Protein 5YHV (pdb70)

Foldseek 3Di:
DDDDDDPDDDDDPLVPFDDLCLVVLVVVLVVCCVPPNQALEFSDQAFPDAFFPLLVVLLVVCVVVPPQDFDQLQADLLLLVLVQVCCCVPPNDHADSLLKGKALFLLRVLLLVPQLQDAAAFEEEEEPLFRLVNVSSCSSRRYHYHYQYADPVQLSFDALVSQVPDPPHGQEYEGEACTPPALAGDAPVRLLSNLVSCVVSVHEYEYEDAFPVFFAPPHHDHDDSVVRDLSYKYGYGCCHLSVNVVQRMTIIRHRPVRSVSSSVCSCVPPVHHRRSSRSSCSSCSDPSNSVVSVVLSVQLNVLVVLQQVLCVVLPFNDWRPNGGDFKIKTQQQVQDPFQVVVQSVLCVQNNYHWAFQCSRHVPPRRRITMTGRSDGSVSSVSSSVSCSVVRVVD/DDDDDPLLPFDDLCLVVLVVVLVVCCVPPNQAQEFSDQAFPDAFFPLLVVLLVVCVVVPPQDFDQLQADLLLLVLVQVCCCVPPNDHADSLLKGKALFLLRVLLLVPQLQDAAAFEEEEEPLFRLVNVSSCSSRRYHYHYQYADPVQLSFDALVSQVPDPPHGQEYEGEACTPPALAGDAPVRLLSNLVSCVVSVHEYEYEDAFPVFFAPPHHDHDDSVVRDLSYKYGYGCCHLSVNVVQRMTIIRHRPVRSVSSSVCSCVPPVHHRRSSRSSCSSCSDPSSNVVSVVLSVQLNVLVVLQQVLCVVLPFNDWRPNGGDFKIKTQQQVQDPFQVVVQSVLCVQRNYHWAFQCSRHVPPRRRITMTGRSDGSVSSVSSSVSCSVVRVVD/DDDDPLVPFDDFCVLVVVLVVCCVPPNQALEFADQFFPDAFFPLLVVLLVVCVVVPPQDFDQLQADLLLLVLVQVCCCVPPNDHADSLLKGKALFLLRVLLLVPQLQDAAAFEEEEEPLFRLVNVSSCSSRRYHYDYQYADPVQLSFDFLVSQVPDPPHGQEYEGEACTPPALAGDAPVRLLSNLVSCVVSVHEYEYEDAFPVFFAPPHHDHDDSVVRDLSYKYGYGCCHLSVNVVQRMTIIRHRPVRSVSSSVCSCVPPVHHRRSSRSSCSSCSDPSNNVVSVVLSVQLNVLVVLQQVLCVVLPFNDWRDNGGDFKIKTQQQVQDQFQVVVQSVLCVQNNYHWAFQCSRHVPPRRRITMTGRSDGSVSSVSSSVSCSVVRVVD/DDDDPLVPFDDFCVLVVLLVVLCLVAQEFADQAFPDAFFPLLVVLLVVCVVVPPQDFDQLQADLLLLVLVQVCCCVPPNDHADSLLKGKAQFLLRVLLLVPQLQDAAAFEEEEEPLFRLVNVSSCSSRRYHYDYQYDDPVDQSWDALVSVVPDPPHQEYETEACTPPALAGDAPVRLLRVLVSCVVVNHEYEYEDACPQQFAPDHHDDDDSVVRDLSYKYGYGCCHLSVNVVQRMTIIRHRPVRSVSSSVCSCVPPVHHRRSSRSSCSSCSDPSNNVVSVVLSVQLNVLVVLQQVLCVCVNDWNDNRRFKIKDDPVVFFPVPQSVCCVPVNYHWAFQCSRHVPPRSITMTGRSDGSVSSNVRRD

Secondary structure (P-SEA, 3-state):
cbbbbcccccccccccccccaaaaaaaaaaaaaaccccccccccccccccccaaaaaaaaaaaaccccccccccccaaaaaaaaaaaaaccccccccccbbbcccaaaaaaaaaaacccccbbbbbcccccaaaaaaaaaabbbbbbbbbcccccccccaaaaaaccccccbbbbbcccccccccccaaaaaaaaaaaaaacbbbbbbccccccccccccbbbbcccccccbbbbccccccccccccccccccccccaaaaaaaaaaaacccccaaaaaaacccccaaaaaaaaaaaaaaaaaaaaaaaaaaaaccccccccccccccccccccccccaaaaaaaaaacccbbbbbcccccccccccbbbbbccccaaaaaaaaaaaaaccccc/cccccccccccccaaaaaaaaaaaaaaccccccccccccccccccaaaaaaaaaaaaccccccccccccaaaaaaaaaaaaaccccccccccbbbcccaaaaaaaaaaacccccbbbbbcccccaaaaaaaaaabbbbbbbbbcccccccccaaaaaaccccccbbbbbcccccccccccaaaaaaaaaaaaaacbbbbbbccccccccccccbbbbcccccccbbbbccccccccccccccccccccccaaaaaaaaaaaacccccaaaaaaacccccaaaaaaaaaaaaaaaaaaaaaaaaaaaaccccccccccccccccccccccccaaaaaaaaaacccbbbbbcccccccccccbbbbbccccaaaaaaaaaaaaaccccc/cccccccccccccaaaaaaaaaaaccccccccccccccccccaaaaaaaaaaaaccccccccccccaaaaaaaaaaaaaccccccccccbbbcccaaaaaaaaaaacccccbbbbbcccccaaaaaaaaaabbbbbbbbbcccccccccaaaaaaccccccbbbbbcccccccccccaaaaaaaaaaaaaacbbbbbbccccccccccccbbbbcccccccbbbbccccccccccccccccccccccaaaaaaaaaaaacccccaaaaaaacccccaaaaaaaaaaaaaaaaaaaaaaaaaaaaccccccccccccccccccccccccaaaaaaaaaacccbbbbbcccccccccccbbbbbccccaaaaaaaaaaaaaccccc/cccccccccccccaaaaaaaaacccccccccccccccccaaaaaaaaaaaaccccccccccccaaaaaaaaaaaaaccccccccccbbbcccaaaaaaaaaaacccccbbbbbcccccaaaaaaaaaabbbbbbbbbcccccccccaaaaaacccccbbbbbcccccccccccaaaaaaaaaaaaaacbbbbbbcccccccccccccccccccccccbbbbccccccccccccccccccccccaaaaaaaaaaaacccccaaaaaaacccccaaaaaaaaaaaaaaaaaaaaaaaaaacccccccccccccccccccccaaaaaaaaacccbbbbbcccccccccccbbbbccccaaaaaaccc

Organism: Mycobacterium tuberculosis (strain ATCC 25618 / H37Rv) (NCBI:txid83332)

GO terms:
  GO:0009042 L-valine:pyruvate transaminase activity (F, EXP)

Sequence (1529 aa):
HHHHHHMTDRVALRAGVPPFYVMDVWLAAAERQRTHGDLVNLSAGQPSAGAPEPVRAAAAAALHLNQLGYSVALGIPELRDAIAADYQRRHGITVEPDAVVITTGSSGGFLLAFLACFDAGDRVAMASPGYPCYRNILSALGCEVVEIPCGPQTRFQPTAQMLAEIDPPLRGVVVASPANPTGTVIPPEELAAIASWCDASDVRLISDEVYHGLVYQGAPQTSCAWQTSRNAVVVNSFSKYYAMTGWRLGWLLVPTVLRRAVDCLTGNFTICPPVLSQIAAVSAFTPEATAEADGNLASYAINRSLLLDGLRRIGIDRLAPTDGAFYVYADVSDFTSDSLAFCSKLLADTGVAIAPGIDFDTARGGSFVRISFAGPSGDIEEALRRIGSWLPSQTDRVALRAGVPPFYVMDVWLAAAERQRTHGDLVNLSAGQPSAGAPEPVRAAAAAALHLNQLGYSVALGIPELRDAIAADYQRRHGITVEPDAVVITTGSSGGFLLAFLACFDAGDRVAMASPGYPCYRNILSALGCEVVEIPCGPQTRFQPTAQMLAEIDPPLRGVVVASPANPTGTVIPPEELAAIASWCDASDVRLISDEVYHGLVYQGAPQTSCAWQTSRNAVVVNSFSKYYAMTGWRLGWLLVPTVLRRAVDCLTGNFTICPPVLSQIAAVSAFTPEATAEADGNLASYAINRSLLLDGLRRIGIDRLAPTDGAFYVYADVSDFTSDSLAFCSKLLADTGVAIAPGIDFDTARGGSFVRISFAGPSGDIEEALRRIGSWLPSQDRVALRAGVPPFMDVWLAAAERQRTHGDLVNLSAGQPSAGAPEPVRAAAAAALHLNQLGYSVALGIPELRDAIAADYQRRHGITVEPDAVVITTGSSGGFLLAFLACFDAGDRVAMASPGYPCYRNILSALGCEVVEIPCGPQTRFQPTAQMLAEIDPPLRGVVVASPANPTGTVIPPEELAAIASWCDASDVRLISDEVYHGLVYQGAPQTSCAWQTSRNAVVVNSFSKYYAMTGWRLGWLLVPTVLRRAVDCLTGNFTICPPVLSQIAAVSAFTPEATAEADGNLASYAINRSLLLDGLRRIGIDRLAPTDGAFYVYADVSDFTSDSLAFCSKLLADTGVAIAPGIDFDTARGGSFVRISFAGPSGDIEEALRRIGSWLPSQDRVALRAGVPPFMDVWLAAAERQGDLVNLSAGQPSAGAPEPVRAAAAAALHLNQLGYSVALGIPELRDAIAADYQRRHGITVEPDAVVITTGSSGGFLLAFLACFDAGDRVAMASPGYPCYRNILSALGCEVVEIPCGPQTRFQPTAQMLAEIDPLRGVVVASPANPTGTVIPPEELAAIASWCDASDVRLISDEVYHGLVYQGAPQTSCAWQTSRNAVVVNSFSKYYAMTGWRLGWLLVPTVLRRAVDCLTGNFTICPPVLSQIAAVSAFTPEATAEADGNLASYAINRSLLLDGLRRIDRLAPTDAFYVYDVSDFTSLAFCSKLLADTGVAIAPGIDFDTARGGFVRISFAGPSGDIEEALR

Solvent-accessible surface area: 53468 Å² total

InterPro domains:
  IPR004838 Aminotransferases, class-I, pyridoxal-phosphate-binding site [PS00105] (231-244)
  IPR004839 Aminotransferase, class I/classII, large domain [PF00155] (32-381)
  IPR015421 Pyridoxal phosphate-dependent transferase, major domain [G3DSA:3.40.640.10] (4-388)
  IPR015424 Pyridoxal phosphate-dependent transferase [SSF53383] (9-385)
  IPR050596 Aspartate/prephenate aminotransferase-like [PTHR46383] (12-384)

CATH classification: 3.40.640.10

Structure (mmCIF, N/CA/C/O backbone):
data_5YHV
#
_entry.id   5YHV
#
_cell.length_a   93.277
_cell.length_b   98.224
_cell.length_c   198.774
_cell.angle_alpha   90.00
_cell.angle_beta   90.00
_cell.angle_gamma   90.00
#
_symmetry.space_group_name_H-M   'P 21 21 21'
#
loop_
_entity.id
_entity.type
_entity.pdbx_description
1 polymer Aminotransferase
2 non-polymer 'GLUTAMIC ACID'
3 non-polymer GLYCEROL
4 non-polymer "PYRIDOXAL-5'-PHOSPHATE"
5 non-polymer '2-OXOGLUTARIC ACID'
6 water water
#
loop_
_atom_site.group_PDB
_atom_site.id
_atom_site.type_symbol
_atom_site.label_atom_id
_atom_site.label_alt_id
_atom_site.label_comp_id
_atom_site.label_asym_id
_atom_site.label_entity_id
_atom_site.label_seq_id
_atom_site.pdbx_PDB_ins_code
_atom_site.Cartn_x
_atom_site.Cartn_y
_atom_site.Cartn_z
_atom_site.occupancy
_atom_site.B_iso_or_equiv
_atom_site.auth_seq_id
_atom_site.auth_comp_id
_atom_site.auth_asym_id
_atom_site.auth_atom_id
_atom_site.pdbx_PDB_model_num
ATOM 1 N N . HIS A 1 1 ? -17.107 -96.648 10.639 1.00 64.68 -5 HIS A N 1
ATOM 2 C CA . HIS A 1 1 ? -16.431 -97.966 10.465 1.00 65.66 -5 HIS A CA 1
ATOM 3 C C . HIS A 1 1 ? -15.538 -97.983 9.220 1.00 62.36 -5 HIS A C 1
ATOM 4 O O . HIS A 1 1 ? -14.335 -98.235 9.324 1.00 65.28 -5 HIS A O 1
ATOM 11 N N . HIS A 1 2 ? -16.127 -97.707 8.055 1.00 57.47 -4 HIS A N 1
ATOM 12 C CA . HIS A 1 2 ? -15.383 -97.651 6.796 1.00 53.79 -4 HIS A CA 1
ATOM 13 C C . HIS A 1 2 ? -14.870 -96.258 6.474 1.00 50.33 -4 HIS A C 1
ATOM 14 O O . HIS A 1 2 ? -15.607 -95.274 6.541 1.00 49.38 -4 HIS A O 1
ATOM 21 N N . HIS A 1 3 ? -13.592 -96.197 6.119 1.00 48.61 -3 HIS A N 1
ATOM 22 C CA . HIS A 1 3 ? -12.976 -94.991 5.590 1.00 46.28 -3 HIS A CA 1
ATOM 23 C C . HIS A 1 3 ? -13.485 -94.750 4.176 1.00 45.70 -3 HIS A C 1
ATOM 24 O O . HIS A 1 3 ? -13.978 -95.674 3.521 1.00 46.70 -3 HIS A O 1
ATOM 31 N N . HIS A 1 4 ? -13.386 -93.504 3.721 1.00 45.61 -2 HIS A N 1
ATOM 32 C CA . HIS A 1 4 ? -13.776 -93.131 2.362 1.00 47.37 -2 HIS A CA 1
ATOM 33 C C . HIS A 1 4 ? -13.114 -91.830 1.927 1.00 47.86 -2 HIS A C 1
ATOM 34 O O . HIS A 1 4 ? -12.810 -90.973 2.759 1.00 48.99 -2 HIS A O 1
ATOM 41 N N . HIS A 1 5 ? -12.899 -91.706 0.618 1.00 48.52 -1 HIS A N 1
ATOM 42 C CA . HIS A 1 5 ? -12.452 -90.472 -0.027 1.00 50.91 -1 HIS A CA 1
ATOM 43 C C . HIS A 1 5 ? -13.321 -89.285 0.390 1.00 53.18 -1 HIS A C 1
ATOM 44 O O . HIS A 1 5 ? -14.550 -89.388 0.440 1.00 52.58 -1 HIS A O 1
ATOM 51 N N . HIS A 1 6 ? -12.664 -88.176 0.716 1.00 58.45 0 HIS A N 1
ATOM 52 C CA . HIS A 1 6 ? -13.348 -86.921 1.013 1.00 60.14 0 HIS A CA 1
ATOM 53 C C . HIS A 1 6 ? -13.247 -86.037 -0.210 1.00 60.31 0 HIS A C 1
ATOM 54 O O . HIS A 1 6 ? -12.170 -85.922 -0.809 1.00 58.56 0 HIS A O 1
ATOM 61 N N . MET A 1 7 ? -14.378 -85.444 -0.588 1.00 62.79 1 MET A N 1
ATOM 62 C CA . MET A 1 7 ? -14.452 -84.544 -1.738 1.00 65.90 1 MET A CA 1
ATOM 63 C C . MET A 1 7 ? -13.495 -83.379 -1.553 1.00 65.81 1 MET A C 1
ATOM 64 O O . MET A 1 7 ? -13.411 -82.815 -0.455 1.00 64.39 1 MET A O 1
ATOM 69 N N . THR A 1 8 ? -12.757 -83.054 -2.617 1.00 66.47 2 THR A N 1
ATOM 70 C CA . THR A 1 8 ? -11.784 -81.955 -2.584 1.00 67.48 2 THR A CA 1
ATOM 71 C C . THR A 1 8 ? -12.469 -80.668 -2.113 1.00 66.99 2 THR A C 1
ATOM 72 O O . THR A 1 8 ? -13.499 -80.255 -2.669 1.00 64.27 2 THR A O 1
ATOM 76 N N . ASP A 1 9 ? -11.902 -80.084 -1.050 1.00 66.84 3 ASP A N 1
ATOM 77 C CA . ASP A 1 9 ? -12.365 -78.811 -0.487 1.00 67.03 3 ASP A CA 1
ATOM 78 C C . ASP A 1 9 ? -11.960 -77.672 -1.436 1.00 66.48 3 ASP A C 1
ATOM 79 O O . ASP A 1 9 ? -10.762 -77.473 -1.682 1.00 67.40 3 ASP A O 1
ATOM 84 N N . ARG A 1 10 ? -12.953 -76.953 -1.969 1.00 65.97 4 ARG A N 1
ATOM 85 C CA . ARG A 1 10 ? -12.727 -76.018 -3.067 1.00 64.29 4 ARG A CA 1
ATOM 86 C C . ARG A 1 10 ? -12.354 -74.611 -2.612 1.00 60.90 4 ARG A C 1
ATOM 87 O O . ARG A 1 10 ? -13.028 -74.009 -1.788 1.00 60.17 4 ARG A O 1
ATOM 95 N N . VAL A 1 11 ? -11.246 -74.119 -3.163 1.00 55.97 5 VAL A N 1
ATOM 96 C CA . VAL A 1 11 ? -10.806 -72.731 -3.064 1.00 52.03 5 VAL A CA 1
ATOM 97 C C . VAL A 1 11 ? -10.728 -72.240 -4.509 1.00 49.81 5 VAL A C 1
ATOM 98 O O . 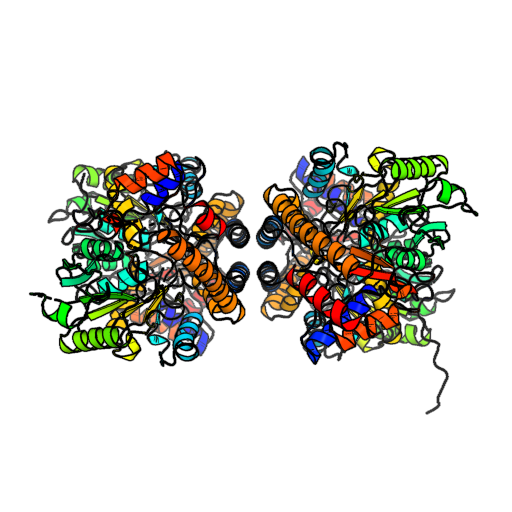VAL A 1 11 ? -10.210 -72.956 -5.388 1.00 52.72 5 VAL A O 1
ATOM 102 N N . ALA A 1 12 ? -11.248 -71.035 -4.760 1.00 46.44 6 ALA A N 1
ATOM 103 C CA . ALA A 1 12 ? -11.230 -70.439 -6.097 1.00 45.98 6 ALA A CA 1
ATOM 104 C C . ALA A 1 12 ? -9.802 -70.232 -6.598 1.00 45.80 6 ALA A C 1
ATOM 105 O O . ALA A 1 12 ? -8.903 -69.904 -5.811 1.00 45.45 6 ALA A O 1
ATOM 107 N N . LEU A 1 13 ? -9.598 -70.456 -7.898 1.00 46.52 7 LEU A N 1
ATOM 108 C CA . LEU A 1 13 ? -8.287 -70.274 -8.529 1.00 47.98 7 LEU A CA 1
ATOM 109 C C . LEU A 1 13 ? -7.863 -68.806 -8.549 1.00 47.13 7 LEU A C 1
ATOM 110 O O . LEU A 1 13 ? -6.695 -68.490 -8.310 1.00 47.11 7 LEU A O 1
ATOM 115 N N . ARG A 1 14 ? -8.833 -67.929 -8.813 1.00 46.50 8 ARG A N 1
ATOM 116 C CA . ARG A 1 14 ? -8.642 -66.469 -8.803 1.00 47.62 8 ARG A CA 1
ATOM 117 C C . ARG A 1 14 ? -8.242 -65.910 -7.433 1.00 47.35 8 ARG A C 1
ATOM 118 O O . ARG A 1 14 ? -7.586 -64.871 -7.350 1.00 46.53 8 ARG A O 1
ATOM 126 N N . ALA A 1 15 ? -8.647 -66.611 -6.375 1.00 48.43 9 ALA A N 1
ATOM 127 C CA . ALA A 1 15 ? -8.282 -66.279 -4.995 1.00 49.20 9 ALA A CA 1
ATOM 128 C C . ALA A 1 15 ? -6.798 -66.510 -4.718 1.00 48.94 9 ALA A C 1
ATOM 129 O O . ALA A 1 15 ? -6.216 -65.831 -3.867 1.00 50.75 9 ALA A O 1
ATOM 131 N N . GLY A 1 16 ? -6.197 -67.454 -5.445 1.00 49.76 10 GLY A N 1
ATOM 132 C CA . GLY A 1 16 ? -4.769 -67.754 -5.338 1.00 51.32 10 GLY A CA 1
ATOM 133 C C . GLY A 1 16 ? -3.886 -66.671 -5.932 1.00 53.81 10 GLY A C 1
ATOM 134 O O . GLY A 1 16 ? -3.178 -66.903 -6.913 1.00 56.40 10 GLY A O 1
ATOM 135 N N . VAL A 1 17 ? -3.948 -65.487 -5.332 1.00 55.01 11 VAL A N 1
ATOM 136 C CA . VAL A 1 17 ? -3.091 -64.350 -5.678 1.00 55.66 11 VAL A CA 1
ATOM 137 C C . VAL A 1 17 ? -1.955 -64.229 -4.659 1.00 57.18 11 VAL A C 1
ATOM 138 O O . VAL A 1 17 ? -2.093 -64.735 -3.541 1.00 59.09 11 VAL A O 1
ATOM 142 N N . PRO A 1 18 ? -0.823 -63.584 -5.038 1.00 59.30 12 PRO A N 1
ATOM 143 C CA . PRO A 1 18 ? 0.214 -63.267 -4.038 1.00 59.57 12 PRO A CA 1
ATOM 144 C C . PRO A 1 18 ? -0.321 -62.353 -2.930 1.00 61.19 12 PRO A C 1
ATOM 145 O O . PRO A 1 18 ? -1.221 -61.546 -3.196 1.00 61.57 12 PRO A O 1
ATOM 149 N N . PRO A 1 19 ? 0.206 -62.488 -1.690 1.00 62.70 13 PRO A N 1
ATOM 150 C CA . PRO A 1 19 ? -0.130 -61.517 -0.637 1.00 64.91 13 PRO A CA 1
ATOM 151 C C . PRO A 1 19 ? 0.481 -60.127 -0.884 1.00 68.26 13 PRO A C 1
ATOM 152 O O . PRO A 1 19 ? 1.363 -59.964 -1.727 1.00 65.41 13 PRO A O 1
ATOM 156 N N . PHE A 1 20 ? -0.016 -59.131 -0.154 1.00 76.15 14 PHE A N 1
ATOM 157 C CA . PHE A 1 20 ? 0.557 -57.794 -0.131 1.00 81.73 14 PHE A CA 1
ATOM 158 C C . PHE A 1 20 ? 1.764 -57.958 0.788 1.00 84.84 14 PHE A C 1
ATOM 159 O O . PHE A 1 20 ? 1.616 -57.952 2.011 1.00 86.16 14 PHE A O 1
ATOM 167 N N . TYR A 1 21 ? 2.933 -58.208 0.198 1.00 85.40 15 TYR A N 1
ATOM 168 C CA . TYR A 1 21 ? 4.107 -58.648 0.977 1.00 86.84 15 TYR A CA 1
ATOM 169 C C . TYR A 1 21 ? 4.696 -57.570 1.901 1.00 87.56 15 TYR A C 1
ATOM 170 O O . TYR A 1 21 ? 5.450 -57.884 2.829 1.00 89.79 15 TYR A O 1
ATOM 179 N N . VAL A 1 22 ? 4.340 -56.312 1.641 1.00 87.57 16 VAL A N 1
ATOM 180 C CA . VAL A 1 22 ? 4.766 -55.202 2.481 1.00 89.60 16 VAL A CA 1
ATOM 181 C C . VAL A 1 22 ? 4.289 -55.394 3.936 1.00 93.84 16 VAL A C 1
ATOM 182 O O . VAL A 1 22 ? 5.038 -55.104 4.864 1.00 97.68 16 VAL A O 1
ATOM 186 N N . MET A 1 23 ? 3.082 -55.944 4.113 1.00 95.16 17 MET A N 1
ATOM 187 C CA . MET A 1 23 ? 2.575 -56.388 5.415 1.00 95.66 17 MET A CA 1
ATOM 188 C C . MET A 1 23 ? 3.445 -57.453 6.088 1.00 97.51 17 MET A C 1
ATOM 189 O O . MET A 1 23 ? 3.640 -57.393 7.303 1.00 98.20 17 MET A O 1
ATOM 190 N N . ASP A 1 24 ? 3.951 -58.408 5.296 1.00 96.16 18 ASP A N 1
ATOM 191 C CA . ASP A 1 24 ? 4.798 -59.513 5.794 1.00 92.30 18 ASP A CA 1
ATOM 192 C C . ASP A 1 24 ? 6.118 -59.033 6.411 1.00 89.13 18 ASP A C 1
ATOM 193 O O . ASP A 1 24 ? 6.569 -59.578 7.430 1.00 84.15 18 ASP A O 1
ATOM 195 N N . VAL A 1 25 ? 6.719 -58.019 5.789 1.00 86.82 19 VAL A N 1
ATOM 196 C CA . VAL A 1 25 ? 7.923 -57.373 6.328 1.00 85.38 19 VAL A CA 1
ATOM 197 C C . VAL A 1 25 ? 7.613 -56.642 7.638 1.00 84.55 19 VAL A C 1
ATOM 198 O O . VAL A 1 25 ? 8.421 -56.675 8.570 1.00 82.72 19 VAL A O 1
ATOM 202 N N . TRP A 1 26 ? 6.431 -56.029 7.710 1.00 85.81 20 TRP A N 1
ATOM 203 C CA . TRP A 1 26 ? 5.968 -55.328 8.921 1.00 87.06 20 TRP A CA 1
ATOM 204 C C . TRP A 1 26 ? 5.851 -56.259 10.131 1.00 85.31 20 TRP A C 1
ATOM 205 O O . TRP A 1 26 ? 6.165 -55.859 11.254 1.00 82.93 20 TRP A O 1
ATOM 216 N N . LEU A 1 27 ? 5.419 -57.498 9.880 1.00 84.40 21 LEU A N 1
ATOM 217 C CA . LEU A 1 27 ? 5.383 -58.558 10.893 1.00 79.07 21 LEU A CA 1
ATOM 218 C C . LEU A 1 27 ? 6.783 -58.912 11.395 1.00 75.64 21 LEU A C 1
ATOM 219 O O . LEU A 1 27 ? 6.994 -59.044 12.600 1.00 74.23 21 LEU A O 1
ATOM 221 N N . ALA A 1 28 ? 7.726 -59.051 10.461 1.00 75.30 22 ALA A N 1
ATOM 222 C CA . ALA A 1 28 ? 9.127 -59.370 10.770 1.00 73.26 22 ALA A CA 1
ATOM 223 C C . ALA A 1 28 ? 9.787 -58.310 11.658 1.00 71.22 22 ALA A C 1
ATOM 224 O O . ALA A 1 28 ? 10.497 -58.650 12.606 1.00 70.07 22 ALA A O 1
ATOM 226 N N . ALA A 1 29 ? 9.522 -57.038 11.349 1.00 69.03 23 ALA A N 1
ATOM 227 C CA . ALA A 1 29 ? 10.003 -55.900 12.137 1.00 68.79 23 ALA A CA 1
ATOM 228 C C . ALA A 1 29 ? 9.472 -55.937 13.571 1.00 69.68 23 ALA A C 1
ATOM 229 O O . ALA A 1 29 ? 10.236 -55.749 14.521 1.00 69.94 23 ALA A O 1
ATOM 231 N N . ALA A 1 30 ? 8.172 -56.214 13.707 1.00 71.69 24 ALA A N 1
ATOM 232 C CA . ALA A 1 30 ? 7.484 -56.284 15.002 1.00 71.27 24 ALA A CA 1
ATOM 233 C C . ALA A 1 30 ? 8.130 -57.274 15.975 1.00 71.69 24 ALA A C 1
ATOM 234 O O . ALA A 1 30 ? 8.266 -56.972 17.164 1.00 69.12 24 ALA A O 1
ATOM 236 N N . GLU A 1 31 ? 8.541 -58.433 15.451 1.00 72.92 25 GLU A N 1
ATOM 237 C CA . GLU A 1 31 ? 9.230 -59.474 16.225 1.00 75.53 25 GLU A CA 1
ATOM 238 C C . GLU A 1 31 ? 10.565 -58.998 16.812 1.00 74.71 25 GLU A C 1
ATOM 239 O O . GLU A 1 31 ? 10.899 -59.355 17.943 1.00 75.05 25 GLU A O 1
ATOM 245 N N . ARG A 1 32 ? 11.304 -58.189 16.047 1.00 73.29 26 ARG A N 1
ATOM 246 C CA . ARG A 1 32 ? 12.595 -57.632 16.488 1.00 72.50 26 ARG A CA 1
ATOM 247 C C . ARG A 1 32 ? 12.460 -56.745 17.737 1.00 73.16 26 ARG A C 1
ATOM 248 O O . ARG A 1 32 ? 13.300 -56.814 18.641 1.00 73.54 26 ARG A O 1
ATOM 256 N N . GLN A 1 33 ? 11.397 -55.938 17.796 1.00 74.20 27 GLN A N 1
ATOM 257 C CA . GLN A 1 33 ? 11.127 -55.107 18.974 1.00 74.71 27 GLN A CA 1
ATOM 258 C C . GLN A 1 33 ? 10.774 -55.945 20.210 1.00 75.43 27 GLN A C 1
ATOM 259 O O . GLN A 1 33 ? 11.287 -55.676 21.293 1.00 74.18 27 GLN A O 1
ATOM 265 N N . ARG A 1 34 ? 9.943 -56.973 20.027 1.00 75.16 28 ARG A N 1
ATOM 266 C CA . ARG A 1 34 ? 9.568 -57.896 21.108 1.00 76.93 28 ARG A CA 1
ATOM 267 C C . ARG A 1 34 ? 10.744 -58.726 21.646 1.00 78.82 28 ARG A C 1
ATOM 268 O O . ARG A 1 34 ? 10.855 -58.919 22.861 1.00 81.64 28 ARG A O 1
ATOM 270 N N . THR A 1 35 ? 11.618 -59.190 20.749 1.00 78.86 29 THR A N 1
ATOM 271 C CA . THR A 1 35 ? 12.760 -60.054 21.117 1.00 75.87 29 THR A CA 1
ATOM 272 C C . THR A 1 35 ? 14.046 -59.284 21.476 1.00 73.10 29 THR A C 1
ATOM 273 O O . THR A 1 35 ? 14.775 -59.702 22.375 1.00 72.52 29 THR A O 1
ATOM 277 N N . HIS A 1 36 ? 14.315 -58.180 20.777 1.00 72.03 30 HIS A N 1
ATOM 278 C CA . HIS A 1 36 ? 15.587 -57.447 20.905 1.00 70.88 30 HIS A CA 1
ATOM 279 C C . HIS A 1 36 ? 15.420 -56.000 21.379 1.00 69.16 30 HIS A C 1
ATOM 280 O O . HIS A 1 36 ? 16.254 -55.501 22.140 1.00 69.40 30 HIS A O 1
ATOM 287 N N . GLY A 1 37 ? 14.357 -55.336 20.918 1.00 67.99 31 GLY A N 1
ATOM 288 C CA . GLY A 1 37 ? 14.033 -53.961 21.325 1.00 65.25 31 GLY A CA 1
ATOM 289 C C . GLY A 1 37 ? 14.886 -52.849 20.735 1.00 63.35 31 GLY A C 1
ATOM 290 O O . GLY A 1 37 ? 14.855 -51.717 21.228 1.00 62.86 31 GLY A O 1
ATOM 291 N N . ASP A 1 38 ? 15.626 -53.174 19.677 1.00 61.20 32 ASP A N 1
ATOM 292 C CA . ASP A 1 38 ? 16.527 -52.237 19.009 1.00 58.31 32 ASP A CA 1
ATOM 293 C C . ASP A 1 38 ? 16.049 -51.835 17.610 1.00 55.60 32 ASP A C 1
ATOM 294 O O . ASP A 1 38 ? 16.864 -51.441 16.765 1.00 56.93 32 ASP A O 1
ATOM 299 N N . LEU A 1 39 ? 14.740 -51.919 17.373 1.00 52.57 33 LEU A N 1
ATOM 300 C CA . LEU A 1 39 ? 14.173 -51.708 16.042 1.00 50.60 33 LEU A CA 1
ATOM 301 C C . LEU A 1 39 ? 14.216 -50.250 15.591 1.00 50.84 33 LEU A C 1
ATOM 302 O O . LEU A 1 39 ? 13.703 -49.349 16.269 1.00 51.08 33 LEU A O 1
ATOM 307 N N . VAL A 1 40 ? 14.852 -50.041 14.441 1.00 49.92 34 VAL A N 1
ATOM 308 C CA . VAL A 1 40 ? 14.700 -48.820 13.656 1.00 48.93 34 VAL A CA 1
ATOM 309 C C . VAL A 1 40 ? 13.922 -49.233 12.411 1.00 49.26 34 VAL A C 1
ATOM 310 O O . VAL A 1 40 ? 14.395 -50.062 11.629 1.00 52.23 34 VAL A O 1
ATOM 314 N N . ASN A 1 41 ? 12.724 -48.677 12.243 1.00 47.56 35 ASN A N 1
ATOM 315 C CA . ASN A 1 41 ? 11.832 -49.075 11.154 1.00 45.35 35 ASN A CA 1
ATOM 316 C C . ASN A 1 41 ? 11.788 -48.059 10.014 1.00 44.27 35 ASN A C 1
ATOM 317 O O . ASN A 1 41 ? 11.289 -46.939 10.171 1.00 44.58 35 ASN A O 1
ATOM 322 N N . LEU A 1 42 ? 12.304 -48.486 8.863 1.00 42.33 36 LEU A N 1
ATOM 323 C CA . LEU A 1 42 ? 12.274 -47.705 7.634 1.00 41.24 36 LEU A CA 1
ATOM 324 C C . LEU A 1 42 ? 11.572 -48.498 6.520 1.00 41.20 36 LEU A C 1
ATOM 325 O O . LEU A 1 42 ? 11.817 -48.273 5.331 1.00 40.60 36 LEU A O 1
ATOM 330 N N . SER A 1 43 ? 10.695 -49.414 6.925 1.00 40.93 37 SER A N 1
ATOM 331 C CA . SER A 1 43 ? 10.001 -50.320 6.010 1.00 40.64 37 SER A CA 1
ATOM 332 C C . SER A 1 43 ? 8.504 -50.014 5.839 1.00 41.18 37 SER A C 1
ATOM 333 O O . SER A 1 43 ? 7.836 -50.679 5.048 1.00 41.99 37 SER A O 1
ATOM 336 N N . ALA A 1 44 ? 8.006 -49.014 6.558 1.00 40.41 38 ALA A N 1
ATOM 337 C CA . ALA A 1 44 ? 6.564 -48.696 6.579 1.00 40.01 38 ALA A CA 1
ATOM 338 C C . ALA A 1 44 ? 6.064 -48.021 5.299 1.00 40.02 38 ALA A C 1
ATOM 339 O O . ALA A 1 44 ? 6.777 -47.234 4.688 1.00 39.80 38 ALA A O 1
ATOM 341 N N . GLY A 1 45 ? 4.833 -48.343 4.910 1.00 40.67 39 GLY A N 1
ATOM 342 C CA . GLY A 1 45 ? 4.173 -47.742 3.754 1.00 41.56 39 GLY A CA 1
ATOM 343 C C . GLY A 1 45 ? 3.101 -46.755 4.163 1.00 42.50 39 GLY A C 1
ATOM 344 O O . GLY A 1 45 ? 2.083 -46.592 3.463 1.00 45.31 39 GLY A O 1
ATOM 345 N N . GLN A 1 46 ? 3.338 -46.079 5.287 1.00 40.95 40 GLN A N 1
ATOM 346 C CA . GLN A 1 46 ? 2.371 -45.149 5.869 1.00 41.33 40 GLN A CA 1
ATOM 347 C C . GLN A 1 46 ? 3.067 -44.050 6.677 1.00 41.41 40 GLN A C 1
ATOM 348 O O . GLN A 1 46 ? 4.202 -44.259 7.132 1.00 41.73 40 GLN A O 1
ATOM 354 N N . PRO A 1 47 ? 2.406 -42.881 6.854 1.00 41.10 41 PRO A N 1
ATOM 355 C CA . PRO A 1 47 ? 2.946 -41.859 7.751 1.00 42.52 41 PRO A CA 1
ATOM 356 C C . PRO A 1 47 ? 2.980 -42.310 9.202 1.00 44.03 41 PRO A C 1
ATOM 357 O O . PRO A 1 47 ? 2.157 -43.145 9.611 1.00 46.07 41 PRO A O 1
ATOM 361 N N . SER A 1 48 ? 3.940 -41.770 9.958 1.00 45.31 42 SER A N 1
ATOM 362 C CA . SER A 1 48 ? 4.005 -42.009 11.401 1.00 45.03 42 SER A CA 1
ATOM 363 C C . SER A 1 48 ? 3.022 -41.106 12.152 1.00 46.16 42 SER A C 1
ATOM 364 O O . SER A 1 48 ? 2.598 -41.429 13.262 1.00 48.79 42 SER A O 1
ATOM 367 N N . ALA A 1 49 ? 2.672 -39.980 11.536 1.00 46.93 43 ALA A N 1
ATOM 368 C CA . ALA A 1 49 ? 1.649 -39.067 12.054 1.00 46.24 43 ALA A CA 1
ATOM 369 C C . ALA A 1 49 ? 0.237 -39.596 11.810 1.00 46.54 43 ALA A C 1
ATOM 370 O O . ALA A 1 49 ? 0.007 -40.367 10.872 1.00 47.79 43 ALA A O 1
ATOM 372 N N . GLY A 1 50 ? -0.697 -39.183 12.665 1.00 45.50 44 GLY A N 1
ATOM 373 C CA . GLY A 1 50 ? -2.117 -39.476 12.480 1.00 42.86 44 GLY A CA 1
ATOM 374 C C . GLY A 1 50 ? -2.849 -38.343 11.781 1.00 41.65 44 GLY A C 1
ATOM 375 O O . GLY A 1 50 ? -2.220 -37.438 11.230 1.00 41.88 44 GLY A O 1
ATOM 376 N N . ALA A 1 51 ? -4.180 -38.399 11.818 1.00 40.09 45 ALA A N 1
ATOM 377 C CA . ALA A 1 51 ? -5.054 -37.387 11.215 1.00 39.43 45 ALA A CA 1
ATOM 378 C C . ALA A 1 51 ? -4.813 -35.999 11.824 1.00 38.62 45 ALA A C 1
ATOM 379 O O . ALA A 1 51 ? -4.465 -35.912 13.007 1.00 38.67 45 ALA A O 1
ATOM 381 N N . PRO A 1 52 ? -4.993 -34.916 11.029 1.00 37.75 46 PRO A N 1
ATOM 382 C CA . PRO A 1 52 ? -4.828 -33.576 11.602 1.00 37.97 46 PRO A CA 1
ATOM 383 C C . PRO A 1 52 ? -5.892 -33.291 12.656 1.00 38.64 46 PRO A C 1
ATOM 384 O O . PRO A 1 52 ? -6.995 -33.852 12.592 1.00 39.61 46 PRO A O 1
ATOM 388 N N . GLU A 1 53 ? -5.558 -32.429 13.612 1.00 38.80 47 GLU A N 1
ATOM 389 C CA . GLU A 1 53 ? -6.450 -32.129 14.742 1.00 38.71 47 GLU A CA 1
ATOM 390 C C . GLU A 1 53 ? -7.856 -31.611 14.373 1.00 38.19 47 GLU A C 1
ATOM 391 O O . GLU A 1 53 ? -8.818 -31.991 15.048 1.00 38.69 47 GLU A O 1
ATOM 397 N N . PRO A 1 54 ? -7.989 -30.769 13.309 1.00 37.54 48 PRO A N 1
ATOM 398 C CA . PRO A 1 54 ? -9.353 -30.399 12.886 1.00 36.95 48 PRO A CA 1
ATOM 399 C C . PRO A 1 54 ? -10.209 -31.574 12.417 1.00 37.39 48 PRO A C 1
ATOM 400 O O . PRO A 1 54 ? -11.424 -31.565 12.638 1.00 38.81 48 PRO A O 1
ATOM 404 N N . VAL A 1 55 ? -9.577 -32.567 11.789 1.00 36.77 49 VAL A N 1
ATOM 405 C CA . VAL A 1 55 ? -10.255 -33.794 11.351 1.00 36.47 49 VAL A CA 1
ATOM 406 C C . VAL A 1 55 ? -10.720 -34.589 12.578 1.00 37.04 49 VAL A C 1
ATOM 407 O O . VAL A 1 55 ? -11.879 -35.010 12.645 1.00 38.01 49 VAL A O 1
ATOM 411 N N . ARG A 1 56 ? -9.822 -34.757 13.549 1.00 36.20 50 ARG A N 1
ATOM 412 C CA . ARG A 1 56 ? -10.135 -35.462 14.797 1.00 36.54 50 ARG A CA 1
ATOM 413 C C . ARG A 1 56 ? -11.237 -34.764 15.599 1.00 36.39 50 ARG A C 1
ATOM 414 O O . ARG A 1 56 ? -12.118 -35.430 16.157 1.00 35.95 50 ARG A O 1
ATOM 422 N N . ALA A 1 57 ? -11.183 -33.429 15.634 1.00 36.25 51 ALA A N 1
ATOM 423 C CA . ALA A 1 57 ? -12.192 -32.609 16.307 1.00 35.92 51 ALA A CA 1
ATOM 424 C C . ALA A 1 57 ? -13.574 -32.753 15.677 1.00 35.44 51 ALA A C 1
ATOM 425 O O . ALA A 1 57 ? -14.576 -32.841 16.389 1.00 35.09 51 ALA A O 1
ATOM 427 N N . ALA A 1 58 ? -13.613 -32.780 14.345 1.00 35.41 52 ALA A N 1
ATOM 428 C CA . ALA A 1 58 ? -14.858 -32.950 13.596 1.00 35.26 52 ALA A CA 1
ATOM 429 C C . ALA A 1 58 ? -15.485 -34.321 13.850 1.00 35.64 52 ALA A C 1
ATOM 430 O O . ALA A 1 58 ? -16.704 -34.422 13.977 1.00 36.44 52 ALA A O 1
ATOM 432 N N . ALA A 1 59 ? -14.650 -35.358 13.944 1.00 35.30 53 ALA A N 1
ATOM 433 C CA . ALA A 1 59 ? -15.104 -36.712 14.267 1.00 35.25 53 ALA A CA 1
ATOM 434 C C . ALA A 1 59 ? -15.650 -36.800 15.694 1.00 35.05 53 ALA A C 1
ATOM 435 O O . ALA A 1 59 ? -16.707 -37.398 15.924 1.00 35.74 53 ALA A O 1
ATOM 437 N N . ALA A 1 60 ? -14.931 -36.185 16.635 1.00 35.35 54 ALA A N 1
ATOM 438 C CA . ALA A 1 60 ? -15.327 -36.135 18.046 1.00 34.97 54 ALA A CA 1
ATOM 439 C C . ALA A 1 60 ? -16.688 -35.459 18.243 1.00 35.34 54 ALA A C 1
ATOM 440 O O . ALA A 1 60 ? -17.513 -35.938 19.033 1.00 35.84 54 ALA A O 1
ATOM 442 N N . ALA A 1 61 ? -16.911 -34.363 17.512 1.00 34.62 55 ALA A N 1
ATOM 443 C CA . ALA A 1 61 ? -18.186 -33.645 17.514 1.00 33.59 55 ALA A CA 1
ATOM 444 C C 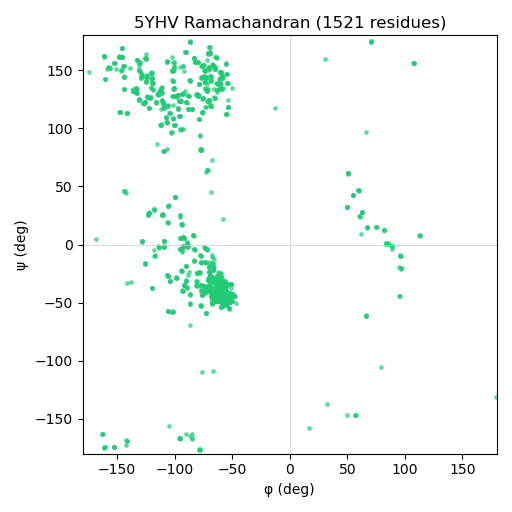. ALA A 1 61 ? -19.308 -34.449 16.848 1.00 33.20 55 ALA A C 1
ATOM 445 O O . ALA A 1 61 ? -20.440 -34.469 17.347 1.00 32.72 55 ALA A O 1
ATOM 447 N N . ALA A 1 62 ? -18.980 -35.118 15.738 1.00 32.26 56 ALA A N 1
ATOM 448 C CA . ALA A 1 62 ? -19.941 -35.931 14.980 1.00 32.29 56 ALA A CA 1
ATOM 449 C C . ALA A 1 62 ? -20.482 -37.116 15.778 1.00 32.90 56 ALA A C 1
ATOM 450 O O . ALA A 1 62 ? -21.643 -37.498 15.609 1.00 32.80 56 ALA A O 1
ATOM 452 N N . LEU A 1 63 ? -19.645 -37.680 16.656 1.00 33.40 57 LEU A N 1
ATOM 453 C CA . LEU A 1 63 ? -20.056 -38.764 17.558 1.00 33.07 57 LEU A CA 1
ATOM 454 C C . LEU A 1 63 ? -21.186 -38.352 18.517 1.00 33.00 57 LEU A C 1
ATOM 455 O O . LEU A 1 63 ? -21.955 -39.195 18.981 1.00 33.03 57 LEU A O 1
ATOM 460 N N . HIS A 1 64 ? -21.273 -37.052 18.793 1.00 33.13 58 HIS A N 1
ATOM 461 C CA . HIS A 1 64 ? -22.327 -36.475 19.613 1.00 34.46 58 HIS A CA 1
ATOM 462 C C . HIS A 1 64 ? -23.514 -35.975 18.780 1.00 35.80 58 HIS A C 1
ATOM 463 O O . HIS A 1 64 ? -24.672 -36.164 19.174 1.00 36.39 58 HIS A O 1
ATOM 470 N N . LEU A 1 65 ? -23.228 -35.369 17.627 1.00 35.05 59 LEU A N 1
ATOM 471 C CA . LEU A 1 65 ? -24.250 -34.688 16.823 1.00 34.60 59 LEU A CA 1
ATOM 472 C C . LEU A 1 65 ? -24.907 -35.511 15.714 1.00 36.23 59 LEU A C 1
ATOM 473 O O . LEU A 1 65 ? -26.015 -35.186 15.278 1.00 35.91 59 LEU A O 1
ATOM 478 N N . ASN A 1 66 ? -24.228 -36.561 15.259 1.00 38.60 60 ASN A N 1
ATOM 479 C CA . ASN A 1 66 ? -24.689 -37.334 14.106 1.00 38.48 60 ASN A CA 1
ATOM 480 C C . ASN A 1 66 ? -24.963 -38.797 14.452 1.00 38.68 60 ASN A C 1
ATOM 481 O O . ASN A 1 66 ? -24.208 -39.428 15.193 1.00 38.64 60 ASN A O 1
ATOM 486 N N . GLN A 1 67 ? -26.058 -39.312 13.894 1.00 40.52 61 GLN A N 1
ATOM 487 C CA . GLN A 1 67 ? -26.492 -40.711 14.024 1.00 40.81 61 GLN A CA 1
ATOM 488 C C . GLN A 1 67 ? -25.456 -41.681 13.447 1.00 39.80 61 GLN A C 1
ATOM 489 O O . GLN A 1 67 ? -25.310 -42.806 13.937 1.00 41.99 61 GLN A O 1
ATOM 495 N N . LEU A 1 68 ? -24.738 -41.220 12.421 1.00 37.57 62 LEU A N 1
ATOM 496 C CA . LEU A 1 68 ? -23.777 -42.018 11.653 1.00 36.48 62 LEU A CA 1
ATOM 497 C C . LEU A 1 68 ? -24.434 -43.233 10.994 1.00 36.43 62 LEU A C 1
ATOM 498 O O . LEU A 1 68 ? -23.926 -44.359 11.074 1.00 39.39 62 LEU A O 1
ATOM 503 N N . GLY A 1 69 ? -25.580 -42.989 10.360 1.00 34.29 63 GLY A N 1
ATOM 504 C CA . GLY A 1 69 ? -26.226 -43.966 9.492 1.00 31.61 63 GLY A CA 1
ATOM 505 C C . GLY A 1 69 ? -25.546 -43.988 8.136 1.00 31.16 63 GLY A C 1
ATOM 506 O O . GLY A 1 69 ? -24.540 -43.293 7.933 1.00 31.14 63 GLY A O 1
ATOM 507 N N . TYR A 1 70 ? -26.080 -44.786 7.207 1.00 30.24 64 TYR A N 1
ATOM 508 C CA . TYR A 1 70 ? -25.586 -44.808 5.832 1.00 30.06 64 TYR A CA 1
ATOM 509 C C . TYR A 1 70 ? -25.729 -43.433 5.194 1.00 30.65 64 TYR A C 1
ATOM 510 O O . TYR A 1 70 ? -26.771 -42.782 5.329 1.00 30.41 64 TYR A O 1
ATOM 519 N N . SER A 1 71 ? -24.674 -42.990 4.514 1.00 31.50 65 SER A N 1
ATOM 520 C CA . SER A 1 71 ? -24.761 -41.809 3.668 1.00 32.09 65 SER A CA 1
ATOM 521 C C . SER A 1 71 ? -25.251 -42.239 2.283 1.00 32.54 65 SER A C 1
ATOM 522 O O . SER A 1 71 ? -25.406 -43.436 2.014 1.00 33.03 65 SER A O 1
ATOM 525 N N . VAL A 1 72 ? -25.498 -41.265 1.413 1.00 32.58 66 VAL A N 1
ATOM 526 C CA . VAL A 1 72 ? -25.723 -41.544 -0.010 1.00 33.32 66 VAL A CA 1
ATOM 527 C C . VAL A 1 72 ? -24.475 -42.226 -0.583 1.00 34.75 66 VAL A C 1
ATOM 528 O O . VAL A 1 72 ? -23.352 -41.908 -0.181 1.00 36.72 66 VAL A O 1
ATOM 532 N N . ALA A 1 73 ? -24.685 -43.175 -1.492 1.00 35.41 67 ALA A N 1
ATOM 533 C CA . ALA A 1 73 ? -23.623 -44.056 -2.007 1.00 34.80 67 ALA A CA 1
ATOM 534 C C . ALA A 1 73 ? -22.356 -43.338 -2.480 1.00 34.78 67 ALA A C 1
ATOM 535 O O . ALA A 1 73 ? -21.246 -43.769 -2.166 1.00 35.81 67 ALA A O 1
ATOM 537 N N . LEU A 1 74 ? -22.535 -42.239 -3.211 1.00 34.79 68 LEU A N 1
ATOM 538 C CA . LEU A 1 74 ? -21.422 -41.489 -3.807 1.00 33.89 68 LEU A CA 1
ATOM 539 C C . LEU A 1 74 ? -20.663 -40.617 -2.803 1.00 33.48 68 LEU A C 1
ATOM 540 O O . LEU A 1 74 ? -19.604 -40.086 -3.127 1.00 33.68 68 LEU A O 1
ATOM 545 N N . GLY A 1 75 ? -21.207 -40.481 -1.597 1.00 33.81 69 GLY A N 1
ATOM 546 C CA . GLY A 1 75 ? -20.589 -39.684 -0.543 1.00 34.40 69 GLY A CA 1
ATOM 547 C C . GLY A 1 75 ? -21.323 -38.386 -0.270 1.00 34.84 69 GLY A C 1
ATOM 548 O O . GLY A 1 75 ? -22.024 -37.872 -1.141 1.00 36.68 69 GLY A O 1
ATOM 549 N N . ILE A 1 76 ? -21.145 -37.857 0.940 1.00 33.83 70 ILE A N 1
ATOM 550 C CA . ILE A 1 76 ? -21.824 -36.635 1.386 1.00 34.05 70 ILE A CA 1
ATOM 551 C C . ILE A 1 76 ? -21.478 -35.423 0.504 1.00 34.88 70 ILE A C 1
ATOM 552 O O . ILE A 1 76 ? -20.320 -35.269 0.106 1.00 35.26 70 ILE A O 1
ATOM 557 N N . PRO A 1 77 ? -22.490 -34.580 0.174 1.00 35.45 71 PRO A N 1
ATOM 558 C CA . PRO A 1 77 ? -22.274 -33.398 -0.669 1.00 35.42 71 PRO A CA 1
ATOM 559 C C . PRO A 1 77 ? -21.141 -32.488 -0.188 1.00 35.75 71 PRO A C 1
ATOM 560 O O . PRO A 1 77 ? -20.354 -32.024 -1.010 1.00 37.04 71 PRO A O 1
ATOM 564 N N . GLU A 1 78 ? -21.056 -32.269 1.126 1.00 36.70 72 GLU A N 1
ATOM 565 C CA . GLU A 1 78 ? -20.066 -31.367 1.733 1.00 38.75 72 GLU A CA 1
ATOM 566 C C . GLU A 1 78 ? -18.624 -31.760 1.410 1.00 38.98 72 GLU A C 1
ATOM 567 O O . GLU A 1 78 ? -17.805 -30.897 1.088 1.00 38.97 72 GLU A O 1
ATOM 573 N N . LEU A 1 79 ? -18.333 -33.059 1.489 1.00 38.98 73 LEU A N 1
ATOM 574 C CA . LEU A 1 79 ? -17.001 -33.589 1.198 1.00 39.19 73 LEU A CA 1
ATOM 575 C C . LEU A 1 79 ? -16.702 -33.557 -0.296 1.00 40.26 73 LEU A C 1
ATOM 576 O O . LEU A 1 79 ? -15.573 -33.250 -0.698 1.00 41.39 73 LEU A O 1
ATOM 581 N N . ARG A 1 80 ? -17.714 -33.876 -1.104 1.00 40.71 74 ARG A N 1
ATOM 582 C CA . ARG A 1 80 ? -17.618 -33.798 -2.566 1.00 41.85 74 ARG A CA 1
ATOM 583 C C . ARG A 1 80 ? -17.348 -32.364 -3.031 1.00 42.95 74 ARG A C 1
ATOM 584 O O . ARG A 1 80 ? -16.476 -32.144 -3.879 1.00 44.22 74 ARG A O 1
ATOM 592 N N . ASP A 1 81 ? -18.084 -31.408 -2.454 1.00 43.09 75 ASP A N 1
ATOM 593 C CA . ASP A 1 81 ? -17.897 -29.976 -2.711 1.00 42.84 75 ASP A CA 1
ATOM 594 C C . ASP A 1 81 ? -16.497 -29.497 -2.331 1.00 40.61 75 ASP A C 1
ATOM 595 O O . ASP A 1 81 ? -15.874 -28.753 -3.089 1.00 39.51 75 ASP A O 1
ATOM 600 N N . ALA A 1 82 ? -16.013 -29.950 -1.174 1.00 38.69 76 ALA A N 1
ATOM 601 C CA . ALA A 1 82 ? -14.699 -29.572 -0.652 1.00 38.31 76 ALA A CA 1
ATOM 602 C C . ALA A 1 82 ? -13.546 -30.072 -1.527 1.00 38.95 76 ALA A C 1
ATOM 603 O O . ALA A 1 82 ? -12.580 -29.333 -1.756 1.00 39.25 76 ALA A O 1
ATOM 605 N N . ILE A 1 83 ? -13.660 -31.314 -2.010 1.00 38.45 77 ILE A N 1
ATOM 606 C CA . ILE A 1 83 ? -12.662 -31.917 -2.901 1.00 39.03 77 ILE A CA 1
ATOM 607 C C . ILE A 1 83 ? -12.620 -31.187 -4.249 1.00 40.78 77 ILE A C 1
ATOM 608 O O . ILE A 1 83 ? -11.539 -30.816 -4.716 1.00 42.63 77 ILE A O 1
ATOM 613 N N . ALA A 1 84 ? -13.794 -30.969 -4.845 1.00 41.90 78 ALA A N 1
ATOM 614 C CA . ALA A 1 84 ? -13.932 -30.221 -6.099 1.00 43.43 78 ALA A CA 1
ATOM 615 C C . ALA A 1 84 ? -13.331 -28.811 -6.013 1.00 44.59 78 ALA A C 1
ATOM 616 O O . ALA A 1 84 ? -12.633 -28.375 -6.935 1.00 45.20 78 ALA A O 1
ATOM 618 N N . ALA A 1 85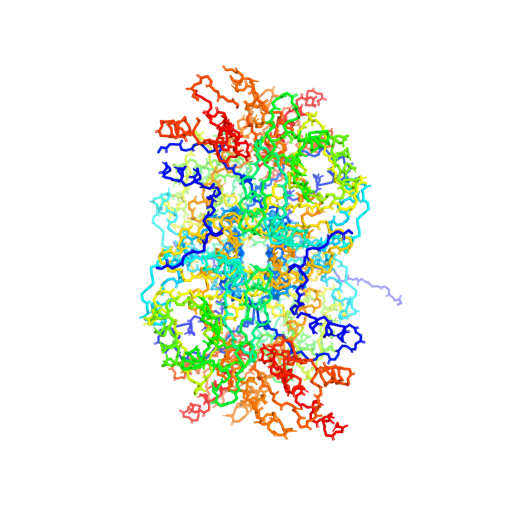 ? -13.589 -28.126 -4.897 1.00 44.30 79 ALA A N 1
ATOM 619 C CA . ALA A 1 85 ? -13.059 -26.783 -4.638 1.00 45.50 79 ALA A CA 1
ATOM 620 C C . ALA A 1 85 ? -11.546 -26.767 -4.401 1.00 48.04 79 ALA A C 1
ATOM 621 O O . ALA A 1 85 ? -10.897 -25.745 -4.639 1.00 50.72 79 ALA A O 1
ATOM 623 N N . ASP A 1 86 ? -10.999 -27.889 -3.928 1.00 48.54 80 ASP A N 1
ATOM 624 C CA . ASP A 1 86 ? -9.561 -28.025 -3.673 1.00 48.52 80 ASP A CA 1
ATOM 625 C C . ASP A 1 86 ? -8.747 -28.086 -4.967 1.00 48.93 80 ASP A C 1
ATOM 626 O O . ASP A 1 86 ? -7.633 -27.557 -5.021 1.00 50.28 80 ASP A O 1
ATOM 631 N N . TYR A 1 87 ? -9.310 -28.729 -5.992 1.00 49.52 81 TYR A N 1
ATOM 632 C CA . TYR A 1 87 ? -8.705 -28.793 -7.331 1.00 50.56 81 TYR A CA 1
ATOM 633 C C . TYR A 1 87 ? -8.566 -27.412 -7.969 1.00 54.04 81 TYR A C 1
ATOM 634 O O . TYR A 1 87 ? -7.578 -27.141 -8.657 1.00 54.06 81 TYR A O 1
ATOM 643 N N . GLN A 1 88 ? -9.557 -26.553 -7.726 1.00 58.11 82 GLN A N 1
ATOM 644 C CA . GLN A 1 88 ? -9.534 -25.163 -8.172 1.00 61.22 82 GLN A CA 1
ATOM 645 C C . GLN A 1 88 ? -8.549 -24.331 -7.346 1.00 63.11 82 GLN A C 1
ATOM 646 O O . GLN A 1 88 ? -7.596 -23.775 -7.899 1.00 62.32 82 GLN A O 1
ATOM 652 N N . ARG A 1 89 ? -8.775 -24.281 -6.030 1.00 65.98 83 ARG A N 1
ATOM 653 C CA . ARG A 1 89 ? -8.035 -23.409 -5.104 1.00 69.69 83 ARG A CA 1
ATOM 654 C C . ARG A 1 89 ? -6.528 -23.658 -5.064 1.00 71.58 83 ARG A C 1
ATOM 655 O O . ARG A 1 89 ? -5.751 -22.717 -4.888 1.00 75.87 83 ARG A O 1
ATOM 657 N N . ARG A 1 90 ? -6.125 -24.914 -5.241 1.00 71.11 84 ARG A N 1
ATOM 658 C CA . ARG A 1 90 ? -4.717 -25.289 -5.161 1.00 74.54 84 ARG A CA 1
ATOM 659 C C . ARG A 1 90 ? -4.044 -25.541 -6.514 1.00 76.54 84 ARG A C 1
ATOM 660 O O . ARG A 1 90 ? -2.845 -25.290 -6.657 1.00 77.69 84 ARG A O 1
ATOM 661 N N . HIS A 1 91 ? -4.805 -26.035 -7.493 1.00 78.09 85 HIS A N 1
ATOM 662 C CA . HIS A 1 91 ? -4.223 -26.494 -8.773 1.00 79.42 85 HIS A CA 1
ATOM 663 C C . HIS A 1 91 ? -4.866 -25.913 -10.043 1.00 78.29 85 HIS A C 1
ATOM 664 O O . HIS A 1 91 ? -4.476 -26.272 -11.157 1.00 77.15 85 HIS A O 1
ATOM 671 N N . GLY A 1 92 ? -5.840 -25.019 -9.863 1.00 77.23 86 GLY A N 1
ATOM 672 C CA . GLY A 1 92 ? -6.446 -24.257 -10.961 1.00 75.09 86 GLY A CA 1
ATOM 673 C C . GLY A 1 92 ? -7.185 -25.042 -12.033 1.00 74.26 86 GLY A C 1
ATOM 674 O O . GLY A 1 92 ? -7.255 -24.601 -13.183 1.00 75.34 86 GLY A O 1
ATOM 675 N N . ILE A 1 93 ? -7.725 -26.202 -11.662 1.00 71.17 87 ILE A N 1
ATOM 676 C CA . ILE A 1 93 ? -8.541 -27.014 -12.569 1.00 67.26 87 ILE A CA 1
ATOM 677 C C . ILE A 1 93 ? -9.985 -27.032 -12.050 1.00 64.06 87 ILE A C 1
ATOM 678 O O . ILE A 1 93 ? -10.221 -27.238 -10.848 1.00 63.76 87 ILE A O 1
ATOM 682 N N . THR A 1 94 ? -10.936 -26.781 -12.952 1.00 59.14 88 THR A N 1
ATOM 683 C CA . THR A 1 94 ? -12.356 -26.754 -12.608 1.00 55.09 88 THR A CA 1
ATOM 684 C C . THR A 1 94 ? -12.932 -28.170 -12.647 1.00 51.59 88 THR A C 1
ATOM 685 O O . THR A 1 94 ? -12.947 -28.818 -13.695 1.00 51.32 88 THR A O 1
ATOM 689 N N . VAL A 1 95 ? -13.385 -28.639 -11.487 1.00 49.04 89 VAL A N 1
ATOM 690 C CA . VAL A 1 95 ? -13.977 -29.967 -11.346 1.00 47.70 89 VAL A CA 1
ATOM 691 C C . VAL A 1 95 ? -15.370 -29.800 -10.753 1.00 49.16 89 VAL A C 1
ATOM 692 O O . VAL A 1 95 ? -15.542 -29.138 -9.725 1.00 48.53 89 VAL A O 1
ATOM 696 N N . GLU A 1 96 ? -16.358 -30.384 -11.429 1.00 50.69 90 GLU A N 1
ATOM 697 C CA . GLU A 1 96 ? -17.735 -30.411 -10.946 1.00 51.28 90 GLU A CA 1
ATOM 698 C C . GLU A 1 96 ? -17.856 -31.409 -9.786 1.00 51.30 90 GLU A C 1
ATOM 699 O O . GLU A 1 96 ? -17.244 -32.481 -9.837 1.00 50.66 90 GLU A O 1
ATOM 705 N N . PRO A 1 97 ? -18.630 -31.058 -8.729 1.00 51.22 91 PRO A N 1
ATOM 706 C CA . PRO A 1 97 ? -18.865 -31.981 -7.603 1.00 51.38 91 PRO A CA 1
ATOM 707 C C . PRO A 1 97 ? -19.336 -33.382 -8.010 1.00 52.68 91 PRO A C 1
ATOM 708 O O . PRO A 1 97 ? -18.961 -34.358 -7.358 1.00 53.07 91 PRO A O 1
ATOM 712 N N . ASP A 1 98 ? -20.117 -33.468 -9.090 1.00 53.25 92 ASP A N 1
ATOM 713 C CA . ASP A 1 98 ? -20.627 -34.742 -9.621 1.00 53.78 92 ASP A CA 1
ATOM 714 C C . ASP A 1 98 ? -19.542 -35.670 -10.179 1.00 50.19 92 ASP A C 1
ATOM 715 O O . ASP A 1 98 ? -19.753 -36.884 -10.280 1.00 49.64 92 ASP A O 1
ATOM 720 N N . ALA A 1 99 ? -18.394 -35.091 -10.540 1.00 45.78 93 ALA A N 1
ATOM 721 C CA . ALA A 1 99 ? -17.222 -35.856 -10.981 1.00 42.12 93 ALA A CA 1
ATOM 722 C C . ALA A 1 99 ? -16.577 -36.630 -9.832 1.00 39.11 93 ALA A C 1
ATOM 723 O O . ALA A 1 99 ? -15.996 -37.698 -10.049 1.00 37.99 93 ALA A O 1
ATOM 725 N N . VAL A 1 100 ? -16.688 -36.081 -8.621 1.00 37.22 94 VAL A N 1
ATOM 726 C CA . VAL A 1 100 ? -16.110 -36.669 -7.416 1.00 35.92 94 VAL A CA 1
ATOM 727 C C . VAL A 1 100 ? -17.020 -37.780 -6.884 1.00 36.04 94 VAL A C 1
ATOM 728 O O . VAL A 1 100 ? -18.231 -37.589 -6.737 1.00 38.65 94 VAL A O 1
ATOM 732 N N . VAL A 1 101 ? -16.427 -38.945 -6.635 1.00 34.76 95 VAL A N 1
ATOM 733 C CA . VAL A 1 101 ? -17.092 -40.070 -5.978 1.00 33.81 95 VAL A CA 1
ATOM 734 C C . VAL A 1 101 ? -16.225 -40.469 -4.786 1.00 33.85 95 VAL A C 1
ATOM 735 O O . VAL A 1 101 ? -15.047 -40.781 -4.951 1.00 34.35 95 VAL A O 1
ATOM 739 N N . ILE A 1 102 ? -16.810 -40.444 -3.592 1.00 33.03 96 ILE A N 1
ATOM 740 C CA . ILE A 1 102 ? -16.102 -40.820 -2.363 1.00 32.72 96 ILE A CA 1
ATOM 741 C C . ILE A 1 102 ? -16.042 -42.347 -2.266 1.00 33.63 96 ILE A C 1
ATOM 742 O O . ILE A 1 102 ? -17.023 -43.035 -2.575 1.00 34.57 96 ILE A O 1
ATOM 747 N N . THR A 1 103 ? -14.880 -42.864 -1.859 1.00 33.36 97 THR A N 1
ATOM 748 C CA . THR A 1 103 ? -14.610 -44.308 -1.813 1.00 33.14 97 THR A CA 1
ATOM 749 C C . THR A 1 103 ? -13.981 -44.731 -0.481 1.00 33.93 97 THR A C 1
ATOM 750 O O . THR A 1 103 ? -13.401 -43.897 0.231 1.00 34.19 97 THR A O 1
ATOM 754 N N . THR A 1 104 ? -14.093 -46.025 -0.159 1.00 33.61 98 THR A N 1
ATOM 755 C CA . THR A 1 104 ? -13.463 -46.612 1.033 1.00 33.45 98 THR A CA 1
ATOM 756 C C . THR A 1 104 ? -11.959 -46.807 0.772 1.00 33.60 98 THR A C 1
ATOM 757 O O . THR A 1 104 ? -11.496 -47.900 0.420 1.00 34.36 98 THR A O 1
ATOM 761 N N . GLY A 1 105 ? -11.210 -45.718 0.937 1.00 33.00 99 GLY A N 1
ATOM 762 C CA . GLY A 1 105 ? -9.805 -45.653 0.547 1.00 33.73 99 GLY A CA 1
ATOM 763 C C . GLY A 1 105 ? -9.638 -45.647 -0.964 1.00 34.55 99 GLY A C 1
ATOM 764 O O . GLY A 1 105 ? -10.615 -45.784 -1.710 1.00 33.20 99 GLY A O 1
ATOM 765 N N . SER A 1 106 ? -8.396 -45.485 -1.419 1.00 35.03 100 SER A N 1
ATOM 766 C CA . SER A 1 106 ? -8.088 -45.636 -2.839 1.00 35.88 100 SER A CA 1
ATOM 767 C C . SER A 1 106 ? -8.191 -47.106 -3.260 1.00 36.10 100 SER A C 1
ATOM 768 O O . SER A 1 106 ? -8.526 -47.395 -4.407 1.00 34.72 100 SER A O 1
ATOM 771 N N . SER A 1 107 ? -7.932 -48.015 -2.314 1.00 36.79 101 SER A N 1
ATOM 772 C CA . SER A 1 107 ? -8.146 -49.459 -2.493 1.00 38.00 101 SER A CA 1
ATOM 773 C C . SER A 1 107 ? -9.575 -49.793 -2.913 1.00 37.63 101 SER A C 1
ATOM 774 O O . SER A 1 107 ? -9.782 -50.639 -3.786 1.00 38.05 101 SER A O 1
ATOM 777 N N . GLY A 1 108 ? -10.547 -49.128 -2.285 1.00 36.86 102 GLY A N 1
ATOM 778 C CA . GLY A 1 108 ? -11.952 -49.236 -2.668 1.00 37.06 102 GLY A CA 1
ATOM 779 C C . GLY A 1 108 ? -12.201 -48.594 -4.019 1.00 37.72 102 GLY A C 1
ATOM 780 O O . GLY A 1 108 ? -13.001 -49.103 -4.813 1.00 38.06 102 GLY A O 1
ATOM 781 N N . GLY A 1 109 ? -11.503 -47.482 -4.269 1.00 36.69 103 GLY A N 1
ATOM 782 C CA . GLY A 1 109 ? -11.559 -46.759 -5.538 1.00 37.02 103 GLY A CA 1
ATOM 783 C C . GLY A 1 109 ? -11.065 -47.575 -6.719 1.00 38.44 103 GLY A C 1
ATOM 784 O O . GLY A 1 109 ? -11.679 -47.537 -7.793 1.00 38.10 103 GLY A O 1
ATOM 785 N N . PHE A 1 110 ? -9.968 -48.314 -6.514 1.00 37.87 104 PHE A N 1
ATOM 786 C CA . PHE A 1 110 ? -9.418 -49.213 -7.539 1.00 37.67 104 PHE A CA 1
ATOM 787 C C . PHE A 1 110 ? -10.366 -50.350 -7.888 1.00 38.05 104 PHE A C 1
ATOM 788 O O . PHE A 1 110 ? -10.494 -50.698 -9.061 1.00 39.83 104 PHE A O 1
ATOM 796 N N . LEU A 1 111 ? -11.029 -50.913 -6.877 1.00 38.51 105 LEU A N 1
ATOM 797 C CA . LEU A 1 111 ? -12.046 -51.948 -7.083 1.00 39.53 105 LEU A CA 1
ATOM 798 C C . LEU A 1 111 ? -13.171 -51.451 -7.994 1.00 40.70 105 LEU A C 1
ATOM 799 O O . LEU A 1 111 ? -13.574 -52.155 -8.922 1.00 40.83 105 LEU A O 1
ATOM 804 N N . LEU A 1 112 ? -13.655 -50.236 -7.727 1.00 40.40 106 LEU A N 1
ATOM 805 C CA . LEU A 1 112 ? -14.700 -49.614 -8.535 1.00 39.56 106 LEU A CA 1
ATOM 806 C C . LEU A 1 112 ? -14.204 -49.287 -9.937 1.00 39.68 106 LEU A C 1
ATOM 807 O O . LEU A 1 112 ? -14.879 -49.604 -10.915 1.00 39.59 106 LEU A O 1
ATOM 812 N N . ALA A 1 113 ? -13.021 -48.675 -10.021 1.00 39.65 107 ALA A N 1
ATOM 813 C CA . ALA A 1 113 ? -12.409 -48.299 -11.298 1.00 38.95 107 ALA A CA 1
ATOM 814 C C . ALA A 1 113 ? -12.184 -49.501 -12.211 1.00 38.49 107 ALA A C 1
ATOM 815 O O . ALA A 1 113 ? -12.521 -49.445 -13.389 1.00 39.94 107 ALA A O 1
ATOM 817 N N . PHE A 1 114 ? -11.650 -50.589 -11.660 1.00 38.32 108 PHE A N 1
ATOM 818 C CA . PHE A 1 114 ? -11.353 -51.786 -12.452 1.00 39.33 108 PHE A CA 1
ATOM 819 C C . PHE A 1 114 ? -12.609 -52.532 -12.919 1.00 40.33 108 PHE A C 1
ATOM 820 O O . PHE A 1 114 ? -12.643 -53.040 -14.043 1.00 40.96 108 PHE A O 1
ATOM 828 N N . LEU A 1 115 ? -13.630 -52.583 -12.065 1.00 39.58 109 LEU A N 1
ATOM 829 C CA . LEU A 1 115 ? -14.913 -53.216 -12.407 1.00 40.27 109 LEU A CA 1
ATOM 830 C C . LEU A 1 115 ? -15.727 -52.409 -13.424 1.00 41.20 109 LEU A C 1
ATOM 831 O O . LEU A 1 115 ? -16.402 -52.989 -14.279 1.00 40.94 109 LEU A O 1
ATOM 836 N N . ALA A 1 116 ? -15.661 -51.081 -13.323 1.00 41.56 110 ALA A N 1
ATOM 837 C CA . ALA A 1 116 ? -16.397 -50.189 -14.225 1.00 41.33 110 ALA A CA 1
ATOM 838 C C . ALA A 1 116 ? -15.751 -50.070 -15.604 1.00 42.27 110 ALA A C 1
ATOM 839 O O . ALA A 1 116 ? -16.455 -49.962 -16.611 1.00 43.24 110 ALA A O 1
ATOM 841 N N . CYS A 1 117 ? -14.417 -50.108 -15.642 1.00 41.47 111 CYS A N 1
ATOM 842 C CA . CYS A 1 117 ? -13.661 -49.878 -16.876 1.00 41.36 111 CYS A CA 1
ATOM 843 C C . CYS A 1 117 ? -13.335 -51.133 -17.672 1.00 41.51 111 CYS A C 1
ATOM 844 O O . CYS A 1 117 ? -13.292 -51.086 -18.903 1.00 42.16 111 CYS A O 1
ATOM 847 N N . PHE A 1 118 ? -13.090 -52.243 -16.977 1.00 41.36 112 PHE A N 1
ATOM 848 C CA . PHE A 1 118 ? -12.572 -53.449 -17.623 1.00 42.15 112 PHE A CA 1
ATOM 849 C C . PHE A 1 118 ? -13.424 -54.688 -17.388 1.00 43.69 112 PHE A C 1
ATOM 850 O O . PHE A 1 118 ? -13.953 -54.896 -16.294 1.00 44.14 112 PHE A O 1
ATOM 858 N N . ASP A 1 119 ? -13.554 -55.492 -18.439 1.00 44.88 113 ASP A N 1
ATOM 859 C CA . ASP A 1 119 ? -14.135 -56.831 -18.355 1.00 45.74 113 ASP A CA 1
ATOM 860 C C . ASP A 1 119 ? -13.023 -57.845 -18.092 1.00 45.86 113 ASP A C 1
ATOM 861 O O . ASP A 1 119 ? -11.833 -57.518 -18.221 1.00 46.10 113 ASP A O 1
ATOM 866 N N . ALA A 1 120 ? -13.403 -59.060 -17.693 1.00 46.36 114 ALA A N 1
ATOM 867 C CA . ALA A 1 120 ? -12.448 -60.155 -17.504 1.00 46.87 114 ALA A CA 1
ATOM 868 C C . ALA A 1 120 ? -11.760 -60.470 -18.831 1.00 47.56 114 ALA A C 1
ATOM 869 O O . ALA A 1 120 ? -12.418 -60.541 -19.878 1.00 49.23 114 ALA A O 1
ATOM 871 N N . GLY A 1 121 ? -10.436 -60.612 -18.782 1.00 46.86 115 GLY A N 1
ATOM 872 C CA . GLY A 1 121 ? -9.631 -60.893 -19.970 1.00 45.24 115 GLY A CA 1
ATOM 873 C C . GLY A 1 121 ? -9.009 -59.665 -20.621 1.00 46.75 115 GLY A C 1
ATOM 874 O O . GLY A 1 121 ? -8.179 -59.803 -21.523 1.00 48.72 115 GLY A O 1
ATOM 875 N N . ASP A 1 122 ? -9.408 -58.470 -20.175 1.00 44.71 116 ASP A N 1
ATOM 876 C CA . ASP A 1 122 ? -8.850 -57.215 -20.685 1.00 43.80 116 ASP A CA 1
ATOM 877 C C . ASP A 1 122 ? -7.398 -57.023 -20.270 1.00 43.75 116 ASP A C 1
ATOM 878 O O . ASP A 1 122 ? -7.005 -57.357 -19.143 1.00 42.01 116 ASP A O 1
ATOM 883 N N . ARG A 1 123 ? -6.612 -56.488 -21.204 1.00 43.12 117 ARG A N 1
ATOM 884 C CA . ARG A 1 123 ? -5.192 -56.255 -20.993 1.00 41.86 117 ARG A CA 1
ATOM 885 C C . ARG A 1 123 ? -4.986 -54.880 -20.370 1.00 42.11 117 ARG A C 1
ATOM 886 O O . ARG A 1 123 ? -5.339 -53.850 -20.963 1.00 40.71 117 ARG A O 1
ATOM 894 N N . VAL A 1 124 ? -4.452 -54.887 -19.148 1.00 42.61 118 VAL A N 1
ATOM 895 C CA . VAL A 1 124 ? -4.165 -53.660 -18.403 1.00 42.68 118 VAL A CA 1
ATOM 896 C C . VAL A 1 124 ? -2.672 -53.613 -18.076 1.00 44.48 118 VAL A C 1
ATOM 897 O O . VAL A 1 124 ? -2.115 -54.562 -17.506 1.00 43.82 118 VAL A O 1
ATOM 901 N N . ALA A 1 125 ? -2.041 -52.501 -18.458 1.00 45.80 119 ALA A N 1
ATOM 902 C CA . ALA A 1 125 ? -0.602 -52.307 -18.290 1.00 46.60 119 ALA A CA 1
ATOM 903 C C . ALA A 1 125 ? -0.245 -51.424 -17.095 1.00 48.23 119 ALA A C 1
ATOM 904 O O . ALA A 1 125 ? -1.006 -50.529 -16.720 1.00 49.91 119 ALA A O 1
ATOM 906 N N . MET A 1 126 ? 0.930 -51.687 -16.521 1.00 48.81 120 MET A N 1
ATOM 907 C CA . MET A 1 126 ? 1.467 -50.947 -15.372 1.00 50.25 120 MET A CA 1
ATOM 908 C C . MET A 1 126 ? 2.987 -51.060 -15.300 1.00 49.16 120 MET A C 1
ATOM 909 O O . MET A 1 126 ? 3.564 -52.054 -15.744 1.00 50.56 120 MET A O 1
ATOM 914 N N . ALA A 1 127 ? 3.619 -50.046 -14.711 1.00 47.29 121 ALA A N 1
ATOM 915 C CA . ALA A 1 127 ? 5.061 -50.030 -14.518 1.00 44.82 121 ALA A CA 1
ATOM 916 C C . ALA A 1 127 ? 5.510 -51.071 -13.500 1.00 43.70 121 ALA A C 1
ATOM 917 O O . ALA A 1 127 ? 4.805 -51.360 -12.527 1.00 42.58 121 ALA A O 1
ATOM 919 N N . SER A 1 128 ? 6.685 -51.637 -13.760 1.00 43.75 122 SER A N 1
ATOM 920 C CA . SER A 1 128 ? 7.395 -52.486 -12.816 1.00 43.77 122 SER A CA 1
ATOM 921 C C . SER A 1 128 ? 8.820 -51.924 -12.676 1.00 44.18 122 SER A C 1
ATOM 922 O O . SER A 1 128 ? 9.535 -51.831 -13.682 1.00 45.37 122 SER A O 1
ATOM 925 N N . PRO A 1 129 ? 9.250 -51.549 -11.462 1.00 42.42 123 PRO A N 1
ATOM 926 C CA . PRO A 1 129 ? 8.521 -51.771 -10.210 1.00 42.24 123 PRO A CA 1
ATOM 927 C C . PRO A 1 129 ? 7.315 -50.853 -9.987 1.00 42.60 123 PRO A C 1
ATOM 928 O O . PRO A 1 129 ? 7.256 -49.744 -10.527 1.00 42.82 123 PRO A O 1
ATOM 932 N N . GLY A 1 130 ? 6.370 -51.339 -9.188 1.00 43.17 124 GLY A N 1
ATOM 933 C CA . GLY A 1 130 ? 5.181 -50.584 -8.824 1.00 44.37 124 GLY A CA 1
ATOM 934 C C . GLY A 1 130 ? 4.516 -51.127 -7.580 1.00 45.74 124 GLY A C 1
ATOM 935 O O . GLY A 1 130 ? 5.034 -52.044 -6.925 1.00 45.54 124 GLY A O 1
ATOM 936 N N . TYR A 1 131 ? 3.361 -50.550 -7.263 1.00 47.53 125 TYR A N 1
ATOM 937 C CA . TYR A 1 131 ? 2.548 -50.973 -6.137 1.00 48.83 125 TYR A CA 1
ATOM 938 C C . TYR A 1 131 ? 1.973 -52.359 -6.439 1.00 50.04 125 TYR A C 1
ATOM 939 O O . TYR A 1 131 ? 1.259 -52.517 -7.435 1.00 50.58 125 TYR A O 1
ATOM 948 N N . PRO A 1 132 ? 2.311 -53.370 -5.605 1.00 51.21 126 PRO A N 1
ATOM 949 C CA . PRO A 1 132 ? 1.950 -54.775 -5.881 1.00 51.87 126 PRO A CA 1
ATOM 950 C C . PRO A 1 132 ? 0.445 -55.047 -5.995 1.00 53.87 126 PRO A C 1
ATOM 951 O O . PRO A 1 132 ? 0.037 -55.936 -6.749 1.00 55.54 126 PRO A O 1
ATOM 955 N N . CYS A 1 133 ? -0.358 -54.277 -5.270 1.00 55.31 127 CYS A N 1
ATOM 956 C CA . CYS A 1 133 ? -1.803 -54.502 -5.174 1.00 55.31 127 CYS A CA 1
ATOM 957 C C . CYS A 1 133 ? -2.596 -54.291 -6.474 1.00 53.70 127 CYS A C 1
ATOM 958 O O . CYS A 1 133 ? -3.632 -54.937 -6.651 1.00 54.12 127 CYS A O 1
ATOM 961 N N . TYR A 1 134 ? -2.122 -53.420 -7.373 1.00 52.66 128 TYR A N 1
ATOM 962 C CA . TYR A 1 134 ? -2.770 -53.260 -8.692 1.00 52.11 128 TYR A CA 1
ATOM 963 C C . TYR A 1 134 ? -2.795 -54.587 -9.441 1.00 49.80 128 TYR A C 1
ATOM 964 O O . TYR A 1 134 ? -3.840 -54.978 -9.962 1.00 48.31 128 TYR A O 1
ATOM 973 N N . ARG A 1 135 ? -1.637 -55.255 -9.507 1.00 47.85 129 ARG A N 1
ATOM 974 C CA . ARG A 1 135 ? -1.493 -56.561 -10.151 1.00 46.08 129 ARG A CA 1
ATOM 975 C C . ARG A 1 135 ? -2.447 -57.575 -9.525 1.00 45.01 129 ARG A C 1
ATOM 976 O O . ARG A 1 135 ? -3.188 -58.254 -10.244 1.00 45.52 129 ARG A O 1
ATOM 978 N N . ASN A 1 136 ? -2.445 -57.631 -8.192 1.00 42.58 130 ASN A N 1
ATOM 979 C CA . ASN A 1 136 ? -3.199 -58.627 -7.437 1.00 41.97 130 ASN A CA 1
ATOM 980 C C . ASN A 1 136 ? -4.715 -58.431 -7.484 1.00 41.46 130 ASN A C 1
ATOM 981 O O . ASN A 1 136 ? -5.455 -59.416 -7.521 1.00 41.42 130 ASN A O 1
ATOM 986 N N . ILE A 1 137 ? -5.165 -57.174 -7.479 1.00 40.52 131 ILE A N 1
ATOM 987 C CA . ILE A 1 137 ? -6.592 -56.856 -7.638 1.00 40.31 131 ILE A CA 1
ATOM 988 C C . ILE A 1 137 ? -7.052 -57.221 -9.054 1.00 39.16 131 ILE A C 1
ATOM 989 O O . ILE A 1 137 ? -8.043 -57.933 -9.217 1.00 39.34 131 ILE A O 1
ATOM 994 N N . LEU A 1 138 ? -6.310 -56.755 -10.058 1.00 38.55 132 LEU A N 1
ATOM 995 C CA . LEU A 1 138 ? -6.627 -57.019 -11.466 1.00 38.36 132 LEU A CA 1
ATOM 996 C C . LEU A 1 138 ? -6.621 -58.503 -11.821 1.00 38.71 132 LEU A C 1
ATOM 997 O O . LEU A 1 138 ? -7.496 -58.961 -12.563 1.00 38.75 132 LEU A O 1
ATOM 1002 N N . SER A 1 139 ? -5.651 -59.241 -11.272 1.00 39.90 133 SER A N 1
ATOM 1003 C CA . SER A 1 139 ? -5.565 -60.696 -11.447 1.00 40.09 133 SER A CA 1
ATOM 1004 C C . SER A 1 139 ? -6.791 -61.409 -10.874 1.00 39.79 133 SER A C 1
ATOM 1005 O O . SER A 1 139 ? -7.389 -62.253 -11.545 1.00 40.85 133 SER A O 1
ATOM 1008 N N . ALA A 1 140 ? -7.159 -61.048 -9.645 1.00 38.58 134 ALA A N 1
ATOM 1009 C CA . ALA A 1 140 ? -8.320 -61.611 -8.958 1.00 37.73 134 ALA A CA 1
ATOM 1010 C C . ALA A 1 140 ? -9.633 -61.271 -9.657 1.00 38.64 134 ALA A C 1
ATOM 1011 O O . ALA A 1 140 ? -10.562 -62.072 -9.651 1.00 38.36 134 ALA A O 1
ATOM 1013 N N . LEU A 1 141 ? -9.696 -60.083 -10.258 1.00 39.94 135 LEU A N 1
ATOM 1014 C CA . LEU A 1 141 ? -10.867 -59.647 -11.027 1.00 41.22 135 LEU A CA 1
ATOM 1015 C C . LEU A 1 141 ? -10.862 -60.167 -12.477 1.00 44.22 135 LEU A C 1
ATOM 1016 O O . LEU A 1 141 ? -11.707 -59.768 -13.283 1.00 46.02 135 LEU A O 1
ATOM 1021 N N . GLY A 1 142 ? -9.913 -61.052 -12.792 1.00 44.09 136 GLY A N 1
ATOM 1022 C CA . GLY A 1 142 ? -9.875 -61.768 -14.070 1.00 45.45 136 GLY A CA 1
ATOM 1023 C C . GLY A 1 142 ? -9.273 -61.037 -15.261 1.00 46.70 136 GLY A C 1
ATOM 1024 O O . GLY A 1 142 ? -9.418 -61.491 -16.398 1.00 46.21 136 GLY A O 1
ATOM 1025 N N . CYS A 1 143 ? -8.595 -59.917 -15.003 1.00 46.75 137 CYS A N 1
ATOM 1026 C CA . CYS A 1 143 ? -7.903 -59.163 -16.051 1.00 46.73 137 CYS A CA 1
ATOM 1027 C C . CYS A 1 143 ? -6.519 -59.739 -16.355 1.00 46.28 137 CYS A C 1
ATOM 1028 O O . CYS A 1 143 ? -5.954 -60.488 -15.549 1.00 45.86 137 CYS A O 1
ATOM 1031 N N . GLU A 1 144 ? -5.992 -59.391 -17.528 1.00 45.80 138 GLU A N 1
ATOM 1032 C CA . GLU A 1 144 ? -4.640 -59.767 -17.931 1.00 45.87 138 GLU A CA 1
ATOM 1033 C C . GLU A 1 144 ? -3.698 -58.601 -17.636 1.00 43.27 138 GLU A C 1
ATOM 1034 O O . GLU A 1 144 ? -3.852 -57.508 -18.194 1.00 42.57 138 GLU A O 1
ATOM 1040 N N . VAL A 1 145 ? -2.739 -58.841 -16.744 1.00 41.44 139 VAL A N 1
ATOM 1041 C CA . VAL A 1 145 ? -1.790 -57.815 -16.296 1.00 39.35 139 VAL A CA 1
ATOM 1042 C C . VAL A 1 145 ? -0.548 -57.809 -17.185 1.00 39.15 139 VAL A C 1
ATOM 1043 O O . VAL A 1 145 ? 0.136 -58.828 -17.322 1.00 39.07 139 VAL A O 1
ATOM 1047 N N . VAL A 1 146 ? -0.273 -56.648 -17.780 1.00 39.97 140 VAL A N 1
ATOM 1048 C CA . VAL A 1 146 ? 0.889 -56.454 -18.642 1.00 40.95 140 VAL A CA 1
ATOM 1049 C C . VAL A 1 146 ? 1.922 -55.604 -17.898 1.00 42.19 140 VAL A C 1
ATOM 1050 O O . VAL A 1 146 ? 1.743 -54.396 -17.740 1.00 42.51 140 VAL A O 1
ATOM 1054 N N . GLU A 1 147 ? 2.993 -56.245 -17.438 1.00 44.14 141 GLU A N 1
ATOM 1055 C CA . GLU A 1 147 ? 4.100 -55.536 -16.777 1.00 45.49 141 GLU A CA 1
ATOM 1056 C C . GLU A 1 147 ? 4.902 -54.775 -17.844 1.00 44.20 141 GLU A C 1
ATOM 1057 O O . GLU A 1 147 ? 5.213 -55.322 -18.892 1.00 46.12 141 GLU A O 1
ATOM 1063 N N . ILE A 1 148 ? 5.214 -53.520 -17.541 1.00 42.54 142 ILE A N 1
ATOM 1064 C CA . ILE A 1 148 ? 6.140 -52.724 -18.342 1.00 41.24 142 ILE A CA 1
ATOM 1065 C C . ILE A 1 148 ? 7.375 -52.490 -17.479 1.00 40.94 142 ILE A C 1
ATOM 1066 O O . ILE A 1 148 ? 7.323 -51.665 -16.563 1.00 40.78 142 ILE A O 1
ATOM 1071 N N . PRO A 1 149 ? 8.477 -53.231 -17.745 1.00 41.42 143 PRO A N 1
ATOM 1072 C CA . PRO A 1 149 ? 9.702 -53.019 -16.968 1.00 41.27 143 PRO A CA 1
ATOM 1073 C C . PRO A 1 149 ? 10.270 -51.627 -17.212 1.00 41.42 143 PRO A C 1
ATOM 1074 O O . PRO A 1 149 ? 10.456 -51.221 -18.361 1.00 42.85 143 PRO A O 1
ATOM 1078 N N . CYS A 1 150 ? 10.485 -50.896 -16.125 1.00 42.00 144 CYS A N 1
ATOM 1079 C CA . CYS A 1 150 ? 10.993 -49.533 -16.182 1.00 43.56 144 CYS A CA 1
ATOM 1080 C C . CYS A 1 150 ? 12.242 -49.411 -15.328 1.00 44.51 144 CYS A C 1
ATOM 1081 O O . CYS A 1 150 ? 12.356 -50.048 -14.277 1.00 44.29 144 CYS A O 1
ATOM 1084 N N . GLY A 1 151 ? 13.176 -48.588 -15.792 1.00 44.39 145 GLY A N 1
ATOM 1085 C CA . GLY A 1 151 ? 14.461 -48.423 -15.128 1.00 43.95 145 GLY A CA 1
ATOM 1086 C C . GLY A 1 151 ? 14.951 -46.991 -15.157 1.00 43.77 145 GLY A C 1
ATOM 1087 O O . GLY A 1 151 ? 14.169 -46.084 -15.504 1.00 42.70 145 GLY A O 1
ATOM 1088 N N . PRO A 1 152 ? 16.238 -46.770 -14.795 1.00 43.40 146 PRO A N 1
ATOM 1089 C CA . PRO A 1 152 ? 16.840 -45.428 -14.724 1.00 43.02 146 PRO A CA 1
ATOM 1090 C C . PRO A 1 152 ? 16.718 -44.613 -16.014 1.00 42.61 146 PRO A C 1
ATOM 1091 O O . PRO A 1 152 ? 16.566 -43.390 -15.946 1.00 42.28 146 PRO A O 1
ATOM 1095 N N . GLN A 1 153 ? 16.770 -45.299 -17.161 1.00 44.00 147 GLN A N 1
ATOM 1096 C CA . GLN A 1 153 ? 16.666 -44.682 -18.485 1.00 45.64 147 GLN A CA 1
ATOM 1097 C C . GLN A 1 153 ? 15.411 -43.812 -18.627 1.00 46.24 147 GLN A C 1
ATOM 1098 O O . GLN A 1 153 ? 15.490 -42.687 -19.120 1.00 46.88 147 GLN A O 1
ATOM 1104 N N . THR A 1 154 ? 14.273 -44.331 -18.171 1.00 46.20 148 THR A N 1
ATOM 1105 C CA . THR A 1 154 ? 12.992 -43.638 -18.316 1.00 45.90 148 THR A CA 1
ATOM 1106 C C . THR A 1 154 ? 12.424 -43.126 -16.998 1.00 45.98 148 THR A C 1
ATOM 1107 O O . THR A 1 154 ? 11.212 -42.941 -16.882 1.00 47.35 148 THR A O 1
ATOM 1111 N N . ARG A 1 155 ? 13.281 -42.866 -16.010 1.00 46.28 149 ARG A N 1
ATOM 1112 C CA . ARG A 1 155 ? 12.862 -42.356 -14.689 1.00 45.49 149 ARG A CA 1
ATOM 1113 C C . ARG A 1 155 ? 11.905 -43.270 -13.896 1.00 45.90 149 ARG A C 1
ATOM 1114 O O . ARG A 1 155 ? 11.235 -42.833 -12.952 1.00 48.92 149 ARG A O 1
ATOM 1122 N N . PHE A 1 156 ? 11.961 -44.564 -14.215 1.00 44.52 150 PHE A N 1
ATOM 1123 C CA . PHE A 1 156 ? 11.185 -45.639 -13.555 1.00 43.80 150 PHE A CA 1
ATOM 1124 C C . PHE A 1 156 ? 9.687 -45.525 -13.809 1.00 44.57 150 PHE A C 1
ATOM 1125 O O . PHE A 1 156 ? 8.859 -46.140 -13.127 1.00 45.36 150 PHE A O 1
ATOM 1133 N N . GLN A 1 157 ? 9.360 -44.709 -14.802 1.00 45.03 151 GLN A N 1
ATOM 1134 C CA . GLN A 1 157 ? 8.001 -44.417 -15.195 1.00 45.84 151 GLN A CA 1
ATOM 1135 C C . GLN A 1 157 ? 7.837 -44.745 -16.679 1.00 47.08 151 GLN A C 1
ATOM 1136 O O . GLN A 1 157 ? 8.785 -44.583 -17.454 1.00 49.48 151 GLN A O 1
ATOM 1142 N N . PRO A 1 158 ? 6.642 -45.225 -17.074 1.00 47.35 152 PRO A N 1
ATOM 1143 C CA . PRO A 1 158 ? 6.322 -45.490 -18.480 1.00 46.82 152 PRO A CA 1
ATOM 1144 C C . PRO A 1 158 ? 6.335 -44.234 -19.344 1.00 47.33 152 PRO A C 1
ATOM 1145 O O . PRO A 1 158 ? 6.268 -43.118 -18.816 1.00 47.87 152 PRO A O 1
ATOM 1149 N N . THR A 1 159 ? 6.451 -44.428 -20.654 1.00 48.03 153 THR A N 1
ATOM 1150 C CA . THR A 1 159 ? 6.315 -43.341 -21.628 1.00 48.27 153 THR A CA 1
ATOM 1151 C C . THR A 1 159 ? 5.250 -43.723 -22.651 1.00 47.58 153 THR A C 1
ATOM 1152 O O . THR A 1 159 ? 4.927 -44.909 -22.802 1.00 47.18 153 THR A O 1
ATOM 1156 N N . ALA A 1 160 ? 4.718 -42.715 -23.347 1.00 48.12 154 ALA A N 1
ATOM 1157 C CA . ALA A 1 160 ? 3.771 -42.902 -24.457 1.00 48.83 154 ALA A CA 1
ATOM 1158 C C . ALA A 1 160 ? 4.318 -43.860 -25.531 1.00 50.07 154 ALA A C 1
ATOM 1159 O O . ALA A 1 160 ? 3.627 -44.803 -25.947 1.00 50.31 154 ALA A O 1
ATOM 1161 N N . GLN A 1 161 ? 5.568 -43.610 -25.939 1.00 51.53 155 GLN A N 1
ATOM 1162 C CA . GLN A 1 161 ? 6.314 -44.449 -26.879 1.00 52.51 155 GLN A CA 1
ATOM 1163 C C . GLN A 1 161 ? 6.386 -45.902 -26.410 1.00 52.17 155 GLN A C 1
ATOM 1164 O O . GLN A 1 161 ? 6.123 -46.817 -27.196 1.00 52.51 155 GLN A O 1
ATOM 1170 N N . MET A 1 162 ? 6.727 -46.096 -25.134 1.00 51.79 156 MET A N 1
ATOM 1171 C CA . MET A 1 162 ? 6.769 -47.425 -24.515 1.00 52.38 156 MET A CA 1
ATOM 1172 C C . MET A 1 162 ? 5.426 -48.135 -24.597 1.00 52.06 156 MET A C 1
ATOM 1173 O O . MET A 1 162 ? 5.383 -49.338 -24.864 1.00 52.72 156 MET A O 1
ATOM 1178 N N . LEU A 1 163 ? 4.348 -47.379 -24.374 1.00 49.60 157 LEU A N 1
ATOM 1179 C CA . LEU A 1 163 ? 2.990 -47.896 -24.499 1.00 48.83 157 LEU A CA 1
ATOM 1180 C C . LEU A 1 163 ? 2.677 -48.243 -25.952 1.00 48.86 157 LEU A C 1
ATOM 1181 O O . LEU A 1 163 ? 2.109 -49.310 -26.224 1.00 49.11 157 LEU A O 1
ATOM 1186 N N . ALA A 1 164 ? 3.086 -47.363 -26.871 1.00 48.72 158 ALA A N 1
ATOM 1187 C CA . ALA A 1 164 ? 2.840 -47.534 -28.308 1.00 48.69 158 ALA A CA 1
ATOM 1188 C C . ALA A 1 164 ? 3.404 -48.845 -28.858 1.00 50.08 158 ALA A C 1
ATOM 1189 O O . ALA A 1 164 ? 2.795 -49.477 -29.719 1.00 52.14 158 ALA A O 1
ATOM 1191 N N . GLU A 1 165 ? 4.548 -49.258 -28.321 1.00 52.39 159 GLU A N 1
ATOM 1192 C CA . GLU A 1 165 ? 5.253 -50.466 -28.751 1.00 54.53 159 GLU A CA 1
ATOM 1193 C C . GLU A 1 165 ? 4.598 -51.784 -28.310 1.00 54.31 159 GLU A C 1
ATOM 1194 O O . GLU A 1 165 ? 4.938 -52.840 -28.847 1.00 55.48 159 GLU A O 1
ATOM 1200 N N . ILE A 1 166 ? 3.674 -51.716 -27.351 1.00 53.77 160 ILE A N 1
ATOM 1201 C CA . ILE A 1 166 ? 3.073 -52.915 -26.748 1.00 54.32 160 ILE A CA 1
ATOM 1202 C C . ILE A 1 166 ? 2.112 -53.617 -27.712 1.00 55.24 160 ILE A C 1
ATOM 1203 O O . ILE A 1 166 ? 1.267 -52.974 -28.332 1.00 55.81 160 ILE A O 1
ATOM 1208 N N . ASP A 1 167 ? 2.276 -54.937 -27.829 1.00 56.03 161 ASP A N 1
ATOM 1209 C CA . ASP A 1 167 ? 1.458 -55.789 -28.688 1.00 57.97 161 ASP A CA 1
ATOM 1210 C C . ASP A 1 167 ? 1.245 -57.143 -27.990 1.00 56.62 161 ASP A C 1
ATOM 1211 O O . ASP A 1 167 ? 2.218 -57.712 -27.472 1.00 56.82 161 ASP A O 1
ATOM 1216 N N . PRO A 1 168 ? 0.014 -57.684 -27.953 1.00 54.91 162 PRO A N 1
ATOM 1217 C CA . PRO A 1 168 ? -1.213 -57.110 -28.554 1.00 53.98 162 PRO A CA 1
ATOM 1218 C C . PRO A 1 168 ? -1.731 -55.840 -27.848 1.00 54.65 162 PRO A C 1
ATOM 1219 O O . PRO A 1 168 ? -1.219 -55.500 -26.770 1.00 53.51 162 PRO A O 1
ATOM 1223 N N . PRO A 1 169 ? -2.721 -55.129 -28.451 1.00 54.44 163 PRO A N 1
ATOM 1224 C CA . PRO A 1 169 ? -3.225 -53.874 -27.865 1.00 53.07 163 PRO A CA 1
ATOM 1225 C C . PRO A 1 169 ? -3.713 -53.981 -26.420 1.00 52.06 163 PRO A C 1
ATOM 1226 O O . PRO A 1 169 ? -4.084 -55.066 -25.953 1.00 52.15 163 PRO A O 1
ATOM 1230 N N . LEU A 1 170 ? -3.690 -52.844 -25.731 1.00 50.66 164 LEU A N 1
ATOM 1231 C CA . LEU A 1 170 ? -4.126 -52.743 -24.342 1.00 47.72 164 LEU A CA 1
ATOM 1232 C C . LEU A 1 170 ? -5.531 -52.157 -24.256 1.00 47.53 164 LEU A C 1
ATOM 1233 O O . LEU A 1 170 ? -5.955 -51.403 -25.140 1.00 48.34 164 LEU A O 1
ATOM 1238 N N . ARG A 1 171 ? -6.250 -52.519 -23.192 1.00 46.64 165 ARG A N 1
ATOM 1239 C CA . ARG A 1 171 ? -7.529 -51.893 -22.857 1.00 45.77 165 ARG A CA 1
ATOM 1240 C C . ARG A 1 171 ? -7.368 -50.820 -21.783 1.00 45.10 165 ARG A C 1
ATOM 1241 O O . ARG A 1 171 ? -8.143 -49.855 -21.741 1.00 44.83 165 ARG A O 1
ATOM 1246 N N . GLY A 1 172 ? -6.354 -50.990 -20.931 1.00 43.81 166 GLY A N 1
ATOM 1247 C CA . GLY A 1 172 ? -6.083 -50.065 -19.831 1.00 42.31 166 GLY A CA 1
ATOM 1248 C C . GLY A 1 172 ? -4.627 -49.838 -19.488 1.00 41.03 166 GLY A C 1
ATOM 1249 O O . GLY A 1 172 ? -3.774 -50.692 -19.738 1.00 40.47 166 GLY A O 1
ATOM 1250 N N . VAL A 1 173 ? -4.350 -48.667 -18.917 1.00 40.87 167 VAL A N 1
ATOM 1251 C CA . VAL A 1 173 ? -3.022 -48.321 -18.390 1.00 40.71 167 VAL A CA 1
ATOM 1252 C C . VAL A 1 173 ? -3.184 -47.708 -16.999 1.00 40.01 167 VAL A C 1
ATOM 1253 O O . VAL A 1 173 ? -4.003 -46.804 -16.805 1.00 41.30 167 VAL A O 1
ATOM 1257 N N . VAL A 1 174 ? -2.401 -48.209 -16.044 1.00 38.93 168 VAL A N 1
ATOM 1258 C CA . VAL A 1 174 ? -2.325 -47.638 -14.698 1.00 38.36 168 VAL A CA 1
ATOM 1259 C C . VAL A 1 174 ? -0.963 -46.964 -14.506 1.00 37.47 168 VAL A C 1
ATOM 1260 O O . VAL A 1 174 ? 0.082 -47.610 -14.650 1.00 37.99 168 VAL A O 1
ATOM 1264 N N . VAL A 1 175 ? -0.990 -45.665 -14.201 1.00 35.47 169 VAL A N 1
ATOM 1265 C CA . VAL A 1 175 ? 0.214 -44.907 -13.829 1.00 34.62 169 VAL A CA 1
ATOM 1266 C C . VAL A 1 175 ? 0.083 -44.328 -12.417 1.00 34.67 169 VAL A C 1
ATOM 1267 O O . VAL A 1 175 ? -1.016 -43.996 -11.974 1.00 35.67 169 VAL A O 1
ATOM 1271 N N . ALA A 1 176 ? 1.208 -44.221 -11.717 1.00 35.70 170 ALA A N 1
ATOM 1272 C CA . ALA A 1 176 ? 1.255 -43.658 -10.367 1.00 35.73 170 ALA A CA 1
ATOM 1273 C C . ALA A 1 176 ? 2.355 -42.610 -10.259 1.00 36.48 170 ALA A C 1
ATOM 1274 O O . ALA A 1 176 ? 3.517 -42.888 -10.556 1.00 37.63 170 ALA A O 1
ATOM 1276 N N . SER A 1 177 ? 1.978 -41.405 -9.840 1.00 36.13 171 SER A N 1
ATOM 1277 C CA . SER A 1 177 ? 2.901 -40.278 -9.730 1.00 35.92 171 SER A CA 1
ATOM 1278 C C . SER A 1 177 ? 2.468 -39.377 -8.568 1.00 37.21 171 SER A C 1
ATOM 1279 O O . SER A 1 177 ? 1.374 -38.811 -8.626 1.00 37.38 171 SER A O 1
ATOM 1282 N N . PRO A 1 178 ? 3.267 -39.266 -7.492 1.00 37.13 172 PRO A N 1
ATOM 1283 C CA . PRO A 1 178 ? 4.478 -40.069 -7.243 1.00 36.44 172 PRO A CA 1
ATOM 1284 C C . PRO A 1 178 ? 4.158 -41.541 -7.002 1.00 36.60 172 PRO A C 1
ATOM 1285 O O . PRO A 1 178 ? 3.048 -41.864 -6.565 1.00 37.02 172 PRO A O 1
ATOM 1289 N N . ALA A 1 179 ? 5.123 -42.415 -7.281 1.00 37.99 173 ALA A N 1
ATOM 1290 C CA . ALA A 1 179 ? 4.900 -43.864 -7.203 1.00 38.10 173 ALA A CA 1
ATOM 1291 C C . ALA A 1 179 ? 5.480 -44.512 -5.946 1.00 37.95 173 ALA A C 1
ATOM 1292 O O . ALA A 1 179 ? 6.462 -44.030 -5.380 1.00 38.99 173 ALA A O 1
ATOM 1294 N N . ASN A 1 180 ? 4.836 -45.588 -5.506 1.00 38.32 174 ASN A N 1
ATOM 1295 C CA . ASN A 1 180 ? 5.419 -46.560 -4.587 1.00 38.53 174 ASN A CA 1
ATOM 1296 C C . ASN A 1 180 ? 5.971 -47.646 -5.518 1.00 38.14 174 ASN A C 1
ATOM 1297 O O . ASN A 1 180 ? 5.203 -48.193 -6.316 1.00 38.79 174 ASN A O 1
ATOM 1302 N N . PRO A 1 181 ? 7.267 -47.985 -5.449 1.00 37.94 175 PRO A N 1
ATOM 1303 C CA . PRO A 1 181 ? 8.199 -47.633 -4.358 1.00 37.86 175 PRO A CA 1
ATOM 1304 C C . PRO A 1 181 ? 9.278 -46.599 -4.663 1.00 38.30 175 PRO A C 1
ATOM 1305 O O . PRO A 1 181 ? 10.109 -46.310 -3.798 1.00 37.64 175 PRO A O 1
ATOM 1309 N N . THR A 1 182 ? 9.264 -46.050 -5.875 1.00 37.71 176 THR A N 1
ATOM 1310 C CA . THR A 1 182 ? 10.353 -45.225 -6.376 1.00 36.64 176 THR A CA 1
ATOM 1311 C C . THR A 1 182 ? 10.342 -43.817 -5.788 1.00 36.90 176 THR A C 1
ATOM 1312 O O . THR A 1 182 ? 11.400 -43.256 -5.479 1.00 38.59 176 THR A O 1
ATOM 1316 N N . GLY A 1 183 ? 9.141 -43.255 -5.652 1.00 36.16 177 GLY A N 1
ATOM 1317 C CA . GLY A 1 183 ? 8.957 -41.857 -5.291 1.00 35.93 177 GLY A CA 1
ATOM 1318 C C . GLY A 1 183 ? 9.048 -40.916 -6.480 1.00 36.36 177 GLY A C 1
ATOM 1319 O O . GLY A 1 183 ? 8.934 -39.701 -6.301 1.00 35.75 177 GLY A O 1
ATOM 1320 N N . THR A 1 184 ? 9.261 -41.460 -7.685 1.00 37.46 178 THR A N 1
ATOM 1321 C CA . THR A 1 184 ? 9.434 -40.633 -8.875 1.00 39.04 178 THR A CA 1
ATOM 1322 C C . THR A 1 184 ? 8.073 -40.118 -9.330 1.00 39.53 178 THR A C 1
ATOM 1323 O O . THR A 1 184 ? 7.065 -40.832 -9.231 1.00 38.30 178 THR A O 1
ATOM 1327 N N . VAL A 1 185 ? 8.058 -38.881 -9.833 1.00 40.68 179 VAL A N 1
ATOM 1328 C CA . VAL A 1 185 ? 6.879 -38.342 -10.496 1.00 41.67 179 VAL A CA 1
ATOM 1329 C C . VAL A 1 185 ? 7.042 -38.393 -12.016 1.00 42.92 179 VAL A C 1
ATOM 1330 O O . VAL A 1 185 ? 8.138 -38.171 -12.538 1.00 43.20 179 VAL A O 1
ATOM 1334 N N . ILE A 1 186 ? 5.953 -38.719 -12.712 1.00 45.09 180 ILE A N 1
ATOM 1335 C CA . ILE A 1 186 ? 5.899 -38.575 -14.164 1.00 47.39 180 ILE A CA 1
ATOM 1336 C C . ILE A 1 186 ? 5.871 -37.065 -14.437 1.00 49.14 180 ILE A C 1
ATOM 1337 O O . ILE A 1 186 ? 5.010 -36.362 -13.885 1.00 50.96 180 ILE A O 1
ATOM 1341 N N . PRO A 1 187 ? 6.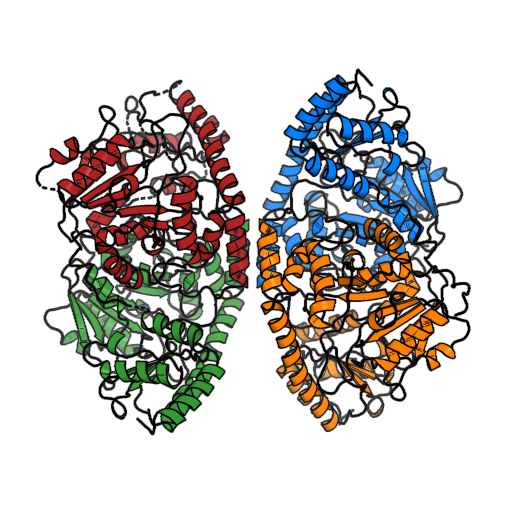827 -36.559 -15.253 1.00 50.40 181 PRO A N 1
ATOM 1342 C CA . PRO A 1 187 ? 6.831 -35.139 -15.633 1.00 52.04 181 PRO A CA 1
ATOM 1343 C C . PRO A 1 187 ? 5.534 -34.736 -16.355 1.00 52.40 181 PRO A C 1
ATOM 1344 O O . PRO A 1 187 ? 4.993 -35.553 -17.114 1.00 52.07 181 PRO A O 1
ATOM 1348 N N . PRO A 1 188 ? 5.030 -33.498 -16.121 1.00 53.93 182 PRO A N 1
ATOM 1349 C CA . PRO A 1 188 ? 3.744 -33.052 -16.688 1.00 53.86 182 PRO A CA 1
ATOM 1350 C C . PRO A 1 188 ? 3.582 -33.337 -18.183 1.00 54.42 182 PRO A C 1
ATOM 1351 O O . PRO A 1 188 ? 2.524 -33.823 -18.590 1.00 55.08 182 PRO A O 1
ATOM 1355 N N . GLU A 1 189 ? 4.631 -33.060 -18.968 1.00 54.40 183 GLU A N 1
ATOM 1356 C CA . GLU A 1 189 ? 4.640 -33.310 -20.413 1.00 53.01 183 GLU A CA 1
ATOM 1357 C C . GLU A 1 189 ? 4.412 -34.789 -20.742 1.00 52.09 183 GLU A C 1
ATOM 1358 O O . GLU A 1 189 ? 3.581 -35.113 -21.594 1.00 52.61 183 GLU A O 1
ATOM 1361 N N . GLU A 1 190 ? 5.129 -35.670 -20.043 1.00 50.45 184 GLU A N 1
ATOM 1362 C CA . GLU A 1 190 ? 5.052 -37.114 -20.284 1.00 51.34 184 GLU A CA 1
ATOM 1363 C C . GLU A 1 190 ? 3.686 -37.704 -19.919 1.00 49.74 184 GLU A C 1
ATOM 1364 O O . GLU A 1 190 ? 3.141 -38.519 -20.676 1.00 50.14 184 GLU A O 1
ATOM 1370 N N . LEU A 1 191 ? 3.136 -37.272 -18.782 1.00 46.31 185 LEU A N 1
ATOM 1371 C CA . LEU A 1 191 ? 1.796 -37.691 -18.353 1.00 45.70 185 LEU A CA 1
ATOM 1372 C C . LEU A 1 191 ? 0.721 -37.246 -19.344 1.00 45.39 185 LEU A C 1
ATOM 1373 O O . LEU A 1 191 ? -0.176 -38.029 -19.672 1.00 43.63 185 LEU A O 1
ATOM 1378 N N . ALA A 1 192 ? 0.837 -36.000 -19.818 1.00 45.01 186 ALA A N 1
ATOM 1379 C CA . ALA A 1 192 ? -0.032 -35.453 -20.861 1.00 44.55 186 ALA A CA 1
ATOM 1380 C C . ALA A 1 192 ? 0.051 -36.276 -22.137 1.00 45.00 186 ALA A C 1
ATOM 1381 O O . ALA A 1 192 ? -0.977 -36.596 -22.741 1.00 45.67 186 ALA A O 1
ATOM 1383 N N . ALA A 1 193 ? 1.281 -36.624 -22.522 1.00 44.99 187 ALA A N 1
ATOM 1384 C CA . ALA A 1 193 ? 1.544 -37.460 -23.687 1.00 47.01 187 ALA A CA 1
ATOM 1385 C C . ALA A 1 193 ? 0.886 -38.831 -23.523 1.00 49.65 187 ALA A C 1
ATOM 1386 O O . ALA A 1 193 ? 0.166 -39.287 -24.431 1.00 50.28 187 ALA A O 1
ATOM 1388 N N . ILE A 1 194 ? 1.113 -39.452 -22.354 1.00 48.83 188 ILE A N 1
ATOM 1389 C CA . ILE A 1 194 ? 0.482 -40.722 -21.979 1.00 48.50 188 ILE A CA 1
ATOM 1390 C C . ILE A 1 194 ? -1.048 -40.608 -22.021 1.00 50.32 188 ILE A C 1
ATOM 1391 O O . ILE A 1 194 ? -1.721 -41.490 -22.565 1.00 49.89 188 ILE A O 1
ATOM 1396 N N . ALA A 1 195 ? -1.574 -39.514 -21.466 1.00 50.43 189 ALA A N 1
ATOM 1397 C CA . ALA A 1 195 ? -3.012 -39.239 -21.463 1.00 50.73 189 ALA A CA 1
ATOM 1398 C C . ALA A 1 195 ? -3.561 -39.100 -22.878 1.00 51.86 189 ALA A C 1
ATOM 1399 O O . ALA A 1 195 ? -4.579 -39.716 -23.207 1.00 52.44 189 ALA A O 1
ATOM 1401 N N . SER A 1 196 ? -2.865 -38.319 -23.710 1.00 52.15 190 SER A N 1
ATOM 1402 C CA . SER A 1 196 ? -3.253 -38.088 -25.105 1.00 51.74 190 SER A CA 1
ATOM 1403 C C . SER A 1 196 ? -3.228 -39.376 -25.924 1.00 51.09 190 SER A C 1
ATOM 1404 O O . SER A 1 196 ? -4.182 -39.653 -26.668 1.00 51.91 190 SER A O 1
ATOM 1407 N N . TRP A 1 197 ? -2.155 -40.158 -25.759 1.00 49.52 191 TRP A N 1
ATOM 1408 C CA . TRP A 1 197 ? -2.006 -41.447 -26.426 1.00 49.50 191 TRP A CA 1
ATOM 1409 C C . TRP A 1 197 ? -3.207 -42.350 -26.160 1.00 50.98 191 TRP A C 1
ATOM 1410 O O . TRP A 1 197 ? -3.781 -42.912 -27.093 1.00 52.24 191 TRP A O 1
ATOM 1421 N N . CYS A 1 198 ? -3.568 -42.461 -24.883 1.00 51.88 192 CYS A N 1
ATOM 1422 C CA . CYS A 1 198 ? -4.684 -43.280 -24.416 1.00 52.28 192 CYS A CA 1
ATOM 1423 C C . CYS A 1 198 ? -5.999 -42.955 -25.130 1.00 52.67 192 CYS A C 1
ATOM 1424 O O . CYS A 1 198 ? -6.670 -43.867 -25.625 1.00 53.21 192 CYS A O 1
ATOM 1427 N N . ASP A 1 199 ? -6.335 -41.660 -25.200 1.00 53.10 193 ASP A N 1
ATOM 1428 C CA . ASP A 1 199 ? -7.516 -41.179 -25.917 1.00 54.94 193 ASP A CA 1
ATOM 1429 C C . ASP A 1 199 ? -7.511 -41.645 -27.376 1.00 55.99 193 ASP A C 1
ATOM 1430 O O . ASP A 1 199 ? -8.486 -42.243 -27.844 1.00 56.78 193 ASP A O 1
ATOM 1435 N N . ALA A 1 200 ? -6.394 -41.390 -28.061 1.00 54.42 194 ALA A N 1
ATOM 1436 C CA . ALA A 1 200 ? -6.212 -41.750 -29.463 1.00 54.47 194 ALA A CA 1
ATOM 1437 C C . ALA A 1 200 ? -6.311 -43.258 -29.694 1.00 56.02 194 ALA A C 1
ATOM 1438 O O . ALA A 1 200 ? -6.893 -43.698 -30.687 1.00 59.00 194 ALA A O 1
ATOM 1440 N N . SER A 1 201 ? -5.765 -44.033 -28.757 1.00 54.24 195 SER A N 1
ATOM 1441 C CA . SER A 1 201 ? -5.703 -45.488 -28.867 1.00 53.85 195 SER A CA 1
ATOM 1442 C C . SER A 1 201 ? -6.939 -46.190 -28.287 1.00 54.39 195 SER A C 1
ATOM 1443 O O . SER A 1 201 ? -7.008 -47.428 -28.298 1.00 56.48 195 SER A O 1
ATOM 1446 N N . ASP A 1 202 ? -7.904 -45.401 -27.801 1.00 53.03 196 ASP A N 1
ATOM 1447 C CA . ASP A 1 202 ? -9.119 -45.899 -27.113 1.00 52.73 196 ASP A CA 1
ATOM 1448 C C . ASP A 1 202 ? -8.787 -46.819 -25.910 1.00 51.49 196 ASP A C 1
ATOM 1449 O O . ASP A 1 202 ? -9.414 -47.865 -25.698 1.00 51.64 196 ASP A O 1
ATOM 1452 N N . VAL A 1 203 ? -7.785 -46.402 -25.138 1.00 49.80 197 VAL A N 1
ATOM 1453 C CA . VAL A 1 203 ? -7.311 -47.126 -23.952 1.00 47.19 197 VAL A CA 1
ATOM 1454 C C . VAL A 1 203 ? -7.665 -46.305 -22.709 1.00 45.56 197 VAL A C 1
ATOM 1455 O O . VAL A 1 203 ? -7.478 -45.094 -22.690 1.00 44.89 197 VAL A O 1
ATOM 1459 N N . ARG A 1 204 ? -8.195 -46.963 -21.682 1.00 42.62 198 ARG A N 1
ATOM 1460 C CA . ARG A 1 204 ? -8.572 -46.279 -20.447 1.00 41.34 198 ARG A CA 1
ATOM 1461 C C . ARG A 1 204 ? -7.359 -46.024 -19.547 1.00 41.67 198 ARG A C 1
ATOM 1462 O O . ARG A 1 204 ? -6.603 -46.951 -19.244 1.00 43.22 198 ARG A O 1
ATOM 1470 N N . LEU A 1 205 ? -7.183 -44.775 -19.119 1.00 39.98 199 LEU A N 1
ATOM 1471 C CA . LEU A 1 205 ? -6.111 -44.436 -18.181 1.00 39.54 199 LEU A CA 1
ATOM 1472 C C . LEU A 1 205 ? -6.592 -44.340 -16.732 1.00 39.65 199 LEU A C 1
ATOM 1473 O O . LEU A 1 205 ? -7.555 -43.628 -16.425 1.00 40.55 199 LEU A O 1
ATOM 1478 N N . ILE A 1 206 ? -5.905 -45.068 -15.858 1.00 38.83 200 ILE A N 1
ATOM 1479 C CA . ILE A 1 206 ? -6.127 -44.993 -14.418 1.00 39.03 200 ILE A CA 1
ATOM 1480 C C . ILE A 1 206 ? -4.922 -44.266 -13.825 1.00 39.14 200 ILE A C 1
ATOM 1481 O O . ILE A 1 206 ? -3.807 -44.797 -13.803 1.00 39.37 200 ILE A O 1
ATOM 1486 N N . SER A 1 207 ? -5.159 -43.041 -13.367 1.00 39.03 201 SER A N 1
ATOM 1487 C CA . SER A 1 207 ? -4.110 -42.196 -12.809 1.00 38.44 201 SER A CA 1
ATOM 1488 C C . SER A 1 207 ? -4.137 -42.226 -11.279 1.00 38.53 201 SER A C 1
ATOM 1489 O O . SER A 1 207 ? -5.004 -41.606 -10.648 1.00 38.80 201 SER A O 1
ATOM 1492 N N . ASP A 1 208 ? -3.200 -42.975 -10.696 1.00 38.42 202 ASP A N 1
ATOM 1493 C CA . ASP A 1 208 ? -2.996 -42.984 -9.250 1.00 39.35 202 ASP A CA 1
ATOM 1494 C C . ASP A 1 208 ? -2.277 -41.702 -8.859 1.00 38.89 202 ASP A C 1
ATOM 1495 O O . ASP A 1 208 ? -1.117 -41.480 -9.220 1.00 38.07 202 ASP A O 1
ATOM 1500 N N . GLU A 1 209 ? -2.994 -40.872 -8.113 1.00 39.10 203 GLU A N 1
ATOM 1501 C CA . GLU A 1 209 ? -2.516 -39.561 -7.686 1.00 39.05 203 GLU A CA 1
ATOM 1502 C C . GLU A 1 209 ? -2.537 -39.462 -6.151 1.00 38.90 203 GLU A C 1
ATOM 1503 O O . GLU A 1 209 ? -2.634 -38.378 -5.582 1.00 39.61 203 GLU A O 1
ATOM 1509 N N . VAL A 1 210 ? -2.408 -40.624 -5.512 1.00 38.40 204 VAL A N 1
ATOM 1510 C CA . VAL A 1 210 ? -2.497 -40.816 -4.056 1.00 38.37 204 VAL A CA 1
ATOM 1511 C C . VAL A 1 210 ? -1.453 -40.006 -3.267 1.00 37.93 204 VAL A C 1
ATOM 1512 O O . VAL A 1 210 ? -1.765 -39.468 -2.199 1.00 39.57 204 VAL A O 1
ATOM 1516 N N . TYR A 1 211 ? -0.241 -39.895 -3.806 1.00 37.10 205 TYR A N 1
ATOM 1517 C CA . TYR A 1 211 ? 0.852 -39.195 -3.120 1.00 35.93 205 TYR A CA 1
ATOM 1518 C C . TYR A 1 211 ? 0.997 -37.711 -3.466 1.00 36.79 205 TYR A C 1
ATOM 1519 O O . TYR A 1 211 ? 1.953 -37.061 -3.029 1.00 39.07 205 TYR A O 1
ATOM 1528 N N . HIS A 1 212 ? 0.046 -37.180 -4.238 1.00 36.22 206 HIS A N 1
ATOM 1529 C CA . HIS A 1 212 ? -0.034 -35.744 -4.518 1.00 36.14 206 HIS A CA 1
ATOM 1530 C C . HIS A 1 212 ? -0.059 -34.944 -3.220 1.00 36.82 206 HIS A C 1
ATOM 1531 O O . HIS A 1 212 ? -0.706 -35.342 -2.248 1.00 37.96 206 HIS A O 1
ATOM 1538 N N . GLY A 1 213 ? 0.668 -33.830 -3.211 1.00 37.20 207 GLY A N 1
ATOM 1539 C CA . GLY A 1 213 ? 0.838 -33.020 -2.003 1.00 37.84 207 GLY A CA 1
ATOM 1540 C C . GLY A 1 213 ? 2.130 -33.330 -1.268 1.00 39.01 207 GLY A C 1
ATOM 1541 O O . GLY A 1 213 ? 2.605 -32.519 -0.467 1.00 38.61 207 GLY A O 1
ATOM 1542 N N . LEU A 1 214 ? 2.687 -34.511 -1.524 1.00 39.40 208 LEU A N 1
ATOM 1543 C CA . LEU A 1 214 ? 3.955 -34.924 -0.933 1.00 38.66 208 LEU A CA 1
ATOM 1544 C C . LEU A 1 214 ? 5.031 -34.942 -2.013 1.00 39.47 208 LEU A C 1
ATOM 1545 O O . LEU A 1 214 ? 5.357 -35.989 -2.575 1.00 38.95 208 LEU A O 1
ATOM 1550 N N . VAL A 1 215 ? 5.550 -33.751 -2.316 1.00 40.50 209 VAL A N 1
ATOM 1551 C CA . VAL A 1 215 ? 6.567 -33.528 -3.348 1.00 40.37 209 VAL A CA 1
ATOM 1552 C C . VAL A 1 215 ? 7.718 -32.676 -2.816 1.00 40.11 209 VAL A C 1
ATOM 1553 O O . VAL A 1 215 ? 7.523 -31.821 -1.942 1.00 42.11 209 VAL A O 1
ATOM 1557 N N . TYR A 1 216 ? 8.916 -32.906 -3.347 1.00 38.35 210 TYR A N 1
ATOM 1558 C CA . TYR A 1 216 ? 10.118 -32.255 -2.828 1.00 37.44 210 TYR A CA 1
ATOM 1559 C C . TYR A 1 216 ? 10.638 -31.167 -3.747 1.00 38.90 210 TYR A C 1
ATOM 1560 O O . TYR A 1 216 ? 10.322 -31.167 -4.934 1.00 40.48 210 TYR A O 1
ATOM 1569 N N . GLN A 1 217 ? 11.402 -30.223 -3.193 1.00 40.03 211 GLN A N 1
ATOM 1570 C CA . GLN A 1 217 ? 11.934 -29.086 -3.966 1.00 40.93 211 GLN A CA 1
ATOM 1571 C C . GLN A 1 217 ? 12.888 -29.549 -5.074 1.00 40.93 211 GLN A C 1
ATOM 1572 O O . GLN A 1 217 ? 13.761 -30.394 -4.839 1.00 41.09 211 GLN A O 1
ATOM 1574 N N . GLY A 1 218 ? 12.683 -29.010 -6.272 1.00 40.75 212 GLY A N 1
ATOM 1575 C CA . GLY A 1 218 ? 13.536 -29.303 -7.427 1.00 42.96 212 GLY A CA 1
ATOM 1576 C C . GLY A 1 218 ? 13.153 -30.547 -8.211 1.00 44.03 212 GLY A C 1
ATOM 1577 O O . GLY A 1 218 ? 13.819 -30.906 -9.186 1.00 44.16 212 GLY A O 1
ATOM 1578 N N . ALA A 1 219 ? 12.093 -31.210 -7.765 1.00 45.83 213 ALA A N 1
ATOM 1579 C CA . ALA A 1 219 ? 11.484 -32.337 -8.448 1.00 45.37 213 ALA A CA 1
ATOM 1580 C C . ALA A 1 219 ? 10.617 -31.783 -9.561 1.00 44.78 213 ALA A C 1
ATOM 1581 O O . ALA A 1 219 ? 10.149 -30.652 -9.438 1.00 44.63 213 ALA A O 1
ATOM 1583 N N . PRO A 1 220 ? 10.324 -32.588 -10.617 1.00 45.14 214 PRO A N 1
ATOM 1584 C CA . PRO A 1 220 ? 9.266 -32.228 -11.587 1.00 45.64 214 PRO A CA 1
ATOM 1585 C C . PRO A 1 220 ? 7.935 -31.964 -10.872 1.00 46.79 214 PRO A C 1
ATOM 1586 O O . PRO A 1 220 ? 7.640 -32.610 -9.844 1.00 47.25 214 PRO A O 1
ATOM 1590 N N . GLN A 1 221 ? 7.156 -31.034 -11.421 1.00 48.97 215 GLN A N 1
ATOM 1591 C CA . GLN A 1 221 ? 5.875 -30.646 -10.841 1.00 49.52 215 GLN A CA 1
ATOM 1592 C C . GLN A 1 221 ? 4.885 -31.788 -11.009 1.00 47.81 215 GLN A C 1
ATOM 1593 O O . GLN A 1 221 ? 4.982 -32.604 -11.926 1.00 46.44 215 GLN A O 1
ATOM 1599 N N . THR A 1 222 ? 3.939 -31.882 -10.067 1.00 46.62 216 THR A N 1
ATOM 1600 C CA . THR A 1 222 ? 2.922 -32.910 -10.101 1.00 44.76 216 THR A CA 1
ATOM 1601 C C . THR A 1 222 ? 1.724 -32.312 -10.861 1.00 44.76 216 THR A C 1
ATOM 1602 O O . THR A 1 222 ? 1.517 -31.083 -10.839 1.00 44.68 216 THR A O 1
ATOM 1606 N N . SER A 1 223 ? 0.973 -33.161 -11.556 1.00 43.15 217 SER A N 1
ATOM 1607 C CA . SER A 1 223 ? -0.140 -32.731 -12.372 1.00 42.37 217 SER A CA 1
ATOM 1608 C C . SER A 1 223 ? -1.250 -33.774 -12.375 1.00 42.97 217 SER A C 1
ATOM 1609 O O . SER A 1 223 ? -0.992 -34.972 -12.215 1.00 43.40 217 SER A O 1
ATOM 1612 N N . CYS A 1 224 ? -2.480 -33.292 -12.519 1.00 42.47 218 CYS A N 1
ATOM 1613 C CA . CYS A 1 224 ? -3.639 -34.158 -12.601 1.00 41.81 218 CYS A CA 1
ATOM 1614 C C . CYS A 1 224 ? -3.851 -34.573 -14.055 1.00 43.90 218 CYS A C 1
ATOM 1615 O O . CYS A 1 224 ? -3.678 -33.760 -14.971 1.00 46.49 218 CYS A O 1
ATOM 1618 N N . ALA A 1 225 ? -4.240 -35.833 -14.252 1.00 42.84 219 ALA A N 1
ATOM 1619 C CA . ALA A 1 225 ? -4.569 -36.368 -15.576 1.00 42.73 219 ALA A CA 1
ATOM 1620 C C . ALA A 1 225 ? -5.664 -35.564 -16.281 1.00 44.26 219 ALA A C 1
ATOM 1621 O O . ALA A 1 225 ? -5.659 -35.448 -17.508 1.00 44.81 219 ALA A O 1
ATOM 1623 N N . TRP A 1 226 ? -6.576 -34.993 -15.488 1.00 45.14 220 TRP A N 1
ATOM 1624 C CA . TRP A 1 226 ? -7.681 -34.169 -15.987 1.00 46.32 220 TRP A CA 1
ATOM 1625 C C . TRP A 1 226 ? -7.277 -32.784 -16.511 1.00 48.79 220 TRP A C 1
ATOM 1626 O O . TRP A 1 226 ? -8.122 -32.034 -17.019 1.00 51.75 220 TRP A O 1
ATOM 1637 N N . GLN A 1 227 ? -5.993 -32.444 -16.388 1.00 48.81 221 GLN A N 1
ATOM 1638 C CA . GLN A 1 227 ? -5.444 -31.264 -17.055 1.00 49.52 221 GLN A CA 1
ATOM 1639 C C . GLN A 1 227 ? -5.363 -31.477 -18.567 1.00 49.52 221 GLN A C 1
ATOM 1640 O O . GLN A 1 227 ? -5.498 -30.525 -19.333 1.00 52.01 221 GLN A O 1
ATOM 1646 N N . THR A 1 228 ? -5.157 -32.730 -18.978 1.00 48.47 222 THR A N 1
ATOM 1647 C CA . THR A 1 228 ? -5.071 -33.099 -20.391 1.00 48.49 222 THR A CA 1
ATOM 1648 C C . THR A 1 228 ? -6.370 -33.740 -20.878 1.00 49.75 222 THR A C 1
ATOM 1649 O O . THR A 1 228 ? -6.994 -33.242 -21.817 1.00 52.57 222 THR A O 1
ATOM 1653 N N . SER A 1 229 ? -6.768 -34.834 -20.228 1.00 48.11 223 SER A N 1
ATOM 1654 C CA . SER A 1 229 ? -7.899 -35.644 -20.659 1.00 46.23 223 SER A CA 1
ATOM 1655 C C . SER A 1 229 ? -8.820 -35.965 -19.493 1.00 46.68 223 SER A C 1
ATOM 1656 O O . SER A 1 229 ? -8.360 -36.355 -18.426 1.00 47.82 223 SER A O 1
ATOM 1659 N N . ARG A 1 230 ? -10.122 -35.796 -19.716 1.00 46.45 224 ARG A N 1
ATOM 1660 C CA . ARG A 1 230 ? -11.140 -36.132 -18.719 1.00 45.21 224 ARG A CA 1
ATOM 1661 C C . ARG A 1 230 ? -11.690 -37.540 -18.944 1.00 44.72 224 ARG A C 1
ATOM 1662 O O . ARG A 1 230 ? -12.618 -37.967 -18.259 1.00 44.89 224 ARG A O 1
ATOM 1670 N N . ASN A 1 231 ? -11.104 -38.256 -19.902 1.00 44.86 225 ASN A N 1
ATOM 1671 C CA . ASN A 1 231 ? -11.450 -39.653 -20.151 1.00 45.08 225 ASN A CA 1
ATOM 1672 C C . ASN A 1 231 ? -10.793 -40.578 -19.134 1.00 43.90 225 ASN A C 1
ATOM 1673 O O . ASN A 1 231 ? -11.278 -41.682 -18.899 1.00 44.95 225 ASN A O 1
ATOM 1678 N N . ALA A 1 232 ? -9.698 -40.116 -18.536 1.00 42.48 226 ALA A N 1
ATOM 1679 C CA . ALA A 1 232 ? -8.953 -40.869 -17.521 1.00 41.54 226 ALA A CA 1
ATOM 1680 C C . ALA A 1 232 ? -9.675 -40.912 -16.176 1.00 39.81 226 ALA A C 1
ATOM 1681 O O . ALA A 1 232 ? -10.412 -39.984 -15.837 1.00 39.53 226 ALA A O 1
ATOM 1683 N N . VAL A 1 233 ? -9.469 -41.998 -15.430 1.00 38.93 227 VAL A N 1
ATOM 1684 C CA . VAL A 1 233 ? -9.978 -42.125 -14.059 1.00 38.47 227 VAL A CA 1
ATOM 1685 C C . VAL A 1 233 ? -8.864 -41.721 -13.093 1.00 39.09 227 VAL A C 1
ATOM 1686 O O . VAL A 1 233 ? -7.766 -42.283 -13.137 1.00 41.13 227 VAL A O 1
ATOM 1690 N N . VAL A 1 234 ? -9.156 -40.741 -12.239 1.00 37.23 228 VAL A N 1
ATOM 1691 C CA . VAL A 1 234 ? -8.213 -40.260 -11.228 1.00 35.67 228 VAL A CA 1
ATOM 1692 C C . VAL A 1 234 ? -8.521 -40.950 -9.907 1.00 34.73 228 VAL A C 1
ATOM 1693 O O . VAL A 1 234 ? -9.664 -40.966 -9.459 1.00 35.42 228 VAL A O 1
ATOM 1697 N N . VAL A 1 235 ? -7.493 -41.527 -9.301 1.00 33.95 229 VAL A N 1
ATOM 1698 C CA . VAL A 1 235 ? -7.613 -42.177 -7.998 1.00 32.44 229 VAL A CA 1
ATOM 1699 C C . VAL A 1 235 ? -6.768 -41.386 -7.003 1.00 32.42 229 VAL A C 1
ATOM 1700 O O . VAL A 1 235 ? -5.597 -41.090 -7.264 1.00 31.88 229 VAL A O 1
ATOM 1704 N N . ASN A 1 236 ? -7.378 -41.033 -5.875 1.00 31.95 230 ASN A N 1
ATOM 1705 C CA . ASN A 1 236 ? -6.694 -40.302 -4.808 1.00 32.50 230 ASN A CA 1
ATOM 1706 C C . ASN A 1 236 ? -7.209 -40.742 -3.436 1.00 32.24 230 ASN A C 1
ATOM 1707 O O . ASN A 1 236 ? -8.212 -41.450 -3.341 1.00 32.09 230 ASN A O 1
ATOM 1712 N N . SER A 1 237 ? -6.522 -40.314 -2.381 1.00 32.88 231 SER A N 1
ATOM 1713 C CA . SER A 1 237 ? -6.802 -40.775 -1.024 1.00 32.54 231 SER A CA 1
ATOM 1714 C C . SER A 1 237 ? -6.513 -39.725 0.041 1.00 31.96 231 SER A C 1
ATOM 1715 O O . SER A 1 237 ? -5.793 -38.760 -0.207 1.00 32.74 231 SER A O 1
ATOM 1718 N N . PHE A 1 238 ? -7.087 -39.935 1.223 1.00 31.58 232 PHE A N 1
ATOM 1719 C CA . PHE A 1 238 ? -6.771 -39.153 2.417 1.00 32.07 232 PHE A CA 1
ATOM 1720 C C . PHE A 1 238 ? -5.668 -39.815 3.242 1.00 32.55 232 PHE A C 1
ATOM 1721 O O . PHE A 1 238 ? -5.251 -39.275 4.264 1.00 34.52 232 PHE A O 1
ATOM 1729 N N . SER A 1 239 ? -5.200 -40.973 2.785 1.00 32.82 233 SER A N 1
ATOM 1730 C CA . SER A 1 239 ? -4.289 -41.823 3.558 1.00 33.71 233 SER A CA 1
ATOM 1731 C C . SER A 1 239 ? -2.881 -41.281 3.748 1.00 34.22 233 SER A C 1
ATOM 1732 O O . SER A 1 239 ? -2.289 -41.470 4.808 1.00 34.16 233 SER A O 1
ATOM 1735 N N . LYS A 1 240 ? -2.348 -40.609 2.737 1.00 35.93 234 LYS A N 1
ATOM 1736 C CA . LYS A 1 240 ? -0.935 -40.266 2.749 1.00 36.72 234 LYS A CA 1
ATOM 1737 C C . LYS A 1 240 ? -0.658 -38.804 3.038 1.00 37.25 234 LYS A C 1
ATOM 1738 O O . LYS A 1 240 ? 0.059 -38.494 3.988 1.00 38.35 234 LYS A O 1
ATOM 1744 N N . TYR A 1 241 ? -1.215 -37.909 2.228 1.00 37.91 235 TYR A N 1
ATOM 1745 C CA . TYR A 1 241 ? -0.992 -36.486 2.447 1.00 37.96 235 TYR A CA 1
ATOM 1746 C C . TYR A 1 241 ? -1.670 -36.014 3.731 1.00 37.42 235 TYR A C 1
ATOM 1747 O O . TYR A 1 241 ? -1.063 -35.294 4.519 1.00 37.70 235 TYR A O 1
ATOM 1756 N N . TYR A 1 242 ? -2.910 -36.449 3.939 1.00 37.23 236 TYR A N 1
ATOM 1757 C CA . TYR A 1 242 ? -3.668 -36.089 5.134 1.00 37.55 236 TYR A CA 1
ATOM 1758 C C . TYR A 1 242 ? -3.522 -37.071 6.292 1.00 37.01 236 TYR A C 1
ATOM 1759 O O . TYR A 1 242 ? -4.185 -36.919 7.318 1.00 37.36 236 TYR A O 1
ATOM 1768 N N . ALA A 1 243 ? -2.646 -38.066 6.117 1.00 36.60 237 ALA A N 1
ATOM 1769 C CA . ALA A 1 243 ? -2.307 -39.073 7.143 1.00 36.69 237 ALA A CA 1
ATOM 1770 C C . ALA A 1 243 ? -3.518 -39.765 7.818 1.00 37.44 237 ALA A C 1
ATOM 1771 O O . ALA A 1 243 ? -3.457 -40.150 8.989 1.00 39.12 237 ALA A O 1
ATOM 1773 N N . MET A 1 244 ? -4.596 -39.934 7.052 1.00 37.14 238 MET A N 1
ATOM 1774 C CA . MET A 1 244 ? -5.833 -40.553 7.540 1.00 37.62 238 MET A CA 1
ATOM 1775 C C . MET A 1 244 ? -5.919 -42.019 7.110 1.00 38.15 238 MET A C 1
ATOM 1776 O O . MET A 1 244 ? -6.981 -42.530 6.737 1.00 39.31 238 MET A O 1
ATOM 1781 N N . THR A 1 245 ? -4.773 -42.681 7.199 1.00 39.02 239 THR A N 1
ATOM 1782 C CA . THR A 1 245 ? -4.535 -44.031 6.694 1.00 38.93 239 THR A CA 1
ATOM 1783 C C . THR A 1 245 ? -5.557 -45.096 7.152 1.00 38.00 239 THR A C 1
ATOM 1784 O O . THR A 1 245 ? -6.106 -45.821 6.316 1.00 37.38 239 THR A O 1
ATOM 1788 N N . GLY A 1 246 ? -5.833 -45.157 8.456 1.00 37.75 240 GLY A N 1
ATOM 1789 C CA . GLY A 1 246 ? -6.793 -46.121 9.016 1.00 34.93 240 GLY A CA 1
ATOM 1790 C C . GLY A 1 246 ? -8.254 -45.705 8.945 1.00 34.86 240 GLY A C 1
ATOM 1791 O O . GLY A 1 246 ? -9.146 -46.480 9.320 1.00 35.33 240 GLY A O 1
ATOM 1792 N N . TRP A 1 247 ? -8.504 -44.487 8.465 1.00 33.81 241 TRP A N 1
ATOM 1793 C CA . TRP A 1 247 ? -9.865 -43.959 8.307 1.00 31.82 241 TRP A CA 1
ATOM 1794 C C . TRP A 1 247 ? -10.559 -44.542 7.081 1.00 31.24 241 TRP A C 1
ATOM 1795 O O . TRP A 1 247 ? -11.780 -44.439 6.955 1.00 31.11 241 TRP A O 1
ATOM 1806 N N . ARG A 1 248 ? -9.765 -45.149 6.189 1.00 31.75 242 ARG A N 1
ATOM 1807 C CA . ARG A 1 248 ? -10.218 -45.788 4.938 1.00 31.73 242 ARG A CA 1
ATOM 1808 C C . ARG A 1 248 ? -11.125 -44.877 4.102 1.00 31.32 242 ARG A C 1
ATOM 1809 O O . ARG A 1 248 ? -12.296 -45.190 3.851 1.00 29.85 242 ARG A O 1
ATOM 1817 N N . LEU A 1 249 ? -10.566 -43.742 3.685 1.00 30.84 243 LEU A N 1
ATOM 1818 C CA . LEU A 1 249 ? -11.299 -42.780 2.881 1.00 30.49 243 LEU A CA 1
ATOM 1819 C C . LEU A 1 249 ? -10.474 -42.242 1.721 1.00 30.92 243 LEU A C 1
ATOM 1820 O O . LEU A 1 249 ? -9.316 -41.840 1.894 1.00 31.40 243 LEU A O 1
ATOM 1825 N N . GLY A 1 250 ? -11.089 -42.245 0.541 1.00 30.37 244 GLY A N 1
ATOM 1826 C CA . GLY A 1 250 ? -10.495 -41.683 -0.668 1.00 29.81 244 GLY A CA 1
ATOM 1827 C C . GLY A 1 250 ? -11.553 -41.210 -1.643 1.00 29.51 244 GLY A C 1
ATOM 1828 O O . GLY A 1 250 ? -12.747 -41.225 -1.330 1.00 29.72 244 GLY A O 1
ATOM 1829 N N . TRP A 1 251 ? -11.118 -40.791 -2.829 1.00 29.13 245 TRP A N 1
ATOM 1830 C CA . TRP A 1 251 ? -12.046 -40.377 -3.879 1.00 29.37 245 TRP A CA 1
ATOM 1831 C C . TRP A 1 251 ? -11.582 -40.708 -5.294 1.00 29.45 245 TRP A C 1
ATOM 1832 O O . TRP A 1 251 ? -10.403 -40.958 -5.533 1.00 29.42 245 TRP A O 1
ATOM 1843 N N . LEU A 1 252 ? -12.544 -40.706 -6.212 1.00 30.08 246 LEU A N 1
ATOM 1844 C CA . LEU A 1 252 ? -12.301 -40.838 -7.642 1.00 31.51 246 LEU A CA 1
ATOM 1845 C C . LEU A 1 252 ? -12.820 -39.610 -8.377 1.00 32.77 246 LEU A C 1
ATOM 1846 O O . LEU A 1 252 ? -13.845 -39.045 -7.996 1.00 33.88 246 LEU A O 1
ATOM 1851 N N . LEU A 1 253 ? -12.104 -39.195 -9.419 1.00 34.07 247 LEU A N 1
ATOM 1852 C CA . LEU A 1 253 ? -12.686 -38.329 -10.443 1.00 35.21 247 LEU A CA 1
ATOM 1853 C C . LEU A 1 253 ? -13.148 -39.243 -11.572 1.00 36.08 247 LEU A C 1
ATOM 1854 O O . LEU A 1 253 ? -12.329 -39.868 -12.255 1.00 36.37 247 LEU A O 1
ATOM 1859 N N . VAL A 1 254 ? -14.467 -39.349 -11.726 1.00 36.58 248 VAL A N 1
ATOM 1860 C CA . VAL A 1 254 ? -15.074 -40.294 -12.663 1.00 37.75 248 VAL A CA 1
ATOM 1861 C C . VAL A 1 254 ? -15.523 -39.575 -13.938 1.00 38.40 248 VAL A C 1
ATOM 1862 O O . VAL A 1 254 ? -16.234 -38.565 -13.855 1.00 39.08 248 VAL A O 1
ATOM 1866 N N . PRO A 1 255 ? -15.092 -40.080 -15.118 1.00 39.86 249 PRO A N 1
ATOM 1867 C CA . PRO A 1 255 ? -15.594 -39.595 -16.413 1.00 40.90 249 PRO A CA 1
ATOM 1868 C C . PRO A 1 255 ? -17.105 -39.765 -16.519 1.00 42.44 249 PRO A C 1
ATOM 1869 O O . PRO A 1 255 ? -17.649 -40.740 -15.993 1.00 43.81 249 PRO A O 1
ATOM 1873 N N . THR A 1 256 ? -17.762 -38.822 -17.194 1.00 44.53 250 THR A N 1
ATOM 1874 C CA . THR A 1 256 ? -19.233 -38.764 -17.295 1.00 44.77 250 THR A CA 1
ATOM 1875 C C . THR A 1 256 ? -19.863 -40.095 -17.714 1.00 44.30 250 THR A C 1
ATOM 1876 O O . THR A 1 256 ? -20.866 -40.517 -17.131 1.00 46.09 250 THR A O 1
ATOM 1880 N N . VAL A 1 257 ? -19.248 -40.755 -18.696 1.00 43.53 251 VAL A N 1
ATOM 1881 C CA . VAL A 1 257 ? -19.740 -42.026 -19.245 1.00 44.13 251 VAL A CA 1
ATOM 1882 C C . VAL A 1 257 ? -19.736 -43.171 -18.211 1.00 43.10 251 VAL A C 1
ATOM 1883 O O . VAL A 1 257 ? -20.578 -44.072 -18.278 1.00 43.85 251 VAL A O 1
ATOM 1887 N N . LEU A 1 258 ? -18.813 -43.110 -17.251 1.00 41.13 252 LEU A N 1
ATOM 1888 C CA . LEU A 1 258 ? -18.646 -44.170 -16.254 1.00 39.78 252 LEU A CA 1
ATOM 1889 C C . LEU A 1 258 ? -19.381 -43.938 -14.927 1.00 39.94 252 LEU A C 1
ATOM 1890 O O . LEU A 1 258 ? -19.382 -44.819 -14.057 1.00 39.96 252 LEU A O 1
ATOM 1895 N N . ARG A 1 259 ? -20.018 -42.775 -14.791 1.00 38.62 253 ARG A N 1
ATOM 1896 C CA . ARG A 1 259 ? -20.667 -42.367 -13.537 1.00 39.46 253 ARG A CA 1
ATOM 1897 C C . ARG A 1 259 ? -21.824 -43.264 -13.101 1.00 39.65 253 ARG A C 1
ATOM 1898 O O . ARG A 1 259 ? -21.926 -43.594 -11.921 1.00 40.28 253 ARG A O 1
ATOM 1906 N N . ARG A 1 260 ? -22.670 -43.664 -14.048 1.00 40.12 254 ARG A N 1
ATOM 1907 C CA . ARG A 1 260 ? -23.784 -44.571 -13.772 1.00 40.73 254 ARG A CA 1
ATOM 1908 C C . ARG A 1 260 ? -23.271 -45.933 -13.286 1.00 41.02 254 ARG A C 1
ATOM 1909 O O . ARG A 1 260 ? -23.767 -46.464 -12.290 1.00 41.04 254 ARG A O 1
ATOM 1912 N N . ALA A 1 261 ? -22.263 -46.464 -13.979 1.00 40.36 255 ALA A N 1
ATOM 1913 C CA . ALA A 1 261 ? -21.643 -47.748 -13.626 1.00 38.54 255 ALA A CA 1
ATOM 1914 C C . ALA A 1 261 ? -21.009 -47.726 -12.235 1.00 37.88 255 ALA A C 1
ATOM 1915 O O . ALA A 1 261 ? -21.201 -48.659 -11.458 1.00 37.76 255 ALA A O 1
ATOM 1917 N N . VAL A 1 262 ? -20.282 -46.649 -11.926 1.00 37.45 256 VAL A N 1
ATOM 1918 C CA . VAL A 1 262 ? -19.614 -46.476 -10.627 1.00 38.32 256 VAL A CA 1
ATOM 1919 C C . VAL A 1 262 ? -20.638 -46.366 -9.493 1.00 40.14 256 VAL A C 1
ATOM 1920 O O . VAL A 1 262 ? -20.463 -46.993 -8.448 1.00 40.35 256 VAL A O 1
ATOM 1924 N N . ASP A 1 263 ? -21.704 -45.596 -9.727 1.00 43.02 257 ASP A N 1
ATOM 1925 C CA . ASP A 1 263 ? -22.816 -45.426 -8.783 1.00 45.20 257 ASP A CA 1
ATOM 1926 C C . ASP A 1 263 ? -23.475 -46.758 -8.411 1.00 44.59 257 ASP A C 1
ATOM 1927 O O . ASP A 1 263 ? -23.684 -47.034 -7.227 1.00 43.21 257 ASP A O 1
ATOM 1932 N N . CYS A 1 264 ? -23.784 -47.572 -9.422 1.00 43.99 258 CYS A N 1
ATOM 1933 C CA . CYS A 1 264 ? -24.443 -48.862 -9.221 1.00 44.22 258 CYS A CA 1
ATOM 1934 C C . CYS A 1 264 ? -23.547 -49.870 -8.502 1.00 42.47 258 CYS A C 1
ATOM 1935 O O . CYS A 1 264 ? -24.016 -50.607 -7.625 1.00 41.80 258 CYS A O 1
ATOM 1938 N N . LEU A 1 265 ? -22.264 -49.885 -8.867 1.00 40.39 259 LEU A N 1
ATOM 1939 C CA . LEU A 1 265 ? -21.291 -50.785 -8.256 1.00 38.68 259 LEU A CA 1
ATOM 1940 C C . LEU A 1 265 ? -21.034 -50.448 -6.790 1.00 37.58 259 LEU A C 1
ATOM 1941 O O . LEU A 1 265 ? -21.051 -51.342 -5.944 1.00 36.83 259 LEU A O 1
ATOM 1946 N N . THR A 1 266 ? -20.834 -49.161 -6.494 1.00 37.13 260 THR A N 1
ATOM 1947 C CA . THR A 1 266 ? -20.501 -48.719 -5.133 1.00 36.12 260 THR A CA 1
ATOM 1948 C C . THR A 1 266 ? -21.611 -48.998 -4.113 1.00 35.76 260 THR A C 1
ATOM 1949 O O . THR A 1 266 ? -21.326 -49.434 -2.993 1.00 36.34 260 THR A O 1
ATOM 1953 N N . GLY A 1 267 ? -22.861 -48.784 -4.524 1.00 33.95 261 GLY A N 1
ATOM 1954 C CA . GLY A 1 267 ? -24.034 -49.048 -3.691 1.00 33.07 261 GLY A CA 1
ATOM 1955 C C . GLY A 1 267 ? -24.189 -50.520 -3.351 1.00 33.40 261 GLY A C 1
ATOM 1956 O O . GLY A 1 267 ? -24.544 -50.861 -2.221 1.00 34.27 261 GLY A O 1
ATOM 1957 N N . ASN A 1 268 ? -23.919 -51.388 -4.326 1.00 33.04 262 ASN A N 1
ATOM 1958 C CA . ASN A 1 268 ? -23.996 -52.833 -4.126 1.00 32.55 262 ASN A CA 1
ATOM 1959 C C . ASN A 1 268 ? -22.804 -53.393 -3.346 1.00 32.52 262 ASN A C 1
ATOM 1960 O O . ASN A 1 268 ? -22.990 -54.221 -2.448 1.00 33.58 262 ASN A O 1
ATOM 1965 N N . PHE A 1 269 ? -21.599 -52.930 -3.682 1.00 31.74 263 PHE A N 1
ATOM 1966 C CA . PHE A 1 269 ? -20.364 -53.462 -3.103 1.00 32.41 263 PHE A CA 1
ATOM 1967 C C . PHE A 1 269 ? -20.000 -52.926 -1.719 1.00 33.63 263 PHE A C 1
ATOM 1968 O O . PHE A 1 269 ? -19.446 -53.672 -0.904 1.00 34.20 263 PHE A O 1
ATOM 1976 N N . THR A 1 270 ? -20.295 -51.646 -1.466 1.00 34.31 264 THR A N 1
ATOM 1977 C CA . THR A 1 270 ? -19.882 -50.970 -0.219 1.00 34.19 264 THR A CA 1
ATOM 1978 C C . THR A 1 270 ? -21.026 -50.310 0.557 1.00 33.84 264 THR A C 1
ATOM 1979 O O . THR A 1 270 ? -20.862 -49.986 1.737 1.00 32.91 264 THR A O 1
ATOM 1983 N N . ILE A 1 271 ? -22.169 -50.119 -0.111 1.00 34.55 265 ILE A N 1
ATOM 1984 C CA . ILE A 1 271 ? -23.301 -49.268 0.346 1.00 34.92 265 ILE A CA 1
ATOM 1985 C C . ILE A 1 271 ? -22.923 -47.781 0.389 1.00 35.78 265 ILE A C 1
ATOM 1986 O O . ILE A 1 271 ? -23.535 -46.973 -0.307 1.00 38.09 265 ILE A O 1
ATOM 1991 N N . CYS A 1 272 ? -21.928 -47.437 1.210 1.00 35.96 266 CYS A N 1
ATOM 1992 C CA . CYS A 1 272 ? -21.355 -46.085 1.292 1.00 35.30 266 CYS A CA 1
ATOM 1993 C C . CYS A 1 272 ? -19.970 -46.148 1.951 1.00 34.61 266 CYS A C 1
ATOM 1994 O O . CYS A 1 272 ? -19.655 -47.150 2.592 1.00 35.01 266 CYS A O 1
ATOM 1997 N N . PRO A 1 273 ? -19.132 -45.094 1.784 1.00 34.41 267 PRO A N 1
ATOM 1998 C CA . PRO A 1 273 ? -17.846 -45.021 2.508 1.00 33.90 267 PRO A CA 1
ATOM 1999 C C . PRO A 1 273 ? -18.053 -44.757 4.008 1.00 33.67 267 PRO A C 1
ATOM 2000 O O . PRO A 1 273 ? -19.163 -44.367 4.395 1.00 34.80 267 PRO A O 1
ATOM 2004 N N . PRO A 1 274 ? -17.010 -44.977 4.852 1.00 33.17 268 PRO A N 1
ATOM 2005 C CA . PRO A 1 274 ? -17.139 -44.705 6.296 1.00 32.30 268 PRO A CA 1
ATOM 2006 C C . PRO A 1 274 ? -17.613 -43.282 6.587 1.00 32.38 268 PRO A C 1
ATOM 2007 O O . PRO A 1 274 ? -16.942 -42.311 6.218 1.00 32.52 268 PRO A O 1
ATOM 2011 N N . VAL A 1 275 ? -18.773 -43.184 7.235 1.00 31.76 269 VAL A N 1
ATOM 2012 C CA . VAL A 1 275 ? -19.503 -41.919 7.391 1.00 31.93 269 VAL A CA 1
ATOM 2013 C C . VAL A 1 275 ? -18.829 -40.962 8.380 1.00 33.33 269 VAL A C 1
ATOM 2014 O O . VAL A 1 275 ? -18.775 -39.749 8.134 1.00 33.74 269 VAL A O 1
ATOM 2018 N N . LEU A 1 276 ? -18.302 -41.509 9.476 1.00 34.28 270 LEU A N 1
ATOM 2019 C CA . LEU A 1 276 ? -17.517 -40.719 10.426 1.00 34.07 270 LEU A CA 1
ATOM 2020 C C . LEU A 1 276 ? -16.260 -40.145 9.758 1.00 34.13 270 LEU A C 1
ATOM 2021 O O . LEU A 1 276 ? -15.910 -38.988 9.990 1.00 35.79 270 LEU A O 1
ATOM 2026 N N . SER A 1 277 ? -15.618 -40.948 8.912 1.00 34.24 271 SER A N 1
ATOM 2027 C CA . SER A 1 277 ? -14.461 -40.511 8.125 1.00 34.31 271 SER A CA 1
ATOM 2028 C C . SER A 1 277 ? -14.828 -39.404 7.132 1.00 33.79 271 SER A C 1
ATOM 2029 O O . SER A 1 277 ? -14.076 -38.441 6.978 1.00 32.52 271 SER A O 1
ATOM 2032 N N . GLN A 1 278 ? -15.990 -39.546 6.489 1.00 34.35 272 GLN A N 1
ATOM 2033 C CA . GLN A 1 278 ? -16.532 -38.547 5.556 1.00 33.90 272 GLN A CA 1
ATOM 2034 C C . GLN A 1 278 ? -16.765 -37.185 6.213 1.00 33.82 272 GLN A C 1
ATOM 2035 O O . GLN A 1 278 ? -16.270 -36.171 5.720 1.00 33.26 272 GLN A O 1
ATOM 2041 N N . ILE A 1 279 ? -17.516 -37.181 7.319 1.00 33.43 273 ILE A N 1
ATOM 2042 C CA . ILE A 1 279 ? -17.852 -35.959 8.061 1.00 34.46 273 ILE A CA 1
ATOM 2043 C C . ILE A 1 279 ? -16.575 -35.269 8.550 1.00 35.19 273 ILE A C 1
ATOM 2044 O O . ILE A 1 279 ? -16.426 -34.053 8.396 1.00 36.88 273 ILE A O 1
ATOM 2049 N N . ALA A 1 280 ? -15.654 -36.064 9.093 1.00 34.44 274 ALA A N 1
ATOM 2050 C CA . ALA A 1 280 ? -14.376 -35.575 9.600 1.00 34.28 274 ALA A CA 1
ATOM 2051 C C . ALA A 1 280 ? -13.466 -34.994 8.516 1.00 34.59 274 ALA A C 1
ATOM 2052 O O . ALA A 1 280 ? -12.781 -33.998 8.759 1.00 34.90 274 ALA A O 1
ATOM 2054 N N . ALA A 1 281 ? -13.476 -35.607 7.331 1.00 34.81 275 ALA A N 1
ATOM 2055 C CA . ALA A 1 281 ? -12.571 -35.218 6.239 1.00 34.66 275 ALA A CA 1
ATOM 2056 C C . ALA A 1 281 ? -12.881 -33.863 5.593 1.00 35.19 275 ALA A C 1
ATOM 2057 O O . ALA A 1 281 ? -12.014 -33.284 4.939 1.00 34.54 275 ALA A O 1
ATOM 2059 N N . VAL A 1 282 ? -14.104 -33.363 5.777 1.00 35.14 276 VAL A N 1
ATOM 2060 C CA . VAL A 1 282 ? -14.463 -31.994 5.371 1.00 35.78 276 VAL A CA 1
ATOM 2061 C C . VAL A 1 282 ? -13.505 -30.980 6.029 1.00 36.40 276 VAL A C 1
ATOM 2062 O O . VAL A 1 282 ? -13.063 -30.030 5.379 1.00 36.48 276 VAL A O 1
ATOM 2066 N N . SER A 1 283 ? -13.156 -31.222 7.294 1.00 36.63 277 SER A N 1
ATOM 2067 C CA . SER A 1 283 ? -12.207 -30.387 8.031 1.00 37.27 277 SER A CA 1
ATOM 2068 C C . SER A 1 283 ? -10.727 -30.548 7.629 1.00 38.99 277 SER A C 1
ATOM 2069 O O . SER A 1 283 ? -9.865 -29.841 8.165 1.00 40.44 277 SER A O 1
ATOM 2072 N N . ALA A 1 284 ? -10.432 -31.458 6.698 1.00 38.91 278 ALA A N 1
ATOM 2073 C CA . ALA A 1 284 ? -9.075 -31.590 6.146 1.00 39.64 278 ALA A CA 1
ATOM 2074 C C . ALA A 1 284 ? -8.704 -30.396 5.263 1.00 39.88 278 ALA A C 1
ATOM 2075 O O . ALA A 1 284 ? -7.524 -30.089 5.087 1.00 40.31 278 ALA A O 1
ATOM 2077 N N . PHE A 1 285 ? -9.719 -29.722 4.731 1.00 40.32 279 PHE A N 1
ATOM 2078 C CA . PHE A 1 285 ? -9.520 -28.610 3.808 1.00 42.61 279 PHE A CA 1
ATOM 2079 C C . PHE A 1 285 ? -9.507 -27.242 4.501 1.00 45.32 279 PHE A C 1
ATOM 2080 O O . PHE A 1 285 ? -9.638 -26.201 3.849 1.00 50.46 279 PHE A O 1
ATOM 2088 N N . THR A 1 286 ? -9.314 -27.261 5.817 1.00 45.85 280 THR A N 1
ATOM 2089 C CA . THR A 1 286 ? -9.122 -26.051 6.617 1.00 45.19 280 THR A CA 1
ATOM 2090 C C . THR A 1 286 ? -7.651 -25.606 6.531 1.00 45.77 280 THR A C 1
ATOM 2091 O O . THR A 1 286 ? -6.785 -26.436 6.228 1.00 45.95 280 THR A O 1
ATOM 2095 N N . PRO A 1 287 ? -7.362 -24.301 6.783 1.00 46.30 281 PRO A N 1
ATOM 2096 C CA . PRO A 1 287 ? -5.966 -23.830 6.856 1.00 44.95 281 PRO A CA 1
ATOM 2097 C C . PRO A 1 287 ? -5.107 -24.537 7.911 1.00 44.24 281 PRO A C 1
ATOM 2098 O O . PRO A 1 287 ? -3.929 -24.800 7.651 1.00 44.98 281 PRO A O 1
ATOM 2102 N N . GLU A 1 288 ? -5.697 -24.845 9.069 1.00 43.82 282 GLU A N 1
ATOM 2103 C CA . GLU A 1 288 ? -4.987 -25.516 10.166 1.00 44.71 282 GLU A CA 1
ATOM 2104 C C . GLU A 1 288 ? -4.564 -26.949 9.816 1.00 44.44 282 GLU A C 1
ATOM 2105 O O . GLU A 1 288 ? -3.432 -27.348 10.110 1.00 43.63 282 GLU A O 1
ATOM 2111 N N . ALA A 1 289 ? -5.467 -27.703 9.187 1.00 44.50 283 ALA A N 1
ATOM 2112 C CA . ALA A 1 289 ? -5.184 -29.079 8.760 1.00 43.52 283 ALA A CA 1
ATOM 2113 C C . ALA A 1 289 ? -4.107 -29.128 7.675 1.00 43.23 283 ALA A C 1
ATOM 2114 O O . ALA A 1 289 ? -3.221 -29.989 7.715 1.00 44.18 283 ALA A O 1
ATOM 2116 N N . THR A 1 290 ? -4.188 -28.188 6.731 1.00 41.76 284 THR A N 1
ATOM 2117 C CA . THR A 1 290 ? -3.213 -28.042 5.644 1.00 41.34 284 THR A CA 1
ATOM 2118 C C . THR A 1 290 ? -1.818 -27.698 6.182 1.00 42.32 284 THR A C 1
ATOM 2119 O O . THR A 1 290 ? -0.818 -28.211 5.675 1.00 42.93 284 THR A O 1
ATOM 2123 N N . ALA A 1 291 ? -1.763 -26.854 7.212 1.00 42.47 285 ALA A N 1
ATOM 2124 C CA . ALA A 1 291 ? -0.508 -26.498 7.884 1.00 41.16 285 ALA A CA 1
ATOM 2125 C C . ALA A 1 291 ? 0.146 -27.709 8.554 1.00 40.84 285 ALA A C 1
ATOM 2126 O O . ALA A 1 291 ? 1.366 -27.877 8.475 1.00 41.42 285 ALA A O 1
ATOM 2128 N N . GLU A 1 292 ? -0.673 -28.545 9.195 1.00 39.93 286 GLU A N 1
ATOM 2129 C CA . GLU A 1 292 ? -0.212 -29.772 9.851 1.00 40.21 286 GLU A CA 1
ATOM 2130 C C . GLU A 1 292 ? 0.270 -30.812 8.835 1.00 40.89 286 GLU A C 1
ATOM 2131 O O . GLU A 1 292 ? 1.268 -31.499 9.074 1.00 42.61 286 GLU A O 1
ATOM 2137 N N . ALA A 1 293 ? -0.444 -30.909 7.709 1.00 39.68 287 ALA A N 1
ATOM 2138 C CA . ALA A 1 293 ? -0.074 -31.784 6.595 1.00 38.35 287 ALA A CA 1
ATOM 2139 C C . ALA A 1 293 ? 1.256 -31.360 5.971 1.00 39.10 287 ALA A C 1
ATOM 2140 O O . ALA A 1 293 ? 2.142 -32.195 5.769 1.00 39.50 287 ALA A O 1
ATOM 2142 N N . ASP A 1 294 ? 1.388 -30.062 5.687 1.00 40.10 288 ASP A N 1
ATOM 2143 C CA . ASP A 1 294 ? 2.626 -29.478 5.158 1.00 40.84 288 ASP A CA 1
ATOM 2144 C C . ASP A 1 294 ? 3.771 -29.550 6.163 1.00 41.26 288 ASP A C 1
ATOM 2145 O O . ASP A 1 294 ? 4.933 -29.685 5.771 1.00 41.14 288 ASP A O 1
ATOM 2150 N N . GLY A 1 295 ? 3.430 -29.471 7.452 1.00 40.49 289 GLY A N 1
ATOM 2151 C CA . GLY A 1 295 ? 4.376 -29.668 8.552 1.00 38.66 289 GLY A CA 1
ATOM 2152 C C . GLY A 1 295 ? 5.012 -31.045 8.535 1.00 38.12 289 GLY A C 1
ATOM 2153 O O . GLY A 1 295 ? 6.220 -31.168 8.755 1.00 36.80 289 GLY A O 1
ATOM 2154 N N . ASN A 1 296 ? 4.197 -32.070 8.266 1.00 38.52 290 ASN A N 1
ATOM 2155 C CA . ASN A 1 296 ? 4.676 -33.445 8.071 1.00 38.74 290 ASN A CA 1
ATOM 2156 C C . ASN A 1 296 ? 5.653 -33.534 6.897 1.00 38.70 290 ASN A C 1
ATOM 2157 O O . ASN A 1 296 ? 6.707 -34.167 7.014 1.00 39.36 290 ASN A O 1
ATOM 2162 N N . LEU A 1 297 ? 5.305 -32.880 5.787 1.00 37.62 291 LEU A N 1
ATOM 2163 C CA . LEU A 1 297 ? 6.151 -32.832 4.595 1.00 37.39 291 LEU A CA 1
ATOM 2164 C C . LEU A 1 297 ? 7.511 -32.183 4.861 1.00 38.56 291 LEU A C 1
ATOM 2165 O O . LEU A 1 297 ? 8.532 -32.670 4.370 1.00 40.69 291 LEU A O 1
ATOM 2170 N N . ALA A 1 298 ? 7.515 -31.097 5.640 1.00 38.48 292 ALA A N 1
ATOM 2171 C CA . ALA A 1 298 ? 8.743 -30.410 6.054 1.00 37.49 292 ALA A CA 1
ATOM 2172 C C . ALA A 1 298 ? 9.669 -31.347 6.827 1.00 37.42 292 ALA A C 1
ATOM 2173 O O . ALA A 1 298 ? 10.886 -31.350 6.607 1.00 37.64 292 ALA A O 1
ATOM 2175 N N . SER A 1 299 ? 9.077 -32.151 7.713 1.00 37.63 293 SER A N 1
ATOM 2176 C CA . SER A 1 299 ? 9.793 -33.178 8.466 1.00 36.98 293 SER A CA 1
ATOM 2177 C C . SER A 1 299 ? 10.352 -34.264 7.538 1.00 37.65 293 SER A C 1
ATOM 2178 O O . SER A 1 299 ? 11.467 -34.754 7.758 1.00 38.83 293 SER A O 1
ATOM 2181 N N . TYR A 1 300 ? 9.585 -34.614 6.501 1.00 36.81 294 TYR A N 1
ATOM 2182 C CA . TYR A 1 300 ? 10.020 -35.596 5.508 1.00 36.58 294 TYR A CA 1
ATOM 2183 C C . TYR A 1 300 ? 11.192 -35.072 4.676 1.00 37.51 294 TYR A C 1
ATOM 2184 O O . TYR A 1 300 ? 12.135 -35.813 4.408 1.00 38.59 294 TYR A O 1
ATOM 2193 N N . ALA A 1 301 ? 11.124 -33.800 4.280 1.00 38.03 295 ALA A N 1
ATOM 2194 C CA . ALA A 1 301 ? 12.167 -33.150 3.464 1.00 38.55 295 ALA A CA 1
ATOM 2195 C C . ALA A 1 301 ? 13.532 -33.171 4.153 1.00 38.40 295 ALA A C 1
ATOM 2196 O O . ALA A 1 301 ? 14.547 -33.515 3.528 1.00 38.46 295 ALA A O 1
ATOM 2198 N N . ILE A 1 302 ? 13.531 -32.823 5.444 1.00 38.21 296 ILE A N 1
ATOM 2199 C CA . ILE A 1 302 ? 14.708 -32.906 6.310 1.00 38.47 296 ILE A CA 1
ATOM 2200 C C . ILE A 1 302 ? 15.223 -34.345 6.318 1.00 38.35 296 ILE A C 1
ATOM 2201 O O . ILE A 1 302 ? 16.417 -34.579 6.084 1.00 39.01 296 ILE A O 1
ATOM 2206 N N . ASN A 1 303 ? 14.304 -35.288 6.543 1.00 38.01 297 ASN A N 1
ATOM 2207 C CA . ASN A 1 303 ? 14.610 -36.718 6.569 1.00 37.81 297 ASN A CA 1
ATOM 2208 C C . ASN A 1 303 ? 15.190 -37.215 5.247 1.00 38.10 297 ASN A C 1
ATOM 2209 O O . ASN A 1 303 ? 16.142 -38.001 5.247 1.00 37.82 297 ASN A O 1
ATOM 2214 N N . ARG A 1 304 ? 14.620 -36.737 4.136 1.00 37.66 298 ARG A N 1
ATOM 2215 C CA . ARG A 1 304 ? 15.074 -37.078 2.790 1.00 37.29 298 ARG A CA 1
ATOM 2216 C C . ARG A 1 304 ? 16.534 -36.671 2.593 1.00 37.83 298 ARG A C 1
ATOM 2217 O O . ARG A 1 304 ? 17.360 -37.501 2.203 1.00 38.23 298 ARG A O 1
ATOM 2225 N N . SER A 1 305 ? 16.839 -35.406 2.892 1.00 39.04 299 SER A N 1
ATOM 2226 C CA . SER A 1 305 ? 18.193 -34.860 2.758 1.00 39.16 299 SER A CA 1
ATOM 2227 C C . SER A 1 305 ? 19.217 -35.671 3.543 1.00 40.58 299 SER A C 1
ATOM 2228 O O . SER A 1 305 ? 20.251 -36.047 2.992 1.00 40.79 299 SER A O 1
ATOM 2231 N N . LEU A 1 306 ? 18.908 -35.965 4.808 1.00 40.43 300 LEU A N 1
ATOM 2232 C CA . LEU A 1 306 ? 19.779 -36.782 5.653 1.00 41.48 300 LEU A CA 1
ATOM 2233 C C . LEU A 1 306 ? 20.000 -38.171 5.051 1.00 43.39 300 LEU A C 1
ATOM 2234 O O . LEU A 1 306 ? 21.136 -38.655 5.022 1.00 44.86 300 LEU A O 1
ATOM 2239 N N . LEU A 1 307 ? 18.925 -38.783 4.544 1.00 43.14 301 LEU A N 1
ATOM 2240 C CA . LEU A 1 307 ? 18.991 -40.133 3.986 1.00 42.17 301 LEU A CA 1
ATOM 2241 C C . LEU A 1 307 ? 19.801 -40.216 2.698 1.00 41.69 301 LEU A C 1
ATOM 2242 O O . LEU A 1 307 ? 20.683 -41.065 2.587 1.00 42.88 301 LEU A O 1
ATOM 2247 N N . LEU A 1 308 ? 19.501 -39.336 1.744 1.00 41.40 302 LEU A N 1
ATOM 2248 C CA . LEU A 1 308 ? 20.217 -39.286 0.463 1.00 42.28 302 LEU A CA 1
ATOM 2249 C C . LEU A 1 308 ? 21.709 -39.038 0.657 1.00 43.06 302 LEU A C 1
ATOM 2250 O O . LEU A 1 308 ? 22.529 -39.791 0.138 1.00 42.81 302 LEU A O 1
ATOM 2255 N N . ASP A 1 309 ? 22.041 -37.999 1.429 1.00 45.89 303 ASP A N 1
ATOM 2256 C CA . ASP A 1 309 ? 23.433 -37.634 1.733 1.00 46.64 303 ASP A CA 1
ATOM 2257 C C . ASP A 1 309 ? 24.157 -38.755 2.466 1.00 46.72 303 ASP A C 1
ATOM 2258 O O . ASP A 1 309 ? 25.309 -39.045 2.159 1.00 47.49 303 ASP A O 1
ATOM 2263 N N . GLY A 1 310 ? 23.466 -39.389 3.412 1.00 46.11 304 GLY A N 1
ATOM 2264 C CA . GLY A 1 310 ? 23.993 -40.535 4.147 1.00 46.62 304 GLY A CA 1
ATOM 2265 C C . GLY A 1 310 ? 24.253 -41.740 3.258 1.00 48.01 304 GLY A C 1
ATOM 2266 O O . GLY A 1 310 ? 25.277 -42.422 3.413 1.00 48.36 304 GLY A O 1
ATOM 2267 N N . LEU A 1 311 ? 23.336 -41.989 2.322 1.00 45.96 305 LEU A N 1
ATOM 2268 C CA . LEU A 1 311 ? 23.441 -43.141 1.429 1.00 44.19 305 LEU A CA 1
ATOM 2269 C C . LEU A 1 311 ? 24.669 -43.081 0.518 1.00 45.62 305 LEU A C 1
ATOM 2270 O O . LEU A 1 311 ? 25.337 -44.092 0.326 1.00 44.66 305 LEU A O 1
ATOM 2275 N N . ARG A 1 312 ? 24.971 -41.893 -0.008 1.00 48.50 306 ARG A N 1
ATOM 2276 C CA . ARG A 1 312 ? 26.156 -41.674 -0.854 1.00 50.14 306 ARG A CA 1
ATOM 2277 C C . ARG A 1 312 ? 27.449 -42.000 -0.097 1.00 49.99 306 ARG A C 1
ATOM 2278 O O . ARG A 1 312 ? 28.312 -42.698 -0.620 1.00 51.57 306 ARG A O 1
ATOM 2286 N N . ARG A 1 313 ? 27.540 -41.512 1.139 1.00 50.67 307 ARG A N 1
ATOM 2287 C CA . ARG A 1 313 ? 28.680 -41.722 2.027 1.00 52.15 307 ARG A CA 1
ATOM 2288 C C . ARG A 1 313 ? 28.967 -43.196 2.298 1.00 52.40 307 ARG A C 1
ATOM 2289 O O . ARG A 1 313 ? 30.132 -43.600 2.335 1.00 53.74 307 ARG A O 1
ATOM 2297 N N . ILE A 1 314 ? 27.919 -43.994 2.477 1.00 52.69 308 ILE A N 1
ATOM 2298 C CA . ILE A 1 314 ? 28.070 -45.435 2.755 1.00 52.49 308 ILE A CA 1
ATOM 2299 C C . ILE A 1 314 ? 28.268 -46.245 1.455 1.00 50.60 308 ILE A C 1
ATOM 2300 O O . ILE A 1 314 ? 28.659 -47.412 1.502 1.00 50.10 308 ILE A O 1
ATOM 2305 N N . GLY A 1 315 ? 27.995 -45.620 0.310 1.00 49.26 309 GLY A N 1
ATOM 2306 C CA . GLY A 1 315 ? 28.312 -46.191 -1.005 1.00 47.09 309 GLY A CA 1
ATOM 2307 C C . GLY A 1 315 ? 27.147 -46.571 -1.902 1.00 46.27 309 GLY A C 1
ATOM 2308 O O . GLY A 1 315 ? 27.350 -47.207 -2.937 1.00 46.42 309 GLY A O 1
ATOM 2309 N N . ILE A 1 316 ? 25.930 -46.215 -1.497 1.00 44.67 310 ILE A N 1
ATOM 2310 C CA . ILE A 1 316 ? 24.723 -46.494 -2.275 1.00 43.28 310 ILE A CA 1
ATOM 2311 C C . ILE A 1 316 ? 24.292 -45.195 -2.969 1.00 43.69 310 ILE A C 1
ATOM 2312 O O . ILE A 1 316 ? 23.616 -44.352 -2.369 1.00 42.79 310 ILE A O 1
ATOM 2317 N N . ASP A 1 317 ? 24.694 -45.048 -4.229 1.00 44.30 311 ASP A N 1
ATOM 2318 C CA . ASP A 1 317 ? 24.513 -43.787 -4.960 1.00 45.68 311 ASP A CA 1
ATOM 2319 C C . ASP A 1 317 ? 23.614 -43.865 -6.198 1.00 44.55 311 ASP A C 1
ATOM 2320 O O . ASP A 1 317 ? 23.258 -42.837 -6.774 1.00 47.04 311 ASP A O 1
ATOM 2325 N N . ARG A 1 318 ? 23.249 -45.084 -6.603 1.00 43.82 312 ARG A N 1
ATOM 2326 C CA . ARG A 1 318 ? 22.312 -45.310 -7.709 1.00 41.93 312 ARG A CA 1
ATOM 2327 C C . ARG A 1 318 ? 20.882 -45.459 -7.164 1.00 40.71 312 ARG A C 1
ATOM 2328 O O . ARG A 1 318 ? 20.486 -46.527 -6.684 1.00 39.98 312 ARG A O 1
ATOM 2336 N N . LEU A 1 319 ? 20.125 -44.371 -7.248 1.00 39.05 313 LEU A N 1
ATOM 2337 C CA . LEU A 1 319 ? 18.771 -44.309 -6.697 1.00 38.84 313 LEU A CA 1
ATOM 2338 C C . LEU A 1 319 ? 17.768 -43.795 -7.720 1.00 39.68 313 LEU A C 1
ATOM 2339 O O . LEU A 1 319 ? 18.105 -42.962 -8.559 1.00 40.36 313 LEU A O 1
ATOM 2344 N N . ALA A 1 320 ? 16.537 -44.299 -7.635 1.00 40.29 314 ALA A N 1
ATOM 2345 C CA . ALA A 1 320 ? 15.387 -43.726 -8.338 1.00 40.58 314 ALA A CA 1
ATOM 2346 C C . ALA A 1 320 ? 15.141 -42.304 -7.819 1.00 41.17 314 ALA A C 1
ATOM 2347 O O . ALA A 1 320 ? 15.242 -42.065 -6.615 1.00 41.70 314 ALA A O 1
ATOM 2349 N N . PRO A 1 321 ? 14.837 -41.343 -8.731 1.00 42.20 315 PRO A N 1
ATOM 2350 C CA . PRO A 1 321 ? 14.626 -39.949 -8.322 1.00 42.98 315 PRO A CA 1
ATOM 2351 C C . PRO A 1 321 ? 13.559 -39.798 -7.228 1.00 44.47 315 PRO A C 1
ATOM 2352 O O . PRO A 1 321 ? 12.387 -40.094 -7.466 1.00 45.65 315 PRO A O 1
ATOM 2356 N N . THR A 1 322 ? 13.981 -39.398 -6.037 1.00 45.42 316 THR A N 1
ATOM 2357 C CA . THR A 1 322 ? 13.072 -39.173 -4.900 1.00 46.51 316 THR A CA 1
ATOM 2358 C C . THR A 1 322 ? 12.347 -37.830 -5.063 1.00 45.51 316 THR A C 1
ATOM 2359 O O . THR A 1 322 ? 12.756 -36.808 -4.498 1.00 46.51 316 THR A O 1
ATOM 2363 N N . ASP A 1 323 ? 11.283 -37.846 -5.860 1.00 42.50 317 ASP A N 1
ATOM 2364 C CA . ASP A 1 323 ? 10.537 -36.639 -6.220 1.00 41.01 317 ASP A CA 1
ATOM 2365 C C . ASP A 1 323 ? 9.404 -36.341 -5.253 1.00 40.43 317 ASP A C 1
ATOM 2366 O O . ASP A 1 323 ? 9.042 -35.177 -5.036 1.00 41.07 317 ASP A O 1
ATOM 2371 N N . GLY A 1 324 ? 8.844 -37.410 -4.698 1.00 39.11 318 GLY A N 1
ATOM 2372 C CA . GLY A 1 324 ? 7.694 -37.332 -3.823 1.00 38.02 318 GLY A CA 1
ATOM 2373 C C . GLY A 1 324 ? 7.531 -38.599 -3.020 1.00 36.88 318 GLY A C 1
ATOM 2374 O O . GLY A 1 324 ? 8.462 -39.405 -2.931 1.00 37.76 318 GLY A O 1
ATOM 2375 N N . ALA A 1 325 ? 6.333 -38.778 -2.455 1.00 35.85 319 ALA A N 1
ATOM 2376 C CA . ALA A 1 325 ? 6.039 -39.834 -1.484 1.00 35.59 319 ALA A CA 1
ATOM 2377 C C . ALA A 1 325 ? 6.992 -39.723 -0.287 1.00 36.01 319 ALA A C 1
ATOM 2378 O O . ALA A 1 325 ? 7.374 -38.612 0.094 1.00 36.46 319 ALA A O 1
ATOM 2380 N N . PHE A 1 326 ? 7.368 -40.849 0.312 1.00 3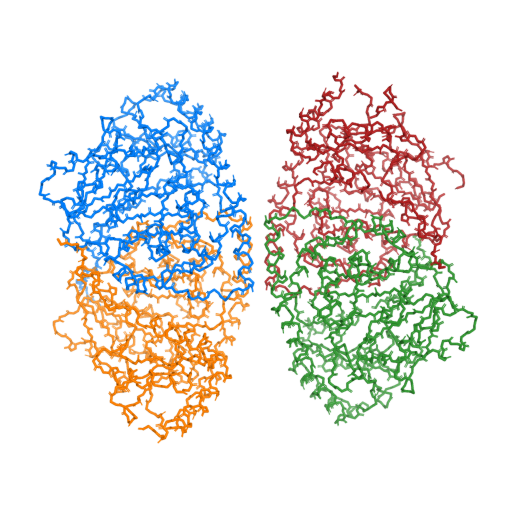6.60 320 PHE A N 1
ATOM 2381 C CA . PHE A 1 326 ? 8.384 -40.865 1.363 1.00 36.44 320 PHE A CA 1
ATOM 2382 C C . PHE A 1 326 ? 9.255 -42.119 1.267 1.00 36.24 320 PHE A C 1
ATOM 2383 O O . PHE A 1 326 ? 9.549 -42.770 2.275 1.00 37.14 320 PHE A O 1
ATOM 2391 N N . TYR A 1 327 ? 9.686 -42.425 0.041 1.00 35.88 321 TYR A N 1
ATOM 2392 C CA . TYR A 1 327 ? 10.517 -43.598 -0.236 1.00 33.91 321 TYR A CA 1
ATOM 2393 C C . TYR A 1 327 ? 11.770 -43.281 -1.044 1.00 33.70 321 TYR A C 1
ATOM 2394 O O . TYR A 1 327 ? 11.754 -42.430 -1.939 1.00 32.65 321 TYR A O 1
ATOM 2403 N N . VAL A 1 328 ? 12.846 -43.990 -0.714 1.00 32.91 322 VAL A N 1
ATOM 2404 C CA . VAL A 1 328 ? 14.044 -44.057 -1.540 1.00 33.00 322 VAL A CA 1
ATOM 2405 C C . VAL A 1 328 ? 14.137 -45.473 -2.105 1.00 32.43 322 VAL A C 1
ATOM 2406 O O . VAL A 1 328 ? 14.118 -46.449 -1.360 1.00 31.44 322 VAL A O 1
ATOM 2410 N N . TYR A 1 329 ? 14.203 -45.573 -3.426 1.00 32.85 323 TYR A N 1
ATOM 2411 C CA . TYR A 1 329 ? 14.351 -46.847 -4.105 1.00 33.99 323 TYR A CA 1
ATOM 2412 C C . TYR A 1 329 ? 15.805 -46.990 -4.524 1.00 34.83 323 TYR A C 1
ATOM 2413 O O . TYR A 1 329 ? 16.279 -46.296 -5.423 1.00 35.43 323 TYR A O 1
ATOM 2422 N N . ALA A 1 330 ? 16.512 -47.880 -3.829 1.00 35.38 324 ALA A N 1
ATOM 2423 C CA . ALA A 1 330 ? 17.972 -47.952 -3.889 1.00 36.58 324 ALA A CA 1
ATOM 2424 C C . ALA A 1 330 ? 18.463 -49.206 -4.593 1.00 38.17 324 ALA A C 1
ATOM 2425 O O . ALA A 1 330 ? 18.025 -50.315 -4.276 1.00 39.45 324 ALA A O 1
ATOM 2427 N N . ASP A 1 331 ? 19.382 -49.011 -5.537 1.00 39.10 325 ASP A N 1
ATOM 2428 C CA . ASP A 1 331 ? 20.075 -50.104 -6.213 1.00 39.78 325 ASP A CA 1
ATOM 2429 C C . ASP A 1 331 ? 21.186 -50.636 -5.307 1.00 40.10 325 ASP A C 1
ATOM 2430 O O . ASP A 1 331 ? 22.214 -49.973 -5.112 1.00 41.16 325 ASP A O 1
ATOM 2435 N N . VAL A 1 332 ? 20.968 -51.827 -4.763 1.00 41.07 326 VAL A N 1
ATOM 2436 C CA . VAL A 1 332 ? 21.930 -52.434 -3.842 1.00 41.68 326 VAL A CA 1
ATOM 2437 C C . VAL A 1 332 ? 22.715 -53.581 -4.475 1.00 43.26 326 VAL A C 1
ATOM 2438 O O . VAL A 1 332 ? 23.315 -54.361 -3.732 1.00 43.79 326 VAL A O 1
ATOM 2442 N N . SER A 1 333 ? 22.753 -53.668 -5.812 1.00 44.02 327 SER A N 1
ATOM 2443 C CA . SER A 1 333 ? 23.306 -54.849 -6.499 1.00 46.39 327 SER A CA 1
ATOM 2444 C C . SER A 1 333 ? 24.788 -55.107 -6.209 1.00 48.11 327 SER A C 1
ATOM 2445 O O . SER A 1 333 ? 25.188 -56.268 -6.039 1.00 51.29 327 SER A O 1
ATOM 2448 N N . ASP A 1 334 ? 25.570 -54.025 -6.107 1.00 47.26 328 ASP A N 1
ATOM 2449 C CA . ASP A 1 334 ? 27.002 -54.102 -5.767 1.00 47.41 328 ASP A CA 1
ATOM 2450 C C . ASP A 1 334 ? 27.270 -54.840 -4.451 1.00 48.20 328 ASP A C 1
ATOM 2451 O O . ASP A 1 334 ? 28.255 -55.568 -4.321 1.00 50.62 328 ASP A O 1
ATOM 2456 N N . PHE A 1 335 ? 26.369 -54.677 -3.496 1.00 48.22 329 PHE A N 1
ATOM 2457 C CA . PHE A 1 335 ? 26.524 -55.290 -2.190 1.00 49.22 329 PHE A CA 1
ATOM 2458 C C . PHE A 1 335 ? 25.912 -56.682 -2.082 1.00 49.58 329 PHE A C 1
ATOM 2459 O O . PHE A 1 335 ? 26.277 -57.427 -1.180 1.00 50.77 329 PHE A O 1
ATOM 2467 N N . THR A 1 336 ? 25.008 -57.041 -2.998 1.00 47.63 330 THR A N 1
ATOM 2468 C CA . THR A 1 336 ? 24.285 -58.328 -2.942 1.00 47.95 330 THR A CA 1
ATOM 2469 C C . THR A 1 336 ? 23.653 -58.795 -4.246 1.00 49.23 330 THR A C 1
ATOM 2470 O O . THR A 1 336 ? 23.118 -58.000 -5.002 1.00 52.09 330 THR A O 1
ATOM 2474 N N . SER A 1 337 ? 23.702 -60.104 -4.470 1.00 49.73 331 SER A N 1
ATOM 2475 C CA . SER A 1 337 ? 22.966 -60.746 -5.564 1.00 51.93 331 SER A CA 1
ATOM 2476 C C . SER A 1 337 ? 21.460 -60.848 -5.267 1.00 52.18 331 SER A C 1
ATOM 2477 O O . SER A 1 337 ? 20.640 -60.725 -6.183 1.00 52.36 331 SER A O 1
ATOM 2480 N N . ASP A 1 338 ? 21.115 -61.070 -3.994 1.00 51.77 332 ASP A N 1
ATOM 2481 C CA . ASP A 1 338 ? 19.720 -61.176 -3.561 1.00 53.50 332 ASP A CA 1
ATOM 2482 C C . ASP A 1 338 ? 19.374 -60.147 -2.482 1.00 51.46 332 ASP A C 1
ATOM 2483 O O . ASP A 1 338 ? 19.930 -60.174 -1.381 1.00 50.93 332 ASP A O 1
ATOM 2488 N N . SER A 1 339 ? 18.433 -59.258 -2.817 1.00 48.94 333 SER A N 1
ATOM 2489 C CA . SER A 1 339 ? 17.966 -58.203 -1.915 1.00 45.69 333 SER A CA 1
ATOM 2490 C C . SER A 1 339 ? 17.168 -58.722 -0.723 1.00 44.73 333 SER A C 1
ATOM 2491 O O . SER A 1 339 ? 17.205 -58.121 0.349 1.00 42.58 333 SER A O 1
ATOM 2494 N N . LEU A 1 340 ? 16.424 -59.815 -0.922 1.00 44.75 334 LEU A N 1
ATOM 2495 C CA . LEU A 1 340 ? 15.626 -60.430 0.146 1.00 45.64 334 LEU A CA 1
ATOM 2496 C C . LEU A 1 340 ? 16.528 -60.894 1.287 1.00 45.39 334 LEU A C 1
ATOM 2497 O O . LEU A 1 340 ? 16.218 -60.646 2.453 1.00 44.48 334 LEU A O 1
ATOM 2502 N N . ALA A 1 341 ? 17.646 -61.540 0.936 1.00 45.87 335 ALA A N 1
ATOM 2503 C CA . ALA A 1 341 ? 18.658 -61.981 1.902 1.00 44.47 335 ALA A CA 1
ATOM 2504 C C . ALA A 1 341 ? 19.300 -60.805 2.632 1.00 43.15 335 ALA A C 1
ATOM 2505 O O . ALA A 1 341 ? 19.468 -60.847 3.854 1.00 41.52 335 ALA A O 1
ATOM 2507 N N . PHE A 1 342 ? 19.641 -59.765 1.869 1.00 43.66 336 PHE A N 1
ATOM 2508 C CA . PHE A 1 342 ? 20.248 -58.526 2.379 1.00 43.51 336 PHE A CA 1
ATOM 2509 C C . PHE A 1 342 ? 19.422 -57.929 3.523 1.00 45.19 336 PHE A C 1
ATOM 2510 O O . PHE A 1 342 ? 19.946 -57.733 4.618 1.00 46.80 336 PHE A O 1
ATOM 2518 N N . CYS A 1 343 ? 18.133 -57.699 3.262 1.00 44.44 337 CYS A N 1
ATOM 2519 C CA . CYS A 1 343 ? 17.193 -57.118 4.233 1.00 44.22 337 CYS A CA 1
ATOM 2520 C C . CYS A 1 343 ? 16.999 -57.974 5.480 1.00 45.38 337 CYS A C 1
ATOM 2521 O O . CYS A 1 343 ? 16.969 -57.441 6.591 1.00 45.91 337 CYS A O 1
ATOM 2524 N N . SER A 1 344 ? 16.874 -59.289 5.289 1.00 46.07 338 SER A N 1
ATOM 2525 C CA . SER A 1 344 ? 16.723 -60.231 6.399 1.00 47.42 338 SER A CA 1
ATOM 2526 C C . SER A 1 344 ? 17.929 -60.181 7.331 1.00 48.14 338 SER A C 1
ATOM 2527 O O . SER A 1 344 ? 17.761 -60.135 8.557 1.00 48.70 338 SER A O 1
ATOM 2530 N N . LYS A 1 345 ? 19.130 -60.153 6.739 1.00 47.12 339 LYS A N 1
ATOM 2531 C CA . LYS A 1 345 ? 20.386 -60.111 7.488 1.00 45.91 339 LYS A CA 1
ATOM 2532 C C . LYS A 1 345 ? 20.544 -58.819 8.299 1.00 45.87 339 LYS A C 1
ATOM 2533 O O . LYS A 1 345 ? 20.865 -58.882 9.487 1.00 45.67 339 LYS A O 1
ATOM 2536 N N . LEU A 1 346 ? 20.290 -57.672 7.661 1.00 44.66 340 LEU A N 1
ATOM 2537 C CA . LEU A 1 346 ? 20.394 -56.352 8.302 1.00 44.11 340 LEU A CA 1
ATOM 2538 C C . LEU A 1 346 ? 19.509 -56.234 9.552 1.00 45.63 340 LEU A C 1
ATOM 2539 O O . LEU A 1 346 ? 19.954 -55.707 10.585 1.00 45.58 340 LEU A O 1
ATOM 2544 N N . LEU A 1 347 ? 18.279 -56.748 9.452 1.00 47.21 341 LEU A N 1
ATOM 2545 C CA . LEU A 1 347 ? 17.358 -56.809 10.589 1.00 47.57 341 LEU A CA 1
ATOM 2546 C C . LEU A 1 347 ? 17.917 -57.698 11.700 1.00 48.07 341 LEU A C 1
ATOM 2547 O O . LEU A 1 347 ? 17.949 -57.286 12.856 1.00 49.83 341 LEU A O 1
ATOM 2552 N N . ALA A 1 348 ? 18.379 -58.895 11.332 1.00 48.13 342 ALA A N 1
ATOM 2553 C CA . ALA A 1 348 ? 18.975 -59.841 12.280 1.00 48.15 342 ALA A CA 1
ATOM 2554 C C . ALA A 1 348 ? 20.239 -59.284 12.947 1.00 50.19 342 ALA A C 1
ATOM 2555 O O . ALA A 1 348 ? 20.466 -59.500 14.139 1.00 51.72 342 ALA A O 1
ATOM 2557 N N . ASP A 1 349 ? 21.037 -58.554 12.173 1.00 50.88 343 ASP A N 1
ATOM 2558 C CA . ASP A 1 349 ? 22.317 -58.015 12.643 1.00 50.80 343 ASP A CA 1
ATOM 2559 C C . ASP A 1 349 ? 22.227 -56.661 13.343 1.00 51.62 343 ASP A C 1
ATOM 2560 O O . ASP A 1 349 ? 22.852 -56.471 14.395 1.00 53.53 343 ASP A O 1
ATOM 2565 N N . THR A 1 350 ? 21.572 -55.687 12.714 1.00 49.85 344 THR A N 1
ATOM 2566 C CA . THR A 1 350 ? 21.528 -54.314 13.229 1.00 47.67 344 THR A CA 1
ATOM 2567 C C . THR A 1 350 ? 20.178 -53.926 13.831 1.00 47.19 344 THR A C 1
ATOM 2568 O O . THR A 1 350 ? 20.110 -53.057 14.699 1.00 47.61 344 THR A O 1
ATOM 2572 N N . GLY A 1 351 ? 19.115 -54.574 13.364 1.00 46.57 345 GLY A N 1
ATOM 2573 C CA . GLY A 1 351 ? 17.752 -54.222 13.766 1.00 46.37 345 GLY A CA 1
ATOM 2574 C C . GLY A 1 351 ? 17.090 -53.153 12.908 1.00 45.83 345 GLY A C 1
ATOM 2575 O O . GLY A 1 351 ? 15.931 -52.789 13.146 1.00 44.40 345 GLY A O 1
ATOM 2576 N N . VAL A 1 352 ? 17.825 -52.646 11.915 1.00 44.41 346 VAL A N 1
ATOM 2577 C CA . VAL A 1 352 ? 17.277 -51.708 10.934 1.00 43.65 346 VAL A CA 1
ATOM 2578 C C . VAL A 1 352 ? 16.396 -52.490 9.958 1.00 43.61 346 VAL A C 1
ATOM 2579 O O . VAL A 1 352 ? 16.846 -53.476 9.367 1.00 44.72 346 VAL A O 1
ATOM 2583 N N . ALA A 1 353 ? 15.148 -52.047 9.813 1.00 42.84 347 ALA A N 1
ATOM 2584 C CA . ALA A 1 353 ? 14.162 -52.721 8.966 1.00 43.01 347 ALA A CA 1
ATOM 2585 C C . ALA A 1 353 ? 13.898 -51.962 7.669 1.00 42.40 347 ALA A C 1
ATOM 2586 O O . ALA A 1 353 ? 13.468 -50.809 7.690 1.00 43.90 347 ALA A O 1
ATOM 2588 N N . ILE A 1 354 ? 14.181 -52.623 6.551 1.00 41.55 348 ILE A N 1
ATOM 2589 C CA . ILE A 1 354 ? 13.956 -52.083 5.206 1.00 42.36 348 ILE A CA 1
ATOM 2590 C C . ILE A 1 354 ? 13.209 -53.110 4.340 1.00 41.84 348 ILE A C 1
ATOM 2591 O O . ILE A 1 354 ? 13.275 -54.316 4.613 1.00 42.62 348 ILE A O 1
ATOM 2596 N N . ALA A 1 355 ? 12.518 -52.630 3.303 1.00 40.72 349 ALA A N 1
ATOM 2597 C CA . ALA A 1 355 ? 11.722 -53.486 2.423 1.00 39.71 349 ALA A CA 1
ATOM 2598 C C . ALA A 1 355 ? 12.499 -53.969 1.190 1.00 39.30 349 ALA A C 1
ATOM 2599 O O . ALA A 1 355 ? 13.122 -53.155 0.492 1.00 38.67 349 ALA A O 1
ATOM 2601 N N . PRO A 1 356 ? 12.469 -55.297 0.921 1.00 39.75 350 PRO A N 1
ATOM 2602 C CA . PRO A 1 356 ? 13.113 -55.836 -0.285 1.00 39.25 350 PRO A CA 1
ATOM 2603 C C . PRO A 1 356 ? 12.326 -55.503 -1.551 1.00 40.04 350 PRO A C 1
ATOM 2604 O O . PRO A 1 356 ? 11.088 -55.477 -1.532 1.00 40.52 350 PRO A O 1
ATOM 2608 N N . GLY A 1 357 ? 13.052 -55.249 -2.637 1.00 41.53 351 GLY A N 1
ATOM 2609 C CA . GLY A 1 357 ? 12.454 -54.890 -3.923 1.00 43.44 351 GLY A CA 1
ATOM 2610 C C . GLY A 1 357 ? 11.637 -55.973 -4.610 1.00 44.80 351 GLY A C 1
ATOM 2611 O O . GLY A 1 357 ? 10.868 -55.667 -5.526 1.00 45.46 351 GLY A O 1
ATOM 2612 N N . ILE A 1 358 ? 11.805 -57.228 -4.175 1.00 46.22 352 ILE A N 1
ATOM 2613 C CA . ILE A 1 358 ? 11.063 -58.376 -4.723 1.00 46.07 352 ILE A CA 1
ATOM 2614 C C . ILE A 1 358 ? 9.539 -58.210 -4.627 1.00 47.30 352 ILE A C 1
ATOM 2615 O O . ILE A 1 358 ? 8.807 -58.618 -5.536 1.00 47.59 352 ILE A O 1
ATOM 2620 N N . ASP A 1 359 ? 9.094 -57.586 -3.534 1.00 47.83 353 ASP A N 1
ATOM 2621 C CA . ASP A 1 359 ? 7.685 -57.278 -3.268 1.00 49.33 353 ASP A CA 1
ATOM 2622 C C . ASP A 1 359 ? 7.051 -56.376 -4.329 1.00 50.08 353 ASP A C 1
ATOM 2623 O O . ASP A 1 359 ? 5.836 -56.430 -4.552 1.00 54.09 353 ASP A O 1
ATOM 2628 N N . PHE A 1 360 ? 7.879 -55.557 -4.976 1.00 47.24 354 PHE A N 1
ATOM 2629 C CA . PHE A 1 360 ? 7.421 -54.571 -5.953 1.00 45.78 354 PHE A CA 1
ATOM 2630 C C . PHE A 1 360 ? 7.729 -54.991 -7.383 1.00 44.96 354 PHE A C 1
ATOM 2631 O O . PHE A 1 360 ? 7.032 -54.585 -8.319 1.00 44.77 354 PHE A O 1
ATOM 2639 N N . ASP A 1 361 ? 8.782 -55.790 -7.541 1.00 46.37 355 ASP A N 1
ATOM 2640 C CA . ASP A 1 361 ? 9.222 -56.290 -8.839 1.00 49.35 355 ASP A CA 1
ATOM 2641 C C . ASP A 1 361 ? 9.686 -57.738 -8.688 1.00 50.14 355 ASP A C 1
ATOM 2642 O O . ASP A 1 361 ? 10.696 -58.011 -8.036 1.00 50.09 355 ASP A O 1
ATOM 2647 N N . THR A 1 362 ? 8.940 -58.658 -9.297 1.00 51.64 356 THR A N 1
ATOM 2648 C CA . THR A 1 362 ? 9.280 -60.086 -9.251 1.00 52.96 356 THR A CA 1
ATOM 2649 C C . THR A 1 362 ? 10.499 -60.428 -10.115 1.00 51.36 356 THR A C 1
ATOM 2650 O O . THR A 1 362 ? 11.316 -61.264 -9.726 1.00 51.60 356 THR A O 1
ATOM 2654 N N . ALA A 1 363 ? 10.624 -59.763 -11.262 1.00 50.91 357 ALA A N 1
ATOM 2655 C CA . ALA A 1 363 ? 11.720 -60.013 -12.202 1.00 50.90 357 ALA A CA 1
ATOM 2656 C C . ALA A 1 363 ? 13.055 -59.384 -11.782 1.00 51.84 357 ALA A C 1
ATOM 2657 O O . ALA A 1 363 ? 14.069 -60.078 -11.714 1.00 52.39 357 ALA A O 1
ATOM 2659 N N . ARG A 1 364 ? 13.047 -58.082 -11.490 1.00 52.52 358 ARG A N 1
ATOM 2660 C CA . ARG A 1 364 ? 14.287 -57.308 -11.300 1.00 50.73 358 ARG A CA 1
ATOM 2661 C C . ARG A 1 364 ? 14.512 -56.772 -9.877 1.00 47.78 358 ARG A C 1
ATOM 2662 O O . ARG A 1 364 ? 15.542 -56.141 -9.600 1.00 48.31 358 ARG A O 1
ATOM 2670 N N . GLY A 1 365 ? 13.559 -57.031 -8.974 1.00 46.05 359 GLY A N 1
ATOM 2671 C CA . GLY A 1 365 ? 13.568 -56.478 -7.616 1.00 44.99 359 GLY A CA 1
ATOM 2672 C C . GLY A 1 365 ? 14.678 -56.928 -6.682 1.00 44.29 359 GLY A C 1
ATOM 2673 O O . GLY A 1 365 ? 14.967 -56.253 -5.682 1.00 45.77 359 GLY A O 1
ATOM 2674 N N . GLY A 1 366 ? 15.306 -58.064 -7.002 1.00 42.27 360 GLY A N 1
ATOM 2675 C CA . GLY A 1 366 ? 16.382 -58.635 -6.182 1.00 39.93 360 GLY A CA 1
ATOM 2676 C C . GLY A 1 366 ? 17.654 -57.806 -6.179 1.00 39.10 360 GLY A C 1
ATOM 2677 O O . GLY A 1 366 ? 18.566 -58.078 -5.400 1.00 40.13 360 GLY A O 1
ATOM 2678 N N . SER A 1 367 ? 17.714 -56.799 -7.044 1.00 37.93 361 SER A N 1
ATOM 2679 C CA . SER A 1 367 ? 18.798 -55.817 -7.046 1.00 37.93 361 SER A CA 1
ATOM 2680 C C . SER A 1 367 ? 18.438 -54.580 -6.212 1.00 37.59 361 SER A C 1
ATOM 2681 O O . SER A 1 367 ? 19.286 -53.699 -6.010 1.00 38.10 361 SER A O 1
ATOM 2684 N N . PHE A 1 368 ? 17.192 -54.522 -5.731 1.00 35.54 362 PHE A N 1
ATOM 2685 C CA . PHE A 1 368 ? 16.658 -53.276 -5.187 1.00 33.62 362 PHE A CA 1
ATOM 2686 C C . PHE A 1 368 ? 16.110 -53.327 -3.763 1.00 33.79 362 PHE A C 1
ATOM 2687 O O . PHE A 1 368 ? 15.770 -54.393 -3.250 1.00 33.88 362 PHE A O 1
ATOM 2695 N N . VAL A 1 369 ? 16.019 -52.152 -3.146 1.00 33.19 363 VAL A N 1
ATOM 2696 C CA . VAL A 1 369 ? 15.602 -51.986 -1.755 1.00 32.41 363 VAL A CA 1
ATOM 2697 C C . VAL A 1 369 ? 14.784 -50.702 -1.626 1.00 31.95 363 VAL A C 1
ATOM 2698 O O . VAL A 1 369 ? 15.061 -49.728 -2.328 1.00 32.88 363 VAL A O 1
ATOM 2702 N N . ARG A 1 370 ? 13.768 -50.721 -0.765 1.00 31.40 364 ARG A N 1
ATOM 2703 C CA . ARG A 1 370 ? 12.937 -49.536 -0.501 1.00 31.37 364 ARG A CA 1
ATOM 2704 C C . ARG A 1 370 ? 13.068 -49.083 0.950 1.00 31.58 364 ARG A C 1
ATOM 2705 O O . ARG A 1 370 ? 12.782 -49.846 1.871 1.00 31.12 364 ARG A O 1
ATOM 2713 N N . ILE A 1 371 ? 13.488 -47.833 1.128 1.00 31.81 365 ILE A N 1
ATOM 2714 C CA . ILE A 1 371 ? 13.695 -47.231 2.445 1.00 31.81 365 ILE A CA 1
ATOM 2715 C C . ILE A 1 371 ? 12.689 -46.101 2.657 1.00 32.22 365 ILE A C 1
ATOM 2716 O O . ILE A 1 371 ? 12.546 -45.219 1.811 1.00 32.24 365 ILE A O 1
ATOM 2721 N N . SER A 1 372 ? 11.996 -46.139 3.790 1.00 33.56 366 SER A N 1
ATOM 2722 C CA . SER A 1 372 ? 10.978 -45.144 4.140 1.00 33.64 366 SER A CA 1
ATOM 2723 C C . SER A 1 372 ? 11.530 -44.118 5.115 1.00 33.69 366 SER A C 1
ATOM 2724 O O . SER A 1 372 ? 12.190 -44.475 6.095 1.00 34.04 366 SER A O 1
ATOM 2727 N N . PHE A 1 373 ? 11.254 -42.844 4.839 1.00 33.78 367 PHE A N 1
ATOM 2728 C CA . PHE A 1 373 ? 11.734 -41.752 5.692 1.00 34.53 367 PHE A CA 1
ATOM 2729 C C . PHE A 1 373 ? 10.625 -40.916 6.345 1.00 36.07 367 PHE A C 1
ATOM 2730 O O . PHE A 1 373 ? 10.816 -39.733 6.631 1.00 36.54 367 PHE A O 1
ATOM 2738 N N . ALA A 1 374 ? 9.490 -41.559 6.611 1.00 38.17 368 ALA A N 1
ATOM 2739 C CA . ALA A 1 374 ? 8.325 -40.901 7.208 1.00 38.52 368 ALA A CA 1
ATOM 2740 C C . ALA A 1 374 ? 8.310 -40.906 8.745 1.00 39.15 368 ALA A C 1
ATOM 2741 O O . ALA A 1 374 ? 7.398 -40.350 9.361 1.00 40.49 368 ALA A O 1
ATOM 2743 N N . GLY A 1 375 ? 9.307 -41.534 9.354 1.00 39.46 369 GLY A N 1
ATOM 2744 C CA . GLY A 1 375 ? 9.422 -41.563 10.829 1.00 41.39 369 GLY A CA 1
ATOM 2745 C C . GLY A 1 375 ? 10.233 -40.381 11.360 1.00 43.45 369 GLY A C 1
ATOM 2746 O O . GLY A 1 375 ? 10.403 -39.383 10.655 1.00 42.75 369 GLY A O 1
ATOM 2747 N N . PRO A 1 376 ? 10.709 -40.471 12.625 1.00 44.79 370 PRO A N 1
ATOM 2748 C CA . PRO A 1 376 ? 11.572 -39.422 13.188 1.00 46.10 370 PRO A CA 1
ATOM 2749 C C . PRO A 1 376 ? 12.979 -39.403 12.570 1.00 48.59 370 PRO A C 1
ATOM 2750 O O . PRO A 1 376 ? 13.474 -40.446 12.127 1.00 50.33 370 PRO A O 1
ATOM 2754 N N . SER A 1 377 ? 13.607 -38.226 12.564 1.00 49.59 371 SER A N 1
ATOM 2755 C CA . SER A 1 377 ? 14.975 -38.036 12.052 1.00 48.77 371 SER A CA 1
ATOM 2756 C C . SER A 1 377 ? 16.021 -38.880 12.787 1.00 48.79 371 SER A C 1
ATOM 2757 O O . SER A 1 377 ? 16.987 -39.357 12.174 1.00 49.32 371 SER A O 1
ATOM 2760 N N . GLY A 1 378 ? 15.814 -39.057 14.093 1.00 48.54 372 GLY A N 1
ATOM 2761 C CA . GLY A 1 378 ? 16.623 -39.948 14.930 1.00 49.83 372 GLY A CA 1
ATOM 2762 C C . GLY A 1 378 ? 16.773 -41.332 14.328 1.00 51.22 372 GLY A C 1
ATOM 2763 O O . GLY A 1 378 ? 17.890 -41.845 14.223 1.00 52.41 372 GLY A O 1
ATOM 2764 N N . ASP A 1 379 ? 15.645 -41.915 13.915 1.00 52.85 373 ASP A N 1
ATOM 2765 C CA . ASP A 1 379 ? 15.603 -43.211 13.229 1.00 52.17 373 ASP A CA 1
ATOM 2766 C C . ASP A 1 379 ? 16.504 -43.242 11.993 1.00 49.93 373 ASP A C 1
ATOM 2767 O O . ASP A 1 379 ? 17.327 -44.149 11.857 1.00 49.79 373 ASP A O 1
ATOM 2772 N N . ILE A 1 380 ? 16.364 -42.243 11.124 1.00 48.36 374 ILE A N 1
ATOM 2773 C CA . ILE A 1 380 ? 17.212 -42.100 9.929 1.00 48.77 374 ILE A CA 1
ATOM 2774 C C . ILE A 1 380 ? 18.694 -42.047 10.321 1.00 49.46 374 ILE A C 1
ATOM 2775 O O . ILE A 1 380 ? 19.505 -42.821 9.797 1.00 49.43 374 ILE A O 1
ATOM 2780 N N . GLU A 1 381 ? 19.016 -41.151 11.257 1.00 49.34 375 GLU A N 1
ATOM 2781 C CA . GLU A 1 381 ? 20.392 -40.919 11.709 1.00 50.09 375 GLU A CA 1
ATOM 2782 C C . GLU A 1 381 ? 21.036 -42.160 12.321 1.00 48.24 375 GLU A C 1
ATOM 2783 O O . GLU A 1 381 ? 22.176 -42.497 11.979 1.00 48.06 375 GLU A O 1
ATOM 2789 N N . GLU A 1 382 ? 20.290 -42.838 13.197 1.00 47.44 376 GLU A N 1
ATOM 2790 C CA . GLU A 1 382 ? 20.739 -44.071 13.852 1.00 47.41 376 GLU A CA 1
ATOM 2791 C C . GLU A 1 382 ? 20.885 -45.217 12.864 1.00 47.41 376 GLU A C 1
ATOM 2792 O O . GLU A 1 382 ? 21.852 -45.989 12.925 1.00 47.92 376 GLU A O 1
ATOM 2798 N N . ALA A 1 383 ? 19.941 -45.297 11.924 1.00 46.44 377 ALA A N 1
ATOM 2799 C CA . ALA A 1 383 ? 19.968 -46.306 10.853 1.00 44.21 377 ALA A CA 1
ATOM 2800 C C . ALA A 1 383 ? 21.225 -46.146 10.005 1.00 43.23 377 ALA A C 1
ATOM 2801 O O . ALA A 1 383 ? 21.896 -47.128 9.704 1.00 42.66 377 ALA A O 1
ATOM 2803 N N . LEU A 1 384 ? 21.555 -44.902 9.647 1.00 43.18 378 LEU A N 1
ATOM 2804 C CA . LEU A 1 384 ? 22.754 -44.612 8.878 1.00 44.52 378 LEU A CA 1
ATOM 2805 C C . LEU A 1 384 ? 24.035 -45.023 9.597 1.00 46.21 378 LEU A C 1
ATOM 2806 O O . LEU A 1 384 ? 24.933 -45.553 8.951 1.00 46.42 378 LEU A O 1
ATOM 2811 N N . ARG A 1 385 ? 24.098 -44.803 10.914 1.00 45.51 379 ARG A N 1
ATOM 2812 C CA . ARG A 1 385 ? 25.237 -45.236 11.730 1.00 43.49 379 ARG A CA 1
ATOM 2813 C C . ARG A 1 385 ? 25.410 -46.751 11.704 1.00 42.73 379 ARG A C 1
ATOM 2814 O O . ARG A 1 385 ? 26.537 -47.245 11.578 1.00 42.85 379 ARG A O 1
ATOM 2822 N N . ARG A 1 386 ? 24.294 -47.472 11.799 1.00 42.44 380 ARG A N 1
ATOM 2823 C CA . ARG A 1 386 ? 24.311 -48.932 11.888 1.00 43.00 380 ARG A CA 1
ATOM 2824 C C . ARG A 1 386 ? 24.661 -49.614 10.565 1.00 44.20 380 ARG A C 1
ATOM 2825 O O . ARG A 1 386 ? 25.429 -50.581 10.568 1.00 44.78 380 ARG A O 1
ATOM 2833 N N . ILE A 1 387 ? 24.112 -49.105 9.456 1.00 43.45 381 ILE A N 1
ATOM 2834 C CA . ILE A 1 387 ? 24.396 -49.632 8.113 1.00 41.70 381 ILE A CA 1
ATOM 2835 C C . ILE A 1 387 ? 25.868 -49.384 7.751 1.00 42.13 381 ILE A C 1
ATOM 2836 O O . ILE A 1 387 ? 26.542 -50.284 7.240 1.00 42.82 381 ILE A O 1
ATOM 2841 N N . GLY A 1 388 ? 26.356 -48.176 8.054 1.00 42.10 382 GLY A N 1
ATOM 2842 C CA . GLY A 1 388 ? 27.753 -47.794 7.836 1.00 42.03 382 GLY A CA 1
ATOM 2843 C C . GLY A 1 388 ? 28.799 -48.687 8.484 1.00 42.25 382 GLY A C 1
ATOM 2844 O O . GLY A 1 388 ? 29.870 -48.888 7.911 1.00 43.29 382 GLY A O 1
ATOM 2845 N N . SER A 1 389 ? 28.492 -49.212 9.673 1.00 43.13 383 SER A N 1
ATOM 2846 C CA . SER A 1 389 ? 29.375 -50.142 10.390 1.00 44.47 383 SER A CA 1
ATOM 2847 C C . SER A 1 389 ? 29.251 -51.571 9.873 1.00 45.22 383 SER A C 1
ATOM 2848 O O . SER A 1 389 ? 30.222 -52.332 9.900 1.00 47.97 383 SER A O 1
ATOM 2851 N N . TRP A 1 390 ? 28.052 -51.921 9.409 1.00 44.18 384 TRP A N 1
ATOM 2852 C CA . TRP A 1 390 ? 27.698 -53.288 9.029 1.00 43.81 384 TRP A CA 1
ATOM 2853 C C . TRP A 1 390 ? 28.057 -53.626 7.579 1.00 44.02 384 TRP A C 1
ATOM 2854 O O . TRP A 1 390 ? 28.579 -54.717 7.313 1.00 44.91 384 TRP A O 1
ATOM 2865 N N . LEU A 1 391 ? 27.783 -52.693 6.663 1.00 42.63 385 LEU A N 1
ATOM 2866 C CA . LEU A 1 391 ? 27.924 -52.920 5.217 1.00 43.35 385 LEU A CA 1
ATOM 2867 C C . LEU A 1 391 ? 29.333 -53.303 4.704 1.00 44.42 385 LEU A C 1
ATOM 2868 O O . LEU A 1 391 ? 29.431 -54.221 3.885 1.00 44.24 385 LEU A O 1
ATOM 2873 N N . PRO A 1 392 ? 30.411 -52.610 5.171 1.00 46.39 386 PRO A N 1
ATOM 2874 C CA . PRO A 1 392 ? 31.744 -52.931 4.611 1.00 45.43 386 PRO A CA 1
ATOM 2875 C C . PRO A 1 392 ? 32.219 -54.369 4.868 1.00 45.14 386 PRO A C 1
ATOM 2876 O O . PRO A 1 392 ? 33.050 -54.871 4.112 1.00 46.07 386 PRO A O 1
ATOM 2880 N N . SER A 1 393 ? 31.688 -55.017 5.908 1.00 45.68 387 SER A N 1
ATOM 2881 C CA . SER A 1 393 ? 32.031 -56.401 6.215 1.00 47.13 387 SER A CA 1
ATOM 2882 C C . SER A 1 393 ? 31.041 -57.432 5.634 1.00 49.48 387 SER A C 1
ATOM 2883 O O . SER A 1 393 ? 30.970 -58.561 6.136 1.00 49.84 387 SER A O 1
ATOM 2886 N N . GLN A 1 394 ? 30.303 -57.081 4.580 1.00 53.61 388 GLN A N 1
ATOM 2887 C CA . GLN A 1 394 ? 29.316 -58.011 4.001 1.00 55.49 388 GLN A CA 1
ATOM 2888 C C . GLN A 1 394 ? 29.829 -58.855 2.838 1.00 57.37 388 GLN A C 1
ATOM 2889 O O . GLN A 1 394 ? 30.549 -58.361 1.975 1.00 61.29 388 GLN A O 1
ATOM 2895 N N . THR B 1 8 ? -15.392 -45.510 -29.763 1.00 81.72 2 THR B N 1
ATOM 2896 C CA . THR B 1 8 ? -16.429 -45.861 -28.756 1.00 85.31 2 THR B CA 1
ATOM 2897 C C . THR B 1 8 ? -15.839 -45.777 -27.353 1.00 86.91 2 THR B C 1
ATOM 2898 O O . THR B 1 8 ? -14.822 -46.422 -27.067 1.00 86.66 2 THR B O 1
ATOM 2899 N N . ASP B 1 9 ? -16.469 -44.958 -26.507 1.00 85.56 3 ASP B N 1
ATOM 2900 C CA . ASP B 1 9 ? -16.085 -44.824 -25.091 1.00 82.62 3 ASP B CA 1
ATOM 2901 C C . ASP B 1 9 ? -16.548 -46.076 -24.328 1.00 80.08 3 ASP B C 1
ATOM 2902 O O . ASP B 1 9 ? -17.748 -46.352 -24.284 1.00 81.04 3 ASP B O 1
ATOM 2907 N N . ARG B 1 10 ? -15.599 -46.824 -23.761 1.00 74.60 4 ARG B N 1
ATOM 2908 C CA . ARG B 1 10 ? -15.876 -48.161 -23.241 1.00 69.40 4 ARG B CA 1
ATOM 2909 C C . ARG B 1 10 ? -16.328 -48.167 -21.780 1.00 65.33 4 ARG B C 1
ATOM 2910 O O . ARG B 1 10 ? -15.675 -47.580 -20.914 1.00 66.68 4 ARG B O 1
ATOM 2912 N N . VAL B 1 11 ? -17.455 -48.836 -21.541 1.00 59.04 5 VAL B N 1
ATOM 2913 C CA . VAL B 1 11 ? -17.912 -49.214 -20.200 1.00 54.88 5 VAL B CA 1
ATOM 2914 C C . VAL B 1 11 ? -17.965 -50.744 -20.191 1.00 53.84 5 VAL B C 1
ATOM 2915 O O . VAL B 1 11 ? -18.459 -51.351 -21.145 1.00 54.58 5 VAL B O 1
ATOM 2919 N N . ALA B 1 12 ? -17.436 -51.352 -19.131 1.00 53.20 6 ALA B N 1
ATOM 2920 C CA . ALA B 1 12 ? -17.441 -52.808 -18.972 1.00 54.10 6 ALA B CA 1
ATOM 2921 C C . ALA B 1 12 ? -18.860 -53.371 -18.946 1.00 54.58 6 ALA B C 1
ATOM 2922 O O . ALA B 1 12 ? -19.767 -52.743 -18.399 1.00 54.27 6 ALA B O 1
ATOM 2924 N N . LEU B 1 13 ? -19.038 -54.538 -19.562 1.00 56.60 7 LEU B N 1
ATOM 2925 C CA . LEU B 1 13 ? -20.334 -55.226 -19.603 1.00 59.84 7 LEU B CA 1
ATOM 2926 C C . LEU B 1 13 ? -20.768 -55.701 -18.216 1.00 59.66 7 LEU B C 1
ATOM 2927 O O . LEU B 1 13 ? -21.943 -55.586 -17.857 1.00 58.74 7 LEU B O 1
ATOM 2932 N N . ARG B 1 14 ? -19.806 -56.209 -17.446 1.00 60.13 8 ARG B N 1
ATOM 2933 C CA . ARG B 1 14 ? -20.017 -56.661 -16.060 1.00 58.70 8 ARG B CA 1
ATOM 2934 C C . ARG B 1 14 ? -20.437 -55.534 -15.110 1.00 59.31 8 ARG B C 1
ATOM 2935 O O . ARG B 1 14 ? -21.102 -55.786 -14.100 1.00 58.73 8 ARG B O 1
ATOM 2943 N N . ALA B 1 15 ? -20.038 -54.303 -15.444 1.00 60.59 9 ALA B N 1
ATOM 2944 C CA . ALA B 1 15 ? -20.425 -53.102 -14.703 1.00 63.94 9 ALA B CA 1
ATOM 2945 C C . ALA B 1 15 ? -21.911 -52.782 -14.861 1.00 67.95 9 ALA B C 1
ATOM 2946 O O . ALA B 1 15 ? -22.518 -52.187 -13.970 1.00 64.72 9 ALA B O 1
ATOM 2948 N N . GLY B 1 16 ? -22.486 -53.184 -15.998 1.00 73.48 10 GLY B N 1
ATOM 2949 C CA . GLY B 1 16 ? -23.897 -52.966 -16.305 1.00 77.64 10 GLY B CA 1
ATOM 2950 C C . GLY B 1 16 ? -24.813 -53.866 -15.495 1.00 81.96 10 GLY B C 1
ATOM 2951 O O . GLY B 1 16 ? -25.527 -54.702 -16.058 1.00 84.60 10 GLY B O 1
ATOM 2952 N N . VAL B 1 17 ? -24.778 -53.696 -14.172 1.00 85.02 11 VAL B N 1
ATOM 2953 C CA . VAL B 1 17 ? -25.657 -54.391 -13.245 1.00 91.93 11 VAL B CA 1
ATOM 2954 C C . VAL B 1 17 ? -26.776 -53.437 -12.797 1.00 96.39 11 VAL B C 1
ATOM 2955 O O . VAL B 1 17 ? -26.641 -52.208 -12.939 1.00 95.86 11 VAL B O 1
ATOM 2956 N N . PRO B 1 18 ? -27.895 -53.989 -12.262 1.00 102.75 12 PRO B N 1
ATOM 2957 C CA . PRO B 1 18 ? -28.907 -53.134 -11.623 1.00 108.72 12 PRO B CA 1
ATOM 2958 C C . PRO B 1 18 ? -28.333 -52.357 -10.432 1.00 114.30 12 PRO B C 1
ATOM 2959 O O . PRO B 1 18 ? -27.408 -52.853 -9.776 1.00 114.68 12 PRO B O 1
ATOM 2963 N N . PRO B 1 19 ? -28.855 -51.137 -10.163 1.00 117.30 13 PRO B N 1
ATOM 2964 C CA . PRO B 1 19 ? -28.474 -50.429 -8.929 1.00 117.91 13 PRO B CA 1
ATOM 2965 C C . PRO B 1 19 ? -29.030 -51.090 -7.661 1.00 118.58 13 PRO B C 1
ATOM 2966 O O . PRO B 1 19 ? -29.928 -51.944 -7.739 1.00 120.85 13 PRO B O 1
ATOM 2970 N N . PHE B 1 20 ? -28.497 -50.703 -6.501 1.00 116.22 14 PHE B N 1
ATOM 2971 C CA . PHE B 1 20 ? -29.061 -51.078 -5.210 1.00 113.28 14 PHE B CA 1
ATOM 2972 C C . PHE B 1 20 ? -30.248 -50.125 -5.078 1.00 114.97 14 PHE B C 1
ATOM 2973 O O . PHE B 1 20 ? -30.076 -48.971 -4.696 1.00 116.44 14 PHE B O 1
ATOM 2981 N N . TYR B 1 21 ? -31.432 -50.586 -5.498 1.00 115.57 15 TYR B N 1
ATOM 2982 C CA . TYR B 1 21 ? -32.565 -49.676 -5.678 1.00 116.48 15 TYR B CA 1
ATOM 2983 C C . TYR B 1 21 ? -33.168 -49.146 -4.391 1.00 118.72 15 TYR B C 1
ATOM 2984 O O . TYR B 1 21 ? -33.915 -48.166 -4.419 1.00 121.11 15 TYR B O 1
ATOM 2993 N N . VAL B 1 22 ? -32.832 -49.779 -3.269 1.00 118.28 16 VAL B N 1
ATOM 2994 C CA . VAL B 1 22 ? -33.217 -49.298 -1.938 1.00 116.01 16 VAL B CA 1
ATOM 2995 C C . VAL B 1 22 ? -32.769 -47.847 -1.724 1.00 116.25 16 VAL B C 1
ATOM 2996 O O . VAL B 1 22 ? -33.523 -47.039 -1.188 1.00 114.17 16 VAL B O 1
ATOM 2997 N N . MET B 1 23 ? -31.553 -47.531 -2.177 1.00 115.19 17 MET B N 1
ATOM 2998 C CA . MET B 1 23 ? -31.033 -46.161 -2.213 1.00 114.74 17 MET B CA 1
ATOM 2999 C C . MET B 1 23 ? -31.875 -45.202 -3.057 1.00 113.82 17 MET B C 1
ATOM 3000 O O . MET B 1 23 ? -32.062 -44.057 -2.648 1.00 112.18 17 MET B O 1
ATOM 3001 N N . ASP B 1 24 ? -32.368 -45.674 -4.208 1.00 113.61 18 ASP B N 1
ATOM 3002 C CA . ASP B 1 24 ? -33.189 -44.872 -5.138 1.00 109.84 18 ASP B CA 1
ATOM 3003 C C . ASP B 1 24 ? -34.510 -44.398 -4.524 1.00 106.16 18 ASP B C 1
ATOM 3004 O O . ASP B 1 24 ? -34.942 -43.260 -4.756 1.00 101.50 18 ASP B O 1
ATOM 3009 N N . VAL B 1 25 ? -35.138 -45.280 -3.742 1.00 103.17 19 VAL B N 1
ATOM 3010 C CA . VAL B 1 25 ? -36.347 -44.951 -2.986 1.00 103.64 19 VAL B CA 1
ATOM 3011 C C . VAL B 1 25 ? -36.045 -43.904 -1.910 1.00 105.77 19 VAL B C 1
ATOM 3012 O O . VAL B 1 25 ? -36.847 -42.990 -1.692 1.00 105.54 19 VAL B O 1
ATOM 3013 N N . TRP B 1 26 ? -34.877 -44.029 -1.274 1.00 106.94 20 TRP B N 1
ATOM 3014 C CA . TRP B 1 26 ? -34.423 -43.084 -0.241 1.00 106.00 20 TRP B CA 1
ATOM 3015 C C . TRP B 1 26 ? -34.274 -41.658 -0.779 1.00 101.28 20 TRP B C 1
ATOM 3016 O O . TRP B 1 26 ? -34.582 -40.701 -0.077 1.00 97.08 20 TRP B O 1
ATOM 3027 N N . LEU B 1 27 ? -33.818 -41.541 -2.027 1.00 99.71 21 LEU B N 1
ATOM 3028 C CA . LEU B 1 27 ? -33.746 -40.263 -2.744 1.00 97.25 21 LEU B CA 1
ATOM 3029 C C . LEU B 1 27 ? -35.129 -39.656 -2.963 1.00 93.91 21 LEU B C 1
ATOM 3030 O O . LEU B 1 27 ? -35.326 -38.455 -2.733 1.00 94.08 21 LEU B O 1
ATOM 3031 N N . ALA B 1 28 ? -36.078 -40.494 -3.390 1.00 92.98 22 ALA B N 1
ATOM 3032 C CA . ALA B 1 28 ? -37.467 -40.080 -3.634 1.00 89.22 22 ALA B CA 1
ATOM 3033 C C . ALA B 1 28 ? -38.139 -39.528 -2.372 1.00 84.84 22 ALA B C 1
ATOM 3034 O O . ALA B 1 28 ? -38.833 -38.503 -2.427 1.00 78.72 22 ALA B O 1
ATOM 3035 N N . ALA B 1 29 ? -37.912 -40.210 -1.247 1.00 83.11 23 ALA B N 1
ATOM 3036 C CA . ALA B 1 29 ? -38.414 -39.793 0.063 1.00 82.28 23 ALA B CA 1
ATOM 3037 C C . ALA B 1 29 ? -37.868 -38.427 0.472 1.00 84.52 23 ALA B C 1
ATOM 3038 O O . ALA B 1 29 ? -38.624 -37.572 0.928 1.00 84.31 23 ALA B O 1
ATOM 3040 N N . ALA B 1 30 ? -36.560 -38.234 0.276 1.00 84.90 24 ALA B N 1
ATOM 3041 C CA . ALA B 1 30 ? -35.857 -36.987 0.613 1.00 82.94 24 ALA B CA 1
ATOM 3042 C C . ALA B 1 30 ? -36.468 -35.756 -0.043 1.00 82.21 24 ALA B C 1
ATOM 3043 O O . ALA B 1 30 ? -36.597 -34.714 0.605 1.00 85.20 24 ALA B O 1
ATOM 3044 N N . GLU B 1 31 ? -36.857 -35.893 -1.314 1.00 81.22 25 GLU B N 1
ATOM 3045 C CA . GLU B 1 31 ? -37.511 -34.823 -2.082 1.00 81.12 25 GLU B CA 1
ATOM 3046 C C . GLU B 1 31 ? -38.852 -34.386 -1.472 1.00 81.01 25 GLU B C 1
ATOM 3047 O O . GLU B 1 31 ? -39.165 -33.190 -1.463 1.00 83.74 25 GLU B O 1
ATOM 3053 N N . ARG B 1 32 ? -39.617 -35.353 -0.957 1.00 80.23 26 ARG B N 1
ATOM 3054 C CA . ARG B 1 32 ? -40.915 -35.089 -0.318 1.00 77.04 26 ARG B CA 1
ATOM 3055 C C . ARG B 1 32 ? -40.793 -34.181 0.917 1.00 78.58 26 ARG B C 1
ATOM 3056 O O . ARG B 1 32 ? -41.622 -33.294 1.121 1.00 78.14 26 ARG B O 1
ATOM 3064 N N . GLN B 1 33 ? -39.751 -34.390 1.724 1.00 77.46 27 GLN B N 1
ATOM 3065 C CA . GLN B 1 33 ? -39.487 -33.541 2.887 1.00 75.34 27 GLN B CA 1
ATOM 3066 C C . GLN B 1 33 ? -39.107 -32.111 2.489 1.00 76.36 27 GLN B C 1
ATOM 3067 O O . GLN B 1 33 ? -39.618 -31.161 3.077 1.00 75.53 27 GLN B O 1
ATOM 3073 N N . ARG B 1 34 ? -38.254 -31.972 1.472 1.00 77.30 28 ARG B N 1
ATOM 3074 C CA . ARG B 1 34 ? -37.847 -30.660 0.948 1.00 78.39 28 ARG B CA 1
ATOM 3075 C C . ARG B 1 34 ? -39.003 -29.872 0.306 1.00 77.96 28 ARG B C 1
ATOM 3076 O O . ARG B 1 34 ? -39.105 -28.657 0.503 1.00 79.05 28 ARG B O 1
ATOM 3078 N N . THR B 1 35 ? -39.868 -30.568 -0.438 1.00 76.31 29 THR B N 1
ATOM 3079 C CA . THR B 1 35 ? -40.986 -29.936 -1.157 1.00 74.18 29 THR B CA 1
ATOM 3080 C C . THR B 1 35 ? -42.294 -29.824 -0.356 1.00 70.57 29 THR B C 1
ATOM 3081 O O . THR B 1 35 ? -43.007 -28.828 -0.481 1.00 72.09 29 THR B O 1
ATOM 3085 N N . HIS B 1 36 ? -42.591 -30.826 0.468 1.00 67.88 30 HIS B N 1
ATOM 3086 C CA . HIS B 1 36 ? -43.875 -30.916 1.186 1.00 67.52 30 HIS B CA 1
ATOM 3087 C C . HIS B 1 36 ? -43.739 -30.918 2.712 1.00 66.82 30 HIS B C 1
ATOM 3088 O O . HIS B 1 36 ? -44.579 -30.342 3.407 1.00 65.53 30 HIS B O 1
ATOM 3095 N N . GLY B 1 37 ? -42.696 -31.580 3.218 1.00 66.76 31 GLY B N 1
ATOM 3096 C CA . GLY B 1 37 ? -42.402 -31.633 4.658 1.00 65.92 31 GLY B CA 1
ATOM 3097 C C . GLY B 1 37 ? -43.284 -32.531 5.508 1.00 66.33 31 GLY B C 1
ATOM 3098 O O . GLY B 1 37 ? -43.276 -32.421 6.740 1.00 65.81 31 GLY B O 1
ATOM 3099 N N . ASP B 1 38 ? -44.025 -33.422 4.849 1.00 64.34 32 ASP B N 1
ATOM 3100 C CA . ASP B 1 38 ? -44.959 -34.333 5.513 1.00 62.64 32 ASP B CA 1
ATOM 3101 C C . ASP B 1 38 ? -44.503 -35.798 5.471 1.00 60.86 32 ASP B C 1
ATOM 3102 O O . ASP B 1 38 ? -45.322 -36.699 5.561 1.00 60.80 32 ASP B O 1
ATOM 3107 N N . LEU B 1 39 ? -43.195 -36.019 5.345 1.00 58.35 33 LEU B N 1
ATOM 3108 C CA . LEU B 1 39 ? -42.644 -37.358 5.155 1.00 56.14 33 LEU B CA 1
ATOM 3109 C C . LEU B 1 39 ? -42.731 -38.239 6.403 1.00 54.48 33 LEU B C 1
ATOM 3110 O O . LEU B 1 39 ? -42.231 -37.877 7.475 1.00 56.23 33 LEU B O 1
ATOM 3115 N N . VAL B 1 40 ? -43.384 -39.386 6.233 1.00 51.67 34 VAL B N 1
ATOM 3116 C CA . VAL B 1 40 ? -43.264 -40.512 7.153 1.00 49.89 34 VAL B CA 1
ATOM 3117 C C . VAL B 1 40 ? -42.486 -41.583 6.395 1.00 48.10 34 VAL B C 1
ATOM 3118 O O . VAL B 1 40 ? -42.946 -42.063 5.356 1.00 46.44 34 VAL B O 1
ATOM 3122 N N . ASN B 1 41 ? -41.307 -41.933 6.903 1.00 47.05 35 ASN B N 1
ATOM 3123 C CA . ASN B 1 41 ? -40.421 -42.874 6.218 1.00 47.48 35 ASN B CA 1
ATOM 3124 C C . ASN B 1 41 ? -40.416 -44.266 6.842 1.00 48.25 35 ASN B C 1
ATOM 3125 O O . ASN B 1 41 ? -39.940 -44.464 7.965 1.00 48.27 35 ASN B O 1
ATOM 3130 N N . LEU B 1 42 ? -40.933 -45.225 6.074 1.00 47.63 36 LEU B N 1
ATOM 3131 C CA . LEU B 1 42 ? -40.929 -46.641 6.450 1.00 46.85 36 LEU B CA 1
ATOM 3132 C C . LEU B 1 42 ? -40.224 -47.471 5.371 1.00 46.44 36 LEU B C 1
ATOM 3133 O O . LEU B 1 42 ? -40.487 -48.667 5.215 1.00 46.00 36 LEU B O 1
ATOM 3138 N N . SER B 1 43 ? -39.319 -46.819 4.636 1.00 45.50 37 SER B N 1
ATOM 3139 C CA . SER B 1 43 ? -38.610 -47.427 3.510 1.00 44.38 37 SER B CA 1
ATOM 3140 C C . SER B 1 43 ? -37.123 -47.701 3.787 1.00 45.50 37 SER B C 1
ATOM 3141 O O . SER B 1 43 ? -36.417 -48.236 2.920 1.00 46.58 37 SER B O 1
ATOM 3144 N N . ALA B 1 44 ? -36.655 -47.333 4.981 1.00 45.94 38 ALA B N 1
ATOM 3145 C CA . ALA B 1 44 ? -35.232 -47.433 5.339 1.00 46.17 38 ALA B CA 1
ATOM 3146 C C . ALA B 1 44 ? -34.754 -48.864 5.586 1.00 46.43 38 ALA B C 1
ATOM 3147 O O . ALA B 1 44 ? -35.495 -49.683 6.117 1.00 45.12 38 ALA B O 1
ATOM 3149 N N . GLY B 1 45 ? -33.516 -49.147 5.191 1.00 48.12 39 GLY B N 1
ATOM 3150 C CA . GLY B 1 45 ? -32.881 -50.447 5.418 1.00 46.94 39 GLY B CA 1
ATOM 3151 C C . GLY B 1 45 ? -31.846 -50.383 6.525 1.00 47.68 39 GLY B C 1
ATOM 3152 O O . GLY B 1 45 ? -30.839 -51.095 6.487 1.00 48.80 39 GLY B O 1
ATOM 3153 N N . GLN B 1 46 ? -32.107 -49.530 7.514 1.00 47.09 40 GLN B N 1
ATOM 3154 C CA . GLN B 1 46 ? -31.175 -49.264 8.604 1.00 47.15 40 GLN B CA 1
ATOM 3155 C C . GLN B 1 46 ? -31.910 -48.835 9.879 1.00 46.35 40 GLN B C 1
ATOM 3156 O O . GLN B 1 46 ? -33.032 -48.331 9.791 1.00 47.25 40 GLN B O 1
ATOM 3162 N N . PRO B 1 47 ? -31.284 -49.035 11.061 1.00 44.82 41 PRO B N 1
ATOM 3163 C CA . PRO B 1 47 ? -31.851 -48.495 12.300 1.00 44.11 41 PRO B CA 1
ATOM 3164 C C . PRO B 1 47 ? -31.861 -46.970 12.318 1.00 42.92 41 PRO B C 1
ATOM 3165 O O . PRO B 1 47 ? -31.020 -46.335 11.677 1.00 43.03 41 PRO B O 1
ATOM 3169 N N . SER B 1 48 ? -32.825 -46.402 13.037 1.00 42.71 42 SER B N 1
ATOM 3170 C CA . SER B 1 48 ? -32.881 -44.959 13.262 1.00 42.77 42 SER B CA 1
ATOM 3171 C C . SER B 1 48 ? -31.926 -44.539 14.382 1.00 41.93 42 SER B C 1
ATOM 3172 O O . SER B 1 48 ? -31.489 -43.387 14.432 1.00 43.00 42 SER B O 1
ATOM 3175 N N . ALA B 1 49 ? -31.612 -45.481 15.271 1.00 40.97 43 ALA B N 1
ATOM 3176 C CA . ALA B 1 49 ? -30.617 -45.284 16.327 1.00 39.98 43 ALA B CA 1
ATOM 3177 C C . ALA B 1 49 ? -29.191 -45.366 15.782 1.00 39.43 43 ALA B C 1
ATOM 3178 O O . ALA B 1 49 ? -28.943 -46.017 14.762 1.00 39.71 43 ALA B O 1
ATOM 3180 N N . GLY B 1 50 ? -28.267 -44.694 16.465 1.00 39.39 44 GLY B N 1
ATOM 3181 C CA . GLY B 1 50 ? -26.843 -44.784 16.162 1.00 37.42 44 GLY B CA 1
ATOM 3182 C C . GLY B 1 50 ? -26.143 -45.813 17.033 1.00 36.99 44 GLY B C 1
ATOM 3183 O O . GLY B 1 50 ? -26.792 -46.617 17.710 1.00 36.77 44 GLY B O 1
ATOM 3184 N N . ALA B 1 51 ? -24.810 -45.771 17.015 1.00 36.44 45 ALA B N 1
ATOM 3185 C CA . ALA B 1 51 ? -23.958 -46.668 17.800 1.00 34.81 45 ALA B CA 1
ATOM 3186 C C . ALA B 1 51 ? -24.220 -46.519 19.303 1.00 34.58 45 ALA B C 1
ATOM 3187 O O . ALA B 1 51 ? -24.571 -45.426 19.752 1.00 34.67 45 ALA B O 1
ATOM 3189 N N . PRO B 1 52 ? -24.063 -47.614 20.088 1.00 34.45 46 PRO B N 1
ATOM 3190 C CA . PRO B 1 52 ? -24.242 -47.490 21.534 1.00 34.24 46 PRO B CA 1
ATOM 3191 C C . PRO B 1 52 ? -23.179 -46.583 22.149 1.00 35.53 46 PRO B C 1
ATOM 3192 O O . PRO B 1 52 ? -22.069 -46.478 21.613 1.00 36.57 46 PRO B O 1
ATOM 3196 N N . GLU B 1 53 ? -23.525 -45.941 23.262 1.00 35.58 47 GLU B N 1
ATOM 3197 C CA . GLU B 1 53 ? -22.637 -44.974 23.916 1.00 36.24 47 GLU B CA 1
ATOM 3198 C C . GLU B 1 53 ? -21.240 -45.498 24.313 1.00 36.26 47 GLU B C 1
ATOM 3199 O O . GLU B 1 53 ? -20.270 -44.744 24.181 1.00 37.01 47 GLU B O 1
ATOM 3205 N N . PRO B 1 54 ? -21.122 -46.774 24.777 1.00 35.81 48 PRO B N 1
ATOM 3206 C CA . PRO B 1 54 ? -19.764 -47.300 25.015 1.00 35.60 48 PRO B CA 1
ATOM 3207 C C . PRO B 1 54 ? -18.887 -47.376 23.766 1.00 35.91 48 PRO B C 1
ATOM 3208 O O . PRO B 1 54 ? -17.670 -47.171 23.863 1.00 37.22 48 PRO B O 1
ATOM 3212 N N . VAL B 1 55 ? -19.505 -47.657 22.616 1.00 35.25 49 VAL B N 1
ATOM 3213 C CA . VAL B 1 55 ? -18.809 -47.687 21.326 1.00 34.61 49 VAL B CA 1
ATOM 3214 C C . VAL B 1 55 ? -18.333 -46.275 20.964 1.00 34.38 49 VAL B C 1
ATOM 3215 O O . VAL B 1 55 ? -17.169 -46.082 20.603 1.00 34.97 49 VAL B O 1
ATOM 3219 N N . ARG B 1 56 ? -19.229 -45.298 21.098 1.00 33.62 50 ARG B N 1
ATOM 3220 C CA . ARG B 1 56 ? -18.908 -43.892 20.824 1.00 33.90 50 ARG B CA 1
ATOM 3221 C C . ARG B 1 56 ? -17.818 -43.355 21.755 1.00 34.21 50 ARG B C 1
ATOM 3222 O O . ARG B 1 56 ? -16.931 -42.618 21.310 1.00 34.65 50 ARG B O 1
ATOM 3230 N N . ALA B 1 57 ? -17.888 -43.741 23.033 1.00 33.58 51 ALA B N 1
ATOM 3231 C CA . ALA B 1 57 ? -16.892 -43.360 24.035 1.00 33.41 51 ALA B CA 1
ATOM 3232 C C . ALA B 1 57 ? -15.506 -43.916 23.719 1.00 33.94 51 ALA B C 1
ATOM 3233 O O . ALA B 1 57 ? -14.503 -43.210 23.872 1.00 33.22 51 ALA B O 1
ATOM 3235 N N . ALA B 1 58 ? -15.465 -45.174 23.274 1.00 34.32 52 ALA B N 1
ATOM 3236 C CA . ALA B 1 58 ? -14.216 -45.831 22.894 1.00 33.87 52 ALA B CA 1
ATOM 3237 C C . ALA B 1 58 ? -13.571 -45.156 21.682 1.00 34.01 52 ALA B C 1
ATOM 3238 O O . ALA B 1 58 ? -12.350 -45.003 21.643 1.00 34.94 52 ALA B O 1
ATOM 3240 N N . ALA B 1 59 ? -14.395 -44.743 20.716 1.00 32.99 53 ALA B N 1
ATOM 3241 C CA . ALA B 1 59 ? -13.924 -44.013 19.537 1.00 33.24 53 ALA B CA 1
ATOM 3242 C C . ALA B 1 59 ? -13.384 -42.628 19.908 1.00 33.50 53 ALA B C 1
ATOM 3243 O O . ALA B 1 59 ? -12.327 -42.219 19.424 1.00 33.55 53 ALA B O 1
ATOM 3245 N N . ALA B 1 60 ? -14.112 -41.927 20.778 1.00 33.07 54 ALA B N 1
ATOM 3246 C CA . ALA B 1 60 ? -13.723 -40.606 21.272 1.00 34.08 54 ALA B CA 1
ATOM 3247 C C . ALA B 1 60 ? -12.372 -40.626 21.992 1.00 35.01 54 ALA B C 1
ATOM 3248 O O . ALA B 1 60 ? -11.547 -39.726 21.794 1.00 36.37 54 ALA B O 1
ATOM 3250 N N . ALA B 1 61 ? -12.157 -41.663 22.806 1.00 35.91 55 ALA B N 1
ATOM 3251 C CA . ALA B 1 61 ? -10.888 -41.885 23.503 1.00 35.93 55 ALA B CA 1
ATOM 3252 C C . ALA B 1 61 ? -9.753 -42.263 22.538 1.00 36.40 55 ALA B C 1
ATOM 3253 O O . ALA B 1 61 ? -8.622 -41.775 22.684 1.00 36.45 55 ALA B O 1
ATOM 3255 N N . ALA B 1 62 ? -10.072 -43.110 21.554 1.00 36.33 56 ALA B N 1
ATOM 3256 C CA . ALA B 1 62 ? -9.105 -43.569 20.552 1.00 37.34 56 ALA B CA 1
ATOM 3257 C C . ALA B 1 62 ? -8.558 -42.437 19.679 1.00 38.37 56 ALA B C 1
ATOM 3258 O O . ALA B 1 62 ? -7.396 -42.480 19.270 1.00 39.08 56 ALA B O 1
ATOM 3260 N N . LEU B 1 63 ? -9.392 -41.429 19.411 1.00 39.39 57 LEU B N 1
ATOM 3261 C CA . LEU B 1 63 ? -8.976 -40.233 18.668 1.00 39.63 57 LEU B CA 1
ATOM 3262 C C . LEU B 1 63 ? -7.853 -39.450 19.365 1.00 40.28 57 LEU B C 1
ATOM 3263 O O . LEU B 1 63 ? -7.077 -38.748 18.709 1.00 39.37 57 LEU B O 1
ATOM 3268 N N . HIS B 1 64 ? -7.777 -39.592 20.690 1.00 39.95 58 HIS B N 1
ATOM 3269 C CA . HIS B 1 64 ? -6.719 -39.003 21.497 1.00 39.87 58 HIS B CA 1
ATOM 3270 C C . HIS B 1 64 ? -5.533 -39.952 21.712 1.00 40.32 58 HIS B C 1
ATOM 3271 O O . HIS B 1 64 ? -4.378 -39.522 21.660 1.00 40.16 58 HIS B O 1
ATOM 3278 N N . LEU B 1 65 ? -5.827 -41.232 21.932 1.00 39.63 59 LEU B N 1
ATOM 3279 C CA . LEU B 1 65 ? -4.811 -42.212 22.342 1.00 39.31 59 LEU B CA 1
ATOM 3280 C C . LEU B 1 65 ? -4.152 -43.020 21.221 1.00 39.72 59 LEU B C 1
ATOM 3281 O O . LEU B 1 65 ? -3.049 -43.543 21.402 1.00 38.73 59 LEU B O 1
ATOM 3286 N N . ASN B 1 66 ? -4.821 -43.120 20.075 1.00 39.96 60 ASN B N 1
ATOM 3287 C CA . ASN B 1 66 ? -4.345 -43.954 18.976 1.00 41.15 60 ASN B CA 1
ATOM 3288 C C . ASN B 1 66 ? -4.056 -43.154 17.706 1.00 41.35 60 ASN B C 1
ATOM 3289 O O . ASN B 1 66 ? -4.811 -42.248 17.340 1.00 41.62 60 ASN B O 1
ATOM 3294 N N . GLN B 1 67 ? -2.954 -43.517 17.049 1.00 42.70 61 GLN B N 1
ATOM 3295 C CA . GLN B 1 67 ? -2.511 -42.938 15.772 1.00 43.04 61 GLN B CA 1
ATOM 3296 C C . GLN B 1 67 ? -3.539 -43.172 14.656 1.00 40.68 61 GLN B C 1
ATOM 3297 O O . GLN B 1 67 ? -3.678 -42.346 13.748 1.00 40.97 61 GLN B O 1
ATOM 3303 N N . LEU B 1 68 ? -4.254 -44.293 14.754 1.00 37.84 62 LEU B N 1
ATOM 3304 C CA . LEU B 1 68 ? -5.205 -44.762 13.742 1.00 36.92 62 LEU B CA 1
ATOM 3305 C C . LEU B 1 68 ? -4.538 -44.997 12.386 1.00 36.87 62 LEU B C 1
ATOM 3306 O O . LEU B 1 68 ? -5.035 -44.560 11.343 1.00 36.89 62 LEU B O 1
ATOM 3311 N N . GLY B 1 69 ? -3.394 -45.679 12.425 1.00 36.29 63 GLY B N 1
ATOM 3312 C CA . GLY B 1 69 ? -2.745 -46.197 11.218 1.00 34.50 63 GLY B CA 1
ATOM 3313 C C . GLY B 1 69 ? -3.436 -47.473 10.764 1.00 33.54 63 GLY B C 1
ATOM 3314 O O . GLY B 1 69 ? -4.437 -47.886 11.357 1.00 33.72 63 GLY B O 1
ATOM 3315 N N . TYR B 1 70 ? -2.905 -48.098 9.716 1.00 32.67 64 TYR B N 1
ATOM 3316 C CA . TYR B 1 70 ? -3.380 -49.406 9.261 1.00 31.59 64 TYR B CA 1
ATOM 3317 C C . TYR B 1 70 ? -3.233 -50.443 10.368 1.00 31.54 64 TYR B C 1
ATOM 3318 O O . TYR B 1 70 ? -2.195 -50.509 11.031 1.00 31.57 64 TYR B O 1
ATOM 3327 N N . SER B 1 71 ? -4.280 -51.234 10.571 1.00 31.07 65 SER B N 1
ATOM 3328 C CA . SER B 1 71 ? -4.197 -52.401 11.434 1.00 31.33 65 SER B CA 1
ATOM 3329 C C . SER B 1 71 ? -3.698 -53.585 10.606 1.00 31.57 65 SER B C 1
ATOM 3330 O O . SER B 1 71 ? -3.530 -53.470 9.385 1.00 31.60 65 SER B O 1
ATOM 3333 N N . VAL B 1 72 ? -3.459 -54.717 11.268 1.00 31.06 66 VAL B N 1
ATOM 3334 C CA . VAL B 1 72 ? -3.223 -55.981 10.569 1.00 30.76 66 VAL B CA 1
ATOM 3335 C C . VAL B 1 72 ? -4.461 -56.317 9.731 1.00 31.18 66 VAL B C 1
ATOM 3336 O O . VAL B 1 72 ? -5.597 -56.040 10.148 1.00 31.67 66 VAL B O 1
ATOM 3340 N N . ALA B 1 73 ? -4.230 -56.887 8.547 1.00 31.71 67 ALA B N 1
ATOM 3341 C CA . ALA B 1 73 ? -5.280 -57.104 7.537 1.00 32.10 67 ALA B CA 1
ATOM 3342 C C . ALA B 1 73 ? -6.547 -57.786 8.056 1.00 33.52 67 ALA B C 1
ATOM 3343 O O . ALA B 1 73 ? -7.659 -57.355 7.734 1.00 35.01 67 ALA B O 1
ATOM 3345 N N . LEU B 1 74 ? -6.372 -58.823 8.875 1.00 34.89 68 LEU B N 1
ATOM 3346 C CA . LEU B 1 74 ? -7.492 -59.632 9.369 1.00 36.38 68 LEU B CA 1
ATOM 3347 C C . LEU B 1 74 ? -8.271 -58.975 10.504 1.00 37.36 68 LEU B C 1
ATOM 3348 O O . LEU B 1 74 ? -9.345 -59.455 10.894 1.00 37.26 68 LEU B O 1
ATOM 3353 N N . GLY B 1 75 ? -7.736 -57.871 11.026 1.00 37.04 69 GLY B N 1
ATOM 3354 C CA . GLY B 1 75 ? -8.379 -57.122 12.104 1.00 38.71 69 GLY B CA 1
ATOM 3355 C C . GLY B 1 75 ? -7.662 -57.275 13.430 1.00 41.40 69 GLY B C 1
ATOM 3356 O O . GLY B 1 75 ? -6.959 -58.267 13.652 1.00 44.93 69 GLY B O 1
ATOM 3357 N N . ILE B 1 76 ? -7.844 -56.290 14.310 1.00 40.39 70 ILE B N 1
ATOM 3358 C CA . ILE B 1 76 ? -7.182 -56.257 15.618 1.00 40.14 70 ILE B CA 1
ATOM 3359 C C . ILE B 1 76 ? -7.542 -57.474 16.487 1.00 40.60 70 ILE B C 1
ATOM 3360 O O . ILE B 1 76 ? -8.702 -57.900 16.493 1.00 40.27 70 ILE B O 1
ATOM 3365 N N . PRO B 1 77 ? -6.541 -58.056 17.195 1.00 41.78 71 PRO B N 1
ATOM 3366 C CA . PRO B 1 77 ? -6.771 -59.231 18.046 1.00 41.67 71 PRO B CA 1
ATOM 3367 C C . PRO B 1 77 ? -7.914 -59.056 19.050 1.00 42.93 71 PRO B C 1
ATOM 3368 O O . PRO B 1 77 ? -8.706 -59.981 19.225 1.00 44.14 71 PRO B O 1
ATOM 3372 N N . GLU B 1 78 ? -8.004 -57.877 19.671 1.00 42.80 72 GLU B N 1
ATOM 3373 C CA . GLU B 1 78 ? -9.007 -57.582 20.704 1.00 43.62 72 GLU B CA 1
ATOM 3374 C C . GLU B 1 78 ? -10.442 -57.762 20.214 1.00 42.84 72 GLU B C 1
ATOM 3375 O O . GLU B 1 78 ? -11.270 -58.336 20.923 1.00 42.87 72 GLU B O 1
ATOM 3381 N N . LEU B 1 79 ? -10.718 -57.280 19.001 1.00 40.91 73 LEU B N 1
ATOM 3382 C CA . LEU B 1 79 ? -12.043 -57.389 18.391 1.00 39.28 73 LEU B CA 1
ATOM 3383 C C . LEU B 1 79 ? -12.341 -58.816 17.952 1.00 39.92 73 LEU B C 1
ATOM 3384 O O . LEU B 1 79 ? -13.472 -59.293 18.105 1.00 40.42 73 LEU B O 1
ATOM 3389 N N . ARG B 1 80 ? -11.323 -59.485 17.406 1.00 40.41 74 ARG B N 1
ATOM 3390 C CA . ARG B 1 80 ? -11.416 -60.899 17.021 1.00 40.59 74 ARG B CA 1
ATOM 3391 C C . ARG B 1 80 ? -11.703 -61.790 18.237 1.00 39.87 74 ARG B C 1
ATOM 3392 O O . ARG B 1 80 ? -12.576 -62.659 18.173 1.00 38.74 74 ARG B O 1
ATOM 3400 N N . ASP B 1 81 ? -10.979 -61.542 19.332 1.00 40.48 75 ASP B N 1
ATOM 3401 C CA . ASP B 1 81 ? -11.181 -62.233 20.613 1.00 40.18 75 ASP B CA 1
ATOM 3402 C C . ASP B 1 81 ? -12.587 -62.017 21.171 1.00 38.68 75 ASP B C 1
ATOM 3403 O O . ASP B 1 81 ? -13.216 -62.966 21.638 1.00 38.36 75 ASP B O 1
ATOM 3408 N N . ALA B 1 82 ? -13.069 -60.776 21.095 1.00 37.64 76 ALA B N 1
ATOM 3409 C CA . ALA B 1 82 ? -14.389 -60.395 21.602 1.00 37.51 76 ALA B CA 1
ATOM 3410 C C . ALA B 1 82 ? -15.534 -61.069 20.843 1.00 38.76 76 ALA B C 1
ATOM 3411 O O . ALA B 1 82 ? -16.507 -61.517 21.462 1.00 39.76 76 ALA B O 1
ATOM 3413 N N . ILE B 1 83 ? -15.405 -61.142 19.514 1.00 39.07 77 ILE B N 1
ATOM 3414 C CA . ILE B 1 83 ? -16.396 -61.797 18.653 1.00 40.34 77 ILE B CA 1
ATOM 3415 C C . ILE B 1 83 ? -16.442 -63.307 18.924 1.00 41.75 77 ILE B C 1
ATOM 3416 O O . ILE B 1 83 ? -17.526 -63.865 19.119 1.00 43.50 77 ILE B O 1
ATOM 3421 N N . ALA B 1 84 ? -15.269 -63.941 18.958 1.00 41.36 78 ALA B N 1
ATOM 3422 C CA . ALA B 1 84 ? -15.134 -65.366 19.282 1.00 41.61 78 ALA B CA 1
ATOM 3423 C C . ALA B 1 84 ? -15.751 -65.724 20.638 1.00 41.97 78 ALA B C 1
ATOM 3424 O O . ALA B 1 84 ? -16.452 -66.735 20.756 1.00 43.30 78 ALA B O 1
ATOM 3426 N N . ALA B 1 85 ? -15.504 -64.878 21.639 1.00 43.32 79 ALA B N 1
ATOM 3427 C CA . ALA B 1 85 ? -16.050 -65.050 22.992 1.00 45.31 79 ALA B CA 1
ATOM 3428 C C . ALA B 1 85 ? -17.562 -64.829 23.064 1.00 47.06 79 ALA B C 1
ATOM 3429 O O . ALA B 1 85 ? -18.221 -65.375 23.953 1.00 48.43 79 ALA B O 1
ATOM 3431 N N . ASP B 1 86 ? -18.098 -64.028 22.139 1.00 48.42 80 ASP B N 1
ATOM 3432 C CA . ASP B 1 86 ? -19.536 -63.740 22.075 1.00 48.46 80 ASP B CA 1
ATOM 3433 C C . ASP B 1 86 ? -20.346 -64.951 21.608 1.00 46.78 80 ASP B C 1
ATOM 3434 O O . ASP B 1 86 ? -21.465 -65.166 22.085 1.00 46.23 80 ASP B O 1
ATOM 3439 N N . TYR B 1 87 ? -19.773 -65.725 20.681 1.00 46.00 81 TYR B N 1
ATOM 3440 C CA . TYR B 1 87 ? -20.376 -66.974 20.196 1.00 46.29 81 TYR B CA 1
ATOM 3441 C C . TYR B 1 87 ? -20.530 -68.012 21.307 1.00 48.58 81 TYR B C 1
ATOM 3442 O O . TYR B 1 87 ? -21.520 -68.746 21.342 1.00 47.76 81 TYR B O 1
ATOM 3451 N N . GLN B 1 88 ? -19.546 -68.053 22.207 1.00 52.86 82 GLN B N 1
ATOM 3452 C CA . GLN B 1 88 ? -19.580 -68.911 23.387 1.00 57.38 82 GLN B CA 1
ATOM 3453 C C . GLN B 1 88 ? -20.575 -68.385 24.428 1.00 61.13 82 GLN B C 1
ATOM 3454 O O . GLN B 1 88 ? -21.532 -69.082 24.775 1.00 63.79 82 GLN B O 1
ATOM 3460 N N . ARG B 1 89 ? -20.350 -67.151 24.891 1.00 62.77 83 ARG B N 1
ATOM 3461 C CA . ARG B 1 89 ? -21.099 -66.545 26.003 1.00 64.23 83 ARG B CA 1
ATOM 3462 C C . ARG B 1 89 ? -22.603 -66.425 25.765 1.00 65.08 83 ARG B C 1
ATOM 3463 O O . ARG B 1 89 ? -23.388 -66.551 26.708 1.00 68.86 83 ARG B O 1
ATOM 3465 N N . ARG B 1 90 ? -22.994 -66.196 24.514 1.00 65.06 84 ARG B N 1
ATOM 3466 C CA . ARG B 1 90 ? -24.400 -65.997 24.173 1.00 67.42 84 ARG B CA 1
ATOM 3467 C C . ARG B 1 90 ? -25.070 -67.198 23.498 1.00 68.92 84 ARG B C 1
ATOM 3468 O O . ARG B 1 90 ? -26.271 -67.409 23.681 1.00 73.19 84 ARG B O 1
ATOM 3470 N N . HIS B 1 91 ? -24.304 -67.980 22.732 1.00 67.89 85 HIS B N 1
ATOM 3471 C CA . HIS B 1 91 ? -24.881 -69.049 21.893 1.00 66.22 85 HIS B CA 1
ATOM 3472 C C . HIS B 1 91 ? -24.245 -70.438 22.052 1.00 63.45 85 HIS B C 1
ATOM 3473 O O . HIS B 1 91 ? -24.630 -71.383 21.354 1.00 61.38 85 HIS B O 1
ATOM 3480 N N . GLY B 1 92 ? -23.279 -70.550 22.966 1.00 62.47 86 GLY B N 1
ATOM 3481 C CA . GLY B 1 92 ? -22.679 -71.835 23.349 1.00 60.15 86 GLY B CA 1
ATOM 3482 C C . GLY B 1 92 ? -21.936 -72.610 22.275 1.00 58.36 86 GLY B C 1
ATOM 3483 O O . GLY B 1 92 ? -21.869 -73.840 22.336 1.00 59.00 86 GLY B O 1
ATOM 3484 N N . ILE B 1 93 ? -21.386 -71.897 21.294 1.00 57.64 87 ILE B N 1
ATOM 3485 C CA . ILE B 1 93 ? -20.551 -72.502 20.249 1.00 55.68 87 ILE B CA 1
ATOM 3486 C C . ILE B 1 93 ? -19.113 -72.007 20.410 1.00 53.78 87 ILE B C 1
ATOM 3487 O O . ILE B 1 93 ? -18.883 -70.809 20.582 1.00 55.00 87 ILE B O 1
ATOM 3491 N N . THR B 1 94 ? -18.164 -72.939 20.369 1.00 50.65 88 THR B N 1
ATOM 3492 C CA . THR B 1 94 ? -16.741 -72.623 20.515 1.00 48.78 88 THR B CA 1
ATOM 3493 C C . THR B 1 94 ? -16.156 -72.216 19.164 1.00 47.99 88 THR B C 1
ATOM 3494 O O . THR B 1 94 ? -16.138 -73.006 18.218 1.00 46.41 88 THR B O 1
ATOM 3498 N N . VAL B 1 95 ? -15.697 -70.970 19.087 1.00 47.34 89 VAL B N 1
ATOM 3499 C CA . VAL B 1 95 ? -15.086 -70.423 17.875 1.00 46.29 89 VAL B CA 1
ATOM 3500 C C . VAL B 1 95 ? -13.692 -69.920 18.233 1.00 46.78 89 VAL B C 1
ATOM 3501 O O . VAL B 1 95 ? -13.528 -69.153 19.187 1.00 46.58 89 VAL B O 1
ATOM 3505 N N . GLU B 1 96 ? -12.702 -70.374 17.473 1.00 48.32 90 GLU B N 1
ATOM 3506 C CA . GLU B 1 96 ? -11.320 -69.919 17.619 1.00 50.37 90 GLU B CA 1
ATOM 3507 C C . GLU B 1 96 ? -11.191 -68.497 17.042 1.00 50.33 90 GLU B C 1
ATOM 3508 O O . GLU B 1 96 ? -11.793 -68.201 16.001 1.00 50.91 90 GLU B O 1
ATOM 3514 N N . PRO B 1 97 ? -10.422 -67.606 17.715 1.00 50.18 91 PRO B N 1
ATOM 3515 C CA . PRO B 1 97 ? -10.176 -66.250 17.196 1.00 49.56 91 PRO B CA 1
ATOM 3516 C C . PRO B 1 97 ? -9.688 -66.195 15.742 1.00 48.91 91 PRO B C 1
ATOM 3517 O O . PRO B 1 97 ? -10.054 -65.268 15.012 1.00 50.38 91 PRO B O 1
ATOM 3521 N N . ASP B 1 98 ? -8.906 -67.195 15.329 1.00 49.14 92 ASP B N 1
ATOM 3522 C CA . ASP B 1 98 ? -8.379 -67.299 13.958 1.00 49.82 92 ASP B CA 1
ATOM 3523 C C . ASP B 1 98 ? -9.456 -67.540 12.893 1.00 47.37 92 ASP B C 1
ATOM 3524 O O . ASP B 1 98 ? -9.233 -67.259 11.711 1.00 46.43 92 ASP B O 1
ATOM 3529 N N . ALA B 1 99 ? -10.611 -68.060 13.318 1.00 43.58 93 ALA B N 1
ATOM 3530 C CA . ALA B 1 99 ? -11.773 -68.237 12.444 1.00 41.76 93 ALA B CA 1
ATOM 3531 C C . ALA B 1 99 ? -12.410 -66.903 12.057 1.00 40.73 93 ALA B C 1
ATOM 3532 O O . ALA B 1 99 ? -12.980 -66.776 10.971 1.00 39.95 93 ALA B O 1
ATOM 3534 N N . VAL B 1 100 ? -12.306 -65.924 12.958 1.00 38.22 94 VAL B N 1
ATOM 3535 C CA . VAL B 1 100 ? -12.881 -64.594 12.769 1.00 36.88 94 VAL B CA 1
ATOM 3536 C C . VAL B 1 100 ? -11.962 -63.743 11.889 1.00 36.69 94 VAL B C 1
ATOM 3537 O O . VAL B 1 100 ? -10.757 -63.667 12.128 1.00 38.61 94 VAL B O 1
ATOM 3541 N N . VAL B 1 101 ? -12.544 -63.140 10.853 1.00 34.64 95 VAL B N 1
ATOM 3542 C CA . VAL B 1 101 ? -11.865 -62.166 9.997 1.00 33.56 95 VAL B CA 1
ATOM 3543 C C . VAL B 1 101 ? -12.726 -60.906 9.979 1.00 33.18 95 VAL B C 1
ATOM 3544 O O . VAL B 1 101 ? -13.905 -60.962 9.622 1.00 33.07 95 VAL B O 1
ATOM 3548 N N . ILE B 1 102 ? -12.136 -59.781 10.383 1.00 33.00 96 ILE B N 1
ATOM 3549 C CA . ILE B 1 102 ? -12.843 -58.496 10.402 1.00 32.85 96 ILE B CA 1
ATOM 3550 C C . ILE B 1 102 ? -12.887 -57.924 8.983 1.00 33.05 96 ILE B C 1
ATOM 3551 O O . ILE B 1 102 ? -11.900 -58.001 8.246 1.00 33.28 96 ILE B O 1
ATOM 3556 N N . THR B 1 103 ? -14.045 -57.376 8.608 1.00 33.32 97 THR B N 1
ATOM 3557 C CA . THR B 1 103 ? -14.300 -56.881 7.247 1.00 33.66 97 THR B CA 1
ATOM 3558 C C . THR B 1 103 ? -14.930 -55.482 7.259 1.00 34.28 97 THR B C 1
ATOM 3559 O O . THR B 1 103 ? -15.523 -55.070 8.268 1.00 35.01 97 THR B O 1
ATOM 3563 N N . THR B 1 104 ? -14.803 -54.769 6.135 1.00 34.09 98 THR B N 1
ATOM 3564 C CA . THR B 1 104 ? -15.432 -53.453 5.944 1.00 33.63 98 THR B CA 1
ATOM 3565 C C . THR B 1 104 ? -16.933 -53.643 5.657 1.00 34.58 98 THR B C 1
ATOM 3566 O O . THR B 1 104 ? -17.380 -53.640 4.498 1.00 34.79 98 THR B O 1
ATOM 3570 N N . GLY B 1 105 ? -17.695 -53.827 6.734 1.00 34.33 99 GLY B N 1
ATOM 3571 C CA . GLY B 1 105 ? -19.097 -54.222 6.657 1.00 33.92 99 GLY B CA 1
ATOM 3572 C C . GLY B 1 105 ? -19.255 -55.659 6.185 1.00 34.73 99 GLY B C 1
ATOM 3573 O O . GLY B 1 105 ? -18.274 -56.323 5.832 1.00 34.52 99 GLY B O 1
ATOM 3574 N N . SER B 1 106 ? -20.491 -56.151 6.188 1.00 35.03 100 SER B N 1
ATOM 3575 C CA . SER B 1 106 ? -20.797 -57.444 5.590 1.00 35.07 100 SER B CA 1
ATOM 3576 C C . SER B 1 106 ? -20.676 -57.383 4.063 1.00 35.07 100 SER B C 1
ATOM 3577 O O . SER B 1 106 ? -20.334 -58.382 3.435 1.00 35.36 100 SER B O 1
ATOM 3580 N N . SER B 1 107 ? -20.924 -56.201 3.492 1.00 35.82 101 SER B N 1
ATOM 3581 C CA . SER B 1 107 ? -20.683 -55.910 2.073 1.00 37.10 101 SER B CA 1
ATOM 3582 C C . SER B 1 107 ? -19.251 -56.215 1.640 1.00 36.67 101 SER B C 1
ATOM 3583 O O . SER B 1 107 ? -19.030 -56.779 0.566 1.00 36.94 101 SER B O 1
ATOM 3586 N N . GLY B 1 108 ? -18.289 -55.832 2.480 1.00 35.87 102 GLY B N 1
ATOM 3587 C CA . GLY B 1 108 ? -16.882 -56.164 2.278 1.00 34.48 102 GLY B CA 1
ATOM 3588 C C . GLY B 1 108 ? -16.640 -57.647 2.471 1.00 34.59 102 GLY B C 1
ATOM 3589 O O . GLY B 1 108 ? -15.828 -58.245 1.759 1.00 34.32 102 GLY B O 1
ATOM 3590 N N . GLY B 1 109 ? -17.357 -58.230 3.433 1.00 34.88 103 GLY B N 1
ATOM 3591 C CA . GLY B 1 109 ? -17.311 -59.663 3.725 1.00 36.97 103 GLY B CA 1
ATOM 3592 C C . GLY B 1 109 ? -17.789 -60.527 2.574 1.00 38.40 103 GLY B C 1
ATOM 3593 O O . GLY B 1 109 ? -17.175 -61.560 2.285 1.00 40.42 103 GLY B O 1
ATOM 3594 N N . PHE B 1 110 ? -18.871 -60.097 1.916 1.00 38.04 104 PHE B N 1
ATOM 3595 C CA . PHE B 1 110 ? -19.405 -60.786 0.734 1.00 38.81 104 PHE B CA 1
ATOM 3596 C C . PHE B 1 110 ? -18.434 -60.768 -0.442 1.00 39.42 104 PHE B C 1
ATOM 3597 O O . PHE B 1 110 ? -18.293 -61.777 -1.134 1.00 39.58 104 PHE B O 1
ATOM 3605 N N . LEU B 1 111 ? -17.762 -59.631 -0.646 1.00 38.63 105 LEU B N 1
ATOM 3606 C CA . LEU B 1 111 ? -16.723 -59.506 -1.671 1.00 39.09 105 LEU B CA 1
ATOM 3607 C C . LEU B 1 111 ? -15.605 -60.535 -1.462 1.00 40.06 105 LEU B C 1
ATOM 3608 O O . LEU B 1 111 ? -15.185 -61.197 -2.412 1.00 41.45 105 LEU B O 1
ATOM 3613 N N . LEU B 1 112 ? -15.149 -60.666 -0.217 1.00 39.19 106 LEU B N 1
ATOM 3614 C CA . LEU B 1 112 ? -14.111 -61.628 0.140 1.00 38.27 106 LEU B CA 1
ATOM 3615 C C . LEU B 1 112 ? -14.606 -63.059 0.005 1.00 38.64 106 LEU B C 1
ATOM 3616 O O . LEU B 1 112 ? -13.920 -63.891 -0.594 1.00 38.79 106 LEU B O 1
ATOM 3621 N N . ALA B 1 113 ? -15.801 -63.327 0.540 1.00 38.57 107 ALA B N 1
ATOM 3622 C CA . ALA B 1 113 ? -16.413 -64.656 0.491 1.00 38.53 107 ALA B CA 1
ATOM 3623 C C . ALA B 1 113 ? -16.610 -65.149 -0.942 1.00 40.16 107 ALA B C 1
ATOM 3624 O O . ALA B 1 113 ? -16.272 -66.286 -1.251 1.00 40.72 107 ALA B O 1
ATOM 3626 N N . PHE B 1 114 ? -17.128 -64.283 -1.817 1.00 40.57 108 PHE B N 1
ATOM 3627 C CA . PHE B 1 114 ? -17.403 -64.665 -3.202 1.00 40.31 108 PHE B CA 1
ATOM 3628 C C . PHE B 1 114 ? -16.140 -64.877 -4.035 1.00 40.94 108 PHE B C 1
ATOM 3629 O O . PHE B 1 114 ? -16.099 -65.793 -4.868 1.00 42.95 108 PHE B O 1
ATOM 3637 N N . LEU B 1 115 ? -15.119 -64.043 -3.805 1.00 40.50 109 LEU B N 1
ATOM 3638 C CA . LEU B 1 115 ? -13.828 -64.178 -4.493 1.00 40.41 109 LEU B CA 1
ATOM 3639 C C . LEU B 1 115 ? -13.026 -65.399 -4.034 1.00 40.32 109 LEU B C 1
ATOM 3640 O O . LEU B 1 115 ? -12.344 -66.034 -4.847 1.00 41.76 109 LEU B O 1
ATOM 3645 N N . ALA B 1 116 ? -13.109 -65.716 -2.739 1.00 38.82 110 ALA B N 1
ATOM 3646 C CA . ALA B 1 116 ? -12.384 -66.853 -2.166 1.00 37.76 110 ALA B CA 1
ATOM 3647 C C . ALA B 1 116 ? -13.029 -68.198 -2.490 1.00 37.16 110 ALA B C 1
ATOM 3648 O O . ALA B 1 116 ? -12.323 -69.190 -2.691 1.00 37.05 110 ALA B O 1
ATOM 3650 N N . CYS B 1 117 ? -14.360 -68.222 -2.554 1.00 37.62 111 CYS B N 1
ATOM 3651 C CA . CYS B 1 117 ? -15.117 -69.467 -2.728 1.00 37.63 111 CYS B CA 1
ATOM 3652 C C . CYS B 1 117 ? -15.424 -69.835 -4.172 1.00 36.90 111 CYS B C 1
ATOM 3653 O O . CYS B 1 117 ? -15.463 -71.021 -4.508 1.00 37.44 111 CYS B O 1
ATOM 3656 N N . PHE B 1 118 ? -15.657 -68.830 -5.015 1.00 36.86 112 PHE B N 1
ATOM 3657 C CA . PHE B 1 118 ? -16.155 -69.070 -6.369 1.00 37.72 112 PHE B CA 1
ATOM 3658 C C . PHE B 1 118 ? -15.289 -68.465 -7.463 1.00 39.10 112 PHE B C 1
ATOM 3659 O O . PHE B 1 118 ? -14.765 -67.358 -7.315 1.00 39.70 112 PHE B O 1
ATOM 3667 N N . ASP B 1 119 ? -15.137 -69.223 -8.549 1.00 40.82 113 ASP B N 1
ATOM 3668 C CA . ASP B 1 119 ? -14.548 -68.725 -9.787 1.00 42.09 113 ASP B CA 1
ATOM 3669 C C . ASP B 1 119 ? -15.646 -68.164 -10.687 1.00 42.30 113 ASP B C 1
ATOM 3670 O O . ASP B 1 119 ? -16.830 -68.396 -10.439 1.00 42.22 113 ASP B O 1
ATOM 3675 N N . ALA B 1 120 ? -15.248 -67.410 -11.714 1.00 41.58 114 ALA B N 1
ATOM 3676 C CA . ALA B 1 120 ? -16.178 -66.902 -12.718 1.00 40.17 114 ALA B CA 1
ATOM 3677 C C . ALA B 1 120 ? -16.852 -68.068 -13.436 1.00 40.53 114 ALA B C 1
ATOM 3678 O O . ALA B 1 120 ? -16.187 -69.038 -13.815 1.00 40.68 114 ALA B O 1
ATOM 3680 N N . GLY B 1 121 ? -18.174 -67.979 -13.581 1.00 41.13 115 GLY B N 1
ATOM 3681 C CA . GLY B 1 121 ? -18.967 -69.026 -14.221 1.00 40.86 115 GLY B CA 1
ATOM 3682 C C . GLY B 1 121 ? -19.607 -70.019 -13.266 1.00 42.81 115 GLY B C 1
ATOM 3683 O O . GLY B 1 121 ? -20.439 -70.830 -13.689 1.00 44.74 115 GLY B O 1
ATOM 3684 N N . ASP B 1 122 ? -19.227 -69.964 -11.987 1.00 43.43 116 ASP B N 1
ATOM 3685 C CA . ASP B 1 122 ? -19.804 -70.837 -10.956 1.00 43.28 116 ASP B CA 1
ATOM 3686 C C . ASP B 1 122 ? -21.262 -70.498 -10.670 1.00 42.81 116 ASP B C 1
ATOM 3687 O O . ASP B 1 122 ? -21.653 -69.319 -10.649 1.00 43.66 116 ASP B O 1
ATOM 3692 N N . ARG B 1 123 ? -22.054 -71.547 -10.460 1.00 40.99 117 ARG B N 1
ATOM 3693 C CA . ARG B 1 123 ? -23.477 -71.412 -10.197 1.00 39.49 117 ARG B CA 1
ATOM 3694 C C . ARG B 1 123 ? -23.710 -71.241 -8.702 1.00 39.10 117 ARG B C 1
ATOM 3695 O O . ARG B 1 123 ? -23.375 -72.124 -7.898 1.00 37.38 117 ARG B O 1
ATOM 3703 N N . VAL B 1 124 ? -24.246 -70.075 -8.342 1.00 38.56 118 VAL B N 1
ATOM 3704 C CA . VAL B 1 124 ? -24.553 -69.742 -6.950 1.00 38.50 118 VAL B CA 1
ATOM 3705 C C . VAL B 1 124 ? -26.046 -69.441 -6.826 1.00 39.25 118 VAL B C 1
ATOM 3706 O O . VAL B 1 124 ? -26.588 -68.602 -7.560 1.00 41.57 118 VAL B O 1
ATOM 3710 N N . ALA B 1 125 ? -26.693 -70.144 -5.897 1.00 38.56 119 ALA B N 1
ATOM 3711 C CA . ALA B 1 125 ? -28.132 -70.040 -5.679 1.00 38.26 119 ALA B CA 1
ATOM 3712 C C . ALA B 1 125 ? -28.502 -69.175 -4.476 1.00 37.47 119 ALA B C 1
ATOM 3713 O O . ALA B 1 125 ? -27.760 -69.094 -3.496 1.00 37.05 119 ALA B O 1
ATOM 3715 N N . MET B 1 126 ? -29.671 -68.541 -4.571 1.00 37.85 120 MET B N 1
ATOM 3716 C CA . MET B 1 126 ? -30.222 -67.677 -3.521 1.00 39.00 120 MET B CA 1
ATOM 3717 C C . MET B 1 126 ? -31.736 -67.571 -3.627 1.00 38.52 120 MET B C 1
ATOM 3718 O O . MET B 1 126 ? -32.301 -67.680 -4.719 1.00 38.68 120 MET B O 1
ATOM 3723 N N . ALA B 1 127 ? -32.381 -67.330 -2.488 1.00 37.66 121 ALA B N 1
ATOM 3724 C CA . ALA B 1 127 ? -33.826 -67.146 -2.428 1.00 37.72 121 ALA B CA 1
ATOM 3725 C C . ALA B 1 127 ? -34.256 -65.852 -3.100 1.00 38.34 121 ALA B C 1
ATOM 3726 O O . ALA B 1 127 ? -33.536 -64.839 -3.059 1.00 38.08 121 ALA B O 1
ATOM 3728 N N . SER B 1 128 ? -35.422 -65.912 -3.742 1.00 39.39 122 SER B N 1
ATOM 3729 C CA . SER B 1 128 ? -36.096 -64.737 -4.277 1.00 39.15 122 SER B CA 1
ATOM 3730 C C . SER B 1 128 ? -37.534 -64.758 -3.736 1.00 39.80 122 SER B C 1
ATOM 3731 O O . SER B 1 128 ? -38.262 -65.732 -3.986 1.00 41.16 122 SER B O 1
ATOM 3734 N N . PRO B 1 129 ? -37.964 -63.713 -3.011 1.00 38.64 123 PRO B N 1
ATOM 3735 C CA . PRO B 1 129 ? -37.219 -62.465 -2.818 1.00 38.75 123 PRO B CA 1
ATOM 3736 C C . PRO B 1 129 ? -36.039 -62.552 -1.844 1.00 39.56 123 PRO B C 1
ATOM 3737 O O . PRO B 1 129 ? -36.014 -63.413 -0.955 1.00 40.15 123 PRO B O 1
ATOM 3741 N N . GLY B 1 130 ? -35.072 -61.656 -2.036 1.00 38.56 124 GLY B N 1
ATOM 3742 C CA . GLY B 1 130 ? -33.901 -61.556 -1.179 1.00 39.01 124 GLY B CA 1
ATOM 3743 C C . GLY B 1 130 ? -33.215 -60.211 -1.299 1.00 39.99 124 GLY B C 1
ATOM 3744 O O . GLY B 1 130 ? -33.703 -59.306 -1.976 1.00 39.45 124 GLY B O 1
ATOM 3745 N N . TYR B 1 131 ? -32.073 -60.093 -0.626 1.00 40.82 125 TYR B N 1
ATOM 3746 C CA . TYR B 1 131 ? -31.250 -58.895 -0.660 1.00 41.67 125 TYR B CA 1
ATOM 3747 C C . TYR B 1 131 ? -30.646 -58.749 -2.058 1.00 41.65 125 TYR B C 1
ATOM 3748 O O . TYR B 1 131 ? -29.937 -59.644 -2.509 1.00 42.47 125 TYR B O 1
ATOM 3757 N N . PRO B 1 132 ? -30.965 -57.638 -2.765 1.00 41.52 126 PRO B N 1
ATOM 3758 C CA . PRO B 1 132 ? -30.576 -57.445 -4.172 1.00 42.75 126 PRO B CA 1
ATOM 3759 C C . PRO B 1 132 ? -29.068 -57.495 -4.441 1.00 45.97 126 PRO B C 1
ATOM 3760 O O . PRO B 1 132 ? -28.655 -57.942 -5.518 1.00 47.74 126 PRO B O 1
ATOM 3764 N N . CYS B 1 133 ? -28.268 -57.065 -3.461 1.00 47.95 127 CYS B N 1
ATOM 3765 C CA . CYS B 1 133 ? -26.825 -56.924 -3.627 1.00 50.61 127 CYS B CA 1
ATOM 3766 C C . CYS B 1 133 ? -26.051 -58.235 -3.832 1.00 52.40 127 CYS B C 1
ATOM 3767 O O . CYS B 1 133 ? -25.010 -58.213 -4.491 1.00 55.11 127 CYS B O 1
ATOM 3770 N N . TYR B 1 134 ? -26.546 -59.357 -3.297 1.00 50.66 128 TYR B N 1
ATOM 3771 C CA . TYR B 1 134 ? -25.917 -60.667 -3.553 1.00 51.09 128 TYR B CA 1
ATOM 3772 C C . TYR B 1 134 ? -25.878 -60.965 -5.047 1.00 50.73 128 TYR B C 1
ATOM 3773 O O . TYR B 1 134 ? -24.829 -61.335 -5.572 1.00 51.87 128 TYR B O 1
ATOM 3782 N N . ARG B 1 135 ? -27.022 -60.799 -5.716 1.00 51.24 129 ARG B N 1
ATOM 3783 C CA . ARG B 1 135 ? -27.149 -60.999 -7.164 1.00 50.48 129 ARG B CA 1
ATOM 3784 C C . ARG B 1 135 ? -26.175 -60.095 -7.914 1.00 46.43 129 ARG B C 1
ATOM 3785 O O . ARG B 1 135 ? -25.434 -60.565 -8.777 1.00 44.77 129 ARG B O 1
ATOM 3793 N N . ASN B 1 136 ? -26.169 -58.814 -7.548 1.00 43.44 130 ASN B N 1
ATOM 3794 C CA . ASN B 1 136 ? -25.396 -57.788 -8.247 1.00 42.48 130 ASN B CA 1
ATOM 3795 C C . ASN B 1 136 ? -23.887 -57.905 -8.055 1.00 40.74 130 ASN B C 1
ATOM 3796 O O . ASN B 1 136 ? -23.134 -57.634 -8.993 1.00 40.21 130 ASN B O 1
ATOM 3801 N N . ILE B 1 137 ? -23.456 -58.302 -6.855 1.00 39.19 131 ILE B N 1
ATOM 3802 C CA . ILE B 1 137 ? -22.033 -58.562 -6.585 1.00 38.98 131 ILE B CA 1
ATOM 3803 C C . ILE B 1 137 ? -21.577 -59.793 -7.376 1.00 38.83 131 ILE B C 1
ATOM 3804 O O . ILE B 1 137 ? -20.576 -59.726 -8.099 1.00 39.74 131 ILE B O 1
ATOM 3809 N N . LEU B 1 138 ? -22.330 -60.888 -7.255 1.00 37.75 132 LEU B N 1
ATOM 3810 C CA . LEU B 1 138 ? -22.020 -62.139 -7.949 1.00 38.23 132 LEU B CA 1
ATOM 3811 C C . LEU B 1 138 ? -22.007 -62.005 -9.470 1.00 40.01 132 LEU B C 1
ATOM 3812 O O . LEU B 1 138 ? -21.129 -62.570 -10.129 1.00 41.87 132 LEU B O 1
ATOM 3817 N N . SER B 1 139 ? -22.962 -61.248 -10.011 1.00 40.64 133 SER B N 1
ATOM 3818 C CA . SER B 1 139 ? -23.031 -60.954 -11.448 1.00 41.55 133 SER B CA 1
ATOM 3819 C C . SER B 1 139 ? -21.795 -60.197 -11.932 1.00 41.98 133 SER B C 1
ATOM 3820 O O . SER B 1 139 ? -21.188 -60.575 -12.939 1.00 43.21 133 SER B O 1
ATOM 3823 N N . ALA B 1 140 ? -21.424 -59.146 -11.196 1.00 40.95 134 ALA B N 1
ATOM 3824 C CA . ALA B 1 140 ? -20.257 -58.324 -11.511 1.00 39.98 134 ALA B CA 1
ATOM 3825 C C . ALA B 1 140 ? -18.950 -59.104 -11.391 1.00 39.19 134 ALA B C 1
ATOM 3826 O O . ALA B 1 140 ? -18.010 -58.857 -12.150 1.00 39.54 134 ALA B O 1
ATOM 3828 N N . LEU B 1 141 ? -18.905 -60.048 -10.450 1.00 38.63 135 LEU B N 1
ATOM 3829 C CA . LEU B 1 141 ? -17.740 -60.923 -10.268 1.00 37.92 135 LEU B CA 1
ATOM 3830 C C . LEU B 1 141 ? -17.745 -62.140 -11.209 1.00 39.84 135 LEU B C 1
ATOM 3831 O O . LEU B 1 141 ? -16.912 -63.043 -11.067 1.00 42.13 135 LEU B O 1
ATOM 3836 N N . GLY B 1 142 ? -18.684 -62.155 -12.159 1.00 40.09 136 GLY B N 1
ATOM 3837 C CA . GLY B 1 142 ? -18.718 -63.147 -13.236 1.00 40.18 136 GLY B CA 1
ATOM 3838 C C . GLY B 1 142 ? -19.341 -64.497 -12.920 1.00 41.84 136 GLY B C 1
ATOM 3839 O O . GLY B 1 142 ? -19.192 -65.440 -13.706 1.00 43.43 136 GLY B O 1
ATOM 3840 N N . CYS B 1 143 ? -20.029 -64.598 -11.784 1.00 41.45 137 CYS B N 1
ATOM 3841 C CA . CYS B 1 143 ? -20.732 -65.824 -11.398 1.00 42.83 137 CYS B CA 1
ATOM 3842 C C . CYS B 1 143 ? -22.109 -65.928 -12.056 1.00 45.09 137 CYS B C 1
ATOM 3843 O O . CYS B 1 143 ? -22.665 -64.924 -12.524 1.00 44.66 137 CYS B O 1
ATOM 3846 N N . GLU B 1 144 ? -22.638 -67.153 -12.098 1.00 46.23 138 GLU B N 1
ATOM 3847 C CA . GLU B 1 144 ? -23.979 -67.415 -12.606 1.00 46.79 138 GLU B CA 1
ATOM 3848 C C . GLU B 1 144 ? -24.944 -67.494 -11.423 1.00 44.73 138 GLU B C 1
ATOM 3849 O O . GLU B 1 144 ? -24.806 -68.361 -10.552 1.00 43.60 138 GLU B O 1
ATOM 3855 N N . VAL B 1 145 ? -25.903 -66.567 -11.396 1.00 43.05 139 VAL B N 1
ATOM 3856 C CA . VAL B 1 145 ? -26.864 -66.451 -10.295 1.00 42.71 139 VAL B CA 1
ATOM 3857 C C . VAL B 1 145 ? -28.107 -67.299 -10.579 1.00 42.14 139 VAL B C 1
ATOM 3858 O O . VAL B 1 145 ? -28.775 -67.123 -11.608 1.00 40.73 139 VAL B O 1
ATOM 3862 N N . VAL B 1 146 ? -28.397 -68.211 -9.654 1.00 40.38 140 VAL B N 1
ATOM 3863 C CA . VAL B 1 146 ? -29.557 -69.095 -9.754 1.00 40.59 140 VAL B CA 1
ATOM 3864 C C . VAL B 1 146 ? -30.607 -68.648 -8.733 1.00 41.42 140 VAL B C 1
ATOM 3865 O O . VAL B 1 146 ? -30.445 -68.875 -7.533 1.00 41.79 140 VAL B O 1
ATOM 3869 N N . GLU B 1 147 ? -31.670 -68.005 -9.212 1.00 42.26 141 GLU B N 1
ATOM 3870 C CA . GLU B 1 147 ? -32.796 -67.624 -8.358 1.00 42.37 141 GLU B CA 1
ATOM 3871 C C . GLU B 1 147 ? -33.598 -68.849 -7.967 1.00 41.61 141 GLU B C 1
ATOM 3872 O O . GLU B 1 147 ? -33.889 -69.702 -8.808 1.00 42.79 141 GLU B O 1
ATOM 3878 N N . ILE B 1 148 ? -33.926 -68.952 -6.680 1.00 40.96 142 ILE B N 1
ATOM 3879 C CA . ILE B 1 148 ? -34.867 -69.950 -6.180 1.00 40.79 142 ILE B CA 1
ATOM 3880 C C . ILE B 1 148 ? -36.104 -69.187 -5.719 1.00 40.52 142 ILE B C 1
ATOM 3881 O O . ILE B 1 148 ? -36.069 -68.558 -4.652 1.00 40.41 142 ILE B O 1
ATOM 3886 N N . PRO B 1 149 ? -37.192 -69.216 -6.528 1.00 40.65 143 PRO B N 1
ATOM 3887 C CA . PRO B 1 149 ? -38.413 -68.511 -6.123 1.00 40.72 143 PRO B CA 1
ATOM 3888 C C . PRO B 1 149 ? -39.017 -69.156 -4.880 1.00 40.66 143 PRO B C 1
ATOM 3889 O O . PRO B 1 149 ? -39.219 -70.374 -4.840 1.00 40.96 143 PRO B O 1
ATOM 3893 N N . CYS B 1 150 ? -39.246 -68.334 -3.862 1.00 42.21 144 CYS B N 1
ATOM 3894 C CA . CYS B 1 150 ? -39.791 -68.790 -2.593 1.00 44.63 144 CYS B CA 1
ATOM 3895 C C . CYS B 1 150 ? -41.045 -68.001 -2.255 1.00 45.19 144 CYS B C 1
ATOM 3896 O O . CYS B 1 150 ? -41.147 -66.811 -2.561 1.00 45.66 144 CYS B O 1
ATOM 3899 N N . GLY B 1 151 ? -41.998 -68.694 -1.640 1.00 45.40 145 GLY B N 1
ATOM 3900 C CA . GLY B 1 151 ? -43.297 -68.125 -1.335 1.00 45.71 145 GLY B CA 1
ATOM 3901 C C . GLY B 1 151 ? -43.816 -68.571 0.020 1.00 46.90 145 GLY B C 1
ATOM 3902 O O . GLY B 1 151 ? -43.063 -69.190 0.802 1.00 46.32 145 GLY B O 1
ATOM 3903 N N . PRO B 1 152 ? -45.110 -68.278 0.307 1.00 48.85 146 PRO B N 1
ATOM 3904 C CA . PRO B 1 152 ? -45.749 -68.612 1.588 1.00 50.52 146 PRO B CA 1
ATOM 3905 C C . PRO B 1 152 ? -45.662 -70.100 1.960 1.00 52.62 146 PRO B C 1
ATOM 3906 O O . PRO B 1 152 ? -45.550 -70.421 3.149 1.00 54.04 146 PRO B O 1
ATOM 3910 N N . GLN B 1 153 ? -45.696 -70.975 0.949 1.00 53.60 147 GLN B N 1
ATOM 3911 C CA . GLN B 1 153 ? -45.613 -72.425 1.118 1.00 55.66 147 GLN B CA 1
ATOM 3912 C C . GLN B 1 153 ? -44.390 -72.850 1.946 1.00 55.10 147 GLN B C 1
ATOM 3913 O O . GLN B 1 153 ? -44.508 -73.668 2.860 1.00 54.03 147 GLN B O 1
ATOM 3919 N N . THR B 1 154 ? -43.234 -72.271 1.629 1.00 56.22 148 THR B N 1
ATOM 3920 C CA . THR B 1 154 ? -41.976 -72.643 2.277 1.00 54.60 148 THR B CA 1
ATOM 3921 C C . THR B 1 154 ? -41.418 -71.560 3.193 1.00 53.26 148 THR B C 1
ATOM 3922 O O . THR B 1 154 ? -40.206 -71.524 3.436 1.00 53.50 148 THR B O 1
ATOM 3926 N N . ARG B 1 155 ? -42.282 -70.693 3.727 1.00 52.00 149 ARG B N 1
ATOM 3927 C CA . ARG B 1 155 ? -41.870 -69.605 4.635 1.00 50.46 149 ARG B CA 1
ATOM 3928 C C . ARG B 1 155 ? -40.880 -68.579 4.040 1.00 49.06 149 ARG B C 1
ATOM 3929 O O . ARG B 1 155 ? -40.223 -67.831 4.770 1.00 49.64 149 ARG B O 1
ATOM 3937 N N . PHE B 1 156 ? -40.898 -68.476 2.709 1.00 46.35 150 PHE B N 1
ATOM 3938 C CA . PHE B 1 156 ? -40.088 -67.513 1.924 1.00 45.26 150 PHE B CA 1
ATOM 3939 C C . PHE B 1 156 ? -38.597 -67.812 1.990 1.00 45.58 150 PHE B C 1
ATOM 3940 O O . PHE B 1 156 ? -37.752 -66.977 1.643 1.00 46.48 150 PHE B O 1
ATOM 3948 N N . GLN B 1 157 ? -38.294 -69.013 2.465 1.00 44.22 151 GLN B N 1
ATOM 3949 C CA . GLN B 1 157 ? -36.945 -69.490 2.659 1.00 44.03 151 GLN B CA 1
ATOM 3950 C C . GLN B 1 157 ? -36.776 -70.802 1.891 1.00 45.53 151 GLN B C 1
ATOM 3951 O O . GLN B 1 157 ? -37.732 -71.583 1.774 1.00 45.46 151 GLN B O 1
ATOM 3957 N N . PRO B 1 158 ? -35.569 -71.041 1.339 1.00 44.90 152 PRO B N 1
ATOM 3958 C CA . PRO B 1 158 ? -35.249 -72.296 0.654 1.00 44.81 152 PRO B CA 1
ATOM 3959 C C . PRO B 1 158 ? -35.292 -73.510 1.586 1.00 46.15 152 PRO B C 1
ATOM 3960 O O . PRO B 1 158 ? -35.250 -73.354 2.814 1.00 46.93 152 PRO B O 1
ATOM 3964 N N . THR B 1 159 ? -35.402 -74.695 0.994 1.00 45.82 153 THR B N 1
ATOM 3965 C CA . THR B 1 159 ? -35.280 -75.956 1.728 1.00 45.39 153 THR B CA 1
ATOM 3966 C C . THR B 1 159 ? -34.201 -76.813 1.065 1.00 44.68 153 THR B C 1
ATOM 3967 O O . THR B 1 159 ? -33.857 -76.591 -0.105 1.00 44.16 153 THR B O 1
ATOM 3971 N N . ALA B 1 160 ? -33.681 -77.786 1.818 1.00 43.94 154 ALA B N 1
ATOM 3972 C CA . ALA B 1 160 ? -32.730 -78.785 1.313 1.00 43.67 154 ALA B CA 1
ATOM 3973 C C . ALA B 1 160 ? -33.255 -79.511 0.064 1.00 44.58 154 ALA B C 1
ATOM 3974 O O . ALA B 1 160 ? -32.548 -79.619 -0.950 1.00 45.03 154 ALA B O 1
ATOM 3976 N N . GLN B 1 161 ? -34.507 -79.973 0.155 1.00 45.17 155 GLN B N 1
ATOM 3977 C CA . GLN B 1 161 ? -35.241 -80.613 -0.943 1.00 46.34 155 GLN B CA 1
ATOM 3978 C C . GLN B 1 161 ? -35.286 -79.720 -2.186 1.00 45.62 155 GLN B C 1
ATOM 3979 O O . GLN B 1 161 ? -35.001 -80.184 -3.294 1.00 45.53 155 GLN B O 1
ATOM 3985 N N . MET B 1 162 ? -35.627 -78.442 -1.985 1.00 45.15 156 MET B N 1
ATOM 3986 C CA . MET B 1 162 ? -35.649 -77.446 -3.057 1.00 44.74 156 MET B CA 1
ATOM 3987 C C . MET B 1 162 ? -34.294 -77.307 -3.734 1.00 44.50 156 MET B C 1
ATOM 3988 O O . MET B 1 162 ? -34.225 -77.188 -4.963 1.00 43.75 156 MET B O 1
ATOM 3993 N N . LEU B 1 163 ? -33.229 -77.326 -2.927 1.00 43.67 157 LEU B N 1
ATOM 3994 C CA . LEU B 1 163 ? -31.862 -77.289 -3.433 1.00 44.09 157 LEU B CA 1
ATOM 3995 C C . LEU B 1 163 ? -31.538 -78.565 -4.208 1.00 44.43 157 LEU B C 1
ATOM 3996 O O . LEU B 1 163 ? -30.951 -78.498 -5.294 1.00 43.89 157 LEU B O 1
ATOM 4001 N N . ALA B 1 164 ? -31.958 -79.709 -3.660 1.00 45.79 158 ALA B N 1
ATOM 4002 C CA . ALA B 1 164 ? -31.700 -81.023 -4.260 1.00 46.73 158 ALA B CA 1
ATOM 4003 C C . ALA B 1 164 ? -32.240 -81.146 -5.685 1.00 47.35 158 ALA B C 1
ATOM 4004 O O . ALA B 1 164 ? -31.612 -81.775 -6.536 1.00 47.77 158 ALA B O 1
ATOM 4006 N N . GLU B 1 165 ? -33.378 -80.504 -5.936 1.00 48.60 159 GLU B N 1
ATOM 4007 C CA . GLU B 1 165 ? -34.056 -80.539 -7.231 1.00 51.78 159 GLU B CA 1
ATOM 4008 C C . GLU B 1 165 ? -33.369 -79.725 -8.342 1.00 51.54 159 GLU B C 1
ATOM 4009 O O . GLU B 1 165 ? -33.681 -79.913 -9.517 1.00 53.52 159 GLU B O 1
ATOM 4015 N N . ILE B 1 166 ? -32.453 -78.834 -7.964 1.00 51.71 160 ILE B N 1
ATOM 4016 C CA . ILE B 1 166 ? -31.820 -77.901 -8.911 1.00 51.62 160 ILE B CA 1
ATOM 4017 C C . ILE B 1 166 ? -30.840 -78.610 -9.849 1.00 51.82 160 ILE B C 1
ATOM 4018 O O . ILE B 1 166 ? -30.009 -79.398 -9.409 1.00 50.67 160 ILE B O 1
ATOM 4023 N N . ASP B 1 167 ? -30.972 -78.321 -11.144 1.00 53.69 161 ASP B N 1
ATOM 4024 C CA . ASP B 1 167 ? -30.130 -78.878 -12.203 1.00 55.44 161 ASP B CA 1
ATOM 4025 C C . ASP B 1 167 ? -29.898 -77.797 -13.272 1.00 54.84 161 ASP B C 1
ATOM 4026 O O . ASP B 1 167 ? -30.865 -77.132 -13.673 1.00 57.18 161 ASP B O 1
ATOM 4031 N N . PRO B 1 168 ? -28.659 -77.588 -13.750 1.00 51.90 162 PRO B N 1
ATOM 4032 C CA . PRO B 1 168 ? -27.438 -78.332 -13.370 1.00 50.16 162 PRO B CA 1
ATOM 4033 C C . PRO B 1 168 ? -26.947 -78.064 -11.934 1.00 49.18 162 PRO B C 1
ATOM 4034 O O . PRO B 1 168 ? -27.470 -77.154 -11.284 1.00 49.93 162 PRO B O 1
ATOM 4038 N N . PRO B 1 169 ? -25.955 -78.852 -11.438 1.00 49.35 163 PRO B N 1
ATOM 4039 C CA . PRO B 1 169 ? -25.466 -78.681 -10.059 1.00 49.14 163 PRO B CA 1
ATOM 4040 C C . PRO B 1 169 ? -24.987 -77.271 -9.711 1.00 47.41 163 PRO B C 1
ATOM 4041 O O . PRO B 1 169 ? -24.613 -76.489 -10.595 1.00 45.42 163 PRO B O 1
ATOM 4045 N N . LEU B 1 170 ? -25.028 -76.966 -8.417 1.00 46.54 164 LEU B N 1
ATOM 4046 C CA . LEU B 1 170 ? -24.602 -75.672 -7.889 1.00 44.77 164 LEU B CA 1
ATOM 4047 C C . LEU B 1 170 ? -23.203 -75.772 -7.289 1.00 44.38 164 LEU B C 1
ATOM 4048 O O . LEU B 1 170 ? -22.789 -76.842 -6.834 1.00 43.35 164 LEU B O 1
ATOM 4053 N N . ARG B 1 171 ? -22.483 -74.652 -7.294 1.00 45.81 165 ARG B N 1
ATOM 4054 C CA . ARG B 1 171 ? -21.208 -74.527 -6.580 1.00 45.39 165 ARG B CA 1
ATOM 4055 C C . ARG B 1 171 ? -21.390 -73.832 -5.231 1.00 43.59 165 ARG B C 1
ATOM 4056 O O . ARG B 1 171 ? -20.637 -74.093 -4.285 1.00 42.01 165 ARG B O 1
ATOM 4064 N N . GLY B 1 172 ? -22.402 -72.962 -5.148 1.00 41.96 166 GLY B N 1
ATOM 4065 C CA . GLY B 1 172 ? -22.692 -72.198 -3.936 1.00 41.35 166 GLY B CA 1
ATOM 4066 C C . GLY B 1 172 ? -24.153 -71.940 -3.631 1.00 41.03 166 GLY B C 1
ATOM 4067 O O . GLY B 1 172 ? -24.984 -71.916 -4.535 1.00 41.65 166 GLY B O 1
ATOM 4068 N N . VAL B 1 173 ? -24.456 -71.762 -2.346 1.00 41.16 167 VAL B N 1
ATOM 4069 C CA . VAL B 1 173 ? -25.788 -71.371 -1.875 1.00 40.53 167 VAL B CA 1
ATOM 4070 C C . VAL B 1 173 ? -25.645 -70.241 -0.854 1.00 40.26 167 VAL B C 1
ATOM 4071 O O . VAL B 1 173 ? -24.843 -70.339 0.081 1.00 40.91 167 VAL B O 1
ATOM 4075 N N . VAL B 1 174 ? -26.419 -69.175 -1.051 1.00 38.22 168 VAL B N 1
ATOM 4076 C CA . VAL B 1 174 ? -26.496 -68.065 -0.097 1.00 37.62 168 VAL B CA 1
ATOM 4077 C C . VAL B 1 174 ? -27.870 -68.069 0.579 1.00 37.06 168 VAL B C 1
ATOM 4078 O O . VAL B 1 174 ? -28.896 -67.994 -0.100 1.00 37.65 168 VAL B O 1
ATOM 4082 N N . VAL B 1 175 ? -27.872 -68.180 1.907 1.00 36.69 169 VAL B N 1
ATOM 4083 C CA . VAL B 1 175 ? -29.094 -68.061 2.717 1.00 36.61 169 VAL B CA 1
ATOM 4084 C C . VAL B 1 175 ? -28.977 -66.908 3.718 1.00 36.97 169 VAL B C 1
ATOM 4085 O O . VAL B 1 175 ? -27.883 -66.606 4.201 1.00 38.83 169 VAL B O 1
ATOM 4089 N N . ALA B 1 176 ? -30.105 -66.272 4.023 1.00 37.00 170 ALA B N 1
ATOM 4090 C CA . ALA B 1 176 ? -30.162 -65.176 4.989 1.00 35.73 170 ALA B CA 1
ATOM 4091 C C . ALA B 1 176 ? -31.288 -65.405 5.993 1.00 36.53 170 ALA B C 1
ATOM 4092 O O . ALA B 1 176 ? -32.449 -65.594 5.611 1.00 37.91 170 ALA B O 1
ATOM 4094 N N . SER B 1 177 ? -30.935 -65.388 7.276 1.00 36.45 171 SER B N 1
ATOM 4095 C CA . SER B 1 177 ? -31.886 -65.621 8.360 1.00 36.50 171 SER B CA 1
ATOM 4096 C C . SER B 1 177 ? -31.469 -64.796 9.588 1.00 36.39 171 SER B C 1
ATOM 4097 O O . SER B 1 177 ? -30.383 -65.037 10.126 1.00 36.76 171 SER B O 1
ATOM 4100 N N . PRO B 1 178 ? -32.264 -63.802 10.011 1.00 36.07 172 PRO B N 1
ATOM 4101 C CA . PRO B 1 178 ? -33.457 -63.304 9.301 1.00 35.32 172 PRO B CA 1
ATOM 4102 C C . PRO B 1 178 ? -33.103 -62.623 7.981 1.00 34.26 172 PRO B C 1
ATOM 4103 O O . PRO B 1 178 ? -31.987 -62.120 7.831 1.00 35.21 172 PRO B O 1
ATOM 4107 N N . ALA B 1 179 ? -34.050 -62.607 7.046 1.00 33.36 173 ALA B N 1
ATOM 4108 C CA . ALA B 1 179 ? -33.803 -62.087 5.702 1.00 33.57 173 ALA B CA 1
ATOM 4109 C C . ALA B 1 179 ? -34.348 -60.679 5.463 1.00 33.67 173 ALA B C 1
ATOM 4110 O O . ALA B 1 179 ? -35.333 -60.278 6.069 1.00 33.96 173 ALA B O 1
ATOM 4112 N N . ASN B 1 180 ? -33.670 -59.938 4.594 1.00 33.70 174 ASN B N 1
ATOM 4113 C CA . ASN B 1 180 ? -34.215 -58.755 3.939 1.00 33.51 174 ASN B CA 1
ATOM 4114 C C . ASN B 1 180 ? -34.743 -59.297 2.605 1.00 33.91 174 ASN B C 1
ATOM 4115 O O . ASN B 1 180 ? -33.971 -59.905 1.864 1.00 33.95 174 ASN B O 1
ATOM 4120 N N . PRO B 1 181 ? -36.030 -59.107 2.271 1.00 33.46 175 PRO B N 1
ATOM 4121 C CA . PRO B 1 181 ? -36.963 -58.163 2.923 1.00 33.01 175 PRO B CA 1
ATOM 4122 C C . PRO B 1 181 ? -38.071 -58.762 3.784 1.00 33.23 175 PRO B C 1
ATOM 4123 O O . PRO B 1 181 ? -38.897 -58.008 4.305 1.00 33.69 175 PRO B O 1
ATOM 4127 N N . THR B 1 182 ? -38.084 -60.085 3.930 1.00 32.87 176 THR B N 1
ATOM 4128 C CA . THR B 1 182 ? -39.201 -60.789 4.543 1.00 33.82 176 THR B CA 1
ATOM 4129 C C . THR B 1 182 ? -39.219 -60.668 6.063 1.00 34.21 176 THR B C 1
ATOM 4130 O O . THR B 1 182 ? -40.282 -60.525 6.670 1.00 35.39 176 THR B O 1
ATOM 4134 N N . GLY B 1 183 ? -38.033 -60.728 6.664 1.00 34.62 177 GLY B N 1
ATOM 4135 C CA . GLY B 1 183 ? -37.875 -60.825 8.111 1.00 34.65 177 GLY B CA 1
ATOM 4136 C C . GLY B 1 183 ? -37.995 -62.245 8.638 1.00 36.03 177 GLY B C 1
ATOM 4137 O O . GLY B 1 183 ? -37.918 -62.455 9.845 1.00 35.37 177 GLY B O 1
ATOM 4138 N N . THR B 1 184 ? -38.197 -63.210 7.745 1.00 37.03 178 THR B N 1
ATOM 4139 C CA . THR B 1 184 ? -38.400 -64.605 8.143 1.00 40.09 178 THR B CA 1
ATOM 4140 C C . THR B 1 184 ? -37.064 -65.221 8.529 1.00 41.74 178 THR B C 1
ATOM 4141 O O . THR B 1 184 ? -36.040 -64.922 7.905 1.00 42.51 178 THR B O 1
ATOM 4145 N N . VAL B 1 185 ? -37.082 -66.081 9.544 1.00 42.08 179 VAL B N 1
ATOM 4146 C CA . VAL B 1 185 ? -35.915 -66.894 9.882 1.00 43.61 179 VAL B CA 1
ATOM 4147 C C . VAL B 1 185 ? -36.082 -68.325 9.368 1.00 44.36 179 VAL B C 1
ATOM 4148 O O . VAL B 1 185 ? -37.182 -68.878 9.399 1.00 44.92 179 VAL B O 1
ATOM 4152 N N . ILE B 1 186 ? -34.990 -68.900 8.868 1.00 44.57 180 ILE B N 1
ATOM 4153 C CA . ILE B 1 186 ? -34.941 -70.330 8.569 1.00 45.12 180 ILE B CA 1
ATOM 4154 C C . ILE B 1 186 ? -34.945 -71.049 9.923 1.00 45.82 180 ILE B C 1
ATOM 4155 O O . ILE B 1 186 ? -34.100 -70.747 10.775 1.00 48.72 180 ILE B O 1
ATOM 4160 N N . PRO B 1 187 ? -35.910 -71.971 10.142 1.00 45.40 181 PRO B N 1
ATOM 4161 C CA . PRO B 1 187 ? -35.936 -72.780 11.372 1.00 45.73 181 PRO B CA 1
ATOM 4162 C C . PRO B 1 187 ? -34.643 -73.601 11.547 1.00 46.05 181 PRO B C 1
ATOM 4163 O O . PRO B 1 187 ? -34.088 -74.070 10.541 1.00 45.90 181 PRO B O 1
ATOM 4167 N N . PRO B 1 188 ? -34.162 -73.764 12.804 1.00 46.65 182 PRO B N 1
ATOM 4168 C CA . PRO B 1 188 ? -32.869 -74.429 13.068 1.00 45.89 182 PRO B CA 1
ATOM 4169 C C . PRO B 1 188 ? -32.689 -75.764 12.339 1.00 46.19 182 PRO B C 1
ATOM 4170 O O . PRO B 1 188 ? -31.624 -76.000 11.768 1.00 47.42 182 PRO B O 1
ATOM 4174 N N . GLU B 1 189 ? -33.733 -76.602 12.346 1.00 44.88 183 GLU B N 1
ATOM 4175 C CA . GLU B 1 189 ? -33.728 -77.900 11.665 1.00 43.37 183 GLU B CA 1
ATOM 4176 C C . GLU B 1 189 ? -33.481 -77.756 10.160 1.00 43.01 183 GLU B C 1
ATOM 4177 O O . GLU B 1 189 ? -32.641 -78.464 9.600 1.00 41.96 183 GLU B O 1
ATOM 4179 N N . GLU B 1 190 ? -34.194 -76.823 9.528 1.00 43.74 184 GLU B N 1
ATOM 4180 C CA . GLU B 1 190 ? -34.100 -76.606 8.081 1.00 44.27 184 GLU B CA 1
ATOM 4181 C C . GLU B 1 190 ? -32.728 -76.073 7.648 1.00 42.80 184 GLU B C 1
ATOM 4182 O O . GLU B 1 190 ? -32.168 -76.536 6.648 1.00 42.21 184 GLU B O 1
ATOM 4188 N N . LEU B 1 191 ? -32.191 -75.123 8.418 1.00 40.97 185 LEU B N 1
ATOM 4189 C CA . LEU B 1 191 ? -30.848 -74.585 8.174 1.00 40.24 185 LEU B CA 1
ATOM 4190 C C . LEU B 1 191 ? -29.770 -75.663 8.307 1.00 39.31 185 LEU B C 1
ATOM 4191 O O . LEU B 1 191 ? -28.859 -75.733 7.476 1.00 40.06 185 LEU B O 1
ATOM 4196 N N . ALA B 1 192 ? -29.899 -76.496 9.344 1.00 37.25 186 ALA B N 1
ATOM 4197 C CA . ALA B 1 192 ? -29.023 -77.655 9.560 1.00 37.06 186 ALA B CA 1
ATOM 4198 C C . ALA B 1 192 ? -29.097 -78.618 8.374 1.00 37.06 186 ALA B C 1
ATOM 4199 O O . ALA B 1 192 ? -28.064 -79.095 7.897 1.00 38.47 186 ALA B O 1
ATOM 4201 N N . ALA B 1 193 ? -30.319 -78.876 7.906 1.00 35.98 187 ALA B N 1
ATOM 4202 C CA . ALA B 1 193 ? -30.565 -79.721 6.747 1.00 36.51 187 ALA B CA 1
ATOM 4203 C C . ALA B 1 193 ? -29.891 -79.140 5.500 1.00 37.34 187 ALA B C 1
ATOM 4204 O O . ALA B 1 193 ? -29.167 -79.857 4.792 1.00 38.50 187 ALA B O 1
ATOM 4206 N N . ILE B 1 194 ? -30.112 -77.840 5.271 1.00 36.93 188 ILE B N 1
ATOM 4207 C CA . ILE B 1 194 ? -29.465 -77.084 4.191 1.00 36.65 188 ILE B CA 1
ATOM 4208 C C . ILE B 1 194 ? -27.933 -77.163 4.308 1.00 37.84 188 ILE B C 1
ATOM 4209 O O . ILE B 1 194 ? -27.241 -77.404 3.308 1.00 36.24 188 ILE B O 1
ATOM 4214 N N . ALA B 1 195 ? -27.427 -76.978 5.530 1.00 38.61 189 ALA B N 1
ATOM 4215 C CA . ALA B 1 195 ? -25.996 -77.064 5.812 1.00 40.82 189 ALA B CA 1
ATOM 4216 C C . ALA B 1 195 ? -25.444 -78.460 5.509 1.00 43.03 189 ALA B C 1
ATOM 4217 O O . ALA B 1 195 ? -24.413 -78.586 4.837 1.00 44.49 189 ALA B O 1
ATOM 4219 N N . SER B 1 196 ? -26.152 -79.489 5.983 1.00 42.26 190 SER B N 1
ATOM 4220 C CA . SER B 1 196 ? -25.770 -80.888 5.772 1.00 42.64 190 SER B CA 1
ATOM 4221 C C . SER B 1 196 ? -25.774 -81.266 4.291 1.00 42.21 190 SER B C 1
ATOM 4222 O O . SER B 1 196 ? -24.820 -81.895 3.810 1.00 42.93 190 SER B O 1
ATOM 4225 N N . TRP B 1 197 ? -26.830 -80.858 3.583 1.00 40.86 191 TRP B N 1
ATOM 4226 C CA . TRP B 1 197 ? -26.958 -81.086 2.148 1.00 40.84 191 TRP B CA 1
ATOM 4227 C C . TRP B 1 197 ? -25.738 -80.562 1.391 1.00 41.29 191 TRP B C 1
ATOM 4228 O O . TRP B 1 197 ? -25.154 -81.277 0.577 1.00 40.57 191 TRP B O 1
ATOM 4239 N N . CYS B 1 198 ? -25.375 -79.317 1.690 1.00 43.04 192 CYS B N 1
ATOM 4240 C CA . CYS B 1 198 ? -24.243 -78.626 1.077 1.00 43.12 192 CYS B CA 1
ATOM 4241 C C . CYS B 1 198 ? -22.934 -79.417 1.188 1.00 43.90 192 CYS B C 1
ATOM 4242 O O . CYS B 1 198 ? -22.242 -79.609 0.185 1.00 43.49 192 CYS B O 1
ATOM 4245 N N . ASP B 1 199 ? -22.624 -79.889 2.402 1.00 45.00 193 ASP B N 1
ATOM 4246 C CA . ASP B 1 199 ? -21.456 -80.734 2.657 1.00 44.96 193 ASP B CA 1
ATOM 4247 C C . ASP B 1 199 ? -21.452 -81.973 1.762 1.00 45.70 193 ASP B C 1
ATOM 4248 O O . ASP B 1 199 ? -20.464 -82.237 1.067 1.00 47.30 193 ASP B O 1
ATOM 4253 N N . ALA B 1 200 ? -22.575 -82.693 1.769 1.00 43.89 194 ALA B N 1
ATOM 4254 C CA . ALA B 1 200 ? -22.752 -83.911 0.983 1.00 42.80 194 ALA B CA 1
ATOM 4255 C C . ALA B 1 200 ? -22.620 -83.661 -0.518 1.00 42.11 194 ALA B C 1
ATOM 4256 O O . ALA B 1 200 ? -22.031 -84.471 -1.234 1.00 42.13 194 ALA B O 1
ATOM 4258 N N . SER B 1 201 ? -23.147 -82.524 -0.971 1.00 42.17 195 SER B N 1
ATOM 4259 C CA . SER B 1 201 ? -23.180 -82.171 -2.388 1.00 42.95 195 SER B CA 1
ATOM 4260 C C . SER B 1 201 ? -21.927 -81.414 -2.851 1.00 42.99 195 SER B C 1
ATOM 4261 O O . SER B 1 201 ? -21.833 -81.039 -4.029 1.00 42.50 195 SER B O 1
ATOM 4264 N N . ASP B 1 202 ? -20.977 -81.206 -1.930 1.00 43.53 196 ASP B N 1
ATOM 4265 C CA . ASP B 1 202 ? -19.753 -80.406 -2.164 1.00 45.46 196 ASP B CA 1
ATOM 4266 C C . ASP B 1 202 ? -20.065 -78.975 -2.673 1.00 44.74 196 ASP B C 1
ATOM 4267 O O . ASP B 1 202 ? -19.421 -78.450 -3.592 1.00 45.90 196 ASP B O 1
ATOM 4272 N N . VAL B 1 203 ? -21.070 -78.367 -2.050 1.00 43.81 197 VAL B N 1
ATOM 4273 C CA . VAL B 1 203 ? -21.537 -77.017 -2.379 1.00 42.18 197 VAL B CA 1
ATOM 4274 C C . VAL B 1 203 ? -21.190 -76.094 -1.210 1.00 41.02 197 VAL B C 1
ATOM 4275 O O . VAL B 1 203 ? -21.405 -76.448 -0.054 1.00 39.96 197 VAL B O 1
ATOM 4279 N N . ARG B 1 204 ? -20.641 -74.922 -1.515 1.00 40.22 198 ARG B N 1
ATOM 4280 C CA . ARG B 1 204 ? -20.268 -73.961 -0.478 1.00 39.88 198 ARG B CA 1
ATOM 4281 C C . ARG B 1 204 ? -21.482 -73.173 0.018 1.00 39.22 198 ARG B C 1
ATOM 4282 O O . ARG B 1 204 ? -22.221 -72.594 -0.782 1.00 38.37 198 ARG B O 1
ATOM 4290 N N . LEU B 1 205 ? -21.680 -73.152 1.338 1.00 38.50 199 LEU B N 1
ATOM 4291 C CA . LEU B 1 205 ? -22.765 -72.378 1.936 1.00 39.02 199 LEU B CA 1
ATOM 4292 C C . LEU B 1 205 ? -22.290 -71.032 2.485 1.00 40.33 199 LEU B C 1
ATOM 4293 O O . LEU B 1 205 ? -21.341 -70.964 3.271 1.00 41.02 199 LEU B O 1
ATOM 4298 N N . ILE B 1 206 ? -22.969 -69.971 2.052 1.00 39.63 200 ILE B N 1
ATOM 4299 C CA . ILE B 1 206 ? -22.749 -68.628 2.570 1.00 39.05 200 ILE B CA 1
ATOM 4300 C C . ILE B 1 206 ? -23.967 -68.287 3.429 1.00 39.33 200 ILE B C 1
ATOM 4301 O O . ILE B 1 206 ? -25.075 -68.101 2.915 1.00 40.92 200 ILE B O 1
ATOM 4306 N N . SER B 1 207 ? -23.752 -68.237 4.740 1.00 38.40 201 SER B N 1
ATOM 4307 C CA . SER B 1 207 ? -24.816 -67.979 5.701 1.00 38.90 201 SER B CA 1
ATOM 4308 C C . SER B 1 207 ? -24.795 -66.518 6.157 1.00 39.40 201 SER B C 1
ATOM 4309 O O . SER B 1 207 ? -23.936 -66.112 6.956 1.00 39.55 201 SER B O 1
ATOM 4312 N N . ASP B 1 208 ? -25.726 -65.729 5.617 1.00 38.97 202 ASP B N 1
ATOM 4313 C CA . ASP B 1 208 ? -25.927 -64.351 6.054 1.00 39.89 202 ASP B CA 1
ATOM 4314 C C . ASP B 1 208 ? -26.666 -64.374 7.380 1.00 39.64 202 ASP B C 1
ATOM 4315 O O . ASP B 1 208 ? -27.832 -64.782 7.458 1.00 40.28 202 ASP B O 1
ATOM 4320 N N . GLU B 1 209 ? -25.963 -63.928 8.415 1.00 39.14 203 GLU B N 1
ATOM 4321 C CA . GLU B 1 209 ? -26.467 -63.928 9.781 1.00 38.75 203 GLU B CA 1
ATOM 4322 C C . GLU B 1 209 ? -26.443 -62.503 10.359 1.00 38.69 203 GLU B C 1
ATOM 4323 O O . GLU B 1 209 ? -26.368 -62.301 11.575 1.00 37.78 203 GLU B O 1
ATOM 4329 N N . VAL B 1 210 ? -26.551 -61.531 9.450 1.00 38.82 204 VAL B N 1
ATOM 4330 C CA . VAL B 1 210 ? -26.457 -60.089 9.724 1.00 37.80 204 VAL B CA 1
ATOM 4331 C C . VAL B 1 210 ? -27.515 -59.589 10.722 1.00 37.49 204 VAL B C 1
ATOM 4332 O O . VAL B 1 210 ? -27.219 -58.744 11.569 1.00 38.61 204 VAL B O 1
ATOM 4336 N N . TYR B 1 211 ? -28.729 -60.130 10.634 1.00 37.11 205 TYR B N 1
ATOM 4337 C CA . TYR B 1 211 ? -29.841 -59.692 11.487 1.00 35.70 205 TYR B CA 1
ATOM 4338 C C . TYR B 1 211 ? -30.019 -60.483 12.785 1.00 36.14 205 TYR B C 1
ATOM 4339 O O . TYR B 1 211 ? -30.989 -60.261 13.521 1.00 36.25 205 TYR B O 1
ATOM 4348 N N . HIS B 1 212 ? -29.081 -61.390 13.068 1.00 36.50 206 HIS B N 1
ATOM 4349 C CA . HIS B 1 212 ? -29.035 -62.108 14.345 1.00 36.82 206 HIS B CA 1
ATOM 4350 C C . HIS B 1 212 ? -29.020 -61.121 15.509 1.00 37.49 206 HIS B C 1
ATOM 4351 O O . HIS B 1 212 ? -28.361 -60.077 15.446 1.00 36.91 206 HIS B O 1
ATOM 4358 N N . GLY B 1 213 ? -29.769 -61.449 16.557 1.00 38.95 207 GLY B N 1
ATOM 4359 C CA . GLY B 1 213 ? -29.956 -60.555 17.697 1.00 38.82 207 GLY B CA 1
ATOM 4360 C C . GLY B 1 213 ? -31.238 -59.746 17.607 1.00 40.50 207 GLY B C 1
ATOM 4361 O O . GLY B 1 213 ? -31.726 -59.231 18.619 1.00 43.04 207 GLY B O 1
ATOM 4362 N N . LEU B 1 214 ? -31.773 -59.618 16.395 1.00 39.83 208 LEU B N 1
ATOM 4363 C CA . LEU B 1 214 ? -33.027 -58.911 16.166 1.00 39.48 208 LEU B CA 1
ATOM 4364 C C . LEU B 1 214 ? -34.110 -59.914 15.790 1.00 41.45 208 LEU B C 1
ATOM 4365 O O . LEU B 1 214 ? -34.416 -60.115 14.609 1.00 42.68 208 LEU B O 1
ATOM 4370 N N . VAL B 1 215 ? -34.664 -60.560 16.818 1.00 42.90 209 VAL B N 1
ATOM 4371 C CA . VAL B 1 215 ? -35.707 -61.585 16.683 1.00 43.22 209 VAL B CA 1
ATOM 4372 C C . VAL B 1 215 ? -36.879 -61.319 17.627 1.00 44.18 209 VAL B C 1
ATOM 4373 O O . VAL B 1 215 ? -36.704 -60.765 18.711 1.00 46.33 209 VAL B O 1
ATOM 4377 N N . TYR B 1 216 ? -38.072 -61.734 17.217 1.00 45.56 210 TYR B N 1
ATOM 4378 C CA . TYR B 1 216 ? -39.292 -61.432 17.966 1.00 44.92 210 TYR B CA 1
ATOM 4379 C C . TYR B 1 216 ? -39.844 -62.647 18.689 1.00 47.42 210 TYR B C 1
ATOM 4380 O O . TYR B 1 216 ? -39.527 -63.774 18.325 1.00 48.93 210 TYR B O 1
ATOM 4389 N N . GLN B 1 217 ? -40.643 -62.414 19.732 1.00 50.68 211 GLN B N 1
ATOM 4390 C CA . GLN B 1 217 ? -41.202 -63.496 20.557 1.00 52.06 211 GLN B CA 1
ATOM 4391 C C . GLN B 1 217 ? -42.133 -64.405 19.744 1.00 50.51 211 GLN B C 1
ATOM 4392 O O . GLN B 1 217 ? -42.982 -63.923 18.983 1.00 48.56 211 GLN B O 1
ATOM 4398 N N . GLY B 1 218 ? -41.935 -65.712 19.902 1.00 49.83 212 GLY B N 1
ATOM 4399 C CA . GLY B 1 218 ? -42.767 -66.723 19.249 1.00 50.53 212 GLY B CA 1
ATOM 4400 C C . GLY B 1 218 ? -42.344 -67.089 17.834 1.00 52.05 212 GLY B C 1
ATOM 4401 O O . GLY B 1 218 ? -42.999 -67.901 17.172 1.00 54.45 212 GLY B O 1
ATOM 4402 N N . ALA B 1 219 ? -41.264 -66.466 17.375 1.00 51.10 213 ALA B N 1
ATOM 4403 C CA . ALA B 1 219 ? -40.629 -66.763 16.107 1.00 50.37 213 ALA B CA 1
ATOM 4404 C C . ALA B 1 219 ? -39.773 -67.999 16.307 1.00 49.47 213 ALA B C 1
ATOM 4405 O O . ALA B 1 219 ? -39.333 -68.237 17.430 1.00 48.31 213 ALA B O 1
ATOM 4407 N N . PRO B 1 220 ? -39.463 -68.756 15.216 1.00 48.51 214 PRO B N 1
ATOM 4408 C CA . PRO B 1 220 ? -38.417 -69.797 15.281 1.00 47.32 214 PRO B CA 1
ATOM 4409 C C . PRO B 1 220 ? -37.089 -69.206 15.779 1.00 47.04 214 PRO B C 1
ATOM 4410 O O . PRO B 1 220 ? -36.780 -68.033 15.492 1.00 46.61 214 PRO B O 1
ATOM 4414 N N . GLN B 1 221 ? -36.324 -70.012 16.510 1.00 47.97 215 GLN B N 1
ATOM 4415 C CA . GLN B 1 221 ? -35.044 -69.590 17.059 1.00 49.52 215 GLN B CA 1
ATOM 4416 C C . GLN B 1 221 ? -34.038 -69.408 15.925 1.00 49.34 215 GLN B C 1
ATOM 4417 O O . GLN B 1 221 ? -34.139 -70.060 14.878 1.00 51.40 215 GLN B O 1
ATOM 4423 N N . THR B 1 222 ? -33.070 -68.531 16.139 1.00 47.51 216 THR B N 1
ATOM 4424 C CA . THR B 1 222 ? -32.006 -68.354 15.162 1.00 46.50 216 THR B CA 1
ATOM 4425 C C . THR B 1 222 ? -30.858 -69.275 15.549 1.00 46.45 216 THR B C 1
ATOM 4426 O O . THR B 1 222 ? -30.698 -69.639 16.721 1.00 46.53 216 THR B O 1
ATOM 4430 N N . SER B 1 223 ? -30.075 -69.651 14.549 1.00 45.45 217 SER B N 1
ATOM 4431 C CA . SER B 1 223 ? -28.938 -70.548 14.737 1.00 44.50 217 SER B CA 1
ATOM 4432 C C . SER B 1 223 ? -27.811 -70.199 13.780 1.00 43.65 217 SER B C 1
ATOM 4433 O O . SER B 1 223 ? -28.045 -69.668 12.691 1.00 43.83 217 SER B O 1
ATOM 4436 N N . CYS B 1 224 ? -26.585 -70.470 14.223 1.00 41.52 218 CYS B N 1
ATOM 4437 C CA . CYS B 1 224 ? -25.409 -70.281 13.397 1.00 38.94 218 CYS B CA 1
ATOM 4438 C C . CYS B 1 224 ? -25.177 -71.531 12.555 1.00 38.56 218 CYS B C 1
ATOM 4439 O O . CYS B 1 224 ? -25.357 -72.655 13.040 1.00 39.77 218 CYS B O 1
ATOM 4442 N N . ALA B 1 225 ? -24.768 -71.327 11.302 1.00 37.02 219 ALA B N 1
ATOM 4443 C CA . ALA B 1 225 ? -24.428 -72.421 10.388 1.00 37.02 219 ALA B CA 1
ATOM 4444 C C . ALA B 1 225 ? -23.339 -73.333 10.947 1.00 37.74 219 ALA B C 1
ATOM 4445 O O . ALA B 1 225 ? -23.341 -74.535 10.673 1.00 38.87 219 ALA B O 1
ATOM 4447 N N . TRP B 1 226 ? -22.439 -72.761 11.748 1.00 37.90 220 TRP B N 1
ATOM 4448 C CA . TRP B 1 226 ? -21.344 -73.498 12.396 1.00 38.51 220 TRP B CA 1
ATOM 4449 C C . TRP B 1 226 ? -21.769 -74.428 13.540 1.00 39.84 220 TRP B C 1
ATOM 4450 O O . TRP B 1 226 ? -20.935 -75.152 14.100 1.00 41.71 220 TRP B O 1
ATOM 4461 N N . GLN B 1 227 ? -23.055 -74.409 13.883 1.00 41.66 221 GLN B N 1
ATOM 4462 C CA . GLN B 1 227 ? -23.623 -75.411 14.792 1.00 43.35 221 GLN B CA 1
ATOM 4463 C C . GLN B 1 227 ? -23.710 -76.776 14.111 1.00 43.81 221 GLN B C 1
ATOM 4464 O O . GLN B 1 227 ? -23.589 -77.805 14.774 1.00 44.87 221 GLN B O 1
ATOM 4470 N N . THR B 1 228 ? -23.901 -76.771 12.791 1.00 44.47 222 THR B N 1
ATOM 4471 C CA . THR B 1 228 ? -23.990 -77.997 11.993 1.00 45.81 222 THR B CA 1
ATOM 4472 C C . THR B 1 228 ? -22.684 -78.275 11.251 1.00 45.79 222 THR B C 1
ATOM 4473 O O . THR B 1 228 ? -22.081 -79.330 11.433 1.00 47.47 222 THR B O 1
ATOM 4477 N N . SER B 1 229 ? -22.255 -77.320 10.431 1.00 45.18 223 SER B N 1
ATOM 4478 C CA . SER B 1 229 ? -21.108 -77.485 9.545 1.00 43.97 223 SER B CA 1
ATOM 4479 C C . SER B 1 229 ? -20.178 -76.285 9.619 1.00 42.66 223 SER B C 1
ATOM 4480 O O . SER B 1 229 ? -20.633 -75.142 9.571 1.00 41.71 223 SER B O 1
ATOM 4483 N N . ARG B 1 230 ? -18.878 -76.555 9.715 1.00 41.61 224 ARG B N 1
ATOM 4484 C CA . ARG B 1 230 ? -17.858 -75.501 9.717 1.00 41.30 224 ARG B CA 1
ATOM 4485 C C . ARG B 1 230 ? -17.292 -75.274 8.318 1.00 40.98 224 ARG B C 1
ATOM 4486 O O . ARG B 1 230 ? -16.355 -74.492 8.135 1.00 41.56 224 ARG B O 1
ATOM 4494 N N . ASN B 1 231 ? -17.872 -75.957 7.332 1.00 41.30 225 ASN B N 1
ATOM 4495 C CA . ASN B 1 231 ? -17.508 -75.761 5.930 1.00 40.21 225 ASN B CA 1
ATOM 4496 C C . ASN B 1 231 ? -18.146 -74.503 5.362 1.00 39.50 225 ASN B C 1
ATOM 4497 O O . ASN B 1 231 ? -17.645 -73.939 4.395 1.00 40.26 225 ASN B O 1
ATOM 4502 N N . ALA B 1 232 ? -19.249 -74.072 5.976 1.00 39.32 226 ALA B N 1
ATOM 4503 C CA . ALA B 1 232 ? -19.981 -72.870 5.567 1.00 39.24 226 ALA B CA 1
ATOM 4504 C C . ALA B 1 232 ? -19.255 -71.582 5.951 1.00 38.71 226 ALA B C 1
ATOM 4505 O O . ALA B 1 232 ? -18.532 -71.552 6.949 1.00 37.82 226 ALA B O 1
ATOM 4507 N N . VAL B 1 233 ? -19.445 -70.534 5.149 1.00 37.34 227 VAL B N 1
ATOM 4508 C CA . VAL B 1 233 ? -18.942 -69.192 5.463 1.00 36.17 227 VAL B CA 1
ATOM 4509 C C . VAL B 1 233 ? -20.065 -68.400 6.133 1.00 35.94 227 VAL B C 1
ATOM 4510 O O . VAL B 1 233 ? -21.156 -68.266 5.573 1.00 36.75 227 VAL B O 1
ATOM 4514 N N . VAL B 1 234 ? -19.789 -67.896 7.336 1.00 34.54 228 VAL B N 1
ATOM 4515 C CA . VAL B 1 234 ? -20.742 -67.090 8.100 1.00 33.83 228 VAL B CA 1
ATOM 4516 C C . VAL B 1 234 ? -20.428 -65.619 7.863 1.00 34.68 228 VAL B C 1
ATOM 4517 O O . VAL B 1 234 ? -19.281 -65.189 7.999 1.00 34.34 228 VAL B O 1
ATOM 4521 N N . VAL B 1 235 ? -21.454 -64.861 7.485 1.00 34.93 229 VAL B N 1
ATOM 4522 C CA . VAL B 1 235 ? -21.326 -63.425 7.274 1.00 34.50 229 VAL B CA 1
ATOM 4523 C C . VAL B 1 235 ? -22.184 -62.721 8.322 1.00 35.71 229 VAL B C 1
ATOM 4524 O O . VAL B 1 235 ? -23.357 -63.059 8.508 1.00 36.00 229 VAL B O 1
ATOM 4528 N N . ASN B 1 236 ? -21.580 -61.762 9.021 1.00 36.82 230 ASN B N 1
ATOM 4529 C CA . ASN B 1 236 ? -22.273 -60.978 10.040 1.00 37.17 230 ASN B CA 1
ATOM 4530 C C . ASN B 1 236 ? -21.750 -59.539 10.060 1.00 37.21 230 ASN B C 1
ATOM 4531 O O . ASN B 1 236 ? -20.739 -59.229 9.421 1.00 38.85 230 ASN B O 1
ATOM 4536 N N . SER B 1 237 ? -22.445 -58.666 10.785 1.00 36.02 231 SER B N 1
ATOM 4537 C CA . SER B 1 237 ? -22.157 -57.237 10.770 1.00 35.89 231 SER B CA 1
ATOM 4538 C C . SER B 1 237 ? -22.460 -56.549 12.097 1.00 36.39 231 SER B C 1
ATOM 4539 O O . SER B 1 237 ? -23.200 -57.081 12.929 1.00 36.59 231 SER B O 1
ATOM 4542 N N . PHE B 1 238 ? -21.875 -55.364 12.274 1.00 35.47 232 PHE B N 1
ATOM 4543 C CA . PHE B 1 238 ? -22.200 -54.472 13.383 1.00 36.02 232 PHE B CA 1
ATOM 4544 C C . PHE B 1 238 ? -23.290 -53.474 12.997 1.00 35.82 232 PHE B C 1
ATOM 4545 O O . PHE B 1 238 ? -23.726 -52.676 13.833 1.00 36.27 232 PHE B O 1
ATOM 4553 N N . SER B 1 239 ? -23.737 -53.540 11.743 1.00 34.36 233 SER B N 1
ATOM 4554 C CA . SER B 1 239 ? -24.637 -52.543 11.168 1.00 34.40 233 SER B CA 1
ATOM 4555 C C . SER B 1 239 ? -26.053 -52.532 11.723 1.00 34.59 233 SER B C 1
ATOM 4556 O O . SER B 1 239 ? -26.644 -51.468 11.866 1.00 34.74 233 SER B O 1
ATOM 4559 N N . LYS B 1 240 ? -26.594 -53.699 12.034 1.00 35.35 234 LYS B N 1
ATOM 4560 C CA . LYS B 1 240 ? -28.017 -53.789 12.330 1.00 37.15 234 LYS B CA 1
ATOM 4561 C C . LYS B 1 240 ? -28.325 -53.973 13.805 1.00 37.55 234 LYS B C 1
ATOM 4562 O O . LYS B 1 240 ? -29.051 -53.161 14.383 1.00 38.97 234 LYS B O 1
ATOM 4568 N N . TYR B 1 241 ? -27.784 -55.024 14.412 1.00 37.56 235 TYR B N 1
ATOM 4569 C CA . TYR B 1 241 ? -28.032 -55.261 15.825 1.00 37.23 235 TYR B CA 1
ATOM 4570 C C . TYR B 1 241 ? -27.368 -54.193 16.688 1.00 38.06 235 TYR B C 1
ATOM 4571 O O . TYR B 1 241 ? -27.994 -53.668 17.607 1.00 39.78 235 TYR B O 1
ATOM 4580 N N . TYR B 1 242 ? -26.121 -53.859 16.366 1.00 38.76 236 TYR B N 1
ATOM 4581 C CA . TYR B 1 242 ? -25.376 -52.841 17.101 1.00 39.51 236 TYR B CA 1
ATOM 4582 C C . TYR B 1 242 ? -25.507 -51.433 16.527 1.00 40.76 236 TYR B C 1
ATOM 4583 O O . TYR B 1 242 ? -24.842 -50.505 17.006 1.00 42.60 236 TYR B O 1
ATOM 4592 N N . ALA B 1 243 ? -26.363 -51.283 15.511 1.00 39.79 237 ALA B N 1
ATOM 4593 C CA . ALA B 1 243 ? -26.679 -49.992 14.871 1.00 38.63 237 ALA B CA 1
ATOM 4594 C C . ALA B 1 243 ? -25.461 -49.141 14.449 1.00 37.82 237 ALA B C 1
ATOM 4595 O O . ALA B 1 243 ? -25.510 -47.905 14.454 1.00 38.80 237 ALA B O 1
ATOM 4597 N N . MET B 1 244 ? -24.380 -49.820 14.067 1.00 36.96 238 MET B N 1
ATOM 4598 C CA . MET B 1 244 ? -23.134 -49.168 13.646 1.00 37.27 238 MET B CA 1
ATOM 4599 C C . MET B 1 244 ? -23.030 -49.114 12.124 1.00 38.07 238 MET B C 1
ATOM 4600 O O . MET B 1 244 ? -21.965 -49.307 11.540 1.00 40.98 238 MET B O 1
ATOM 4605 N N . THR B 1 245 ? -24.164 -48.817 11.508 1.00 38.65 239 THR B N 1
ATOM 4606 C CA . THR B 1 245 ? -24.384 -48.872 10.063 1.00 38.49 239 THR B CA 1
ATOM 4607 C C . THR B 1 245 ? -23.352 -48.105 9.212 1.00 38.07 239 THR B C 1
ATOM 4608 O O . THR B 1 245 ? -22.790 -48.668 8.270 1.00 37.79 239 THR B O 1
ATOM 4612 N N . GLY B 1 246 ? -23.084 -46.846 9.568 1.00 37.52 240 GLY B N 1
ATOM 4613 C CA . GLY B 1 246 ? -22.113 -46.007 8.850 1.00 36.31 240 GLY B CA 1
ATOM 4614 C C . GLY B 1 246 ? -20.655 -46.207 9.245 1.00 36.16 240 GLY B C 1
ATOM 4615 O O . GLY B 1 246 ? -19.752 -45.609 8.650 1.00 36.65 240 GLY B O 1
ATOM 4616 N N . TRP B 1 247 ? -20.422 -47.050 10.249 1.00 34.90 241 TRP B N 1
ATOM 4617 C CA . TRP B 1 247 ? -19.070 -47.373 10.717 1.00 33.45 241 TRP B CA 1
ATOM 4618 C C . TRP B 1 247 ? -18.367 -48.361 9.788 1.00 32.22 241 TRP B C 1
ATOM 4619 O O . TRP B 1 247 ? -17.155 -48.524 9.866 1.00 32.20 241 TRP B O 1
ATOM 4630 N N . ARG B 1 248 ? -19.148 -49.006 8.918 1.00 31.74 242 ARG B N 1
ATOM 4631 C CA . ARG B 1 248 ? -18.688 -49.993 7.916 1.00 30.35 242 ARG B CA 1
ATOM 4632 C C . ARG B 1 248 ? -17.803 -51.084 8.523 1.00 29.97 242 ARG B C 1
ATOM 4633 O O . ARG B 1 248 ? -16.628 -51.227 8.164 1.00 29.06 242 ARG B O 1
ATOM 4641 N N . LEU B 1 249 ? -18.377 -51.837 9.460 1.00 29.79 243 LEU B N 1
ATOM 4642 C CA . LEU B 1 249 ? -17.648 -52.902 10.135 1.00 29.20 243 LEU B CA 1
ATOM 4643 C C . LEU B 1 249 ? -18.471 -54.174 10.272 1.00 29.28 243 LEU B C 1
ATOM 4644 O O . LEU B 1 249 ? -19.629 -54.138 10.697 1.00 29.45 243 LEU B O 1
ATOM 4649 N N . GLY B 1 250 ? -17.852 -55.291 9.906 1.00 29.44 244 GLY B N 1
ATOM 4650 C CA . GLY B 1 250 ? -18.454 -56.617 10.050 1.00 30.48 244 GLY B CA 1
ATOM 4651 C C . GLY B 1 250 ? -17.399 -57.693 10.203 1.00 31.22 244 GLY B C 1
ATOM 4652 O O . GLY B 1 250 ? -16.199 -57.392 10.304 1.00 32.11 244 GLY B O 1
ATOM 4653 N N . TRP B 1 251 ? -17.841 -58.948 10.227 1.00 31.39 245 TRP B N 1
ATOM 4654 C CA . TRP B 1 251 ? -16.915 -60.075 10.308 1.00 32.76 245 TRP B CA 1
ATOM 4655 C C . TRP B 1 251 ? -17.371 -61.317 9.548 1.00 33.67 245 TRP B C 1
ATOM 4656 O O . TRP B 1 251 ? -18.553 -61.465 9.222 1.00 34.40 245 TRP B O 1
ATOM 4667 N N . LEU B 1 252 ? -16.404 -62.190 9.275 1.00 33.64 246 LEU B N 1
ATOM 4668 C CA . LEU B 1 252 ? -16.644 -63.506 8.703 1.00 33.25 246 LEU B CA 1
ATOM 4669 C C . LEU B 1 252 ? -16.139 -64.587 9.646 1.00 33.38 246 LEU B C 1
ATOM 4670 O O . LEU B 1 252 ? -15.120 -64.402 10.312 1.00 33.00 246 LEU B O 1
ATOM 4675 N N . LEU B 1 253 ? -16.857 -65.706 9.710 1.00 33.51 247 LEU B N 1
ATOM 4676 C CA . LEU B 1 253 ? -16.285 -66.951 10.222 1.00 34.24 247 LEU B CA 1
ATOM 4677 C C . LEU B 1 253 ? -15.812 -67.738 9.003 1.00 35.02 247 LEU B C 1
ATOM 4678 O O . LEU B 1 253 ? -16.621 -68.190 8.190 1.00 34.96 247 LEU B O 1
ATOM 4683 N N . VAL B 1 254 ? -14.492 -67.855 8.868 1.00 36.02 248 VAL B N 1
ATOM 4684 C CA . VAL B 1 254 ? -13.873 -68.451 7.685 1.00 36.11 248 VAL B CA 1
ATOM 4685 C C . VAL B 1 254 ? -13.429 -69.888 7.982 1.00 37.29 248 VAL B C 1
ATOM 4686 O O . VAL B 1 254 ? -12.733 -70.128 8.974 1.00 39.15 248 VAL B O 1
ATOM 4690 N N . PRO B 1 255 ? -13.852 -70.852 7.129 1.00 37.93 249 PRO B N 1
ATOM 4691 C CA . PRO B 1 255 ? -13.358 -72.236 7.194 1.00 37.50 249 PRO B CA 1
ATOM 4692 C C . PRO B 1 255 ? -11.841 -72.283 7.011 1.00 37.86 249 PRO B C 1
ATOM 4693 O O . PRO B 1 255 ? -11.286 -71.477 6.253 1.00 39.03 249 PRO B O 1
ATOM 4697 N N . THR B 1 256 ? -11.195 -73.222 7.704 1.00 38.47 250 THR B N 1
ATOM 4698 C CA . THR B 1 256 ? -9.727 -73.340 7.748 1.00 38.32 250 THR B CA 1
ATOM 4699 C C . THR B 1 256 ? -9.077 -73.319 6.363 1.00 37.59 250 THR B C 1
ATOM 4700 O O . THR B 1 256 ? -8.069 -72.636 6.162 1.00 38.35 250 THR B O 1
ATOM 4704 N N . VAL B 1 257 ? -9.681 -74.043 5.419 1.00 36.11 251 VAL B N 1
ATOM 4705 C CA . VAL B 1 257 ? -9.169 -74.164 4.048 1.00 36.95 251 VAL B CA 1
ATOM 4706 C C . VAL B 1 257 ? -9.150 -72.825 3.285 1.00 36.34 251 VAL B C 1
ATOM 4707 O O . VAL B 1 257 ? -8.300 -72.613 2.420 1.00 36.10 251 VAL B O 1
ATOM 4711 N N . LEU B 1 258 ? -10.072 -71.929 3.632 1.00 36.39 252 LEU B N 1
ATOM 4712 C CA . LEU B 1 258 ? -10.225 -70.646 2.932 1.00 36.55 252 LEU B CA 1
ATOM 4713 C C . LEU B 1 258 ? -9.496 -69.463 3.578 1.00 36.59 252 LEU B C 1
ATOM 4714 O O . LEU B 1 258 ? -9.482 -68.359 3.014 1.00 36.13 252 LEU B O 1
ATOM 4719 N N . ARG B 1 259 ? -8.881 -69.702 4.737 1.00 36.85 253 ARG B N 1
ATOM 4720 C CA . ARG B 1 259 ? -8.243 -68.639 5.530 1.00 37.89 253 ARG B CA 1
ATOM 4721 C C . ARG B 1 259 ? -7.079 -67.936 4.837 1.00 38.35 253 ARG B C 1
ATOM 4722 O O . ARG B 1 259 ? -6.982 -66.710 4.898 1.00 40.24 253 ARG B O 1
ATOM 4730 N N . ARG B 1 260 ? -6.218 -68.709 4.175 1.00 38.63 254 ARG B N 1
ATOM 4731 C CA . ARG B 1 260 ? -5.084 -68.154 3.433 1.00 38.17 254 ARG B CA 1
ATOM 4732 C C . ARG B 1 260 ? -5.576 -67.269 2.282 1.00 37.72 254 ARG B C 1
ATOM 4733 O O . ARG B 1 260 ? -5.078 -66.156 2.101 1.00 35.40 254 ARG B O 1
ATOM 4735 N N . ALA B 1 261 ? -6.569 -67.764 1.538 1.00 37.69 255 ALA B N 1
ATOM 4736 C CA . ALA B 1 261 ? -7.164 -67.029 0.416 1.00 36.93 255 ALA B CA 1
ATOM 4737 C C . ALA B 1 261 ? -7.809 -65.717 0.860 1.00 37.88 255 ALA B C 1
ATOM 4738 O O . ALA B 1 261 ? -7.603 -64.687 0.219 1.00 38.10 255 ALA B O 1
ATOM 4740 N N . VAL B 1 262 ? -8.564 -65.761 1.962 1.00 38.62 256 VAL B N 1
ATOM 4741 C CA . VAL B 1 262 ? -9.243 -64.581 2.515 1.00 38.62 256 VAL B CA 1
ATOM 4742 C C . VAL B 1 262 ? -8.229 -63.534 2.996 1.00 38.81 256 VAL B C 1
ATOM 4743 O O . VAL B 1 262 ? -8.396 -62.345 2.723 1.00 41.03 256 VAL B O 1
ATOM 4747 N N . ASP B 1 263 ? -7.180 -63.997 3.680 1.00 39.23 257 ASP B N 1
ATOM 4748 C CA . ASP B 1 263 ? -6.078 -63.151 4.158 1.00 39.00 257 ASP B CA 1
ATOM 4749 C C . ASP B 1 263 ? -5.388 -62.382 3.024 1.00 38.31 257 ASP B C 1
ATOM 4750 O O . ASP B 1 263 ? -5.181 -61.171 3.129 1.00 38.28 257 ASP B O 1
ATOM 4755 N N . CYS B 1 264 ? -5.058 -63.088 1.947 1.00 38.01 258 CYS B N 1
ATOM 4756 C CA . CYS B 1 264 ? -4.374 -62.497 0.792 1.00 38.66 258 CYS B CA 1
ATOM 4757 C C . CYS B 1 264 ? -5.254 -61.504 0.035 1.00 38.72 258 CYS B C 1
ATOM 4758 O O . CYS B 1 264 ? -4.778 -60.442 -0.385 1.00 39.47 258 CYS B O 1
ATOM 4761 N N . LEU B 1 265 ? -6.534 -61.847 -0.118 1.00 36.37 259 LEU B N 1
ATOM 4762 C CA . LEU B 1 265 ? -7.496 -60.988 -0.806 1.00 34.65 259 LEU B CA 1
ATOM 4763 C C . LEU B 1 265 ? -7.767 -59.699 -0.035 1.00 33.47 259 LEU B C 1
ATOM 4764 O O . LEU B 1 265 ? -7.739 -58.618 -0.625 1.00 33.40 259 LEU B O 1
ATOM 4769 N N . THR B 1 266 ? -7.990 -59.815 1.276 1.00 32.99 260 THR B N 1
ATOM 4770 C CA . THR B 1 266 ? -8.336 -58.657 2.110 1.00 33.56 260 THR B CA 1
ATOM 4771 C C . THR B 1 266 ? -7.229 -57.597 2.176 1.00 33.13 260 THR B C 1
ATOM 4772 O O . THR B 1 266 ? -7.516 -56.399 2.100 1.00 32.97 260 THR B O 1
ATOM 4776 N N . GLY B 1 267 ? -5.979 -58.052 2.276 1.00 33.50 261 GLY B N 1
ATOM 4777 C CA . GLY B 1 267 ? -4.810 -57.176 2.292 1.00 34.24 261 GLY B CA 1
ATOM 4778 C C . GLY B 1 267 ? -4.634 -56.398 1.006 1.00 36.00 261 GLY B C 1
ATOM 4779 O O . GLY B 1 267 ? -4.283 -55.219 1.035 1.00 37.82 261 GLY B O 1
ATOM 4780 N N . ASN B 1 268 ? -4.884 -57.060 -0.123 1.00 37.21 262 ASN B N 1
ATOM 4781 C CA . ASN B 1 268 ? -4.781 -56.428 -1.439 1.00 38.16 262 ASN B CA 1
ATOM 4782 C C . ASN B 1 268 ? -5.968 -55.515 -1.753 1.00 39.33 262 ASN B C 1
ATOM 4783 O O . ASN B 1 268 ? -5.777 -54.403 -2.259 1.00 39.38 262 ASN B O 1
ATOM 4788 N N . PHE B 1 269 ? -7.178 -55.978 -1.434 1.00 39.22 263 PHE B N 1
ATOM 4789 C CA . PHE B 1 269 ? -8.409 -55.268 -1.789 1.00 39.22 263 PHE B CA 1
ATOM 4790 C C . PHE B 1 269 ? -8.795 -54.121 -0.857 1.00 40.63 263 PHE B C 1
ATOM 4791 O O . PHE B 1 269 ? -9.345 -53.117 -1.324 1.00 43.06 263 PHE B O 1
ATOM 4799 N N . THR B 1 270 ? -8.524 -54.271 0.443 1.00 40.58 264 THR B N 1
ATOM 4800 C CA . THR B 1 270 ? -8.963 -53.296 1.462 1.00 39.85 264 THR B CA 1
ATOM 4801 C C . THR B 1 270 ? -7.835 -52.752 2.351 1.00 38.98 264 THR B C 1
ATOM 4802 O O . THR B 1 270 ? -8.015 -51.728 3.024 1.00 39.45 264 THR B O 1
ATOM 4806 N N . ILE B 1 271 ? -6.686 -53.442 2.342 1.00 36.71 265 ILE B N 1
ATOM 4807 C CA . ILE B 1 271 ? -5.570 -53.261 3.304 1.00 35.05 265 ILE B CA 1
ATOM 4808 C C . ILE B 1 271 ? -5.962 -53.677 4.728 1.00 34.60 265 ILE B C 1
ATOM 4809 O O . ILE B 1 271 ? -5.341 -54.581 5.290 1.00 35.07 265 ILE B O 1
ATOM 4814 N N . CYS B 1 272 ? -6.968 -53.009 5.296 1.00 33.91 266 CYS B N 1
ATOM 4815 C CA . CYS B 1 272 ? -7.553 -53.355 6.601 1.00 34.23 266 CYS B CA 1
ATOM 4816 C C . CYS B 1 272 ? -8.946 -52.718 6.732 1.00 33.19 266 CYS B C 1
ATOM 4817 O O . CYS B 1 272 ? -9.259 -51.799 5.974 1.00 32.72 266 CYS B O 1
ATOM 4820 N N . PRO B 1 273 ? -9.789 -53.208 7.675 1.00 32.62 267 PRO B N 1
ATOM 4821 C CA . PRO B 1 273 ? -11.075 -52.545 7.962 1.00 32.60 267 PRO B CA 1
ATOM 4822 C C . PRO B 1 273 ? -10.876 -51.202 8.685 1.00 32.17 267 PRO B C 1
ATOM 4823 O O . PRO B 1 273 ? -9.777 -50.957 9.188 1.00 32.07 267 PRO B O 1
ATOM 4827 N N . PRO B 1 274 ? -11.920 -50.333 8.732 1.00 32.29 268 PRO B N 1
ATOM 4828 C CA . PRO B 1 274 ? -11.801 -49.049 9.449 1.00 32.10 268 PRO B CA 1
ATOM 4829 C C . PRO B 1 274 ? -11.344 -49.222 10.897 1.00 32.27 268 PRO B C 1
ATOM 4830 O O . PRO B 1 274 ? -12.021 -49.880 11.695 1.00 32.33 268 PRO B O 1
ATOM 4834 N N . VAL B 1 275 ? -10.188 -48.635 11.206 1.00 32.30 269 VAL B N 1
ATOM 4835 C CA . VAL B 1 275 ? -9.467 -48.887 12.463 1.00 31.47 269 VAL B CA 1
ATOM 4836 C C . VAL B 1 275 ? -10.153 -48.254 13.677 1.00 31.84 269 VAL B C 1
ATOM 4837 O O . VAL B 1 275 ? -10.216 -48.871 14.749 1.00 31.76 269 VAL B O 1
ATOM 4841 N N . LEU B 1 276 ? -10.679 -47.041 13.502 1.00 32.52 270 LEU B N 1
ATOM 4842 C CA . LEU B 1 276 ? -11.470 -46.392 14.549 1.00 33.14 270 LEU B CA 1
ATOM 4843 C C . LEU B 1 276 ? -12.730 -47.204 14.867 1.00 33.36 270 LEU B C 1
ATOM 4844 O O . LEU B 1 276 ? -13.095 -47.347 16.034 1.00 34.00 270 LEU B O 1
ATOM 4849 N N . SER B 1 277 ? -13.363 -47.754 13.830 1.00 33.25 271 SER B N 1
ATOM 4850 C CA . SER B 1 277 ? -14.521 -48.638 13.983 1.00 32.68 271 SER B CA 1
ATOM 4851 C C . SER B 1 277 ? -14.162 -49.928 14.723 1.00 33.09 271 SER B C 1
ATOM 4852 O O . SER B 1 277 ? -14.923 -50.378 15.582 1.00 33.54 271 SER B O 1
ATOM 4855 N N . GLN B 1 278 ? -12.997 -50.495 14.397 1.00 33.08 272 GLN B N 1
ATOM 4856 C CA . GLN B 1 278 ? -12.463 -51.695 15.055 1.00 32.90 272 GLN B CA 1
ATOM 4857 C C . GLN B 1 278 ? -12.246 -51.502 16.559 1.00 33.41 272 GLN B C 1
ATOM 4858 O O . GLN B 1 278 ? -12.756 -52.290 17.363 1.00 32.97 272 GLN B O 1
ATOM 4864 N N . ILE B 1 279 ? -11.497 -50.453 16.919 1.00 33.19 273 ILE B N 1
ATOM 4865 C CA . ILE B 1 279 ? -11.176 -50.133 18.315 1.00 34.08 273 ILE B CA 1
ATOM 4866 C C . ILE B 1 279 ? -12.465 -49.892 19.112 1.00 35.55 273 ILE B C 1
ATOM 4867 O O . ILE B 1 279 ? -12.627 -50.423 20.216 1.00 37.64 273 ILE B O 1
ATOM 4872 N N . ALA B 1 280 ? -13.379 -49.124 18.521 1.00 35.73 274 ALA B N 1
ATOM 4873 C CA . ALA B 1 280 ? -14.661 -48.795 19.134 1.00 35.86 274 ALA B CA 1
ATOM 4874 C C . ALA B 1 280 ? -15.577 -50.004 19.332 1.00 36.06 274 ALA B C 1
ATOM 4875 O O . ALA B 1 280 ? -16.277 -50.088 20.348 1.00 36.15 274 ALA B O 1
ATOM 4877 N N . ALA B 1 281 ? -15.559 -50.935 18.373 1.00 35.74 275 ALA B N 1
ATOM 4878 C CA . ALA B 1 281 ? -16.468 -52.090 18.388 1.00 35.58 275 ALA B CA 1
ATOM 4879 C C . ALA B 1 281 ? -16.179 -53.130 19.475 1.00 35.17 275 ALA B C 1
ATOM 4880 O O . ALA B 1 281 ? -17.055 -53.932 19.806 1.00 35.85 275 ALA B O 1
ATOM 4882 N N . VAL B 1 282 ? -14.963 -53.117 20.025 1.00 35.21 276 VAL B N 1
ATOM 4883 C CA . VAL B 1 282 ? -14.623 -53.933 21.201 1.00 35.51 276 VAL B CA 1
ATOM 4884 C C . VAL B 1 282 ? -15.597 -53.633 22.355 1.00 35.92 276 VAL B C 1
ATOM 4885 O O . VAL B 1 282 ? -16.051 -54.549 23.045 1.00 37.56 276 VAL B O 1
ATOM 4889 N N . SER B 1 283 ? -15.946 -52.356 22.521 1.00 35.65 277 SER B N 1
ATOM 4890 C CA . SER B 1 283 ? -16.908 -51.920 23.539 1.00 34.61 277 SER B CA 1
ATOM 4891 C C . SER B 1 283 ? -18.385 -52.244 23.237 1.00 35.54 277 SER B C 1
ATOM 4892 O O . SER B 1 283 ? -19.261 -51.954 24.062 1.00 35.98 277 SER B O 1
ATOM 4895 N N . ALA B 1 284 ? -18.666 -52.839 22.073 1.00 35.90 278 ALA B N 1
ATOM 4896 C CA . ALA B 1 284 ? -20.022 -53.315 21.755 1.00 35.88 278 ALA B CA 1
ATOM 4897 C C . ALA B 1 284 ? -20.412 -54.525 22.602 1.00 37.27 278 ALA B C 1
ATOM 4898 O O . ALA B 1 284 ? -21.600 -54.783 22.824 1.00 37.40 278 ALA B O 1
ATOM 4900 N N . PHE B 1 285 ? -19.404 -55.246 23.092 1.00 38.88 279 PHE B N 1
ATOM 4901 C CA . PHE B 1 285 ? -19.622 -56.471 23.853 1.00 40.33 279 PHE B CA 1
ATOM 4902 C C . PHE B 1 285 ? -19.671 -56.251 25.370 1.00 42.24 279 PHE B C 1
ATOM 4903 O O . PHE B 1 285 ? -19.556 -57.193 26.152 1.00 45.44 279 PHE B O 1
ATOM 4911 N N . THR B 1 286 ? -19.864 -54.992 25.762 1.00 42.93 280 THR B N 1
ATOM 4912 C CA . THR B 1 286 ? -20.083 -54.610 27.156 1.00 43.50 280 THR B CA 1
ATOM 4913 C C . THR B 1 286 ? -21.561 -54.826 27.527 1.00 44.39 280 THR B C 1
ATOM 4914 O O . THR B 1 286 ? -22.413 -54.850 26.629 1.00 45.35 280 THR B O 1
ATOM 4918 N N . PRO B 1 287 ? -21.872 -54.995 28.840 1.00 45.46 281 PRO B N 1
ATOM 4919 C CA . PRO B 1 287 ? -23.278 -55.072 29.283 1.00 45.34 281 PRO B CA 1
ATOM 4920 C C . PRO B 1 287 ? -24.124 -53.841 28.933 1.00 46.39 281 PRO B C 1
ATOM 4921 O O . PRO B 1 287 ? -25.299 -53.995 28.584 1.00 47.47 281 PRO B O 1
ATOM 4925 N N . GLU B 1 288 ? -23.529 -52.648 29.015 1.00 46.80 282 GLU B N 1
ATOM 4926 C CA . GLU B 1 288 ? -24.229 -51.390 28.716 1.00 47.55 282 GLU B CA 1
ATOM 4927 C C . GLU B 1 288 ? -24.624 -51.267 27.238 1.00 46.54 282 GLU B C 1
ATOM 4928 O O . GLU B 1 288 ? -25.748 -50.854 26.933 1.00 47.27 282 GLU B O 1
ATOM 4934 N N . ALA B 1 289 ? -23.707 -51.633 26.338 1.00 44.58 283 ALA B N 1
ATOM 4935 C CA . ALA B 1 289 ? -23.967 -51.608 24.896 1.00 44.17 283 ALA B CA 1
ATOM 4936 C C . ALA B 1 289 ? -25.049 -52.610 24.489 1.00 44.96 283 ALA B C 1
ATOM 4937 O O . ALA B 1 289 ? -25.922 -52.296 23.672 1.00 45.09 283 ALA B O 1
ATOM 4939 N N . THR B 1 290 ? -24.984 -53.803 25.083 1.00 45.25 284 THR B N 1
ATOM 4940 C CA . THR B 1 290 ? -25.966 -54.874 24.868 1.00 45.14 284 THR B CA 1
ATOM 4941 C C . THR B 1 290 ? -27.369 -54.458 25.342 1.00 43.89 284 THR B C 1
ATOM 4942 O O . THR B 1 290 ? -28.362 -54.769 24.683 1.00 44.69 284 THR B O 1
ATOM 4946 N N . ALA B 1 291 ? -27.434 -53.744 26.466 1.00 42.76 285 ALA B N 1
ATOM 4947 C CA . ALA B 1 291 ? -28.692 -53.210 26.997 1.00 42.96 285 ALA B CA 1
ATOM 4948 C C . ALA B 1 291 ? -29.328 -52.188 26.047 1.00 44.76 285 ALA B C 1
ATOM 4949 O O . ALA B 1 291 ? -30.549 -52.202 25.842 1.00 45.70 285 ALA B O 1
ATOM 4951 N N . GLU B 1 292 ? -28.491 -51.322 25.468 1.00 44.59 286 GLU B N 1
ATOM 4952 C CA . GLU B 1 292 ? -28.928 -50.313 24.502 1.00 44.59 286 GLU B CA 1
ATOM 4953 C C . GLU B 1 292 ? -29.396 -50.946 23.190 1.00 44.26 286 GLU B C 1
ATOM 4954 O O . GLU B 1 292 ? -30.381 -50.494 22.596 1.00 43.47 286 GLU B O 1
ATOM 4960 N N . ALA B 1 293 ? -28.685 -51.990 22.755 1.00 44.05 287 ALA B N 1
ATOM 4961 C CA . ALA B 1 293 ? -29.042 -52.770 21.568 1.00 43.21 287 ALA B CA 1
ATOM 4962 C C . ALA B 1 293 ? -30.383 -53.483 21.752 1.00 43.13 287 ALA B C 1
ATOM 4963 O O . ALA B 1 293 ? -31.253 -53.404 20.879 1.00 44.03 287 ALA B O 1
ATOM 4965 N N . ASP B 1 294 ? -30.540 -54.157 22.893 1.00 43.02 288 ASP B N 1
ATOM 4966 C CA . ASP B 1 294 ? -31.789 -54.833 23.258 1.00 43.93 288 ASP B CA 1
ATOM 4967 C C . ASP B 1 294 ? -32.939 -53.844 23.480 1.00 42.47 288 ASP B C 1
ATOM 4968 O O . ASP B 1 294 ? -34.102 -54.163 23.203 1.00 41.46 288 ASP B O 1
ATOM 4973 N N . GLY B 1 295 ? -32.591 -52.649 23.970 1.00 41.37 289 GLY B N 1
ATOM 4974 C CA . GLY B 1 295 ? -33.528 -51.535 24.109 1.00 39.54 289 GLY B CA 1
ATOM 4975 C C . GLY B 1 295 ? -34.137 -51.111 22.781 1.00 39.20 289 GLY B C 1
ATOM 4976 O O . GLY B 1 295 ? -35.343 -50.850 22.705 1.00 40.04 289 GLY B O 1
ATOM 4977 N N . ASN B 1 296 ? -33.300 -51.052 21.742 1.00 38.74 290 ASN B N 1
ATOM 4978 C CA . ASN B 1 296 ? -33.749 -50.799 20.366 1.00 38.55 290 ASN B CA 1
ATOM 4979 C C . ASN B 1 296 ? -34.727 -51.874 19.888 1.00 38.65 290 ASN B C 1
ATOM 4980 O O . ASN B 1 296 ? -35.762 -51.553 19.298 1.00 38.62 290 ASN B O 1
ATOM 4985 N N . LEU B 1 297 ? -34.402 -53.139 20.170 1.00 37.86 291 LEU B N 1
ATOM 4986 C CA . LEU B 1 297 ? -35.256 -54.274 19.823 1.00 37.27 291 LEU B CA 1
ATOM 4987 C C . LEU B 1 297 ? -36.635 -54.207 20.490 1.00 38.74 291 LEU B C 1
ATOM 4988 O O . LEU B 1 297 ? -37.648 -54.507 19.847 1.00 39.70 291 LEU B O 1
ATOM 4993 N N . ALA B 1 298 ? -36.658 -53.806 21.766 1.00 38.94 292 ALA B N 1
ATOM 4994 C CA . ALA B 1 298 ? -37.901 -53.613 22.516 1.00 38.42 292 ALA B CA 1
ATOM 4995 C C . ALA B 1 298 ? -38.803 -52.569 21.843 1.00 38.15 292 ALA B C 1
ATOM 4996 O O . ALA B 1 298 ? -40.022 -52.759 21.740 1.00 37.72 292 ALA B O 1
ATOM 4998 N N . SER B 1 299 ? -38.183 -51.486 21.372 1.00 38.27 293 SER B N 1
ATOM 4999 C CA . SER B 1 299 ? -38.864 -50.440 20.617 1.00 37.89 293 SER B CA 1
ATOM 5000 C C . SER B 1 299 ? -39.398 -50.969 19.281 1.00 38.65 293 SER B C 1
ATOM 5001 O O . SER B 1 299 ? -40.495 -50.583 18.847 1.00 40.48 293 SER B O 1
ATOM 5004 N N . TYR B 1 300 ? -38.630 -51.859 18.644 1.00 38.56 294 TYR B N 1
ATOM 5005 C CA . TYR B 1 300 ? -39.044 -52.485 17.387 1.00 37.86 294 TYR B CA 1
ATOM 5006 C C . TYR B 1 300 ? -40.239 -53.417 17.592 1.00 38.04 294 TYR B C 1
ATOM 5007 O O . TYR B 1 300 ? -41.159 -53.424 16.776 1.00 38.70 294 TYR B O 1
ATOM 5016 N N . ALA B 1 301 ? -40.211 -54.193 18.680 1.00 38.51 295 ALA B N 1
ATOM 5017 C CA . ALA B 1 301 ? -41.279 -55.151 19.010 1.00 39.95 295 ALA B CA 1
ATOM 5018 C C . ALA B 1 301 ? -42.641 -54.463 19.169 1.00 41.80 295 ALA B C 1
ATOM 5019 O O . ALA B 1 301 ? -43.651 -54.930 18.620 1.00 42.77 295 ALA B O 1
ATOM 5021 N N . ILE B 1 302 ? -42.637 -53.347 19.904 1.00 42.46 296 ILE B N 1
ATOM 5022 C CA . ILE B 1 302 ? -43.801 -52.477 20.066 1.00 42.79 296 ILE B CA 1
ATOM 5023 C C . ILE B 1 302 ? -44.275 -52.009 18.685 1.00 42.81 296 ILE B C 1
ATOM 5024 O O . ILE B 1 302 ? -45.467 -52.136 18.356 1.00 42.76 296 ILE B O 1
ATOM 5029 N N . ASN B 1 303 ? -43.325 -51.518 17.884 1.00 41.71 297 ASN B N 1
ATOM 5030 C CA . ASN B 1 303 ? -43.588 -51.045 16.528 1.00 41.81 297 ASN B CA 1
ATOM 5031 C C . ASN B 1 303 ? -44.164 -52.135 15.626 1.00 42.07 297 ASN B C 1
ATOM 5032 O O . ASN B 1 303 ? -45.088 -51.870 14.852 1.00 42.15 297 ASN B O 1
ATOM 5037 N N . ARG B 1 304 ? -43.620 -53.349 15.749 1.00 42.09 298 ARG B N 1
ATOM 5038 C CA . ARG B 1 304 ? -44.075 -54.514 14.995 1.00 43.19 298 ARG B CA 1
ATOM 5039 C C . ARG B 1 304 ? -45.549 -54.801 15.276 1.00 43.70 298 ARG B C 1
ATOM 5040 O O . ARG B 1 304 ? -46.349 -54.895 14.337 1.00 44.22 298 ARG B O 1
ATOM 5048 N N . SER B 1 305 ? -45.892 -54.904 16.563 1.00 44.29 299 SER B N 1
ATOM 5049 C CA . SER B 1 305 ? -47.262 -55.174 16.999 1.00 45.35 299 SER B CA 1
ATOM 5050 C C . SER B 1 305 ? -48.255 -54.157 16.438 1.00 45.94 299 SER B C 1
ATOM 5051 O O . SER B 1 305 ? -49.281 -54.546 15.872 1.00 46.98 299 SER B O 1
ATOM 5054 N N . LEU B 1 306 ? -47.926 -52.869 16.564 1.00 44.58 300 LEU B N 1
ATOM 5055 C CA . LEU B 1 306 ? -48.759 -51.798 16.022 1.00 43.59 300 LEU B CA 1
ATOM 5056 C C . LEU B 1 306 ? -48.938 -51.928 14.511 1.00 43.42 300 LEU B C 1
ATOM 5057 O O . LEU B 1 306 ? -50.057 -51.782 14.009 1.00 45.10 300 LEU B O 1
ATOM 5062 N N . LEU B 1 307 ? -47.848 -52.240 13.805 1.00 42.90 301 LEU B N 1
ATOM 5063 C CA . LEU B 1 307 ? -47.868 -52.346 12.345 1.00 42.62 301 LEU B CA 1
ATOM 5064 C C . LEU B 1 307 ? -48.690 -53.520 11.837 1.00 43.63 301 LEU B C 1
ATOM 5065 O O . LEU B 1 307 ? -49.548 -53.333 10.968 1.00 44.82 301 LEU B O 1
ATOM 5070 N N . LEU B 1 308 ? -48.428 -54.713 12.383 1.00 43.87 302 LEU B N 1
ATOM 5071 C CA . LEU B 1 308 ? -49.157 -55.927 12.002 1.00 42.57 302 LEU B CA 1
ATOM 5072 C C . LEU B 1 308 ? -50.657 -55.787 12.248 1.00 43.91 302 LEU B C 1
ATOM 5073 O O . LEU B 1 308 ? -51.455 -56.016 11.335 1.00 44.13 302 LEU B O 1
ATOM 5078 N N . ASP B 1 309 ? -51.019 -55.378 13.469 1.00 46.28 303 ASP B N 1
ATOM 5079 C CA . ASP B 1 309 ? -52.417 -55.183 13.868 1.00 47.14 303 ASP B CA 1
ATOM 5080 C C . ASP B 1 309 ? -53.099 -54.117 13.016 1.00 47.96 303 ASP B C 1
ATOM 5081 O O . ASP B 1 309 ? -54.245 -54.297 12.609 1.00 50.51 303 ASP B O 1
ATOM 5086 N N . GLY B 1 310 ? -52.378 -53.030 12.736 1.00 46.76 304 GLY B N 1
ATOM 5087 C CA . GLY B 1 310 ? -52.865 -51.960 11.875 1.00 46.65 304 GLY B CA 1
ATOM 5088 C C . GLY B 1 310 ? -53.093 -52.409 10.442 1.00 47.48 304 GLY B C 1
ATOM 5089 O O . GLY B 1 310 ? -54.104 -52.025 9.818 1.00 47.57 304 GLY B O 1
ATOM 5090 N N . LEU B 1 311 ? -52.172 -53.236 9.931 1.00 47.85 305 LEU B N 1
ATOM 5091 C CA . LEU B 1 311 ? -52.244 -53.697 8.550 1.00 47.16 305 LEU B CA 1
ATOM 5092 C C . LEU B 1 311 ? -53.483 -54.556 8.275 1.00 49.11 305 LEU B C 1
ATOM 5093 O O . LEU B 1 311 ? -54.122 -54.393 7.231 1.00 48.27 305 LEU B O 1
ATOM 5098 N N . ARG B 1 312 ? -53.827 -55.438 9.222 1.00 51.57 306 ARG B N 1
ATOM 5099 C CA . ARG B 1 312 ? -55.015 -56.288 9.117 1.00 53.29 306 ARG B CA 1
ATOM 5100 C C . ARG B 1 312 ? -56.296 -55.453 9.011 1.00 53.11 306 ARG B C 1
ATOM 5101 O O . ARG B 1 312 ? -57.138 -55.713 8.148 1.00 54.99 306 ARG B O 1
ATOM 5109 N N . ARG B 1 313 ? -56.401 -54.440 9.876 1.00 49.58 307 ARG B N 1
ATOM 5110 C CA . ARG B 1 313 ? -57.534 -53.527 9.936 1.00 47.22 307 ARG B CA 1
ATOM 5111 C C . ARG B 1 313 ? -57.777 -52.788 8.621 1.00 47.37 307 ARG B C 1
ATOM 5112 O O . ARG B 1 313 ? -58.935 -52.615 8.214 1.00 47.75 307 ARG B O 1
ATOM 5120 N N . ILE B 1 314 ? -56.700 -52.366 7.953 1.00 46.81 308 ILE B N 1
ATOM 5121 C CA . ILE B 1 314 ? -56.819 -51.638 6.685 1.00 46.62 308 ILE B CA 1
ATOM 5122 C C . ILE B 1 314 ? -56.986 -52.587 5.485 1.00 46.07 308 ILE B C 1
ATOM 5123 O O . ILE B 1 314 ? -57.345 -52.148 4.388 1.00 45.33 308 ILE B O 1
ATOM 5128 N N . GLY B 1 315 ? -56.726 -53.878 5.705 1.00 46.15 309 GLY B N 1
ATOM 5129 C CA . GLY B 1 315 ? -57.020 -54.922 4.715 1.00 46.56 309 GLY B CA 1
ATOM 5130 C C . GLY B 1 315 ? -55.842 -55.644 4.083 1.00 48.14 309 GLY B C 1
ATOM 5131 O O . GLY B 1 315 ? -56.028 -56.428 3.152 1.00 51.24 309 GLY B O 1
ATOM 5132 N N . ILE B 1 316 ? -54.638 -55.400 4.602 1.00 46.91 310 ILE B N 1
ATOM 5133 C CA . ILE B 1 316 ? -53.430 -56.083 4.136 1.00 45.42 310 ILE B CA 1
ATOM 5134 C C . ILE B 1 316 ? -53.058 -57.166 5.151 1.00 45.47 310 ILE B C 1
ATOM 5135 O O . ILE B 1 316 ? -52.412 -56.881 6.159 1.00 47.09 310 ILE B O 1
ATOM 5140 N N . ASP B 1 317 ? -53.480 -58.397 4.882 1.00 45.76 311 ASP B N 1
ATOM 5141 C CA . ASP B 1 317 ? -53.375 -59.489 5.867 1.00 44.97 311 ASP B CA 1
ATOM 5142 C C . ASP B 1 317 ? -52.480 -60.665 5.467 1.00 43.76 311 ASP B C 1
ATOM 5143 O O . ASP B 1 317 ? -52.194 -61.530 6.295 1.00 44.83 311 ASP B O 1
ATOM 5148 N N . ARG B 1 318 ? -52.049 -60.689 4.204 1.00 43.02 312 ARG B N 1
ATOM 5149 C CA . ARG B 1 318 ? -51.135 -61.734 3.703 1.00 41.91 312 ARG B CA 1
ATOM 5150 C C . ARG B 1 318 ? -49.692 -61.252 3.775 1.00 41.10 312 ARG B C 1
ATOM 5151 O O . ARG B 1 318 ? -49.228 -60.493 2.906 1.00 40.49 312 ARG B O 1
ATOM 5159 N N . LEU B 1 319 ? -48.991 -61.674 4.828 1.00 41.26 313 LEU B N 1
ATOM 5160 C CA . LEU B 1 319 ? -47.627 -61.196 5.099 1.00 41.20 313 LEU B CA 1
ATOM 5161 C C . LEU B 1 319 ? -46.650 -62.347 5.308 1.00 42.18 313 LEU B C 1
ATOM 5162 O O . LEU B 1 319 ? -47.024 -63.395 5.831 1.00 45.17 313 LEU B O 1
ATOM 5167 N N . ALA B 1 320 ? -45.406 -62.135 4.878 1.00 41.19 314 ALA B N 1
ATOM 5168 C CA . ALA B 1 320 ? -44.284 -63.000 5.235 1.00 40.17 314 ALA B CA 1
ATOM 5169 C C . ALA B 1 320 ? -44.064 -62.981 6.750 1.00 39.66 314 ALA B C 1
ATOM 5170 O O . ALA B 1 320 ? -44.163 -61.911 7.352 1.00 39.89 314 ALA B O 1
ATOM 5172 N N . PRO B 1 321 ? -43.793 -64.152 7.370 1.00 40.07 315 PRO B N 1
ATOM 5173 C CA . PRO B 1 321 ? -43.617 -64.206 8.836 1.00 40.50 315 PRO B CA 1
ATOM 5174 C C . PRO B 1 321 ? -42.538 -63.246 9.345 1.00 41.45 315 PRO B C 1
ATOM 5175 O O . PRO B 1 321 ? -41.362 -63.396 9.017 1.00 42.90 315 PRO B O 1
ATOM 5179 N N . THR B 1 322 ? -42.968 -62.218 10.088 1.00 42.40 316 THR B N 1
ATOM 5180 C CA . THR B 1 322 ? -42.061 -61.228 10.678 1.00 42.55 316 THR B CA 1
ATOM 5181 C C . THR B 1 322 ? -41.379 -61.811 11.918 1.00 41.62 316 THR B C 1
ATOM 5182 O O . THR B 1 322 ? -41.813 -61.576 13.054 1.00 42.98 316 THR B O 1
ATOM 5186 N N . ASP B 1 323 ? -40.317 -62.577 11.683 1.00 40.25 317 ASP B N 1
ATOM 5187 C CA . ASP B 1 323 ? -39.607 -63.303 12.738 1.00 39.48 317 ASP B CA 1
ATOM 5188 C C . ASP B 1 323 ? -38.479 -62.488 13.352 1.00 38.15 317 ASP B C 1
ATOM 5189 O O . ASP B 1 323 ? -38.151 -62.644 14.533 1.00 37.21 317 ASP B O 1
ATOM 5194 N N . GLY B 1 324 ? -37.883 -61.640 12.523 1.00 36.93 318 GLY B N 1
ATOM 5195 C CA . GLY B 1 324 ? -36.728 -60.849 12.895 1.00 35.04 318 GLY B CA 1
ATOM 5196 C C . GLY B 1 324 ? -36.526 -59.694 11.943 1.00 34.45 318 GLY B C 1
ATOM 5197 O O . GLY B 1 324 ? -37.438 -59.347 11.179 1.00 33.75 318 GLY B O 1
ATOM 5198 N N . ALA B 1 325 ? -35.321 -59.120 11.978 1.00 34.18 319 ALA B N 1
ATOM 5199 C CA . ALA B 1 325 ? -34.997 -57.873 11.275 1.00 33.88 319 ALA B CA 1
ATOM 5200 C C . ALA B 1 325 ? -35.947 -56.754 11.727 1.00 33.65 319 ALA B C 1
ATOM 5201 O O . ALA B 1 325 ? -36.360 -56.732 12.890 1.00 33.38 319 ALA B O 1
ATOM 5203 N N . PHE B 1 326 ? -36.286 -55.832 10.833 1.00 33.84 320 PHE B N 1
ATOM 5204 C CA . PHE B 1 326 ? -37.293 -54.810 11.117 1.00 33.85 320 PHE B CA 1
ATOM 5205 C C . PHE B 1 326 ? -38.129 -54.497 9.873 1.00 34.10 320 PHE B C 1
ATOM 5206 O O . PHE B 1 326 ? -38.397 -53.327 9.557 1.00 34.97 320 PHE B O 1
ATOM 5214 N N . TYR B 1 327 ? -38.558 -55.561 9.191 1.00 33.88 321 TYR B N 1
ATOM 5215 C CA . TYR B 1 327 ? -39.357 -55.445 7.971 1.00 34.30 321 TYR B CA 1
ATOM 5216 C C . TYR B 1 327 ? -40.625 -56.289 7.986 1.00 34.55 321 TYR B C 1
ATOM 5217 O O . TYR B 1 327 ? -40.640 -57.405 8.523 1.00 35.45 321 TYR B O 1
ATOM 5226 N N . VAL B 1 328 ? -41.678 -55.738 7.386 1.00 33.24 322 VAL B N 1
ATOM 5227 C CA . VAL B 1 328 ? -42.873 -56.492 7.034 1.00 33.38 322 VAL B CA 1
ATOM 5228 C C . VAL B 1 328 ? -42.926 -56.583 5.510 1.00 33.88 322 VAL B C 1
ATOM 5229 O O . VAL B 1 328 ? -42.872 -55.566 4.811 1.00 34.73 322 VAL B O 1
ATOM 5233 N N . TYR B 1 329 ? -43.001 -57.811 5.003 1.00 33.44 323 TYR B N 1
ATOM 5234 C CA . TYR B 1 329 ? -43.118 -58.045 3.571 1.00 32.63 323 TYR B CA 1
ATOM 5235 C C . TYR B 1 329 ? -44.573 -58.368 3.262 1.00 32.90 323 TYR B C 1
ATOM 5236 O O . TYR B 1 329 ? -45.082 -59.430 3.632 1.00 32.34 323 TYR B O 1
ATOM 5245 N N . ALA B 1 330 ? -45.235 -57.416 2.610 1.00 33.54 324 ALA B N 1
ATOM 5246 C CA . ALA B 1 330 ? -46.691 -57.409 2.480 1.00 33.79 324 ALA B CA 1
ATOM 5247 C C . ALA B 1 330 ? -47.158 -57.674 1.064 1.00 35.42 324 ALA B C 1
ATOM 5248 O O . ALA B 1 330 ? -46.678 -57.036 0.117 1.00 35.61 324 ALA B O 1
ATOM 5250 N N . ASP B 1 331 ? -48.099 -58.611 0.934 1.00 36.85 325 ASP B N 1
ATOM 5251 C CA . ASP B 1 331 ? -48.764 -58.893 -0.336 1.00 38.55 325 ASP B CA 1
ATOM 5252 C C . ASP B 1 331 ? -49.838 -57.834 -0.607 1.00 39.81 325 ASP B C 1
ATOM 5253 O O . ASP B 1 331 ? -50.883 -57.825 0.050 1.00 42.58 325 ASP B O 1
ATOM 5258 N N . VAL B 1 332 ? -49.567 -56.955 -1.562 1.00 40.13 326 VAL B N 1
ATOM 5259 C CA . VAL B 1 332 ? -50.496 -55.874 -1.893 1.00 42.13 326 VAL B CA 1
ATOM 5260 C C . VAL B 1 332 ? -51.230 -56.101 -3.215 1.00 44.58 326 VAL B C 1
ATOM 5261 O O . VAL B 1 332 ? -51.758 -55.134 -3.782 1.00 45.93 326 VAL B O 1
ATOM 5265 N N . SER B 1 333 ? -51.286 -57.345 -3.703 1.00 44.98 327 SER B N 1
ATOM 5266 C CA . SER B 1 333 ? -51.775 -57.621 -5.077 1.00 45.92 327 SER B CA 1
ATOM 5267 C C . SER B 1 333 ? -53.239 -57.222 -5.302 1.00 46.72 327 SER B C 1
ATOM 5268 O O . SER B 1 333 ? -53.574 -56.696 -6.372 1.00 47.87 327 SER B O 1
ATOM 5271 N N . ASP B 1 334 ? -54.073 -57.420 -4.276 1.00 45.09 328 ASP B N 1
ATOM 5272 C CA . ASP B 1 334 ? -55.490 -57.040 -4.292 1.00 45.24 328 ASP B CA 1
ATOM 5273 C C . ASP B 1 334 ? -55.700 -55.554 -4.623 1.00 45.30 328 ASP B C 1
ATOM 5274 O O . ASP B 1 334 ? -56.646 -55.177 -5.317 1.00 44.18 328 ASP B O 1
ATOM 5279 N N . PHE B 1 335 ? -54.789 -54.717 -4.140 1.00 45.37 329 PHE B N 1
ATOM 5280 C CA . PHE B 1 335 ? -54.895 -53.290 -4.316 1.00 45.49 329 PHE B CA 1
ATOM 5281 C C . PHE B 1 335 ? -54.212 -52.779 -5.583 1.00 46.50 329 PHE B C 1
ATOM 5282 O O . PHE B 1 335 ? -54.522 -51.675 -6.026 1.00 47.94 329 PHE B O 1
ATOM 5290 N N . THR B 1 336 ? -53.308 -53.571 -6.171 1.00 47.35 330 THR B N 1
ATOM 5291 C CA . THR B 1 336 ? -52.534 -53.151 -7.355 1.00 49.04 330 THR B CA 1
ATOM 5292 C C . THR B 1 336 ? -51.900 -54.265 -8.181 1.00 51.37 330 THR B C 1
ATOM 5293 O O . THR B 1 336 ? -51.402 -55.249 -7.639 1.00 52.63 330 THR B O 1
ATOM 5297 N N . SER B 1 337 ? -51.902 -54.066 -9.497 1.00 55.08 331 SER B N 1
ATOM 5298 C CA . SER B 1 337 ? -51.154 -54.911 -10.428 1.00 58.54 331 SER B CA 1
ATOM 5299 C C . SER B 1 337 ? -49.647 -54.625 -10.387 1.00 61.07 331 SER B C 1
ATOM 5300 O O . SER B 1 337 ? -48.839 -55.548 -10.531 1.00 63.80 331 SER B O 1
ATOM 5303 N N . ASP B 1 338 ? -49.279 -53.357 -10.189 1.00 60.81 332 ASP B N 1
ATOM 5304 C CA . ASP B 1 338 ? -47.871 -52.941 -10.108 1.00 58.79 332 ASP B CA 1
ATOM 5305 C C . ASP B 1 338 ? -47.562 -52.237 -8.785 1.00 58.40 332 ASP B C 1
ATOM 5306 O O . ASP B 1 338 ? -48.113 -51.174 -8.486 1.00 60.48 332 ASP B O 1
ATOM 5311 N N . SER B 1 339 ? -46.666 -52.845 -8.011 1.00 55.71 333 SER B N 1
ATOM 5312 C CA . SER B 1 339 ? -46.239 -52.326 -6.705 1.00 53.44 333 SER B CA 1
ATOM 5313 C C . SER B 1 339 ? -45.416 -51.047 -6.790 1.00 53.29 333 SER B C 1
ATOM 5314 O O . SER B 1 339 ? -45.481 -50.217 -5.887 1.00 52.27 333 SER B O 1
ATOM 5317 N N . LEU B 1 340 ? -44.628 -50.908 -7.855 1.00 54.41 334 LEU B N 1
ATOM 5318 C CA . LEU B 1 340 ? -43.805 -49.708 -8.074 1.00 52.24 334 LEU B CA 1
ATOM 5319 C C . LEU B 1 340 ? -44.687 -48.459 -8.191 1.00 51.50 334 LEU B C 1
ATOM 5320 O O . LEU B 1 340 ? -44.389 -47.437 -7.577 1.00 50.79 334 LEU B O 1
ATOM 5325 N N . ALA B 1 341 ? -45.774 -48.575 -8.959 1.00 50.75 335 ALA B N 1
ATOM 5326 C CA . ALA B 1 341 ? -46.767 -47.507 -9.115 1.00 48.98 335 ALA B CA 1
ATOM 5327 C C . ALA B 1 341 ? -47.464 -47.180 -7.795 1.00 48.38 335 ALA B C 1
ATOM 5328 O O . ALA B 1 341 ? -47.639 -46.007 -7.458 1.00 51.08 335 ALA B O 1
ATOM 5330 N N . PHE B 1 342 ? -47.845 -48.227 -7.060 1.00 45.46 336 PHE B N 1
ATOM 5331 C CA . PHE B 1 342 ? -48.504 -48.125 -5.751 1.00 44.19 336 PHE B CA 1
ATOM 5332 C C . PHE B 1 342 ? -47.707 -47.237 -4.794 1.00 43.94 336 PHE B C 1
ATOM 5333 O O . PHE B 1 342 ? -48.244 -46.253 -4.279 1.00 44.81 336 PHE B O 1
ATOM 5341 N N . CYS B 1 343 ? -46.427 -47.570 -4.605 1.00 44.27 337 CYS B N 1
ATOM 5342 C CA . CYS B 1 343 ? -45.515 -46.841 -3.714 1.00 45.04 337 CYS B CA 1
ATOM 5343 C C . CYS B 1 343 ? -45.290 -45.392 -4.125 1.00 45.70 337 CYS B C 1
ATOM 5344 O O . CYS B 1 343 ? -45.286 -44.504 -3.274 1.00 45.97 337 CYS B O 1
ATOM 5347 N N . SER B 1 344 ? -45.111 -45.161 -5.426 1.00 45.53 338 SER B N 1
ATOM 5348 C CA . SER B 1 344 ? -44.933 -43.811 -5.970 1.00 44.78 338 SER B CA 1
ATOM 5349 C C . SER B 1 344 ? -46.146 -42.932 -5.678 1.00 45.25 338 SER B C 1
ATOM 5350 O O . SER B 1 344 ? -45.988 -41.788 -5.255 1.00 46.43 338 SER B O 1
ATOM 5353 N N . LYS B 1 345 ? -47.341 -43.489 -5.878 1.00 45.34 339 LYS B N 1
ATOM 5354 C CA . LYS B 1 345 ? -48.607 -42.784 -5.651 1.00 45.83 339 LYS B CA 1
ATOM 5355 C C . LYS B 1 345 ? -48.815 -42.414 -4.177 1.00 46.22 339 LYS B C 1
ATOM 5356 O O . LYS B 1 345 ? -49.141 -41.263 -3.874 1.00 47.91 339 LYS B O 1
ATOM 5362 N N . LEU B 1 346 ? -48.601 -43.381 -3.280 1.00 45.18 340 LEU B N 1
ATOM 5363 C CA . LEU B 1 346 ? -48.754 -43.182 -1.830 1.00 47.40 340 LEU B CA 1
ATOM 5364 C C . LEU B 1 346 ? -47.873 -42.036 -1.298 1.00 48.53 340 LEU B C 1
ATOM 5365 O O . LEU B 1 346 ? -48.333 -41.213 -0.489 1.00 49.58 340 LEU B O 1
ATOM 5370 N N . LEU B 1 347 ? -46.628 -41.985 -1.777 1.00 48.86 341 LEU B N 1
ATOM 5371 C CA . LEU B 1 347 ? -45.708 -40.897 -1.455 1.00 49.05 341 LEU B CA 1
ATOM 5372 C C . LEU B 1 347 ? -46.232 -39.558 -1.973 1.00 48.13 341 LEU B C 1
ATOM 5373 O O . LEU B 1 347 ? -46.274 -38.586 -1.224 1.00 48.80 341 LEU B O 1
ATOM 5378 N N . ALA B 1 348 ? -46.654 -39.531 -3.239 1.00 45.87 342 ALA B N 1
ATOM 5379 C CA . ALA B 1 348 ? -47.218 -38.331 -3.863 1.00 46.35 342 ALA B CA 1
ATOM 5380 C C . ALA B 1 348 ? -48.496 -37.854 -3.164 1.00 47.75 342 ALA B C 1
ATOM 5381 O O . ALA B 1 348 ? -48.716 -36.650 -3.006 1.00 50.29 342 ALA B O 1
ATOM 5383 N N . ASP B 1 349 ? -49.320 -38.807 -2.734 1.00 47.72 343 ASP B N 1
ATOM 5384 C CA . ASP B 1 349 ? -50.612 -38.511 -2.113 1.00 47.97 343 ASP B CA 1
ATOM 5385 C C . ASP B 1 349 ? -50.563 -38.269 -0.604 1.00 48.04 343 ASP B C 1
ATOM 5386 O O . ASP B 1 349 ? -51.191 -37.322 -0.117 1.00 49.35 343 ASP B O 1
ATOM 5391 N N . THR B 1 350 ? -49.938 -39.172 0.147 1.00 47.41 344 THR B N 1
ATOM 5392 C CA . THR B 1 350 ? -49.935 -39.108 1.613 1.00 46.16 344 THR B CA 1
ATOM 5393 C C . THR B 1 350 ? -48.596 -38.678 2.210 1.00 44.44 344 THR B C 1
ATOM 5394 O O . THR B 1 350 ? -48.548 -38.131 3.318 1.00 44.31 344 THR B O 1
ATOM 5398 N N . GLY B 1 351 ? -47.516 -38.934 1.478 1.00 43.17 345 GLY B N 1
ATOM 5399 C CA . GLY B 1 351 ? -46.162 -38.680 1.974 1.00 41.75 345 GLY B CA 1
ATOM 5400 C C . GLY B 1 351 ? -45.538 -39.846 2.739 1.00 41.08 345 GLY B C 1
ATOM 5401 O O . GLY B 1 351 ? -44.391 -39.752 3.193 1.00 39.65 345 GLY B O 1
ATOM 5402 N N . VAL B 1 352 ? -46.293 -40.937 2.890 1.00 39.24 346 VAL B N 1
ATOM 5403 C CA . VAL B 1 352 ? -45.781 -42.167 3.494 1.00 38.09 346 VAL B CA 1
ATOM 5404 C C . VAL B 1 352 ? -44.882 -42.868 2.474 1.00 38.47 346 VAL B C 1
ATOM 5405 O O . VAL B 1 352 ? -45.304 -43.117 1.340 1.00 38.08 346 VAL B O 1
ATOM 5409 N N . ALA B 1 353 ? -43.649 -43.164 2.886 1.00 39.40 347 ALA B N 1
ATOM 5410 C CA . ALA B 1 353 ? -42.654 -43.786 2.014 1.00 40.44 347 ALA B CA 1
ATOM 5411 C C . ALA B 1 353 ? -42.433 -45.263 2.359 1.00 40.78 347 ALA B C 1
ATOM 5412 O O . ALA B 1 353 ? -42.044 -45.609 3.480 1.00 41.43 347 ALA B O 1
ATOM 5414 N N . ILE B 1 354 ? -42.701 -46.119 1.376 1.00 41.15 348 ILE B N 1
ATOM 5415 C CA . ILE B 1 354 ? -42.502 -47.572 1.482 1.00 40.51 348 ILE B CA 1
ATOM 5416 C C . ILE B 1 354 ? -41.723 -48.094 0.263 1.00 40.03 348 ILE B C 1
ATOM 5417 O O . ILE B 1 354 ? -41.718 -47.456 -0.792 1.00 39.60 348 ILE B O 1
ATOM 5422 N N . ALA B 1 355 ? -41.056 -49.240 0.423 1.00 39.53 349 ALA B N 1
ATOM 5423 C CA . ALA B 1 355 ? -40.217 -49.819 -0.631 1.00 39.56 349 ALA B CA 1
ATOM 5424 C C . ALA B 1 355 ? -40.973 -50.836 -1.498 1.00 39.86 349 ALA B C 1
ATOM 5425 O O . ALA B 1 355 ? -41.626 -51.740 -0.962 1.00 40.74 349 ALA B O 1
ATOM 5427 N N . PRO B 1 356 ? -40.895 -50.686 -2.840 1.00 39.42 350 PRO B N 1
ATOM 5428 C CA . PRO B 1 356 ? -41.528 -51.649 -3.749 1.00 39.58 350 PRO B CA 1
ATOM 5429 C C . PRO B 1 356 ? -40.775 -52.977 -3.801 1.00 40.45 350 PRO B C 1
ATOM 5430 O O . PRO B 1 356 ? -39.553 -53.000 -3.740 1.00 41.15 350 PRO B O 1
ATOM 5434 N N . GLY B 1 357 ? -41.522 -54.070 -3.915 1.00 41.08 351 GLY B N 1
ATOM 5435 C CA . GLY B 1 357 ? -40.962 -55.421 -3.960 1.00 41.40 351 GLY B CA 1
ATOM 5436 C C . GLY B 1 357 ? -40.122 -55.762 -5.178 1.00 42.60 351 GLY B C 1
ATOM 5437 O O . GLY B 1 357 ? -39.379 -56.746 -5.150 1.00 42.90 351 GLY B O 1
ATOM 5438 N N . ILE B 1 358 ? -40.241 -54.959 -6.240 1.00 43.92 352 ILE B N 1
ATOM 5439 C CA . ILE B 1 358 ? -39.482 -55.154 -7.487 1.00 45.89 352 ILE B CA 1
ATOM 5440 C C . ILE B 1 358 ? -37.964 -55.148 -7.267 1.00 47.97 352 ILE B C 1
ATOM 5441 O O . ILE B 1 358 ? -37.234 -55.904 -7.915 1.00 47.48 352 ILE B O 1
ATOM 5446 N N . ASP B 1 359 ? -37.522 -54.307 -6.329 1.00 50.88 353 ASP B N 1
ATOM 5447 C CA . ASP B 1 359 ? -36.116 -54.182 -5.917 1.00 51.56 353 ASP B CA 1
ATOM 5448 C C . ASP B 1 359 ? -35.531 -55.483 -5.363 1.00 49.81 353 ASP B C 1
ATOM 5449 O O . ASP B 1 359 ? -34.329 -55.711 -5.459 1.00 49.98 353 ASP B O 1
ATOM 5454 N N . PHE B 1 360 ? -36.392 -56.325 -4.801 1.00 47.00 354 PHE B N 1
ATOM 5455 C CA . PHE B 1 360 ? -35.984 -57.566 -4.147 1.00 45.96 354 PHE B CA 1
ATOM 5456 C C . PHE B 1 360 ? -36.301 -58.796 -4.987 1.00 46.81 354 PHE B C 1
ATOM 5457 O O . PHE B 1 360 ? -35.630 -59.822 -4.869 1.00 48.14 354 PHE B O 1
ATOM 5465 N N . ASP B 1 361 ? -37.324 -58.677 -5.829 1.00 47.83 355 ASP B N 1
ATOM 5466 C CA . ASP B 1 361 ? -37.765 -59.750 -6.715 1.00 47.62 355 ASP B CA 1
ATOM 5467 C C . ASP B 1 361 ? -38.176 -59.157 -8.057 1.00 48.06 355 ASP B C 1
ATOM 5468 O O . ASP B 1 361 ? -39.169 -58.430 -8.141 1.00 51.75 355 ASP B O 1
ATOM 5473 N N . THR B 1 362 ? -37.413 -59.473 -9.101 1.00 47.84 356 THR B N 1
ATOM 5474 C CA . THR B 1 362 ? -37.712 -58.982 -10.455 1.00 48.59 356 THR B CA 1
ATOM 5475 C C . THR B 1 362 ? -38.933 -59.674 -11.072 1.00 47.90 356 THR B C 1
ATOM 5476 O O . THR B 1 362 ? -39.722 -59.035 -11.768 1.00 47.79 356 THR B O 1
ATOM 5480 N N . ALA B 1 363 ? -39.089 -60.968 -10.795 1.00 47.47 357 ALA B N 1
ATOM 5481 C CA . ALA B 1 363 ? -40.181 -61.768 -11.352 1.00 47.85 357 ALA B CA 1
ATOM 5482 C C . ALA B 1 363 ? -41.533 -61.540 -10.659 1.00 48.74 357 ALA B C 1
ATOM 5483 O O . ALA B 1 363 ? -42.525 -61.240 -11.331 1.00 49.39 357 ALA B O 1
ATOM 5485 N N . ARG B 1 364 ? -41.562 -61.661 -9.330 1.00 48.85 358 ARG B N 1
ATOM 5486 C CA . ARG B 1 364 ? -42.819 -61.665 -8.569 1.00 50.41 358 ARG B CA 1
ATOM 5487 C C . ARG B 1 364 ? -43.043 -60.459 -7.642 1.00 50.17 358 ARG B C 1
ATOM 5488 O O . ARG B 1 364 ? -44.092 -60.357 -7.006 1.00 51.95 358 ARG B O 1
ATOM 5496 N N . GLY B 1 365 ? -42.069 -59.552 -7.585 1.00 48.34 359 GLY B N 1
ATOM 5497 C CA . GLY B 1 365 ? -42.076 -58.428 -6.631 1.00 44.29 359 GLY B CA 1
ATOM 5498 C C . GLY B 1 365 ? -43.146 -57.367 -6.819 1.00 43.56 359 GLY B C 1
ATOM 5499 O O . GLY B 1 365 ? -43.442 -56.613 -5.878 1.00 43.79 359 GLY B O 1
ATOM 5500 N N . GLY B 1 366 ? -43.729 -57.303 -8.021 1.00 40.82 360 GLY B N 1
ATOM 5501 C CA . GLY B 1 366 ? -44.761 -56.317 -8.347 1.00 37.99 360 GLY B CA 1
ATOM 5502 C C . GLY B 1 366 ? -46.065 -56.515 -7.589 1.00 37.20 360 GLY B C 1
ATOM 5503 O O . GLY B 1 366 ? -46.947 -55.661 -7.632 1.00 37.69 360 GLY B O 1
ATOM 5504 N N . SER B 1 367 ? -46.187 -57.651 -6.906 1.00 36.06 361 SER B N 1
ATOM 5505 C CA . SER B 1 367 ? -47.304 -57.929 -6.006 1.00 35.87 361 SER B CA 1
ATOM 5506 C C . SER B 1 367 ? -46.972 -57.541 -4.561 1.00 35.33 361 SER B C 1
ATOM 5507 O O . SER B 1 367 ? -47.840 -57.608 -3.679 1.00 35.44 361 SER B O 1
ATOM 5510 N N . PHE B 1 368 ? -45.728 -57.124 -4.317 1.00 34.56 362 PHE B N 1
ATOM 5511 C CA . PHE B 1 368 ? -45.227 -57.012 -2.947 1.00 34.18 362 PHE B CA 1
ATOM 5512 C C . PHE B 1 368 ? -44.663 -55.656 -2.540 1.00 34.41 362 PHE B C 1
ATOM 5513 O O . PHE B 1 368 ? -44.281 -54.844 -3.387 1.00 35.29 362 PHE B O 1
ATOM 5521 N N . VAL B 1 369 ? -44.601 -55.441 -1.227 1.00 33.68 363 VAL B N 1
ATOM 5522 C CA . VAL B 1 369 ? -44.172 -54.180 -0.624 1.00 32.80 363 VAL B CA 1
ATOM 5523 C C . VAL B 1 369 ? -43.396 -54.482 0.657 1.00 32.88 363 VAL B C 1
ATOM 5524 O O . VAL B 1 369 ? -43.711 -55.446 1.357 1.00 33.46 363 VAL B O 1
ATOM 5528 N N . ARG B 1 370 ? -42.369 -53.679 0.938 1.00 34.04 364 ARG B N 1
ATOM 5529 C CA . ARG B 1 370 ? -41.588 -53.807 2.176 1.00 34.80 364 ARG B CA 1
ATOM 5530 C C . ARG B 1 370 ? -41.726 -52.568 3.053 1.00 35.28 364 ARG B C 1
ATOM 5531 O O . ARG B 1 370 ? -41.411 -51.455 2.620 1.00 35.11 364 ARG B O 1
ATOM 5539 N N . ILE B 1 371 ? -42.192 -52.783 4.283 1.00 35.43 365 ILE B N 1
ATOM 5540 C CA . ILE B 1 371 ? -42.408 -51.712 5.256 1.00 36.14 365 ILE B CA 1
ATOM 5541 C C . ILE B 1 371 ? -41.435 -51.877 6.427 1.00 36.56 365 ILE B C 1
ATOM 5542 O O . ILE B 1 371 ? -41.323 -52.962 7.007 1.00 35.51 365 ILE B O 1
ATOM 5547 N N . SER B 1 372 ? -40.733 -50.792 6.758 1.00 37.62 366 SER B N 1
ATOM 5548 C CA . SER B 1 372 ? -39.744 -50.790 7.837 1.00 37.57 366 SER B CA 1
ATOM 5549 C C . SER B 1 372 ? -40.318 -50.178 9.106 1.00 37.57 366 SER B C 1
ATOM 5550 O O . SER B 1 372 ? -40.951 -49.118 9.053 1.00 38.04 366 SER B O 1
ATOM 5553 N N . PHE B 1 373 ? -40.084 -50.843 10.237 1.00 36.95 367 PHE B N 1
ATOM 5554 C CA . PHE B 1 373 ? -40.587 -50.365 11.526 1.00 37.04 367 PHE B CA 1
ATOM 5555 C C . PHE B 1 373 ? -39.499 -50.031 12.554 1.00 37.54 367 PHE B C 1
ATOM 5556 O O . PHE B 1 373 ? -39.723 -50.124 13.770 1.00 37.60 367 PHE B O 1
ATOM 5564 N N . ALA B 1 374 ? -38.337 -49.610 12.056 1.00 38.95 368 ALA B N 1
ATOM 5565 C CA . ALA B 1 374 ? -37.191 -49.267 12.908 1.00 40.16 368 ALA B CA 1
ATOM 5566 C C . ALA B 1 374 ? -37.170 -47.799 13.371 1.00 41.57 368 ALA B C 1
ATOM 5567 O O . ALA B 1 374 ? -36.285 -47.400 14.131 1.00 42.50 368 ALA B O 1
ATOM 5569 N N . GLY B 1 375 ? -38.146 -47.009 12.915 1.00 41.94 369 GLY B N 1
ATOM 5570 C CA . GLY B 1 375 ? -38.278 -45.610 13.325 1.00 42.76 369 GLY B CA 1
ATOM 5571 C C . GLY B 1 375 ? -39.087 -45.435 14.604 1.00 43.75 369 GLY B C 1
ATOM 5572 O O . GLY B 1 375 ? -39.289 -46.403 15.342 1.00 44.69 369 GLY B O 1
ATOM 5573 N N . PRO B 1 376 ? -39.541 -44.192 14.891 1.00 44.02 370 PRO B N 1
ATOM 5574 C CA . PRO B 1 376 ? -40.429 -43.958 16.046 1.00 44.52 370 PRO B CA 1
ATOM 5575 C C . PRO B 1 376 ? -41.839 -44.524 15.838 1.00 45.81 370 PRO B C 1
ATOM 5576 O O . PRO B 1 376 ? -42.306 -44.619 14.695 1.00 47.28 370 PRO B O 1
ATOM 5580 N N . SER B 1 377 ? -42.505 -44.881 16.940 1.00 46.34 371 SER B N 1
ATOM 5581 C CA . SER B 1 377 ? -43.882 -45.405 16.924 1.00 45.87 371 SER B CA 1
ATOM 5582 C C . SER B 1 377 ? -44.895 -44.423 16.314 1.00 47.33 371 SER B C 1
ATOM 5583 O O . SER B 1 377 ? -45.847 -44.839 15.642 1.00 48.76 371 SER B O 1
ATOM 5586 N N . GLY B 1 378 ? -44.670 -43.128 16.552 1.00 48.37 372 GLY B N 1
ATOM 5587 C CA . GLY B 1 378 ? -45.447 -42.046 15.942 1.00 48.64 372 GLY B CA 1
ATOM 5588 C C . GLY B 1 378 ? -45.551 -42.187 14.434 1.00 49.06 372 GLY B C 1
ATOM 5589 O O . GLY B 1 378 ? -46.652 -42.108 13.881 1.00 49.03 372 GLY B O 1
ATOM 5590 N N . ASP B 1 379 ? -44.405 -42.421 13.786 1.00 49.86 373 ASP B N 1
ATOM 5591 C CA . ASP B 1 379 ? -44.327 -42.673 12.344 1.00 50.16 373 ASP B CA 1
ATOM 5592 C C . ASP B 1 379 ? -45.237 -43.821 11.904 1.00 48.95 373 ASP B C 1
ATOM 5593 O O . ASP B 1 379 ? -46.032 -43.655 10.973 1.00 49.10 373 ASP B O 1
ATOM 5598 N N . ILE B 1 380 ? -45.138 -44.961 12.592 1.00 47.61 374 ILE B N 1
ATOM 5599 C CA . ILE B 1 380 ? -45.997 -46.124 12.332 1.00 47.78 374 ILE B CA 1
ATOM 5600 C C . ILE B 1 380 ? -47.475 -45.744 12.457 1.00 49.35 374 ILE B C 1
ATOM 5601 O O . ILE B 1 380 ? -48.262 -45.988 11.531 1.00 48.86 374 ILE B O 1
ATOM 5606 N N . GLU B 1 381 ? -47.823 -45.122 13.590 1.00 49.77 375 GLU B N 1
ATOM 5607 C CA . GLU B 1 381 ? -49.199 -44.746 13.910 1.00 49.00 375 GLU B CA 1
ATOM 5608 C C . GLU B 1 381 ? -49.798 -43.768 12.901 1.00 46.64 375 GLU B C 1
ATOM 5609 O O . GLU B 1 381 ? -50.932 -43.971 12.443 1.00 45.43 375 GLU B O 1
ATOM 5615 N N . GLU B 1 382 ? -49.025 -42.737 12.548 1.00 44.42 376 GLU B N 1
ATOM 5616 C CA . GLU B 1 382 ? -49.430 -41.727 11.568 1.00 44.78 376 GLU B CA 1
ATOM 5617 C C . GLU B 1 382 ? -49.551 -42.308 10.170 1.00 44.69 376 GLU B C 1
ATOM 5618 O O . GLU B 1 382 ? -50.498 -41.994 9.428 1.00 43.75 376 GLU B O 1
ATOM 5624 N N . ALA B 1 383 ? -48.608 -43.192 9.828 1.00 45.18 377 ALA B N 1
ATOM 5625 C CA . ALA B 1 383 ? -48.612 -43.892 8.534 1.00 43.90 377 ALA B CA 1
ATOM 5626 C C . ALA B 1 383 ? -49.881 -44.729 8.386 1.00 42.79 377 ALA B C 1
ATOM 5627 O O . ALA B 1 383 ? -50.526 -44.695 7.340 1.00 41.91 377 ALA B O 1
ATOM 5629 N N . LEU B 1 384 ? -50.249 -45.450 9.450 1.00 43.36 378 LEU B N 1
ATOM 5630 C CA . LEU B 1 384 ? -51.463 -46.249 9.454 1.00 44.36 378 LEU B CA 1
ATOM 5631 C C . LEU B 1 384 ? -52.726 -45.422 9.253 1.00 45.54 378 LEU B C 1
ATOM 5632 O O . LEU B 1 384 ? -53.613 -45.856 8.519 1.00 46.36 378 LEU B O 1
ATOM 5637 N N . ARG B 1 385 ? -52.789 -44.240 9.870 1.00 48.59 379 ARG B N 1
ATOM 5638 C CA . ARG B 1 385 ? -53.913 -43.313 9.686 1.00 48.71 379 ARG B CA 1
ATOM 5639 C C . ARG B 1 385 ? -54.041 -42.861 8.233 1.00 48.87 379 ARG B C 1
ATOM 5640 O O . ARG B 1 385 ? -55.148 -42.795 7.694 1.00 48.66 379 ARG B O 1
ATOM 5648 N N . ARG B 1 386 ? -52.902 -42.564 7.608 1.00 48.92 380 ARG B N 1
ATOM 5649 C CA . ARG B 1 386 ? -52.878 -42.030 6.247 1.00 49.01 380 ARG B CA 1
ATOM 5650 C C . ARG B 1 386 ? -53.205 -43.054 5.177 1.00 48.11 380 ARG B C 1
ATOM 5651 O O . ARG B 1 386 ? -53.933 -42.739 4.238 1.00 49.67 380 ARG B O 1
ATOM 5659 N N . ILE B 1 387 ? -52.684 -44.273 5.329 1.00 46.72 381 ILE B N 1
ATOM 5660 C CA . ILE B 1 387 ? -52.966 -45.386 4.400 1.00 45.59 381 ILE B CA 1
ATOM 5661 C C . ILE B 1 387 ? -54.452 -45.775 4.486 1.00 46.44 381 ILE B C 1
ATOM 5662 O O . ILE B 1 387 ? -55.104 -45.966 3.456 1.00 48.02 381 ILE B O 1
ATOM 5667 N N . GLY B 1 388 ? -54.973 -45.855 5.711 1.00 44.93 382 GLY B N 1
ATOM 5668 C CA . GLY B 1 388 ? -56.387 -46.136 5.970 1.00 45.10 382 GLY B CA 1
ATOM 5669 C C . GLY B 1 388 ? -57.395 -45.216 5.290 1.00 46.63 382 GLY B C 1
ATOM 5670 O O . GLY B 1 388 ? -58.467 -45.670 4.895 1.00 48.55 382 GLY B O 1
ATOM 5671 N N . SER B 1 389 ? -57.053 -43.933 5.166 1.00 45.17 383 SER B N 1
ATOM 5672 C CA . SER B 1 389 ? -57.891 -42.941 4.478 1.00 44.61 383 SER B CA 1
ATOM 5673 C C . SER B 1 389 ? -57.723 -42.995 2.963 1.00 43.93 383 SER B C 1
ATOM 5674 O O . SER B 1 389 ? -58.667 -42.711 2.217 1.00 43.92 383 SER B O 1
ATOM 5677 N N . TRP B 1 390 ? -56.519 -43.359 2.524 1.00 41.40 384 TRP B N 1
ATOM 5678 C CA . TRP B 1 390 ? -56.124 -43.313 1.116 1.00 40.35 384 TRP B CA 1
ATOM 5679 C C . TRP B 1 390 ? -56.491 -44.578 0.335 1.00 40.29 384 TRP B C 1
ATOM 5680 O O . TRP B 1 390 ? -56.972 -44.490 -0.796 1.00 40.70 384 TRP B O 1
ATOM 5691 N N . LEU B 1 391 ? -56.261 -45.739 0.947 1.00 40.30 385 LEU B N 1
ATOM 5692 C CA . LEU B 1 391 ? -56.417 -47.044 0.284 1.00 41.44 385 LEU B CA 1
ATOM 5693 C C . LEU B 1 391 ? -57.821 -47.388 -0.264 1.00 41.68 385 LEU B C 1
ATOM 5694 O O . LEU B 1 391 ? -57.907 -47.898 -1.378 1.00 41.85 385 LEU B O 1
ATOM 5699 N N . PRO B 1 392 ? -58.914 -47.118 0.499 1.00 43.13 386 PRO B N 1
ATOM 5700 C CA . PRO B 1 392 ? -60.253 -47.456 -0.015 1.00 43.98 386 PRO B CA 1
ATOM 5701 C C . PRO B 1 392 ? -60.652 -46.780 -1.329 1.00 43.94 386 PRO B C 1
ATOM 5702 O O . PRO B 1 392 ? -61.493 -47.317 -2.047 1.00 47.17 386 PRO B O 1
ATOM 5706 N N . SER B 1 393 ? -60.054 -45.633 -1.639 1.00 43.13 387 SER B N 1
ATOM 5707 C CA . SER B 1 393 ? -60.317 -44.937 -2.910 1.00 44.75 387 SER B CA 1
ATOM 5708 C C . SER B 1 393 ? -59.288 -45.271 -4.007 1.00 44.88 387 SER B C 1
ATOM 5709 O O . SER B 1 393 ? -59.070 -44.485 -4.939 1.00 43.95 387 SER B O 1
ATOM 5712 N N . GLN B 1 394 ? -58.675 -46.452 -3.877 1.00 45.18 388 GLN B N 1
ATOM 5713 C CA . GLN B 1 394 ? -57.735 -46.996 -4.869 1.00 44.95 388 GLN B CA 1
ATOM 5714 C C . GLN B 1 394 ? -58.293 -48.266 -5.519 1.00 45.44 388 GLN B C 1
ATOM 5715 O O . GLN B 1 394 ? -58.203 -48.447 -6.733 1.00 46.00 388 GLN B O 1
ATOM 5721 N N . ASP C 1 9 ? -6.358 -28.749 66.851 1.00 97.80 3 ASP C N 1
ATOM 5722 C CA . ASP C 1 9 ? -5.982 -27.375 67.227 1.00 98.88 3 ASP C CA 1
ATOM 5723 C C . ASP C 1 9 ? -7.136 -26.402 66.975 1.00 97.32 3 ASP C C 1
ATOM 5724 O O . ASP C 1 9 ? -8.293 -26.638 67.352 1.00 93.98 3 ASP C O 1
ATOM 5729 N N . ARG C 1 10 ? -6.816 -25.318 66.281 1.00 95.73 4 ARG C N 1
ATOM 5730 C CA . ARG C 1 10 ? -7.770 -24.227 66.018 1.00 93.44 4 ARG C CA 1
ATOM 5731 C C . ARG C 1 10 ? -8.604 -24.452 64.755 1.00 93.04 4 ARG C C 1
ATOM 5732 O O . ARG C 1 10 ? -8.063 -24.741 63.671 1.00 92.40 4 ARG C O 1
ATOM 5735 N N . VAL C 1 11 ? -9.921 -24.340 64.928 1.00 90.51 5 VAL C N 1
ATOM 5736 C CA . VAL C 1 11 ? -10.881 -24.291 63.820 1.00 88.75 5 VAL C CA 1
ATOM 5737 C C . VAL C 1 11 ? -11.583 -22.939 63.922 1.00 89.06 5 VAL C C 1
ATOM 5738 O O . VAL C 1 11 ? -11.983 -22.536 65.011 1.00 90.43 5 VAL C O 1
ATOM 5742 N N . ALA C 1 12 ? -11.694 -22.239 62.794 1.00 88.47 6 ALA C N 1
ATOM 5743 C CA . ALA C 1 12 ? -12.364 -20.935 62.739 1.00 87.44 6 ALA C CA 1
ATOM 5744 C C . ALA C 1 12 ? -13.832 -21.046 63.151 1.00 86.69 6 ALA C C 1
ATOM 5745 O O . ALA C 1 12 ? -14.498 -22.040 62.840 1.00 86.63 6 ALA C O 1
ATOM 5747 N N . LEU C 1 13 ? -14.313 -20.031 63.869 1.00 84.62 7 LEU C N 1
ATOM 5748 C CA . LEU C 1 13 ? -15.707 -19.973 64.323 1.00 83.20 7 LEU C CA 1
ATOM 5749 C C . LEU C 1 13 ? -16.673 -19.812 63.147 1.00 83.09 7 LEU C C 1
ATOM 5750 O O . LEU C 1 13 ? -17.737 -20.442 63.123 1.00 82.17 7 LEU C O 1
ATOM 5753 N N . ARG C 1 14 ? -16.276 -18.984 62.176 1.00 84.16 8 ARG C N 1
ATOM 5754 C CA . ARG C 1 14 ? -17.041 -18.750 60.942 1.00 84.82 8 ARG C CA 1
ATOM 5755 C C . ARG C 1 14 ? -17.191 -20.004 60.070 1.00 86.92 8 ARG C C 1
ATOM 5756 O O . ARG C 1 14 ? -18.156 -20.119 59.306 1.00 85.96 8 ARG C O 1
ATOM 5764 N N . ALA C 1 15 ? -16.230 -20.924 60.194 1.00 90.04 9 ALA C N 1
ATOM 5765 C CA . ALA C 1 15 ? -16.259 -22.216 59.511 1.00 92.81 9 ALA C CA 1
ATOM 5766 C C . ALA C 1 15 ? -17.357 -23.130 60.049 1.00 95.17 9 ALA C C 1
ATOM 5767 O O . ALA C 1 15 ? -17.868 -23.981 59.318 1.00 99.81 9 ALA C O 1
ATOM 5769 N N . GLY C 1 16 ? -17.715 -22.947 61.322 1.00 94.58 10 GLY C N 1
ATOM 5770 C CA . GLY C 1 16 ? -18.792 -23.702 61.966 1.00 96.91 10 GLY C CA 1
ATOM 5771 C C . GLY C 1 16 ? -20.172 -23.310 61.471 1.00 100.47 10 GLY C C 1
ATOM 5772 O O . GLY C 1 16 ? -20.987 -22.785 62.233 1.00 102.12 10 GLY C O 1
ATOM 5773 N N . VAL C 1 17 ? -20.415 -23.559 60.184 1.00 103.57 11 VAL C N 1
ATOM 5774 C CA . VAL C 1 17 ? -21.715 -23.340 59.545 1.00 104.44 11 VAL C CA 1
ATOM 5775 C C . VAL C 1 17 ? -22.453 -24.676 59.405 1.00 105.02 11 VAL C C 1
ATOM 5776 O O . VAL C 1 17 ? -21.807 -25.730 59.427 1.00 102.61 11 VAL C O 1
ATOM 5778 N N . PRO C 1 18 ? -23.805 -24.646 59.290 1.00 107.19 12 PRO C N 1
ATOM 5779 C CA . PRO C 1 18 ? -24.542 -25.878 58.959 1.00 108.24 12 PRO C CA 1
ATOM 5780 C C . PRO C 1 18 ? -24.117 -26.456 57.603 1.00 110.22 12 PRO C C 1
ATOM 5781 O O . PRO C 1 18 ? -23.726 -25.686 56.717 1.00 112.71 12 PRO C O 1
ATOM 5785 N N . PRO C 1 19 ? -24.167 -27.800 57.446 1.00 110.59 13 PRO C N 1
ATOM 5786 C CA . PRO C 1 19 ? -23.954 -28.397 56.120 1.00 109.60 13 PRO C CA 1
ATOM 5787 C C . PRO C 1 19 ? -25.099 -28.108 55.134 1.00 108.35 13 PRO C C 1
ATOM 5788 O O . PRO C 1 19 ? -26.182 -27.670 55.542 1.00 107.13 13 PRO C O 1
ATOM 5792 N N . PHE C 1 20 ? -24.835 -28.346 53.850 1.00 106.98 14 PHE C N 1
ATOM 5793 C CA . PHE C 1 20 ? -25.827 -28.186 52.799 1.00 104.77 14 PHE C CA 1
ATOM 5794 C C . PHE C 1 20 ? -26.772 -29.373 52.855 1.00 102.30 14 PHE C C 1
ATOM 5795 O O . PHE C 1 20 ? -26.387 -30.487 52.538 1.00 100.94 14 PHE C O 1
ATOM 5797 N N . MET C 1 23 ? -27.312 -32.587 50.290 1.00 92.26 17 MET C N 1
ATOM 5798 C CA . MET C 1 23 ? -26.173 -33.480 50.061 1.00 95.07 17 MET C CA 1
ATOM 5799 C C . MET C 1 23 ? -26.186 -34.725 50.966 1.00 95.60 17 MET C C 1
ATOM 5800 O O . MET C 1 23 ? -25.947 -35.851 50.508 1.00 92.77 17 MET C O 1
ATOM 5802 N N . ASP C 1 24 ? -26.477 -34.506 52.251 1.00 98.52 18 ASP C N 1
ATOM 5803 C CA . ASP C 1 24 ? -26.577 -35.562 53.275 1.00 99.69 18 ASP C CA 1
ATOM 5804 C C . ASP C 1 24 ? -27.678 -36.583 52.981 1.00 99.88 18 ASP C C 1
ATOM 5805 O O . ASP C 1 24 ? -27.492 -37.780 53.211 1.00 96.80 18 ASP C O 1
ATOM 5807 N N . VAL C 1 25 ? -28.814 -36.097 52.478 1.00 100.53 19 VAL C N 1
ATOM 5808 C CA . VAL C 1 25 ? -29.920 -36.952 52.037 1.00 101.32 19 VAL C CA 1
ATOM 5809 C C . VAL C 1 25 ? -29.496 -37.790 50.818 1.00 101.18 19 VAL C C 1
ATOM 5810 O O . VAL C 1 25 ? -29.847 -38.971 50.727 1.00 101.53 19 VAL C O 1
ATOM 5814 N N . TRP C 1 26 ? -28.718 -37.181 49.916 1.00 101.49 20 TRP C N 1
ATOM 5815 C CA . TRP C 1 26 ? -28.203 -37.859 48.721 1.00 104.08 20 TRP C CA 1
ATOM 5816 C C . TRP C 1 26 ? -27.306 -39.054 49.067 1.00 105.79 20 TRP C C 1
ATOM 5817 O O . TRP C 1 26 ? -27.352 -40.086 48.384 1.00 106.65 20 TRP C O 1
ATOM 5819 N N . LEU C 1 27 ? -26.520 -38.911 50.138 1.00 105.72 21 LEU C N 1
ATOM 5820 C CA . LEU C 1 27 ? -25.708 -39.998 50.689 1.00 104.08 21 LEU C CA 1
ATOM 5821 C C . LEU C 1 27 ? -26.573 -41.148 51.209 1.00 101.39 21 LEU C C 1
ATOM 5822 O O . LEU C 1 27 ? -26.283 -42.314 50.940 1.00 100.91 21 LEU C O 1
ATOM 5823 N N . ALA C 1 28 ? -27.635 -40.801 51.941 1.00 98.64 22 ALA C N 1
ATOM 5824 C CA . ALA C 1 28 ? -28.581 -41.772 52.503 1.00 95.81 22 ALA C CA 1
ATOM 5825 C C . ALA C 1 28 ? -29.266 -42.611 51.420 1.00 94.67 22 ALA C C 1
ATOM 5826 O O . ALA C 1 28 ? -29.406 -43.826 51.573 1.00 93.03 22 ALA C O 1
ATOM 5828 N N . ALA C 1 29 ? -29.670 -41.950 50.332 1.00 94.50 23 ALA C N 1
ATOM 5829 C CA . ALA C 1 29 ? -30.277 -42.605 49.170 1.00 94.70 23 ALA C CA 1
ATOM 5830 C C . ALA C 1 29 ? -29.321 -43.610 48.526 1.00 96.33 23 ALA C C 1
ATOM 5831 O O . ALA C 1 29 ? -29.723 -44.739 48.223 1.00 94.84 23 ALA C O 1
ATOM 5833 N N . ALA C 1 30 ? -28.062 -43.197 48.356 1.00 99.87 24 ALA C N 1
ATOM 5834 C CA . ALA C 1 30 ? -27.009 -44.019 47.749 1.00 100.67 24 ALA C CA 1
ATOM 5835 C C . ALA C 1 30 ? -26.818 -45.369 48.450 1.00 100.72 24 ALA C C 1
ATOM 5836 O O . ALA C 1 30 ? -26.652 -46.396 47.784 1.00 101.51 24 ALA C O 1
ATOM 5838 N N . GLU C 1 31 ? -26.867 -45.350 49.784 1.00 99.87 25 GLU C N 1
ATOM 5839 C CA . GLU C 1 31 ? -26.754 -46.552 50.618 1.00 99.17 25 GLU C CA 1
ATOM 5840 C C . GLU C 1 31 ? -27.880 -47.564 50.362 1.00 98.58 25 GLU C C 1
ATOM 5841 O O . GLU C 1 31 ? -27.631 -48.773 50.357 1.00 98.60 25 GLU C O 1
ATOM 5843 N N . ARG C 1 32 ? -29.099 -47.065 50.133 1.00 98.43 26 ARG C N 1
ATOM 5844 C CA . ARG C 1 32 ? -30.269 -47.909 49.843 1.00 101.06 26 ARG C CA 1
ATOM 5845 C C . ARG C 1 32 ? -30.095 -48.739 48.561 1.00 100.55 26 ARG C C 1
ATOM 5846 O O . ARG C 1 32 ? -30.471 -49.914 48.529 1.00 98.83 26 ARG C O 1
ATOM 5852 N N . GLN C 1 33 ? -29.509 -48.140 47.527 1.00 101.02 27 GLN C N 1
ATOM 5853 C CA . GLN C 1 33 ? -29.219 -48.859 46.275 1.00 102.70 27 GLN C CA 1
ATOM 5854 C C . GLN C 1 33 ? -28.158 -49.951 46.469 1.00 104.90 27 GLN C C 1
ATOM 5855 O O . GLN C 1 33 ? -28.336 -51.065 45.981 1.00 104.81 27 GLN C O 1
ATOM 5861 N N . ARG C 1 34 ? -27.094 -49.636 47.212 1.00 107.08 28 ARG C N 1
ATOM 5862 C CA . ARG C 1 34 ? -26.029 -50.602 47.524 1.00 107.86 28 ARG C CA 1
ATOM 5863 C C . ARG C 1 34 ? -26.503 -51.777 48.397 1.00 109.05 28 ARG C C 1
ATOM 5864 O O . ARG C 1 34 ? -26.108 -52.921 48.157 1.00 109.81 28 ARG C O 1
ATOM 5866 N N . THR C 1 35 ? -27.354 -51.491 49.388 1.00 108.10 29 THR C N 1
ATOM 5867 C CA . THR C 1 35 ? -27.840 -52.507 50.338 1.00 108.13 29 THR C CA 1
ATOM 5868 C C . THR C 1 35 ? -29.128 -53.229 49.904 1.00 110.13 29 THR C C 1
ATOM 5869 O O . THR C 1 35 ? -29.268 -54.431 50.148 1.00 113.38 29 THR C O 1
ATOM 5871 N N . HIS C 1 36 ? -30.046 -52.510 49.255 1.00 110.66 30 HIS C N 1
ATOM 5872 C CA . HIS C 1 36 ? -31.375 -53.040 48.911 1.00 112.00 30 HIS C CA 1
ATOM 5873 C C . HIS C 1 36 ? -31.669 -53.068 47.407 1.00 109.75 30 HIS C C 1
ATOM 5874 O O . HIS C 1 36 ? -32.320 -53.995 46.920 1.00 107.94 30 HIS C O 1
ATOM 5881 N N . GLY C 1 37 ? -31.202 -52.046 46.689 1.00 108.29 31 GLY C N 1
ATOM 5882 C CA . GLY C 1 37 ? -31.359 -51.955 45.228 1.00 102.50 31 GLY C CA 1
ATOM 5883 C C . GLY C 1 37 ? -32.735 -51.577 44.711 1.00 100.11 31 GLY C C 1
ATOM 5884 O O . GLY C 1 37 ? -33.011 -51.743 43.517 1.00 98.86 31 GLY C O 1
ATOM 5885 N N . ASP C 1 38 ? -33.588 -51.071 45.603 1.00 97.84 32 ASP C N 1
ATOM 5886 C CA . ASP C 1 38 ? -34.965 -50.705 45.276 1.00 94.23 32 ASP C CA 1
ATOM 5887 C C . ASP C 1 38 ? -35.207 -49.190 45.301 1.00 91.84 32 ASP C C 1
ATOM 5888 O O . ASP C 1 38 ? -36.349 -48.747 45.493 1.00 93.29 32 ASP C O 1
ATOM 5893 N N . LEU C 1 39 ? -34.149 -48.407 45.091 1.00 86.74 33 LEU C N 1
ATOM 5894 C CA . LEU C 1 39 ? -34.215 -46.955 45.221 1.00 81.74 33 LEU C CA 1
ATOM 5895 C C . LEU C 1 39 ? -35.010 -46.275 44.108 1.00 77.68 33 LEU C C 1
ATOM 5896 O O . LEU C 1 39 ? -34.719 -46.440 42.918 1.00 76.26 33 LEU C O 1
ATOM 5901 N N . VAL C 1 40 ? -36.027 -45.526 44.527 1.00 76.42 34 VAL C N 1
ATOM 5902 C CA . VAL C 1 40 ? -36.675 -44.520 43.693 1.00 76.63 34 VAL C CA 1
ATOM 5903 C C . VAL C 1 40 ? -36.273 -43.174 44.288 1.00 74.83 34 VAL C C 1
ATOM 5904 O O . VAL C 1 40 ? -36.585 -42.886 45.451 1.00 76.19 34 VAL C O 1
ATOM 5906 N N . ASN C 1 41 ? -35.558 -42.368 43.500 1.00 72.43 35 ASN C N 1
ATOM 5907 C CA . ASN C 1 41 ? -35.014 -41.103 43.997 1.00 69.63 35 ASN C CA 1
ATOM 5908 C C . ASN C 1 41 ? -35.789 -39.877 43.520 1.00 68.51 35 ASN C C 1
ATOM 5909 O O . ASN C 1 41 ? -35.780 -39.545 42.330 1.00 67.96 35 ASN C O 1
ATOM 5914 N N . LEU C 1 42 ? -36.435 -39.209 44.473 1.00 65.05 36 LEU C N 1
ATOM 5915 C CA . LEU C 1 42 ? -37.147 -37.957 44.226 1.00 62.43 36 LEU C CA 1
ATOM 5916 C C . LEU C 1 42 ? -36.603 -36.850 45.138 1.00 62.09 36 LEU C C 1
ATOM 5917 O O . LEU C 1 42 ? -37.303 -35.879 45.443 1.00 63.81 36 LEU C O 1
ATOM 5922 N N . SER C 1 43 ? -35.343 -37.008 45.554 1.00 59.52 37 SER C N 1
ATOM 5923 C CA . SER C 1 43 ? -34.695 -36.099 46.502 1.00 57.78 37 SER C CA 1
ATOM 5924 C C . SER C 1 43 ? -33.610 -35.221 45.874 1.00 59.37 37 SER C C 1
ATOM 5925 O O . SER C 1 43 ? -33.008 -34.383 46.562 1.00 57.98 37 SER C O 1
ATOM 5928 N N . ALA C 1 44 ? -33.359 -35.408 44.571 1.00 59.96 38 ALA C N 1
ATOM 5929 C CA . ALA C 1 44 ? -32.245 -34.747 43.880 1.00 57.76 38 ALA C CA 1
ATOM 5930 C C . ALA C 1 44 ? -32.527 -33.270 43.598 1.00 57.44 38 ALA C C 1
ATOM 5931 O O . ALA C 1 44 ? -33.668 -32.878 43.325 1.00 56.94 38 ALA C O 1
ATOM 5933 N N . GLY C 1 45 ? -31.469 -32.458 43.676 1.00 56.85 39 GLY C N 1
ATOM 5934 C CA . GLY C 1 45 ? -31.545 -31.031 43.361 1.00 54.19 39 GLY C CA 1
ATOM 5935 C C . GLY C 1 45 ? -30.916 -30.716 42.017 1.00 53.31 39 GLY C C 1
ATOM 5936 O O . GLY C 1 45 ? -30.331 -29.657 41.839 1.00 53.21 39 GLY C O 1
ATOM 5937 N N . GLN C 1 46 ? -31.043 -31.657 41.084 1.00 52.99 40 GLN C N 1
ATOM 5938 C CA . GLN C 1 46 ? -30.426 -31.583 39.772 1.00 54.08 40 GLN C CA 1
ATOM 5939 C C . GLN C 1 46 ? -31.233 -32.372 38.730 1.00 53.02 40 GLN C C 1
ATOM 5940 O O . GLN C 1 46 ? -31.973 -33.289 39.087 1.00 55.43 40 GLN C O 1
ATOM 5946 N N . PRO C 1 47 ? -31.098 -32.008 37.433 1.00 50.21 41 PRO C N 1
ATOM 5947 C CA . PRO C 1 47 ? -31.693 -32.819 36.365 1.00 48.12 41 PRO C CA 1
ATOM 5948 C C . PRO C 1 47 ? -31.058 -34.204 36.271 1.00 47.50 41 PRO C C 1
ATOM 5949 O O . PRO C 1 47 ? -29.891 -34.379 36.621 1.00 47.97 41 PRO C O 1
ATOM 5953 N N . SER C 1 48 ? -31.833 -35.174 35.810 1.00 47.87 42 SER C N 1
ATOM 5954 C CA . SER C 1 48 ? -31.335 -36.517 35.522 1.00 48.15 42 SER C CA 1
ATOM 5955 C C . SER C 1 48 ? -30.633 -36.560 34.161 1.00 48.10 42 SER C C 1
ATOM 5956 O O . SER C 1 48 ? -29.778 -37.418 33.927 1.00 48.53 42 SER C O 1
ATOM 5959 N N . ALA C 1 49 ? -31.006 -35.630 33.279 1.00 47.51 43 ALA C N 1
ATOM 5960 C CA . ALA C 1 49 ? -30.368 -35.451 31.979 1.00 46.63 43 ALA C CA 1
ATOM 5961 C C . ALA C 1 49 ? -29.022 -34.738 32.123 1.00 45.79 43 ALA C C 1
ATOM 5962 O O . ALA C 1 49 ? -28.798 -33.981 33.079 1.00 47.63 43 ALA C O 1
ATOM 5964 N N . GLY C 1 50 ? -28.130 -34.997 31.171 1.00 43.79 44 GLY C N 1
ATOM 5965 C CA . GLY C 1 50 ? -26.847 -34.301 31.093 1.00 41.31 44 GLY C CA 1
ATOM 5966 C C . GLY C 1 50 ? -26.912 -33.128 30.129 1.00 40.25 44 GLY C C 1
ATOM 5967 O O . GLY C 1 50 ? -28.000 -32.712 29.705 1.00 40.46 44 GLY C O 1
ATOM 5968 N N . ALA C 1 51 ? -25.739 -32.602 29.782 1.00 39.04 45 ALA C N 1
ATOM 5969 C CA . ALA C 1 51 ? -25.594 -31.483 28.851 1.00 37.58 45 ALA C CA 1
ATOM 5970 C C . ALA C 1 51 ? -26.173 -31.822 27.469 1.00 37.11 45 ALA C C 1
ATOM 5971 O O . ALA C 1 51 ? -26.140 -32.991 27.067 1.00 37.24 45 ALA C O 1
ATOM 5973 N N . PRO C 1 52 ? -26.711 -30.810 26.742 1.00 35.98 46 PRO C N 1
ATOM 5974 C CA . PRO C 1 52 ? -27.210 -31.087 25.393 1.00 35.35 46 PRO C CA 1
ATOM 5975 C C . PRO C 1 52 ? -26.078 -31.498 24.458 1.00 34.64 46 PRO C C 1
ATOM 5976 O O . PRO C 1 52 ? -24.925 -31.101 24.667 1.00 34.55 46 PRO C O 1
ATOM 5980 N N . GLU C 1 53 ? -26.411 -32.288 23.442 1.00 34.76 47 GLU C N 1
ATOM 5981 C CA . GLU C 1 53 ? -25.410 -32.835 22.512 1.00 34.52 47 GLU C CA 1
ATOM 5982 C C . GLU C 1 53 ? -24.526 -31.802 21.789 1.00 34.04 47 GLU C C 1
ATOM 5983 O O . GLU C 1 53 ? -23.336 -32.072 21.608 1.00 34.44 47 GLU C O 1
ATOM 5989 N N . PRO C 1 54 ? -25.079 -30.622 21.390 1.00 34.06 48 PRO C N 1
ATOM 5990 C CA . PRO C 1 54 ? -24.183 -29.588 20.832 1.00 33.62 48 PRO C CA 1
ATOM 5991 C C . PRO C 1 54 ? -23.119 -29.082 21.801 1.00 33.77 48 PRO C C 1
ATOM 5992 O O . PRO C 1 54 ? -22.006 -28.764 21.368 1.00 34.69 48 PRO C O 1
ATOM 5996 N N . VAL C 1 55 ? -23.461 -29.021 23.090 1.00 33.46 49 VAL C N 1
ATOM 5997 C CA . VAL C 1 55 ? -22.522 -28.627 24.146 1.00 33.21 49 VAL C CA 1
ATOM 5998 C C . VAL C 1 55 ? -21.424 -29.686 24.276 1.00 33.54 49 VAL C C 1
ATOM 5999 O O . VAL C 1 55 ? -20.233 -29.355 24.298 1.00 33.69 49 VAL C O 1
ATOM 6003 N N . ARG C 1 56 ? -21.830 -30.953 24.328 1.00 33.83 50 ARG C N 1
ATOM 6004 C CA . ARG C 1 56 ? -20.890 -32.079 24.412 1.00 34.18 50 ARG C CA 1
ATOM 6005 C C . ARG C 1 56 ? -19.976 -32.166 23.194 1.00 33.87 50 ARG C C 1
ATOM 6006 O O . ARG C 1 56 ? -18.780 -32.440 23.338 1.00 34.20 50 ARG C O 1
ATOM 6014 N N . ALA C 1 57 ? -20.543 -31.918 22.010 1.00 33.09 51 ALA C N 1
ATOM 6015 C CA . ALA C 1 57 ? -19.791 -31.904 20.752 1.00 32.97 51 ALA C CA 1
ATOM 6016 C C . ALA C 1 57 ? -18.737 -30.805 20.720 1.00 32.26 51 ALA C C 1
ATOM 6017 O O . ALA C 1 57 ? -17.620 -31.033 20.258 1.00 32.04 51 ALA C O 1
ATOM 6019 N N . ALA C 1 58 ? -19.101 -29.623 21.216 1.00 32.38 52 ALA C N 1
ATOM 6020 C CA . ALA C 1 58 ? -18.190 -28.483 21.284 1.00 33.06 52 ALA C CA 1
ATOM 6021 C C . ALA C 1 58 ? -17.019 -28.756 22.234 1.00 33.65 52 ALA C C 1
ATOM 6022 O O . ALA C 1 58 ? -15.886 -28.385 21.932 1.00 34.36 52 ALA C O 1
ATOM 6024 N N . ALA C 1 59 ? -17.299 -29.419 23.358 1.00 33.70 53 ALA C N 1
ATOM 6025 C CA . ALA C 1 59 ? -16.268 -29.820 24.314 1.00 34.58 53 ALA C CA 1
ATOM 6026 C C . ALA C 1 59 ? -15.322 -30.872 23.723 1.00 35.57 53 ALA C C 1
ATOM 6027 O O . ALA C 1 59 ? -14.102 -30.772 23.873 1.00 35.47 53 ALA C O 1
ATOM 6029 N N . ALA C 1 60 ? -15.903 -31.861 23.043 1.00 35.88 54 ALA C N 1
ATOM 6030 C CA . ALA C 1 60 ? -15.152 -32.927 22.374 1.00 36.24 54 ALA C CA 1
ATOM 6031 C C . ALA C 1 60 ? -14.190 -32.388 21.314 1.00 36.67 54 ALA C C 1
ATOM 6032 O O . ALA C 1 60 ? -13.056 -32.851 21.212 1.00 37.74 54 ALA C O 1
ATOM 6034 N N . ALA C 1 61 ? -14.655 -31.405 20.544 1.00 36.85 55 ALA C N 1
ATOM 6035 C CA . ALA C 1 61 ? -13.841 -30.712 19.539 1.00 36.62 55 ALA C CA 1
ATOM 6036 C C . ALA C 1 61 ? -12.754 -29.843 20.177 1.00 37.22 55 ALA C C 1
ATOM 6037 O O . ALA C 1 61 ? -11.615 -29.817 19.692 1.00 38.76 55 ALA C O 1
ATOM 6039 N N . ALA C 1 62 ? -13.105 -29.152 21.266 1.00 36.08 56 ALA C N 1
ATOM 6040 C CA . ALA C 1 62 ? -12.175 -28.277 21.993 1.00 35.09 56 ALA C CA 1
ATOM 6041 C C . ALA C 1 62 ? -10.991 -29.034 22.603 1.00 34.77 56 ALA C C 1
ATOM 6042 O O . ALA C 1 62 ? -9.887 -28.497 22.679 1.00 33.70 56 ALA C O 1
ATOM 6044 N N . LEU C 1 63 ? -11.226 -30.278 23.015 1.00 35.05 57 LEU C N 1
ATOM 6045 C CA . LEU C 1 63 ? -10.168 -31.160 23.530 1.00 36.48 57 LEU C CA 1
ATOM 6046 C C . LEU C 1 63 ? -9.073 -31.452 22.491 1.00 38.06 57 LEU C C 1
ATOM 6047 O O . LEU C 1 63 ? -7.929 -31.740 22.855 1.00 40.00 57 LEU C O 1
ATOM 6052 N N . HIS C 1 64 ? -9.429 -31.351 21.215 1.00 37.47 58 HIS C N 1
ATOM 6053 C CA . HIS C 1 64 ? -8.493 -31.496 20.108 1.00 37.26 58 HIS C CA 1
ATOM 6054 C C . HIS C 1 64 ? -7.913 -30.147 19.649 1.00 38.80 58 HIS C C 1
ATOM 6055 O O . HIS C 1 64 ? -6.715 -30.051 19.356 1.00 40.20 58 HIS C O 1
ATOM 6062 N N . LEU C 1 65 ? -8.756 -29.112 19.612 1.00 39.65 59 LEU C N 1
ATOM 6063 C CA . LEU C 1 65 ? -8.393 -27.825 19.005 1.00 40.59 59 LEU C CA 1
ATOM 6064 C C . LEU C 1 65 ? -7.838 -26.761 19.957 1.00 40.88 59 LEU C C 1
ATOM 6065 O O . LEU C 1 65 ? -7.139 -25.846 19.516 1.00 41.27 59 LEU C O 1
ATOM 6070 N N . ASN C 1 66 ? -8.146 -26.880 21.245 1.00 42.60 60 ASN C N 1
ATOM 6071 C CA . ASN C 1 66 ? -7.800 -25.849 22.218 1.00 43.97 60 ASN C CA 1
ATOM 6072 C C . ASN C 1 66 ? -6.873 -26.358 23.319 1.00 44.93 60 ASN C C 1
ATOM 6073 O O . ASN C 1 66 ? -7.050 -27.469 23.832 1.00 44.81 60 ASN C O 1
ATOM 6078 N N . GLN C 1 67 ? -5.893 -25.520 23.668 1.00 47.17 61 GLN C N 1
ATOM 6079 C CA . GLN C 1 67 ? -4.924 -25.772 24.745 1.00 49.11 61 GLN C CA 1
ATOM 6080 C C . GLN C 1 67 ? -5.614 -25.912 26.110 1.00 48.44 61 GLN C C 1
ATOM 6081 O O . GLN C 1 67 ? -5.147 -26.658 26.977 1.00 48.61 61 GLN C O 1
ATOM 6087 N N . LEU C 1 68 ? -6.730 -25.198 26.267 1.00 47.84 62 LEU C N 1
ATOM 6088 C CA . LEU C 1 68 ? -7.477 -25.089 27.524 1.00 48.02 62 LEU C CA 1
ATOM 6089 C C . LEU C 1 68 ? -6.624 -24.510 28.658 1.00 49.88 62 LEU C C 1
ATOM 6090 O O . LEU C 1 68 ? -6.591 -25.043 29.774 1.00 49.51 62 LEU C O 1
ATOM 6095 N N . GLY C 1 69 ? -5.921 -23.420 28.340 1.00 50.50 63 GLY C N 1
ATOM 6096 C CA . GLY C 1 69 ? -5.248 -22.600 29.348 1.00 51.42 63 GLY C CA 1
ATOM 6097 C C . GLY C 1 69 ? -6.249 -21.699 30.051 1.00 51.78 63 GLY C C 1
ATOM 6098 O O . GLY C 1 69 ? -7.448 -21.782 29.786 1.00 51.20 63 GLY C O 1
ATOM 6099 N N . TYR C 1 70 ? -5.762 -20.847 30.952 1.00 50.99 64 TYR C N 1
ATOM 6100 C CA . TYR C 1 70 ? -6.596 -19.833 31.600 1.00 49.46 64 TYR C CA 1
ATOM 6101 C C . TYR C 1 70 ? -7.210 -18.902 30.565 1.00 49.85 64 TYR C C 1
ATOM 6102 O O . TYR C 1 70 ? -6.524 -18.444 29.646 1.00 49.91 64 TYR C O 1
ATOM 6111 N N . SER C 1 71 ? -8.505 -18.640 30.709 1.00 50.79 65 SER C N 1
ATOM 6112 C CA . SER C 1 71 ? -9.161 -17.599 29.931 1.00 52.09 65 SER C CA 1
ATOM 6113 C C . SER C 1 71 ? -8.999 -16.268 30.666 1.00 53.92 65 SER C C 1
ATOM 6114 O O . SER C 1 71 ? -8.470 -16.228 31.785 1.00 57.01 65 SER C O 1
ATOM 6117 N N . VAL C 1 72 ? -9.448 -15.184 30.036 1.00 54.19 66 VAL C N 1
ATOM 6118 C CA . VAL C 1 72 ? -9.585 -13.898 30.726 1.00 53.62 66 VAL C CA 1
ATOM 6119 C C . VAL C 1 72 ? -10.567 -14.063 31.893 1.00 53.30 66 VAL C C 1
ATOM 6120 O O . VAL C 1 72 ? -11.540 -14.817 31.787 1.00 52.74 66 VAL C O 1
ATOM 6124 N N . ALA C 1 73 ? -10.286 -13.376 32.999 1.00 52.27 67 ALA C N 1
ATOM 6125 C CA . ALA C 1 73 ? -11.009 -13.549 34.269 1.00 48.44 67 ALA C CA 1
ATOM 6126 C C . ALA C 1 73 ? -12.535 -13.499 34.156 1.00 47.46 67 ALA C C 1
ATOM 6127 O O . ALA C 1 73 ? -13.226 -14.338 34.748 1.00 46.67 67 ALA C O 1
ATOM 6129 N N . LEU C 1 74 ? -13.044 -12.539 33.380 1.00 46.44 68 LEU C N 1
ATOM 6130 C CA . LEU C 1 74 ? -14.482 -12.313 33.245 1.00 47.71 68 LEU C CA 1
ATOM 6131 C C . LEU C 1 74 ? -15.187 -13.330 32.341 1.00 47.83 68 LEU C C 1
ATOM 6132 O O . LEU C 1 74 ? -16.419 -13.362 32.289 1.00 48.59 68 LEU C O 1
ATOM 6137 N N . GLY C 1 75 ? -14.401 -14.142 31.636 1.00 48.13 69 GLY C N 1
ATOM 6138 C CA . GLY C 1 75 ? -14.930 -15.143 30.724 1.00 46.88 69 GLY C CA 1
ATOM 6139 C C . GLY C 1 75 ? -14.733 -14.786 29.265 1.00 46.08 69 GLY C C 1
ATOM 6140 O O . GLY C 1 75 ? -14.602 -13.604 28.920 1.00 47.21 69 GLY C O 1
ATOM 6141 N N . ILE C 1 76 ? -14.722 -15.812 28.414 1.00 44.62 70 ILE C N 1
ATOM 6142 C CA . ILE C 1 76 ? -14.480 -15.648 26.975 1.00 43.99 70 ILE C CA 1
ATOM 6143 C C . ILE C 1 76 ? -15.539 -14.749 26.308 1.00 44.01 70 ILE C C 1
ATOM 6144 O O . ILE C 1 76 ? -16.726 -14.847 26.647 1.00 44.63 70 ILE C O 1
ATOM 6149 N N . PRO C 1 77 ? -15.109 -13.852 25.389 1.00 43.96 71 PRO C N 1
ATOM 6150 C CA . PRO C 1 77 ? -16.031 -12.936 24.703 1.00 44.29 71 PRO C CA 1
ATOM 6151 C C . PRO C 1 77 ? -17.225 -13.633 24.045 1.00 46.31 71 PRO C C 1
ATOM 6152 O O . PRO C 1 77 ? -18.346 -13.137 24.151 1.00 47.29 71 PRO C O 1
ATOM 6156 N N . GLU C 1 78 ? -16.981 -14.779 23.405 1.00 47.30 72 GLU C N 1
ATOM 6157 C CA . GLU C 1 78 ? -18.008 -15.531 22.667 1.00 46.27 72 GLU C CA 1
ATOM 6158 C C . GLU C 1 78 ? -19.188 -15.938 23.543 1.00 44.34 72 GLU C C 1
ATOM 6159 O O . GLU C 1 78 ? -20.339 -15.810 23.124 1.00 43.53 72 GLU C O 1
ATOM 6165 N N . LEU C 1 79 ? -18.893 -16.415 24.754 1.00 42.16 73 LEU C N 1
ATOM 6166 C CA . LEU C 1 79 ? -19.919 -16.834 25.709 1.00 41.28 73 LEU C CA 1
ATOM 6167 C C . LEU C 1 79 ? -20.656 -15.637 26.299 1.00 41.98 73 LEU C C 1
ATOM 6168 O O . LEU C 1 79 ? -21.877 -15.691 26.489 1.00 41.12 73 LEU C O 1
ATOM 6173 N N . ARG C 1 80 ? -19.908 -14.569 26.583 1.00 42.03 74 ARG C N 1
ATOM 6174 C CA . ARG C 1 80 ? -20.477 -13.306 27.062 1.00 43.14 74 ARG C CA 1
ATOM 6175 C C . ARG C 1 80 ? -21.431 -12.695 26.029 1.00 43.28 74 ARG C C 1
ATOM 6176 O O . ARG C 1 80 ? -22.535 -12.268 26.383 1.00 41.94 74 ARG C O 1
ATOM 6184 N N . ASP C 1 81 ? -21.000 -12.686 24.763 1.00 44.42 75 ASP C N 1
ATOM 6185 C CA . ASP C 1 81 ? -21.813 -12.225 23.633 1.00 45.78 75 ASP C CA 1
ATOM 6186 C C . ASP C 1 81 ? -23.095 -13.042 23.471 1.00 45.32 75 ASP C C 1
ATOM 6187 O O . ASP C 1 81 ? -24.168 -12.477 23.253 1.00 45.61 75 ASP C O 1
ATOM 6192 N N . ALA C 1 82 ? -22.969 -14.364 23.600 1.00 44.44 76 ALA C N 1
ATOM 6193 C CA . ALA C 1 82 ? -24.091 -15.294 23.450 1.00 43.77 76 ALA C CA 1
ATOM 6194 C C . ALA C 1 82 ? -25.155 -15.121 24.537 1.00 43.70 76 ALA C C 1
ATOM 6195 O O . ALA C 1 82 ? -26.353 -15.168 24.241 1.00 42.71 76 ALA C O 1
ATOM 6197 N N . ILE C 1 83 ? -24.710 -14.918 25.780 1.00 44.48 77 ILE C N 1
ATOM 6198 C CA . ILE C 1 83 ? -25.605 -14.682 26.921 1.00 44.70 77 ILE C CA 1
ATOM 6199 C C . ILE C 1 83 ? -26.355 -13.357 26.765 1.00 45.93 77 ILE C C 1
ATOM 6200 O O . ILE C 1 83 ? -27.580 -13.322 26.911 1.00 46.14 77 ILE C O 1
ATOM 6205 N N . ALA C 1 84 ? -25.618 -12.290 26.446 1.00 45.74 78 ALA C N 1
ATOM 6206 C CA . ALA C 1 84 ? -26.193 -10.965 26.187 1.00 45.24 78 ALA C CA 1
ATOM 6207 C C . ALA C 1 84 ? -27.251 -10.991 25.076 1.00 46.15 78 ALA C C 1
ATOM 6208 O O . ALA C 1 84 ? -28.315 -10.378 25.216 1.00 49.32 78 ALA C O 1
ATOM 6210 N N . ALA C 1 85 ? -26.956 -11.718 23.995 1.00 45.23 79 ALA C N 1
ATOM 6211 C CA . ALA C 1 85 ? -27.872 -11.881 22.862 1.00 45.06 79 ALA C CA 1
ATOM 6212 C C . ALA C 1 85 ? -29.108 -12.721 23.197 1.00 47.01 79 ALA C C 1
ATOM 6213 O O . ALA C 1 85 ? -30.156 -12.561 22.561 1.00 47.44 79 ALA C O 1
ATOM 6215 N N . ASP C 1 86 ? -28.976 -13.613 24.183 1.00 48.94 80 ASP C N 1
ATOM 6216 C CA . ASP C 1 86 ? -30.077 -14.478 24.624 1.00 49.88 80 ASP C CA 1
ATOM 6217 C C . ASP C 1 86 ? -31.158 -13.694 25.374 1.00 50.94 80 ASP C C 1
ATOM 6218 O O . ASP C 1 86 ? -32.347 -14.002 25.241 1.00 50.22 80 ASP C O 1
ATOM 6223 N N . TYR C 1 87 ? -30.734 -12.691 26.151 1.00 51.52 81 TYR C N 1
ATOM 6224 C CA . TYR C 1 87 ? -31.645 -11.789 26.859 1.00 53.93 81 TYR C CA 1
ATOM 6225 C C . TYR C 1 87 ? -32.525 -10.985 25.907 1.00 57.10 81 TYR C C 1
ATOM 6226 O O . TYR C 1 87 ? -33.699 -10.743 26.199 1.00 59.82 81 TYR C O 1
ATOM 6235 N N . GLN C 1 88 ? -31.944 -10.588 24.772 1.00 58.04 82 GLN C N 1
ATOM 6236 C CA . GLN C 1 88 ? -32.668 -9.902 23.708 1.00 57.39 82 GLN C CA 1
ATOM 6237 C C . GLN C 1 88 ? -33.592 -10.864 22.955 1.00 58.82 82 GLN C C 1
ATOM 6238 O O . GLN C 1 88 ? -34.809 -10.660 22.934 1.00 58.16 82 GLN C O 1
ATOM 6244 N N . ARG C 1 89 ? -33.005 -11.912 22.370 1.00 64.75 83 ARG C N 1
ATOM 6245 C CA . ARG C 1 89 ? -33.707 -12.850 21.475 1.00 68.30 83 ARG C CA 1
ATOM 6246 C C . ARG C 1 89 ? -34.888 -13.576 22.114 1.00 68.38 83 ARG C C 1
ATOM 6247 O O . ARG C 1 89 ? -35.882 -13.852 21.439 1.00 69.24 83 ARG C O 1
ATOM 6249 N N . ARG C 1 90 ? -34.779 -13.869 23.408 1.00 71.09 84 ARG C N 1
ATOM 6250 C CA . ARG C 1 90 ? -35.812 -14.623 24.115 1.00 73.02 84 ARG C CA 1
ATOM 6251 C C . ARG C 1 90 ? -36.706 -13.781 25.027 1.00 74.14 84 ARG C C 1
ATOM 6252 O O . ARG C 1 90 ? -37.882 -14.111 25.202 1.00 78.13 84 ARG C O 1
ATOM 6260 N N . HIS C 1 91 ? -36.162 -12.701 25.597 1.00 73.26 85 HIS C N 1
ATOM 6261 C CA . HIS C 1 91 ? -36.877 -11.927 26.632 1.00 72.25 85 HIS C CA 1
ATOM 6262 C C . HIS C 1 91 ? -36.960 -10.411 26.389 1.00 73.04 85 HIS C C 1
ATOM 6263 O O . HIS C 1 91 ? -37.500 -9.676 27.222 1.00 75.72 85 HIS C O 1
ATOM 6270 N N . GLY C 1 92 ? -36.431 -9.959 25.251 1.00 72.12 86 GLY C N 1
ATOM 6271 C CA . GLY C 1 92 ? -36.561 -8.568 24.799 1.00 69.58 86 GLY C CA 1
ATOM 6272 C C . GLY C 1 92 ? -35.947 -7.485 25.670 1.00 68.98 86 GLY C C 1
ATOM 6273 O O . GLY C 1 92 ? -36.423 -6.349 25.668 1.00 72.48 86 GLY C O 1
ATOM 6274 N N . ILE C 1 93 ? -34.899 -7.837 26.413 1.00 65.58 87 ILE C N 1
ATOM 6275 C CA . ILE C 1 93 ? -34.141 -6.871 27.218 1.00 65.16 87 ILE C CA 1
ATOM 6276 C C . ILE C 1 93 ? -32.737 -6.721 26.635 1.00 63.32 87 ILE C C 1
ATOM 6277 O O . ILE C 1 93 ? -32.082 -7.716 26.327 1.00 63.71 87 ILE C O 1
ATOM 6281 N N . THR C 1 94 ? -32.303 -5.473 26.467 1.00 61.15 88 THR C N 1
ATOM 6282 C CA . THR C 1 94 ? -30.986 -5.161 25.911 1.00 59.18 88 THR C CA 1
ATOM 6283 C C . THR C 1 94 ? -29.929 -5.199 27.012 1.00 57.78 88 THR C C 1
ATOM 6284 O O . THR C 1 94 ? -29.981 -4.418 27.964 1.00 57.46 88 THR C O 1
ATOM 6288 N N . VAL C 1 95 ? -28.986 -6.126 26.876 1.00 56.97 89 VAL C N 1
ATOM 6289 C CA . VAL C 1 95 ? -27.891 -6.289 27.835 1.00 54.88 89 VAL C CA 1
ATOM 6290 C C . VAL C 1 95 ? -26.574 -6.176 27.079 1.00 55.38 89 VAL C C 1
ATOM 6291 O O . VAL C 1 95 ? -26.371 -6.859 26.073 1.00 58.14 89 VAL C O 1
ATOM 6295 N N . GLU C 1 96 ? -25.702 -5.293 27.560 1.00 55.41 90 GLU C N 1
ATOM 6296 C CA . GLU C 1 96 ? -24.355 -5.139 27.017 1.00 56.78 90 GLU C CA 1
ATOM 6297 C C . GLU C 1 96 ? -23.485 -6.328 27.454 1.00 58.57 90 GLU C C 1
ATOM 6298 O O . GLU C 1 96 ? -23.596 -6.778 28.602 1.00 59.21 90 GLU C O 1
ATOM 6300 N N . PRO C 1 97 ? -22.631 -6.857 26.543 1.00 59.06 91 PRO C N 1
ATOM 6301 C CA . PRO C 1 97 ? -21.707 -7.949 26.892 1.00 59.18 91 PRO C CA 1
ATOM 6302 C C . PRO C 1 97 ? -20.862 -7.700 28.150 1.00 59.49 91 PRO C C 1
ATOM 6303 O O . PRO C 1 97 ? -20.588 -8.645 28.892 1.00 59.99 91 PRO C O 1
ATOM 6307 N N . ASP C 1 98 ? -20.493 -6.442 28.391 1.00 61.25 92 ASP C N 1
ATOM 6308 C CA . ASP C 1 98 ? -19.702 -6.037 29.565 1.00 61.06 92 ASP C CA 1
ATOM 6309 C C . ASP C 1 98 ? -20.441 -6.202 30.901 1.00 58.39 92 ASP C C 1
ATOM 6310 O O . ASP C 1 98 ? -19.803 -6.289 31.957 1.00 58.66 92 ASP C O 1
ATOM 6315 N N . ALA C 1 99 ? -21.775 -6.242 30.844 1.00 54.68 93 ALA C N 1
ATOM 6316 C CA . ALA C 1 99 ? -22.613 -6.515 32.013 1.00 52.51 93 ALA C CA 1
ATOM 6317 C C . ALA C 1 99 ? -22.498 -7.968 32.476 1.00 51.29 93 ALA C C 1
ATOM 6318 O O . ALA C 1 99 ? -22.641 -8.256 33.668 1.00 51.30 93 ALA C O 1
ATOM 6320 N N . VAL C 1 100 ? -22.243 -8.866 31.524 1.00 48.77 94 VAL C N 1
ATOM 6321 C CA . VAL C 1 100 ? -22.132 -10.301 31.780 1.00 46.36 94 VAL C CA 1
ATOM 6322 C C . VAL C 1 100 ? -20.736 -10.631 32.321 1.00 45.72 94 VAL C C 1
ATOM 6323 O O . VAL C 1 100 ? -19.722 -10.207 31.755 1.00 45.46 94 VAL C O 1
ATOM 6327 N N . VAL C 1 101 ? -20.707 -11.356 33.440 1.00 44.28 95 VAL C N 1
ATOM 6328 C CA . VAL C 1 101 ? -19.477 -11.899 34.017 1.00 43.43 95 VAL C CA 1
ATOM 6329 C C . VAL C 1 101 ? -19.692 -13.402 34.194 1.00 43.27 95 VAL C C 1
ATOM 6330 O O . VAL C 1 101 ? -20.638 -13.821 34.866 1.00 44.94 95 VAL C O 1
ATOM 6334 N N . ILE C 1 102 ? -18.824 -14.202 33.579 1.00 41.10 96 ILE C N 1
ATOM 6335 C CA . ILE C 1 102 ? -18.904 -15.663 33.675 1.00 40.88 96 ILE C CA 1
ATOM 6336 C C . ILE C 1 102 ? -18.315 -16.113 35.014 1.00 41.78 96 ILE C C 1
ATOM 6337 O O . ILE C 1 102 ? -17.290 -15.582 35.456 1.00 42.75 96 ILE C O 1
ATOM 6342 N N . THR C 1 103 ? -18.985 -17.071 35.657 1.00 41.92 97 THR C N 1
ATOM 6343 C CA . THR C 1 103 ? -18.625 -17.543 37.002 1.00 42.07 97 THR C CA 1
ATOM 6344 C C . THR C 1 103 ? -18.590 -19.074 37.080 1.00 42.17 97 THR C C 1
ATOM 6345 O O . THR C 1 103 ? -19.205 -19.759 36.250 1.00 40.84 97 THR C O 1
ATOM 6349 N N . THR C 1 104 ? -17.878 -19.597 38.085 1.00 42.69 98 THR C N 1
ATOM 6350 C CA . THR C 1 104 ? -17.818 -21.040 38.362 1.00 42.84 98 THR C CA 1
ATOM 6351 C C . THR C 1 104 ? -19.118 -21.482 39.055 1.00 43.45 98 THR C C 1
ATOM 6352 O O . THR C 1 104 ? -19.191 -21.605 40.284 1.00 45.13 98 THR C O 1
ATOM 6356 N N . GLY C 1 105 ? -20.148 -21.701 38.240 1.00 43.98 99 GLY C N 1
ATOM 6357 C CA . GLY C 1 105 ? -21.509 -21.928 38.720 1.00 42.85 99 GLY C CA 1
ATOM 6358 C C . GLY C 1 105 ? -22.123 -20.667 39.299 1.00 43.84 99 GLY C C 1
ATOM 6359 O O . GLY C 1 105 ? -21.456 -19.631 39.410 1.00 44.88 99 GLY C O 1
ATOM 6360 N N . SER C 1 106 ? -23.402 -20.744 39.663 1.00 43.74 100 SER C N 1
ATOM 6361 C CA . SER C 1 106 ? -24.048 -19.656 40.394 1.00 43.14 100 SER C CA 1
ATOM 6362 C C . SER C 1 106 ? -23.504 -19.567 41.823 1.00 43.94 100 SER C C 1
ATOM 6363 O O . SER C 1 106 ? -23.454 -18.480 42.394 1.00 44.25 100 SER C O 1
ATOM 6366 N N . SER C 1 107 ? -23.073 -20.708 42.371 1.00 45.02 101 SER C N 1
ATOM 6367 C CA . SER C 1 107 ? -22.367 -20.783 43.656 1.00 47.30 101 SER C CA 1
ATOM 6368 C C . SER C 1 107 ? -21.129 -19.886 43.700 1.00 49.37 101 SER C C 1
ATOM 6369 O O . SER C 1 107 ? -20.883 -19.216 44.707 1.00 51.95 101 SER C O 1
ATOM 6372 N N . GLY C 1 108 ? -20.360 -19.885 42.610 1.00 48.60 102 GLY C N 1
ATOM 6373 C CA . GLY C 1 108 ? -19.224 -18.984 42.445 1.00 49.17 102 GLY C CA 1
ATOM 6374 C C . GLY C 1 108 ? -19.684 -17.548 42.284 1.00 49.36 102 GLY C C 1
ATOM 6375 O O . GLY C 1 108 ? -19.037 -16.625 42.789 1.00 49.97 102 GLY C O 1
ATOM 6376 N N . GLY C 1 109 ? -20.807 -17.376 41.583 1.00 48.46 103 GLY C N 1
ATOM 6377 C CA . GLY C 1 109 ? -21.443 -16.075 41.376 1.00 48.18 103 GLY C CA 1
ATOM 6378 C C . GLY C 1 109 ? -21.909 -15.422 42.662 1.00 49.47 103 GLY C C 1
ATOM 6379 O O . GLY C 1 109 ? -21.730 -14.213 42.837 1.00 48.22 103 GLY C O 1
ATOM 6380 N N . PHE C 1 110 ? -22.496 -16.223 43.559 1.00 50.19 104 PHE C N 1
ATOM 6381 C CA . PHE C 1 110 ? -22.930 -15.749 44.882 1.00 49.51 104 PHE C CA 1
ATOM 6382 C C . PHE C 1 110 ? -21.764 -15.294 45.750 1.00 49.86 104 PHE C C 1
ATOM 6383 O O . PHE C 1 110 ? -21.878 -14.282 46.440 1.00 51.05 104 PHE C O 1
ATOM 6391 N N . LEU C 1 111 ? -20.652 -16.028 45.699 1.00 50.62 105 LEU C N 1
ATOM 6392 C CA . LEU C 1 111 ? -19.423 -15.645 46.401 1.00 52.36 105 LEU C CA 1
ATOM 6393 C C . LEU C 1 111 ? -18.938 -14.261 45.963 1.00 53.51 105 LEU C C 1
ATOM 6394 O O . LEU C 1 111 ? -18.598 -13.427 46.806 1.00 55.32 105 LEU C O 1
ATOM 6399 N N . LEU C 1 112 ? -18.926 -14.028 44.650 1.00 52.84 106 LEU C N 1
ATOM 6400 C CA . LEU C 1 112 ? -18.526 -12.742 44.086 1.00 50.86 106 LEU C CA 1
ATOM 6401 C C . LEU C 1 112 ? -19.523 -11.644 44.436 1.00 50.33 106 LEU C C 1
ATOM 6402 O O . LEU C 1 112 ? -19.119 -10.568 44.875 1.00 51.48 106 LEU C O 1
ATOM 6407 N N . ALA C 1 113 ? -20.813 -11.934 44.258 1.00 49.72 107 ALA C N 1
ATOM 6408 C CA . ALA C 1 113 ? -21.890 -10.985 44.549 1.00 49.65 107 ALA C CA 1
ATOM 6409 C C . ALA C 1 113 ? -21.888 -10.537 46.011 1.00 51.09 107 ALA C C 1
ATOM 6410 O O . ALA C 1 113 ? -21.990 -9.345 46.284 1.00 50.83 107 ALA C O 1
ATOM 6412 N N . PHE C 1 114 ? -21.738 -11.484 46.937 1.00 50.77 108 PHE C N 1
ATOM 6413 C CA . PHE C 1 114 ? -21.764 -11.169 48.366 1.00 51.13 108 PHE C CA 1
ATOM 6414 C C . PHE C 1 114 ? -20.531 -10.397 48.840 1.00 53.89 108 PHE C C 1
ATOM 6415 O O . PHE C 1 114 ? -20.655 -9.502 49.683 1.00 58.43 108 PHE C O 1
ATOM 6423 N N . LEU C 1 115 ? -19.362 -10.731 48.292 1.00 53.92 109 LEU C N 1
ATOM 6424 C CA . LEU C 1 115 ? -18.113 -10.025 48.613 1.00 55.61 109 LEU C CA 1
ATOM 6425 C C . LEU C 1 115 ? -18.054 -8.613 48.025 1.00 57.37 109 LEU C C 1
ATOM 6426 O O . LEU C 1 115 ? -17.510 -7.704 48.656 1.00 60.15 109 LEU C O 1
ATOM 6431 N N . ALA C 1 116 ? -18.609 -8.440 46.826 1.00 57.71 110 ALA C N 1
ATOM 6432 C CA . ALA C 1 116 ? -18.615 -7.141 46.144 1.00 58.65 110 ALA C CA 1
ATOM 6433 C C . ALA C 1 116 ? -19.655 -6.173 46.716 1.00 60.02 110 ALA C C 1
ATOM 6434 O O . ALA C 1 116 ? -19.408 -4.968 46.779 1.00 59.49 110 ALA C O 1
ATOM 6436 N N . CYS C 1 117 ? -20.800 -6.710 47.140 1.00 61.47 111 CYS C N 1
ATOM 6437 C CA . CYS C 1 117 ? -21.930 -5.893 47.589 1.00 63.23 111 CYS C CA 1
ATOM 6438 C C . CYS C 1 117 ? -21.960 -5.601 49.084 1.00 63.36 111 CYS C C 1
ATOM 6439 O O . CYS C 1 117 ? -22.401 -4.524 49.493 1.00 62.93 111 CYS C O 1
ATOM 6442 N N . PHE C 1 118 ? -21.510 -6.559 49.893 1.00 61.85 112 PHE C N 1
ATOM 6443 C CA . PHE C 1 118 ? -21.675 -6.470 51.344 1.00 61.42 112 PHE C CA 1
ATOM 6444 C C . PHE C 1 118 ? -20.371 -6.589 52.121 1.00 64.47 112 PHE C C 1
ATOM 6445 O O . PHE C 1 118 ? -19.491 -7.378 51.765 1.00 64.92 112 PHE C O 1
ATOM 6453 N N . ASP C 1 119 ? -20.258 -5.775 53.170 1.00 66.58 113 ASP C N 1
ATOM 6454 C CA . ASP C 1 119 ? -19.207 -5.911 54.172 1.00 65.70 113 ASP C CA 1
ATOM 6455 C C . ASP C 1 119 ? -19.681 -6.825 55.297 1.00 64.81 113 ASP C C 1
ATOM 6456 O O . ASP C 1 119 ? -20.869 -7.126 55.390 1.00 63.25 113 ASP C O 1
ATOM 6461 N N . ALA C 1 120 ? -18.744 -7.279 56.131 1.00 65.21 114 ALA C N 1
ATOM 6462 C CA . ALA C 1 120 ? -19.070 -8.074 57.315 1.00 65.89 114 ALA C CA 1
ATOM 6463 C C . ALA C 1 120 ? -19.947 -7.251 58.259 1.00 68.36 114 ALA C C 1
ATOM 6464 O O . ALA C 1 120 ? -19.675 -6.072 58.502 1.00 67.25 114 ALA C O 1
ATOM 6466 N N . GLY C 1 121 ? -21.015 -7.874 58.750 1.00 70.19 115 GLY C N 1
ATOM 6467 C CA . GLY C 1 121 ? -21.971 -7.219 59.641 1.00 71.57 115 GLY C CA 1
ATOM 6468 C C . GLY C 1 121 ? -23.203 -6.657 58.952 1.00 72.25 115 GLY C C 1
ATOM 6469 O O . GLY C 1 121 ? -24.151 -6.246 59.631 1.00 74.47 115 GLY C O 1
ATOM 6470 N N . ASP C 1 122 ? -23.193 -6.626 57.616 1.00 71.47 116 ASP C N 1
ATOM 6471 C CA . ASP C 1 122 ? -24.336 -6.138 56.834 1.00 72.74 116 ASP C CA 1
ATOM 6472 C C . ASP C 1 122 ? -25.538 -7.071 56.925 1.00 72.48 116 ASP C C 1
ATOM 6473 O O . ASP C 1 122 ? -25.393 -8.300 56.943 1.00 72.99 116 ASP C O 1
ATOM 6478 N N . ARG C 1 123 ? -26.718 -6.462 57.000 1.00 71.50 117 ARG C N 1
ATOM 6479 C CA . ARG C 1 123 ? -27.971 -7.193 57.124 1.00 70.55 117 ARG C CA 1
ATOM 6480 C C . ARG C 1 123 ? -28.507 -7.537 55.741 1.00 69.47 117 ARG C C 1
ATOM 6481 O O . ARG C 1 123 ? -28.804 -6.647 54.933 1.00 67.56 117 ARG C O 1
ATOM 6489 N N . VAL C 1 124 ? -28.586 -8.838 55.468 1.00 68.55 118 VAL C N 1
ATOM 6490 C CA . VAL C 1 124 ? -29.097 -9.354 54.197 1.00 67.60 118 VAL C CA 1
ATOM 6491 C C . VAL C 1 124 ? -30.298 -10.259 54.462 1.00 66.77 118 VAL C C 1
ATOM 6492 O O . VAL C 1 124 ? -30.218 -11.197 55.263 1.00 65.94 118 VAL C O 1
ATOM 6496 N N . ALA C 1 125 ? -31.405 -9.955 53.787 1.00 67.05 119 ALA C N 1
ATOM 6497 C CA . ALA C 1 125 ? -32.671 -10.669 53.963 1.00 67.75 119 ALA C CA 1
ATOM 6498 C C . ALA C 1 125 ? -32.960 -11.683 52.859 1.00 70.47 119 ALA C C 1
ATOM 6499 O O . ALA C 1 125 ? -32.544 -11.494 51.710 1.00 72.44 119 ALA C O 1
ATOM 6501 N N . MET C 1 126 ? -33.678 -12.747 53.225 1.00 72.30 120 MET C N 1
ATOM 6502 C CA . MET C 1 126 ? -34.067 -13.830 52.314 1.00 73.29 120 MET C CA 1
ATOM 6503 C C . MET C 1 126 ? -35.292 -14.591 52.829 1.00 71.87 120 MET C C 1
ATOM 6504 O O . MET C 1 126 ? -35.533 -14.650 54.034 1.00 70.98 120 MET C O 1
ATOM 6509 N N . ALA C 1 127 ? -36.051 -15.166 51.901 1.00 72.22 121 ALA C N 1
ATOM 6510 C CA . ALA C 1 127 ? -37.238 -15.942 52.229 1.00 72.92 121 ALA C CA 1
ATOM 6511 C C . ALA C 1 127 ? -36.896 -17.253 52.926 1.00 74.09 121 ALA C C 1
ATOM 6512 O O . ALA C 1 127 ? -35.876 -17.867 52.639 1.00 74.79 121 ALA C O 1
ATOM 6514 N N . SER C 1 128 ? -37.759 -17.645 53.855 1.00 75.14 122 SER C N 1
ATOM 6515 C CA . SER C 1 128 ? -37.742 -18.963 54.474 1.00 73.80 122 SER C CA 1
ATOM 6516 C C . SER C 1 128 ? -39.146 -19.573 54.331 1.00 72.55 122 SER C C 1
ATOM 6517 O O . SER C 1 128 ? -40.113 -18.970 54.811 1.00 72.43 122 SER C O 1
ATOM 6520 N N . PRO C 1 129 ? -39.284 -20.737 53.682 1.00 69.54 123 PRO C N 1
ATOM 6521 C CA . PRO C 1 129 ? -38.165 -21.576 53.221 1.00 68.55 123 PRO C CA 1
ATOM 6522 C C . PRO C 1 129 ? -37.435 -21.057 51.980 1.00 66.88 123 PRO C C 1
ATOM 6523 O O . PRO C 1 129 ? -38.004 -20.317 51.178 1.00 64.82 123 PRO C O 1
ATOM 6527 N N . GLY C 1 130 ? -36.173 -21.453 51.853 1.00 67.75 124 GLY C N 1
ATOM 6528 C CA . GLY C 1 130 ? -35.337 -21.092 50.714 1.00 66.68 124 GLY C CA 1
ATOM 6529 C C . GLY C 1 130 ? -34.140 -22.005 50.564 1.00 66.63 124 GLY C C 1
ATOM 6530 O O . GLY C 1 130 ? -34.001 -22.995 51.288 1.00 66.47 124 GLY C O 1
ATOM 6531 N N . TYR C 1 131 ? -33.279 -21.661 49.611 1.00 67.46 125 TYR C N 1
ATOM 6532 C CA . TYR C 1 131 ? -32.050 -22.393 49.352 1.00 66.47 125 TYR C CA 1
ATOM 6533 C C . TYR C 1 131 ? -31.094 -22.183 50.530 1.00 66.71 125 TYR C C 1
ATOM 6534 O O . TYR C 1 131 ? -30.734 -21.041 50.820 1.00 66.61 125 TYR C O 1
ATOM 6543 N N . PRO C 1 132 ? -30.712 -23.277 51.228 1.00 67.02 126 PRO C N 1
ATOM 6544 C CA . PRO C 1 132 ? -29.918 -23.194 52.466 1.00 67.49 126 PRO C CA 1
ATOM 6545 C C . PRO C 1 132 ? -28.557 -22.504 52.323 1.00 68.74 126 PRO C C 1
ATOM 6546 O O . PRO C 1 132 ? -28.094 -21.861 53.272 1.00 69.93 126 PRO C O 1
ATOM 6550 N N . CYS C 1 133 ? -27.946 -22.622 51.144 1.00 70.55 127 CYS C N 1
ATOM 6551 C CA . CYS C 1 133 ? -26.579 -22.149 50.915 1.00 70.89 127 CYS C CA 1
ATOM 6552 C C . CYS C 1 133 ? -26.398 -20.625 50.968 1.00 71.35 127 CYS C C 1
ATOM 6553 O O . CYS C 1 133 ? -25.309 -20.168 51.318 1.00 71.82 127 CYS C O 1
ATOM 6556 N N . TYR C 1 134 ? -27.442 -19.847 50.643 1.00 70.58 128 TYR C N 1
ATOM 6557 C CA . TYR C 1 134 ? -27.370 -18.381 50.787 1.00 71.95 128 TYR C CA 1
ATOM 6558 C C . TYR C 1 134 ? -27.062 -17.995 52.234 1.00 72.46 128 TYR C C 1
ATOM 6559 O O . TYR C 1 134 ? -26.163 -17.184 52.474 1.00 71.94 128 TYR C O 1
ATOM 6568 N N . ARG C 1 135 ? -27.809 -18.578 53.176 1.00 72.70 129 ARG C N 1
ATOM 6569 C CA . ARG C 1 135 ? -27.619 -18.356 54.610 1.00 73.19 129 ARG C CA 1
ATOM 6570 C C . ARG C 1 135 ? -26.192 -18.719 55.023 1.00 73.89 129 ARG C C 1
ATOM 6571 O O . ARG C 1 135 ? -25.511 -17.926 55.678 1.00 75.50 129 ARG C O 1
ATOM 6574 N N . ASN C 1 136 ? -25.747 -19.904 54.600 1.00 72.59 130 ASN C N 1
ATOM 6575 C CA . ASN C 1 136 ? -24.464 -20.466 55.010 1.00 72.28 130 ASN C CA 1
ATOM 6576 C C . ASN C 1 136 ? -23.252 -19.746 54.424 1.00 70.34 130 ASN C C 1
ATOM 6577 O O . ASN C 1 136 ? -22.233 -19.618 55.107 1.00 70.74 130 ASN C O 1
ATOM 6582 N N . ILE C 1 137 ? -23.363 -19.283 53.175 1.00 66.87 131 ILE C N 1
ATOM 6583 C CA . ILE C 1 137 ? -22.307 -18.474 52.548 1.00 64.75 131 ILE C CA 1
ATOM 6584 C C . ILE C 1 137 ? -22.213 -17.116 53.252 1.00 62.42 131 ILE C C 1
ATOM 6585 O O . ILE C 1 137 ? -21.123 -16.711 53.670 1.00 60.94 131 ILE C O 1
ATOM 6590 N N . LEU C 1 138 ? -23.358 -16.443 53.400 1.00 60.51 132 LEU C N 1
ATOM 6591 C CA . LEU C 1 138 ? -23.422 -15.132 54.047 1.00 59.90 132 LEU C CA 1
ATOM 6592 C C . LEU C 1 138 ? -22.949 -15.149 55.500 1.00 61.97 132 LEU C C 1
ATOM 6593 O O . LEU C 1 138 ? -22.247 -14.231 55.929 1.00 64.44 132 LEU C O 1
ATOM 6598 N N . SER C 1 139 ? -23.319 -16.199 56.236 1.00 62.70 133 SER C N 1
ATOM 6599 C CA . SER C 1 139 ? -22.869 -16.403 57.618 1.00 63.45 133 SER C CA 1
ATOM 6600 C C . SER C 1 139 ? -21.351 -16.548 57.710 1.00 64.19 133 SER C C 1
ATOM 6601 O O . SER C 1 139 ? -20.713 -15.890 58.534 1.00 65.24 133 SER C O 1
ATOM 6604 N N . ALA C 1 140 ? -20.788 -17.393 56.846 1.00 65.48 134 ALA C N 1
ATOM 6605 C CA . ALA C 1 140 ? -19.344 -17.634 56.786 1.00 66.58 134 ALA C CA 1
ATOM 6606 C C . ALA C 1 140 ? -18.569 -16.386 56.360 1.00 67.06 134 ALA C C 1
ATOM 6607 O O . ALA C 1 140 ? -17.446 -16.170 56.819 1.00 67.44 134 ALA C O 1
ATOM 6609 N N . LEU C 1 141 ? -19.177 -15.570 55.497 1.00 66.70 135 LEU C N 1
ATOM 6610 C CA . LEU C 1 141 ? -18.582 -14.303 55.061 1.00 67.35 135 LEU C CA 1
ATOM 6611 C C . LEU C 1 141 ? -18.838 -13.142 56.038 1.00 68.23 135 LEU C C 1
ATOM 6612 O O . LEU C 1 141 ? -18.521 -11.987 55.734 1.00 66.68 135 LEU C O 1
ATOM 6617 N N . GLY C 1 142 ? -19.408 -13.462 57.203 1.00 67.98 136 GLY C N 1
ATOM 6618 C CA . GLY C 1 142 ? -19.567 -12.509 58.306 1.00 67.99 136 GLY C CA 1
ATOM 6619 C C . GLY C 1 142 ? -20.752 -11.560 58.241 1.00 69.71 136 GLY C C 1
ATOM 6620 O O . GLY C 1 142 ? -20.806 -10.592 59.000 1.00 70.55 136 GLY C O 1
ATOM 6621 N N . CYS C 1 143 ? -21.693 -11.827 57.338 1.00 70.79 137 CYS C N 1
ATOM 6622 C CA . CYS C 1 143 ? -22.922 -11.032 57.222 1.00 69.68 137 CYS C CA 1
ATOM 6623 C C . CYS C 1 143 ? -23.986 -11.471 58.227 1.00 68.01 137 CYS C C 1
ATOM 6624 O O . CYS C 1 143 ? -23.922 -12.581 58.771 1.00 66.93 137 CYS C O 1
ATOM 6627 N N . GLU C 1 144 ? -24.949 -10.585 58.477 1.00 68.54 138 GLU C N 1
ATOM 6628 C CA . GLU C 1 144 ? -26.093 -10.880 59.333 1.00 69.63 138 GLU C CA 1
ATOM 6629 C C . GLU C 1 144 ? -27.274 -11.288 58.453 1.00 71.30 138 GLU C C 1
ATOM 6630 O O . GLU C 1 144 ? -27.752 -10.495 57.634 1.00 70.40 138 GLU C O 1
ATOM 6632 N N . VAL C 1 145 ? -27.720 -12.535 58.617 1.00 72.22 139 VAL C N 1
ATOM 6633 C CA . VAL C 1 145 ? -28.810 -13.101 57.820 1.00 72.07 139 VAL C CA 1
ATOM 6634 C C . VAL C 1 145 ? -30.161 -12.841 58.486 1.00 73.36 139 VAL C C 1
ATOM 6635 O O . VAL C 1 145 ? -30.382 -13.223 59.643 1.00 74.77 139 VAL C O 1
ATOM 6637 N N . VAL C 1 146 ? -31.051 -12.182 57.745 1.00 72.04 140 VAL C N 1
ATOM 6638 C CA . VAL C 1 146 ? -32.399 -11.871 58.209 1.00 70.72 140 VAL C CA 1
ATOM 6639 C C . VAL C 1 146 ? -33.396 -12.782 57.488 1.00 71.89 140 VAL C C 1
ATOM 6640 O O . VAL C 1 146 ? -33.677 -12.592 56.302 1.00 73.77 140 VAL C O 1
ATOM 6644 N N . GLU C 1 147 ? -33.915 -13.776 58.206 1.00 71.39 141 GLU C N 1
ATOM 6645 C CA . GLU C 1 147 ? -34.935 -14.679 57.664 1.00 71.69 141 GLU C CA 1
ATOM 6646 C C . GLU C 1 147 ? -36.265 -13.942 57.580 1.00 72.82 141 GLU C C 1
ATOM 6647 O O . GLU C 1 147 ? -36.657 -13.235 58.523 1.00 76.67 141 GLU C O 1
ATOM 6653 N N . ILE C 1 148 ? -36.940 -14.075 56.440 1.00 73.27 142 ILE C N 1
ATOM 6654 C CA . ILE C 1 148 ? -38.311 -13.600 56.276 1.00 72.67 142 ILE C CA 1
ATOM 6655 C C . ILE C 1 148 ? -39.187 -14.837 56.120 1.00 74.57 142 ILE C C 1
ATOM 6656 O O . ILE C 1 148 ? -39.182 -15.453 55.047 1.00 75.20 142 ILE C O 1
ATOM 6661 N N . PRO C 1 149 ? -39.920 -15.227 57.190 1.00 76.05 143 PRO C N 1
ATOM 6662 C CA . PRO C 1 149 ? -40.808 -16.390 57.074 1.00 75.69 143 PRO C CA 1
ATOM 6663 C C . PRO C 1 149 ? -41.935 -16.117 56.082 1.00 75.52 143 PRO C C 1
ATOM 6664 O O . PRO C 1 149 ? -42.623 -15.102 56.184 1.00 74.26 143 PRO C O 1
ATOM 6668 N N . CYS C 1 150 ? -42.069 -17.008 55.104 1.00 74.82 144 CYS C N 1
ATOM 6669 C CA . CYS C 1 150 ? -43.069 -16.883 54.058 1.00 74.63 144 CYS C CA 1
ATOM 6670 C C . CYS C 1 150 ? -43.930 -18.134 54.002 1.00 75.28 144 CYS C C 1
ATOM 6671 O O . CYS C 1 150 ? -43.448 -19.242 54.246 1.00 73.13 144 CYS C O 1
ATOM 6674 N N . GLY C 1 151 ? -45.209 -17.931 53.700 1.00 75.99 145 GLY C N 1
ATOM 6675 C CA . GLY C 1 151 ? -46.187 -19.007 53.707 1.00 78.46 145 GLY C CA 1
ATOM 6676 C C . GLY C 1 151 ? -47.180 -18.897 52.564 1.00 81.02 145 GLY C C 1
ATOM 6677 O O . GLY C 1 151 ? -46.985 -18.062 51.655 1.00 82.73 145 GLY C O 1
ATOM 6678 N N . PRO C 1 152 ? -48.259 -19.716 52.603 1.00 81.11 146 PRO C N 1
ATOM 6679 C CA . PRO C 1 152 ? -49.288 -19.750 51.551 1.00 80.86 146 PRO C CA 1
ATOM 6680 C C . PRO C 1 152 ? -49.929 -18.385 51.260 1.00 82.16 146 PRO C C 1
ATOM 6681 O O . PRO C 1 152 ? -50.274 -18.111 50.107 1.00 82.28 146 PRO C O 1
ATOM 6685 N N . GLN C 1 153 ? -50.062 -17.552 52.297 1.00 84.31 147 GLN C N 1
ATOM 6686 C CA . GLN C 1 153 ? -50.638 -16.213 52.204 1.00 87.52 147 GLN C CA 1
ATOM 6687 C C . GLN C 1 153 ? -49.962 -15.358 51.121 1.00 89.72 147 GLN C C 1
ATOM 6688 O O . GLN C 1 153 ? -50.643 -14.714 50.319 1.00 89.43 147 GLN C O 1
ATOM 6690 N N . THR C 1 154 ? -48.631 -15.384 51.092 1.00 91.92 148 THR C N 1
ATOM 6691 C CA . THR C 1 154 ? -47.859 -14.554 50.166 1.00 90.61 148 THR C CA 1
ATOM 6692 C C . THR C 1 154 ? -47.160 -15.355 49.072 1.00 90.19 148 THR C C 1
ATOM 6693 O O . THR C 1 154 ? -46.157 -14.898 48.522 1.00 86.01 148 THR C O 1
ATOM 6697 N N . ARG C 1 155 ? -47.690 -16.529 48.726 1.00 88.46 149 ARG C N 1
ATOM 6698 C CA . ARG C 1 155 ? -47.119 -17.392 47.674 1.00 84.34 149 ARG C CA 1
ATOM 6699 C C . ARG C 1 155 ? -45.678 -17.888 47.930 1.00 83.54 149 ARG C C 1
ATOM 6700 O O . ARG C 1 155 ? -44.987 -18.341 47.009 1.00 85.60 149 ARG C O 1
ATOM 6708 N N . PHE C 1 156 ? -45.304 -17.917 49.209 1.00 79.53 150 PHE C N 1
ATOM 6709 C CA . PHE C 1 156 ? -43.993 -18.408 49.701 1.00 76.11 150 PHE C CA 1
ATOM 6710 C C . PHE C 1 156 ? -42.837 -17.518 49.268 1.00 74.16 150 PHE C C 1
ATOM 6711 O O . PHE C 1 156 ? -41.663 -17.901 49.327 1.00 74.07 150 PHE C O 1
ATOM 6719 N N . GLN C 1 157 ? -43.199 -16.329 48.809 1.00 71.13 151 GLN C N 1
ATOM 6720 C CA . GLN C 1 157 ? -42.275 -15.341 48.298 1.00 69.51 151 GLN C CA 1
ATOM 6721 C C . GLN C 1 157 ? -42.467 -14.038 49.074 1.00 68.46 151 GLN C C 1
ATOM 6722 O O . GLN C 1 157 ? -43.590 -13.720 49.480 1.00 67.87 151 GLN C O 1
ATOM 6728 N N . PRO C 1 158 ? -41.369 -13.292 49.302 1.00 67.40 152 PRO C N 1
ATOM 6729 C CA . PRO C 1 158 ? -41.431 -11.976 49.948 1.00 68.02 152 PRO C CA 1
ATOM 6730 C C . PRO C 1 158 ? -42.211 -10.946 49.130 1.00 68.61 152 PRO C C 1
ATOM 6731 O O . PRO C 1 158 ? -42.430 -11.142 47.931 1.00 68.99 152 PRO C O 1
ATOM 6735 N N . THR C 1 159 ? -42.643 -9.879 49.792 1.00 70.02 153 THR C N 1
ATOM 6736 C CA . THR C 1 159 ? -43.259 -8.726 49.126 1.00 69.99 153 THR C CA 1
ATOM 6737 C C . THR C 1 159 ? -42.509 -7.457 49.528 1.00 69.07 153 THR C C 1
ATOM 6738 O O . THR C 1 159 ? -41.802 -7.446 50.545 1.00 67.77 153 THR C O 1
ATOM 6742 N N . ALA C 1 160 ? -42.671 -6.401 48.731 1.00 70.79 154 ALA C N 1
ATOM 6743 C CA . ALA C 1 160 ? -42.127 -5.064 49.023 1.00 74.36 154 ALA C CA 1
ATOM 6744 C C . ALA C 1 160 ? -42.551 -4.558 50.406 1.00 78.01 154 ALA C C 1
ATOM 6745 O O . ALA C 1 160 ? -41.709 -4.103 51.196 1.00 80.47 154 ALA C O 1
ATOM 6747 N N . GLN C 1 161 ? -43.855 -4.669 50.682 1.00 79.58 155 GLN C N 1
ATOM 6748 C CA . GLN C 1 161 ? -44.460 -4.338 51.977 1.00 79.52 155 GLN C CA 1
ATOM 6749 C C . GLN C 1 161 ? -43.790 -5.095 53.127 1.00 79.17 155 GLN C C 1
ATOM 6750 O O . GLN C 1 161 ? -43.439 -4.491 54.142 1.00 79.64 155 GLN C O 1
ATOM 6752 N N . MET C 1 162 ? -43.604 -6.403 52.944 1.00 79.44 156 MET C N 1
ATOM 6753 C CA . MET C 1 162 ? -42.910 -7.254 53.918 1.00 79.30 156 MET C CA 1
ATOM 6754 C C . MET C 1 162 ? -41.495 -6.771 54.194 1.00 79.60 156 MET C C 1
ATOM 6755 O O . MET C 1 162 ? -41.055 -6.778 55.344 1.00 79.66 156 MET C O 1
ATOM 6760 N N . LEU C 1 163 ? -40.801 -6.351 53.135 1.00 82.33 157 LEU C N 1
ATOM 6761 C CA . LEU C 1 163 ? -39.465 -5.773 53.246 1.00 86.50 157 LEU C CA 1
ATOM 6762 C C . LEU C 1 163 ? -39.514 -4.439 53.990 1.00 89.54 157 LEU C C 1
ATOM 6763 O O . LEU C 1 163 ? -38.683 -4.187 54.871 1.00 88.86 157 LEU C O 1
ATOM 6764 N N . ALA C 1 164 ? -40.508 -3.613 53.648 1.00 91.00 158 ALA C N 1
ATOM 6765 C CA . ALA C 1 164 ? -40.678 -2.280 54.240 1.00 90.51 158 ALA C CA 1
ATOM 6766 C C . ALA C 1 164 ? -40.813 -2.317 55.765 1.00 91.34 158 ALA C C 1
ATOM 6767 O O . ALA C 1 164 ? -40.308 -1.437 56.458 1.00 90.77 158 ALA C O 1
ATOM 6769 N N . GLU C 1 165 ? -41.462 -3.365 56.268 1.00 92.15 159 GLU C N 1
ATOM 6770 C CA . GLU C 1 165 ? -41.719 -3.545 57.696 1.00 92.46 159 GLU C CA 1
ATOM 6771 C C . GLU C 1 165 ? -40.485 -3.937 58.527 1.00 93.95 159 GLU C C 1
ATOM 6772 O O . GLU C 1 165 ? -40.523 -3.834 59.756 1.00 95.39 159 GLU C O 1
ATOM 6778 N N . ILE C 1 166 ? -39.414 -4.376 57.862 1.00 93.40 160 ILE C N 1
ATOM 6779 C CA . ILE C 1 166 ? -38.224 -4.897 58.545 1.00 91.20 160 ILE C CA 1
ATOM 6780 C C . ILE C 1 166 ? -37.422 -3.791 59.237 1.00 90.37 160 ILE C C 1
ATOM 6781 O O . ILE C 1 166 ? -37.156 -2.744 58.644 1.00 88.73 160 ILE C O 1
ATOM 6783 N N . ASP C 1 167 ? -37.071 -4.034 60.501 1.00 88.10 161 ASP C N 1
ATOM 6784 C CA . ASP C 1 167 ? -36.297 -3.108 61.330 1.00 83.65 161 ASP C CA 1
ATOM 6785 C C . ASP C 1 167 ? -35.348 -3.922 62.228 1.00 81.36 161 ASP C C 1
ATOM 6786 O O . ASP C 1 167 ? -35.792 -4.910 62.832 1.00 79.72 161 ASP C O 1
ATOM 6788 N N . PRO C 1 168 ? -34.061 -3.549 62.343 1.00 79.31 162 PRO C N 1
ATOM 6789 C CA . PRO C 1 168 ? -33.428 -2.380 61.691 1.00 79.57 162 PRO C CA 1
ATOM 6790 C C . PRO C 1 168 ? -33.270 -2.514 60.161 1.00 81.49 162 PRO C C 1
ATOM 6791 O O . PRO C 1 168 ? -33.507 -3.606 59.625 1.00 81.36 162 PRO C O 1
ATOM 6795 N N . PRO C 1 169 ? -32.896 -1.412 59.456 1.00 81.76 163 PRO C N 1
ATOM 6796 C CA . PRO C 1 169 ? -32.780 -1.446 57.989 1.00 81.68 163 PRO C CA 1
ATOM 6797 C C . PRO C 1 169 ? -31.859 -2.535 57.435 1.00 79.93 163 PRO C C 1
ATOM 6798 O O . PRO C 1 169 ? -30.956 -3.020 58.134 1.00 80.61 163 PRO C O 1
ATOM 6802 N N . LEU C 1 170 ? -32.117 -2.913 56.186 1.00 75.12 164 LEU C N 1
ATOM 6803 C CA . LEU C 1 170 ? -31.345 -3.933 55.484 1.00 72.70 164 LEU C CA 1
ATOM 6804 C C . LEU C 1 170 ? -30.338 -3.295 54.532 1.00 72.63 164 LEU C C 1
ATOM 6805 O O . LEU C 1 170 ? -30.547 -2.176 54.050 1.00 71.41 164 LEU C O 1
ATOM 6810 N N . ARG C 1 171 ? -29.244 -4.012 54.276 1.00 74.58 165 ARG C N 1
ATOM 6811 C CA . ARG C 1 171 ? -28.282 -3.638 53.236 1.00 73.32 165 ARG C CA 1
ATOM 6812 C C . ARG C 1 171 ? -28.523 -4.422 51.945 1.00 69.72 165 ARG C C 1
ATOM 6813 O O . ARG C 1 171 ? -28.234 -3.923 50.853 1.00 65.44 165 ARG C O 1
ATOM 6821 N N . GLY C 1 172 ? -29.064 -5.635 52.083 1.00 68.63 166 GLY C N 1
ATOM 6822 C CA . GLY C 1 172 ? -29.321 -6.519 50.949 1.00 67.05 166 GLY C CA 1
ATOM 6823 C C . GLY C 1 172 ? -30.568 -7.382 51.043 1.00 65.53 166 GLY C C 1
ATOM 6824 O O . GLY C 1 172 ? -31.038 -7.704 52.136 1.00 63.94 166 GLY C O 1
ATOM 6825 N N . VAL C 1 173 ? -31.101 -7.745 49.877 1.00 65.74 167 VAL C N 1
ATOM 6826 C CA . VAL C 1 173 ? -32.214 -8.694 49.762 1.00 64.87 167 VAL C CA 1
ATOM 6827 C C . VAL C 1 173 ? -31.885 -9.720 48.675 1.00 65.13 167 VAL C C 1
ATOM 6828 O O . VAL C 1 173 ? -31.481 -9.349 47.565 1.00 67.08 167 VAL C O 1
ATOM 6832 N N . VAL C 1 174 ? -32.055 -10.999 49.008 1.00 63.44 168 VAL C N 1
ATOM 6833 C CA . VAL C 1 174 ? -31.918 -12.093 48.044 1.00 61.74 168 VAL C CA 1
ATOM 6834 C C . VAL C 1 174 ? -33.296 -12.701 47.765 1.00 61.65 168 VAL C C 1
ATOM 6835 O O . VAL C 1 174 ? -33.978 -13.161 48.690 1.00 62.77 168 VAL C O 1
ATOM 6839 N N . VAL C 1 175 ? -33.699 -12.679 46.493 1.00 60.94 169 VAL C N 1
ATOM 6840 C CA . VAL C 1 175 ? -34.925 -13.352 46.034 1.00 59.90 169 VAL C CA 1
ATOM 6841 C C . VAL C 1 175 ? -34.603 -14.413 44.975 1.00 58.26 169 VAL C C 1
ATOM 6842 O O . VAL C 1 175 ? -33.658 -14.257 44.203 1.00 58.67 169 VAL C O 1
ATOM 6846 N N . ALA C 1 176 ? -35.395 -15.482 44.955 1.00 54.80 170 ALA C N 1
ATOM 6847 C CA . ALA C 1 176 ? -35.244 -16.563 43.982 1.00 52.20 170 ALA C CA 1
ATOM 6848 C C . ALA C 1 176 ? -36.584 -16.892 43.330 1.00 51.96 170 ALA C C 1
ATOM 6849 O O . ALA C 1 176 ? -37.562 -17.182 44.021 1.00 54.95 170 ALA C O 1
ATOM 6851 N N . SER C 1 177 ? -36.620 -16.840 42.003 1.00 50.42 171 SER C N 1
ATOM 6852 C CA . SER C 1 177 ? -37.834 -17.087 41.232 1.00 49.53 171 SER C CA 1
ATOM 6853 C C . SER C 1 177 ? -37.463 -17.736 39.890 1.00 48.70 171 SER C C 1
ATOM 6854 O O . SER C 1 177 ? -36.763 -17.097 39.098 1.00 52.01 171 SER C O 1
ATOM 6857 N N . PRO C 1 178 ? -37.857 -18.996 39.640 1.00 45.74 172 PRO C N 1
ATOM 6858 C CA . PRO C 1 178 ? -38.501 -19.899 40.616 1.00 45.68 172 PRO C CA 1
ATOM 6859 C C . PRO C 1 178 ? -37.553 -20.291 41.745 1.00 46.29 172 PRO C C 1
ATOM 6860 O O . PRO C 1 178 ? -36.334 -20.276 41.558 1.00 46.91 172 PRO C O 1
ATOM 6864 N N . ALA C 1 179 ? -38.113 -20.643 42.901 1.00 47.03 173 ALA C N 1
ATOM 6865 C CA . ALA C 1 179 ? -37.315 -20.929 44.097 1.00 47.68 173 ALA C CA 1
ATOM 6866 C C . ALA C 1 179 ? -37.147 -22.419 44.394 1.00 47.95 173 ALA C C 1
ATOM 6867 O O . ALA C 1 179 ? -37.999 -23.234 44.044 1.00 47.47 173 ALA C O 1
ATOM 6869 N N . ASN C 1 180 ? -36.014 -22.758 45.002 1.00 50.92 174 ASN C N 1
ATOM 6870 C CA . ASN C 1 180 ? -35.815 -24.032 45.688 1.00 53.35 174 ASN C CA 1
ATOM 6871 C C . ASN C 1 180 ? -36.139 -23.695 47.151 1.00 54.24 174 ASN C C 1
ATOM 6872 O O . ASN C 1 180 ? -35.511 -22.784 47.704 1.00 54.09 174 ASN C O 1
ATOM 6877 N N . PRO C 1 181 ? -37.085 -24.394 47.798 1.00 55.25 175 PRO C N 1
ATOM 6878 C CA . PRO C 1 181 ? -37.671 -25.675 47.357 1.00 53.39 175 PRO C CA 1
ATOM 6879 C C . PRO C 1 181 ? -39.116 -25.652 46.865 1.00 52.93 175 PRO C C 1
ATOM 6880 O O . PRO C 1 181 ? -39.659 -26.714 46.534 1.00 54.31 175 PRO C O 1
ATOM 6884 N N . THR C 1 182 ? -39.722 -24.469 46.819 1.00 51.50 176 THR C N 1
ATOM 6885 C CA . THR C 1 182 ? -41.155 -24.338 46.576 1.00 52.07 176 THR C CA 1
ATOM 6886 C C . THR C 1 182 ? -41.526 -24.535 45.108 1.00 54.63 176 THR C C 1
ATOM 6887 O O . THR C 1 182 ? -42.551 -25.151 44.798 1.00 57.77 176 THR C O 1
ATOM 6891 N N . GLY C 1 183 ? -40.686 -24.005 44.219 1.00 54.71 177 GLY C N 1
ATOM 6892 C CA . GLY C 1 183 ? -40.982 -23.934 42.795 1.00 53.08 177 GLY C CA 1
ATOM 6893 C C . GLY C 1 183 ? -41.828 -22.729 42.417 1.00 53.88 177 GLY C C 1
ATOM 6894 O O . GLY C 1 183 ? -42.171 -22.577 41.241 1.00 54.68 177 GLY C O 1
ATOM 6895 N N . THR C 1 184 ? -42.174 -21.886 43.399 1.00 54.89 178 THR C N 1
ATOM 6896 C CA . THR C 1 184 ? -43.035 -20.735 43.140 1.00 56.49 178 THR C CA 1
ATOM 6897 C C . THR C 1 184 ? -42.234 -19.635 42.449 1.00 56.00 178 THR C C 1
ATOM 6898 O O . THR C 1 184 ? -41.047 -19.447 42.754 1.00 54.08 178 THR C O 1
ATOM 6902 N N . VAL C 1 185 ? -42.882 -18.919 41.536 1.00 57.18 179 VAL C N 1
ATOM 6903 C CA . VAL C 1 185 ? -42.288 -17.713 40.949 1.00 59.08 179 VAL C CA 1
ATOM 6904 C C . VAL C 1 185 ? -42.884 -16.448 41.575 1.00 60.11 179 VAL C C 1
ATOM 6905 O O . VAL C 1 185 ? -44.081 -16.405 41.874 1.00 59.06 179 VAL C O 1
ATOM 6909 N N . ILE C 1 186 ? -42.039 -15.442 41.791 1.00 62.99 180 ILE C N 1
ATOM 6910 C CA . ILE C 1 186 ? -42.509 -14.107 42.151 1.00 63.96 180 ILE C CA 1
ATOM 6911 C C . ILE C 1 186 ? -43.181 -13.535 40.895 1.00 67.02 180 ILE C C 1
ATOM 6912 O O . ILE C 1 186 ? -42.559 -13.513 39.825 1.00 71.37 180 ILE C O 1
ATOM 6916 N N . PRO C 1 187 ? -44.459 -13.109 41.006 1.00 67.65 181 PRO C N 1
ATOM 6917 C CA . PRO C 1 187 ? -45.153 -12.452 39.890 1.00 67.03 181 PRO C CA 1
ATOM 6918 C C . PRO C 1 187 ? -44.418 -11.184 39.413 1.00 65.46 181 PRO C C 1
ATOM 6919 O O . PRO C 1 187 ? -43.852 -10.466 40.252 1.00 65.08 181 PRO C O 1
ATOM 6923 N N . PRO C 1 188 ? -44.416 -10.916 38.083 1.00 65.79 182 PRO C N 1
ATOM 6924 C CA . PRO C 1 188 ? -43.648 -9.791 37.514 1.00 67.18 182 PRO C CA 1
ATOM 6925 C C . PRO C 1 188 ? -43.843 -8.458 38.243 1.00 69.56 182 PRO C C 1
ATOM 6926 O O . PRO C 1 188 ? -42.861 -7.765 38.511 1.00 71.03 182 PRO C O 1
ATOM 6930 N N . GLU C 1 189 ? -45.090 -8.133 38.575 1.00 72.65 183 GLU C N 1
ATOM 6931 C CA . GLU C 1 189 ? -45.452 -6.910 39.295 1.00 73.59 183 GLU C CA 1
ATOM 6932 C C . GLU C 1 189 ? -44.770 -6.845 40.664 1.00 73.61 183 GLU C C 1
ATOM 6933 O O . GLU C 1 189 ? -44.186 -5.811 41.012 1.00 73.38 183 GLU C O 1
ATOM 6939 N N . GLU C 1 190 ? -44.823 -7.949 41.416 1.00 73.25 184 GLU C N 1
ATOM 6940 C CA . GLU C 1 190 ? -44.254 -8.009 42.761 1.00 73.60 184 GLU C CA 1
ATOM 6941 C C . GLU C 1 190 ? -42.726 -7.889 42.768 1.00 73.56 184 GLU C C 1
ATOM 6942 O O . GLU C 1 190 ? -42.165 -7.164 43.602 1.00 72.79 184 GLU C O 1
ATOM 6948 N N . LEU C 1 191 ? -42.071 -8.575 41.829 1.00 73.46 185 LEU C N 1
ATOM 6949 C CA . LEU C 1 191 ? -40.616 -8.484 41.668 1.00 69.79 185 LEU C CA 1
ATOM 6950 C C . LEU C 1 191 ? -40.173 -7.062 41.306 1.00 67.05 185 LEU C C 1
ATOM 6951 O O . LEU C 1 191 ? -39.188 -6.561 41.857 1.00 65.79 185 LEU C O 1
ATOM 6956 N N . ALA C 1 192 ? -40.916 -6.429 40.393 1.00 65.76 186 ALA C N 1
ATOM 6957 C CA . ALA C 1 192 ? -40.705 -5.028 40.014 1.00 64.87 186 ALA C CA 1
ATOM 6958 C C . ALA C 1 192 ? -40.850 -4.107 41.224 1.00 65.36 186 ALA C C 1
ATOM 6959 O O . ALA C 1 192 ? -40.026 -3.210 41.426 1.00 65.85 186 ALA C O 1
ATOM 6961 N N . ALA C 1 193 ? -41.891 -4.354 42.022 1.00 64.37 187 ALA C N 1
ATOM 6962 C CA . ALA C 1 193 ? -42.145 -3.614 43.252 1.00 64.96 187 ALA C CA 1
ATOM 6963 C C . ALA C 1 193 ? -40.981 -3.777 44.229 1.00 66.44 187 ALA C C 1
ATOM 6964 O O . ALA C 1 193 ? -40.463 -2.776 44.749 1.00 67.79 187 ALA C O 1
ATOM 6966 N N . ILE C 1 194 ? -40.563 -5.033 44.436 1.00 67.91 188 ILE C N 1
ATOM 6967 C CA . ILE C 1 194 ? -39.393 -5.374 45.256 1.00 66.37 188 ILE C CA 1
ATOM 6968 C C . ILE C 1 194 ? -38.134 -4.670 44.729 1.00 67.34 188 ILE C C 1
ATOM 6969 O O . ILE C 1 194 ? -37.371 -4.098 45.512 1.00 65.99 188 ILE C O 1
ATOM 6974 N N . ALA C 1 195 ? -37.946 -4.707 43.408 1.00 69.53 189 ALA C N 1
ATOM 6975 C CA . ALA C 1 195 ? -36.819 -4.046 42.749 1.00 71.87 189 ALA C CA 1
ATOM 6976 C C . ALA C 1 195 ? -36.842 -2.534 42.970 1.00 73.46 189 ALA C C 1
ATOM 6977 O O . ALA C 1 195 ? -35.820 -1.947 43.345 1.00 71.46 189 ALA C O 1
ATOM 6979 N N . SER C 1 196 ? -38.016 -1.927 42.765 1.00 74.69 190 SER C N 1
ATOM 6980 C CA . SER C 1 196 ? -38.211 -0.486 42.941 1.00 76.60 190 SER C CA 1
ATOM 6981 C C . SER C 1 196 ? -37.974 -0.047 44.385 1.00 79.12 190 SER C C 1
ATOM 6982 O O . SER C 1 196 ? -37.273 0.952 44.625 1.00 78.62 190 SER C O 1
ATOM 6985 N N . TRP C 1 197 ? -38.534 -0.813 45.330 1.00 81.00 191 TRP C N 1
ATOM 6986 C CA . TRP C 1 197 ? -38.356 -0.564 46.758 1.00 83.10 191 TRP C CA 1
ATOM 6987 C C . TRP C 1 197 ? -36.877 -0.488 47.125 1.00 83.24 191 TRP C C 1
ATOM 6988 O O . TRP C 1 197 ? -36.453 0.456 47.791 1.00 85.01 191 TRP C O 1
ATOM 6999 N N . CYS C 1 198 ? -36.120 -1.486 46.669 1.00 81.91 192 CYS C N 1
ATOM 7000 C CA . CYS C 1 198 ? -34.685 -1.603 46.918 1.00 80.74 192 CYS C CA 1
ATOM 7001 C C . CYS C 1 198 ? -33.907 -0.352 46.510 1.00 79.29 192 CYS C C 1
ATOM 7002 O O . CYS C 1 198 ? -33.121 0.168 47.309 1.00 79.37 192 CYS C O 1
ATOM 7005 N N . ASP C 1 199 ? -34.157 0.132 45.286 1.00 78.44 193 ASP C N 1
ATOM 7006 C CA . ASP C 1 199 ? -33.556 1.367 44.779 1.00 77.86 193 ASP C CA 1
ATOM 7007 C C . ASP C 1 199 ? -33.829 2.546 45.711 1.00 76.47 193 ASP C C 1
ATOM 7008 O O . ASP C 1 199 ? -32.896 3.237 46.134 1.00 75.11 193 ASP C O 1
ATOM 7013 N N . ALA C 1 200 ? -35.108 2.736 46.042 1.00 76.59 194 ALA C N 1
ATOM 7014 C CA . ALA C 1 200 ? -35.560 3.818 46.911 1.00 74.94 194 ALA C CA 1
ATOM 7015 C C . ALA C 1 200 ? -34.947 3.735 48.310 1.00 74.91 194 ALA C C 1
ATOM 7016 O O . ALA C 1 200 ? -34.578 4.759 48.890 1.00 75.85 194 ALA C O 1
ATOM 7018 N N . SER C 1 201 ? -34.820 2.511 48.823 1.00 71.78 195 SER C N 1
ATOM 7019 C CA . SER C 1 201 ? -34.330 2.262 50.177 1.00 69.78 195 SER C CA 1
ATOM 7020 C C . SER C 1 201 ? -32.805 2.117 50.251 1.00 69.39 195 SER C C 1
ATOM 7021 O O . SER C 1 201 ? -32.256 1.888 51.338 1.00 69.01 195 SER C O 1
ATOM 7023 N N . ASP C 1 202 ? -32.133 2.268 49.101 1.00 69.58 196 ASP C N 1
ATOM 7024 C CA . ASP C 1 202 ? -30.671 2.072 48.958 1.00 69.94 196 ASP C CA 1
ATOM 7025 C C . ASP C 1 202 ? -30.211 0.677 49.443 1.00 67.51 196 ASP C C 1
ATOM 7026 O O . ASP C 1 202 ? -29.185 0.531 50.120 1.00 67.59 196 ASP C O 1
ATOM 7031 N N . VAL C 1 203 ? -30.996 -0.338 49.082 1.00 65.14 197 VAL C N 1
ATOM 7032 C CA . VAL C 1 203 ? -30.740 -1.736 49.441 1.00 65.32 197 VAL C CA 1
ATOM 7033 C C . VAL C 1 203 ? -30.371 -2.504 48.171 1.00 63.80 197 VAL C C 1
ATOM 7034 O O . VAL C 1 203 ? -31.013 -2.340 47.138 1.00 62.24 197 VAL C O 1
ATOM 7038 N N . ARG C 1 204 ? -29.330 -3.326 48.243 1.00 63.07 198 ARG C N 1
ATOM 7039 C CA . ARG C 1 204 ? -28.892 -4.112 47.090 1.00 60.29 198 ARG C CA 1
ATOM 7040 C C . ARG C 1 204 ? -29.754 -5.356 46.890 1.00 58.09 198 ARG C C 1
ATOM 7041 O O . ARG C 1 204 ? -29.943 -6.142 47.823 1.00 58.32 198 ARG C O 1
ATOM 7049 N N . LEU C 1 205 ? -30.270 -5.536 45.674 1.00 54.85 199 LEU C N 1
ATOM 7050 C CA . LEU C 1 205 ? -31.041 -6.740 45.345 1.00 52.13 199 LEU C CA 1
ATOM 7051 C C . LEU C 1 205 ? -30.208 -7.791 44.609 1.00 50.32 199 LEU C C 1
ATOM 7052 O O . LEU C 1 205 ? -29.568 -7.499 43.595 1.00 51.00 199 LEU C O 1
ATOM 7057 N N . ILE C 1 206 ? -30.234 -9.008 45.145 1.00 48.99 200 ILE C N 1
ATOM 7058 C CA . ILE C 1 206 ? -29.619 -10.165 44.507 1.00 48.65 200 ILE C CA 1
ATOM 7059 C C . ILE C 1 206 ? -30.761 -11.039 43.991 1.00 48.74 200 ILE C C 1
ATOM 7060 O O . ILE C 1 206 ? -31.505 -11.645 44.772 1.00 49.91 200 ILE C O 1
ATOM 7065 N N . SER C 1 207 ? -30.906 -11.074 42.669 1.00 47.61 201 SER C N 1
ATOM 7066 C CA . SER C 1 207 ? -31.976 -11.817 42.017 1.00 46.71 201 SER C CA 1
ATOM 7067 C C . SER C 1 207 ? -31.464 -13.159 41.490 1.00 47.34 201 SER C C 1
ATOM 7068 O O . SER C 1 207 ? -30.767 -13.213 40.468 1.00 47.95 201 SER C O 1
ATOM 7071 N N . ASP C 1 208 ? -31.791 -14.231 42.213 1.00 47.86 202 ASP C N 1
ATOM 7072 C CA . ASP C 1 208 ? -31.507 -15.591 41.767 1.00 47.11 202 ASP C CA 1
ATOM 7073 C C . ASP C 1 208 ? -32.520 -15.959 40.693 1.00 46.30 202 ASP C C 1
ATOM 7074 O O . ASP C 1 208 ? -33.725 -16.083 40.957 1.00 44.59 202 ASP C O 1
ATOM 7079 N N . GLU C 1 209 ? -32.002 -16.130 39.481 1.00 46.28 203 GLU C N 1
ATOM 7080 C CA . GLU C 1 209 ? -32.812 -16.420 38.304 1.00 45.68 203 GLU C CA 1
ATOM 7081 C C . GLU C 1 209 ? -32.352 -17.738 37.656 1.00 44.79 203 GLU C C 1
ATOM 7082 O O . GLU C 1 209 ? -32.531 -17.962 36.455 1.00 44.51 203 GLU C O 1
ATOM 7088 N N . VAL C 1 210 ? -31.794 -18.608 38.499 1.00 44.07 204 VAL C N 1
ATOM 7089 C CA . VAL C 1 210 ? -31.188 -19.895 38.123 1.00 44.28 204 VAL C CA 1
ATOM 7090 C C . VAL C 1 210 ? -32.167 -20.848 37.418 1.00 44.88 204 VAL C C 1
ATOM 7091 O O . VAL C 1 210 ? -31.785 -21.542 36.469 1.00 46.54 204 VAL C O 1
ATOM 7095 N N . TYR C 1 211 ? -33.423 -20.859 37.862 1.00 44.18 205 TYR C N 1
ATOM 7096 C CA . TYR C 1 211 ? -34.433 -21.769 37.312 1.00 43.15 205 TYR C CA 1
ATOM 7097 C C . TYR C 1 211 ? -35.269 -21.204 36.161 1.00 43.51 205 TYR C C 1
ATOM 7098 O O . TYR C 1 211 ? -36.219 -21.857 35.702 1.00 44.99 205 TYR C O 1
ATOM 7107 N N . HIS C 1 212 ? -34.908 -20.010 35.692 1.00 43.25 206 HIS C N 1
ATOM 7108 C CA . HIS C 1 212 ? -35.510 -19.416 34.496 1.00 44.07 206 HIS C CA 1
ATOM 7109 C C . HIS C 1 212 ? -35.409 -20.373 33.313 1.00 44.23 206 HIS C C 1
ATOM 7110 O O . HIS C 1 212 ? -34.386 -21.039 33.130 1.00 44.12 206 HIS C O 1
ATOM 7117 N N . GLY C 1 213 ? -36.483 -20.449 32.532 1.00 44.45 207 GLY C N 1
ATOM 7118 C CA . GLY C 1 213 ? -36.583 -21.406 31.432 1.00 45.08 207 GLY C CA 1
ATOM 7119 C C . GLY C 1 213 ? -37.327 -22.673 31.814 1.00 45.69 207 GLY C C 1
ATOM 7120 O O . GLY C 1 213 ? -37.801 -23.404 30.943 1.00 46.94 207 GLY C O 1
ATOM 7121 N N . LEU C 1 214 ? -37.406 -22.940 33.114 1.00 45.70 208 LEU C N 1
ATOM 7122 C CA . LEU C 1 214 ? -38.132 -24.095 33.632 1.00 46.26 208 LEU C CA 1
ATOM 7123 C C . LEU C 1 214 ? -39.393 -23.625 34.347 1.00 46.79 208 LEU C C 1
ATOM 7124 O O . LEU C 1 214 ? -39.424 -23.499 35.574 1.00 44.35 208 LEU C O 1
ATOM 7129 N N . VAL C 1 215 ? -40.421 -23.336 33.546 1.00 47.65 209 VAL C N 1
ATOM 7130 C CA . VAL C 1 215 ? -41.718 -22.836 34.017 1.00 49.58 209 VAL C CA 1
ATOM 7131 C C . VAL C 1 215 ? -42.875 -23.624 33.408 1.00 52.78 209 VAL C C 1
ATOM 7132 O O . VAL C 1 215 ? -42.782 -24.118 32.283 1.00 54.06 209 VAL C O 1
ATOM 7136 N N . TYR C 1 216 ? -43.972 -23.726 34.151 1.00 56.45 210 TYR C N 1
ATOM 7137 C CA . TYR C 1 216 ? -45.105 -24.558 33.738 1.00 58.76 210 TYR C CA 1
ATOM 7138 C C . TYR C 1 216 ? -46.289 -23.728 33.268 1.00 61.06 210 TYR C C 1
ATOM 7139 O O . TYR C 1 216 ? -46.388 -22.553 33.605 1.00 61.88 210 TYR C O 1
ATOM 7148 N N . GLN C 1 217 ? -47.163 -24.334 32.463 1.00 65.26 211 GLN C N 1
ATOM 7149 C CA . GLN C 1 217 ? -48.321 -23.630 31.889 1.00 69.77 211 GLN C CA 1
ATOM 7150 C C . GLN C 1 217 ? -49.295 -23.152 32.969 1.00 70.42 211 GLN C C 1
ATOM 7151 O O . GLN C 1 217 ? -49.627 -23.904 33.889 1.00 71.19 211 GLN C O 1
ATOM 7157 N N . GLY C 1 218 ? -49.710 -21.894 32.854 1.00 69.18 212 GLY C N 1
ATOM 7158 C CA . GLY C 1 218 ? -50.687 -21.297 33.772 1.00 70.03 212 GLY C CA 1
ATOM 7159 C C . GLY C 1 218 ? -50.091 -20.707 35.040 1.00 68.78 212 GLY C C 1
ATOM 7160 O O . GLY C 1 218 ? -50.819 -20.199 35.897 1.00 69.27 212 GLY C O 1
ATOM 7161 N N . ALA C 1 219 ? -48.771 -20.796 35.158 1.00 68.94 213 ALA C N 1
ATOM 7162 C CA . ALA C 1 219 ? -47.999 -20.176 36.217 1.00 69.04 213 ALA C CA 1
ATOM 7163 C C . ALA C 1 219 ? -47.825 -18.714 35.861 1.00 69.62 213 ALA C C 1
ATOM 7164 O O . ALA C 1 219 ? -47.847 -18.388 34.677 1.00 70.57 213 ALA C O 1
ATOM 7166 N N . PRO C 1 220 ? -47.578 -17.829 36.866 1.00 71.00 214 PRO C N 1
ATOM 7167 C CA . PRO C 1 220 ? -47.124 -16.449 36.572 1.00 71.88 214 PRO C CA 1
ATOM 7168 C C . PRO C 1 220 ? -45.856 -16.467 35.703 1.00 72.20 214 PRO C C 1
ATOM 7169 O O . PRO C 1 220 ? -45.018 -17.381 35.840 1.00 70.29 214 PRO C O 1
ATOM 7173 N N . GLN C 1 221 ? -45.735 -15.470 34.827 1.00 73.48 215 GLN C N 1
ATOM 7174 C CA . GLN C 1 221 ? -44.582 -15.372 33.934 1.00 71.74 215 GLN C CA 1
ATOM 7175 C C . GLN C 1 221 ? -43.340 -15.007 34.733 1.00 69.62 215 GLN C C 1
ATOM 7176 O O . GLN C 1 221 ? -43.443 -14.374 35.771 1.00 68.34 215 GLN C O 1
ATOM 7182 N N . THR C 1 222 ? -42.180 -15.411 34.246 1.00 66.86 216 THR C N 1
ATOM 7183 C CA . THR C 1 222 ? -40.930 -15.061 34.899 1.00 62.86 216 THR C CA 1
ATOM 7184 C C . THR C 1 222 ? -40.412 -13.778 34.266 1.00 61.48 216 THR C C 1
ATOM 7185 O O . THR C 1 222 ? -40.725 -13.461 33.107 1.00 63.18 216 THR C O 1
ATOM 7189 N N . SER C 1 223 ? -39.629 -13.044 35.044 1.00 57.99 217 SER C N 1
ATOM 7190 C CA . SER C 1 223 ? -39.070 -11.767 34.608 1.00 55.80 217 SER C CA 1
ATOM 7191 C C . SER C 1 223 ? -37.688 -11.546 35.201 1.00 54.28 217 SER C C 1
ATOM 7192 O O . SER C 1 223 ? -37.375 -12.056 36.278 1.00 54.42 217 SER C O 1
ATOM 7195 N N . CYS C 1 224 ? -36.862 -10.815 34.461 1.00 52.16 218 CYS C N 1
ATOM 7196 C CA . CYS C 1 224 ? -35.539 -10.442 34.923 1.00 50.69 218 CYS C CA 1
ATOM 7197 C C . CYS C 1 224 ? -35.635 -9.159 35.742 1.00 51.09 218 CYS C C 1
ATOM 7198 O O . CYS C 1 224 ? -36.391 -8.246 35.390 1.00 51.72 218 CYS C O 1
ATOM 7201 N N . ALA C 1 225 ? -34.856 -9.095 36.823 1.00 50.99 219 ALA C N 1
ATOM 7202 C CA . ALA C 1 225 ? -34.770 -7.906 37.673 1.00 51.65 219 ALA C CA 1
ATOM 7203 C C . ALA C 1 225 ? -34.362 -6.655 36.893 1.00 53.25 219 ALA C C 1
ATOM 7204 O O . ALA C 1 225 ? -34.793 -5.549 37.225 1.00 55.08 219 ALA C O 1
ATOM 7206 N N . TRP C 1 226 ? -33.558 -6.848 35.846 1.00 54.53 220 TRP C N 1
ATOM 7207 C CA . TRP C 1 226 ? -33.091 -5.764 34.971 1.00 53.84 220 TRP C CA 1
ATOM 7208 C C . TRP C 1 226 ? -34.158 -5.170 34.039 1.00 54.00 220 TRP C C 1
ATOM 7209 O O . TRP C 1 226 ? -33.888 -4.196 33.325 1.00 53.57 220 TRP C O 1
ATOM 7220 N N . GLN C 1 227 ? -35.359 -5.749 34.054 1.00 54.03 221 GLN C N 1
ATOM 7221 C CA . GLN C 1 227 ? -36.513 -5.138 33.392 1.00 55.62 221 GLN C CA 1
ATOM 7222 C C . GLN C 1 227 ? -36.979 -3.892 34.147 1.00 56.64 221 GLN C C 1
ATOM 7223 O O . GLN C 1 227 ? -37.486 -2.951 33.535 1.00 56.49 221 GLN C O 1
ATOM 7229 N N . THR C 1 228 ? -36.784 -3.891 35.467 1.00 57.08 222 THR C N 1
ATOM 7230 C CA . THR C 1 228 ? -37.157 -2.764 36.326 1.00 56.79 222 THR C CA 1
ATOM 7231 C C . THR C 1 228 ? -35.937 -1.920 36.696 1.00 56.28 222 THR C C 1
ATOM 7232 O O . THR C 1 228 ? -35.903 -0.725 36.414 1.00 56.41 222 THR C O 1
ATOM 7236 N N . SER C 1 229 ? -34.947 -2.555 37.317 1.00 58.24 223 SER C N 1
ATOM 7237 C CA . SER C 1 229 ? -33.784 -1.868 37.869 1.00 60.20 223 SER C CA 1
ATOM 7238 C C . SER C 1 229 ? -32.495 -2.574 37.478 1.00 61.15 223 SER C C 1
ATOM 7239 O O . SER C 1 229 ? -32.398 -3.800 37.586 1.00 62.00 223 SER C O 1
ATOM 7242 N N . ARG C 1 230 ? -31.506 -1.792 37.053 1.00 60.54 224 ARG C N 1
ATOM 7243 C CA . ARG C 1 230 ? -30.181 -2.322 36.718 1.00 61.28 224 ARG C CA 1
ATOM 7244 C C . ARG C 1 230 ? -29.219 -2.208 37.896 1.00 61.29 224 ARG C C 1
ATOM 7245 O O . ARG C 1 230 ? -28.032 -2.511 37.775 1.00 62.87 224 ARG C O 1
ATOM 7253 N N . ASN C 1 231 ? -29.743 -1.771 39.040 1.00 61.54 225 ASN C N 1
ATOM 7254 C CA . ASN C 1 231 ? -28.968 -1.705 40.278 1.00 60.75 225 ASN C CA 1
ATOM 7255 C C . ASN C 1 231 ? -28.845 -3.077 40.925 1.00 59.37 225 ASN C C 1
ATOM 7256 O O . ASN C 1 231 ? -27.912 -3.320 41.687 1.00 61.51 225 ASN C O 1
ATOM 7261 N N . ALA C 1 232 ? -29.785 -3.967 40.609 1.00 58.13 226 ALA C N 1
ATOM 7262 C CA . ALA C 1 232 ? -29.807 -5.337 41.135 1.00 57.75 226 ALA C CA 1
ATOM 7263 C C . ALA C 1 232 ? -28.742 -6.225 40.489 1.00 57.30 226 ALA C C 1
ATOM 7264 O O . ALA C 1 232 ? -28.370 -6.011 39.331 1.00 57.12 226 ALA C O 1
ATOM 7266 N N . VAL C 1 233 ? -28.252 -7.206 41.250 1.00 56.37 227 VAL C N 1
ATOM 7267 C CA . VAL C 1 233 ? -27.337 -8.227 40.731 1.00 54.56 227 VAL C CA 1
ATOM 7268 C C . VAL C 1 233 ? -28.155 -9.458 40.344 1.00 53.74 227 VAL C C 1
ATOM 7269 O O . VAL C 1 233 ? -28.893 -10.006 41.171 1.00 54.44 227 VAL C O 1
ATOM 7273 N N . VAL C 1 234 ? -28.026 -9.872 39.084 1.00 51.83 228 VAL C N 1
ATOM 7274 C CA . VAL C 1 234 ? -28.723 -11.053 38.562 1.00 47.72 228 VAL C CA 1
ATOM 7275 C C . VAL C 1 234 ? -27.766 -12.237 38.618 1.00 45.90 228 VAL C C 1
ATOM 7276 O O . VAL C 1 234 ? -26.627 -12.153 38.149 1.00 45.63 228 VAL C O 1
ATOM 7280 N N . VAL C 1 235 ? -28.234 -13.330 39.210 1.00 43.83 229 VAL C N 1
ATOM 7281 C CA . VAL C 1 235 ? -27.462 -14.565 39.291 1.00 42.53 229 VAL C CA 1
ATOM 7282 C C . VAL C 1 235 ? -28.195 -15.625 38.473 1.00 41.61 229 VAL C C 1
ATOM 7283 O O . VAL C 1 235 ? -29.408 -15.824 38.634 1.00 41.65 229 VAL C O 1
ATOM 7287 N N . ASN C 1 236 ? -27.457 -16.284 37.582 1.00 40.76 230 ASN C N 1
ATOM 7288 C CA . ASN C 1 236 ? -28.006 -17.349 36.746 1.00 40.04 230 ASN C CA 1
ATOM 7289 C C . ASN C 1 236 ? -26.957 -18.434 36.500 1.00 40.10 230 ASN C C 1
ATOM 7290 O O . ASN C 1 236 ? -25.775 -18.250 36.814 1.00 39.96 230 ASN C O 1
ATOM 7295 N N . SER C 1 237 ? -27.396 -19.563 35.946 1.00 39.29 231 SER C N 1
ATOM 7296 C CA . SER C 1 237 ? -26.541 -20.735 35.790 1.00 39.00 231 SER C CA 1
ATOM 7297 C C . SER C 1 237 ? -26.876 -21.562 34.553 1.00 39.57 231 SER C C 1
ATOM 7298 O O . SER C 1 237 ? -27.965 -21.439 33.988 1.00 41.16 231 SER C O 1
ATOM 7301 N N . PHE C 1 238 ? -25.923 -22.401 34.151 1.00 39.12 232 PHE C N 1
ATOM 7302 C CA . PHE C 1 238 ? -26.133 -23.411 33.117 1.00 39.66 232 PHE C CA 1
ATOM 7303 C C . PHE C 1 238 ? -26.557 -24.749 33.717 1.00 40.31 232 PHE C C 1
ATOM 7304 O O . PHE C 1 238 ? -26.821 -25.704 32.986 1.00 39.94 232 PHE C O 1
ATOM 7312 N N . SER C 1 239 ? -26.637 -24.801 35.047 1.00 40.95 233 SER C N 1
ATOM 7313 C CA . SER C 1 239 ? -26.845 -26.048 35.783 1.00 41.17 233 SER C CA 1
ATOM 7314 C C . SER C 1 239 ? -28.215 -26.683 35.630 1.00 41.71 233 SER C C 1
ATOM 7315 O O . SER C 1 239 ? -28.318 -27.905 35.585 1.00 42.83 233 SER C O 1
ATOM 7318 N N . LYS C 1 240 ? -29.259 -25.868 35.546 1.00 42.79 234 LYS C N 1
ATOM 7319 C CA . LYS C 1 240 ? -30.611 -26.406 35.650 1.00 43.03 234 LYS C CA 1
ATOM 7320 C C . LYS C 1 240 ? -31.351 -26.462 34.327 1.00 43.44 234 LYS C C 1
ATOM 7321 O O . LYS C 1 240 ? -31.793 -27.535 33.914 1.00 43.67 234 LYS C O 1
ATOM 7327 N N . TYR C 1 241 ? -31.490 -25.320 33.663 1.00 44.25 235 TYR C N 1
ATOM 7328 C CA . TYR C 1 241 ? -32.183 -25.291 32.386 1.00 44.57 235 TYR C CA 1
ATOM 7329 C C . TYR C 1 241 ? -31.387 -26.030 31.311 1.00 44.42 235 TYR C C 1
ATOM 7330 O O . TYR C 1 241 ? -31.955 -26.819 30.560 1.00 44.47 235 TYR C O 1
ATOM 7339 N N . TYR C 1 242 ? -30.079 -25.786 31.269 1.00 43.68 236 TYR C N 1
ATOM 7340 C CA . TYR C 1 242 ? -29.203 -26.436 30.299 1.00 43.64 236 TYR C CA 1
ATOM 7341 C C . TYR C 1 242 ? -28.569 -27.733 30.797 1.00 44.05 236 TYR C C 1
ATOM 7342 O O . TYR C 1 242 ? -27.734 -28.321 30.099 1.00 45.24 236 TYR C O 1
ATOM 7351 N N . ALA C 1 243 ? -28.976 -28.169 31.994 1.00 43.47 237 ALA C N 1
ATOM 7352 C CA . ALA C 1 243 ? -28.537 -29.435 32.612 1.00 42.30 237 ALA C CA 1
ATOM 7353 C C . ALA C 1 243 ? -27.011 -29.671 32.641 1.00 42.22 237 ALA C C 1
ATOM 7354 O O . ALA C 1 243 ? -26.536 -30.812 32.568 1.00 43.03 237 ALA C O 1
ATOM 7356 N N . MET C 1 244 ? -26.255 -28.580 32.762 1.00 42.23 238 MET C N 1
ATOM 7357 C CA . MET C 1 244 ? -24.789 -28.624 32.790 1.00 41.57 238 MET C CA 1
ATOM 7358 C C . MET C 1 244 ? -24.265 -28.535 34.222 1.00 42.32 238 MET C C 1
ATOM 7359 O O . MET C 1 244 ? -23.261 -27.879 34.509 1.00 42.98 238 MET C O 1
ATOM 7364 N N . THR C 1 245 ? -24.959 -29.243 35.102 1.00 43.54 239 THR C N 1
ATOM 7365 C CA . THR C 1 245 ? -24.782 -29.197 36.552 1.00 43.41 239 THR C CA 1
ATOM 7366 C C . THR C 1 245 ? -23.336 -29.409 37.046 1.00 43.62 239 THR C C 1
ATOM 7367 O O . THR C 1 245 ? -22.830 -28.600 37.835 1.00 44.00 239 THR C O 1
ATOM 7371 N N . GLY C 1 246 ? -22.672 -30.458 36.556 1.00 42.64 240 GLY C N 1
ATOM 7372 C CA . GLY C 1 246 ? -21.284 -30.763 36.942 1.00 40.53 240 GLY C CA 1
ATOM 7373 C C . GLY C 1 246 ? -20.210 -29.997 36.183 1.00 39.17 240 GLY C C 1
ATOM 7374 O O . GLY C 1 246 ? -19.018 -30.124 36.483 1.00 38.99 240 GLY C O 1
ATOM 7375 N N . TRP C 1 247 ? -20.630 -29.198 35.201 1.00 38.40 241 TRP C N 1
ATOM 7376 C CA . TRP C 1 247 ? -19.717 -28.374 34.405 1.00 36.86 241 TRP C CA 1
ATOM 7377 C C . TRP C 1 247 ? -19.270 -27.125 35.167 1.00 36.29 241 TRP C C 1
ATOM 7378 O O . TRP C 1 247 ? -18.304 -26.476 34.774 1.00 35.62 241 TRP C O 1
ATOM 7389 N N . ARG C 1 248 ? -19.987 -26.810 36.251 1.00 36.34 242 ARG C N 1
ATOM 7390 C CA . ARG C 1 248 ? -19.735 -25.661 37.145 1.00 36.06 242 ARG C CA 1
ATOM 7391 C C . ARG C 1 248 ? -19.581 -24.343 36.385 1.00 37.09 242 ARG C C 1
ATOM 7392 O O . ARG C 1 248 ? -18.520 -23.697 36.419 1.00 37.78 242 ARG C O 1
ATOM 7400 N N . LEU C 1 249 ? -20.647 -23.957 35.686 1.00 36.53 243 LEU C N 1
ATOM 7401 C CA . LEU C 1 249 ? -20.645 -22.729 34.906 1.00 36.57 243 LEU C CA 1
ATOM 7402 C C . LEU C 1 249 ? -21.929 -21.933 35.076 1.00 37.12 243 LEU C C 1
ATOM 7403 O O . LEU C 1 249 ? -23.033 -22.477 34.981 1.00 36.79 243 LEU C O 1
ATOM 7408 N N . GLY C 1 250 ? -21.762 -20.637 35.325 1.00 37.50 244 GLY C N 1
ATOM 7409 C CA . GLY C 1 250 ? -22.877 -19.698 35.427 1.00 38.18 244 GLY C CA 1
ATOM 7410 C C . GLY C 1 250 ? -22.454 -18.291 35.058 1.00 39.12 244 GLY C C 1
ATOM 7411 O O . GLY C 1 250 ? -21.317 -18.068 34.615 1.00 39.31 244 GLY C O 1
ATOM 7412 N N . TRP C 1 251 ? -23.369 -17.339 35.233 1.00 38.26 245 TRP C N 1
ATOM 7413 C CA . TRP C 1 251 ? -23.058 -15.934 34.972 1.00 38.15 245 TRP C CA 1
ATOM 7414 C C . TRP C 1 251 ? -23.768 -14.955 35.901 1.00 38.32 245 TRP C C 1
ATOM 7415 O O . TRP C 1 251 ? -24.767 -15.296 36.544 1.00 38.16 245 TRP C O 1
ATOM 7426 N N . LEU C 1 252 ? -23.222 -13.741 35.954 1.00 38.38 246 LEU C N 1
ATOM 7427 C CA . LEU C 1 252 ? -23.829 -12.615 36.649 1.00 39.27 246 LEU C CA 1
ATOM 7428 C C . LEU C 1 252 ? -24.101 -11.480 35.671 1.00 41.03 246 LEU C C 1
ATOM 7429 O O . LEU C 1 252 ? -23.319 -11.260 34.742 1.00 41.81 246 LEU C O 1
ATOM 7434 N N . LEU C 1 253 ? -25.212 -10.775 35.874 1.00 43.14 247 LEU C N 1
ATOM 7435 C CA . LEU C 1 253 ? -25.375 -9.439 35.299 1.00 45.94 247 LEU C CA 1
ATOM 7436 C C . LEU C 1 253 ? -24.967 -8.449 36.386 1.00 47.93 247 LEU C C 1
ATOM 7437 O O . LEU C 1 253 ? -25.639 -8.330 37.419 1.00 49.24 247 LEU C O 1
ATOM 7442 N N . VAL C 1 254 ? -23.838 -7.781 36.164 1.00 49.58 248 VAL C N 1
ATOM 7443 C CA . VAL C 1 254 ? -23.232 -6.908 37.169 1.00 51.63 248 VAL C CA 1
ATOM 7444 C C . VAL C 1 254 ? -23.532 -5.438 36.853 1.00 54.11 248 VAL C C 1
ATOM 7445 O O . VAL C 1 254 ? -23.297 -4.991 35.724 1.00 53.48 248 VAL C O 1
ATOM 7449 N N . PRO C 1 255 ? -24.072 -4.691 37.846 1.00 56.35 249 PRO C N 1
ATOM 7450 C CA . PRO C 1 255 ? -24.238 -3.234 37.735 1.00 57.68 249 PRO C CA 1
ATOM 7451 C C . PRO C 1 255 ? -22.898 -2.543 37.499 1.00 60.01 249 PRO C C 1
ATOM 7452 O O . PRO C 1 255 ? -21.874 -2.993 38.029 1.00 61.53 249 PRO C O 1
ATOM 7456 N N . THR C 1 256 ? -22.920 -1.465 36.714 1.00 60.29 250 THR C N 1
ATOM 7457 C CA . THR C 1 256 ? -21.708 -0.745 36.282 1.00 60.79 250 THR C CA 1
ATOM 7458 C C . THR C 1 256 ? -20.761 -0.405 37.438 1.00 61.14 250 THR C C 1
ATOM 7459 O O . THR C 1 256 ? -19.547 -0.587 37.320 1.00 63.07 250 THR C O 1
ATOM 7463 N N . VAL C 1 257 ? -21.333 0.053 38.549 1.00 60.77 251 VAL C N 1
ATOM 7464 C CA . VAL C 1 257 ? -20.577 0.468 39.738 1.00 60.38 251 VAL C CA 1
ATOM 7465 C C . VAL C 1 257 ? -19.796 -0.693 40.389 1.00 58.75 251 VAL C C 1
ATOM 7466 O O . VAL C 1 257 ? -18.730 -0.476 40.976 1.00 56.71 251 VAL C O 1
ATOM 7470 N N . LEU C 1 258 ? -20.312 -1.915 40.251 1.00 56.38 252 LEU C N 1
ATOM 7471 C CA . LEU C 1 258 ? -19.718 -3.095 40.888 1.00 53.91 252 LEU C CA 1
ATOM 7472 C C . LEU C 1 258 ? -18.761 -3.901 40.000 1.00 53.33 252 LEU C C 1
ATOM 7473 O O . LEU C 1 258 ? -18.134 -4.861 40.470 1.00 51.46 252 LEU C O 1
ATOM 7478 N N . ARG C 1 259 ? -18.637 -3.497 38.735 1.00 53.21 253 ARG C N 1
ATOM 7479 C CA . ARG C 1 259 ? -17.850 -4.238 37.737 1.00 52.71 253 ARG C CA 1
ATOM 7480 C C . ARG C 1 259 ? -16.359 -4.337 38.049 1.00 55.44 253 ARG C C 1
ATOM 7481 O O . ARG C 1 259 ? -15.772 -5.408 37.891 1.00 56.88 253 ARG C O 1
ATOM 7489 N N . ARG C 1 260 ? -15.762 -3.235 38.502 1.00 57.92 254 ARG C N 1
ATOM 7490 C CA . ARG C 1 260 ? -14.350 -3.211 38.889 1.00 58.85 254 ARG C CA 1
ATOM 7491 C C . ARG C 1 260 ? -14.095 -4.155 40.071 1.00 59.64 254 ARG C C 1
ATOM 7492 O O . ARG C 1 260 ? -13.145 -4.943 40.041 1.00 60.53 254 ARG C O 1
ATOM 7495 N N . ALA C 1 261 ? -14.966 -4.085 41.081 1.00 59.36 255 ALA C N 1
ATOM 7496 C CA . ALA C 1 261 ? -14.873 -4.938 42.270 1.00 60.00 255 ALA C CA 1
ATOM 7497 C C . ALA C 1 261 ? -14.997 -6.424 41.933 1.00 58.42 255 ALA C C 1
ATOM 7498 O O . ALA C 1 261 ? -14.212 -7.232 42.429 1.00 57.48 255 ALA C O 1
ATOM 7500 N N . VAL C 1 262 ? -15.962 -6.764 41.076 1.00 58.27 256 VAL C N 1
ATOM 7501 C CA . VAL C 1 262 ? -16.203 -8.151 40.649 1.00 58.60 256 VAL C CA 1
ATOM 7502 C C . VAL C 1 262 ? -15.014 -8.698 39.850 1.00 59.74 256 VAL C C 1
ATOM 7503 O O . VAL C 1 262 ? -14.587 -9.831 40.083 1.00 58.57 256 VAL C O 1
ATOM 7507 N N . ASP C 1 263 ? -14.479 -7.875 38.943 1.00 61.94 257 ASP C N 1
ATOM 7508 C CA . ASP C 1 263 ? -13.297 -8.206 38.135 1.00 62.37 257 ASP C CA 1
ATOM 7509 C C . ASP C 1 263 ? -12.078 -8.547 38.996 1.00 61.57 257 ASP C C 1
ATOM 7510 O O . ASP C 1 263 ? -11.418 -9.562 38.761 1.00 63.13 257 ASP C O 1
ATOM 7515 N N . CYS C 1 264 ? -11.799 -7.707 39.994 1.00 63.44 258 CYS C N 1
ATOM 7516 C CA . CYS C 1 264 ? -10.645 -7.889 40.877 1.00 65.86 258 CYS C CA 1
ATOM 7517 C C . CYS C 1 264 ? -10.788 -9.116 41.775 1.00 64.39 258 CYS C C 1
ATOM 7518 O O . CYS C 1 264 ? -9.816 -9.854 41.981 1.00 63.33 258 CYS C O 1
ATOM 7521 N N . LEU C 1 265 ? -12.001 -9.335 42.288 1.00 61.21 259 LEU C N 1
ATOM 7522 C CA . LEU C 1 265 ? -12.288 -10.480 43.148 1.00 59.24 259 LEU C CA 1
ATOM 7523 C C . LEU C 1 265 ? -12.188 -11.806 42.396 1.00 58.30 259 LEU C C 1
ATOM 7524 O O . LEU C 1 265 ? -11.549 -12.739 42.884 1.00 58.29 259 LEU C O 1
ATOM 7529 N N . THR C 1 266 ? -12.786 -11.870 41.204 1.00 57.05 260 THR C N 1
ATOM 7530 C CA . THR C 1 266 ? -12.825 -13.112 40.420 1.00 56.09 260 THR C CA 1
ATOM 7531 C C . THR C 1 266 ? -11.439 -13.608 39.987 1.00 55.93 260 THR C C 1
ATOM 7532 O O . THR C 1 266 ? -11.162 -14.809 40.060 1.00 57.06 260 THR C O 1
ATOM 7536 N N . GLY C 1 267 ? -10.576 -12.673 39.584 1.00 55.31 261 GLY C N 1
ATOM 7537 C CA . GLY C 1 267 ? -9.201 -12.976 39.188 1.00 55.82 261 GLY C CA 1
ATOM 7538 C C . GLY C 1 267 ? -8.370 -13.533 40.331 1.00 57.17 261 GLY C C 1
ATOM 7539 O O . GLY C 1 267 ? -7.579 -14.455 40.133 1.00 56.21 261 GLY C O 1
ATOM 7540 N N . ASN C 1 268 ? -8.559 -12.975 41.527 1.00 58.45 262 ASN C N 1
ATOM 7541 C CA . ASN C 1 268 ? -7.849 -13.430 42.721 1.00 57.62 262 ASN C CA 1
ATOM 7542 C C . ASN C 1 268 ? -8.405 -14.735 43.285 1.00 57.48 262 ASN C C 1
ATOM 7543 O O . ASN C 1 268 ? -7.633 -15.630 43.649 1.00 57.35 262 ASN C O 1
ATOM 7548 N N . PHE C 1 269 ? -9.734 -14.844 43.338 1.00 57.20 263 PHE C N 1
ATOM 7549 C CA . PHE C 1 269 ? -10.405 -15.988 43.963 1.00 57.29 263 PHE C CA 1
ATOM 7550 C C . PHE C 1 269 ? -10.505 -17.243 43.096 1.00 57.02 263 PHE C C 1
ATOM 7551 O O . PHE C 1 269 ? -10.433 -18.355 43.627 1.00 56.98 263 PHE C O 1
ATOM 7559 N N . THR C 1 270 ? -10.686 -17.065 41.784 1.00 56.89 264 THR C N 1
ATOM 7560 C CA . THR C 1 270 ? -10.930 -18.191 40.858 1.00 54.98 264 THR C CA 1
ATOM 7561 C C . THR C 1 270 ? -9.965 -18.255 39.668 1.00 54.43 264 THR C C 1
ATOM 7562 O O . THR C 1 270 ? -9.870 -19.294 39.010 1.00 58.69 264 THR C O 1
ATOM 7566 N N . ILE C 1 271 ? -9.264 -17.149 39.406 1.00 53.33 265 ILE C N 1
ATOM 7567 C CA . ILE C 1 271 ? -8.484 -16.896 38.165 1.00 51.14 265 ILE C CA 1
ATOM 7568 C C . ILE C 1 271 ? -9.389 -16.767 36.934 1.00 49.90 265 ILE C C 1
ATOM 7569 O O . ILE C 1 271 ? -9.391 -15.722 36.284 1.00 50.85 265 ILE C O 1
ATOM 7574 N N . CYS C 1 272 ? -10.131 -17.834 36.620 1.00 48.03 266 CYS C N 1
ATOM 7575 C CA . CYS C 1 272 ? -11.138 -17.850 35.551 1.00 46.52 266 CYS C CA 1
ATOM 7576 C C . CYS C 1 272 ? -12.103 -19.024 35.768 1.00 45.34 266 CYS C C 1
ATOM 7577 O O . CYS C 1 272 ? -11.777 -19.943 36.525 1.00 44.54 266 CYS C O 1
ATOM 7580 N N . PRO C 1 273 ? -13.300 -18.996 35.127 1.00 44.86 267 PRO C N 1
ATOM 7581 C CA . PRO C 1 273 ? -14.213 -20.157 35.172 1.00 45.66 267 PRO C CA 1
ATOM 7582 C C . PRO C 1 273 ? -13.675 -21.335 34.341 1.00 45.92 267 PRO C C 1
ATOM 7583 O O . PRO C 1 273 ? -12.757 -21.127 33.539 1.00 48.52 267 PRO C O 1
ATOM 7587 N N . PRO C 1 274 ? -14.222 -22.564 34.534 1.00 45.84 268 PRO C N 1
ATOM 7588 C CA . PRO C 1 274 ? -13.779 -23.722 33.736 1.00 44.71 268 PRO C CA 1
ATOM 7589 C C . PRO C 1 274 ? -13.850 -23.468 32.230 1.00 43.41 268 PRO C C 1
ATOM 7590 O O . PRO C 1 274 ? -14.931 -23.208 31.690 1.00 42.89 268 PRO C O 1
ATOM 7594 N N . VAL C 1 275 ? -12.687 -23.535 31.583 1.00 41.43 269 VAL C N 1
ATOM 7595 C CA . VAL C 1 275 ? -12.513 -23.090 30.195 1.00 41.32 269 VAL C CA 1
ATOM 7596 C C . VAL C 1 275 ? -13.172 -24.030 29.179 1.00 40.91 269 VAL C C 1
ATOM 7597 O O . VAL C 1 275 ? -13.776 -23.566 28.201 1.00 41.28 269 VAL C O 1
ATOM 7601 N N . LEU C 1 276 ? -13.072 -25.337 29.420 1.00 39.34 270 LEU C N 1
ATOM 7602 C CA . LEU C 1 276 ? -13.771 -26.326 28.594 1.00 37.84 270 LEU C CA 1
ATOM 7603 C C . LEU C 1 276 ? -15.290 -26.133 28.678 1.00 37.63 270 LEU C C 1
ATOM 7604 O O . LEU C 1 276 ? -15.984 -26.226 27.663 1.00 37.02 270 LEU C O 1
ATOM 7609 N N . SER C 1 277 ? -15.784 -25.834 29.882 1.00 37.01 271 SER C N 1
ATOM 7610 C CA . SER C 1 277 ? -17.199 -25.527 30.103 1.00 36.55 271 SER C CA 1
ATOM 7611 C C . SER C 1 277 ? -17.629 -24.253 29.369 1.00 37.18 271 SER C C 1
ATOM 7612 O O . SER C 1 277 ? -18.710 -24.218 28.778 1.00 38.65 271 SER C O 1
ATOM 7615 N N . GLN C 1 278 ? -16.768 -23.232 29.398 1.00 35.95 272 GLN C N 1
ATOM 7616 C CA . GLN C 1 278 ? -16.987 -21.963 28.689 1.00 35.67 272 GLN C CA 1
ATOM 7617 C C . GLN C 1 278 ? -17.127 -22.140 27.178 1.00 34.92 272 GLN C C 1
ATOM 7618 O O . GLN C 1 278 ? -18.113 -21.688 26.594 1.00 35.44 272 GLN C O 1
ATOM 7624 N N . ILE C 1 279 ? -16.139 -22.798 26.564 1.00 34.55 273 ILE C N 1
ATOM 7625 C CA . ILE C 1 279 ? -16.109 -23.041 25.115 1.00 34.15 273 ILE C CA 1
ATOM 7626 C C . ILE C 1 279 ? -17.336 -23.849 24.687 1.00 33.98 273 ILE C C 1
ATOM 7627 O O . ILE C 1 279 ? -17.997 -23.504 23.703 1.00 34.70 273 ILE C O 1
ATOM 7632 N N . ALA C 1 280 ? -17.647 -24.890 25.458 1.00 33.24 274 ALA C N 1
ATOM 7633 C CA . ALA C 1 280 ? -18.787 -25.762 25.198 1.00 33.28 274 ALA C CA 1
ATOM 7634 C C . ALA C 1 280 ? -20.138 -25.060 25.329 1.00 33.52 274 ALA C C 1
ATOM 7635 O O . ALA C 1 280 ? -21.056 -25.337 24.548 1.00 33.91 274 ALA C O 1
ATOM 7637 N N . ALA C 1 281 ? -20.251 -24.151 26.302 1.00 33.16 275 ALA C N 1
ATOM 7638 C CA . ALA C 1 281 ? -21.525 -23.483 26.604 1.00 33.54 275 ALA C CA 1
ATOM 7639 C C . ALA C 1 281 ? -22.001 -22.483 25.547 1.00 33.65 275 ALA C C 1
ATOM 7640 O O . ALA C 1 281 ? -23.182 -22.143 25.516 1.00 34.45 275 ALA C O 1
ATOM 7642 N N . VAL C 1 282 ? -21.091 -22.020 24.689 1.00 33.94 276 VAL C N 1
ATOM 7643 C CA . VAL C 1 282 ? -21.454 -21.206 23.518 1.00 34.97 276 VAL C CA 1
ATOM 7644 C C . VAL C 1 282 ? -22.488 -21.955 22.653 1.00 36.10 276 VAL C C 1
ATOM 7645 O O . VAL C 1 282 ? -23.447 -21.357 22.168 1.00 36.35 276 VAL C O 1
ATOM 7649 N N . SER C 1 283 ? -22.301 -23.269 22.509 1.00 36.96 277 SER C N 1
ATOM 7650 C CA . SER C 1 283 ? -23.226 -24.128 21.767 1.00 37.25 277 SER C CA 1
ATOM 7651 C C . SER C 1 283 ? -24.562 -24.431 22.476 1.00 38.42 277 SER C C 1
ATOM 7652 O O . SER C 1 283 ? -25.425 -25.102 21.898 1.00 39.23 277 SER C O 1
ATOM 7655 N N . ALA C 1 284 ? -24.740 -23.940 23.707 1.00 37.23 278 ALA C N 1
ATOM 7656 C CA . ALA C 1 284 ? -26.028 -24.052 24.406 1.00 37.24 278 ALA C CA 1
ATOM 7657 C C . ALA C 1 284 ? -27.101 -23.167 23.772 1.00 37.76 278 ALA C C 1
ATOM 7658 O O . ALA C 1 284 ? -28.297 -23.437 23.896 1.00 38.25 278 ALA C O 1
ATOM 7660 N N . PHE C 1 285 ? -26.658 -22.124 23.073 1.00 37.90 279 PHE C N 1
ATOM 7661 C CA . PHE C 1 285 ? -27.559 -21.145 22.476 1.00 37.92 279 PHE C CA 1
ATOM 7662 C C . PHE C 1 285 ? -27.903 -21.449 21.016 1.00 39.03 279 PHE C C 1
ATOM 7663 O O . PHE C 1 285 ? -28.396 -20.588 20.281 1.00 41.23 279 PHE C O 1
ATOM 7671 N N . THR C 1 286 ? -27.660 -22.694 20.613 1.00 39.40 280 THR C N 1
ATOM 7672 C CA . THR C 1 286 ? -28.062 -23.207 19.302 1.00 41.73 280 THR C CA 1
ATOM 7673 C C . THR C 1 286 ? -29.535 -23.645 19.354 1.00 43.08 280 THR C C 1
ATOM 7674 O O . THR C 1 286 ? -30.044 -23.927 20.448 1.00 43.55 280 THR C O 1
ATOM 7678 N N . PRO C 1 287 ? -30.228 -23.696 18.184 1.00 44.10 281 PRO C N 1
ATOM 7679 C CA . PRO C 1 287 ? -31.601 -24.236 18.137 1.00 43.81 281 PRO C CA 1
ATOM 7680 C C . PRO C 1 287 ? -31.731 -25.684 18.626 1.00 44.18 281 PRO C C 1
ATOM 7681 O O . PRO C 1 287 ? -32.721 -26.013 19.286 1.00 47.33 281 PRO C O 1
ATOM 7685 N N . GLU C 1 288 ? -30.741 -26.525 18.312 1.00 43.58 282 GLU C N 1
ATOM 7686 C CA . GLU C 1 288 ? -30.743 -27.937 18.708 1.00 42.44 282 GLU C CA 1
ATOM 7687 C C . GLU C 1 288 ? -30.638 -28.131 20.226 1.00 42.89 282 GLU C C 1
ATOM 7688 O O . GLU C 1 288 ? -31.357 -28.958 20.792 1.00 43.45 282 GLU C O 1
ATOM 7694 N N . ALA C 1 289 ? -29.755 -27.367 20.871 1.00 42.40 283 ALA C N 1
ATOM 7695 C CA . ALA C 1 289 ? -29.579 -27.421 22.327 1.00 43.44 283 ALA C CA 1
ATOM 7696 C C . ALA C 1 289 ? -30.822 -26.933 23.067 1.00 45.43 283 ALA C C 1
ATOM 7697 O O . ALA C 1 289 ? -31.227 -27.533 24.068 1.00 46.38 283 ALA C O 1
ATOM 7699 N N . THR C 1 290 ? -31.427 -25.859 22.554 1.00 45.50 284 THR C N 1
ATOM 7700 C CA . THR C 1 290 ? -32.664 -25.284 23.094 1.00 44.34 284 THR C CA 1
ATOM 7701 C C . THR C 1 290 ? -33.834 -26.272 22.991 1.00 43.43 284 THR C C 1
ATOM 7702 O O . THR C 1 290 ? -34.646 -26.369 23.918 1.00 44.01 284 THR C O 1
ATOM 7706 N N . ALA C 1 291 ? -33.898 -27.011 21.880 1.00 42.15 285 ALA C N 1
ATOM 7707 C CA . ALA C 1 291 ? -34.910 -28.048 21.675 1.00 42.75 285 ALA C CA 1
ATOM 7708 C C . ALA C 1 291 ? -34.778 -29.187 22.693 1.00 44.28 285 ALA C C 1
ATOM 7709 O O . ALA C 1 291 ? -35.784 -29.675 23.218 1.00 44.51 285 ALA C O 1
ATOM 7711 N N . GLU C 1 292 ? -33.536 -29.591 22.968 1.00 45.20 286 GLU C N 1
ATOM 7712 C CA . GLU C 1 292 ? -33.233 -30.634 23.948 1.00 46.84 286 GLU C CA 1
ATOM 7713 C C . GLU C 1 292 ? -33.539 -30.184 25.374 1.00 48.16 286 GLU C C 1
ATOM 7714 O O . GLU C 1 292 ? -34.039 -30.974 26.177 1.00 49.57 286 GLU C O 1
ATOM 7720 N N . ALA C 1 293 ? -33.241 -28.918 25.671 1.00 48.33 287 ALA C N 1
ATOM 7721 C CA . ALA C 1 293 ? -33.553 -28.295 26.962 1.00 47.96 287 ALA C CA 1
ATOM 7722 C C . ALA C 1 293 ? -35.061 -28.220 27.192 1.00 47.79 287 ALA C C 1
ATOM 7723 O O . ALA C 1 293 ? -35.544 -28.612 28.257 1.00 48.99 287 ALA C O 1
ATOM 7725 N N . ASP C 1 294 ? -35.789 -27.737 26.182 1.00 47.56 288 ASP C N 1
ATOM 7726 C CA . ASP C 1 294 ? -37.254 -27.669 26.213 1.00 46.99 288 ASP C CA 1
ATOM 7727 C C . ASP C 1 294 ? -37.892 -29.059 26.236 1.00 45.64 288 ASP C C 1
ATOM 7728 O O . ASP C 1 294 ? -38.958 -29.244 26.830 1.00 46.61 288 ASP C O 1
ATOM 7733 N N . GLY C 1 295 ? -37.229 -30.020 25.595 1.00 43.94 289 GLY C N 1
ATOM 7734 C CA . GLY C 1 295 ? -37.612 -31.433 25.636 1.00 44.00 289 GLY C CA 1
ATOM 7735 C C . GLY C 1 295 ? -37.600 -32.002 27.042 1.00 43.02 289 GLY C C 1
ATOM 7736 O O . GLY C 1 295 ? -38.510 -32.739 27.415 1.00 43.03 289 GLY C O 1
ATOM 7737 N N . ASN C 1 296 ? -36.568 -31.649 27.815 1.00 42.61 290 ASN C N 1
ATOM 7738 C CA . ASN C 1 296 ? -36.479 -31.994 29.241 1.00 42.72 290 ASN C CA 1
ATOM 7739 C C . ASN C 1 296 ? -37.646 -31.399 30.030 1.00 43.77 290 ASN C C 1
ATOM 7740 O O . ASN C 1 296 ? -38.248 -32.090 30.851 1.00 45.60 290 ASN C O 1
ATOM 7745 N N . LEU C 1 297 ? -37.968 -30.133 29.758 1.00 42.85 291 LEU C N 1
ATOM 7746 C CA . LEU C 1 297 ? -39.089 -29.440 30.393 1.00 43.26 291 LEU C CA 1
ATOM 7747 C C . LEU C 1 297 ? -40.437 -30.116 30.115 1.00 45.84 291 LEU C C 1
ATOM 7748 O O . LEU C 1 297 ? -41.268 -30.236 31.022 1.00 48.06 291 LEU C O 1
ATOM 7753 N N . ALA C 1 298 ? -40.635 -30.556 28.869 1.00 46.53 292 ALA C N 1
ATOM 7754 C CA . ALA C 1 298 ? -41.834 -31.296 28.464 1.00 46.87 292 ALA C CA 1
ATOM 7755 C C . ALA C 1 298 ? -41.996 -32.583 29.278 1.00 48.50 292 ALA C C 1
ATOM 7756 O O . ALA C 1 298 ? -43.103 -32.919 29.713 1.00 48.85 292 ALA C O 1
ATOM 7758 N N . SER C 1 299 ? -40.878 -33.277 29.492 1.00 49.56 293 SER C N 1
ATOM 7759 C CA . SER C 1 299 ? -40.827 -34.472 30.333 1.00 50.96 293 SER C CA 1
ATOM 7760 C C . SER C 1 299 ? -41.148 -34.145 31.794 1.00 49.95 293 SER C C 1
ATOM 7761 O O . SER C 1 299 ? -41.815 -34.926 32.471 1.00 49.37 293 SER C O 1
ATOM 7764 N N . TYR C 1 300 ? -40.685 -32.985 32.261 1.00 49.74 294 TYR C N 1
ATOM 7765 C CA . TYR C 1 300 ? -40.970 -32.517 33.621 1.00 50.05 294 TYR C CA 1
ATOM 7766 C C . TYR C 1 300 ? -42.451 -32.190 33.804 1.00 51.00 294 TYR C C 1
ATOM 7767 O O . TYR C 1 300 ? -43.032 -32.530 34.832 1.00 52.51 294 TYR C O 1
ATOM 7776 N N . ALA C 1 301 ? -43.046 -31.535 32.803 1.00 51.21 295 ALA C N 1
ATOM 7777 C CA . ALA C 1 301 ? -44.464 -31.139 32.833 1.00 51.54 295 ALA C CA 1
ATOM 7778 C C . ALA C 1 301 ? -45.397 -32.350 32.992 1.00 52.44 295 ALA C C 1
ATOM 7779 O O . ALA C 1 301 ? -46.320 -32.330 33.818 1.00 53.23 295 ALA C O 1
ATOM 7781 N N . ILE C 1 302 ? -45.121 -33.395 32.211 1.00 52.92 296 ILE C N 1
ATOM 7782 C CA . ILE C 1 302 ? -45.803 -34.687 32.305 1.00 53.16 296 ILE C CA 1
ATOM 7783 C C . ILE C 1 302 ? -45.640 -35.238 33.724 1.00 54.24 296 ILE C C 1
ATOM 7784 O O . ILE C 1 302 ? -46.625 -35.618 34.362 1.00 55.57 296 ILE C O 1
ATOM 7789 N N . ASN C 1 303 ? -44.397 -35.234 34.208 1.00 55.70 297 ASN C N 1
ATOM 7790 C CA . ASN C 1 303 ? -44.054 -35.700 35.553 1.00 54.63 297 ASN C CA 1
ATOM 7791 C C . ASN C 1 303 ? -44.769 -34.912 36.644 1.00 55.14 297 ASN C C 1
ATOM 7792 O O . ASN C 1 303 ? -45.245 -35.504 37.616 1.00 55.23 297 ASN C O 1
ATOM 7797 N N . ARG C 1 304 ? -44.852 -33.590 36.464 1.00 53.82 298 ARG C N 1
ATOM 7798 C CA . ARG C 1 304 ? -45.539 -32.689 37.388 1.00 54.72 298 ARG C CA 1
ATOM 7799 C C . ARG C 1 304 ? -47.009 -33.081 37.526 1.00 56.26 298 ARG C C 1
ATOM 7800 O O . ARG C 1 304 ? -47.488 -33.291 38.643 1.00 56.10 298 ARG C O 1
ATOM 7808 N N . SER C 1 305 ? -47.694 -33.203 36.387 1.00 58.59 299 SER C N 1
ATOM 7809 C CA . SER C 1 305 ? -49.109 -33.578 36.346 1.00 62.26 299 SER C CA 1
ATOM 7810 C C . SER C 1 305 ? -49.381 -34.891 37.076 1.00 64.43 299 SER C C 1
ATOM 7811 O O . SER C 1 305 ? -50.282 -34.952 37.913 1.00 66.10 299 SER C O 1
ATOM 7814 N N . LEU C 1 306 ? -48.581 -35.918 36.780 1.00 65.07 300 LEU C N 1
ATOM 7815 C CA . LEU C 1 306 ? -48.696 -37.213 37.449 1.00 66.65 300 LEU C CA 1
ATOM 7816 C C . LEU C 1 306 ? -48.503 -37.087 38.961 1.00 70.49 300 LEU C C 1
ATOM 7817 O O . LEU C 1 306 ? -49.272 -37.671 39.731 1.00 74.85 300 LEU C O 1
ATOM 7822 N N . LEU C 1 307 ? -47.505 -36.301 39.374 1.00 71.53 301 LEU C N 1
ATOM 7823 C CA . LEU C 1 307 ? -47.178 -36.135 40.791 1.00 72.37 301 LEU C CA 1
ATOM 7824 C C . LEU C 1 307 ? -48.257 -35.391 41.572 1.00 73.98 301 LEU C C 1
ATOM 7825 O O . LEU C 1 307 ? -48.686 -35.870 42.622 1.00 78.25 301 LEU C O 1
ATOM 7830 N N . LEU C 1 308 ? -48.686 -34.239 41.057 1.00 75.54 302 LEU C N 1
ATOM 7831 C CA . LEU C 1 308 ? -49.733 -33.429 41.691 1.00 76.60 302 LEU C CA 1
ATOM 7832 C C . LEU C 1 308 ? -51.037 -34.213 41.839 1.00 79.63 302 LEU C C 1
ATOM 7833 O O . LEU C 1 308 ? -51.587 -34.289 42.940 1.00 78.97 302 LEU C O 1
ATOM 7838 N N . ASP C 1 309 ? -51.498 -34.809 40.735 1.00 84.00 303 ASP C N 1
ATOM 7839 C CA . ASP C 1 309 ? -52.727 -35.612 40.711 1.00 86.35 303 ASP C CA 1
ATOM 7840 C C . ASP C 1 309 ? -52.632 -36.815 41.644 1.00 88.64 303 ASP C C 1
ATOM 7841 O O . ASP C 1 309 ? -53.590 -37.123 42.350 1.00 91.98 303 ASP C O 1
ATOM 7846 N N . GLY C 1 310 ? -51.468 -37.465 41.653 1.00 86.83 304 GLY C N 1
ATOM 7847 C CA . GLY C 1 310 ? -51.195 -38.585 42.549 1.00 85.30 304 GLY C CA 1
ATOM 7848 C C . GLY C 1 310 ? -51.205 -38.188 44.016 1.00 84.51 304 GLY C C 1
ATOM 7849 O O . GLY C 1 310 ? -51.739 -38.926 44.860 1.00 88.01 304 GLY C O 1
ATOM 7850 N N . LEU C 1 311 ? -50.633 -37.019 44.311 1.00 82.82 305 LEU C N 1
ATOM 7851 C CA . LEU C 1 311 ? -50.528 -36.539 45.689 1.00 82.26 305 LEU C CA 1
ATOM 7852 C C . LEU C 1 311 ? -51.897 -36.281 46.333 1.00 82.92 305 LEU C C 1
ATOM 7853 O O . LEU C 1 311 ? -52.102 -36.629 47.491 1.00 82.39 305 LEU C O 1
ATOM 7856 N N . ARG C 1 312 ? -52.822 -35.705 45.566 1.00 83.07 306 ARG C N 1
ATOM 7857 C CA . ARG C 1 312 ? -54.194 -35.451 46.034 1.00 84.12 306 ARG C CA 1
ATOM 7858 C C . ARG C 1 312 ? -54.906 -36.747 46.420 1.00 84.85 306 ARG C C 1
ATOM 7859 O O . ARG C 1 312 ? -55.516 -36.825 47.483 1.00 86.72 306 ARG C O 1
ATOM 7867 N N . ARG C 1 313 ? -54.782 -37.755 45.559 1.00 83.71 307 ARG C N 1
ATOM 7868 C CA . ARG C 1 313 ? -55.372 -39.081 45.750 1.00 81.10 307 ARG C CA 1
ATOM 7869 C C . ARG C 1 313 ? -54.908 -39.762 47.035 1.00 80.56 307 ARG C C 1
ATOM 7870 O O . ARG C 1 313 ? -55.716 -40.397 47.718 1.00 83.45 307 ARG C O 1
ATOM 7878 N N . ILE C 1 314 ? -53.624 -39.625 47.366 1.00 79.12 308 ILE C N 1
ATOM 7879 C CA . ILE C 1 314 ? -53.068 -40.239 48.579 1.00 77.88 308 ILE C CA 1
ATOM 7880 C C . ILE C 1 314 ? -53.320 -39.379 49.832 1.00 75.85 308 ILE C C 1
ATOM 7881 O O . ILE C 1 314 ? -53.159 -39.854 50.960 1.00 76.04 308 ILE C O 1
ATOM 7883 N N . GLY C 1 315 ? -53.723 -38.122 49.625 1.00 73.40 309 GLY C N 1
ATOM 7884 C CA . GLY C 1 315 ? -54.169 -37.243 50.709 1.00 74.64 309 GLY C CA 1
ATOM 7885 C C . GLY C 1 315 ? -53.300 -36.040 51.044 1.00 77.56 309 GLY C C 1
ATOM 7886 O O . GLY C 1 315 ? -53.536 -35.368 52.052 1.00 76.77 309 GLY C O 1
ATOM 7887 N N . ILE C 1 316 ? -52.290 -35.774 50.215 1.00 78.52 310 ILE C N 1
ATOM 7888 C CA . ILE C 1 316 ? -51.415 -34.615 50.385 1.00 76.68 310 ILE C CA 1
ATOM 7889 C C . ILE C 1 316 ? -51.830 -33.539 49.377 1.00 77.16 310 ILE C C 1
ATOM 7890 O O . ILE C 1 316 ? -51.426 -33.577 48.209 1.00 80.75 310 ILE C O 1
ATOM 7892 N N . ASP C 1 317 ? -52.644 -32.591 49.836 1.00 76.39 311 ASP C N 1
ATOM 7893 C CA . ASP C 1 317 ? -53.264 -31.598 48.947 1.00 76.45 311 ASP C CA 1
ATOM 7894 C C . ASP C 1 317 ? -52.869 -30.138 49.204 1.00 74.73 311 ASP C C 1
ATOM 7895 O O . ASP C 1 317 ? -53.208 -29.266 48.388 1.00 73.50 311 ASP C O 1
ATOM 7900 N N . ARG C 1 318 ? -52.162 -29.884 50.301 1.00 72.34 312 ARG C N 1
ATOM 7901 C CA . ARG C 1 318 ? -51.670 -28.524 50.605 1.00 71.11 312 ARG C CA 1
ATOM 7902 C C . ARG C 1 318 ? -50.228 -28.361 50.111 1.00 70.50 312 ARG C C 1
ATOM 7903 O O . ARG C 1 318 ? -49.271 -28.817 50.767 1.00 68.12 312 ARG C O 1
ATOM 7908 N N . LEU C 1 319 ? -50.087 -27.735 48.938 1.00 68.56 313 LEU C N 1
ATOM 7909 C CA . LEU C 1 319 ? -48.783 -27.601 48.282 1.00 65.39 313 LEU C CA 1
ATOM 7910 C C . LEU C 1 319 ? -48.478 -26.158 47.901 1.00 64.33 313 LEU C C 1
ATOM 7911 O O . LEU C 1 319 ? -49.385 -25.398 47.567 1.00 65.26 313 LEU C O 1
ATOM 7916 N N . ALA C 1 320 ? -47.195 -25.797 47.969 1.00 64.10 314 ALA C N 1
ATOM 7917 C CA . ALA C 1 320 ? -46.689 -24.543 47.405 1.00 62.34 314 ALA C CA 1
ATOM 7918 C C . ALA C 1 320 ? -46.893 -24.553 45.881 1.00 61.35 314 ALA C C 1
ATOM 7919 O O . ALA C 1 320 ? -46.680 -25.600 45.253 1.00 63.22 314 ALA C O 1
ATOM 7921 N N . PRO C 1 321 ? -47.319 -23.416 45.287 1.00 59.21 315 PRO C N 1
ATOM 7922 C CA . PRO C 1 321 ? -47.574 -23.370 43.840 1.00 60.01 315 PRO C CA 1
ATOM 7923 C C . PRO C 1 321 ? -46.368 -23.809 42.999 1.00 59.91 315 PRO C C 1
ATOM 7924 O O . PRO C 1 321 ? -45.328 -23.144 43.011 1.00 59.66 315 PRO C O 1
ATOM 7928 N N . THR C 1 322 ? -46.505 -24.961 42.328 1.00 57.75 316 THR C N 1
ATOM 7929 C CA . THR C 1 322 ? -45.462 -25.494 41.453 1.00 57.59 316 THR C CA 1
ATOM 7930 C C . THR C 1 322 ? -45.460 -24.739 40.116 1.00 54.66 316 THR C C 1
ATOM 7931 O O . THR C 1 322 ? -46.037 -25.208 39.119 1.00 50.93 316 THR C O 1
ATOM 7935 N N . ASP C 1 323 ? -44.798 -23.580 40.117 1.00 53.56 317 ASP C N 1
ATOM 7936 C CA . ASP C 1 323 ? -44.768 -22.686 38.963 1.00 55.06 317 ASP C CA 1
ATOM 7937 C C . ASP C 1 323 ? -43.609 -22.988 38.021 1.00 54.91 317 ASP C C 1
ATOM 7938 O O . ASP C 1 323 ? -43.702 -22.777 36.806 1.00 53.93 317 ASP C O 1
ATOM 7943 N N . GLY C 1 324 ? -42.514 -23.460 38.607 1.00 53.53 318 GLY C N 1
ATOM 7944 C CA . GLY C 1 324 ? -41.280 -23.706 37.890 1.00 52.23 318 GLY C CA 1
ATOM 7945 C C . GLY C 1 324 ? -40.364 -24.611 38.678 1.00 52.47 318 GLY C C 1
ATOM 7946 O O . GLY C 1 324 ? -40.802 -25.267 39.632 1.00 52.75 318 GLY C O 1
ATOM 7947 N N . ALA C 1 325 ? -39.087 -24.623 38.287 1.00 52.67 319 ALA C N 1
ATOM 7948 C CA . ALA C 1 325 ? -38.094 -25.576 38.792 1.00 51.90 319 ALA C CA 1
ATOM 7949 C C . ALA C 1 325 ? -38.565 -27.013 38.530 1.00 51.72 319 ALA C C 1
ATOM 7950 O O . ALA C 1 325 ? -39.222 -27.270 37.517 1.00 52.69 319 ALA C O 1
ATOM 7952 N N . PHE C 1 326 ? -38.230 -27.943 39.418 1.00 50.78 320 PHE C N 1
ATOM 7953 C CA . PHE C 1 326 ? -38.753 -29.308 39.343 1.00 51.43 320 PHE C CA 1
ATOM 7954 C C . PHE C 1 326 ? -39.012 -29.878 40.738 1.00 51.65 320 PHE C C 1
ATOM 7955 O O . PHE C 1 326 ? -38.665 -31.029 41.035 1.00 51.96 320 PHE C O 1
ATOM 7963 N N . TYR C 1 327 ? -39.651 -29.062 41.578 1.00 51.56 321 TYR C N 1
ATOM 7964 C CA . TYR C 1 327 ? -39.965 -29.436 42.957 1.00 51.47 321 TYR C CA 1
ATOM 7965 C C . TYR C 1 327 ? -41.424 -29.216 43.331 1.00 51.75 321 TYR C C 1
ATOM 7966 O O . TYR C 1 327 ? -42.051 -28.240 42.901 1.00 52.07 321 TYR C O 1
ATOM 7975 N N . VAL C 1 328 ? -41.942 -30.132 44.148 1.00 53.34 322 VAL C N 1
ATOM 7976 C CA . VAL C 1 328 ? -43.201 -29.941 44.857 1.00 54.71 322 VAL C CA 1
ATOM 7977 C C . VAL C 1 328 ? -42.877 -29.796 46.343 1.00 55.56 322 VAL C C 1
ATOM 7978 O O . VAL C 1 328 ? -42.208 -30.658 46.932 1.00 55.22 322 VAL C O 1
ATOM 7980 N N . TYR C 1 329 ? -43.317 -28.682 46.929 1.00 56.42 323 TYR C N 1
ATOM 7981 C CA . TYR C 1 329 ? -43.129 -28.443 48.353 1.00 58.43 323 TYR C CA 1
ATOM 7982 C C . TYR C 1 329 ? -44.446 -28.756 49.060 1.00 61.99 323 TYR C C 1
ATOM 7983 O O . TYR C 1 329 ? -45.441 -28.033 48.912 1.00 59.59 323 TYR C O 1
ATOM 7992 N N . ALA C 1 330 ? -44.437 -29.866 49.796 1.00 66.40 324 ALA C N 1
ATOM 7993 C CA . ALA C 1 330 ? -45.660 -30.497 50.282 1.00 71.90 324 ALA C CA 1
ATOM 7994 C C . ALA C 1 330 ? -45.801 -30.405 51.791 1.00 76.57 324 ALA C C 1
ATOM 7995 O O . ALA C 1 330 ? -44.860 -30.720 52.534 1.00 76.77 324 ALA C O 1
ATOM 7996 N N . ASP C 1 331 ? -46.982 -29.967 52.231 1.00 78.12 325 ASP C N 1
ATOM 7997 C CA . ASP C 1 331 ? -47.334 -29.936 53.649 1.00 81.64 325 ASP C CA 1
ATOM 7998 C C . ASP C 1 331 ? -47.729 -31.345 54.116 1.00 80.64 325 ASP C C 1
ATOM 7999 O O . ASP C 1 331 ? -48.800 -31.843 53.756 1.00 78.96 325 ASP C O 1
ATOM 8004 N N . VAL C 1 332 ? -46.856 -31.968 54.902 1.00 80.71 326 VAL C N 1
ATOM 8005 C CA . VAL C 1 332 ? -47.094 -33.328 55.378 1.00 83.83 326 VAL C CA 1
ATOM 8006 C C . VAL C 1 332 ? -47.482 -33.387 56.859 1.00 86.42 326 VAL C C 1
ATOM 8007 O O . VAL C 1 332 ? -47.380 -34.471 57.467 1.00 85.36 326 VAL C O 1
ATOM 8009 N N . SER C 1 333 ? -47.942 -32.269 57.436 1.00 88.40 327 SER C N 1
ATOM 8010 C CA . SER C 1 333 ? -48.115 -32.169 58.901 1.00 89.00 327 SER C CA 1
ATOM 8011 C C . SER C 1 333 ? -49.139 -33.151 59.476 1.00 91.31 327 SER C C 1
ATOM 8012 O O . SER C 1 333 ? -48.916 -33.713 60.555 1.00 90.50 327 SER C O 1
ATOM 8015 N N . ASP C 1 334 ? -50.224 -33.386 58.728 1.00 92.01 328 ASP C N 1
ATOM 8016 C CA . ASP C 1 334 ? -51.273 -34.349 59.104 1.00 91.45 328 ASP C CA 1
ATOM 8017 C C . ASP C 1 334 ? -50.727 -35.757 59.358 1.00 92.53 328 ASP C C 1
ATOM 8018 O O . ASP C 1 334 ? -51.191 -36.468 60.252 1.00 95.44 328 ASP C O 1
ATOM 8023 N N . PHE C 1 335 ? -49.714 -36.137 58.592 1.00 92.39 329 PHE C N 1
ATOM 8024 C CA . PHE C 1 335 ? -49.143 -37.463 58.691 1.00 91.23 329 PHE C CA 1
ATOM 8025 C C . PHE C 1 335 ? -47.994 -37.558 59.693 1.00 91.32 329 PHE C C 1
ATOM 8026 O O . PHE C 1 335 ? -47.669 -38.662 60.129 1.00 90.87 329 PHE C O 1
ATOM 8034 N N . THR C 1 336 ? -47.396 -36.422 60.073 1.00 91.66 330 THR C N 1
ATOM 8035 C CA . THR C 1 336 ? -46.234 -36.400 60.979 1.00 91.72 330 THR C CA 1
ATOM 8036 C C . THR C 1 336 ? -45.946 -35.076 61.680 1.00 90.64 330 THR C C 1
ATOM 8037 O O . THR C 1 336 ? -46.085 -34.007 61.090 1.00 89.97 330 THR C O 1
ATOM 8041 N N . SER C 1 337 ? -45.516 -35.177 62.936 1.00 89.71 331 SER C N 1
ATOM 8042 C CA . SER C 1 337 ? -44.995 -34.037 63.689 1.00 89.08 331 SER C CA 1
ATOM 8043 C C . SER C 1 337 ? -43.585 -33.638 63.234 1.00 88.78 331 SER C C 1
ATOM 8044 O O . SER C 1 337 ? -43.251 -32.450 63.226 1.00 87.79 331 SER C O 1
ATOM 8045 N N . ASP C 1 338 ? -42.770 -34.629 62.861 1.00 89.09 332 ASP C N 1
ATOM 8046 C CA . ASP C 1 338 ? -41.400 -34.396 62.386 1.00 89.55 332 ASP C CA 1
ATOM 8047 C C . ASP C 1 338 ? -41.185 -34.961 60.980 1.00 90.19 332 ASP C C 1
ATOM 8048 O O . ASP C 1 338 ? -41.280 -36.184 60.763 1.00 88.86 332 ASP C O 1
ATOM 8051 N N . SER C 1 339 ? -40.874 -34.056 60.047 1.00 87.87 333 SER C N 1
ATOM 8052 C CA . SER C 1 339 ? -40.642 -34.412 58.639 1.00 85.84 333 SER C CA 1
ATOM 8053 C C . SER C 1 339 ? -39.353 -35.218 58.422 1.00 84.04 333 SER C C 1
ATOM 8054 O O . SER C 1 339 ? -39.295 -36.044 57.513 1.00 82.38 333 SER C O 1
ATOM 8057 N N . LEU C 1 340 ? -38.326 -34.951 59.237 1.00 82.12 334 LEU C N 1
ATOM 8058 C CA . LEU C 1 340 ? -37.048 -35.657 59.149 1.00 80.95 334 LEU C CA 1
ATOM 8059 C C . LEU C 1 340 ? -37.237 -37.155 59.400 1.00 82.41 334 LEU C C 1
ATOM 8060 O O . LEU C 1 340 ? -36.699 -37.978 58.657 1.00 82.77 334 LEU C O 1
ATOM 8063 N N . ALA C 1 341 ? -38.018 -37.484 60.433 1.00 83.42 335 ALA C N 1
ATOM 8064 C CA . ALA C 1 341 ? -38.368 -38.868 60.770 1.00 81.09 335 ALA C CA 1
ATOM 8065 C C . ALA C 1 341 ? -39.174 -39.540 59.654 1.00 81.06 335 ALA C C 1
ATOM 8066 O O . ALA C 1 341 ? -38.898 -40.689 59.292 1.00 80.31 335 ALA C O 1
ATOM 8067 N N . PHE C 1 342 ? -40.151 -38.803 59.121 1.00 79.83 336 PHE C N 1
ATOM 8068 C CA . PHE C 1 342 ? -41.021 -39.251 58.029 1.00 80.23 336 PHE C CA 1
ATOM 8069 C C . PHE C 1 342 ? -40.203 -39.757 56.833 1.00 82.16 336 PHE C C 1
ATOM 8070 O O . PHE C 1 342 ? -40.371 -40.905 56.406 1.00 83.58 336 PHE C O 1
ATOM 8074 N N . CYS C 1 343 ? -39.299 -38.908 56.340 1.00 82.10 337 CYS C N 1
ATOM 8075 C CA . CYS C 1 343 ? -38.436 -39.209 55.191 1.00 81.97 337 CYS C CA 1
ATOM 8076 C C . CYS C 1 343 ? -37.500 -40.391 55.424 1.00 82.16 337 CYS C C 1
ATOM 8077 O O . CYS C 1 343 ? -37.337 -41.234 54.538 1.00 80.87 337 CYS C O 1
ATOM 8080 N N . SER C 1 344 ? -36.899 -40.450 56.613 1.00 84.47 338 SER C N 1
ATOM 8081 C CA . SER C 1 344 ? -36.012 -41.551 56.991 1.00 85.82 338 SER C CA 1
ATOM 8082 C C . SER C 1 344 ? -36.747 -42.890 56.966 1.00 85.96 338 SER C C 1
ATOM 8083 O O . SER C 1 344 ? -36.223 -43.871 56.433 1.00 86.00 338 SER C O 1
ATOM 8086 N N . LYS C 1 345 ? -37.965 -42.902 57.514 1.00 85.53 339 LYS C N 1
ATOM 8087 C CA . LYS C 1 345 ? -38.805 -44.103 57.574 1.00 85.25 339 LYS C CA 1
ATOM 8088 C C . LYS C 1 345 ? -39.214 -44.606 56.185 1.00 84.98 339 LYS C C 1
ATOM 8089 O O . LYS C 1 345 ? -39.068 -45.798 55.901 1.00 84.78 339 LYS C O 1
ATOM 8091 N N . LEU C 1 346 ? -39.691 -43.694 55.332 1.00 82.40 340 LEU C N 1
ATOM 8092 C CA . LEU C 1 346 ? -40.125 -44.018 53.962 1.00 79.74 340 LEU C CA 1
ATOM 8093 C C . LEU C 1 346 ? -39.012 -44.694 53.141 1.00 78.19 340 LEU C C 1
ATOM 8094 O O . LEU C 1 346 ? -39.266 -45.679 52.426 1.00 76.93 340 LEU C O 1
ATOM 8099 N N . LEU C 1 347 ? -37.789 -44.167 53.269 1.00 77.58 341 LEU C N 1
ATOM 8100 C CA . LEU C 1 347 ? -36.615 -44.758 52.639 1.00 78.50 341 LEU C CA 1
ATOM 8101 C C . LEU C 1 347 ? -36.340 -46.161 53.182 1.00 78.84 341 LEU C C 1
ATOM 8102 O O . LEU C 1 347 ? -36.152 -47.093 52.404 1.00 79.41 341 LEU C O 1
ATOM 8107 N N . ALA C 1 348 ? -36.350 -46.300 54.508 1.00 78.64 342 ALA C N 1
ATOM 8108 C CA . ALA C 1 348 ? -36.144 -47.591 55.173 1.00 76.61 342 ALA C CA 1
ATOM 8109 C C . ALA C 1 348 ? -37.225 -48.617 54.807 1.00 76.63 342 ALA C C 1
ATOM 8110 O O . ALA C 1 348 ? -36.931 -49.801 54.627 1.00 72.17 342 ALA C O 1
ATOM 8112 N N . ASP C 1 349 ? -38.462 -48.144 54.680 1.00 78.54 343 ASP C N 1
ATOM 8113 C CA . ASP C 1 349 ? -39.613 -49.008 54.406 1.00 81.38 343 ASP C CA 1
ATOM 8114 C C . ASP C 1 349 ? -39.870 -49.292 52.924 1.00 84.34 343 ASP C C 1
ATOM 8115 O O . ASP C 1 349 ? -40.123 -50.446 52.554 1.00 83.80 343 ASP C O 1
ATOM 8120 N N . THR C 1 350 ? -39.929 -48.248 52.100 1.00 85.46 344 THR C N 1
ATOM 8121 C CA . THR C 1 350 ? -40.292 -48.387 50.685 1.00 84.17 344 THR C CA 1
ATOM 8122 C C . THR C 1 350 ? -39.110 -48.226 49.727 1.00 85.10 344 THR C C 1
ATOM 8123 O O . THR C 1 350 ? -39.126 -48.764 48.614 1.00 81.06 344 THR C O 1
ATOM 8127 N N . GLY C 1 351 ? -38.099 -47.479 50.163 1.00 86.74 345 GLY C N 1
ATOM 8128 C CA . GLY C 1 351 ? -36.960 -47.142 49.307 1.00 87.79 345 GLY C CA 1
ATOM 8129 C C . GLY C 1 351 ? -37.138 -45.870 48.485 1.00 86.55 345 GLY C C 1
ATOM 8130 O O . GLY C 1 351 ? -36.231 -45.474 47.744 1.00 84.52 345 GLY C O 1
ATOM 8131 N N . VAL C 1 352 ? -38.304 -45.233 48.610 1.00 84.91 346 VAL C N 1
ATOM 8132 C CA . VAL C 1 352 ? -38.565 -43.935 47.988 1.00 83.18 346 VAL C CA 1
ATOM 8133 C C . VAL C 1 352 ? -37.830 -42.861 48.788 1.00 82.06 346 VAL C C 1
ATOM 8134 O O . VAL C 1 352 ? -37.996 -42.760 49.997 1.00 82.67 346 VAL C O 1
ATOM 8138 N N . ALA C 1 353 ? -37.008 -42.073 48.091 1.00 79.95 347 ALA C N 1
ATOM 8139 C CA . ALA C 1 353 ? -36.191 -41.031 48.715 1.00 76.40 347 ALA C CA 1
ATOM 8140 C C . ALA C 1 353 ? -36.736 -39.631 48.448 1.00 73.92 347 ALA C C 1
ATOM 8141 O O . ALA C 1 353 ? -36.854 -39.213 47.295 1.00 74.57 347 ALA C O 1
ATOM 8143 N N . ILE C 1 354 ? -37.081 -38.927 49.525 1.00 71.84 348 ILE C N 1
ATOM 8144 C CA . ILE C 1 354 ? -37.559 -37.535 49.477 1.00 68.86 348 ILE C CA 1
ATOM 8145 C C . ILE C 1 354 ? -36.779 -36.662 50.476 1.00 68.51 348 ILE C C 1
ATOM 8146 O O . ILE C 1 354 ? -36.202 -37.177 51.438 1.00 69.05 348 ILE C O 1
ATOM 8150 N N . ALA C 1 355 ? -36.746 -35.353 50.224 1.00 67.55 349 ALA C N 1
ATOM 8151 C CA . ALA C 1 355 ? -35.994 -34.406 51.056 1.00 66.99 349 ALA C CA 1
ATOM 8152 C C . ALA C 1 355 ? -36.848 -33.773 52.161 1.00 67.16 349 ALA C C 1
ATOM 8153 O O . ALA C 1 355 ? -37.944 -33.270 51.883 1.00 65.37 349 ALA C O 1
ATOM 8155 N N . PRO C 1 356 ? -36.357 -33.806 53.422 1.00 67.18 350 PRO C N 1
ATOM 8156 C CA . PRO C 1 356 ? -37.073 -33.165 54.531 1.00 65.96 350 PRO C CA 1
ATOM 8157 C C . PRO C 1 356 ? -36.976 -31.640 54.477 1.00 66.02 350 PRO C C 1
ATOM 8158 O O . PRO C 1 356 ? -35.937 -31.096 54.094 1.00 66.54 350 PRO C O 1
ATOM 8162 N N . GLY C 1 357 ? -38.058 -30.970 54.863 1.00 66.51 351 GLY C N 1
ATOM 8163 C CA . GLY C 1 357 ? -38.134 -29.508 54.838 1.00 69.20 351 GLY C CA 1
ATOM 8164 C C . GLY C 1 357 ? -37.229 -28.770 55.812 1.00 71.52 351 GLY C C 1
ATOM 8165 O O . GLY C 1 357 ? -37.010 -27.564 55.655 1.00 74.34 351 GLY C O 1
ATOM 8166 N N . ILE C 1 358 ? -36.709 -29.487 56.814 1.00 72.55 352 ILE C N 1
ATOM 8167 C CA . ILE C 1 358 ? -35.809 -28.919 57.832 1.00 73.56 352 ILE C CA 1
ATOM 8168 C C . ILE C 1 358 ? -34.547 -28.295 57.218 1.00 75.61 352 ILE C C 1
ATOM 8169 O O . ILE C 1 358 ? -34.065 -27.262 57.703 1.00 76.49 352 ILE C O 1
ATOM 8171 N N . ASP C 1 359 ? -34.054 -28.914 56.138 1.00 76.54 353 ASP C N 1
ATOM 8172 C CA . ASP C 1 359 ? -32.896 -28.449 55.371 1.00 75.76 353 ASP C CA 1
ATOM 8173 C C . ASP C 1 359 ? -33.082 -27.054 54.774 1.00 74.48 353 ASP C C 1
ATOM 8174 O O . ASP C 1 359 ? -32.107 -26.330 54.573 1.00 76.63 353 ASP C O 1
ATOM 8179 N N . PHE C 1 360 ? -34.334 -26.688 54.512 1.00 70.76 354 PHE C N 1
ATOM 8180 C CA . PHE C 1 360 ? -34.674 -25.427 53.858 1.00 69.60 354 PHE C CA 1
ATOM 8181 C C . PHE C 1 360 ? -35.248 -24.407 54.831 1.00 71.20 354 PHE C C 1
ATOM 8182 O O . PHE C 1 360 ? -35.135 -23.197 54.609 1.00 72.51 354 PHE C O 1
ATOM 8190 N N . ASP C 1 361 ? -35.867 -24.907 55.899 1.00 72.28 355 ASP C N 1
ATOM 8191 C CA . ASP C 1 361 ? -36.474 -24.075 56.934 1.00 72.53 355 ASP C CA 1
ATOM 8192 C C . ASP C 1 361 ? -36.224 -24.718 58.296 1.00 72.85 355 ASP C C 1
ATOM 8193 O O . ASP C 1 361 ? -36.754 -25.792 58.589 1.00 75.28 355 ASP C O 1
ATOM 8198 N N . THR C 1 362 ? -35.423 -24.052 59.123 1.00 73.10 356 THR C N 1
ATOM 8199 C CA . THR C 1 362 ? -35.120 -24.547 60.474 1.00 71.32 356 THR C CA 1
ATOM 8200 C C . THR C 1 362 ? -36.310 -24.403 61.430 1.00 71.60 356 THR C C 1
ATOM 8201 O O . THR C 1 362 ? -36.541 -25.277 62.266 1.00 72.19 356 THR C O 1
ATOM 8205 N N . ALA C 1 363 ? -37.066 -23.314 61.283 1.00 70.59 357 ALA C N 1
ATOM 8206 C CA . ALA C 1 363 ? -38.208 -23.025 62.150 1.00 71.03 357 ALA C CA 1
ATOM 8207 C C . ALA C 1 363 ? -39.463 -23.845 61.819 1.00 74.17 357 ALA C C 1
ATOM 8208 O O . ALA C 1 363 ? -40.024 -24.497 62.703 1.00 77.05 357 ALA C O 1
ATOM 8210 N N . ARG C 1 364 ? -39.885 -23.827 60.553 1.00 75.39 358 ARG C N 1
ATOM 8211 C CA . ARG C 1 364 ? -41.180 -24.393 60.144 1.00 74.02 358 ARG C CA 1
ATOM 8212 C C . ARG C 1 364 ? -41.104 -25.636 59.240 1.00 75.17 358 ARG C C 1
ATOM 8213 O O . ARG C 1 364 ? -42.143 -26.224 58.917 1.00 74.73 358 ARG C O 1
ATOM 8216 N N . GLY C 1 365 ? -39.890 -26.042 58.873 1.00 75.76 359 GLY C N 1
ATOM 8217 C CA . GLY C 1 365 ? -39.671 -27.120 57.895 1.00 75.83 359 GLY C CA 1
ATOM 8218 C C . GLY C 1 365 ? -40.101 -28.530 58.282 1.00 78.52 359 GLY C C 1
ATOM 8219 O O . GLY C 1 365 ? -40.282 -29.371 57.414 1.00 76.70 359 GLY C O 1
ATOM 8220 N N . GLY C 1 366 ? -40.253 -28.768 59.581 1.00 79.55 360 GLY C N 1
ATOM 8221 C CA . GLY C 1 366 ? -40.635 -30.068 60.133 1.00 76.89 360 GLY C CA 1
ATOM 8222 C C . GLY C 1 366 ? -42.043 -30.508 59.751 1.00 74.69 360 GLY C C 1
ATOM 8223 O O . GLY C 1 366 ? -42.419 -31.661 59.961 1.00 73.73 360 GLY C O 1
ATOM 8224 N N . SER C 1 367 ? -42.822 -29.573 59.203 1.00 74.37 361 SER C N 1
ATOM 8225 C CA . SER C 1 367 ? -44.144 -29.856 58.653 1.00 73.31 361 SER C CA 1
ATOM 8226 C C . SER C 1 367 ? -44.082 -30.138 57.148 1.00 74.15 361 SER C C 1
ATOM 8227 O O . SER C 1 367 ? -45.099 -30.502 56.535 1.00 73.07 361 SER C O 1
ATOM 8229 N N . PHE C 1 368 ? -42.895 -29.992 56.557 1.00 74.06 362 PHE C N 1
ATOM 8230 C CA . PHE C 1 368 ? -42.779 -29.946 55.098 1.00 72.12 362 PHE C CA 1
ATOM 8231 C C . PHE C 1 368 ? -41.819 -30.954 54.471 1.00 69.23 362 PHE C C 1
ATOM 8232 O O . PHE C 1 368 ? -40.917 -31.469 55.122 1.00 69.53 362 PHE C O 1
ATOM 8240 N N . VAL C 1 369 ? -42.027 -31.192 53.179 1.00 66.55 363 VAL C N 1
ATOM 8241 C CA . VAL C 1 369 ? -41.276 -32.173 52.397 1.00 65.01 363 VAL C CA 1
ATOM 8242 C C . VAL C 1 369 ? -41.075 -31.625 50.984 1.00 64.30 363 VAL C C 1
ATOM 8243 O O . VAL C 1 369 ? -41.943 -30.921 50.462 1.00 65.94 363 VAL C O 1
ATOM 8247 N N . ARG C 1 370 ? -39.921 -31.930 50.388 1.00 62.00 364 ARG C N 1
ATOM 8248 C CA . ARG C 1 370 ? -39.635 -31.554 48.998 1.00 57.90 364 ARG C CA 1
ATOM 8249 C C . ARG C 1 370 ? -39.470 -32.783 48.111 1.00 57.62 364 ARG C C 1
ATOM 8250 O O . ARG C 1 370 ? -38.615 -33.638 48.372 1.00 57.64 364 ARG C O 1
ATOM 8258 N N . ILE C 1 371 ? -40.293 -32.850 47.066 1.00 58.78 365 ILE C N 1
ATOM 8259 C CA . ILE C 1 371 ? -40.283 -33.965 46.116 1.00 59.12 365 ILE C CA 1
ATOM 8260 C C . ILE C 1 371 ? -39.824 -33.460 44.744 1.00 59.15 365 ILE C C 1
ATOM 8261 O O . ILE C 1 371 ? -40.351 -32.466 44.232 1.00 56.65 365 ILE C O 1
ATOM 8266 N N . SER C 1 372 ? -38.843 -34.156 44.168 1.00 59.76 366 SER C N 1
ATOM 8267 C CA . SER C 1 372 ? -38.280 -33.797 42.867 1.00 59.23 366 SER C CA 1
ATOM 8268 C C . SER C 1 372 ? -38.857 -34.665 41.762 1.00 59.59 366 SER C C 1
ATOM 8269 O O . SER C 1 372 ? -38.941 -35.893 41.910 1.00 60.70 366 SER C O 1
ATOM 8272 N N . PHE C 1 373 ? -39.245 -34.029 40.656 1.00 57.03 367 PHE C N 1
ATOM 8273 C CA . PHE C 1 373 ? -39.831 -34.751 39.523 1.00 56.01 367 PHE C CA 1
ATOM 8274 C C . PHE C 1 373 ? -39.030 -34.656 38.218 1.00 56.19 367 PHE C C 1
ATOM 8275 O O . PHE C 1 373 ? -39.587 -34.740 37.123 1.00 56.95 367 PHE C O 1
ATOM 8283 N N . ALA C 1 374 ? -37.712 -34.507 38.357 1.00 56.13 368 ALA C N 1
ATOM 8284 C CA . ALA C 1 374 ? -36.798 -34.387 37.225 1.00 55.82 368 ALA C CA 1
ATOM 8285 C C . ALA C 1 374 ? -36.278 -35.730 36.686 1.00 55.44 368 ALA C C 1
ATOM 8286 O O . ALA C 1 374 ? -35.528 -35.755 35.704 1.00 53.41 368 ALA C O 1
ATOM 8288 N N . GLY C 1 375 ? -36.690 -36.835 37.314 1.00 57.57 369 GLY C N 1
ATOM 8289 C CA . GLY C 1 375 ? -36.337 -38.179 36.863 1.00 58.73 369 GLY C CA 1
ATOM 8290 C C . GLY C 1 375 ? -37.253 -38.723 35.775 1.00 60.62 369 GLY C C 1
ATOM 8291 O O . GLY C 1 375 ? -38.037 -37.964 35.188 1.00 60.29 369 GLY C O 1
ATOM 8292 N N . PRO C 1 376 ? -37.180 -40.043 35.500 1.00 63.12 370 PRO C N 1
ATOM 8293 C CA . PRO C 1 376 ? -38.157 -40.691 34.605 1.00 64.94 370 PRO C CA 1
ATOM 8294 C C . PRO C 1 376 ? -39.559 -40.785 35.221 1.00 67.04 370 PRO C C 1
ATOM 8295 O O . PRO C 1 376 ? -39.692 -40.844 36.453 1.00 68.12 370 PRO C O 1
ATOM 8299 N N . SER C 1 377 ? -40.586 -40.805 34.367 1.00 69.28 371 SER C N 1
ATOM 8300 C CA . SER C 1 377 ? -41.991 -40.934 34.791 1.00 70.64 371 SER C CA 1
ATOM 8301 C C . SER C 1 377 ? -42.274 -42.224 35.574 1.00 71.11 371 SER C C 1
ATOM 8302 O O . SER C 1 377 ? -43.088 -42.224 36.507 1.00 72.97 371 SER C O 1
ATOM 8305 N N . GLY C 1 378 ? -41.590 -43.303 35.186 1.00 71.31 372 GLY C N 1
ATOM 8306 C CA . GLY C 1 378 ? -41.618 -44.580 35.904 1.00 72.81 372 GLY C CA 1
ATOM 8307 C C . GLY C 1 378 ? -41.356 -44.421 37.390 1.00 74.65 372 GLY C C 1
ATOM 8308 O O . GLY C 1 378 ? -42.113 -44.941 38.207 1.00 77.02 372 GLY C O 1
ATOM 8309 N N . ASP C 1 379 ? -40.298 -43.679 37.726 1.00 75.12 373 ASP C N 1
ATOM 8310 C CA . ASP C 1 379 ? -39.950 -43.340 39.112 1.00 74.89 373 ASP C CA 1
ATOM 8311 C C . ASP C 1 379 ? -41.109 -42.681 39.859 1.00 72.61 373 ASP C C 1
ATOM 8312 O O . ASP C 1 379 ? -41.465 -43.129 40.950 1.00 74.06 373 ASP C O 1
ATOM 8317 N N . ILE C 1 380 ? -41.705 -41.651 39.257 1.00 71.18 374 ILE C N 1
ATOM 8318 C CA . ILE C 1 380 ? -42.879 -40.969 39.824 1.00 71.60 374 ILE C CA 1
ATOM 8319 C C . ILE C 1 380 ? -44.018 -41.964 40.064 1.00 72.82 374 ILE C C 1
ATOM 8320 O O . ILE C 1 380 ? -44.550 -42.044 41.175 1.00 73.13 374 ILE C O 1
ATOM 8325 N N . GLU C 1 381 ? -44.351 -42.728 39.022 1.00 73.86 375 GLU C N 1
ATOM 8326 C CA . GLU C 1 381 ? -45.454 -43.697 39.051 1.00 74.56 375 GLU C CA 1
ATOM 8327 C C . GLU C 1 381 ? -45.267 -44.785 40.106 1.00 73.35 375 GLU C C 1
ATOM 8328 O O . GLU C 1 381 ? -46.195 -45.085 40.856 1.00 75.20 375 GLU C O 1
ATOM 8334 N N . GLU C 1 382 ? -44.061 -45.349 40.163 1.00 71.22 376 GLU C N 1
ATOM 8335 C CA . GLU C 1 382 ? -43.697 -46.385 41.137 1.00 70.76 376 GLU C CA 1
ATOM 8336 C C . GLU C 1 382 ? -43.666 -45.838 42.558 1.00 69.68 376 GLU C C 1
ATOM 8337 O O . GLU C 1 382 ? -44.130 -46.496 43.500 1.00 69.56 376 GLU C O 1
ATOM 8339 N N . ALA C 1 383 ? -43.161 -44.611 42.701 1.00 68.80 377 ALA C N 1
ATOM 8340 C CA . ALA C 1 383 ? -43.121 -43.915 43.996 1.00 69.70 377 ALA C CA 1
ATOM 8341 C C . ALA C 1 383 ? -44.538 -43.715 44.529 1.00 69.88 377 ALA C C 1
ATOM 8342 O O . ALA C 1 383 ? -44.795 -43.964 45.700 1.00 70.93 377 ALA C O 1
ATOM 8344 N N . LEU C 1 384 ? -45.458 -43.294 43.659 1.00 70.08 378 LEU C N 1
ATOM 8345 C CA . LEU C 1 384 ? -46.855 -43.116 44.031 1.00 73.39 378 LEU C CA 1
ATOM 8346 C C . LEU C 1 384 ? -47.511 -44.414 44.500 1.00 76.69 378 LEU C C 1
ATOM 8347 O O . LEU C 1 384 ? -48.268 -44.381 45.459 1.00 80.42 378 LEU C O 1
ATOM 8350 N N . ARG C 1 385 ? -47.204 -45.534 43.843 1.00 78.14 379 ARG C N 1
ATOM 8351 C CA . ARG C 1 385 ? -47.698 -46.851 44.256 1.00 78.69 379 ARG C CA 1
ATOM 8352 C C . ARG C 1 385 ? -47.217 -47.227 45.658 1.00 78.14 379 ARG C C 1
ATOM 8353 O O . ARG C 1 385 ? -47.995 -47.742 46.471 1.00 82.86 379 ARG C O 1
ATOM 8355 N N . ARG C 1 386 ? -45.945 -46.946 45.934 1.00 75.70 380 ARG C N 1
ATOM 8356 C CA . ARG C 1 386 ? -45.317 -47.329 47.200 1.00 74.47 380 ARG C CA 1
ATOM 8357 C C . ARG C 1 386 ? -45.780 -46.485 48.388 1.00 75.72 380 ARG C C 1
ATOM 8358 O O . ARG C 1 386 ? -46.012 -47.026 49.466 1.00 79.69 380 ARG C O 1
ATOM 8366 N N . ILE C 1 387 ? -45.917 -45.173 48.180 1.00 75.20 381 ILE C N 1
ATOM 8367 C CA . ILE C 1 387 ? -46.405 -44.244 49.216 1.00 74.80 381 ILE C CA 1
ATOM 8368 C C . ILE C 1 387 ? -47.868 -44.551 49.551 1.00 74.99 381 ILE C C 1
ATOM 8369 O O . ILE C 1 387 ? -48.235 -44.595 50.724 1.00 74.24 381 ILE C O 1
ATOM 8374 N N . GLY C 1 388 ? -48.676 -44.798 48.518 1.00 76.57 382 GLY C N 1
ATOM 8375 C CA . GLY C 1 388 ? -50.085 -45.182 48.663 1.00 78.81 382 GLY C CA 1
ATOM 8376 C C . GLY C 1 388 ? -50.358 -46.400 49.535 1.00 82.00 382 GLY C C 1
ATOM 8377 O O . GLY C 1 388 ? -51.371 -46.436 50.235 1.00 81.27 382 GLY C O 1
ATOM 8378 N N . SER C 1 389 ? -49.464 -47.390 49.486 1.00 83.32 383 SER C N 1
ATOM 8379 C CA . SER C 1 389 ? -49.558 -48.596 50.320 1.00 85.50 383 SER C CA 1
ATOM 8380 C C . SER C 1 389 ? -49.036 -48.363 51.738 1.00 87.83 383 SER C C 1
ATOM 8381 O O . SER C 1 389 ? -49.520 -48.974 52.692 1.00 89.77 383 SER C O 1
ATOM 8384 N N . TRP C 1 390 ? -48.045 -47.481 51.853 1.00 87.63 384 TRP C N 1
ATOM 8385 C CA . TRP C 1 390 ? -47.305 -47.252 53.094 1.00 87.44 384 TRP C CA 1
ATOM 8386 C C . TRP C 1 390 ? -47.960 -46.223 54.021 1.00 88.64 384 TRP C C 1
ATOM 8387 O O . TRP C 1 390 ? -48.036 -46.437 55.233 1.00 89.74 384 TRP C O 1
ATOM 8398 N N . LEU C 1 391 ? -48.427 -45.119 53.439 1.00 87.43 385 LEU C N 1
ATOM 8399 C CA . LEU C 1 391 ? -48.942 -43.963 54.194 1.00 85.61 385 LEU C CA 1
ATOM 8400 C C . LEU C 1 391 ? -50.153 -44.220 55.120 1.00 85.43 385 LEU C C 1
ATOM 8401 O O . LEU C 1 391 ? -50.143 -43.724 56.248 1.00 83.76 385 LEU C O 1
ATOM 8406 N N . PRO C 1 392 ? -51.186 -44.985 54.663 1.00 84.96 386 PRO C N 1
ATOM 8407 C CA . PRO C 1 392 ? -52.353 -45.200 55.538 1.00 84.93 386 PRO C CA 1
ATOM 8408 C C . PRO C 1 392 ? -52.059 -45.895 56.872 1.00 84.26 386 PRO C C 1
ATOM 8409 O O . PRO C 1 392 ? -52.819 -45.714 57.824 1.00 86.81 386 PRO C O 1
ATOM 8413 N N . SER C 1 393 ? -50.973 -46.664 56.939 1.00 83.21 387 SER C N 1
ATOM 8414 C CA . SER C 1 393 ? -50.564 -47.327 58.184 1.00 85.01 387 SER C CA 1
ATOM 8415 C C . SER C 1 393 ? -49.517 -46.528 58.982 1.00 85.45 387 SER C C 1
ATOM 8416 O O . SER C 1 393 ? -48.742 -47.091 59.767 1.00 85.93 387 SER C O 1
ATOM 8419 N N . GLN C 1 394 ? -49.524 -45.208 58.770 1.00 86.95 388 GLN C N 1
ATOM 8420 C CA . GLN C 1 394 ? -48.680 -44.257 59.506 1.00 88.59 388 GLN C CA 1
ATOM 8421 C C . GLN C 1 394 ? -49.522 -43.311 60.367 1.00 90.37 388 GLN C C 1
ATOM 8422 O O . GLN C 1 394 ? -50.685 -43.022 60.064 1.00 91.41 388 GLN C O 1
ATOM 8428 N N . ASP D 1 9 ? -24.299 4.696 45.338 1.00 86.75 3 ASP D N 1
ATOM 8429 C CA . ASP D 1 9 ? -24.236 3.254 44.973 1.00 87.13 3 ASP D CA 1
ATOM 8430 C C . ASP D 1 9 ? -23.154 2.578 45.811 1.00 85.91 3 ASP D C 1
ATOM 8431 O O . ASP D 1 9 ? -21.986 2.954 45.727 1.00 85.47 3 ASP D O 1
ATOM 8433 N N . ARG D 1 10 ? -23.547 1.589 46.619 1.00 84.54 4 ARG D N 1
ATOM 8434 C CA . ARG D 1 10 ? -22.653 0.985 47.609 1.00 84.66 4 ARG D CA 1
ATOM 8435 C C . ARG D 1 10 ? -21.825 -0.178 47.061 1.00 82.33 4 ARG D C 1
ATOM 8436 O O . ARG D 1 10 ? -22.364 -1.109 46.447 1.00 81.95 4 ARG D O 1
ATOM 8444 N N . VAL D 1 11 ? -20.514 -0.084 47.267 1.00 76.82 5 VAL D N 1
ATOM 8445 C CA . VAL D 1 11 ? -19.560 -1.160 46.996 1.00 71.79 5 VAL D CA 1
ATOM 8446 C C . VAL D 1 11 ? -18.888 -1.472 48.330 1.00 70.76 5 VAL D C 1
ATOM 8447 O O . VAL D 1 11 ? -18.505 -0.552 49.055 1.00 71.85 5 VAL D O 1
ATOM 8451 N N . ALA D 1 12 ? -18.763 -2.757 48.656 1.00 71.33 6 ALA D N 1
ATOM 8452 C CA . ALA D 1 12 ? -18.106 -3.202 49.890 1.00 72.72 6 ALA D CA 1
ATOM 8453 C C . ALA D 1 12 ? -16.646 -2.751 49.941 1.00 73.51 6 ALA D C 1
ATOM 8454 O O . ALA D 1 12 ? -15.959 -2.724 48.917 1.00 73.64 6 ALA D O 1
ATOM 8456 N N . LEU D 1 13 ? -16.197 -2.380 51.138 1.00 75.03 7 LEU D N 1
ATOM 8457 C CA . LEU D 1 13 ? -14.815 -1.948 51.373 1.00 77.75 7 LEU D CA 1
ATOM 8458 C C . LEU D 1 13 ? -13.826 -3.098 51.173 1.00 78.72 7 LEU D C 1
ATOM 8459 O O . LEU D 1 13 ? -12.752 -2.903 50.590 1.00 79.29 7 LEU D O 1
ATOM 8464 N N . ARG D 1 14 ? -14.214 -4.292 51.640 1.00 78.67 8 ARG D N 1
ATOM 8465 C CA . ARG D 1 14 ? -13.426 -5.522 51.487 1.00 79.48 8 ARG D CA 1
ATOM 8466 C C . ARG D 1 14 ? -13.230 -5.947 50.025 1.00 81.42 8 ARG D C 1
ATOM 8467 O O . ARG D 1 14 ? -12.243 -6.615 49.694 1.00 82.15 8 ARG D O 1
ATOM 8475 N N . ALA D 1 15 ? -14.180 -5.557 49.173 1.00 81.62 9 ALA D N 1
ATOM 8476 C CA . ALA D 1 15 ? -14.117 -5.794 47.729 1.00 81.10 9 ALA D CA 1
ATOM 8477 C C . ALA D 1 15 ? -13.018 -4.972 47.058 1.00 83.26 9 ALA D C 1
ATOM 8478 O O . ALA D 1 15 ? -12.475 -5.389 46.031 1.00 83.96 9 ALA D O 1
ATOM 8480 N N . GLY D 1 16 ? -12.695 -3.816 47.643 1.00 84.17 10 GLY D N 1
ATOM 8481 C CA . GLY D 1 16 ? -11.627 -2.945 47.152 1.00 84.72 10 GLY D CA 1
ATOM 8482 C C . GLY D 1 16 ? -10.239 -3.508 47.395 1.00 86.65 10 GLY D C 1
ATOM 8483 O O . GLY D 1 16 ? -9.452 -2.932 48.150 1.00 86.99 10 GLY D O 1
ATOM 8484 N N . VAL D 1 17 ? -9.959 -4.646 46.761 1.00 90.01 11 VAL D N 1
ATOM 8485 C CA . VAL D 1 17 ? -8.643 -5.291 46.793 1.00 93.40 11 VAL D CA 1
ATOM 8486 C C . VAL D 1 17 ? -7.882 -4.983 45.498 1.00 96.30 11 VAL D C 1
ATOM 8487 O O . VAL D 1 17 ? -8.512 -4.649 44.492 1.00 93.51 11 VAL D O 1
ATOM 8489 N N . PRO D 1 18 ? -6.527 -5.060 45.525 1.00 101.11 12 PRO D N 1
ATOM 8490 C CA . PRO D 1 18 ? -5.763 -4.962 44.267 1.00 104.00 12 PRO D CA 1
ATOM 8491 C C . PRO D 1 18 ? -6.129 -6.088 43.286 1.00 107.98 12 PRO D C 1
ATOM 8492 O O . PRO D 1 18 ? -6.494 -7.181 43.734 1.00 109.26 12 PRO D O 1
ATOM 8496 N N . PRO D 1 19 ? -6.059 -5.818 41.962 1.00 108.44 13 PRO D N 1
ATOM 8497 C CA . PRO D 1 19 ? -6.209 -6.906 40.980 1.00 106.31 13 PRO D CA 1
ATOM 8498 C C . PRO D 1 19 ? -5.023 -7.886 40.965 1.00 103.87 13 PRO D C 1
ATOM 8499 O O . PRO D 1 19 ? -3.964 -7.583 41.540 1.00 103.85 13 PRO D O 1
ATOM 8503 N N . PHE D 1 20 ? -5.243 -9.053 40.363 1.00 100.78 14 PHE D N 1
ATOM 8504 C CA . PHE D 1 20 ? -4.173 -10.031 40.168 1.00 99.49 14 PHE D CA 1
ATOM 8505 C C . PHE D 1 20 ? -3.061 -9.587 39.205 1.00 98.33 14 PHE D C 1
ATOM 8506 O O . PHE D 1 20 ? -3.245 -8.820 38.248 1.00 97.11 14 PHE D O 1
ATOM 8508 N N . MET D 1 23 ? -2.191 -10.966 35.279 1.00 99.38 17 MET D N 1
ATOM 8509 C CA . MET D 1 23 ? -3.340 -10.800 34.383 1.00 99.77 17 MET D CA 1
ATOM 8510 C C . MET D 1 23 ? -3.282 -9.495 33.569 1.00 100.34 17 MET D C 1
ATOM 8511 O O . MET D 1 23 ? -3.553 -9.494 32.361 1.00 97.96 17 MET D O 1
ATOM 8513 N N . ASP D 1 24 ? -2.924 -8.395 34.243 1.00 101.93 18 ASP D N 1
ATOM 8514 C CA . ASP D 1 24 ? -2.796 -7.060 33.635 1.00 100.44 18 ASP D CA 1
ATOM 8515 C C . ASP D 1 24 ? -1.722 -6.994 32.544 1.00 101.08 18 ASP D C 1
ATOM 8516 O O . ASP D 1 24 ? -1.914 -6.333 31.516 1.00 100.37 18 ASP D O 1
ATOM 8517 N N . VAL D 1 25 ? -0.602 -7.680 32.780 1.00 100.27 19 VAL D N 1
ATOM 8518 C CA . VAL D 1 25 ? 0.467 -7.825 31.792 1.00 101.65 19 VAL D CA 1
ATOM 8519 C C . VAL D 1 25 ? -0.015 -8.624 30.578 1.00 103.61 19 VAL D C 1
ATOM 8520 O O . VAL D 1 25 ? 0.317 -8.289 29.437 1.00 103.48 19 VAL D O 1
ATOM 8521 N N . TRP D 1 26 ? -0.821 -9.657 30.836 1.00 105.48 20 TRP D N 1
ATOM 8522 C CA . TRP D 1 26 ? -1.398 -10.506 29.782 1.00 105.49 20 TRP D CA 1
ATOM 8523 C C . TRP D 1 26 ? -2.292 -9.714 28.820 1.00 105.93 20 TRP D C 1
ATOM 8524 O O . TRP D 1 26 ? -2.290 -9.975 27.613 1.00 106.94 20 TRP D O 1
ATOM 8535 N N . LEU D 1 27 ? -3.029 -8.742 29.365 1.00 105.91 21 LEU D N 1
ATOM 8536 C CA . LEU D 1 27 ? -3.831 -7.802 28.577 1.00 104.88 21 LEU D CA 1
ATOM 8537 C C . LEU D 1 27 ? -2.958 -6.930 27.673 1.00 105.51 21 LEU D C 1
ATOM 8538 O O . LEU D 1 27 ? -3.274 -6.746 26.496 1.00 104.45 21 LEU D O 1
ATOM 8539 N N . ALA D 1 28 ? -1.862 -6.414 28.234 1.00 106.51 22 ALA D N 1
ATOM 8540 C CA . ALA D 1 28 ? -0.904 -5.570 27.508 1.00 106.52 22 ALA D CA 1
ATOM 8541 C C . ALA D 1 28 ? -0.276 -6.296 26.314 1.00 107.36 22 ALA D C 1
ATOM 8542 O O . ALA D 1 28 ? -0.149 -5.716 25.232 1.00 107.40 22 ALA D O 1
ATOM 8544 N N . ALA D 1 29 ? 0.089 -7.563 26.523 1.00 107.26 23 ALA D N 1
ATOM 8545 C CA . ALA D 1 29 ? 0.635 -8.429 25.476 1.00 107.73 23 ALA D CA 1
ATOM 8546 C C . ALA D 1 29 ? -0.359 -8.627 24.330 1.00 110.83 23 ALA D C 1
ATOM 8547 O O . ALA D 1 29 ? 0.014 -8.512 23.156 1.00 113.51 23 ALA D O 1
ATOM 8548 N N . ALA D 1 30 ? -1.619 -8.893 24.687 1.00 112.48 24 ALA D N 1
ATOM 8549 C CA . ALA D 1 30 ? -2.708 -9.120 23.730 1.00 114.12 24 ALA D CA 1
ATOM 8550 C C . ALA D 1 30 ? -2.885 -7.972 22.731 1.00 116.82 24 ALA D C 1
ATOM 8551 O O . ALA D 1 30 ? -3.093 -8.214 21.539 1.00 115.96 24 ALA D O 1
ATOM 8552 N N . GLU D 1 31 ? -2.779 -6.738 23.231 1.00 118.48 25 GLU D N 1
ATOM 8553 C CA . GLU D 1 31 ? -2.872 -5.521 22.415 1.00 120.90 25 GLU D CA 1
ATOM 8554 C C . GLU D 1 31 ? -1.772 -5.433 21.346 1.00 123.16 25 GLU D C 1
ATOM 8555 O O . GLU D 1 31 ? -2.038 -4.991 20.224 1.00 122.45 25 GLU D O 1
ATOM 8557 N N . ARG D 1 32 ? -0.557 -5.868 21.698 1.00 123.19 26 ARG D N 1
ATOM 8558 C CA . ARG D 1 32 ? 0.590 -5.870 20.775 1.00 121.98 26 ARG D CA 1
ATOM 8559 C C . ARG D 1 32 ? 0.354 -6.755 19.538 1.00 122.21 26 ARG D C 1
ATOM 8560 O O . ARG D 1 32 ? 0.714 -6.373 18.430 1.00 122.56 26 ARG D O 1
ATOM 8564 N N . GLN D 1 33 ? -0.271 -7.918 19.740 1.00 121.16 27 GLN D N 1
ATOM 8565 C CA . GLN D 1 33 ? -0.616 -8.812 18.630 1.00 118.57 27 GLN D CA 1
ATOM 8566 C C . GLN D 1 33 ? -1.693 -8.203 17.713 1.00 116.79 27 GLN D C 1
ATOM 8567 O O . GLN D 1 33 ? -2.600 -7.472 18.155 1.00 116.14 27 GLN D O 1
ATOM 8569 N N . GLY D 1 37 ? 2.901 -5.499 16.752 1.00 105.96 31 GLY D N 1
ATOM 8570 C CA . GLY D 1 37 ? 4.271 -5.988 16.679 1.00 104.88 31 GLY D CA 1
ATOM 8571 C C . GLY D 1 37 ? 4.411 -7.494 16.504 1.00 102.88 31 GLY D C 1
ATOM 8572 O O . GLY D 1 37 ? 3.499 -8.177 16.036 1.00 102.02 31 GLY D O 1
ATOM 8573 N N . ASP D 1 38 ? 5.581 -8.004 16.891 1.00 99.59 32 ASP D N 1
ATOM 8574 C CA . ASP D 1 38 ? 5.937 -9.417 16.780 1.00 98.91 32 ASP D CA 1
ATOM 8575 C C . ASP D 1 38 ? 6.111 -9.962 18.201 1.00 97.61 32 ASP D C 1
ATOM 8576 O O . ASP D 1 38 ? 7.213 -9.938 18.757 1.00 98.75 32 ASP D O 1
ATOM 8578 N N . LEU D 1 39 ? 5.002 -10.388 18.798 1.00 94.97 33 LEU D N 1
ATOM 8579 C CA . LEU D 1 39 ? 4.966 -10.753 20.221 1.00 93.37 33 LEU D CA 1
ATOM 8580 C C . LEU D 1 39 ? 5.724 -12.025 20.568 1.00 94.19 33 LEU D C 1
ATOM 8581 O O . LEU D 1 39 ? 5.456 -13.089 20.014 1.00 97.27 33 LEU D O 1
ATOM 8583 N N . VAL D 1 40 ? 6.701 -11.872 21.457 1.00 93.13 34 VAL D N 1
ATOM 8584 C CA . VAL D 1 40 ? 7.370 -12.980 22.119 1.00 92.59 34 VAL D CA 1
ATOM 8585 C C . VAL D 1 40 ? 6.944 -12.881 23.580 1.00 92.74 34 VAL D C 1
ATOM 8586 O O . VAL D 1 40 ? 7.225 -11.877 24.249 1.00 94.65 34 VAL D O 1
ATOM 8588 N N . ASN D 1 41 ? 6.240 -13.907 24.060 1.00 91.56 35 ASN D N 1
ATOM 8589 C CA . ASN D 1 41 ? 5.649 -13.871 25.397 1.00 87.79 35 ASN D CA 1
ATOM 8590 C C . ASN D 1 41 ? 6.401 -14.718 26.415 1.00 84.54 35 ASN D C 1
ATOM 8591 O O . ASN D 1 41 ? 6.418 -15.950 26.332 1.00 81.96 35 ASN D O 1
ATOM 8596 N N . LEU D 1 42 ? 6.998 -14.032 27.387 1.00 83.14 36 LEU D N 1
ATOM 8597 C CA . LEU D 1 42 ? 7.678 -14.671 28.517 1.00 82.08 36 LEU D CA 1
ATOM 8598 C C . LEU D 1 42 ? 7.073 -14.187 29.840 1.00 81.84 36 LEU D C 1
ATOM 8599 O O . LEU D 1 42 ? 7.734 -14.199 30.885 1.00 81.99 36 LEU D O 1
ATOM 8601 N N . SER D 1 43 ? 5.807 -13.770 29.781 1.00 81.04 37 SER D N 1
ATOM 8602 C CA . SER D 1 43 ? 5.098 -13.193 30.925 1.00 80.06 37 SER D CA 1
ATOM 8603 C C . SER D 1 43 ? 4.008 -14.106 31.506 1.00 80.33 37 SER D C 1
ATOM 8604 O O . SER D 1 43 ? 3.357 -13.746 32.495 1.00 80.59 37 SER D O 1
ATOM 8607 N N . ALA D 1 44 ? 3.813 -15.277 30.893 1.00 78.51 38 ALA D N 1
ATOM 8608 C CA . ALA D 1 44 ? 2.725 -16.193 31.256 1.00 74.55 38 ALA D CA 1
ATOM 8609 C C . ALA D 1 44 ? 2.959 -16.924 32.579 1.00 72.80 38 ALA D C 1
ATOM 8610 O O . ALA D 1 44 ? 4.092 -17.274 32.910 1.00 71.71 38 ALA D O 1
ATOM 8612 N N . GLY D 1 45 ? 1.875 -17.140 33.326 1.00 71.38 39 GLY D N 1
ATOM 8613 C CA . GLY D 1 45 ? 1.921 -17.883 34.587 1.00 68.47 39 GLY D CA 1
ATOM 8614 C C . GLY D 1 45 ? 1.324 -19.269 34.444 1.00 68.46 39 GLY D C 1
ATOM 8615 O O . GLY D 1 45 ? 0.726 -19.798 35.383 1.00 68.68 39 GLY D O 1
ATOM 8616 N N . GLN D 1 46 ? 1.502 -19.854 33.262 1.00 65.96 40 GLN D N 1
ATOM 8617 C CA . GLN D 1 46 ? 0.913 -21.143 32.908 1.00 63.52 40 GLN D CA 1
ATOM 8618 C C . GLN D 1 46 ? 1.761 -21.874 31.861 1.00 61.33 40 GLN D C 1
ATOM 8619 O O . GLN D 1 46 ? 2.504 -21.226 31.119 1.00 61.45 40 GLN D O 1
ATOM 8625 N N . PRO D 1 47 ? 1.654 -23.221 31.798 1.00 58.44 41 PRO D N 1
ATOM 8626 C CA . PRO D 1 47 ? 2.290 -23.967 30.707 1.00 57.60 41 PRO D CA 1
ATOM 8627 C C . PRO D 1 47 ? 1.693 -23.634 29.346 1.00 58.42 41 PRO D C 1
ATOM 8628 O O . PRO D 1 47 ? 0.521 -23.269 29.255 1.00 59.31 41 PRO D O 1
ATOM 8632 N N . SER D 1 48 ? 2.509 -23.748 28.305 1.00 59.84 42 SER D N 1
ATOM 8633 C CA . SER D 1 48 ? 2.050 -23.593 26.926 1.00 59.77 42 SER D CA 1
ATOM 8634 C C . SER D 1 48 ? 1.388 -24.879 26.425 1.00 59.58 42 SER D C 1
ATOM 8635 O O . SER D 1 48 ? 0.563 -24.840 25.509 1.00 59.91 42 SER D O 1
ATOM 8638 N N . ALA D 1 49 ? 1.759 -26.010 27.033 1.00 57.36 43 ALA D N 1
ATOM 8639 C CA . ALA D 1 49 ? 1.134 -27.302 26.759 1.00 56.95 43 ALA D CA 1
ATOM 8640 C C . ALA D 1 49 ? -0.230 -27.419 27.443 1.00 57.97 43 ALA D C 1
ATOM 8641 O O . ALA D 1 49 ? -0.487 -26.767 28.461 1.00 60.64 43 ALA D O 1
ATOM 8643 N N . GLY D 1 50 ? -1.100 -28.247 26.865 1.00 55.60 44 GLY D N 1
ATOM 8644 C CA . GLY D 1 50 ? -2.385 -28.579 27.463 1.00 53.04 44 GLY D CA 1
ATOM 8645 C C . GLY D 1 50 ? -2.323 -29.867 28.265 1.00 53.77 44 GLY D C 1
ATOM 8646 O O . GLY D 1 50 ? -1.237 -30.381 28.551 1.00 54.18 44 GLY D O 1
ATOM 8647 N N . ALA D 1 51 ? -3.500 -30.386 28.616 1.00 54.75 45 ALA D N 1
ATOM 8648 C CA . ALA D 1 51 ? -3.644 -31.632 29.375 1.00 53.65 45 ALA D CA 1
ATOM 8649 C C . ALA D 1 51 ? -3.026 -32.819 28.628 1.00 52.26 45 ALA D C 1
ATOM 8650 O O . ALA D 1 51 ? -3.024 -32.826 27.393 1.00 53.27 45 ALA D O 1
ATOM 8652 N N . PRO D 1 52 ? -2.491 -33.824 29.366 1.00 51.26 46 PRO D N 1
ATOM 8653 C CA . PRO D 1 52 ? -1.956 -35.004 28.684 1.00 51.64 46 PRO D CA 1
ATOM 8654 C C . PRO D 1 52 ? -3.054 -35.775 27.962 1.00 51.43 46 PRO D C 1
ATOM 8655 O O . PRO D 1 52 ? -4.218 -35.731 28.377 1.00 51.90 46 PRO D O 1
ATOM 8659 N N . GLU D 1 53 ? -2.679 -36.472 26.890 1.00 50.21 47 GLU D N 1
ATOM 8660 C CA . GLU D 1 53 ? -3.642 -37.195 26.049 1.00 48.74 47 GLU D CA 1
ATOM 8661 C C . GLU D 1 53 ? -4.525 -38.235 26.774 1.00 49.23 47 GLU D C 1
ATOM 8662 O O . GLU D 1 53 ? -5.705 -38.344 26.429 1.00 50.83 47 GLU D O 1
ATOM 8668 N N . PRO D 1 54 ? -3.979 -38.982 27.774 1.00 48.68 48 PRO D N 1
ATOM 8669 C CA . PRO D 1 54 ? -4.874 -39.867 28.544 1.00 47.94 48 PRO D CA 1
ATOM 8670 C C . PRO D 1 54 ? -5.974 -39.137 29.314 1.00 48.11 48 PRO D C 1
ATOM 8671 O O . PRO D 1 54 ? -7.081 -39.674 29.447 1.00 48.93 48 PRO D O 1
ATOM 8675 N N . VAL D 1 55 ? -5.670 -37.930 29.799 1.00 46.29 49 VAL D N 1
ATOM 8676 C CA . VAL D 1 55 ? -6.645 -37.081 30.489 1.00 45.15 49 VAL D CA 1
ATOM 8677 C C . VAL D 1 55 ? -7.730 -36.638 29.503 1.00 42.88 49 VAL D C 1
ATOM 8678 O O . VAL D 1 55 ? -8.924 -36.752 29.796 1.00 42.70 49 VAL D O 1
ATOM 8682 N N . ARG D 1 56 ? -7.306 -36.168 28.331 1.00 41.62 50 ARG D N 1
ATOM 8683 C CA . ARG D 1 56 ? -8.229 -35.743 27.269 1.00 41.31 50 ARG D CA 1
ATOM 8684 C C . ARG D 1 56 ? -9.111 -36.891 26.772 1.00 41.00 50 ARG D C 1
ATOM 8685 O O . ARG D 1 56 ? -10.305 -36.696 26.533 1.00 40.05 50 ARG D O 1
ATOM 8693 N N . ALA D 1 57 ? -8.514 -38.078 26.636 1.00 40.90 51 ALA D N 1
ATOM 8694 C CA . ALA D 1 57 ? -9.229 -39.289 26.224 1.00 40.32 51 ALA D CA 1
ATOM 8695 C C . ALA D 1 57 ? -10.300 -39.701 27.229 1.00 40.21 51 ALA D C 1
ATOM 8696 O O . ALA D 1 57 ? -11.406 -40.088 26.835 1.00 41.25 51 ALA D O 1
ATOM 8698 N N . ALA D 1 58 ? -9.964 -39.609 28.517 1.00 40.14 52 ALA D N 1
ATOM 8699 C CA . ALA D 1 58 ? -10.897 -39.931 29.596 1.00 38.68 52 ALA D CA 1
ATOM 8700 C C . ALA D 1 58 ? -12.088 -38.972 29.618 1.00 38.65 52 ALA D C 1
ATOM 8701 O O . ALA D 1 58 ? -13.218 -39.402 29.845 1.00 40.11 52 ALA D O 1
ATOM 8703 N N . ALA D 1 59 ? -11.828 -37.687 29.363 1.00 38.53 53 ALA D N 1
ATOM 8704 C CA . ALA D 1 59 ? -12.881 -36.671 29.271 1.00 37.98 53 ALA D CA 1
ATOM 8705 C C . ALA D 1 59 ? -13.792 -36.908 28.063 1.00 37.47 53 ALA D C 1
ATOM 8706 O O . ALA D 1 59 ? -15.013 -36.821 28.179 1.00 36.07 53 ALA D O 1
ATOM 8708 N N . ALA D 1 60 ? -13.183 -37.221 26.920 1.00 38.28 54 ALA D N 1
ATOM 8709 C CA . ALA D 1 60 ? -13.901 -37.519 25.679 1.00 37.95 54 ALA D CA 1
ATOM 8710 C C . ALA D 1 60 ? -14.847 -38.711 25.825 1.00 37.97 54 ALA D C 1
ATOM 8711 O O . ALA D 1 60 ? -15.983 -38.670 25.332 1.00 39.34 54 ALA D O 1
ATOM 8713 N N . ALA D 1 61 ? -14.376 -39.753 26.516 1.00 37.73 55 ALA D N 1
ATOM 8714 C CA . ALA D 1 61 ? -15.180 -40.937 26.827 1.00 36.86 55 ALA D CA 1
ATOM 8715 C C . ALA D 1 61 ? -16.298 -40.635 27.832 1.00 36.75 55 ALA D C 1
ATOM 8716 O O . ALA D 1 61 ? -17.432 -41.115 27.667 1.00 36.92 55 ALA D O 1
ATOM 8718 N N . ALA D 1 62 ? -15.976 -39.827 28.848 1.00 35.81 56 ALA D N 1
ATOM 8719 C CA . ALA D 1 62 ? -16.929 -39.444 29.897 1.00 35.59 56 ALA D CA 1
ATOM 8720 C C . ALA D 1 62 ? -18.114 -38.637 29.363 1.00 36.41 56 ALA D C 1
ATOM 8721 O O . ALA D 1 62 ? -19.226 -38.762 29.880 1.00 36.67 56 ALA D O 1
ATOM 8723 N N . LEU D 1 63 ? -17.875 -37.829 28.325 1.00 35.68 57 LEU D N 1
ATOM 8724 C CA . LEU D 1 63 ? -18.934 -37.071 27.652 1.00 36.26 57 LEU D CA 1
ATOM 8725 C C . LEU D 1 63 ? -20.015 -37.965 27.028 1.00 36.90 57 LEU D C 1
ATOM 8726 O O . LEU D 1 63 ? -21.163 -37.542 26.863 1.00 36.17 57 LEU D O 1
ATOM 8731 N N . HIS D 1 64 ? -19.631 -39.198 26.699 1.00 37.01 58 HIS D N 1
ATOM 8732 C CA . HIS D 1 64 ? -20.544 -40.205 26.176 1.00 37.64 58 HIS D CA 1
ATOM 8733 C C . HIS D 1 64 ? -21.126 -41.101 27.279 1.00 38.51 58 HIS D C 1
ATOM 8734 O O . HIS D 1 64 ? -22.316 -41.429 27.251 1.00 38.25 58 HIS D O 1
ATOM 8741 N N . LEU D 1 65 ? -20.294 -41.468 28.255 1.00 39.95 59 LEU D N 1
ATOM 8742 C CA . LEU D 1 65 ? -20.661 -42.467 29.269 1.00 39.57 59 LEU D CA 1
ATOM 8743 C C . LEU D 1 65 ? -21.246 -41.932 30.576 1.00 40.26 59 LEU D C 1
ATOM 8744 O O . LEU D 1 65 ? -21.944 -42.660 31.284 1.00 41.69 59 LEU D O 1
ATOM 8749 N N . ASN D 1 66 ? -20.965 -40.670 30.891 1.00 40.59 60 ASN D N 1
ATOM 8750 C CA . ASN D 1 66 ? -21.368 -40.087 32.168 1.00 42.77 60 ASN D CA 1
ATOM 8751 C C . ASN D 1 66 ? -22.312 -38.895 32.002 1.00 43.31 60 ASN D C 1
ATOM 8752 O O . ASN D 1 66 ? -22.124 -38.053 31.116 1.00 42.75 60 ASN D O 1
ATOM 8757 N N . GLN D 1 67 ? -23.319 -38.846 32.874 1.00 44.34 61 GLN D N 1
ATOM 8758 C CA . GLN D 1 67 ? -24.311 -37.763 32.945 1.00 45.63 61 GLN D CA 1
ATOM 8759 C C . GLN D 1 67 ? -23.658 -36.413 33.267 1.00 43.52 61 GLN D C 1
ATOM 8760 O O . GLN D 1 67 ? -24.133 -35.363 32.823 1.00 44.10 61 GLN D O 1
ATOM 8766 N N . LEU D 1 68 ? -22.562 -36.469 34.025 1.00 41.19 62 LEU D N 1
ATOM 8767 C CA . LEU D 1 68 ? -21.846 -35.296 34.541 1.00 39.39 62 LEU D CA 1
ATOM 8768 C C . LEU D 1 68 ? -22.741 -34.426 35.433 1.00 38.75 62 LEU D C 1
ATOM 8769 O O . LEU D 1 68 ? -22.790 -33.201 35.286 1.00 39.24 62 LEU D O 1
ATOM 8774 N N . GLY D 1 69 ? -23.459 -35.086 36.343 1.00 37.52 63 GLY D N 1
ATOM 8775 C CA . GLY D 1 69 ? -24.166 -34.414 37.426 1.00 36.75 63 GLY D CA 1
ATOM 8776 C C . GLY D 1 69 ? -23.202 -34.027 38.532 1.00 37.71 63 GLY D C 1
ATOM 8777 O O . GLY D 1 69 ? -21.989 -34.226 38.397 1.00 37.59 63 GLY D O 1
ATOM 8778 N N . TYR D 1 70 ? -23.733 -33.471 39.621 1.00 38.42 64 TYR D N 1
ATOM 8779 C CA . TYR D 1 70 ? -22.928 -33.165 40.807 1.00 38.77 64 TYR D CA 1
ATOM 8780 C C . TYR D 1 70 ? -22.296 -34.432 41.367 1.00 40.05 64 TYR D C 1
ATOM 8781 O O . TYR D 1 70 ? -22.962 -35.463 41.487 1.00 39.88 64 TYR D O 1
ATOM 8790 N N . SER D 1 71 ? -21.011 -34.352 41.692 1.00 42.01 65 SER D N 1
ATOM 8791 C CA . SER D 1 71 ? -20.350 -35.411 42.444 1.00 44.56 65 SER D CA 1
ATOM 8792 C C . SER D 1 71 ? -20.554 -35.144 43.936 1.00 46.47 65 SER D C 1
ATOM 8793 O O . SER D 1 71 ? -21.112 -34.107 44.319 1.00 46.30 65 SER D O 1
ATOM 8796 N N . VAL D 1 72 ? -20.109 -36.079 44.772 1.00 47.64 66 VAL D N 1
ATOM 8797 C CA . VAL D 1 72 ? -20.012 -35.840 46.214 1.00 47.83 66 VAL D CA 1
ATOM 8798 C C . VAL D 1 72 ? -19.061 -34.664 46.456 1.00 48.61 66 VAL D C 1
ATOM 8799 O O . VAL D 1 72 ? -18.065 -34.502 45.731 1.00 49.24 66 VAL D O 1
ATOM 8803 N N . ALA D 1 73 ? -19.388 -33.841 47.454 1.00 49.43 67 ALA D N 1
ATOM 8804 C CA . ALA D 1 73 ? -18.699 -32.565 47.706 1.00 49.76 67 ALA D CA 1
ATOM 8805 C C . ALA D 1 73 ? -17.171 -32.651 47.756 1.00 50.19 67 ALA D C 1
ATOM 8806 O O . ALA D 1 73 ? -16.480 -31.815 47.170 1.00 50.06 67 ALA D O 1
ATOM 8808 N N . LEU D 1 74 ? -16.660 -33.676 48.436 1.00 51.14 68 LEU D N 1
ATOM 8809 C CA . LEU D 1 74 ? -15.217 -33.836 48.655 1.00 53.22 68 LEU D CA 1
ATOM 8810 C C . LEU D 1 74 ? -14.471 -34.379 47.443 1.00 54.88 68 LEU D C 1
ATOM 8811 O O . LEU D 1 74 ? -13.235 -34.384 47.418 1.00 55.86 68 LEU D O 1
ATOM 8816 N N . GLY D 1 75 ? -15.220 -34.815 46.432 1.00 54.76 69 GLY D N 1
ATOM 8817 C CA . GLY D 1 75 ? -14.643 -35.333 45.190 1.00 53.14 69 GLY D CA 1
ATOM 8818 C C . GLY D 1 75 ? -14.796 -36.834 45.056 1.00 52.76 69 GLY D C 1
ATOM 8819 O O . GLY D 1 75 ? -14.937 -37.544 46.060 1.00 53.31 69 GLY D O 1
ATOM 8820 N N . ILE D 1 76 ? -14.763 -37.312 43.812 1.00 52.04 70 ILE D N 1
ATOM 8821 C CA . ILE D 1 76 ? -14.962 -38.734 43.501 1.00 52.43 70 ILE D CA 1
ATOM 8822 C C . ILE D 1 76 ? -13.898 -39.629 44.165 1.00 52.16 70 ILE D C 1
ATOM 8823 O O . ILE D 1 76 ? -12.720 -39.251 44.208 1.00 51.13 70 ILE D O 1
ATOM 8828 N N . PRO D 1 77 ? -14.318 -40.796 44.711 1.00 52.24 71 PRO D N 1
ATOM 8829 C CA . PRO D 1 77 ? -13.391 -41.720 45.380 1.00 53.04 71 PRO D CA 1
ATOM 8830 C C . PRO D 1 77 ? -12.169 -42.094 44.540 1.00 55.33 71 PRO D C 1
ATOM 8831 O O . PRO D 1 77 ? -11.060 -42.128 45.070 1.00 58.50 71 PRO D O 1
ATOM 8835 N N . GLU D 1 78 ? -12.376 -42.340 43.245 1.00 57.31 72 GLU D N 1
ATOM 8836 C CA . GLU D 1 78 ? -11.316 -42.778 42.323 1.00 57.43 72 GLU D CA 1
ATOM 8837 C C . GLU D 1 78 ? -10.153 -41.792 42.244 1.00 58.36 72 GLU D C 1
ATOM 8838 O O . GLU D 1 78 ? -8.991 -42.206 42.263 1.00 61.43 72 GLU D O 1
ATOM 8844 N N . LEU D 1 79 ? -10.477 -40.499 42.168 1.00 59.32 73 LEU D N 1
ATOM 8845 C CA . LEU D 1 79 ? -9.471 -39.440 42.099 1.00 58.45 73 LEU D CA 1
ATOM 8846 C C . LEU D 1 79 ? -8.770 -39.246 43.444 1.00 60.42 73 LEU D C 1
ATOM 8847 O O . LEU D 1 79 ? -7.553 -39.022 43.482 1.00 59.17 73 LEU D O 1
ATOM 8852 N N . ARG D 1 80 ? -9.545 -39.331 44.529 1.00 61.79 74 ARG D N 1
ATOM 8853 C CA . ARG D 1 80 ? -8.999 -39.277 45.882 1.00 62.87 74 ARG D CA 1
ATOM 8854 C C . ARG D 1 80 ? -8.040 -40.422 46.166 1.00 65.12 74 ARG D C 1
ATOM 8855 O O . ARG D 1 80 ? -6.956 -40.199 46.713 1.00 65.58 74 ARG D O 1
ATOM 8863 N N . ASP D 1 81 ? -8.434 -41.634 45.762 1.00 67.37 75 ASP D N 1
ATOM 8864 C CA . ASP D 1 81 ? -7.596 -42.839 45.863 1.00 70.94 75 ASP D CA 1
ATOM 8865 C C . ASP D 1 81 ? -6.297 -42.700 45.069 1.00 71.83 75 ASP D C 1
ATOM 8866 O O . ASP D 1 81 ? -5.228 -43.062 45.566 1.00 72.78 75 ASP D O 1
ATOM 8871 N N . ALA D 1 82 ? -6.403 -42.160 43.853 1.00 70.21 76 ALA D N 1
ATOM 8872 C CA . ALA D 1 82 ? -5.260 -41.978 42.958 1.00 69.87 76 ALA D CA 1
ATOM 8873 C C . ALA D 1 82 ? -4.231 -40.980 43.496 1.00 69.41 76 ALA D C 1
ATOM 8874 O O . ALA D 1 82 ? -3.026 -41.219 43.390 1.00 69.47 76 ALA D O 1
ATOM 8876 N N . ILE D 1 83 ? -4.715 -39.878 44.071 1.00 70.74 77 ILE D N 1
ATOM 8877 C CA . ILE D 1 83 ? -3.859 -38.849 44.681 1.00 70.62 77 ILE D CA 1
ATOM 8878 C C . ILE D 1 83 ? -3.130 -39.403 45.910 1.00 69.15 77 ILE D C 1
ATOM 8879 O O . ILE D 1 83 ? -1.912 -39.249 46.023 1.00 67.15 77 ILE D O 1
ATOM 8884 N N . ALA D 1 84 ? -3.877 -40.061 46.798 1.00 70.89 78 ALA D N 1
ATOM 8885 C CA . ALA D 1 84 ? -3.321 -40.718 47.987 1.00 71.90 78 ALA D CA 1
ATOM 8886 C C . ALA D 1 84 ? -2.230 -41.740 47.639 1.00 75.85 78 ALA D C 1
ATOM 8887 O O . ALA D 1 84 ? -1.181 -41.779 48.291 1.00 78.94 78 ALA D O 1
ATOM 8889 N N . ALA D 1 85 ? -2.480 -42.539 46.599 1.00 78.76 79 ALA D N 1
ATOM 8890 C CA . ALA D 1 85 ? -1.528 -43.541 46.107 1.00 80.69 79 ALA D CA 1
ATOM 8891 C C . ALA D 1 85 ? -0.289 -42.927 45.447 1.00 81.26 79 ALA D C 1
ATOM 8892 O O . ALA D 1 85 ? 0.770 -43.558 45.418 1.00 84.68 79 ALA D O 1
ATOM 8894 N N . ASP D 1 86 ? -0.432 -41.712 44.916 1.00 81.01 80 ASP D N 1
ATOM 8895 C CA . ASP D 1 86 ? 0.671 -40.993 44.268 1.00 83.48 80 ASP D CA 1
ATOM 8896 C C . ASP D 1 86 ? 1.715 -40.509 45.275 1.00 85.62 80 ASP D C 1
ATOM 8897 O O . ASP D 1 86 ? 2.912 -40.509 44.972 1.00 87.95 80 ASP D O 1
ATOM 8902 N N . TYR D 1 87 ? 1.252 -40.106 46.461 1.00 86.04 81 TYR D N 1
ATOM 8903 C CA . TYR D 1 87 ? 2.129 -39.707 47.570 1.00 86.79 81 TYR D CA 1
ATOM 8904 C C . TYR D 1 87 ? 3.019 -40.854 48.045 1.00 89.33 81 TYR D C 1
ATOM 8905 O O . TYR D 1 87 ? 4.179 -40.635 48.399 1.00 87.87 81 TYR D O 1
ATOM 8914 N N . GLN D 1 88 ? 2.464 -42.066 48.039 1.00 91.31 82 GLN D N 1
ATOM 8915 C CA . GLN D 1 88 ? 3.204 -43.284 48.362 1.00 91.63 82 GLN D CA 1
ATOM 8916 C C . GLN D 1 88 ? 4.167 -43.666 47.232 1.00 93.53 82 GLN D C 1
ATOM 8917 O O . GLN D 1 88 ? 5.381 -43.726 47.447 1.00 94.15 82 GLN D O 1
ATOM 8919 N N . ARG D 1 89 ? 3.615 -43.890 46.035 1.00 95.59 83 ARG D N 1
ATOM 8920 C CA . ARG D 1 89 ? 4.353 -44.415 44.878 1.00 95.04 83 ARG D CA 1
ATOM 8921 C C . ARG D 1 89 ? 5.529 -43.551 44.425 1.00 96.80 83 ARG D C 1
ATOM 8922 O O . ARG D 1 89 ? 6.543 -44.078 43.966 1.00 98.94 83 ARG D O 1
ATOM 8923 N N . ARG D 1 90 ? 5.391 -42.235 44.565 1.00 97.64 84 ARG D N 1
ATOM 8924 C CA . ARG D 1 90 ? 6.417 -41.300 44.108 1.00 100.02 84 ARG D CA 1
ATOM 8925 C C . ARG D 1 90 ? 7.271 -40.695 45.227 1.00 101.67 84 ARG D C 1
ATOM 8926 O O . ARG D 1 90 ? 8.448 -40.399 45.003 1.00 102.36 84 ARG D O 1
ATOM 8928 N N . HIS D 1 91 ? 6.693 -40.518 46.417 1.00 102.90 85 HIS D N 1
ATOM 8929 C CA . HIS D 1 91 ? 7.364 -39.779 47.505 1.00 105.23 85 HIS D CA 1
ATOM 8930 C C . HIS D 1 91 ? 7.428 -40.497 48.862 1.00 103.62 85 HIS D C 1
ATOM 8931 O O . HIS D 1 91 ? 7.933 -39.938 49.838 1.00 102.79 85 HIS D O 1
ATOM 8938 N N . GLY D 1 92 ? 6.922 -41.730 48.908 1.00 104.42 86 GLY D N 1
ATOM 8939 C CA . GLY D 1 92 ? 7.038 -42.607 50.081 1.00 103.20 86 GLY D CA 1
ATOM 8940 C C . GLY D 1 92 ? 6.380 -42.143 51.372 1.00 102.09 86 GLY D C 1
ATOM 8941 O O . GLY D 1 92 ? 6.836 -42.494 52.461 1.00 100.39 86 GLY D O 1
ATOM 8942 N N . ILE D 1 93 ? 5.317 -41.349 51.250 1.00 101.29 87 ILE D N 1
ATOM 8943 C CA . ILE D 1 93 ? 4.530 -40.903 52.404 1.00 99.44 87 ILE D CA 1
ATOM 8944 C C . ILE D 1 93 ? 3.133 -41.531 52.324 1.00 96.71 87 ILE D C 1
ATOM 8945 O O . ILE D 1 93 ? 2.501 -41.531 51.258 1.00 95.19 87 ILE D O 1
ATOM 8949 N N . THR D 1 94 ? 2.675 -42.098 53.441 1.00 93.97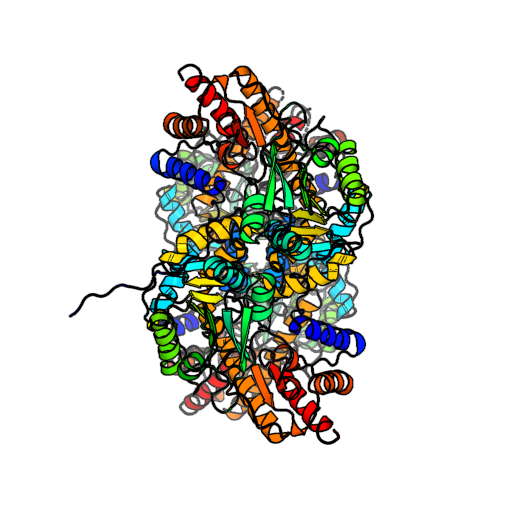 88 THR D N 1
ATOM 8950 C CA . THR D 1 94 ? 1.362 -42.735 53.518 1.00 94.96 88 THR D CA 1
ATOM 8951 C C . THR D 1 94 ? 0.285 -41.689 53.809 1.00 94.64 88 THR D C 1
ATOM 8952 O O . THR D 1 94 ? 0.302 -41.042 54.857 1.00 93.60 88 THR D O 1
ATOM 8956 N N . VAL D 1 95 ? -0.635 -41.527 52.858 1.00 93.68 89 VAL D N 1
ATOM 8957 C CA . VAL D 1 95 ? -1.755 -40.604 52.989 1.00 92.05 89 VAL D CA 1
ATOM 8958 C C . VAL D 1 95 ? -3.052 -41.383 52.817 1.00 91.49 89 VAL D C 1
ATOM 8959 O O . VAL D 1 95 ? -3.213 -42.130 51.846 1.00 92.09 89 VAL D O 1
ATOM 8961 N N . GLU D 1 96 ? -3.954 -41.233 53.786 1.00 90.46 90 GLU D N 1
ATOM 8962 C CA . GLU D 1 96 ? -5.288 -41.824 53.720 1.00 92.13 90 GLU D CA 1
ATOM 8963 C C . GLU D 1 96 ? -6.149 -41.053 52.707 1.00 93.75 90 GLU D C 1
ATOM 8964 O O . GLU D 1 96 ? -6.064 -39.823 52.650 1.00 93.83 90 GLU D O 1
ATOM 8966 N N . PRO D 1 97 ? -6.967 -41.766 51.895 1.00 92.27 91 PRO D N 1
ATOM 8967 C CA . PRO D 1 97 ? -7.884 -41.108 50.949 1.00 89.95 91 PRO D CA 1
ATOM 8968 C C . PRO D 1 97 ? -8.771 -40.014 51.569 1.00 88.57 91 PRO D C 1
ATOM 8969 O O . PRO D 1 97 ? -9.055 -39.014 50.903 1.00 87.48 91 PRO D O 1
ATOM 8973 N N . ASP D 1 98 ? -9.167 -40.199 52.832 1.00 87.99 92 ASP D N 1
ATOM 8974 C CA . ASP D 1 98 ? -9.991 -39.226 53.569 1.00 86.97 92 ASP D CA 1
ATOM 8975 C C . ASP D 1 98 ? -9.287 -37.894 53.854 1.00 83.34 92 ASP D C 1
ATOM 8976 O O . ASP D 1 98 ? -9.949 -36.880 54.095 1.00 82.85 92 ASP D O 1
ATOM 8981 N N . ALA D 1 99 ? -7.954 -37.909 53.829 1.00 80.01 93 ALA D N 1
ATOM 8982 C CA . ALA D 1 99 ? -7.139 -36.697 53.965 1.00 77.38 93 ALA D CA 1
ATOM 8983 C C . ALA D 1 99 ? -7.242 -35.797 52.734 1.00 75.97 93 ALA D C 1
ATOM 8984 O O . ALA D 1 99 ? -7.131 -34.571 52.847 1.00 74.76 93 ALA D O 1
ATOM 8985 N N . VAL D 1 100 ? -7.456 -36.418 51.573 1.00 74.01 94 VAL D N 1
ATOM 8986 C CA . VAL D 1 100 ? -7.553 -35.719 50.293 1.00 69.06 94 VAL D CA 1
ATOM 8987 C C . VAL D 1 100 ? -8.956 -35.131 50.119 1.00 65.68 94 VAL D C 1
ATOM 8988 O O . VAL D 1 100 ? -9.958 -35.823 50.315 1.00 65.81 94 VAL D O 1
ATOM 8992 N N . VAL D 1 101 ? -9.006 -33.842 49.787 1.00 61.78 95 VAL D N 1
ATOM 8993 C CA . VAL D 1 101 ? -10.244 -33.150 49.423 1.00 58.92 95 VAL D CA 1
ATOM 8994 C C . VAL D 1 101 ? -10.011 -32.499 48.062 1.00 56.27 95 VAL D C 1
ATOM 8995 O O . VAL D 1 101 ? -9.079 -31.706 47.905 1.00 53.02 95 VAL D O 1
ATOM 8999 N N . ILE D 1 102 ? -10.850 -32.849 47.086 1.00 55.35 96 ILE D N 1
ATOM 9000 C CA . ILE D 1 102 ? -10.747 -32.290 45.735 1.00 53.87 96 ILE D CA 1
ATOM 9001 C C . ILE D 1 102 ? -11.367 -30.889 45.720 1.00 53.56 96 ILE D C 1
ATOM 9002 O O . ILE D 1 102 ? -12.412 -30.662 46.337 1.00 53.39 96 ILE D O 1
ATOM 9007 N N . THR D 1 103 ? -10.699 -29.960 45.034 1.00 53.21 97 THR D N 1
ATOM 9008 C CA . THR D 1 103 ? -11.089 -28.543 45.005 1.00 52.70 97 THR D CA 1
ATOM 9009 C C . THR D 1 103 ? -11.101 -27.981 43.577 1.00 51.52 97 THR D C 1
ATOM 9010 O O . THR D 1 103 ? -10.451 -28.535 42.681 1.00 51.75 97 THR D O 1
ATOM 9014 N N . THR D 1 104 ? -11.834 -26.881 43.381 1.00 49.48 98 THR D N 1
ATOM 9015 C CA . THR D 1 104 ? -11.877 -26.161 42.101 1.00 49.23 98 THR D CA 1
ATOM 9016 C C . THR D 1 104 ? -10.590 -25.332 41.938 1.00 50.47 98 THR D C 1
ATOM 9017 O O . THR D 1 104 ? -10.553 -24.124 42.216 1.00 50.48 98 THR D O 1
ATOM 9021 N N . GLY D 1 105 ? -9.533 -26.012 41.497 1.00 51.97 99 GLY D N 1
ATOM 9022 C CA . GLY D 1 105 ? -8.184 -25.453 41.469 1.00 55.49 99 GLY D CA 1
ATOM 9023 C C . GLY D 1 105 ? -7.612 -25.289 42.869 1.00 58.39 99 GLY D C 1
ATOM 9024 O O . GLY D 1 105 ? -8.300 -25.528 43.870 1.00 58.55 99 GLY D O 1
ATOM 9025 N N . SER D 1 106 ? -6.348 -24.880 42.941 1.00 60.55 100 SER D N 1
ATOM 9026 C CA . SER D 1 106 ? -5.743 -24.522 44.224 1.00 63.14 100 SER D CA 1
ATOM 9027 C C . SER D 1 106 ? -6.333 -23.210 44.750 1.00 64.50 100 SER D C 1
ATOM 9028 O O . SER D 1 106 ? -6.417 -23.016 45.962 1.00 65.99 100 SER D O 1
ATOM 9031 N N . SER D 1 107 ? -6.762 -22.338 43.830 1.00 63.06 101 SER D N 1
ATOM 9032 C CA . SER D 1 107 ? -7.508 -21.114 44.156 1.00 63.68 101 SER D CA 1
ATOM 9033 C C . SER D 1 107 ? -8.760 -21.389 44.987 1.00 63.53 101 SER D C 1
ATOM 9034 O O . SER D 1 107 ? -9.048 -20.656 45.936 1.00 64.86 101 SER D O 1
ATOM 9037 N N . GLY D 1 108 ? -9.492 -22.442 44.619 1.00 63.31 102 GLY D N 1
ATOM 9038 C CA . GLY D 1 108 ? -10.638 -22.915 45.392 1.00 62.08 102 GLY D CA 1
ATOM 9039 C C . GLY D 1 108 ? -10.196 -23.512 46.715 1.00 61.74 102 GLY D C 1
ATOM 9040 O O . GLY D 1 108 ? -10.872 -23.342 47.734 1.00 58.90 102 GLY D O 1
ATOM 9041 N N . GLY D 1 109 ? -9.055 -24.204 46.681 1.00 63.99 103 GLY D N 1
ATOM 9042 C CA . GLY D 1 109 ? -8.433 -24.799 47.864 1.00 66.01 103 GLY D CA 1
ATOM 9043 C C . GLY D 1 109 ? -8.017 -23.774 48.907 1.00 66.70 103 GLY D C 1
ATOM 9044 O O . GLY D 1 109 ? -8.218 -23.998 50.104 1.00 65.25 103 GLY D O 1
ATOM 9045 N N . PHE D 1 110 ? -7.448 -22.654 48.448 1.00 66.36 104 PHE D N 1
ATOM 9046 C CA . PHE D 1 110 ? -7.063 -21.543 49.328 1.00 69.01 104 PHE D CA 1
ATOM 9047 C C . PHE D 1 110 ? -8.261 -20.893 50.010 1.00 69.59 104 PHE D C 1
ATOM 9048 O O . PHE D 1 110 ? -8.185 -20.561 51.193 1.00 70.36 104 PHE D O 1
ATOM 9056 N N . LEU D 1 111 ? -9.360 -20.735 49.268 1.00 70.00 105 LEU D N 1
ATOM 9057 C CA . LEU D 1 111 ? -10.615 -20.224 49.824 1.00 70.68 105 LEU D CA 1
ATOM 9058 C C . LEU D 1 111 ? -11.108 -21.094 50.984 1.00 70.81 105 LEU D C 1
ATOM 9059 O O . LEU D 1 111 ? -11.489 -20.571 52.034 1.00 72.67 105 LEU D O 1
ATOM 9064 N N . LEU D 1 112 ? -11.080 -22.412 50.787 1.00 70.04 106 LEU D N 1
ATOM 9065 C CA . LEU D 1 112 ? -11.484 -23.368 51.814 1.00 69.98 106 LEU D CA 1
ATOM 9066 C C . LEU D 1 112 ? -10.518 -23.363 52.992 1.00 71.62 106 LEU D C 1
ATOM 9067 O O . LEU D 1 112 ? -10.955 -23.301 54.142 1.00 72.69 106 LEU D O 1
ATOM 9072 N N . ALA D 1 113 ? -9.218 -23.405 52.694 1.00 72.08 107 ALA D N 1
ATOM 9073 C CA . ALA D 1 113 ? -8.168 -23.404 53.714 1.00 72.04 107 ALA D CA 1
ATOM 9074 C C . ALA D 1 113 ? -8.226 -22.165 54.606 1.00 71.90 107 ALA D C 1
ATOM 9075 O O . ALA D 1 113 ? -8.153 -22.287 55.827 1.00 75.82 107 ALA D O 1
ATOM 9077 N N . PHE D 1 114 ? -8.389 -20.989 54.000 1.00 68.69 108 PHE D N 1
ATOM 9078 C CA . PHE D 1 114 ? -8.414 -19.735 54.756 1.00 67.83 108 PHE D CA 1
ATOM 9079 C C . PHE D 1 114 ? -9.674 -19.565 55.609 1.00 70.81 108 PHE D C 1
ATOM 9080 O O . PHE D 1 114 ? -9.592 -19.051 56.731 1.00 73.65 108 PHE D O 1
ATOM 9088 N N . LEU D 1 115 ? -10.820 -20.005 55.084 1.00 72.19 109 LEU D N 1
ATOM 9089 C CA . LEU D 1 115 ? -12.091 -19.957 55.821 1.00 72.89 109 LEU D CA 1
ATOM 9090 C C . LEU D 1 115 ? -12.156 -20.968 56.970 1.00 73.27 109 LEU D C 1
ATOM 9091 O O . LEU D 1 115 ? -12.735 -20.674 58.019 1.00 73.22 109 LEU D O 1
ATOM 9096 N N . ALA D 1 116 ? -11.565 -22.145 56.766 1.00 74.98 110 ALA D N 1
ATOM 9097 C CA . ALA D 1 116 ? -11.560 -23.206 57.779 1.00 77.41 110 ALA D CA 1
ATOM 9098 C C . ALA D 1 116 ? -10.559 -22.952 58.904 1.00 79.46 110 ALA D C 1
ATOM 9099 O O . ALA D 1 116 ? -10.832 -23.286 60.061 1.00 79.32 110 ALA D O 1
ATOM 9101 N N . CYS D 1 117 ? -9.417 -22.352 58.563 1.00 80.97 111 CYS D N 1
ATOM 9102 C CA . CYS D 1 117 ? -8.317 -22.162 59.514 1.00 83.12 111 CYS D CA 1
ATOM 9103 C C . CYS D 1 117 ? -8.341 -20.841 60.268 1.00 84.75 111 CYS D C 1
ATOM 9104 O O . CYS D 1 117 ? -7.933 -20.790 61.431 1.00 87.55 111 CYS D O 1
ATOM 9107 N N . PHE D 1 118 ? -8.798 -19.778 59.608 1.00 85.19 112 PHE D N 1
ATOM 9108 C CA . PHE D 1 118 ? -8.678 -18.428 60.162 1.00 85.07 112 PHE D CA 1
ATOM 9109 C C . PHE D 1 118 ? -10.001 -17.685 60.264 1.00 86.17 112 PHE D C 1
ATOM 9110 O O . PHE D 1 118 ? -10.857 -17.788 59.379 1.00 88.13 112 PHE D O 1
ATOM 9118 N N . ASP D 1 119 ? -10.154 -16.954 61.367 1.00 86.27 113 ASP D N 1
ATOM 9119 C CA . ASP D 1 119 ? -11.240 -15.995 61.540 1.00 84.91 113 ASP D CA 1
ATOM 9120 C C . ASP D 1 119 ? -10.791 -14.623 61.045 1.00 84.00 113 ASP D C 1
ATOM 9121 O O . ASP D 1 119 ? -9.596 -14.404 60.814 1.00 82.48 113 ASP D O 1
ATOM 9126 N N . ALA D 1 120 ? -11.749 -13.713 60.858 1.00 84.19 114 ALA D N 1
ATOM 9127 C CA . ALA D 1 120 ? -11.450 -12.330 60.486 1.00 84.98 114 ALA D CA 1
ATOM 9128 C C . ALA D 1 120 ? -10.617 -11.673 61.586 1.00 85.42 114 ALA D C 1
ATOM 9129 O O . ALA D 1 120 ? -10.915 -11.827 62.776 1.00 86.13 114 ALA D O 1
ATOM 9131 N N . GLY D 1 121 ? -9.556 -10.980 61.177 1.00 84.17 115 GLY D N 1
ATOM 9132 C CA . GLY D 1 121 ? -8.644 -10.318 62.107 1.00 83.79 115 GLY D CA 1
ATOM 9133 C C . GLY D 1 121 ? -7.398 -11.116 62.459 1.00 84.71 115 GLY D C 1
ATOM 9134 O O . GLY D 1 121 ? -6.479 -10.573 63.082 1.00 86.34 115 GLY D O 1
ATOM 9135 N N . ASP D 1 122 ? -7.362 -12.391 62.064 1.00 83.86 116 ASP D N 1
ATOM 9136 C CA . ASP D 1 122 ? -6.199 -13.254 62.302 1.00 84.76 116 ASP D CA 1
ATOM 9137 C C . ASP D 1 122 ? -4.991 -12.831 61.473 1.00 84.03 116 ASP D C 1
ATOM 9138 O O . ASP D 1 122 ? -5.122 -12.433 60.310 1.00 80.50 116 ASP D O 1
ATOM 9143 N N . ARG D 1 123 ? -3.820 -12.920 62.097 1.00 85.38 117 ARG D N 1
ATOM 9144 C CA . ARG D 1 123 ? -2.563 -12.553 61.465 1.00 84.80 117 ARG D CA 1
ATOM 9145 C C . ARG D 1 123 ? -1.992 -13.752 60.711 1.00 83.26 117 ARG D C 1
ATOM 9146 O O . ARG D 1 123 ? -1.696 -14.794 61.304 1.00 82.83 117 ARG D O 1
ATOM 9148 N N . VAL D 1 124 ? -1.891 -13.599 59.391 1.00 80.12 118 VAL D N 1
ATOM 9149 C CA . VAL D 1 124 ? -1.317 -14.619 58.516 1.00 78.38 118 VAL D CA 1
ATOM 9150 C C . VAL D 1 124 ? -0.108 -14.046 57.780 1.00 77.27 118 VAL D C 1
ATOM 9151 O O . VAL D 1 124 ? -0.194 -12.987 57.146 1.00 75.25 118 VAL D O 1
ATOM 9153 N N . ALA D 1 125 ? 1.015 -14.753 57.891 1.00 78.45 119 ALA D N 1
ATOM 9154 C CA . ALA D 1 125 ? 2.286 -14.330 57.306 1.00 81.95 119 ALA D CA 1
ATOM 9155 C C . ALA D 1 125 ? 2.625 -15.046 55.999 1.00 83.68 119 ALA D C 1
ATOM 9156 O O . ALA D 1 125 ? 2.241 -16.198 55.792 1.00 84.36 119 ALA D O 1
ATOM 9158 N N . MET D 1 126 ? 3.357 -14.343 55.136 1.00 86.30 120 MET D N 1
ATOM 9159 C CA . MET D 1 126 ? 3.801 -14.851 53.831 1.00 90.15 120 MET D CA 1
ATOM 9160 C C . MET D 1 126 ? 5.039 -14.114 53.336 1.00 90.31 120 MET D C 1
ATOM 9161 O O . MET D 1 126 ? 5.246 -12.943 53.663 1.00 90.97 120 MET D O 1
ATOM 9166 N N . ALA D 1 127 ? 5.840 -14.805 52.532 1.00 90.69 121 ALA D N 1
ATOM 9167 C CA . ALA D 1 127 ? 7.045 -14.224 51.940 1.00 91.85 121 ALA D CA 1
ATOM 9168 C C . ALA D 1 127 ? 6.706 -13.165 50.899 1.00 93.44 121 ALA D C 1
ATOM 9169 O O . ALA D 1 127 ? 5.703 -13.271 50.191 1.00 94.72 121 ALA D O 1
ATOM 9171 N N . SER D 1 128 ? 7.546 -12.136 50.847 1.00 95.54 122 SER D N 1
ATOM 9172 C CA . SER D 1 128 ? 7.517 -11.125 49.799 1.00 97.00 122 SER D CA 1
ATOM 9173 C C . SER D 1 128 ? 8.933 -11.024 49.212 1.00 99.81 122 SER D C 1
ATOM 9174 O O . SER D 1 128 ? 9.875 -10.740 49.961 1.00 104.69 122 SER D O 1
ATOM 9177 N N . PRO D 1 129 ? 9.107 -11.255 47.902 1.00 98.11 123 PRO D N 1
ATOM 9178 C CA . PRO D 1 129 ? 8.018 -11.446 46.933 1.00 96.73 123 PRO D CA 1
ATOM 9179 C C . PRO D 1 129 ? 7.320 -12.810 47.003 1.00 94.69 123 PRO D C 1
ATOM 9180 O O . PRO D 1 129 ? 7.910 -13.801 47.464 1.00 93.03 123 PRO D O 1
ATOM 9184 N N . GLY D 1 130 ? 6.068 -12.830 46.553 1.00 92.48 124 GLY D N 1
ATOM 9185 C CA . GLY D 1 130 ? 5.266 -14.044 46.503 1.00 90.38 124 GLY D CA 1
ATOM 9186 C C . GLY D 1 130 ? 4.087 -13.912 45.559 1.00 88.16 124 GLY D C 1
ATOM 9187 O O . GLY D 1 130 ? 3.948 -12.908 44.850 1.00 85.39 124 GLY D O 1
ATOM 9188 N N . TYR D 1 131 ? 3.246 -14.941 45.552 1.00 87.19 125 TYR D N 1
ATOM 9189 C CA . TYR D 1 131 ? 2.042 -14.972 44.740 1.00 85.63 125 TYR D CA 1
ATOM 9190 C C . TYR D 1 131 ? 1.047 -13.946 45.289 1.00 83.10 125 TYR D C 1
ATOM 9191 O O . TYR D 1 131 ? 0.654 -14.045 46.457 1.00 82.68 125 TYR D O 1
ATOM 9200 N N . PRO D 1 132 ? 0.668 -12.940 44.466 1.00 80.80 126 PRO D N 1
ATOM 9201 C CA . PRO D 1 132 ? -0.171 -11.817 44.914 1.00 80.56 126 PRO D CA 1
ATOM 9202 C C . PRO D 1 132 ? -1.540 -12.208 45.477 1.00 81.95 126 PRO D C 1
ATOM 9203 O O . PRO D 1 132 ? -2.049 -11.527 46.373 1.00 83.77 126 PRO D O 1
ATOM 9207 N N . CYS D 1 133 ? -2.108 -13.303 44.970 1.00 82.09 127 CYS D N 1
ATOM 9208 C CA . CYS D 1 133 ? -3.476 -13.707 45.302 1.00 80.25 127 CYS D CA 1
ATOM 9209 C C . CYS D 1 133 ? -3.692 -14.148 46.756 1.00 81.06 127 CYS D C 1
ATOM 9210 O O . CYS D 1 133 ? -4.803 -13.988 47.269 1.00 81.05 127 CYS D O 1
ATOM 9213 N N . TYR D 1 134 ? -2.655 -14.680 47.420 1.00 81.26 128 TYR D N 1
ATOM 9214 C CA . TYR D 1 134 ? -2.764 -15.017 48.853 1.00 82.67 128 TYR D CA 1
ATOM 9215 C C . TYR D 1 134 ? -3.124 -13.776 49.670 1.00 81.33 128 TYR D C 1
ATOM 9216 O O . TYR D 1 134 ? -4.046 -13.830 50.487 1.00 81.23 128 TYR D O 1
ATOM 9225 N N . ARG D 1 135 ? -2.386 -12.681 49.443 1.00 79.79 129 ARG D N 1
ATOM 9226 C CA . ARG D 1 135 ? -2.634 -11.396 50.103 1.00 79.79 129 ARG D CA 1
ATOM 9227 C C . ARG D 1 135 ? -4.067 -10.924 49.853 1.00 79.05 129 ARG D C 1
ATOM 9228 O O . ARG D 1 135 ? -4.782 -10.575 50.792 1.00 78.58 129 ARG D O 1
ATOM 9230 N N . ASN D 1 136 ? -4.474 -10.956 48.584 1.00 75.73 130 ASN D N 1
ATOM 9231 C CA . ASN D 1 136 ? -5.760 -10.417 48.145 1.00 71.89 130 ASN D CA 1
ATOM 9232 C C . ASN D 1 136 ? -6.965 -11.232 48.604 1.00 70.10 130 ASN D C 1
ATOM 9233 O O . ASN D 1 136 ? -8.007 -10.650 48.916 1.00 68.89 130 ASN D O 1
ATOM 9238 N N . ILE D 1 137 ? -6.825 -12.561 48.645 1.00 68.40 131 ILE D N 1
ATOM 9239 C CA . ILE D 1 137 ? -7.876 -13.438 49.181 1.00 69.84 131 ILE D CA 1
ATOM 9240 C C . ILE D 1 137 ? -8.018 -13.209 50.691 1.00 70.40 131 ILE D C 1
ATOM 9241 O O . ILE D 1 137 ? -9.129 -12.965 51.177 1.00 70.87 131 ILE D O 1
ATOM 9246 N N . LEU D 1 138 ? -6.892 -13.257 51.408 1.00 68.05 132 LEU D N 1
ATOM 9247 C CA . LEU D 1 138 ? -6.872 -13.061 52.858 1.00 66.76 132 LEU D CA 1
ATOM 9248 C C . LEU D 1 138 ? -7.390 -11.691 53.294 1.00 67.39 132 LEU D C 1
ATOM 9249 O O . LEU D 1 138 ? -8.122 -11.596 54.282 1.00 67.43 132 LEU D O 1
ATOM 9254 N N . SER D 1 139 ? -7.023 -10.649 52.545 1.00 67.91 133 SER D N 1
ATOM 9255 C CA . SER D 1 139 ? -7.508 -9.284 52.781 1.00 68.17 133 SER D CA 1
ATOM 9256 C C . SER D 1 139 ? -9.026 -9.188 52.633 1.00 69.95 133 SER D C 1
ATOM 9257 O O . SER D 1 139 ? -9.700 -8.632 53.504 1.00 71.21 133 SER D O 1
ATOM 9260 N N . ALA D 1 140 ? -9.546 -9.748 51.539 1.00 70.48 134 ALA D N 1
ATOM 9261 C CA . ALA D 1 140 ? -10.981 -9.758 51.252 1.00 70.61 134 ALA D CA 1
ATOM 9262 C C . ALA D 1 140 ? -11.767 -10.577 52.276 1.00 69.75 134 ALA D C 1
ATOM 9263 O O . ALA D 1 140 ? -12.908 -10.232 52.597 1.00 70.31 134 ALA D O 1
ATOM 9265 N N . LEU D 1 141 ? -11.151 -11.646 52.787 1.00 68.50 135 LEU D N 1
ATOM 9266 C CA . LEU D 1 141 ? -11.758 -12.478 53.828 1.00 71.41 135 LEU D CA 1
ATOM 9267 C C . LEU D 1 141 ? -11.551 -11.923 55.249 1.00 73.14 135 LEU D C 1
ATOM 9268 O O . LEU D 1 141 ? -11.874 -12.596 56.237 1.00 73.67 135 LEU D O 1
ATOM 9273 N N . GLY D 1 142 ? -11.013 -10.704 55.337 1.00 72.49 136 GLY D N 1
ATOM 9274 C CA . GLY D 1 142 ? -10.910 -9.964 56.597 1.00 76.22 136 GLY D CA 1
ATOM 9275 C C . GLY D 1 142 ? -9.743 -10.302 57.512 1.00 79.58 136 GLY D C 1
ATOM 9276 O O . GLY D 1 142 ? -9.732 -9.889 58.673 1.00 83.37 136 GLY D O 1
ATOM 9277 N N . CYS D 1 143 ? -8.765 -11.044 56.994 1.00 79.80 137 CYS D N 1
ATOM 9278 C CA . CYS D 1 143 ? -7.548 -11.370 57.743 1.00 79.69 137 CYS D CA 1
ATOM 9279 C C . CYS D 1 143 ? -6.513 -10.244 57.675 1.00 80.56 137 CYS D C 1
ATOM 9280 O O . CYS D 1 143 ? -6.578 -9.377 56.799 1.00 77.21 137 CYS D O 1
ATOM 9283 N N . GLU D 1 144 ? -5.573 -10.264 58.618 1.00 82.57 138 GLU D N 1
ATOM 9284 C CA . GLU D 1 144 ? -4.449 -9.334 58.638 1.00 83.31 138 GLU D CA 1
ATOM 9285 C C . GLU D 1 144 ? -3.236 -10.008 58.000 1.00 83.27 138 GLU D C 1
ATOM 9286 O O . GLU D 1 144 ? -2.751 -11.030 58.494 1.00 81.75 138 GLU D O 1
ATOM 9288 N N . VAL D 1 145 ? -2.774 -9.439 56.888 1.00 85.32 139 VAL D N 1
ATOM 9289 C CA . VAL D 1 145 ? -1.645 -9.983 56.124 1.00 85.98 139 VAL D CA 1
ATOM 9290 C C . VAL D 1 145 ? -0.321 -9.412 56.616 1.00 84.78 139 VAL D C 1
ATOM 9291 O O . VAL D 1 145 ? -0.130 -8.195 56.618 1.00 85.73 139 VAL D O 1
ATOM 9292 N N . VAL D 1 146 ? 0.578 -10.303 57.033 1.00 83.18 140 VAL D N 1
ATOM 9293 C CA . VAL D 1 146 ? 1.908 -9.931 57.507 1.00 81.80 140 VAL D CA 1
ATOM 9294 C C . VAL D 1 146 ? 2.947 -10.302 56.451 1.00 83.10 140 VAL D C 1
ATOM 9295 O O . VAL D 1 146 ? 3.262 -11.479 56.266 1.00 83.34 140 VAL D O 1
ATOM 9297 N N . GLU D 1 147 ? 3.454 -9.297 55.731 1.00 83.86 141 GLU D N 1
ATOM 9298 C CA . GLU D 1 147 ? 4.523 -9.508 54.748 1.00 85.32 141 GLU D CA 1
ATOM 9299 C C . GLU D 1 147 ? 5.837 -9.779 55.461 1.00 87.35 141 GLU D C 1
ATOM 9300 O O . GLU D 1 147 ? 6.174 -9.089 56.428 1.00 89.80 141 GLU D O 1
ATOM 9303 N N . ILE D 1 148 ? 6.553 -10.807 55.009 1.00 88.39 142 ILE D N 1
ATOM 9304 C CA . ILE D 1 148 ? 7.917 -11.077 55.457 1.00 88.40 142 ILE D CA 1
ATOM 9305 C C . ILE D 1 148 ? 8.833 -10.821 54.265 1.00 93.46 142 ILE D C 1
ATOM 9306 O O . ILE D 1 148 ? 8.882 -11.650 53.347 1.00 95.33 142 ILE D O 1
ATOM 9308 N N . PRO D 1 149 ? 9.534 -9.661 54.252 1.00 98.20 143 PRO D N 1
ATOM 9309 C CA . PRO D 1 149 ? 10.440 -9.372 53.138 1.00 99.32 143 PRO D CA 1
ATOM 9310 C C . PRO D 1 149 ? 11.601 -10.361 53.113 1.00 101.30 143 PRO D C 1
ATOM 9311 O O . PRO D 1 149 ? 12.268 -10.575 54.136 1.00 102.02 143 PRO D O 1
ATOM 9315 N N . CYS D 1 150 ? 11.791 -10.989 51.959 1.00 101.78 144 CYS D N 1
ATOM 9316 C CA . CYS D 1 150 ? 12.860 -11.961 51.769 1.00 102.65 144 CYS D CA 1
ATOM 9317 C C . CYS D 1 150 ? 13.725 -11.559 50.593 1.00 104.42 144 CYS D C 1
ATOM 9318 O O . CYS D 1 150 ? 13.220 -11.037 49.587 1.00 106.83 144 CYS D O 1
ATOM 9321 N N . GLY D 1 151 ? 15.022 -11.797 50.714 1.00 103.18 145 GLY D N 1
ATOM 9322 C CA . GLY D 1 151 ? 15.962 -11.477 49.646 1.00 102.23 145 GLY D CA 1
ATOM 9323 C C . GLY D 1 151 ? 17.064 -12.495 49.496 1.00 102.75 145 GLY D C 1
ATOM 9324 O O . GLY D 1 1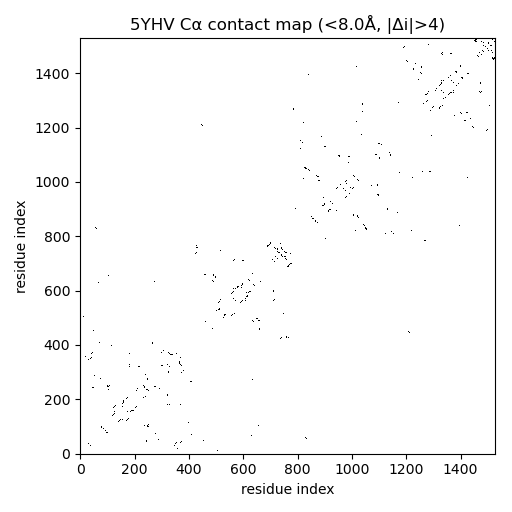51 ? 17.022 -13.514 50.146 1.00 101.19 145 GLY D O 1
ATOM 9325 N N . PRO D 1 152 ? 18.064 -12.193 48.634 1.00 105.25 146 PRO D N 1
ATOM 9326 C CA . PRO D 1 152 ? 19.204 -13.086 48.346 1.00 106.39 146 PRO D CA 1
ATOM 9327 C C . PRO D 1 152 ? 19.960 -13.563 49.575 1.00 107.33 146 PRO D C 1
ATOM 9328 O O . PRO D 1 152 ? 20.439 -14.697 49.581 1.00 105.90 146 PRO D O 1
ATOM 9332 N N . GLN D 1 153 ? 20.051 -12.703 50.594 1.00 108.36 147 GLN D N 1
ATOM 9333 C CA . GLN D 1 153 ? 20.717 -13.016 51.876 1.00 107.95 147 GLN D CA 1
ATOM 9334 C C . GLN D 1 153 ? 20.231 -14.319 52.497 1.00 108.78 147 GLN D C 1
ATOM 9335 O O . GLN D 1 153 ? 21.051 -15.131 52.923 1.00 109.32 147 GLN D O 1
ATOM 9336 N N . THR D 1 154 ? 18.913 -14.537 52.513 1.00 110.27 148 THR D N 1
ATOM 9337 C CA . THR D 1 154 ? 18.346 -15.827 52.974 1.00 113.08 148 THR D CA 1
ATOM 9338 C C . THR D 1 154 ? 17.843 -16.704 51.788 1.00 117.57 148 THR D C 1
ATOM 9339 O O . THR D 1 154 ? 18.304 -16.481 50.645 1.00 122.57 148 THR D O 1
ATOM 9341 N N . ARG D 1 155 ? 16.917 -17.622 52.035 1.00 116.49 149 ARG D N 1
ATOM 9342 C CA . ARG D 1 155 ? 16.488 -18.544 50.969 1.00 113.24 149 ARG D CA 1
ATOM 9343 C C . ARG D 1 155 ? 15.689 -17.875 49.810 1.00 112.03 149 ARG D C 1
ATOM 9344 O O . ARG D 1 155 ? 15.393 -18.564 48.875 1.00 113.42 149 ARG D O 1
ATOM 9346 N N . PHE D 1 156 ? 15.178 -16.649 50.019 1.00 107.39 150 PHE D N 1
ATOM 9347 C CA . PHE D 1 156 ? 13.908 -16.146 49.438 1.00 100.56 150 PHE D CA 1
ATOM 9348 C C . PHE D 1 156 ? 12.698 -17.010 49.919 1.00 101.13 150 PHE D C 1
ATOM 9349 O O . PHE D 1 156 ? 11.571 -16.789 49.470 1.00 102.98 150 PHE D O 1
ATOM 9357 N N . GLN D 1 157 ? 12.949 -17.904 50.877 1.00 102.05 151 GLN D N 1
ATOM 9358 C CA . GLN D 1 157 ? 11.926 -18.515 51.669 1.00 104.44 151 GLN D CA 1
ATOM 9359 C C . GLN D 1 157 ? 12.184 -18.197 53.143 1.00 105.55 151 GLN D C 1
ATOM 9360 O O . GLN D 1 157 ? 13.349 -18.127 53.568 1.00 106.03 151 GLN D O 1
ATOM 9362 N N . PRO D 1 158 ? 11.099 -17.950 53.918 1.00 105.49 152 PRO D N 1
ATOM 9363 C CA . PRO D 1 158 ? 11.211 -17.660 55.346 1.00 105.89 152 PRO D CA 1
ATOM 9364 C C . PRO D 1 158 ? 11.753 -18.834 56.149 1.00 107.27 152 PRO D C 1
ATOM 9365 O O . PRO D 1 158 ? 11.763 -19.968 55.675 1.00 109.48 152 PRO D O 1
ATOM 9369 N N . THR D 1 159 ? 12.237 -18.537 57.356 1.00 106.26 153 THR D N 1
ATOM 9370 C CA . THR D 1 159 ? 12.694 -19.538 58.315 1.00 103.32 153 THR D CA 1
ATOM 9371 C C . THR D 1 159 ? 11.958 -19.375 59.641 1.00 100.08 153 THR D C 1
ATOM 9372 O O . THR D 1 159 ? 11.322 -18.362 59.865 1.00 98.85 153 THR D O 1
ATOM 9376 N N . ALA D 1 160 ? 12.025 -20.406 60.484 1.00 99.80 154 ALA D N 1
ATOM 9377 C CA . ALA D 1 160 ? 11.435 -20.418 61.834 1.00 103.93 154 ALA D CA 1
ATOM 9378 C C . ALA D 1 160 ? 11.870 -19.213 62.673 1.00 106.37 154 ALA D C 1
ATOM 9379 O O . ALA D 1 160 ? 11.026 -18.523 63.257 1.00 107.35 154 ALA D O 1
ATOM 9381 N N . GLN D 1 161 ? 13.187 -18.966 62.690 1.00 106.96 155 GLN D N 1
ATOM 9382 C CA . GLN D 1 161 ? 13.800 -17.811 63.359 1.00 107.25 155 GLN D CA 1
ATOM 9383 C C . GLN D 1 161 ? 13.209 -16.489 62.869 1.00 107.43 155 GLN D C 1
ATOM 9384 O O . GLN D 1 161 ? 12.844 -15.630 63.680 1.00 109.22 155 GLN D O 1
ATOM 9385 N N . MET D 1 162 ? 13.100 -16.350 61.544 1.00 104.36 156 MET D N 1
ATOM 9386 C CA . MET D 1 162 ? 12.486 -15.173 60.916 1.00 101.39 156 MET D CA 1
ATOM 9387 C C . MET D 1 162 ? 11.049 -14.968 61.374 1.00 99.48 156 MET D C 1
ATOM 9388 O O . MET D 1 162 ? 10.636 -13.833 61.621 1.00 97.65 156 MET D O 1
ATOM 9393 N N . LEU D 1 163 ? 10.307 -16.070 61.488 1.00 97.40 157 LEU D N 1
ATOM 9394 C CA . LEU D 1 163 ? 8.941 -16.053 61.999 1.00 96.78 157 LEU D CA 1
ATOM 9395 C C . LEU D 1 163 ? 8.921 -15.654 63.470 1.00 96.71 157 LEU D C 1
ATOM 9396 O O . LEU D 1 163 ? 8.095 -14.844 63.883 1.00 96.98 157 LEU D O 1
ATOM 9397 N N . ALA D 1 164 ? 9.853 -16.214 64.245 1.00 95.80 158 ALA D N 1
ATOM 9398 C CA . ALA D 1 164 ? 9.955 -15.982 65.693 1.00 92.52 158 ALA D CA 1
ATOM 9399 C C . ALA D 1 164 ? 10.118 -14.496 66.031 1.00 91.44 158 ALA D C 1
ATOM 9400 O O . ALA D 1 164 ? 9.575 -14.025 67.026 1.00 90.25 158 ALA D O 1
ATOM 9401 N N . GLU D 1 165 ? 10.841 -13.772 65.174 1.00 93.35 159 GLU D N 1
ATOM 9402 C CA . GLU D 1 165 ? 11.128 -12.352 65.361 1.00 96.47 159 GLU D CA 1
ATOM 9403 C C . GLU D 1 165 ? 9.941 -11.415 65.115 1.00 98.68 159 GLU D C 1
ATOM 9404 O O . GLU D 1 165 ? 9.950 -10.258 65.552 1.00 99.24 159 GLU D O 1
ATOM 9406 N N . ILE D 1 166 ? 8.886 -11.918 64.468 1.00 100.57 160 ILE D N 1
ATOM 9407 C CA . ILE D 1 166 ? 7.652 -11.139 64.239 1.00 100.97 160 ILE D CA 1
ATOM 9408 C C . ILE D 1 166 ? 6.873 -10.943 65.546 1.00 104.35 160 ILE D C 1
ATOM 9409 O O . ILE D 1 166 ? 6.686 -11.899 66.329 1.00 105.64 160 ILE D O 1
ATOM 9410 N N . ASP D 1 167 ? 6.442 -9.700 65.771 1.00 103.97 161 ASP D N 1
ATOM 9411 C CA . ASP D 1 167 ? 5.542 -9.364 66.887 1.00 102.98 161 ASP D CA 1
ATOM 9412 C C . ASP D 1 167 ? 4.419 -8.410 66.445 1.00 102.30 161 ASP D C 1
ATOM 9413 O O . ASP D 1 167 ? 4.718 -7.466 65.720 1.00 102.25 161 ASP D O 1
ATOM 9415 N N . PRO D 1 168 ? 3.156 -8.674 66.831 1.00 99.13 162 PRO D N 1
ATOM 9416 C CA . PRO D 1 168 ? 2.752 -9.852 67.646 1.00 95.90 162 PRO D CA 1
ATOM 9417 C C . PRO D 1 168 ? 2.486 -11.141 66.843 1.00 93.72 162 PRO D C 1
ATOM 9418 O O . PRO D 1 168 ? 2.645 -12.247 67.369 1.00 90.90 162 PRO D O 1
ATOM 9422 N N . LEU D 1 170 ? 1.510 -14.624 65.322 1.00 84.80 164 LEU D N 1
ATOM 9423 C CA . LEU D 1 170 ? 0.792 -15.013 64.111 1.00 84.64 164 LEU D CA 1
ATOM 9424 C C . LEU D 1 170 ? -0.159 -16.172 64.381 1.00 84.86 164 LEU D C 1
ATOM 9425 O O . LEU D 1 170 ? 0.082 -16.979 65.274 1.00 84.94 164 LEU D O 1
ATOM 9428 N N . ARG D 1 171 ? -1.237 -16.233 63.604 1.00 85.17 165 ARG D N 1
ATOM 9429 C CA . ARG D 1 171 ? -2.166 -17.367 63.621 1.00 82.80 165 ARG D CA 1
ATOM 9430 C C . ARG D 1 171 ? -1.881 -18.339 62.472 1.00 80.05 165 ARG D C 1
ATOM 9431 O O . ARG D 1 171 ? -2.138 -19.540 62.591 1.00 78.47 165 ARG D O 1
ATOM 9433 N N . GLY D 1 172 ? -1.337 -17.807 61.375 1.00 78.68 166 GLY D N 1
ATOM 9434 C CA . GLY D 1 172 ? -1.025 -18.594 60.183 1.00 78.46 166 GLY D CA 1
ATOM 9435 C C . GLY D 1 172 ? 0.228 -18.195 59.425 1.00 76.87 166 GLY D C 1
ATOM 9436 O O . GLY D 1 172 ? 0.665 -17.045 59.485 1.00 76.37 166 GLY D O 1
ATOM 9437 N N . VAL D 1 173 ? 0.809 -19.169 58.723 1.00 76.63 167 VAL D N 1
ATOM 9438 C CA . VAL D 1 173 ? 1.931 -18.944 57.808 1.00 77.13 167 VAL D CA 1
ATOM 9439 C C . VAL D 1 173 ? 1.652 -19.656 56.483 1.00 77.00 167 VAL D C 1
ATOM 9440 O O . VAL D 1 173 ? 1.271 -20.834 56.468 1.00 76.47 167 VAL D O 1
ATOM 9442 N N . VAL D 1 174 ? 1.822 -18.927 55.381 1.00 78.18 168 VAL D N 1
ATOM 9443 C CA . VAL D 1 174 ? 1.730 -19.493 54.033 1.00 79.89 168 VAL D CA 1
ATOM 9444 C C . VAL D 1 174 ? 3.119 -19.527 53.392 1.00 81.78 168 VAL D C 1
ATOM 9445 O O . VAL D 1 174 ? 3.779 -18.489 53.268 1.00 81.20 168 VAL D O 1
ATOM 9447 N N . VAL D 1 175 ? 3.566 -20.727 53.023 1.00 83.56 169 VAL D N 1
ATOM 9448 C CA . VAL D 1 175 ? 4.830 -20.929 52.302 1.00 84.55 169 VAL D CA 1
ATOM 9449 C C . VAL D 1 175 ? 4.577 -21.610 50.953 1.00 86.52 169 VAL D C 1
ATOM 9450 O O . VAL D 1 175 ? 3.654 -22.419 50.823 1.00 87.98 169 VAL D O 1
ATOM 9451 N N . ALA D 1 176 ? 5.394 -21.268 49.957 1.00 85.46 170 ALA D N 1
ATOM 9452 C CA . ALA D 1 176 ? 5.289 -21.851 48.619 1.00 85.05 170 ALA D CA 1
ATOM 9453 C C . ALA D 1 176 ? 6.656 -22.332 48.140 1.00 83.13 170 ALA D C 1
ATOM 9454 O O . ALA D 1 176 ? 7.619 -21.562 48.110 1.00 81.61 170 ALA D O 1
ATOM 9456 N N . SER D 1 177 ? 6.724 -23.608 47.768 1.00 80.71 171 SER D N 1
ATOM 9457 C CA . SER D 1 177 ? 7.963 -24.232 47.316 1.00 78.71 171 SER D CA 1
ATOM 9458 C C . SER D 1 177 ? 7.636 -25.303 46.263 1.00 77.23 171 SER D C 1
ATOM 9459 O O . SER D 1 177 ? 6.961 -26.279 46.597 1.00 78.59 171 SER D O 1
ATOM 9462 N N . PRO D 1 178 ? 8.053 -25.127 44.997 1.00 73.93 172 PRO D N 1
ATOM 9463 C CA . PRO D 1 178 ? 8.687 -23.901 44.472 1.00 76.15 172 PRO D CA 1
ATOM 9464 C C . PRO D 1 178 ? 7.713 -22.725 44.439 1.00 78.98 172 PRO D C 1
ATOM 9465 O O . PRO D 1 178 ? 6.497 -22.934 44.366 1.00 81.99 172 PRO D O 1
ATOM 9469 N N . ALA D 1 179 ? 8.248 -21.507 44.487 1.00 77.66 173 ALA D N 1
ATOM 9470 C CA . ALA D 1 179 ? 7.426 -20.302 44.576 1.00 78.63 173 ALA D CA 1
ATOM 9471 C C . ALA D 1 179 ? 7.281 -19.553 43.250 1.00 78.58 173 ALA D C 1
ATOM 9472 O O . ALA D 1 179 ? 8.160 -19.601 42.394 1.00 77.48 173 ALA D O 1
ATOM 9474 N N . ASN D 1 180 ? 6.134 -18.895 43.090 1.00 77.85 174 ASN D N 1
ATOM 9475 C CA . ASN D 1 180 ? 5.944 -17.839 42.104 1.00 78.17 174 ASN D CA 1
ATOM 9476 C C . ASN D 1 180 ? 6.213 -16.562 42.909 1.00 79.58 174 ASN D C 1
ATOM 9477 O O . ASN D 1 180 ? 5.547 -16.344 43.931 1.00 82.43 174 ASN D O 1
ATOM 9482 N N . PRO D 1 181 ? 7.153 -15.697 42.490 1.00 77.61 175 PRO D N 1
ATOM 9483 C CA . PRO D 1 181 ? 7.784 -15.684 41.151 1.00 78.71 175 PRO D CA 1
ATOM 9484 C C . PRO D 1 181 ? 9.242 -16.120 41.058 1.00 79.27 175 PRO D C 1
ATOM 9485 O O . PRO D 1 181 ? 9.821 -16.071 39.965 1.00 76.58 175 PRO D O 1
ATOM 9489 N N . THR D 1 182 ? 9.821 -16.534 42.179 1.00 81.30 176 THR D N 1
ATOM 9490 C CA . THR D 1 182 ? 11.259 -16.783 42.266 1.00 85.07 176 THR D CA 1
ATOM 9491 C C . THR D 1 182 ? 11.678 -18.095 41.607 1.00 88.43 176 THR D C 1
ATOM 9492 O O . THR D 1 182 ? 12.728 -18.165 40.962 1.00 87.17 176 THR D O 1
ATOM 9496 N N . GLY D 1 183 ? 10.852 -19.124 41.789 1.00 91.93 177 GLY D N 1
ATOM 9497 C CA . GLY D 1 183 ? 11.188 -20.488 41.396 1.00 93.39 177 GLY D CA 1
ATOM 9498 C C . GLY D 1 183 ? 12.012 -21.231 42.433 1.00 93.80 177 GLY D C 1
ATOM 9499 O O . GLY D 1 183 ? 12.383 -22.385 42.224 1.00 94.25 177 GLY D O 1
ATOM 9500 N N . THR D 1 184 ? 12.308 -20.572 43.551 1.00 94.16 178 THR D N 1
ATOM 9501 C CA . THR D 1 184 ? 13.162 -21.149 44.595 1.00 96.18 178 THR D CA 1
ATOM 9502 C C . THR D 1 184 ? 12.355 -22.159 45.391 1.00 93.73 178 THR D C 1
ATOM 9503 O O . THR D 1 184 ? 11.163 -21.955 45.640 1.00 91.70 178 THR D O 1
ATOM 9507 N N . VAL D 1 185 ? 13.014 -23.246 45.795 1.00 93.04 179 VAL D N 1
ATOM 9508 C CA . VAL D 1 185 ? 12.422 -24.197 46.733 1.00 93.21 179 VAL D CA 1
ATOM 9509 C C . VAL D 1 185 ? 12.988 -23.982 48.137 1.00 93.48 179 VAL D C 1
ATOM 9510 O O . VAL D 1 185 ? 14.174 -23.670 48.307 1.00 93.14 179 VAL D O 1
ATOM 9512 N N . ILE D 1 186 ? 12.118 -24.104 49.142 1.00 95.78 180 ILE D N 1
ATOM 9513 C CA . ILE D 1 186 ? 12.560 -24.165 50.533 1.00 96.81 180 ILE D CA 1
ATOM 9514 C C . ILE D 1 186 ? 13.255 -25.522 50.699 1.00 100.33 180 ILE D C 1
ATOM 9515 O O . ILE D 1 186 ? 12.658 -26.556 50.372 1.00 98.07 180 ILE D O 1
ATOM 9518 N N . PRO D 1 187 ? 14.532 -25.523 51.156 1.00 103.13 181 PRO D N 1
ATOM 9519 C CA . PRO D 1 187 ? 15.260 -26.782 51.390 1.00 100.56 181 PRO D CA 1
ATOM 9520 C C . PRO D 1 187 ? 14.548 -27.671 52.420 1.00 98.51 181 PRO D C 1
ATOM 9521 O O . PRO D 1 187 ? 13.962 -27.142 53.359 1.00 96.61 181 PRO D O 1
ATOM 9525 N N . PRO D 1 188 ? 14.581 -29.015 52.232 1.00 97.84 182 PRO D N 1
ATOM 9526 C CA . PRO D 1 188 ? 13.801 -29.943 53.084 1.00 100.05 182 PRO D CA 1
ATOM 9527 C C . PRO D 1 188 ? 13.963 -29.698 54.587 1.00 101.36 182 PRO D C 1
ATOM 9528 O O . PRO D 1 188 ? 12.961 -29.688 55.308 1.00 100.62 182 PRO D O 1
ATOM 9532 N N . GLU D 1 189 ? 15.202 -29.473 55.031 1.00 103.05 183 GLU D N 1
ATOM 9533 C CA . GLU D 1 189 ? 15.511 -29.171 56.439 1.00 103.97 183 GLU D CA 1
ATOM 9534 C C . GLU D 1 189 ? 14.790 -27.913 56.931 1.00 103.60 183 GLU D C 1
ATOM 9535 O O . GLU D 1 189 ? 14.172 -27.932 57.996 1.00 104.84 183 GLU D O 1
ATOM 9537 N N . GLU D 1 190 ? 14.848 -26.843 56.137 1.00 102.64 184 GLU D N 1
ATOM 9538 C CA . GLU D 1 190 ? 14.241 -25.555 56.499 1.00 102.88 184 GLU D CA 1
ATOM 9539 C C . GLU D 1 190 ? 12.711 -25.622 56.559 1.00 104.92 184 GLU D C 1
ATOM 9540 O O . GLU D 1 190 ? 12.111 -25.077 57.483 1.00 107.16 184 GLU D O 1
ATOM 9543 N N . LEU D 1 191 ? 12.096 -26.303 55.590 1.00 104.75 185 LEU D N 1
ATOM 9544 C CA . LEU D 1 191 ? 10.642 -26.511 55.576 1.00 100.98 185 LEU D CA 1
ATOM 9545 C C . LEU D 1 191 ? 10.178 -27.322 56.789 1.00 99.71 185 LEU D C 1
ATOM 9546 O O . LEU D 1 191 ? 9.167 -26.978 57.411 1.00 95.93 185 LEU D O 1
ATOM 9548 N N . ALA D 1 192 ? 10.934 -28.375 57.118 1.00 102.30 186 ALA D N 1
ATOM 9549 C CA . ALA D 1 192 ? 10.701 -29.186 58.317 1.00 104.38 186 ALA D CA 1
ATOM 9550 C C . ALA D 1 192 ? 10.792 -28.333 59.582 1.00 107.12 186 ALA D C 1
ATOM 9551 O O . ALA D 1 192 ? 9.944 -28.438 60.474 1.00 107.20 186 ALA D O 1
ATOM 9553 N N . ALA D 1 193 ? 11.819 -27.483 59.631 1.00 108.04 187 ALA D N 1
ATOM 9554 C CA . ALA D 1 193 ? 12.025 -26.542 60.729 1.00 106.86 187 ALA D CA 1
ATOM 9555 C C . ALA D 1 193 ? 10.846 -25.583 60.846 1.00 107.52 187 ALA D C 1
ATOM 9556 O O . ALA D 1 193 ? 10.308 -25.407 61.931 1.00 109.75 187 ALA D O 1
ATOM 9557 N N . ILE D 1 194 ? 10.445 -24.996 59.718 1.00 105.09 188 ILE D N 1
ATOM 9558 C CA . ILE D 1 194 ? 9.260 -24.128 59.616 1.00 100.47 188 ILE D CA 1
ATOM 9559 C C . ILE D 1 194 ? 8.003 -24.871 60.077 1.00 99.16 188 ILE D C 1
ATOM 9560 O O . ILE D 1 194 ? 7.204 -24.322 60.839 1.00 100.93 188 ILE D O 1
ATOM 9562 N N . ALA D 1 195 ? 7.849 -26.119 59.629 1.00 98.37 189 ALA D N 1
ATOM 9563 C CA . ALA D 1 195 ? 6.727 -26.975 60.024 1.00 101.42 189 ALA D CA 1
ATOM 9564 C C . ALA D 1 195 ? 6.719 -27.224 61.540 1.00 104.25 189 ALA D C 1
ATOM 9565 O O . ALA D 1 195 ? 5.682 -27.056 62.200 1.00 104.73 189 ALA D O 1
ATOM 9566 N N . SER D 1 196 ? 7.886 -27.594 62.071 1.00 105.28 190 SER D N 1
ATOM 9567 C CA . SER D 1 196 ? 8.062 -27.860 63.503 1.00 103.64 190 SER D CA 1
ATOM 9568 C C . SER D 1 196 ? 7.796 -26.628 64.362 1.00 103.00 190 SER D C 1
ATOM 9569 O O . SER D 1 196 ? 7.100 -26.708 65.368 1.00 98.86 190 SER D O 1
ATOM 9571 N N . TRP D 1 197 ? 8.342 -25.490 63.936 1.00 103.80 191 TRP D N 1
ATOM 9572 C CA . TRP D 1 197 ? 8.146 -24.187 64.603 1.00 108.44 191 TRP D CA 1
ATOM 9573 C C . TRP D 1 197 ? 6.669 -23.893 64.766 1.00 111.29 191 TRP D C 1
ATOM 9574 O O . TRP D 1 197 ? 6.226 -23.554 65.863 1.00 108.40 191 TRP D O 1
ATOM 9585 N N . CYS D 1 198 ? 5.919 -24.025 63.667 1.00 116.84 192 CYS D N 1
ATOM 9586 C CA . CYS D 1 198 ? 4.474 -23.791 63.620 1.00 121.25 192 CYS D CA 1
ATOM 9587 C C . CYS D 1 198 ? 3.705 -24.576 64.678 1.00 120.63 192 CYS D C 1
ATOM 9588 O O . CYS D 1 198 ? 2.901 -23.995 65.409 1.00 119.14 192 CYS D O 1
ATOM 9591 N N . ASP D 1 199 ? 3.975 -25.868 64.765 1.00 120.83 193 ASP D N 1
ATOM 9592 C CA . ASP D 1 199 ? 3.384 -26.755 65.783 1.00 122.55 193 ASP D CA 1
ATOM 9593 C C . ASP D 1 199 ? 3.639 -26.235 67.185 1.00 123.63 193 ASP D C 1
ATOM 9594 O O . ASP D 1 199 ? 2.700 -26.066 67.969 1.00 123.33 193 ASP D O 1
ATOM 9599 N N . ALA D 1 200 ? 4.910 -25.951 67.480 1.00 121.89 194 ALA D N 1
ATOM 9600 C CA . ALA D 1 200 ? 5.343 -25.440 68.784 1.00 114.18 194 ALA D CA 1
ATOM 9601 C C . ALA D 1 200 ? 4.698 -24.100 69.125 1.00 111.57 194 ALA D C 1
ATOM 9602 O O . ALA D 1 200 ? 4.316 -23.870 70.272 1.00 113.60 194 ALA D O 1
ATOM 9603 N N . SER D 1 201 ? 4.561 -23.242 68.119 1.00 107.25 195 SER D N 1
ATOM 9604 C CA . SER D 1 201 ? 4.039 -21.882 68.289 1.00 103.24 195 SER D CA 1
ATOM 9605 C C . SER D 1 201 ? 2.510 -21.804 68.160 1.00 102.09 195 SER D C 1
ATOM 9606 O O . SER D 1 201 ? 1.936 -20.715 68.263 1.00 100.23 195 SER D O 1
ATOM 9609 N N . ASP D 1 202 ? 1.867 -22.961 67.952 1.00 100.19 196 ASP D N 1
ATOM 9610 C CA . ASP D 1 202 ? 0.412 -23.076 67.717 1.00 98.84 196 ASP D CA 1
ATOM 9611 C C . ASP D 1 202 ? -0.071 -22.206 66.533 1.00 98.28 196 ASP D C 1
ATOM 9612 O O . ASP D 1 202 ? -1.116 -21.546 66.598 1.00 99.81 196 ASP D O 1
ATOM 9614 N N . VAL D 1 203 ? 0.718 -22.220 65.457 1.00 96.52 197 VAL D N 1
ATOM 9615 C CA . VAL D 1 203 ? 0.438 -21.473 64.231 1.00 94.60 197 VAL D CA 1
ATOM 9616 C C . VAL D 1 203 ? 0.096 -22.458 63.119 1.00 94.58 197 VAL D C 1
ATOM 9617 O O . VAL D 1 203 ? 0.778 -23.468 62.963 1.00 98.90 197 VAL D O 1
ATOM 9619 N N . ARG D 1 204 ? -0.950 -22.173 62.349 1.00 89.69 198 ARG D N 1
ATOM 9620 C CA . ARG D 1 204 ? -1.345 -23.034 61.235 1.00 84.78 198 ARG D CA 1
ATOM 9621 C C . ARG D 1 204 ? -0.463 -22.800 60.003 1.00 81.54 198 ARG D C 1
ATOM 9622 O O . ARG D 1 204 ? -0.297 -21.658 59.559 1.00 77.60 198 ARG D O 1
ATOM 9630 N N . LEU D 1 205 ? 0.087 -23.881 59.452 1.00 78.48 199 LEU D N 1
ATOM 9631 C CA . LEU D 1 205 ? 0.871 -23.788 58.216 1.00 77.66 199 LEU D CA 1
ATOM 9632 C C . LEU D 1 205 ? 0.072 -24.163 56.971 1.00 78.19 199 LEU D C 1
ATOM 9633 O O . LEU D 1 205 ? -0.542 -25.232 56.908 1.00 77.93 199 LEU D O 1
ATOM 9638 N N . ILE D 1 206 ? 0.096 -23.265 55.989 1.00 77.81 200 ILE D N 1
ATOM 9639 C CA . ILE D 1 206 ? -0.479 -23.520 54.672 1.00 78.51 200 ILE D CA 1
ATOM 9640 C C . ILE D 1 206 ? 0.692 -23.701 53.708 1.00 79.93 200 ILE D C 1
ATOM 9641 O O . ILE D 1 206 ? 1.416 -22.748 53.401 1.00 81.06 200 ILE D O 1
ATOM 9646 N N . SER D 1 207 ? 0.882 -24.939 53.262 1.00 79.52 201 SER D N 1
ATOM 9647 C CA . SER D 1 207 ? 1.992 -25.298 52.387 1.00 78.87 201 SER D CA 1
ATOM 9648 C C . SER D 1 207 ? 1.526 -25.388 50.930 1.00 79.54 201 SER D C 1
ATOM 9649 O O . SER D 1 207 ? 0.862 -26.357 50.533 1.00 81.87 201 SER D O 1
ATOM 9652 N N . ASP D 1 208 ? 1.854 -24.354 50.154 1.00 75.94 202 ASP D N 1
ATOM 9653 C CA . ASP D 1 208 ? 1.605 -24.349 48.717 1.00 75.16 202 ASP D CA 1
ATOM 9654 C C . ASP D 1 208 ? 2.655 -25.225 48.052 1.00 77.68 202 ASP D C 1
ATOM 9655 O O . ASP D 1 208 ? 3.852 -24.905 48.050 1.00 81.09 202 ASP D O 1
ATOM 9660 N N . GLU D 1 209 ? 2.178 -26.330 47.489 1.00 78.34 203 GLU D N 1
ATOM 9661 C CA . GLU D 1 209 ? 3.027 -27.333 46.858 1.00 77.39 203 GLU D CA 1
ATOM 9662 C C . GLU D 1 209 ? 2.607 -27.536 45.394 1.00 76.79 203 GLU D C 1
ATOM 9663 O O . GLU D 1 209 ? 2.826 -28.600 44.801 1.00 77.44 203 GLU D O 1
ATOM 9669 N N . VAL D 1 210 ? 2.037 -26.471 44.823 1.00 74.69 204 VAL D N 1
ATOM 9670 C CA . VAL D 1 210 ? 1.458 -26.432 43.471 1.00 72.66 204 VAL D CA 1
ATOM 9671 C C . VAL D 1 210 ? 2.475 -26.770 42.366 1.00 70.33 204 VAL D C 1
ATOM 9672 O O . VAL D 1 210 ? 2.135 -27.457 41.401 1.00 70.64 204 VAL D O 1
ATOM 9676 N N . TYR D 1 211 ? 3.715 -26.313 42.529 1.00 67.52 205 TYR D N 1
ATOM 9677 C CA . TYR D 1 211 ? 4.757 -26.511 41.520 1.00 65.59 205 TYR D CA 1
ATOM 9678 C C . TYR D 1 211 ? 5.621 -27.759 41.705 1.00 63.80 205 TYR D C 1
ATOM 9679 O O . TYR D 1 211 ? 6.595 -27.956 40.965 1.00 62.30 205 TYR D O 1
ATOM 9688 N N . HIS D 1 212 ? 5.256 -28.601 42.673 1.00 64.90 206 HIS D N 1
ATOM 9689 C CA . HIS D 1 212 ? 5.886 -29.911 42.861 1.00 68.92 206 HIS D CA 1
ATOM 9690 C C . HIS D 1 212 ? 5.840 -30.718 41.565 1.00 70.88 206 HIS D C 1
ATOM 9691 O O . HIS D 1 212 ? 4.827 -30.702 40.855 1.00 72.95 206 HIS D O 1
ATOM 9698 N N . GLY D 1 213 ? 6.940 -31.401 41.261 1.00 71.21 207 GLY D N 1
ATOM 9699 C CA . GLY D 1 213 ? 7.086 -32.125 40.003 1.00 70.71 207 GLY D CA 1
ATOM 9700 C C . GLY D 1 213 ? 7.806 -31.328 38.922 1.00 70.00 207 GLY D C 1
ATOM 9701 O O . GLY D 1 213 ? 8.325 -31.909 37.973 1.00 71.40 207 GLY D O 1
ATOM 9702 N N . LEU D 1 214 ? 7.846 -30.004 39.085 1.00 69.76 208 LEU D N 1
ATOM 9703 C CA . LEU D 1 214 ? 8.630 -29.134 38.236 1.00 72.27 208 LEU D CA 1
ATOM 9704 C C . LEU D 1 214 ? 9.862 -28.624 38.992 1.00 77.43 208 LEU D C 1
ATOM 9705 O O . LEU D 1 214 ? 9.859 -27.509 39.511 1.00 77.43 208 LEU D O 1
ATOM 9710 N N . VAL D 1 215 ? 10.891 -29.469 39.013 1.00 81.20 209 VAL D N 1
ATOM 9711 C CA . VAL D 1 215 ? 12.168 -29.169 39.676 1.00 83.05 209 VAL D CA 1
ATOM 9712 C C . VAL D 1 215 ? 13.357 -29.428 38.745 1.00 85.82 209 VAL D C 1
ATOM 9713 O O . VAL D 1 215 ? 13.315 -30.316 37.898 1.00 86.38 209 VAL D O 1
ATOM 9715 N N . TYR D 1 216 ? 14.423 -28.665 38.936 1.00 90.13 210 TYR D N 1
ATOM 9716 C CA . TYR D 1 216 ? 15.580 -28.713 38.043 1.00 92.44 210 TYR D CA 1
ATOM 9717 C C . TYR D 1 216 ? 16.770 -29.423 38.718 1.00 94.09 210 TYR D C 1
ATOM 9718 O O . TYR D 1 216 ? 16.813 -29.535 39.956 1.00 92.06 210 TYR D O 1
ATOM 9727 N N . GLN D 1 217 ? 17.688 -29.939 37.896 1.00 96.73 211 GLN D N 1
ATOM 9728 C CA . GLN D 1 217 ? 18.787 -30.777 38.364 1.00 99.06 211 GLN D CA 1
ATOM 9729 C C . GLN D 1 217 ? 19.730 -30.029 39.301 1.00 101.23 211 GLN D C 1
ATOM 9730 O O . GLN D 1 217 ? 20.128 -28.896 39.025 1.00 99.83 211 GLN D O 1
ATOM 9731 N N . GLY D 1 218 ? 20.046 -30.650 40.445 1.00 102.11 212 GLY D N 1
ATOM 9732 C CA . GLY D 1 218 ? 20.654 -29.943 41.585 1.00 102.40 212 GLY D CA 1
ATOM 9733 C C . GLY D 1 218 ? 19.682 -29.146 42.440 1.00 102.62 212 GLY D C 1
ATOM 9734 N N . ALA D 1 219 ? 19.718 -27.826 42.295 1.00 103.84 213 ALA D N 1
ATOM 9735 C CA . ALA D 1 219 ? 19.023 -26.920 43.236 1.00 105.25 213 ALA D CA 1
ATOM 9736 C C . ALA D 1 219 ? 17.973 -27.504 44.252 1.00 106.82 213 ALA D C 1
ATOM 9737 O O . ALA D 1 219 ? 16.937 -28.039 43.839 1.00 108.78 213 ALA D O 1
ATOM 9739 N N . PRO D 1 220 ? 18.262 -27.365 45.559 1.00 108.24 214 PRO D N 1
ATOM 9740 C CA . PRO D 1 220 ? 17.584 -27.956 46.652 1.00 105.55 214 PRO D CA 1
ATOM 9741 C C . PRO D 1 220 ? 16.977 -29.277 46.461 1.00 101.44 214 PRO D C 1
ATOM 9742 O O . PRO D 1 220 ? 17.608 -30.123 45.892 1.00 99.87 214 PRO D O 1
ATOM 9746 N N . GLN D 1 221 ? 15.760 -29.486 46.953 1.00 98.06 215 GLN D N 1
ATOM 9747 C CA . GLN D 1 221 ? 14.947 -30.703 46.769 1.00 96.63 215 GLN D CA 1
ATOM 9748 C C . GLN D 1 221 ? 13.563 -30.437 47.400 1.00 96.08 215 GLN D C 1
ATOM 9749 O O . GLN D 1 221 ? 13.449 -29.621 48.350 1.00 97.67 215 GLN D O 1
ATOM 9751 N N . THR D 1 222 ? 12.530 -31.042 46.827 1.00 94.08 216 THR D N 1
ATOM 9752 C CA . THR D 1 222 ? 11.180 -30.728 47.266 1.00 91.32 216 THR D CA 1
ATOM 9753 C C . THR D 1 222 ? 10.764 -31.760 48.298 1.00 90.58 216 THR D C 1
ATOM 9754 O O . THR D 1 222 ? 11.261 -32.876 48.309 1.00 90.40 216 THR D O 1
ATOM 9758 N N . SER D 1 223 ? 9.869 -31.353 49.186 1.00 89.37 217 SER D N 1
ATOM 9759 C CA . SER D 1 223 ? 9.336 -32.202 50.245 1.00 88.25 217 SER D CA 1
ATOM 9760 C C . SER D 1 223 ? 7.924 -31.748 50.585 1.00 86.86 217 SER D C 1
ATOM 9761 O O . SER D 1 223 ? 7.573 -30.553 50.442 1.00 83.33 217 SER D O 1
ATOM 9764 N N . CYS D 1 224 ? 7.104 -32.698 51.036 1.00 86.15 218 CYS D N 1
ATOM 9765 C CA . CYS D 1 224 ? 5.765 -32.396 51.501 1.00 84.85 218 CYS D CA 1
ATOM 9766 C C . CYS D 1 224 ? 5.821 -32.023 52.983 1.00 83.75 218 CYS D C 1
ATOM 9767 O O . CYS D 1 224 ? 6.573 -32.627 53.754 1.00 83.90 218 CYS D O 1
ATOM 9770 N N . ALA D 1 225 ? 5.014 -31.033 53.367 1.00 84.14 219 ALA D N 1
ATOM 9771 C CA . ALA D 1 225 ? 4.878 -30.602 54.758 1.00 83.26 219 ALA D CA 1
ATOM 9772 C C . ALA D 1 225 ? 4.480 -31.746 55.695 1.00 82.92 219 ALA D C 1
ATOM 9773 O O . ALA D 1 225 ? 4.885 -31.769 56.859 1.00 88.00 219 ALA D O 1
ATOM 9774 N N . TRP D 1 226 ? 3.710 -32.696 55.165 1.00 80.08 220 TRP D N 1
ATOM 9775 C CA . TRP D 1 226 ? 3.251 -33.879 55.907 1.00 80.41 220 TRP D CA 1
ATOM 9776 C C . TRP D 1 226 ? 4.335 -34.926 56.200 1.00 83.62 220 TRP D C 1
ATOM 9777 O O . TRP D 1 226 ? 4.070 -35.921 56.887 1.00 84.55 220 TRP D O 1
ATOM 9788 N N . GLN D 1 227 ? 5.545 -34.701 55.687 1.00 87.24 221 GLN D N 1
ATOM 9789 C CA . GLN D 1 227 ? 6.707 -35.496 56.086 1.00 90.83 221 GLN D CA 1
ATOM 9790 C C . GLN D 1 227 ? 7.126 -35.164 57.522 1.00 92.64 221 GLN D C 1
ATOM 9791 O O . GLN D 1 227 ? 7.634 -36.032 58.233 1.00 94.60 221 GLN D O 1
ATOM 9793 N N . THR D 1 228 ? 6.896 -33.915 57.934 1.00 92.43 222 THR D N 1
ATOM 9794 C CA . THR D 1 228 ? 7.227 -33.449 59.280 1.00 91.42 222 THR D CA 1
ATOM 9795 C C . THR D 1 228 ? 5.985 -33.384 60.168 1.00 91.50 222 THR D C 1
ATOM 9796 O O . THR D 1 228 ? 5.935 -34.036 61.215 1.00 93.55 222 THR D O 1
ATOM 9798 N N . SER D 1 229 ? 4.988 -32.611 59.736 1.00 90.85 223 SER D N 1
ATOM 9799 C CA . SER D 1 229 ? 3.794 -32.348 60.531 1.00 88.70 223 SER D CA 1
ATOM 9800 C C . SER D 1 229 ? 2.532 -32.516 59.705 1.00 88.79 223 SER D C 1
ATOM 9801 O O . SER D 1 229 ? 2.452 -32.030 58.575 1.00 88.73 223 SER D O 1
ATOM 9802 N N . ARG D 1 230 ? 1.546 -33.199 60.281 1.00 88.13 224 ARG D N 1
ATOM 9803 C CA . ARG D 1 230 ? 0.239 -33.384 59.641 1.00 88.85 224 ARG D CA 1
ATOM 9804 C C . ARG D 1 230 ? -0.762 -32.326 60.104 1.00 90.83 224 ARG D C 1
ATOM 9805 O O . ARG D 1 230 ? -1.941 -32.376 59.746 1.00 93.63 224 ARG D O 1
ATOM 9813 N N . ASN D 1 231 ? -0.280 -31.367 60.892 1.00 92.78 225 ASN D N 1
ATOM 9814 C CA . ASN D 1 231 ? -1.082 -30.232 61.333 1.00 93.30 225 ASN D CA 1
ATOM 9815 C C . ASN D 1 231 ? -1.223 -29.191 60.227 1.00 92.44 225 ASN D C 1
ATOM 9816 O O . ASN D 1 231 ? -2.182 -28.420 60.225 1.00 92.20 225 ASN D O 1
ATOM 9821 N N . ALA D 1 232 ? -0.261 -29.182 59.299 1.00 90.58 226 ALA D N 1
ATOM 9822 C CA . ALA D 1 232 ? -0.247 -28.242 58.179 1.00 88.83 226 ALA D CA 1
ATOM 9823 C C . ALA D 1 232 ? -1.274 -28.603 57.105 1.00 88.92 226 ALA D C 1
ATOM 9824 O O . ALA D 1 232 ? -1.609 -29.780 56.929 1.00 91.69 226 ALA D O 1
ATOM 9825 N N . VAL D 1 233 ? -1.778 -27.585 56.405 1.00 84.36 227 VAL D N 1
ATOM 9826 C CA . VAL D 1 233 ? -2.659 -27.777 55.249 1.00 81.55 227 VAL D CA 1
ATOM 9827 C C . VAL D 1 233 ? -1.809 -27.730 53.979 1.00 79.27 227 VAL D C 1
ATOM 9828 O O . VAL D 1 233 ? -1.095 -26.752 53.743 1.00 77.95 227 VAL D O 1
ATOM 9832 N N . VAL D 1 234 ? -1.888 -28.795 53.182 1.00 76.52 228 VAL D N 1
ATOM 9833 C CA . VAL D 1 234 ? -1.162 -28.897 51.916 1.00 75.61 228 VAL D CA 1
ATOM 9834 C C . VAL D 1 234 ? -2.098 -28.490 50.786 1.00 74.31 228 VAL D C 1
ATOM 9835 O O . VAL D 1 234 ? -3.221 -28.988 50.686 1.00 75.26 228 VAL D O 1
ATOM 9839 N N . VAL D 1 235 ? -1.631 -27.567 49.952 1.00 71.31 229 VAL D N 1
ATOM 9840 C CA . VAL D 1 235 ? -2.383 -27.115 48.787 1.00 69.92 229 VAL D CA 1
ATOM 9841 C C . VAL D 1 235 ? -1.608 -27.533 47.540 1.00 70.41 229 VAL D C 1
ATOM 9842 O O . VAL D 1 235 ? -0.397 -27.290 47.436 1.00 71.64 229 VAL D O 1
ATOM 9846 N N . ASN D 1 236 ? -2.307 -28.186 46.614 1.00 68.69 230 ASN D N 1
ATOM 9847 C CA . ASN D 1 236 ? -1.715 -28.627 45.353 1.00 65.32 230 ASN D CA 1
ATOM 9848 C C . ASN D 1 236 ? -2.737 -28.541 44.219 1.00 63.08 230 ASN D C 1
ATOM 9849 O O . ASN D 1 236 ? -3.930 -28.332 44.461 1.00 62.78 230 ASN D O 1
ATOM 9854 N N . SER D 1 237 ? -2.262 -28.696 42.984 1.00 59.82 231 SER D N 1
ATOM 9855 C CA . SER D 1 237 ? -3.092 -28.491 41.801 1.00 56.69 231 SER D CA 1
ATOM 9856 C C . SER D 1 237 ? -2.703 -29.388 40.631 1.00 54.92 231 SER D C 1
ATOM 9857 O O . SER D 1 237 ? -1.599 -29.935 40.595 1.00 55.31 231 SER D O 1
ATOM 9860 N N . PHE D 1 238 ? -3.631 -29.526 39.684 1.00 51.35 232 PHE D N 1
ATOM 9861 C CA . PHE D 1 238 ? -3.373 -30.176 38.402 1.00 48.58 232 PHE D CA 1
ATOM 9862 C C . PHE D 1 238 ? -2.949 -29.167 37.339 1.00 48.64 232 PHE D C 1
ATOM 9863 O O . PHE D 1 238 ? -2.638 -29.554 36.208 1.00 49.52 232 PHE D O 1
ATOM 9871 N N . SER D 1 239 ? -2.912 -27.888 37.713 1.00 48.43 233 SER D N 1
ATOM 9872 C CA . SER D 1 239 ? -2.695 -26.792 36.774 1.00 49.31 233 SER D CA 1
ATOM 9873 C C . SER D 1 239 ? -1.305 -26.707 36.166 1.00 50.53 233 SER D C 1
ATOM 9874 O O . SER D 1 239 ? -1.173 -26.355 34.995 1.00 49.79 233 SER D O 1
ATOM 9877 N N . LYS D 1 240 ? -0.276 -27.023 36.946 1.00 52.59 234 LYS D N 1
ATOM 9878 C CA . LYS D 1 240 ? 1.081 -26.735 36.510 1.00 55.50 234 LYS D CA 1
ATOM 9879 C C . LYS D 1 240 ? 1.859 -27.958 36.057 1.00 55.47 234 LYS D C 1
ATOM 9880 O O . LYS D 1 240 ? 2.339 -27.994 34.920 1.00 55.78 234 LYS D O 1
ATOM 9886 N N . TYR D 1 241 ? 1.987 -28.952 36.930 1.00 54.73 235 TYR D N 1
ATOM 9887 C CA . TYR D 1 241 ? 2.714 -30.157 36.564 1.00 56.52 235 TYR D CA 1
ATOM 9888 C C . TYR D 1 241 ? 1.972 -30.949 35.493 1.00 57.43 235 TYR D C 1
ATOM 9889 O O . TYR D 1 241 ? 2.577 -31.392 34.517 1.00 57.31 235 TYR D O 1
ATOM 9898 N N . TYR D 1 242 ? 0.662 -31.095 35.671 1.00 58.45 236 TYR D N 1
ATOM 9899 C CA . TYR D 1 242 ? -0.175 -31.819 34.720 1.00 58.30 236 TYR D CA 1
ATOM 9900 C C . TYR D 1 242 ? -0.792 -30.944 33.633 1.00 57.62 236 TYR D C 1
ATOM 9901 O O . TYR D 1 242 ? -1.589 -31.432 32.826 1.00 59.69 236 TYR D O 1
ATOM 9910 N N . ALA D 1 243 ? -0.409 -29.661 33.617 1.00 54.05 237 ALA D N 1
ATOM 9911 C CA . ALA D 1 243 ? -0.836 -28.676 32.605 1.00 52.63 237 ALA D CA 1
ATOM 9912 C C . ALA D 1 243 ? -2.359 -28.608 32.346 1.00 52.09 237 ALA D C 1
ATOM 9913 O O . ALA D 1 243 ? -2.808 -28.316 31.230 1.00 53.44 237 ALA D O 1
ATOM 9915 N N . MET D 1 244 ? -3.141 -28.860 33.396 1.00 50.20 238 MET D N 1
ATOM 9916 C CA . MET D 1 244 ? -4.605 -28.853 33.322 1.00 50.28 238 MET D CA 1
ATOM 9917 C C . MET D 1 244 ? -5.173 -27.537 33.848 1.00 50.66 238 MET D C 1
ATOM 9918 O O . MET D 1 244 ? -6.196 -27.497 34.539 1.00 50.16 238 MET D O 1
ATOM 9923 N N . THR D 1 245 ? -4.490 -26.461 33.476 1.00 51.79 239 THR D N 1
ATOM 9924 C CA . THR D 1 245 ? -4.712 -25.105 33.974 1.00 52.00 239 THR D CA 1
ATOM 9925 C C . THR D 1 245 ? -6.168 -24.604 33.888 1.00 51.19 239 THR D C 1
ATOM 9926 O O . THR D 1 245 ? -6.710 -24.125 34.881 1.00 50.03 239 THR D O 1
ATOM 9930 N N . GLY D 1 246 ? -6.799 -24.752 32.723 1.00 50.89 240 GLY D N 1
ATOM 9931 C CA . GLY D 1 246 ? -8.193 -24.327 32.513 1.00 48.13 240 GLY D CA 1
ATOM 9932 C C . GLY D 1 246 ? -9.260 -25.307 32.985 1.00 46.37 240 GLY D C 1
ATOM 9933 O O . GLY D 1 246 ? -10.454 -25.002 32.935 1.00 46.35 240 GLY D O 1
ATOM 9934 N N . TRP D 1 247 ? -8.825 -26.481 33.439 1.00 45.03 241 TRP D N 1
ATOM 9935 C CA . TRP D 1 247 ? -9.728 -27.519 33.942 1.00 44.02 241 TRP D CA 1
ATOM 9936 C C . TRP D 1 247 ? -10.219 -27.207 35.357 1.00 43.66 241 TRP D C 1
ATOM 9937 O O . TRP D 1 247 ? -11.190 -27.808 35.818 1.00 42.18 241 TRP D O 1
ATOM 9948 N N . ARG D 1 248 ? -9.539 -26.265 36.020 1.00 45.17 242 ARG D N 1
ATOM 9949 C CA . ARG D 1 248 ? -9.854 -25.803 37.386 1.00 47.20 242 ARG D CA 1
ATOM 9950 C C . ARG D 1 248 ? -10.003 -26.944 38.391 1.00 48.28 242 ARG D C 1
ATOM 9951 O O . ARG D 1 248 ? -11.070 -27.137 38.983 1.00 48.66 242 ARG D O 1
ATOM 9959 N N . LEU D 1 249 ? -8.924 -27.704 38.560 1.00 49.83 243 LEU D N 1
ATOM 9960 C CA . LEU D 1 249 ? -8.922 -28.834 39.477 1.00 52.24 243 LEU D CA 1
ATOM 9961 C C . LEU D 1 249 ? -7.657 -28.898 40.319 1.00 55.63 243 LEU D C 1
ATOM 9962 O O . LEU D 1 249 ? -6.542 -28.787 39.802 1.00 57.02 243 LEU D O 1
ATOM 9967 N N . GLY D 1 250 ? -7.853 -29.077 41.622 1.00 56.38 244 GLY D N 1
ATOM 9968 C CA . GLY D 1 250 ? -6.759 -29.254 42.573 1.00 57.38 244 GLY D CA 1
ATOM 9969 C C . GLY D 1 250 ? -7.195 -30.063 43.777 1.00 58.59 244 GLY D C 1
ATOM 9970 O O . GLY D 1 250 ? -8.320 -30.578 43.818 1.00 57.46 244 GLY D O 1
ATOM 9971 N N . TRP D 1 251 ? -6.302 -30.179 44.758 1.00 61.63 245 TRP D N 1
ATOM 9972 C CA . TRP D 1 251 ? -6.627 -30.879 45.999 1.00 62.15 245 TRP D CA 1
ATOM 9973 C C . TRP D 1 251 ? -5.963 -30.294 47.241 1.00 60.97 245 TRP D C 1
ATOM 9974 O O . TRP D 1 251 ? -4.979 -29.551 47.149 1.00 61.18 245 TRP D O 1
ATOM 9985 N N . LEU D 1 252 ? -6.529 -30.641 48.394 1.00 61.64 246 LEU D N 1
ATOM 9986 C CA . LEU D 1 252 ? -5.964 -30.326 49.699 1.00 61.04 246 LEU D CA 1
ATOM 9987 C C . LEU D 1 252 ? -5.681 -31.610 50.469 1.00 63.56 246 LEU D C 1
ATOM 9988 O O . LEU D 1 252 ? -6.437 -32.579 50.361 1.00 62.47 246 LEU D O 1
ATOM 9993 N N . LEU D 1 253 ? -4.589 -31.617 51.232 1.00 66.49 247 LEU D N 1
ATOM 9994 C CA . LEU D 1 253 ? -4.426 -32.588 52.314 1.00 66.88 247 LEU D CA 1
ATOM 9995 C C . LEU D 1 253 ? -4.884 -31.879 53.590 1.00 67.42 247 LEU D C 1
ATOM 9996 O O . LEU D 1 253 ? -4.245 -30.922 54.050 1.00 67.08 247 LEU D O 1
ATOM 9999 N N . VAL D 1 254 ? -6.017 -32.331 54.125 1.00 68.12 248 VAL D N 1
ATOM 10000 C CA . VAL D 1 254 ? -6.663 -31.675 55.257 1.00 68.39 248 VAL D CA 1
ATOM 10001 C C . VAL D 1 254 ? -6.377 -32.435 56.556 1.00 69.80 248 VAL D C 1
ATOM 10002 O O . VAL D 1 254 ? -6.583 -33.657 56.614 1.00 68.64 248 VAL D O 1
ATOM 10004 N N . PRO D 1 255 ? -5.879 -31.721 57.595 1.00 72.05 249 PRO D N 1
ATOM 10005 C CA . PRO D 1 255 ? -5.727 -32.291 58.942 1.00 72.74 249 PRO D CA 1
ATOM 10006 C C . PRO D 1 255 ? -7.074 -32.767 59.488 1.00 74.87 249 PRO D C 1
ATOM 10007 O O . PRO D 1 255 ? -8.109 -32.145 59.203 1.00 78.27 249 PRO D O 1
ATOM 10011 N N . THR D 1 256 ? -7.048 -33.856 60.259 1.00 74.78 250 THR D N 1
ATOM 10012 C CA . THR D 1 256 ? -8.258 -34.519 60.774 1.00 74.82 250 THR D CA 1
ATOM 10013 C C . THR D 1 256 ? -9.245 -33.553 61.442 1.00 75.68 250 THR D C 1
ATOM 10014 O O . THR D 1 256 ? -10.453 -33.634 61.201 1.00 74.24 250 THR D O 1
ATOM 10017 N N . VAL D 1 257 ? -8.711 -32.629 62.245 1.00 76.95 251 VAL D N 1
ATOM 10018 C CA . VAL D 1 257 ? -9.509 -31.652 62.993 1.00 77.04 251 VAL D CA 1
ATOM 10019 C C . VAL D 1 257 ? -10.291 -30.685 62.079 1.00 78.54 251 VAL D C 1
ATOM 10020 O O . VAL D 1 257 ? -11.377 -30.221 62.445 1.00 79.64 251 VAL D O 1
ATOM 10022 N N . LEU D 1 258 ? -9.755 -30.416 60.886 1.00 76.70 252 LEU D N 1
ATOM 10023 C CA . LEU D 1 258 ? -10.349 -29.452 59.956 1.00 74.27 252 LEU D CA 1
ATOM 10024 C C . LEU D 1 258 ? -11.268 -30.062 58.888 1.00 74.68 252 LEU D C 1
ATOM 10025 O O . LEU D 1 258 ? -11.891 -29.326 58.109 1.00 75.50 252 LEU D O 1
ATOM 10030 N N . ARG D 1 259 ? -11.359 -31.392 58.868 1.00 74.27 253 ARG D N 1
ATOM 10031 C CA . ARG D 1 259 ? -12.099 -32.122 57.826 1.00 72.76 253 ARG D CA 1
ATOM 10032 C C . ARG D 1 259 ? -13.597 -31.830 57.784 1.00 71.88 253 ARG D C 1
ATOM 10033 O O . ARG D 1 259 ? -14.157 -31.653 56.701 1.00 74.06 253 ARG D O 1
ATOM 10041 N N . ARG D 1 260 ? -14.229 -31.768 58.957 1.00 71.66 254 ARG D N 1
ATOM 10042 C CA . ARG D 1 260 ? -15.655 -31.449 59.059 1.00 72.46 254 ARG D CA 1
ATOM 10043 C C . ARG D 1 260 ? -15.929 -30.034 58.539 1.00 73.36 254 ARG D C 1
ATOM 10044 O O . ARG D 1 260 ? -16.863 -29.832 57.757 1.00 74.94 254 ARG D O 1
ATOM 10047 N N . ALA D 1 261 ? -15.094 -29.078 58.954 1.00 73.31 255 ALA D N 1
ATOM 10048 C CA . ALA D 1 261 ? -15.203 -27.681 58.526 1.00 71.52 255 ALA D CA 1
ATOM 10049 C C . ALA D 1 261 ? -15.048 -27.520 57.013 1.00 71.44 255 ALA D C 1
ATOM 10050 O O . ALA D 1 261 ? -15.833 -26.810 56.387 1.00 72.38 255 ALA D O 1
ATOM 10051 N N . VAL D 1 262 ? -14.049 -28.196 56.443 1.00 69.80 256 VAL D N 1
ATOM 10052 C CA . VAL D 1 262 ? -13.769 -28.150 54.999 1.00 69.16 256 VAL D CA 1
ATOM 10053 C C . VAL D 1 262 ? -14.925 -28.759 54.192 1.00 67.94 256 VAL D C 1
ATOM 10054 O O . VAL D 1 262 ? -15.341 -28.187 53.184 1.00 66.35 256 VAL D O 1
ATOM 10058 N N . ASP D 1 263 ? -15.442 -29.895 54.666 1.00 67.91 257 ASP D N 1
ATOM 10059 C CA . ASP D 1 263 ? -16.588 -30.585 54.063 1.00 68.62 257 ASP D CA 1
ATOM 10060 C C . ASP D 1 263 ? -17.836 -29.691 53.983 1.00 69.85 257 ASP D C 1
ATOM 10061 O O . ASP D 1 263 ? -18.472 -29.602 52.927 1.00 70.13 257 ASP D O 1
ATOM 10063 N N . CYS D 1 264 ? -18.160 -29.025 55.092 1.00 70.27 258 CYS D N 1
ATOM 10064 C CA . CYS D 1 264 ? -19.337 -28.156 55.172 1.00 70.37 258 CYS D CA 1
ATOM 10065 C C . CYS D 1 264 ? -19.202 -26.907 54.304 1.00 66.95 258 CYS D C 1
ATOM 10066 O O . CYS D 1 264 ? -20.166 -26.496 53.648 1.00 67.66 258 CYS D O 1
ATOM 10069 N N . LEU D 1 265 ? -18.004 -26.323 54.293 1.00 63.28 259 LEU D N 1
ATOM 10070 C CA . LEU D 1 265 ? -17.724 -25.131 53.495 1.00 60.63 259 LEU D CA 1
ATOM 10071 C C . LEU D 1 265 ? -17.774 -25.416 51.997 1.00 58.56 259 LEU D C 1
ATOM 10072 O O . LEU D 1 265 ? -18.406 -24.665 51.255 1.00 58.49 259 LEU D O 1
ATOM 10077 N N . THR D 1 266 ? -17.142 -26.512 51.568 1.00 56.29 260 THR D N 1
ATOM 10078 C CA . THR D 1 266 ? -17.057 -26.855 50.141 1.00 54.43 260 THR D CA 1
ATOM 10079 C C . THR D 1 266 ? -18.422 -27.127 49.497 1.00 55.72 260 THR D C 1
ATOM 10080 O O . THR D 1 266 ? -18.679 -26.678 48.378 1.00 56.61 260 THR D O 1
ATOM 10084 N N . GLY D 1 267 ? -19.291 -27.830 50.228 1.00 55.95 261 GLY D N 1
ATOM 10085 C CA . GLY D 1 267 ? -20.649 -28.130 49.784 1.00 55.86 261 GLY D CA 1
ATOM 10086 C C . GLY D 1 267 ? -21.500 -26.887 49.602 1.00 58.20 261 GLY D C 1
ATOM 10087 O O . GLY D 1 267 ? -22.271 -26.793 48.647 1.00 61.00 261 GLY D O 1
ATOM 10088 N N . ASN D 1 268 ? -21.354 -25.932 50.518 1.00 57.96 262 ASN D N 1
ATOM 10089 C CA . ASN D 1 268 ? -22.087 -24.669 50.457 1.00 58.46 262 ASN D CA 1
ATOM 10090 C C . ASN D 1 268 ? -21.523 -23.702 49.415 1.00 58.42 262 ASN D C 1
ATOM 10091 O O . ASN D 1 268 ? -22.284 -23.082 48.669 1.00 59.33 262 ASN D O 1
ATOM 10096 N N . PHE D 1 269 ? -20.196 -23.593 49.361 1.00 57.37 263 PHE D N 1
ATOM 10097 C CA . PHE D 1 269 ? -19.520 -22.619 48.498 1.00 55.62 263 PHE D CA 1
ATOM 10098 C C . PHE D 1 269 ? -19.371 -23.030 47.036 1.00 55.44 263 PHE D C 1
ATOM 10099 O O . PHE D 1 269 ? -19.438 -22.169 46.152 1.00 55.18 263 PHE D O 1
ATOM 10107 N N . THR D 1 270 ? -19.158 -24.326 46.785 1.00 53.57 264 THR D N 1
ATOM 10108 C CA . THR D 1 270 ? -18.870 -24.834 45.430 1.00 53.46 264 THR D CA 1
ATOM 10109 C C . THR D 1 270 ? -19.801 -25.960 44.959 1.00 53.95 264 THR D C 1
ATOM 10110 O O . THR D 1 270 ? -19.858 -26.252 43.759 1.00 55.50 264 THR D O 1
ATOM 10114 N N . ILE D 1 271 ? -20.517 -26.576 45.906 1.00 52.91 265 ILE D N 1
ATOM 10115 C CA . ILE D 1 271 ? -21.266 -27.848 45.727 1.00 50.52 265 ILE D CA 1
ATOM 10116 C C . ILE D 1 271 ? -20.331 -29.037 45.474 1.00 49.68 265 ILE D C 1
ATOM 10117 O O . ILE D 1 271 ? -20.329 -29.988 46.256 1.00 51.35 265 ILE D O 1
ATOM 10122 N N . CYS D 1 272 ? -19.562 -28.977 44.383 1.00 47.92 266 CYS D N 1
ATOM 10123 C CA . CYS D 1 272 ? -18.526 -29.965 44.052 1.00 47.72 266 CYS D CA 1
ATOM 10124 C C . CYS D 1 272 ? -17.544 -29.366 43.035 1.00 46.81 266 CYS D C 1
ATOM 10125 O O . CYS D 1 272 ? -17.871 -28.361 42.401 1.00 47.64 266 CYS D O 1
ATOM 10128 N N . PRO D 1 273 ? -16.333 -29.958 42.889 1.00 45.86 267 PRO D N 1
ATOM 10129 C CA . PRO D 1 273 ? -15.402 -29.532 41.826 1.00 45.93 267 PRO D CA 1
ATOM 10130 C C . PRO D 1 273 ? -15.895 -29.954 40.434 1.00 46.17 267 PRO D C 1
ATOM 10131 O O . PRO D 1 273 ? -16.794 -30.800 40.353 1.00 48.10 267 PRO D O 1
ATOM 10135 N N . PRO D 1 274 ? -15.332 -29.368 39.343 1.00 45.24 268 PRO D N 1
ATOM 10136 C CA . PRO D 1 274 ? -15.734 -29.765 37.980 1.00 44.81 268 PRO D CA 1
ATOM 10137 C C . PRO D 1 274 ? -15.623 -31.273 37.747 1.00 44.12 268 PRO D C 1
ATOM 10138 O O . PRO D 1 274 ? -14.532 -31.846 37.850 1.00 44.50 268 PRO D O 1
ATOM 10142 N N . VAL D 1 275 ? -16.765 -31.890 37.450 1.00 43.31 269 VAL D N 1
ATOM 10143 C CA . VAL D 1 275 ? -16.908 -33.353 37.430 1.00 43.81 269 VAL D CA 1
ATOM 10144 C C . VAL D 1 275 ? -16.206 -34.001 36.231 1.00 44.26 269 VAL D C 1
ATOM 10145 O O . VAL D 1 275 ? -15.582 -35.060 36.375 1.00 46.18 269 VAL D O 1
ATOM 10149 N N . LEU D 1 276 ? -16.293 -33.358 35.066 1.00 43.24 270 LEU D N 1
ATOM 10150 C CA . LEU D 1 276 ? -15.554 -33.805 33.886 1.00 42.36 270 LEU D CA 1
ATOM 10151 C C . LEU D 1 276 ? -14.040 -33.754 34.132 1.00 42.35 270 LEU D C 1
ATOM 10152 O O . LEU D 1 276 ? -13.317 -34.669 33.735 1.00 42.70 270 LEU D O 1
ATOM 10157 N N . SER D 1 277 ? -13.584 -32.700 34.811 1.00 41.43 271 SER D N 1
ATOM 10158 C CA . SER D 1 277 ? -12.180 -32.560 35.207 1.00 41.46 271 SER D CA 1
ATOM 10159 C C . SER D 1 277 ? -11.750 -33.652 36.190 1.00 41.57 271 SER D C 1
ATOM 10160 O O . SER D 1 277 ? -10.653 -34.199 36.061 1.00 42.04 271 SER D O 1
ATOM 10163 N N . GLN D 1 278 ? -12.629 -33.971 37.144 1.00 41.75 272 GLN D N 1
ATOM 10164 C CA . GLN D 1 278 ? -12.413 -35.043 38.125 1.00 41.66 272 GLN D CA 1
ATOM 10165 C C . GLN D 1 278 ? -12.227 -36.414 37.477 1.00 42.04 272 GLN D C 1
ATOM 10166 O O . GLN D 1 278 ? -11.229 -37.092 37.742 1.00 42.99 272 GLN D O 1
ATOM 10172 N N . ILE D 1 279 ? -13.188 -36.806 36.633 1.00 42.51 273 ILE D N 1
ATOM 10173 C CA . ILE D 1 279 ? -13.175 -38.101 35.939 1.00 42.45 273 ILE D CA 1
ATOM 10174 C C . ILE D 1 279 ? -11.919 -38.222 35.066 1.00 42.03 273 ILE D C 1
ATOM 10175 O O . ILE D 1 279 ? -11.236 -39.248 35.093 1.00 41.38 273 ILE D O 1
ATOM 10180 N N . ALA D 1 280 ? -11.615 -37.151 34.335 1.00 42.91 274 ALA D N 1
ATOM 10181 C CA . ALA D 1 280 ? -10.451 -37.090 33.454 1.00 43.74 274 ALA D CA 1
ATOM 10182 C C . ALA D 1 280 ? -9.115 -37.162 34.195 1.00 45.81 274 ALA D C 1
ATOM 10183 O O . ALA D 1 280 ? -8.171 -37.791 33.702 1.00 46.82 274 ALA D O 1
ATOM 10185 N N . ALA D 1 281 ? -9.045 -36.534 35.371 1.00 47.13 275 ALA D N 1
ATOM 10186 C CA . ALA D 1 281 ? -7.790 -36.434 36.132 1.00 47.85 275 ALA D CA 1
ATOM 10187 C C . ALA D 1 281 ? -7.300 -37.747 36.750 1.00 47.34 275 ALA D C 1
ATOM 10188 O O . ALA D 1 281 ? -6.123 -37.861 37.090 1.00 47.95 275 ALA D O 1
ATOM 10190 N N . VAL D 1 282 ? -8.193 -38.726 36.889 1.00 46.93 276 VAL D N 1
ATOM 10191 C CA . VAL D 1 282 ? -7.809 -40.092 37.288 1.00 46.90 276 VAL D CA 1
ATOM 10192 C C . VAL D 1 282 ? -6.741 -40.646 36.324 1.00 47.41 276 VAL D C 1
ATOM 10193 O O . VAL D 1 282 ? -5.775 -41.276 36.758 1.00 47.33 276 VAL D O 1
ATOM 10197 N N . SER D 1 283 ? -6.903 -40.361 35.033 1.00 48.57 277 SER D N 1
ATOM 10198 C CA . SER D 1 283 ? -5.942 -40.763 34.001 1.00 50.51 277 SER D CA 1
ATOM 10199 C C . SER D 1 283 ? -4.622 -39.967 33.975 1.00 51.25 277 SER D C 1
ATOM 10200 O O . SER D 1 283 ? -3.734 -40.275 33.170 1.00 52.25 277 SER D O 1
ATOM 10203 N N . ALA D 1 284 ? -4.488 -38.960 34.841 1.00 51.08 278 ALA D N 1
ATOM 10204 C CA . ALA D 1 284 ? -3.218 -38.232 34.990 1.00 52.96 278 ALA D CA 1
ATOM 10205 C C . ALA D 1 284 ? -2.142 -39.096 35.648 1.00 53.74 278 ALA D C 1
ATOM 10206 O O . ALA D 1 284 ? -0.945 -38.865 35.459 1.00 52.60 278 ALA D O 1
ATOM 10208 N N . PHE D 1 285 ? -2.580 -40.100 36.403 1.00 55.95 279 PHE D N 1
ATOM 10209 C CA . PHE D 1 285 ? -1.674 -40.961 37.158 1.00 57.77 279 PHE D CA 1
ATOM 10210 C C . PHE D 1 285 ? -1.281 -42.238 36.403 1.00 58.23 279 PHE D C 1
ATOM 10211 O O . PHE D 1 285 ? -0.782 -43.198 36.990 1.00 60.36 279 PHE D O 1
ATOM 10219 N N . THR D 1 286 ? -1.496 -42.222 35.090 1.00 59.61 280 THR D N 1
ATOM 10220 C CA . THR D 1 286 ? -1.047 -43.283 34.189 1.00 61.55 280 THR D CA 1
ATOM 10221 C C . THR D 1 286 ? 0.433 -43.056 33.825 1.00 62.86 280 THR D C 1
ATOM 10222 O O . THR D 1 286 ? 0.914 -41.919 33.925 1.00 61.80 280 THR D O 1
ATOM 10226 N N . PRO D 1 287 ? 1.162 -44.129 33.415 1.00 61.46 281 PRO D N 1
ATOM 10227 C CA . PRO D 1 287 ? 2.542 -43.967 32.922 1.00 59.89 281 PRO D CA 1
ATOM 10228 C C . PRO D 1 287 ? 2.680 -43.033 31.711 1.00 60.45 281 PRO D C 1
ATOM 10229 O O . PRO D 1 287 ? 3.656 -42.280 31.636 1.00 60.13 281 PRO D O 1
ATOM 10233 N N . GLU D 1 288 ? 1.712 -43.079 30.792 1.00 59.50 282 GLU D N 1
ATOM 10234 C CA . GLU D 1 288 ? 1.726 -42.248 29.582 1.00 59.28 282 GLU D CA 1
ATOM 10235 C C . GLU D 1 288 ? 1.580 -40.750 29.889 1.00 59.45 282 GLU D C 1
ATOM 10236 O O . GLU D 1 288 ? 2.299 -39.928 29.308 1.00 59.88 282 GLU D O 1
ATOM 10242 N N . ALA D 1 289 ? 0.665 -40.410 30.799 1.00 59.39 283 ALA D N 1
ATOM 10243 C CA . ALA D 1 289 ? 0.453 -39.022 31.217 1.00 61.45 283 ALA D CA 1
ATOM 10244 C C . ALA D 1 289 ? 1.669 -38.448 31.947 1.00 62.76 283 ALA D C 1
ATOM 10245 O O . ALA D 1 289 ? 2.055 -37.298 31.711 1.00 63.07 283 ALA D O 1
ATOM 10247 N N . THR D 1 290 ? 2.267 -39.269 32.812 1.00 63.42 284 THR D N 1
ATOM 10248 C CA . THR D 1 290 ? 3.480 -38.920 33.560 1.00 63.25 284 THR D CA 1
ATOM 10249 C C . THR D 1 290 ? 4.671 -38.672 32.619 1.00 63.41 284 THR D C 1
ATOM 10250 O O . THR D 1 290 ? 5.459 -37.750 32.849 1.00 63.90 284 THR D O 1
ATOM 10254 N N . ALA D 1 291 ? 4.777 -39.480 31.562 1.00 63.69 285 ALA D N 1
ATOM 10255 C CA . ALA D 1 291 ? 5.810 -39.312 30.536 1.00 64.11 285 ALA D CA 1
ATOM 10256 C C . ALA D 1 291 ? 5.671 -37.982 29.788 1.00 64.22 285 ALA D C 1
ATOM 10257 O O . ALA D 1 291 ? 6.671 -37.306 29.525 1.00 64.83 285 ALA D O 1
ATOM 10259 N N . GLU D 1 292 ? 4.428 -37.617 29.467 1.00 66.36 286 GLU D N 1
ATOM 10260 C CA . GLU D 1 292 ? 4.114 -36.355 28.790 1.00 65.50 286 GLU D CA 1
ATOM 10261 C C . GLU D 1 292 ? 4.378 -35.147 29.691 1.00 65.24 286 GLU D C 1
ATOM 10262 O O . GLU D 1 292 ? 4.873 -34.117 29.218 1.00 65.07 286 GLU D O 1
ATOM 10268 N N . ALA D 1 293 ? 4.050 -35.289 30.977 1.00 65.03 287 ALA D N 1
ATOM 10269 C CA . ALA D 1 293 ? 4.316 -34.268 31.995 1.00 66.48 287 ALA D CA 1
ATOM 10270 C C . ALA D 1 293 ? 5.817 -34.042 32.177 1.00 67.47 287 ALA D C 1
ATOM 10271 O O . ALA D 1 293 ? 6.280 -32.897 32.171 1.00 65.58 287 ALA D O 1
ATOM 10273 N N . ASP D 1 294 ? 6.565 -35.140 32.323 1.00 68.41 288 ASP D N 1
ATOM 10274 C CA . ASP D 1 294 ? 8.027 -35.103 32.434 1.00 68.62 288 ASP D CA 1
ATOM 10275 C C . ASP D 1 294 ? 8.691 -34.613 31.145 1.00 68.43 288 ASP D C 1
ATOM 10276 O O . ASP D 1 294 ? 9.744 -33.969 31.193 1.00 70.28 288 ASP D O 1
ATOM 10281 N N . GLY D 1 295 ? 8.059 -34.917 30.009 1.00 67.45 289 GLY D N 1
ATOM 10282 C CA . GLY D 1 295 ? 8.466 -34.406 28.699 1.00 67.98 289 GLY D CA 1
ATOM 10283 C C . GLY D 1 295 ? 8.429 -32.888 28.626 1.00 69.60 289 GLY D C 1
ATOM 10284 O O . GLY D 1 295 ? 9.341 -32.272 28.073 1.00 69.98 289 GLY D O 1
ATOM 10285 N N . ASN D 1 296 ? 7.372 -32.296 29.188 1.00 71.45 290 ASN D N 1
ATOM 10286 C CA . ASN D 1 296 ? 7.251 -30.838 29.329 1.00 72.48 290 ASN D CA 1
ATOM 10287 C C . ASN D 1 296 ? 8.387 -30.260 30.178 1.00 73.44 290 ASN D C 1
ATOM 10288 O O . ASN D 1 296 ? 8.979 -29.244 29.810 1.00 73.81 290 ASN D O 1
ATOM 10293 N N . LEU D 1 297 ? 8.694 -30.931 31.289 1.00 72.98 291 LEU D N 1
ATOM 10294 C CA . LEU D 1 297 ? 9.788 -30.539 32.176 1.00 72.63 291 LEU D CA 1
ATOM 10295 C C . LEU D 1 297 ? 11.155 -30.551 31.482 1.00 75.60 291 LEU D C 1
ATOM 10296 O O . LEU D 1 297 ? 11.964 -29.640 31.687 1.00 74.54 291 LEU D O 1
ATOM 10301 N N . ALA D 1 298 ? 11.391 -31.578 30.663 1.00 76.46 292 ALA D N 1
ATOM 10302 C CA . ALA D 1 298 ? 12.611 -31.694 29.855 1.00 75.30 292 ALA D CA 1
ATOM 10303 C C . ALA D 1 298 ? 12.773 -30.496 28.914 1.00 76.20 292 ALA D C 1
ATOM 10304 O O . ALA D 1 298 ? 13.875 -29.954 28.766 1.00 79.31 292 ALA D O 1
ATOM 10305 N N . SER D 1 299 ? 11.662 -30.085 28.304 1.00 76.40 293 SER D N 1
ATOM 10306 C CA . SER D 1 299 ? 11.609 -28.900 27.452 1.00 77.96 293 SER D CA 1
ATOM 10307 C C . SER D 1 299 ? 11.890 -27.620 28.250 1.00 80.51 293 SER D C 1
ATOM 10308 O O . SER D 1 299 ? 12.556 -26.709 27.749 1.00 79.41 293 SER D O 1
ATOM 10311 N N . TYR D 1 300 ? 11.394 -27.572 29.489 1.00 81.47 294 TYR D N 1
ATOM 10312 C CA . TYR D 1 300 ? 11.638 -26.436 30.382 1.00 82.92 294 TYR D CA 1
ATOM 10313 C C . TYR D 1 300 ? 13.106 -26.343 30.789 1.00 84.85 294 TYR D C 1
ATOM 10314 O O . TYR D 1 300 ? 13.663 -25.246 30.823 1.00 87.03 294 TYR D O 1
ATOM 10323 N N . ALA D 1 301 ? 13.716 -27.496 31.089 1.00 85.56 295 ALA D N 1
ATOM 10324 C CA . ALA D 1 301 ? 15.125 -27.573 31.507 1.00 85.78 295 ALA D CA 1
ATOM 10325 C C . ALA D 1 301 ? 16.072 -27.004 30.448 1.00 86.53 295 ALA D C 1
ATOM 10326 O O . ALA D 1 301 ? 16.975 -26.215 30.767 1.00 86.70 295 ALA D O 1
ATOM 10328 N N . ILE D 1 302 ? 15.837 -27.402 29.196 1.00 86.88 296 ILE D N 1
ATOM 10329 C CA . ILE D 1 302 ? 16.544 -26.875 28.027 1.00 87.01 296 ILE D CA 1
ATOM 10330 C C . ILE D 1 302 ? 16.357 -25.356 27.973 1.00 88.74 296 ILE D C 1
ATOM 10331 O O . ILE D 1 302 ? 17.339 -24.609 27.855 1.00 90.92 296 ILE D O 1
ATOM 10335 N N . ASN D 1 303 ? 15.100 -24.922 28.102 1.00 90.47 297 ASN D N 1
ATOM 10336 C CA . ASN D 1 303 ? 14.736 -23.506 28.095 1.00 93.46 297 ASN D CA 1
ATOM 10337 C C . ASN D 1 303 ? 15.409 -22.722 29.220 1.00 93.08 297 ASN D C 1
ATOM 10338 O O . ASN D 1 303 ? 15.872 -21.603 28.999 1.00 91.79 297 ASN D O 1
ATOM 10340 N N . ARG D 1 304 ? 15.466 -23.326 30.406 1.00 92.66 298 ARG D N 1
ATOM 10341 C CA . ARG D 1 304 ? 16.113 -22.741 31.583 1.00 89.63 298 ARG D CA 1
ATOM 10342 C C . ARG D 1 304 ? 17.585 -22.456 31.305 1.00 90.63 298 ARG D C 1
ATOM 10343 O O . ARG D 1 304 ? 18.042 -21.327 31.494 1.00 92.88 298 ARG D O 1
ATOM 10347 N N . SER D 1 305 ? 18.300 -23.479 30.835 1.00 89.84 299 SER D N 1
ATOM 10348 C CA . SER D 1 305 ? 19.727 -23.370 30.509 1.00 89.97 299 SER D CA 1
ATOM 10349 C C . SER D 1 305 ? 20.009 -22.240 29.522 1.00 90.26 299 SER D C 1
ATOM 10350 O O . SER D 1 305 ? 20.891 -21.410 29.770 1.00 91.96 299 SER D O 1
ATOM 10353 N N . LEU D 1 306 ? 19.239 -22.193 28.433 1.00 90.33 300 LEU D N 1
ATOM 10354 C CA . LEU D 1 306 ? 19.364 -21.129 27.436 1.00 92.68 300 LEU D CA 1
ATOM 10355 C C . LEU D 1 306 ? 19.126 -19.747 28.051 1.00 93.54 300 LEU D C 1
ATOM 10356 O O . LEU D 1 306 ? 19.882 -18.814 27.778 1.00 93.11 300 LEU D O 1
ATOM 10358 N N . LEU D 1 307 ? 18.103 -19.639 28.900 1.00 95.03 301 LEU D N 1
ATOM 10359 C CA . LEU D 1 307 ? 17.730 -18.363 29.519 1.00 96.37 301 LEU D CA 1
ATOM 10360 C C . LEU D 1 307 ? 18.771 -17.852 30.509 1.00 98.06 301 LEU D C 1
ATOM 10361 O O . LEU D 1 307 ? 19.176 -16.696 30.418 1.00 96.42 301 LEU D O 1
ATOM 10363 N N . LEU D 1 308 ? 19.196 -18.713 31.437 1.00 100.11 302 LEU D N 1
ATOM 10364 C CA . LEU D 1 308 ? 20.207 -18.358 32.438 1.00 103.26 302 LEU D CA 1
ATOM 10365 C C . LEU D 1 308 ? 21.522 -17.928 31.784 1.00 107.20 302 LEU D C 1
ATOM 10366 O O . LEU D 1 308 ? 22.041 -16.847 32.089 1.00 107.50 302 LEU D O 1
ATOM 10368 N N . ASP D 1 309 ? 22.026 -18.763 30.868 1.00 110.51 303 ASP D N 1
ATOM 10369 C CA . ASP D 1 309 ? 23.268 -18.494 30.137 1.00 112.29 303 ASP D CA 1
ATOM 10370 C C . ASP D 1 309 ? 23.166 -17.213 29.308 1.00 115.77 303 ASP D C 1
ATOM 10371 O O . ASP D 1 309 ? 24.105 -16.418 29.274 1.00 117.78 303 ASP D O 1
ATOM 10373 N N . GLY D 1 310 ? 22.016 -17.020 28.666 1.00 118.61 304 GLY D N 1
ATOM 10374 C CA . GLY D 1 310 ? 21.730 -15.808 27.900 1.00 122.75 304 GLY D CA 1
ATOM 10375 C C . GLY D 1 310 ? 21.682 -14.560 28.752 1.00 126.45 304 GLY D C 1
ATOM 10376 O O . GLY D 1 310 ? 22.179 -13.514 28.346 1.00 127.18 304 GLY D O 1
ATOM 10377 N N . LEU D 1 311 ? 21.087 -14.677 29.940 1.00 127.03 305 LEU D N 1
ATOM 10378 C CA . LEU D 1 311 ? 20.926 -13.543 30.865 1.00 123.82 305 LEU D CA 1
ATOM 10379 C C . LEU D 1 311 ? 22.259 -12.974 31.323 1.00 122.59 305 LEU D C 1
ATOM 10380 O O . LEU D 1 311 ? 22.427 -11.740 31.350 1.00 124.58 305 LEU D O 1
ATOM 10381 N N . ARG D 1 312 ? 23.210 -13.859 31.645 1.00 117.74 306 ARG D N 1
ATOM 10382 C CA . ARG D 1 312 ? 24.562 -13.457 32.061 1.00 112.35 306 ARG D CA 1
ATOM 10383 C C . ARG D 1 312 ? 25.264 -12.634 30.995 1.00 111.15 306 ARG D C 1
ATOM 10384 O O . ARG D 1 312 ? 25.831 -11.576 31.315 1.00 108.46 306 ARG D O 1
ATOM 10386 N N . ARG D 1 313 ? 25.187 -13.098 29.740 1.00 111.52 307 ARG D N 1
ATOM 10387 C CA . ARG D 1 313 ? 25.733 -12.368 28.583 1.00 108.90 307 ARG D CA 1
ATOM 10388 C C . ARG D 1 313 ? 25.143 -10.959 28.428 1.00 107.53 307 ARG D C 1
ATOM 10389 O O . ARG D 1 313 ? 25.847 -10.025 28.084 1.00 109.25 307 ARG D O 1
ATOM 10390 N N . ILE D 1 316 ? 23.292 -9.630 33.095 1.00 108.71 310 ILE D N 1
ATOM 10391 C CA . ILE D 1 316 ? 22.379 -9.621 34.248 1.00 109.05 310 ILE D CA 1
ATOM 10392 C C . ILE D 1 316 ? 22.429 -11.006 34.904 1.00 108.94 310 ILE D C 1
ATOM 10393 O O . ILE D 1 316 ? 21.774 -11.958 34.458 1.00 111.13 310 ILE D O 1
ATOM 10395 N N . ASP D 1 317 ? 23.246 -11.121 35.957 1.00 107.73 311 ASP D N 1
ATOM 10396 C CA . ASP D 1 317 ? 23.613 -12.419 36.526 1.00 105.97 311 ASP D CA 1
ATOM 10397 C C . ASP D 1 317 ? 23.179 -12.650 37.982 1.00 102.89 311 ASP D C 1
ATOM 10398 O O . ASP D 1 317 ? 23.376 -13.747 38.524 1.00 100.63 311 ASP D O 1
ATOM 10400 N N . ARG D 1 318 ? 22.596 -11.629 38.617 1.00 102.15 312 ARG D N 1
ATOM 10401 C CA . ARG D 1 318 ? 22.043 -11.743 39.967 1.00 102.78 312 ARG D CA 1
ATOM 10402 C C . ARG D 1 318 ? 20.550 -12.096 39.916 1.00 104.00 312 ARG D C 1
ATOM 10403 O O . ARG D 1 318 ? 19.693 -11.247 39.722 1.00 101.60 312 ARG D O 1
ATOM 10405 N N . LEU D 1 319 ? 20.261 -13.381 40.100 1.00 104.97 313 LEU D N 1
ATOM 10406 C CA . LEU D 1 319 ? 18.913 -13.921 40.033 1.00 104.46 313 LEU D CA 1
ATOM 10407 C C . LEU D 1 319 ? 18.595 -14.801 41.233 1.00 106.01 313 LEU D C 1
ATOM 10408 O O . LEU D 1 319 ? 19.501 -15.383 41.872 1.00 105.07 313 LEU D O 1
ATOM 10409 N N . ALA D 1 320 ? 17.304 -14.888 41.545 1.00 107.18 314 ALA D N 1
ATOM 10410 C CA . ALA D 1 320 ? 16.784 -15.843 42.534 1.00 107.16 314 ALA D CA 1
ATOM 10411 C C . ALA D 1 320 ? 17.028 -17.276 42.020 1.00 107.65 314 ALA D C 1
ATOM 10412 O O . ALA D 1 320 ? 16.854 -17.527 40.819 1.00 111.90 314 ALA D O 1
ATOM 10414 N N . PRO D 1 321 ? 17.444 -18.206 42.910 1.00 105.79 315 PRO D N 1
ATOM 10415 C CA . PRO D 1 321 ? 17.734 -19.584 42.483 1.00 105.78 315 PRO D CA 1
ATOM 10416 C C . PRO D 1 321 ? 16.557 -20.250 41.754 1.00 105.25 315 PRO D C 1
ATOM 10417 O O . PRO D 1 321 ? 15.502 -20.466 42.350 1.00 106.15 315 PRO D O 1
ATOM 10421 N N . THR D 1 322 ? 16.732 -20.512 40.468 1.00 102.59 316 THR D N 1
ATOM 10422 C CA . THR D 1 322 ? 15.724 -21.185 39.639 1.00 98.77 316 THR D CA 1
ATOM 10423 C C . THR D 1 322 ? 15.734 -22.694 39.918 1.00 95.71 316 THR D C 1
ATOM 10424 O O . THR D 1 322 ? 16.329 -23.480 39.180 1.00 95.18 316 THR D O 1
ATOM 10428 N N . ASP D 1 323 ? 15.061 -23.083 41.000 1.00 93.60 317 ASP D N 1
ATOM 10429 C CA . ASP D 1 323 ? 15.049 -24.461 41.492 1.00 93.09 317 ASP D CA 1
ATOM 10430 C C . ASP D 1 323 ? 13.916 -25.280 40.892 1.00 91.10 317 ASP D C 1
ATOM 10431 O O . ASP D 1 323 ? 14.025 -26.502 40.744 1.00 90.99 317 ASP D O 1
ATOM 10433 N N . ALA D 1 325 ? 9.520 -24.570 39.275 1.00 68.38 319 ALA D N 1
ATOM 10434 C CA . ALA D 1 325 ? 8.522 -23.831 38.492 1.00 69.46 319 ALA D CA 1
ATOM 10435 C C . ALA D 1 325 ? 9.040 -23.592 37.064 1.00 69.69 319 ALA D C 1
ATOM 10436 O O . ALA D 1 325 ? 9.739 -24.434 36.512 1.00 70.06 319 ALA D O 1
ATOM 10438 N N . PHE D 1 326 ? 8.672 -22.456 36.473 1.00 69.75 320 PHE D N 1
ATOM 10439 C CA . PHE D 1 326 ? 9.200 -22.053 35.173 1.00 71.21 320 PHE D CA 1
ATOM 10440 C C . PHE D 1 326 ? 9.430 -20.552 35.090 1.00 74.00 320 PHE D C 1
ATOM 10441 O O . PHE D 1 326 ? 9.102 -19.913 34.091 1.00 71.88 320 PHE D O 1
ATOM 10449 N N . TYR D 1 327 ? 10.026 -20.007 36.152 1.00 82.35 321 TYR D N 1
ATOM 10450 C CA . TYR D 1 327 ? 10.306 -18.573 36.255 1.00 89.21 321 TYR D CA 1
ATOM 10451 C C . TYR D 1 327 ? 11.747 -18.260 36.634 1.00 91.27 321 TYR D C 1
ATOM 10452 O O . TYR D 1 327 ? 12.363 -18.972 37.429 1.00 89.21 321 TYR D O 1
ATOM 10461 N N . VAL D 1 328 ? 12.262 -17.180 36.051 1.00 95.25 322 VAL D N 1
ATOM 10462 C CA . VAL D 1 328 ? 13.494 -16.544 36.504 1.00 98.54 322 VAL D CA 1
ATOM 10463 C C . VAL D 1 328 ? 13.123 -15.191 37.111 1.00 98.94 322 VAL D C 1
ATOM 10464 O O . VAL D 1 328 ? 12.459 -14.369 36.469 1.00 98.33 322 VAL D O 1
ATOM 10466 N N . TYR D 1 329 ? 13.518 -14.984 38.362 1.00 98.85 323 TYR D N 1
ATOM 10467 C CA . TYR D 1 329 ? 13.289 -13.718 39.043 1.00 98.98 323 TYR D CA 1
ATOM 10468 C C . TYR D 1 329 ? 14.589 -12.926 39.032 1.00 97.64 323 TYR D C 1
ATOM 10469 O O . TYR D 1 329 ? 15.563 -13.294 39.703 1.00 95.58 323 TYR D O 1
ATOM 10478 N N . ASP D 1 331 ? 16.066 -10.172 38.093 1.00 93.15 325 ASP D N 1
ATOM 10479 C CA . ASP D 1 331 ? 16.555 -9.452 39.264 1.00 99.04 325 ASP D CA 1
ATOM 10480 C C . ASP D 1 331 ? 17.013 -8.030 38.989 1.00 101.84 325 ASP D C 1
ATOM 10481 O O . ASP D 1 331 ? 17.469 -7.333 39.886 1.00 102.39 325 ASP D O 1
ATOM 10482 N N . VAL D 1 332 ? 16.832 -7.551 37.757 1.00 103.64 326 VAL D N 1
ATOM 10483 C CA . VAL D 1 332 ? 17.491 -6.325 37.270 1.00 102.97 326 VAL D CA 1
ATOM 10484 C C . VAL D 1 332 ? 17.077 -4.914 37.770 1.00 107.15 326 VAL D C 1
ATOM 10485 O O . VAL D 1 332 ? 15.916 -4.640 37.986 1.00 109.83 326 VAL D O 1
ATOM 10486 N N . SER D 1 333 ? 18.075 -4.076 38.019 1.00 107.71 327 SER D N 1
ATOM 10487 C CA . SER D 1 333 ? 17.934 -2.791 38.717 1.00 107.65 327 SER D CA 1
ATOM 10488 C C . SER D 1 333 ? 18.763 -1.654 38.070 1.00 107.63 327 SER D C 1
ATOM 10489 O O . SER D 1 333 ? 18.376 -0.483 38.118 1.00 106.45 327 SER D O 1
ATOM 10492 N N . ASP D 1 334 ? 19.909 -2.020 37.499 1.00 106.07 328 ASP D N 1
ATOM 10493 C CA . ASP D 1 334 ? 20.810 -1.117 36.788 1.00 104.16 328 ASP D CA 1
ATOM 10494 C C . ASP D 1 334 ? 20.142 -0.258 35.728 1.00 104.29 328 ASP D C 1
ATOM 10495 O O . ASP D 1 334 ? 20.487 0.911 35.567 1.00 106.29 328 ASP D O 1
ATOM 10500 N N . PHE D 1 335 ? 19.176 -0.840 35.030 1.00 102.50 329 PHE D N 1
ATOM 10501 C CA . PHE D 1 335 ? 18.483 -0.134 33.951 1.00 101.17 329 PHE D CA 1
ATOM 10502 C C . PHE D 1 335 ? 17.283 0.691 34.414 1.00 101.64 329 PHE D C 1
ATOM 10503 O O . PHE D 1 335 ? 16.925 1.672 33.760 1.00 99.78 329 PHE D O 1
ATOM 10504 N N . THR D 1 336 ? 16.716 0.311 35.566 1.00 103.13 330 THR D N 1
ATOM 10505 C CA . THR D 1 336 ? 15.476 0.949 36.114 1.00 103.74 330 THR D CA 1
ATOM 10506 C C . THR D 1 336 ? 15.076 0.256 37.448 1.00 101.96 330 THR D C 1
ATOM 10507 O O . THR D 1 336 ? 14.473 0.833 38.382 1.00 99.97 330 THR D O 1
ATOM 10509 N N . SER D 1 339 ? 10.770 -0.826 37.484 1.00 99.35 333 SER D N 1
ATOM 10510 C CA . SER D 1 339 ? 10.574 -2.030 36.680 1.00 100.26 333 SER D CA 1
ATOM 10511 C C . SER D 1 339 ? 9.298 -2.022 35.839 1.00 100.01 333 SER D C 1
ATOM 10512 O O . SER D 1 339 ? 9.274 -2.611 34.759 1.00 102.16 333 SER D O 1
ATOM 10515 N N . LEU D 1 340 ? 8.241 -1.394 36.355 1.00 100.01 334 LEU D N 1
ATOM 10516 C CA . LEU D 1 340 ? 6.957 -1.295 35.650 1.00 102.27 334 LEU D CA 1
ATOM 10517 C C . LEU D 1 340 ? 7.109 -0.575 34.316 1.00 104.24 334 LEU D C 1
ATOM 10518 O O . LEU D 1 340 ? 6.606 -1.045 33.287 1.00 104.91 334 LEU D O 1
ATOM 10520 N N . ALA D 1 341 ? 7.830 0.548 34.346 1.00 106.67 335 ALA D N 1
ATOM 10521 C CA . ALA D 1 341 ? 8.138 1.341 33.147 1.00 105.92 335 ALA D CA 1
ATOM 10522 C C . ALA D 1 341 ? 9.002 0.555 32.163 1.00 105.04 335 ALA D C 1
ATOM 10523 O O . ALA D 1 341 ? 8.734 0.574 30.955 1.00 105.88 335 ALA D O 1
ATOM 10524 N N . PHE D 1 342 ? 10.018 -0.132 32.697 1.00 103.29 336 PHE D N 1
ATOM 10525 C CA . PHE D 1 342 ? 10.945 -0.964 31.924 1.00 102.15 336 PHE D CA 1
ATOM 10526 C C . PHE D 1 342 ? 10.196 -1.969 31.045 1.00 103.12 336 PHE D C 1
ATOM 10527 O O . PHE D 1 342 ? 10.380 -1.973 29.823 1.00 102.22 336 PHE D O 1
ATOM 10530 N N . CYS D 1 343 ? 9.329 -2.772 31.675 1.00 102.55 337 CYS D N 1
ATOM 10531 C CA . CYS D 1 343 ? 8.539 -3.806 31.002 1.00 100.81 337 CYS D CA 1
ATOM 10532 C C . CYS D 1 343 ? 7.583 -3.255 29.951 1.00 101.66 337 CYS D C 1
ATOM 10533 O O . CYS D 1 343 ? 7.478 -3.827 28.858 1.00 101.02 337 CYS D O 1
ATOM 10536 N N . SER D 1 344 ? 6.906 -2.151 30.280 1.00 103.86 338 SER D N 1
ATOM 10537 C CA . SER D 1 344 ? 5.987 -1.493 29.353 1.00 107.36 338 SER D CA 1
ATOM 10538 C C . SER D 1 344 ? 6.709 -1.035 28.086 1.00 110.12 338 SER D C 1
ATOM 10539 O O . SER D 1 344 ? 6.212 -1.261 26.977 1.00 110.79 338 SER D O 1
ATOM 10541 N N . LYS D 1 345 ? 7.888 -0.431 28.270 1.00 112.36 339 LYS D N 1
ATOM 10542 C CA . LYS D 1 345 ? 8.703 0.081 27.166 1.00 112.54 339 LYS D CA 1
ATOM 10543 C C . LYS D 1 345 ? 9.203 -1.033 26.240 1.00 112.68 339 LYS D C 1
ATOM 10544 O O . LYS D 1 345 ? 9.070 -0.924 25.012 1.00 111.47 339 LYS D O 1
ATOM 10546 N N . LEU D 1 346 ? 9.750 -2.103 26.832 1.00 111.91 340 LEU D N 1
ATOM 10547 C CA . LEU D 1 346 ? 10.276 -3.254 26.082 1.00 111.10 340 LEU D CA 1
ATOM 10548 C C . LEU D 1 346 ? 9.223 -3.895 25.177 1.00 113.27 340 LEU D C 1
ATOM 10549 O O . LEU D 1 346 ? 9.518 -4.229 24.026 1.00 114.18 340 LEU D O 1
ATOM 10552 N N . LEU D 1 347 ? 8.001 -4.034 25.688 1.00 113.53 341 LEU D N 1
ATOM 10553 C CA . LEU D 1 347 ? 6.866 -4.530 24.899 1.00 113.11 341 LEU D CA 1
ATOM 10554 C C . LEU D 1 347 ? 6.543 -3.574 23.750 1.00 114.67 341 LEU D C 1
ATOM 10555 O O . LEU D 1 347 ? 6.427 -4.007 22.597 1.00 116.29 341 LEU D O 1
ATOM 10558 N N . ALA D 1 348 ? 6.450 -2.278 24.062 1.00 114.15 342 ALA D N 1
ATOM 10559 C CA . ALA D 1 348 ? 6.164 -1.242 23.068 1.00 113.78 342 ALA D CA 1
ATOM 10560 C C . ALA D 1 348 ? 7.244 -1.144 22.000 1.00 115.85 342 ALA D C 1
ATOM 10561 O O . ALA D 1 348 ? 6.915 -0.905 20.835 1.00 115.40 342 ALA D O 1
ATOM 10562 N N . ASP D 1 349 ? 8.513 -1.365 22.392 1.00 115.09 343 ASP D N 1
ATOM 10563 C CA . ASP D 1 349 ? 9.640 -1.276 21.483 1.00 112.62 343 ASP D CA 1
ATOM 10564 C C . ASP D 1 349 ? 9.841 -2.644 20.787 1.00 112.56 343 ASP D C 1
ATOM 10565 O O . ASP D 1 349 ? 9.277 -2.881 19.730 1.00 113.50 343 ASP D O 1
ATOM 10570 N N . THR D 1 350 ? 10.262 -3.639 21.534 1.00 111.77 344 THR D N 1
ATOM 10571 C CA . THR D 1 350 ? 10.724 -4.906 20.946 1.00 109.64 344 THR D CA 1
ATOM 10572 C C . THR D 1 350 ? 9.607 -5.923 20.728 1.00 112.10 344 THR D C 1
ATOM 10573 O O . THR D 1 350 ? 9.705 -6.773 19.848 1.00 111.85 344 THR D O 1
ATOM 10575 N N . GLY D 1 351 ? 8.552 -5.818 21.532 1.00 115.10 345 GLY D N 1
ATOM 10576 C CA . GLY D 1 351 ? 7.477 -6.819 21.527 1.00 113.47 345 GLY D CA 1
ATOM 10577 C C . GLY D 1 351 ? 7.689 -7.989 22.467 1.00 112.27 345 GLY D C 1
ATOM 10578 O O . GLY D 1 351 ? 6.816 -8.854 22.572 1.00 114.79 345 GLY D O 1
ATOM 10579 N N . VAL D 1 352 ? 8.843 -8.028 23.138 1.00 109.10 346 VAL D N 1
ATOM 10580 C CA . VAL D 1 352 ? 9.121 -9.056 24.151 1.00 106.77 346 VAL D CA 1
ATOM 10581 C C . VAL D 1 352 ? 8.345 -8.702 25.420 1.00 104.98 346 VAL D C 1
ATOM 10582 O O . VAL D 1 352 ? 8.449 -7.578 25.925 1.00 105.97 346 VAL D O 1
ATOM 10584 N N . ALA D 1 353 ? 7.543 -9.650 25.903 1.00 101.04 347 ALA D N 1
ATOM 10585 C CA . ALA D 1 353 ? 6.670 -9.431 27.061 1.00 95.46 347 ALA D CA 1
ATOM 10586 C C . ALA D 1 353 ? 7.186 -10.138 28.310 1.00 92.01 347 ALA D C 1
ATOM 10587 O O . ALA D 1 353 ? 7.325 -11.362 28.330 1.00 88.46 347 ALA D O 1
ATOM 10589 N N . ILE D 1 354 ? 7.474 -9.346 29.342 1.00 90.22 348 ILE D N 1
ATOM 10590 C CA . ILE D 1 354 ? 7.913 -9.843 30.655 1.00 88.70 348 ILE D CA 1
ATOM 10591 C C . ILE D 1 354 ? 7.080 -9.191 31.774 1.00 88.37 348 ILE D C 1
ATOM 10592 O O . ILE D 1 354 ? 6.500 -8.115 31.579 1.00 86.42 348 ILE D O 1
ATOM 10594 N N . ALA D 1 355 ? 7.007 -9.855 32.930 1.00 88.16 349 ALA D N 1
ATOM 10595 C CA . ALA D 1 355 ? 6.200 -9.391 34.062 1.00 87.35 349 ALA D CA 1
ATOM 10596 C C . ALA D 1 355 ? 6.998 -8.527 35.052 1.00 88.18 349 ALA D C 1
ATOM 10597 O O . ALA D 1 355 ? 8.086 -8.931 35.480 1.00 87.78 349 ALA D O 1
ATOM 10598 N N . PRO D 1 356 ? 6.458 -7.338 35.409 1.00 88.09 350 PRO D N 1
ATOM 10599 C CA . PRO D 1 356 ? 7.110 -6.478 36.399 1.00 86.40 350 PRO D CA 1
ATOM 10600 C C . PRO D 1 356 ? 6.994 -7.012 37.815 1.00 85.87 350 PRO D C 1
ATOM 10601 O O . PRO D 1 356 ? 5.956 -7.572 38.175 1.00 85.79 350 PRO D O 1
ATOM 10605 N N . GLY D 1 357 ? 8.053 -6.833 38.604 1.00 85.22 351 GLY D N 1
ATOM 10606 C CA . GLY D 1 357 ? 8.102 -7.331 39.983 1.00 86.29 351 GLY D CA 1
ATOM 10607 C C . GLY D 1 357 ? 7.149 -6.671 40.967 1.00 86.20 351 GLY D C 1
ATOM 10608 O O . GLY D 1 357 ? 6.909 -7.218 42.048 1.00 85.87 351 GLY D O 1
ATOM 10609 N N . ILE D 1 358 ? 6.614 -5.503 40.599 1.00 85.65 352 ILE D N 1
ATOM 10610 C CA . ILE D 1 358 ? 5.666 -4.749 41.435 1.00 89.05 352 ILE D CA 1
ATOM 10611 C C . ILE D 1 358 ? 4.415 -5.559 41.793 1.00 91.53 352 ILE D C 1
ATOM 10612 O O . ILE D 1 358 ? 3.897 -5.446 42.912 1.00 93.19 352 ILE D O 1
ATOM 10613 N N . ASP D 1 359 ? 3.967 -6.383 40.841 1.00 92.18 353 ASP D N 1
ATOM 10614 C CA . ASP D 1 359 ? 2.820 -7.287 40.998 1.00 90.97 353 ASP D CA 1
ATOM 10615 C C . ASP D 1 359 ? 2.998 -8.303 42.126 1.00 89.68 353 ASP D C 1
ATOM 10616 O O . ASP D 1 359 ? 2.016 -8.753 42.715 1.00 87.90 353 ASP D O 1
ATOM 10621 N N . PHE D 1 360 ? 4.250 -8.643 42.423 1.00 88.42 354 PHE D N 1
ATOM 10622 C CA . PHE D 1 360 ? 4.585 -9.666 43.409 1.00 88.79 354 PHE D CA 1
ATOM 10623 C C . PHE D 1 360 ? 5.109 -9.069 44.708 1.00 90.58 354 PHE D C 1
ATOM 10624 O O . PHE D 1 360 ? 4.978 -9.677 45.774 1.00 88.39 354 PHE D O 1
ATOM 10632 N N . ASP D 1 361 ? 5.704 -7.881 44.603 1.00 95.50 355 ASP D N 1
ATOM 10633 C CA . ASP D 1 361 ? 6.261 -7.162 45.743 1.00 99.10 355 ASP D CA 1
ATOM 10634 C C . ASP D 1 361 ? 5.983 -5.670 45.574 1.00 100.02 355 ASP D C 1
ATOM 10635 O O . ASP D 1 361 ? 6.524 -5.028 44.670 1.00 100.12 355 ASP D O 1
ATOM 10640 N N . THR D 1 362 ? 5.140 -5.127 46.451 1.00 101.51 356 THR D N 1
ATOM 10641 C CA . THR D 1 362 ? 4.802 -3.699 46.420 1.00 102.07 356 THR D CA 1
ATOM 10642 C C . THR D 1 362 ? 5.958 -2.813 46.901 1.00 102.16 356 THR D C 1
ATOM 10643 O O . THR D 1 362 ? 6.173 -1.730 46.356 1.00 100.61 356 THR D O 1
ATOM 10645 N N . ALA D 1 363 ? 6.701 -3.286 47.901 1.00 103.23 357 ALA D N 1
ATOM 10646 C CA . ALA D 1 363 ? 7.810 -2.531 48.486 1.00 105.66 357 ALA D CA 1
ATOM 10647 C C . ALA D 1 363 ? 9.088 -2.545 47.634 1.00 107.50 357 ALA D C 1
ATOM 10648 O O . ALA D 1 363 ? 9.629 -1.484 47.317 1.00 107.36 357 ALA D O 1
ATOM 10650 N N . ARG D 1 364 ? 9.551 -3.738 47.257 1.00 110.36 358 ARG D N 1
ATOM 10651 C CA . ARG D 1 364 ? 10.871 -3.910 46.630 1.00 111.97 358 ARG D CA 1
ATOM 10652 C C . ARG D 1 364 ? 10.853 -4.371 45.162 1.00 113.53 358 ARG D C 1
ATOM 10653 O O . ARG D 1 364 ? 11.910 -4.470 44.533 1.00 115.04 358 ARG D O 1
ATOM 10655 N N . GLY D 1 365 ? 9.659 -4.613 44.619 1.00 112.40 359 GLY D N 1
ATOM 10656 C CA . GLY D 1 365 ? 9.492 -5.189 43.278 1.00 109.96 359 GLY D CA 1
ATOM 10657 C C . GLY D 1 365 ? 9.931 -4.344 42.092 1.00 108.54 359 GLY D C 1
ATOM 10658 O O . GLY D 1 365 ? 10.160 -4.882 41.002 1.00 110.11 359 GLY D O 1
ATOM 10659 N N . GLY D 1 366 ? 10.056 -3.033 42.301 1.00 106.32 360 GLY D N 1
ATOM 10660 C CA . GLY D 1 366 ? 10.437 -2.091 41.244 1.00 103.31 360 GLY D CA 1
ATOM 10661 C C . GLY D 1 366 ? 11.867 -2.258 40.765 1.00 102.43 360 GLY D C 1
ATOM 10662 O O . GLY D 1 366 ? 12.267 -1.664 39.763 1.00 100.29 360 GLY D O 1
ATOM 10663 N N . PHE D 1 368 ? 12.805 -5.424 40.215 1.00 107.24 362 PHE D N 1
ATOM 10664 C CA . PHE D 1 368 ? 12.748 -6.831 39.799 1.00 107.79 362 PHE D CA 1
ATOM 10665 C C . PHE D 1 368 ? 11.827 -7.128 38.609 1.00 106.69 362 PHE D C 1
ATOM 10666 O O . PHE D 1 368 ? 10.911 -6.359 38.297 1.00 108.22 362 PHE D O 1
ATOM 10674 N N . VAL D 1 369 ? 12.085 -8.271 37.969 1.00 102.72 363 VAL D N 1
ATOM 10675 C CA . VAL D 1 369 ? 11.379 -8.705 36.774 1.00 99.60 363 VAL D CA 1
ATOM 10676 C C . VAL D 1 369 ? 11.223 -10.230 36.815 1.00 98.34 363 VAL D C 1
ATOM 10677 O O . VAL D 1 369 ? 12.108 -10.936 37.336 1.00 98.38 363 VAL D O 1
ATOM 10679 N N . ARG D 1 370 ? 10.090 -10.731 36.312 1.00 98.87 364 ARG D N 1
ATOM 10680 C CA . ARG D 1 370 ? 9.845 -12.174 36.224 1.00 96.38 364 ARG D CA 1
ATOM 10681 C C . ARG D 1 370 ? 9.720 -12.632 34.774 1.00 94.97 364 ARG D C 1
ATOM 10682 O O . ARG D 1 370 ? 8.867 -12.135 34.028 1.00 96.33 364 ARG D O 1
ATOM 10684 N N . ILE D 1 371 ? 10.576 -13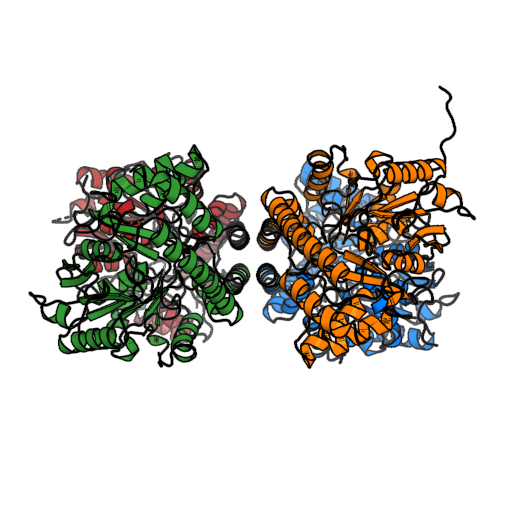.577 34.392 1.00 93.24 365 ILE D N 1
ATOM 10685 C CA . ILE D 1 371 ? 10.625 -14.110 33.028 1.00 91.59 365 ILE D CA 1
ATOM 10686 C C . ILE D 1 371 ? 10.211 -15.582 33.029 1.00 90.04 365 ILE D C 1
ATOM 10687 O O . ILE D 1 371 ? 10.729 -16.380 33.818 1.00 90.04 365 ILE D O 1
ATOM 10689 N N . SER D 1 372 ? 9.268 -15.928 32.154 1.00 87.85 366 SER D N 1
ATOM 10690 C CA . SER D 1 372 ? 8.738 -17.288 32.054 1.00 86.41 366 SER D CA 1
ATOM 10691 C C . SER D 1 372 ? 9.366 -18.042 30.893 1.00 85.30 366 SER D C 1
ATOM 10692 O O . SER D 1 372 ? 9.473 -17.506 29.787 1.00 85.73 366 SER D O 1
ATOM 10695 N N . PHE D 1 373 ? 9.769 -19.285 31.149 1.00 82.90 367 PHE D N 1
ATOM 10696 C CA . PHE D 1 373 ? 10.392 -20.123 30.120 1.00 81.86 367 PHE D CA 1
ATOM 10697 C C . PHE D 1 373 ? 9.618 -21.403 29.781 1.00 82.05 367 PHE D C 1
ATOM 10698 O O . PHE D 1 373 ? 10.208 -22.414 29.372 1.00 81.61 367 PHE D O 1
ATOM 10706 N N . ALA D 1 374 ? 8.294 -21.338 29.920 1.00 81.73 368 ALA D N 1
ATOM 10707 C CA . ALA D 1 374 ? 7.416 -22.487 29.652 1.00 80.30 368 ALA D CA 1
ATOM 10708 C C . ALA D 1 374 ? 6.940 -22.586 28.192 1.00 79.63 368 ALA D C 1
ATOM 10709 O O . ALA D 1 374 ? 6.227 -23.528 27.832 1.00 78.68 368 ALA D O 1
ATOM 10711 N N . GLY D 1 375 ? 7.346 -21.623 27.358 1.00 79.21 369 GLY D N 1
ATOM 10712 C CA . GLY D 1 375 ? 7.023 -21.626 25.934 1.00 79.32 369 GLY D CA 1
ATOM 10713 C C . GLY D 1 375 ? 7.991 -22.443 25.089 1.00 80.55 369 GLY D C 1
ATOM 10714 O O . GLY D 1 375 ? 8.792 -23.209 25.638 1.00 77.71 369 GLY D O 1
ATOM 10715 N N . PRO D 1 376 ? 7.926 -22.294 23.747 1.00 85.04 370 PRO D N 1
ATOM 10716 C CA . PRO D 1 376 ? 8.922 -22.926 22.861 1.00 88.25 370 PRO D CA 1
ATOM 10717 C C . PRO D 1 376 ? 10.314 -22.284 22.965 1.00 90.34 370 PRO D C 1
ATOM 10718 O O . PRO D 1 376 ? 10.420 -21.100 23.292 1.00 91.41 370 PRO D O 1
ATOM 10722 N N . SER D 1 377 ? 11.353 -23.081 22.699 1.00 91.43 371 SER D N 1
ATOM 10723 C CA . SER D 1 377 ? 12.756 -22.642 22.802 1.00 91.24 371 SER D CA 1
ATOM 10724 C C . SER D 1 377 ? 13.093 -21.478 21.862 1.00 91.81 371 SER D C 1
ATOM 10725 O O . SER D 1 377 ? 13.888 -20.594 22.214 1.00 90.83 371 SER D O 1
ATOM 10727 N N . GLY D 1 378 ? 12.476 -21.492 20.675 1.00 94.07 372 GLY D N 1
ATOM 10728 C CA . GLY D 1 378 ? 12.567 -20.397 19.705 1.00 95.61 372 GLY D CA 1
ATOM 10729 C C . GLY D 1 378 ? 12.271 -19.044 20.325 1.00 98.54 372 GLY D C 1
ATOM 10730 O O . GLY D 1 378 ? 13.045 -18.102 20.154 1.00 102.34 372 GLY D O 1
ATOM 10731 N N . ASP D 1 379 ? 11.162 -18.973 21.066 1.00 100.88 373 ASP D N 1
ATOM 10732 C CA . ASP D 1 379 ? 10.758 -17.774 21.811 1.00 101.26 373 ASP D CA 1
ATOM 10733 C C . ASP D 1 379 ? 11.859 -17.276 22.752 1.00 101.08 373 ASP D C 1
ATOM 10734 O O . ASP D 1 379 ? 12.215 -16.104 22.714 1.00 100.46 373 ASP D O 1
ATOM 10735 N N . ILE D 1 380 ? 12.401 -18.186 23.568 1.00 99.69 374 ILE D N 1
ATOM 10736 C CA . ILE D 1 380 ? 13.514 -17.879 24.474 1.00 102.76 374 ILE D CA 1
ATOM 10737 C C . ILE D 1 380 ? 14.711 -17.324 23.697 1.00 105.70 374 ILE D C 1
ATOM 10738 O O . ILE D 1 380 ? 15.218 -16.247 24.028 1.00 106.17 374 ILE D O 1
ATOM 10740 N N . GLU D 1 381 ? 15.118 -18.048 22.653 1.00 109.45 375 GLU D N 1
ATOM 10741 C CA . GLU D 1 381 ? 16.280 -17.698 21.828 1.00 110.63 375 GLU D CA 1
ATOM 10742 C C . GLU D 1 381 ? 16.132 -16.330 21.143 1.00 113.09 375 GLU D C 1
ATOM 10743 O O . GLU D 1 381 ? 17.060 -15.510 21.179 1.00 117.53 375 GLU D O 1
ATOM 10744 N N . GLU D 1 382 ? 14.961 -16.105 20.547 1.00 110.58 376 GLU D N 1
ATOM 10745 C CA . GLU D 1 382 ? 14.639 -14.855 19.872 1.00 108.61 376 GLU D CA 1
ATOM 10746 C C . GLU D 1 382 ? 14.534 -13.682 20.859 1.00 110.55 376 GLU D C 1
ATOM 10747 O O . GLU D 1 382 ? 14.898 -12.589 20.462 1.00 113.03 376 GLU D O 1
ATOM 10753 N N . ALA D 1 383 ? 14.000 -13.942 22.060 1.00 110.64 377 ALA D N 1
ATOM 10754 C CA . ALA D 1 383 ? 13.802 -12.963 23.081 1.00 109.38 377 ALA D CA 1
ATOM 10755 C C . ALA D 1 383 ? 14.954 -12.039 23.381 1.00 109.16 377 ALA D C 1
ATOM 10756 O O . ALA D 1 383 ? 14.753 -10.818 23.390 1.00 110.30 377 ALA D O 1
ATOM 10757 N N . LEU D 1 384 ? 16.134 -12.608 23.595 1.00 106.27 378 LEU D N 1
ATOM 10758 C CA . LEU D 1 384 ? 17.304 -11.761 23.959 1.00 104.82 378 LEU D CA 1
ATOM 10759 C C . LEU D 1 384 ? 17.705 -10.817 22.818 1.00 105.19 378 LEU D C 1
ATOM 10760 O O . LEU D 1 384 ? 17.740 -11.204 21.623 1.00 102.91 378 LEU D O 1
ATOM 10765 N N . ARG D 1 385 ? 17.929 -9.559 23.172 1.00 108.08 379 ARG D N 1
ATOM 10766 C CA . ARG D 1 385 ? 18.186 -8.488 22.199 1.00 110.46 379 ARG D CA 1
ATOM 10767 C C . ARG D 1 385 ? 18.912 -7.362 22.903 1.00 111.22 379 ARG D C 1
ATOM 10768 O O . ARG D 1 385 ? 18.904 -7.317 24.126 1.00 110.80 379 ARG D O 1
#

Nearest PDB structures (foldseek):
  5yhv-assembly1_D  TM=1.003E+00  e=5.532E-77  Mycobacterium tuberculosis H37Rv
  5yhv-assembly1_B  TM=9.983E-01  e=2.940E-70  Mycobacterium tuberculosis H37Rv
  1j32-assembly1_B  TM=9.248E-01  e=4.817E-33  Phormidium lapideum
  5bj3-assembly1_B  TM=9.195E-01  e=1.139E-32  Thermus aquaticus
  2gb3-assembly3_E  TM=9.017E-01  e=1.031E-27  Thermotoga maritima

Radius of gyration: 36.78 Å; Cα contacts (8 Å, |Δi|>4): 3475; chains: 4; bounding box: 92×102×98 Å

B-factor: mean 56.98, std 21.45, range [19.16, 141.54]